Protein 8YAB (pdb70)

Radius of gyration: 49.97 Å; Cα contacts (8 Å, |Δi|>4): 3922; chains: 5; bounding box: 94×114×152 Å

Solvent-accessible surface area: 104581 Å² total; per-residue (Å²): 42,77,31,90,36,6,63,60,61,37,63,64,2,41,84,29,58,85,81,46,18,55,56,43,14,68,125,11,52,76,27,27,85,60,104,65,32,115,50,5,32,67,9,7,37,124,15,18,11,30,30,39,34,10,24,151,55,97,105,51,50,71,52,15,74,71,38,26,35,72,20,28,42,85,103,96,23,81,81,51,8,28,47,2,5,11,22,10,21,24,33,42,1,20,60,114,80,50,80,36,60,37,83,30,16,118,80,52,66,22,22,30,23,24,13,28,13,12,8,7,27,7,54,70,92,48,42,28,42,53,9,17,63,15,49,52,67,62,49,86,98,101,75,69,36,72,53,37,51,4,8,62,16,18,11,27,36,75,13,110,54,83,35,58,88,85,38,31,76,42,24,22,132,53,40,45,84,19,24,84,96,49,54,135,118,81,58,16,16,37,14,14,17,29,25,8,22,48,32,42,82,28,67,40,81,91,173,85,56,18,67,72,80,26,45,48,36,6,48,24,44,49,91,89,122,96,101,50,40,30,6,10,59,19,13,8,36,44,6,22,28,27,62,14,93,79,38,120,87,19,24,74,64,15,59,63,60,42,71,78,52,49,88,57,46,71,78,39,136,77,29,35,43,14,33,24,23,22,9,56,14,19,44,83,64,99,32,48,68,95,70,51,22,18,47,22,8,18,39,23,0,25,75,27,2,62,43,33,8,8,0,4,10,8,0,39,46,9,21,57,34,56,100,77,52,56,100,76,31,41,64,35,46,18,36,9,27,14,0,13,4,3,0,0,0,6,6,4,15,22,0,5,36,14,1,2,73,9,28,58,46,31,61,76,98,53,46,18,37,28,13,1,61,22,3,1,18,0,0,4,6,1,1,0,0,6,0,67,14,38,64,101,59,96,123,104,117,29,52,44,6,28,67,86,55,53,34,100,62,0,44,69,18,65,86,52,87,139,37,134,46,51,10,71,45,27,32,20,69,89,36,112,64,88,69,75,58,25,43,50,4,9,113,17,2,99,59,4,9,80,16,50,25,2,62,28,0,6,59,2,0,28,17,0,0,46,1,12,4,49,22,14,50,95,71,38,96,26,63,24,6,57,92,28,18,84,12,4,56,67,16,6,63,37,26,9,68,6,75,93,2,35,88,32,0,33,36,19,3,10,58,46,28,10,32,11,10,89,87,76,83,57,24,15,37,128,28,46,70,76,9,31,72,21,19,39,45,40,62,3,4,81,61,53,24,82,17,13,11,14,26,5,18,10,22,8,71,45,29,40,87,121,139,213,61,71,86,66,53,19,84,64,37,49,59,16,12,44,56,16,29,77,69,53,110,103,62,32,38,80,13,5,29,1,0,15,15,12,10,8,2,21,9,1,30,54,22,108,85,13,46,73,39,16,68,76,65,11,19,54,35,87,90,90,55,101,65,80,77,32,19,29,84,31,3,46,17,4,16,59,36,14,87,62,78,88,46,6,72,117,28,44,49,54,80,114,33,31,56,58,100,63,63,47,97,81,64,89,20,22,155,125,91,39,73,83,41,10,41,66,2,108,85,39,29,89,65,30,32,88,27,133,88,13,93,51,26,8,63,67,32,52,78,46,44,73,58,104,106,39,68,81,135,33,28,49,43,26,32,32,7,24,23,10,35,0,67,32,32,21,104,58,57,80,41,0,26,60,5,6,65,36,21,10,52,20,24,98,75,62,97,148,64,144,63,70,24,52,25,53,14,32,8,6,12,13,1,10,25,9,20,15,52,21,50,21,56,113,32,60,12,27,44,119,23,15,66,66,16,57,45,46,30,52,97,105,86,75,85,29,21,35,26,0,18,20,1,20,29,2,18,4,21,29,30,78,10,42,22,21,39,22,17,16,93,52,99,69,34,56,79,62,95,42,54,26,13,21,39,6,15,21,10,8,20,6,40,86,26,9,39,60,37,39,62,88,120,68,62,43,37,83,61,34,44,104,75,77,108,109,48,89,132,155,109,48,52,62,56,43,104,17,18,35,84,40,16,42,68,29,16,138,0,9,1,20,0,1,44,5,19,9,38,32,41,30,3,123,25,52,156,71,127,118,95,62,64,64,36,48,88,67,10,58,38,24,55,2,14,11,22,3,0,20,37,6,8,20,10,8,37,35,51,33,57,26,49,82,61,16,78,104,67,72,30,60,38,23,60,36,22,16,13,26,8,11,47,14,90,41,34,52,79,7,3,32,7,5,9,10,31,4,22,63,60,28,29,121,43,95,150,87,111,83,40,12,61,37,19,14,0,4,32,109,54,77,59,61,20,7,8,5,10,1,79,28,5,3,116,63,8,36,101,95,119,63,66,38,23,113,42,2,61,54,6,8,48,17,6,30,64,28,1,37,47,80,67,22,84,72,48,11,3,21,6,0,1,13,0,2,41,36,3,4,71,51,3,42,62,44,106,97,16,15,62,39,8,23,58,13,4,7,62,6,1,115,68,33,27,99,0,0,23,2,0,44,26,4,11,77,82,3,65,55,74,8,95,105,62,4,10,73,39,1,21,49,28,3,28,84,38,108,6,71,76,106,10,9,42,74,25,1,76,0,1,21,47,15,12,45,39,82,36,71,90,53,5,32,65,8,0,52,45,0,10,90,85,10,122,82,48,91,2,1,28,17,0,0,42,0,1,28,23,3,21,94,54,47,10,67,52,38,3,69,64,11,4,5,53,0,6,57,123,24,46,17,14,7,0,61,43,22,1,51,25,47,26,30,20,34,52,80,38,43,95,106,62,20,73,84,34,86,16,0,26,0,1,1,3,3,15,16,73,87,116,103,56,11,91,27,28,20,50,42,19,25,7,9,51,95,45,124,45,143,161,108,68,45,38,112,66,30,27,20,8,27,38,2,14,3,5,0,0,2,41,12,5,11,27,19,3,102,49,36,62,75,9,23,13,45,94,86,150,153,147,68,120,18,36,87,2,2,17,73,16,43,54,108,9,4,1,94,58,58,35,8,3,0,4,13,4,37,91,37,10,2,2,2,0,0,1,38,58,125,26,16,33,27,17,0,20,19,11,0,23,65,5,9,138,14,15,46,53,105,16,50,2,124,83,70,1,44,22,1,2,30,89,9,4,13,2,7,6,16,6,72,85,36,3,30,30,1,15,8,25,34,28,17,82,95,32,60,57,41,28,45,90,45,40,78,96,66,45,180,18,0,8,0,0,2,16,2,102,30,17,100,82,70,143,107,8,5,67,48,108,8,33,37,37,4,15,1,1,41,76,37,0,49,82,85,10,42,116,40,72,12,76,18,20,42,48,36,67,0,3,65,21,0,6,78,32,26,56,53,38,90,58,100,49,62,46,27,47,65,32,16,2,3,50,128,36,51,49,7,6,10,19,32,3,89,24,79,94,30,66,2,22,0,0,0,1,17,77,52,76,48,3,1,2,0,0,0,0,9,4,56,84,47,21,94,102,142,8,89,20,10,33,9,16,0,0,1,2,0,0,21,1,0,34,12,2,21,70,19,24,116,73,135,129,107,68,76,41,42,78,64,5,56,75,3,1,75,51,6,0,26,5,0,8,1,51,16,9,55,0,109,17,7,38,52,57,63,102,53,141,117,145,79,58,47,23,46,27,82,96,119,10,116,5,68,6,61,2,40,1,26,0,27,1,27,5,16,53,93,112,90,55,51,38,36,70,91,5,31,8,40,10,39,8,24,8,56,32,84,70,113,84,34,39,22,42,34,25,28,54,11,73,114,104,17,22,45,38,18,15,9,4,8,48,34,17,8,34,33,25,86,83,29,7,18,79,54,47,131,100,92,35,57,33,130,19,82,47,81,32,12,34,5,53,32,53,7,22,20,5,26,4,12,4,78,39,111,44,25,20,11,76,21,28,8,86,15,69,88,73,72,88,30,22,36,9,46,23,44,43,44,19,54,146,77,17,111,73,86,5,97,71,11,44,8,44,20,16,14,35,52,79,22,67,41,78,56,98,60,41,73,92,32,66,19,48,35,115,114,81,49,32,16,6,2,28,75,24,24,56,35,25,24,115,80,69,39,16,47,34,63,2,52,20,53,45,56,108,100,34,87,90,101,14,56,64,30,66,45,4,45,56,47,21,4,4,6,23,6,76,1,86,4,45,108,32,37,21,8,35,29,49,31,34,54,114,76,68,88,56,112,48,115,64,76,48,58,30,74,43,44,26,20,7,62,22,60,48,5,69,2,15,3,41,53,10,104,28,48,42,43,24,66,10,47,44,154,161,36,86,70,21,74,26,47,82,46,98,44,70,62,91,29,60,72,63,42,19,91,67,25,40,19,23,65,75,74,28,23,21,32,10,70,32,122,97,16,31,47,16,28,31,28,50,88,160,78,35,52,62,23,94,55,98,44,64,41,102,55,71,50,28,53,44,91,127,54,57,51,44,28,29,29,89,74,46,37,51,49,34,40,48,47,64,46,74,115,58,55,44,63,71,68,94,89,52,98,48,58,44,82,61,47,44,61,47,32,61,95,54,101,38,120,63,92,53,97,68,68,60,71,29,38,33,54,106,76,47,42,38,33,24,25,36,35,38,28,64,26,33,36,34,57,60,90,106,106,52,89,61,69,48,91,42,54,43,83,49,91,60,72,88,99,47,15,78,42,41,55,25,31,37,62,22,103,40,49,32,37,48,14,16,43,94,20,55,32,52,31,33,27,67,109,88,24,58,60,25,27,53,56,46,61,76,71,84,128,140,74,51,28,53,44,47,24,49,1,99,83,39,47,24,50,20,42,12,20,80,72,30,40,32,67,70,62,49,40,38,58,62,29,71,98,52,66,83,49,36,75,76,33,73,91,37,1,56,65,2,13,89,53,2,66,65,26,55,1,76,31,101,33,37,12,79,54,56,20,60,64,25,12,82,79,40,117,125,113,109,31,47,78,75,37,137,137,74,65,76,105,150,132,34,96,74,36,60,41,68,42,17,58,56,25,46,27,22,34,29,28,57,52,101,110,76,8,20,45,38,42,45,46,32,58,92,83,84,37,92,33,82,33,95,53,48,78,74,28,26,50,15,54,36,30,31,97,74,68,32,38,40,34,50,38,58,74,3,40,19,31,41,14,56,81,16,58,89,81,54,24,35,56,34,30,41,29,23,28,73,76,76,58,20,63,63,68,73,85,77,120

Secondary structure (DSSP, 8-state):
---HHHHHHHHHHHT--HHHHHHHHHHHHHHHSS--SHHHHHHHHHHHHHHHT-SS-----HHHHHHHHHHHT-TTS-HHHHHHHHHHHHHS---S-----TTS---HHHHHHHHHHHHTS-GGGTHHHHHHHHHHHHHSS---HHHHHHHHHHHHHH-SS-S-HHHHHHHHHHHHHT-------HHHHHHHHHHTTHHHHHHH--HHHIIIIIHHHHHHTT----HHHHHHHHHHHHHHHHHHHH-THHHHHHHHHHHHHTTTTTT-TT-GGGHHHHHHHHHH----TTTHHHIIIIIGGGT-TT-TTHHHHHHHHHHHSSTT--HHHHHHHHH-HHHHHHHHHHS-TTTHHHHHHHGGGS--SSTHHHHHHHHHTHHHHHHHHHHHHHTT--TTTTTSS---S--HHHHHHHH-GGGTTTHHHHT-S--SS----SHHHHHHTTTTTT-HHHHHHHTSHHHHHHHHHHHHTTS--HHHHHHHHHHHHHHTT-----TTTHHHHHHHHHHHHHHHHHH-TTHHHHTHHHHHHHHH-HHHHHH-TTTHHHHHHHHHHS--------HHHHHHHHHHHHHHHHHH-----HHHHHHHHHHHHHHSSSSTTHHHHIIIIIHHHHHHH--HHHHHHHTHHHHHHHHSHHHHHHHTS--TTSSSSSSSTTTT---/--SHHHHHHHHH-HHHHHTSSGGGTHHHHHHHTTS-SSS-HHHHHHHHHHHHH-TTTT--SHHHHHHHHHHHHHHHHTS-SS--S-HHHHHHHHHHHHHHHS---TT-HHHHHHHHHHHHHHH--HHHHHHHHHHHHHHHHHHSTTTTTT-HHHHHHHTTSSS-HHHHHHHHHHHHHHHHHHHHHHT---SSTT----TT---HHHHHHHHHHHHHHHHGGGS-HHHHHHHHHHHHHHTTT---GGGTHHHHHHHTT---HHHHHHHHHHHHHHTTSS--TTHHHHHHHHHHHHTS-TTS-HHHHHHHHHHHHTPPPS---HHHHTSS---TTS-HHHHHHHHHHHHHHHH-----HHHHHHHHHHHHHHHHH-TT--HHHHHHHHHHHHHHHHHTTT-HHHHHHHHHHHHHHHHH-GGGHHHHHHHHHHS-HHHHHHHHHHHHHHHHHS-S--S-HHHHHHHHHHH--SSSHHHHHHHHHHHHTT--SHHHHHHHHHHHHHHHHHT--TTHHHHHHHHHHS-SSHHHHHHHHHHHHHHHH--HHHHHH--/--SEEEEEE---------SEEEE--------SS---SHHHHHHHHHHHHHHHHHHHHHHHHHHHTT-SS----S-S-EEEEE-EETBEESS--EEEEEEETTEEEEEEE-TTS-HHHHHHHHHHHHHHIIIII--SS-GGGGTTTHHHHHHHHHHHSTTS------HHHHHHHHHHHTTT--/--------SSB--HHHHTTS-S-EEEESSS--EEEE-TTS-EEEE-------EEEE-SS--EEE------EEEEE-TTS-EEEEEEE-GGG--EEEEEEE--HHHHHHHHHTTT-------EEEEEEETTEEEEEETTTEEEE----TTT-----SEEEE-SS-HHHHTTEEEEE-STT--EEEETTTEEEE--TTT------EETGGG------EEEE-TTS-EEEEE-TTS-EEEEEHHHHHHSSTTT----THHHHHHHHHHTTS-------SSSHHHHHHHHHHH--GGGT---EE-----S--EEEEE-SS-EEEEEEETTTEEEEEEE-TTT--EEEEE--SS-B-EEEESS--SEEEE-SSBEEEE-SS--HHHHHHHHHHHS-HHHHHHHHH--/-EEEEEEE---TT-SS---EEEEEE-HHHHHHHHHHHGGG------HHHHHHHHHHHTT-S-TT-S--TTTS-SS----SSEE--EETTEE---EEEEESSS-EEEEEE--SS-SSS---TTT-HHHHHHHHHHHHHHHHHT----SHHHHSSHHHHTTT-SSSS-S-S-HHHHHHHHH----S---TT----EE------EEEEE----SSS--EEEEE-------B--SSS-----EE---SSS----S-B--SSS----HHHHHS-----S----------SS---S-B-----SS-SEEEE--EEE-SS-EEE--EEEE-TTS-S--S---EE---TT---SEE---SSS-----TTSS-------S---TT-------EE---S--SSSS---TT--TT--EEEE---BSS--SS---EE-TT---SS----EE-----B--SS-EEE-TTS-----HHHH--

Sequence (2274 aa):
AFSAGAESLLHQAREIQDEELRRFCSRVTKLLQEAPGPATVDALQRLFLIVSATKYPRRLEKMCVDLLQTTLCLPASPEQLQVLCAAILREMSPFNDLALSCDHTPNTRQLSLVASVLLAQGDRKGEIRCVSQRIFKILENRQSVRPLLPILSKVIGLAPGILMEDQTNLLSKRLVDWLRFTVLTEDQWVNMQAFSMLRKWLLHSPRERLREVAFEYCQRLLEQDSDLQKACLVEAVSVLDVLCRQDPSFLYRTLSCLKALHRRLGEDPGSERALVPLAQFFLNHAMDAEAVYGQLLRGLPSERFHSPTLAFEVIHFCTHNLALFDSHFLSLLRLSFPSLFKFLAWNSPPLTAEFVVLLPALVDAGTAVEMLHALLDLPCLTAALDLQLRSTQTPSERLLWDISLRVPSCLEAFQDPQFQGLFRHLLRTKASGSTERLTPLHQVLKPMASCARVTQCAEAVPVLLQAFFSAVTQTADGALINQLALLLLERSDSLYPVPQYEARVHGVLSSQLLVLCKLKPSLVVELSRELLEFVGSVSSIHSRASVFTCVVWAIGEYLSVTKRCTAEQINKFFEALEALLFEVTPCCPPEVVTALMTTLTKLASRSQDLIPRVSLFLSKMRTLAQGAESIRTRASELLTLLKMPSVAQFVFTPPAGVCQPRYHRDTNVALDAWAQRLGAFRASPSAFMAGPEGEDLGRDLLSDLRSEKLSEQTKVSLLALSMEYPAQLWPDASAAEVAATSLLDTLVLLPPRPSALRRPLLLAATTALAAGGALGPTSGASCRLLPLLLGLAAGEQRPLQATACECLRELESCKPGLLGGSLGLLRGLLGQEGPVQPLSLLLALALRNTLVLQSRVGAGLGGLLTWDWTLVEPEEARELRAAVIQLLDTSYLLTPVAQAQLLWLLGWALRGLQPPALFKPQLVRLLGTAQLTLLHAMLALKAAFGEALFTAQDEALLLRRLTLAAQHPALPPPTHLFYLHCVLSFPENWPGPQLCRGLLPSLLHDPMALLARLHLLCLLCAEELPSPRHYLEELLAGLRQRAALDGGPRALATLCFQASYLVACCLAGQPTVLTPLIHGLAQLYQARPMLAPHFVDLLDQVDSELREPLKVVLRQVVVSRPGRDEALCWHLQMLAKVADGDAQSATLNFLQAAAAHCTNWDLQQGLLRVCRALLRAGVRGGLVDLLQVLARQLEDPDGRDHARLYYILLAHLAAPKLGVALMVHAFLIHTLRAPGLCRVLYSCVFGAEKSDDPRPHGAERDRLLRKEQILAVARQVESMCRLQQQASGRPPMPLHEAPRGAFRLAAENPFQEPRTVVWLGVLSLGFALVLDAHENLLLAEGTLRLLTRLLLDHLRLLAPSTSLLLRADRIEGILTRFLPHGQLLFLNDQFVQGLEKEFSAAWPALRAVWLIRHEPGTPLGGTVRFSRRYPTVEKRAKAFNGMTYVPVPEDGPFLRALLFQLRLLDDDKDFMERRDGCSRINKTSIYGLSVGGEELWPVIAFLRDSMIYASVPLVEQALSPRPPLISISGVSQGLELLLGIQDFLYSSDLHTKLSQLPDLLLQACPLGTLLDANLQNSLNSINSVQPQKQPAWKVKAQISISITETVKCMQYGKQDIADTWQVAGTVACKCDLEGVMPAVTISLSLPTNGSPLQDIIVHPCVTSLDSAILTSSSSAFSGPYKFPFTPPLESFNLCHYTSQVPVPPILGSYHMKEEGVQLKVTVNFKLHESVRNNFEVCEAHIPFYNRITHLEYKASFGQLEVFREKSLLVWIIGQKFPKSMEISLSGTLTFGVKGHNKQPFDHICIGNTAYIKLNFRIADYTLTGCYADQHSVQVFASGKPKISAYRKLISSDYYIWNSKAPAPVTYASLLPMGRVLPMLLVPVPAEAMGQLGSRAQLRTQPEALGSLTAAGSLQVLSLTRGGGRCCLEGPFWHFLWEDSRPKLLALGENYELLIYEFNLKDGRCDATILYSCSREALQKLIDDQDISISLLSLRILSFHNNTSLLFINKCVILHIIFPERDAAIRVLNCFTLPLPAQAVDMIIDTQLCRGILFVLSSLGWIYIFDVVDGTYVAHVDLALHKISSFTSLKVSQDLDVAVIVSSSNSAVALNLNLYFRQHPGHLLCDDPVNSAYNMKLAKFSFQIDRSWKAQLSSLNETIKNSPWFQDILKIMHISEPIELKCVSVTGFTALFTWEVERMGYTITLWDLETQGMQCFSLGTKCIPVDSSGDQQLCFVLTENGLSLILFGLTQEEFLNRLMIHGSASTVDTLCHLN

Nearest PDB structures (foldseek):
  8d4c-assembly1_M  TM=7.053E-01  e=1.410E-14  Mus musculus
  9c59-assembly1_M  TM=6.249E-01  e=7.224E-15  Homo sapiens
  3ml6-assembly3_C  TM=6.365E-01  e=4.634E-09  Mus musculus
  6qh7-assembly1_M  TM=7.010E-01  e=2.606E-08  Rattus norvegicus
  3ml6-assembly2_B  TM=6.339E-01  e=1.173E-07  Mus musculus

GO terms:
  GO:0034499 late endosome to Golgi transport (P, IMP)
  GO:0005764 lysosome (C, IMP)
  GO:0010467 gene expression (P, IMP)
  GO:1905146 lysosomal protein catabolic process (P, IMP)
  GO:0006886 intracellular protein transport (P, IMP)
  GO:0006914 autophagy (P, IMP)
  GO:0007030 Golgi organization (P, IMP)
  GO:0007040 lysosome organization (P, IMP)
  GO:0000045 autophagosome assembly (P, IMP)
  GO:0061564 axon development (P, IMP)
  GO:0005515 protein binding (F, IPI)

Organism: Mus musculus (NCBI:txid10090)

Structure (mmCIF, N/CA/C/O backbone):
data_8YAB
#
_entry.id   8YAB
#
_cell.length_a   1.00
_cell.length_b   1.00
_cell.length_c   1.00
_cell.angle_alpha   90.00
_cell.angle_beta   90.00
_cell.angle_gamma   90.00
#
_symmetry.space_group_name_H-M   'P 1'
#
loop_
_entity.id
_entity.type
_entity.pdbx_description
1 polymer 'AP-5 complex subunit zeta-1'
2 polymer 'AP-5 complex subunit beta-1'
3 polymer 'AP-5 complex subunit sigma-1'
4 polymer 'AP-5 complex subunit mu-1'
5 polymer Spatacsin
#
loop_
_atom_site.group_PDB
_atom_site.id
_atom_site.type_symbol
_atom_site.label_atom_id
_atom_site.label_alt_id
_atom_site.label_comp_id
_atom_site.label_asym_id
_atom_site.label_entity_id
_atom_site.label_seq_id
_atom_site.pdbx_PDB_ins_code
_atom_site.Cartn_x
_atom_site.Cartn_y
_atom_site.Cartn_z
_atom_site.occupancy
_atom_site.B_iso_or_equiv
_atom_site.auth_seq_id
_atom_site.auth_comp_id
_atom_site.auth_asym_id
_atom_site.auth_atom_id
_atom_site.pdbx_PDB_model_num
ATOM 1 N N . ALA A 1 2 ? 161.679 197.849 136.703 1.00 91.91 2 ALA A N 1
ATOM 2 C CA . ALA A 1 2 ? 162.029 196.562 137.288 1.00 89.44 2 ALA A CA 1
ATOM 3 C C . ALA A 1 2 ? 160.782 195.801 137.724 1.00 91.31 2 ALA A C 1
ATOM 4 O O . ALA A 1 2 ? 160.002 195.345 136.891 1.00 90.13 2 ALA A O 1
ATOM 6 N N . PHE A 1 3 ? 160.601 195.663 139.037 1.00 102.02 3 PHE A N 1
ATOM 7 C CA . PHE A 1 3 ? 159.490 194.906 139.615 1.00 103.03 3 PHE A CA 1
ATOM 8 C C . PHE A 1 3 ? 158.729 195.824 140.568 1.00 102.87 3 PHE A C 1
ATOM 9 O O . PHE A 1 3 ? 159.112 195.987 141.729 1.00 102.44 3 PHE A O 1
ATOM 11 N N . SER A 1 4 ? 157.649 196.421 140.071 1.00 101.82 4 SER A N 1
ATOM 12 C CA . SER A 1 4 ? 156.805 197.295 140.872 1.00 99.83 4 SER A CA 1
ATOM 13 C C . SER A 1 4 ? 155.573 196.542 141.350 1.00 99.44 4 SER A C 1
ATOM 14 O O . SER A 1 4 ? 155.015 195.716 140.623 1.00 99.02 4 SER A O 1
ATOM 17 N N . ALA A 1 5 ? 155.150 196.838 142.582 1.00 100.60 5 ALA A N 1
ATOM 18 C CA . ALA A 1 5 ? 153.930 196.236 143.107 1.00 101.40 5 ALA A CA 1
ATOM 19 C C . ALA A 1 5 ? 152.726 196.569 142.237 1.00 102.48 5 ALA A C 1
ATOM 20 O O . ALA A 1 5 ? 151.768 195.789 142.176 1.00 101.70 5 ALA A O 1
ATOM 22 N N . GLY A 1 6 ? 152.753 197.719 141.560 1.00 99.90 6 GLY A N 1
ATOM 23 C CA . GLY A 1 6 ? 151.714 198.016 140.589 1.00 99.65 6 GLY A CA 1
ATOM 24 C C . GLY A 1 6 ? 151.708 197.037 139.432 1.00 100.57 6 GLY A C 1
ATOM 25 O O . GLY A 1 6 ? 150.646 196.646 138.942 1.00 100.03 6 GLY A O 1
ATOM 26 N N . ALA A 1 7 ? 152.895 196.628 138.977 1.00 95.15 7 ALA A N 1
ATOM 27 C CA . ALA A 1 7 ? 152.978 195.617 137.928 1.00 94.85 7 ALA A CA 1
ATOM 28 C C . ALA A 1 7 ? 152.390 194.290 138.394 1.00 94.45 7 ALA A C 1
ATOM 29 O O . ALA A 1 7 ? 151.645 193.633 137.654 1.00 91.98 7 ALA A O 1
ATOM 31 N N . GLU A 1 8 ? 152.706 193.884 139.626 1.00 97.13 8 GLU A N 1
ATOM 32 C CA . GLU A 1 8 ? 152.136 192.656 140.169 1.00 97.42 8 GLU A CA 1
ATOM 33 C C . GLU A 1 8 ? 150.622 192.759 140.281 1.00 97.36 8 GLU A C 1
ATOM 34 O O . GLU A 1 8 ? 149.903 191.793 139.999 1.00 99.77 8 GLU A O 1
ATOM 36 N N . SER A 1 9 ? 150.121 193.922 140.701 1.00 94.91 9 SER A N 1
ATOM 37 C CA . SER A 1 9 ? 148.678 194.119 140.775 1.00 96.03 9 SER A CA 1
ATOM 38 C C . SER A 1 9 ? 148.040 194.023 139.397 1.00 94.07 9 SER A C 1
ATOM 39 O O . SER A 1 9 ? 146.966 193.431 139.243 1.00 90.61 9 SER A O 1
ATOM 41 N N . LEU A 1 10 ? 148.682 194.605 138.383 1.00 93.21 10 LEU A N 1
ATOM 42 C CA . LEU A 1 10 ? 148.148 194.515 137.029 1.00 94.02 10 LEU A CA 1
ATOM 43 C C . LEU A 1 10 ? 148.092 193.069 136.558 1.00 96.37 10 LEU A C 1
ATOM 44 O O . LEU A 1 10 ? 147.103 192.644 135.952 1.00 97.46 10 LEU A O 1
ATOM 49 N N . LEU A 1 11 ? 149.147 192.296 136.830 1.00 97.74 11 LEU A N 1
ATOM 50 C CA . LEU A 1 11 ? 149.143 190.888 136.438 1.00 98.55 11 LEU A CA 1
ATOM 51 C C . LEU A 1 11 ? 148.050 190.111 137.163 1.00 96.56 11 LEU A C 1
ATOM 52 O O . LEU A 1 11 ? 147.351 189.292 136.553 1.00 96.69 11 LEU A O 1
ATOM 57 N N . HIS A 1 12 ? 147.889 190.352 138.468 1.00 95.46 12 HIS A N 1
ATOM 58 C CA . HIS A 1 12 ? 146.860 189.649 139.227 1.00 95.11 12 HIS A CA 1
ATOM 59 C C . HIS A 1 12 ? 145.467 190.010 138.731 1.00 92.65 12 HIS A C 1
ATOM 60 O O . HIS A 1 12 ? 144.576 189.155 138.679 1.00 90.85 12 HIS A O 1
ATOM 62 N N . GLN A 1 13 ? 145.256 191.278 138.371 1.00 97.91 13 GLN A N 1
ATOM 63 C CA . GLN A 1 13 ? 143.972 191.685 137.812 1.00 102.67 13 GLN A CA 1
ATOM 64 C C . GLN A 1 13 ? 143.738 191.048 136.448 1.00 102.53 13 GLN A C 1
ATOM 65 O O . GLN A 1 13 ? 142.612 190.647 136.130 1.00 103.97 13 GLN A O 1
ATOM 67 N N . ALA A 1 14 ? 144.786 190.954 135.626 1.00 86.56 14 ALA A N 1
ATOM 68 C CA . ALA A 1 14 ? 144.640 190.329 134.317 1.00 82.19 14 ALA A CA 1
ATOM 69 C C . ALA A 1 14 ? 144.320 188.849 134.449 1.00 84.38 14 ALA A C 1
ATOM 70 O O . ALA A 1 14 ? 143.584 188.289 133.628 1.00 82.49 14 ALA A O 1
ATOM 72 N N . ARG A 1 15 ? 144.873 188.196 135.471 1.00 103.89 15 ARG A N 1
ATOM 73 C CA . ARG A 1 15 ? 144.627 186.771 135.654 1.00 107.29 15 ARG A CA 1
ATOM 74 C C . ARG A 1 15 ? 143.217 186.506 136.166 1.00 107.96 15 ARG A C 1
ATOM 75 O O . ARG A 1 15 ? 142.530 185.605 135.671 1.00 109.54 15 ARG A O 1
ATOM 77 N N . GLU A 1 16 ? 142.765 187.278 137.152 1.00 113.62 16 GLU A N 1
ATOM 78 C CA . GLU A 1 16 ? 141.514 187.003 137.857 1.00 114.14 16 GLU A CA 1
ATOM 79 C C . GLU A 1 16 ? 140.393 187.951 137.448 1.00 114.68 16 GLU A C 1
ATOM 80 O O . GLU A 1 16 ? 139.579 188.357 138.283 1.00 114.23 16 GLU A O 1
ATOM 82 N N . ILE A 1 17 ? 140.325 188.325 136.170 1.00 118.57 17 ILE A N 1
ATOM 83 C CA . ILE A 1 17 ? 139.225 189.151 135.690 1.00 119.17 17 ILE A CA 1
ATOM 84 C C . ILE A 1 17 ? 137.942 188.329 135.693 1.00 120.59 17 ILE A C 1
ATOM 85 O O . ILE A 1 17 ? 137.919 187.179 135.235 1.00 118.65 17 ILE A O 1
ATOM 90 N N . GLN A 1 18 ? 136.869 188.913 136.222 1.00 133.34 18 GLN A N 1
ATOM 91 C CA . GLN A 1 18 ? 135.612 188.193 136.374 1.00 132.03 18 GLN A CA 1
ATOM 92 C C . GLN A 1 18 ? 134.993 187.868 135.018 1.00 131.79 18 GLN A C 1
ATOM 93 O O . GLN A 1 18 ? 135.225 188.556 134.020 1.00 130.90 18 GLN A O 1
ATOM 95 N N . ASP A 1 19 ? 134.201 186.793 134.993 1.00 133.82 19 ASP A N 1
ATOM 96 C CA . ASP A 1 19 ? 133.535 186.389 133.758 1.00 133.38 19 ASP A CA 1
ATOM 97 C C . ASP A 1 19 ? 132.552 187.451 133.284 1.00 134.51 19 ASP A C 1
ATOM 98 O O . ASP A 1 19 ? 132.483 187.753 132.087 1.00 134.53 19 ASP A O 1
ATOM 100 N N . GLU A 1 20 ? 131.773 188.022 134.205 1.00 132.06 20 GLU A N 1
ATOM 101 C CA . GLU A 1 20 ? 130.888 189.123 133.838 1.00 130.92 20 GLU A CA 1
ATOM 102 C C . GLU A 1 20 ? 131.686 190.346 133.407 1.00 130.12 20 GLU A C 1
ATOM 103 O O . GLU A 1 20 ? 131.324 191.024 132.438 1.00 130.46 20 GLU A O 1
ATOM 105 N N . GLU A 1 21 ? 132.776 190.643 134.117 1.00 122.32 21 GLU A N 1
ATOM 106 C CA . GLU A 1 21 ? 133.653 191.729 133.697 1.00 123.52 21 GLU A CA 1
ATOM 107 C C . GLU A 1 21 ? 134.281 191.427 132.343 1.00 124.28 21 GLU A C 1
ATOM 108 O O . GLU A 1 21 ? 134.472 192.330 131.522 1.00 120.70 21 GLU A O 1
ATOM 110 N N . LEU A 1 22 ? 134.610 190.157 132.093 1.00 128.16 22 LEU A N 1
ATOM 111 C CA . LEU A 1 22 ? 135.129 189.773 130.785 1.00 128.08 22 LEU A CA 1
ATOM 112 C C . LEU A 1 22 ? 134.093 190.007 129.693 1.00 126.51 22 LEU A C 1
ATOM 113 O O . LEU A 1 22 ? 134.426 190.487 128.605 1.00 125.39 22 LEU A O 1
ATOM 115 N N . ARG A 1 23 ? 132.832 189.665 129.962 1.00 122.69 23 ARG A N 1
ATOM 116 C CA . ARG A 1 23 ? 131.780 189.902 128.980 1.00 123.13 23 ARG A CA 1
ATOM 117 C C . ARG A 1 23 ? 131.594 191.393 128.731 1.00 124.91 23 ARG A C 1
ATOM 118 O O . ARG A 1 23 ? 131.406 191.823 127.586 1.00 126.34 23 ARG A O 1
ATOM 120 N N . ARG A 1 24 ? 131.652 192.197 129.793 1.00 119.43 24 ARG A N 1
ATOM 121 C CA . ARG A 1 24 ? 131.554 193.644 129.630 1.00 117.98 24 ARG A CA 1
ATOM 122 C C . ARG A 1 24 ? 132.721 194.187 128.812 1.00 117.97 24 ARG A C 1
ATOM 123 O O . ARG A 1 24 ? 132.538 195.070 127.967 1.00 116.11 24 ARG A O 1
ATOM 125 N N . PHE A 1 25 ? 133.930 193.675 129.052 1.00 116.98 25 PHE A N 1
ATOM 126 C CA . PHE A 1 25 ? 135.084 194.132 128.286 1.00 118.41 25 PHE A CA 1
ATOM 127 C C . PHE A 1 25 ? 134.976 193.712 126.826 1.00 115.32 25 PHE A C 1
ATOM 128 O O . PHE A 1 25 ? 135.366 194.465 125.931 1.00 116.84 25 PHE A O 1
ATOM 136 N N . CYS A 1 26 ? 134.457 192.513 126.566 1.00 108.88 26 CYS A N 1
ATOM 137 C CA . CYS A 1 26 ? 134.230 192.098 125.186 1.00 112.17 26 CYS A CA 1
ATOM 138 C C . CYS A 1 26 ? 133.208 192.999 124.506 1.00 116.55 26 CYS A C 1
ATOM 139 O O . CYS A 1 26 ? 133.368 193.362 123.335 1.00 116.30 26 CYS A O 1
ATOM 142 N N . SER A 1 27 ? 132.147 193.371 125.225 1.00 116.63 27 SER A N 1
ATOM 143 C CA . SER A 1 27 ? 131.166 194.292 124.661 1.00 114.01 27 SER A CA 1
ATOM 144 C C . SER A 1 27 ? 131.786 195.657 124.389 1.00 112.48 27 SER A C 1
ATOM 145 O O . SER A 1 27 ? 131.485 196.296 123.373 1.00 113.41 27 SER A O 1
ATOM 148 N N . ARG A 1 28 ? 132.640 196.128 125.299 1.00 111.05 28 ARG A N 1
ATOM 149 C CA . ARG A 1 28 ? 133.338 197.390 125.077 1.00 111.30 28 ARG A CA 1
ATOM 150 C C . ARG A 1 28 ? 134.230 197.307 123.850 1.00 111.74 28 ARG A C 1
ATOM 151 O O . ARG A 1 28 ? 134.301 198.251 123.058 1.00 107.54 28 ARG A O 1
ATOM 159 N N . VAL A 1 29 ? 134.923 196.181 123.684 1.00 119.52 29 VAL A N 1
ATOM 160 C CA . VAL A 1 29 ? 135.742 195.968 122.497 1.00 119.07 29 VAL A CA 1
ATOM 161 C C . VAL A 1 29 ? 134.874 196.002 121.248 1.00 114.03 29 VAL A C 1
ATOM 162 O O . VAL A 1 29 ? 135.262 196.563 120.219 1.00 112.35 29 VAL A O 1
ATOM 166 N N . THR A 1 30 ? 133.686 195.403 121.319 1.00 111.08 30 THR A N 1
ATOM 167 C CA . THR A 1 30 ? 132.786 195.419 120.173 1.00 115.34 30 THR A CA 1
ATOM 168 C C . THR A 1 30 ? 132.389 196.844 119.812 1.00 116.92 30 THR A C 1
ATOM 169 O O . THR A 1 30 ? 132.529 197.271 118.659 1.00 114.89 30 THR A O 1
ATOM 173 N N . LYS A 1 31 ? 131.914 197.603 120.797 1.00 124.14 31 LYS A N 1
ATOM 174 C CA . LYS A 1 31 ? 131.466 198.970 120.561 1.00 123.44 31 LYS A CA 1
ATOM 175 C C . LYS A 1 31 ? 132.613 199.936 120.297 1.00 123.00 31 LYS A C 1
ATOM 176 O O . LYS A 1 31 ? 132.359 201.071 119.878 1.00 123.00 31 LYS A O 1
ATOM 178 N N . LEU A 1 32 ? 133.857 199.521 120.530 1.00 116.63 32 LEU A N 1
ATOM 179 C CA . LEU A 1 32 ? 135.009 200.398 120.392 1.00 115.77 32 LEU A CA 1
ATOM 180 C C . LEU A 1 32 ? 135.865 200.099 119.170 1.00 117.34 32 LEU A C 1
ATOM 181 O O . LEU A 1 32 ? 136.582 200.986 118.704 1.00 117.14 32 LEU A O 1
ATOM 186 N N . LEU A 1 33 ? 135.806 198.880 118.640 1.00 120.92 33 LEU A N 1
ATOM 187 C CA . LEU A 1 33 ? 136.533 198.531 117.429 1.00 120.96 33 LEU A CA 1
ATOM 188 C C . LEU A 1 33 ? 135.729 198.845 116.177 1.00 121.88 33 LEU A C 1
ATOM 189 O O . LEU A 1 33 ? 136.282 199.352 115.196 1.00 123.73 33 LEU A O 1
ATOM 194 N N . GLN A 1 34 ? 134.427 198.546 116.193 1.00 120.05 34 GLN A N 1
ATOM 195 C CA . GLN A 1 34 ? 133.574 198.909 115.068 1.00 121.90 34 GLN A CA 1
ATOM 196 C C . GLN A 1 34 ? 133.450 200.419 114.932 1.00 120.60 34 GLN A C 1
ATOM 197 O O . GLN A 1 34 ? 133.191 200.926 113.836 1.00 119.27 34 GLN A O 1
ATOM 199 N N . GLU A 1 35 ? 133.646 201.150 116.024 1.00 117.08 35 GLU A N 1
ATOM 200 C CA . GLU A 1 35 ? 133.563 202.602 116.009 1.00 117.03 35 GLU A CA 1
ATOM 201 C C . GLU A 1 35 ? 134.851 203.178 115.427 1.00 118.57 35 GLU A C 1
ATOM 202 O O . GLU A 1 35 ? 135.666 202.469 114.830 1.00 116.30 35 GLU A O 1
ATOM 204 N N . ALA A 1 36 ? 135.038 204.479 115.574 1.00 129.78 36 ALA A N 1
ATOM 205 C CA . ALA A 1 36 ? 136.272 205.113 115.137 1.00 129.10 36 ALA A CA 1
ATOM 206 C C . ALA A 1 36 ? 137.415 204.667 116.037 1.00 129.01 36 ALA A C 1
ATOM 207 O O . ALA A 1 36 ? 137.493 205.122 117.186 1.00 129.12 36 ALA A O 1
ATOM 209 N N . PRO A 1 37 ? 138.311 203.796 115.576 1.00 117.72 37 PRO A N 1
ATOM 210 C CA . PRO A 1 37 ? 139.385 203.296 116.446 1.00 114.86 37 PRO A CA 1
ATOM 211 C C . PRO A 1 37 ? 140.486 204.332 116.605 1.00 113.42 37 PRO A C 1
ATOM 212 O O . PRO A 1 37 ? 141.275 204.573 115.686 1.00 113.91 37 PRO A O 1
ATOM 214 N N . GLY A 1 38 ? 140.540 204.950 117.779 1.00 91.76 38 GLY A N 1
ATOM 215 C CA . GLY A 1 38 ? 141.565 205.914 118.082 1.00 90.94 38 GLY A CA 1
ATOM 216 C C . GLY A 1 38 ? 142.486 205.396 119.161 1.00 87.80 38 GLY A C 1
ATOM 217 O O . GLY A 1 38 ? 142.736 204.193 119.264 1.00 88.57 38 GLY A O 1
ATOM 218 N N . PRO A 1 39 ? 143.010 206.296 119.993 1.00 91.45 39 PRO A N 1
ATOM 219 C CA . PRO A 1 39 ? 143.826 205.848 121.130 1.00 95.40 39 PRO A CA 1
ATOM 220 C C . PRO A 1 39 ? 143.077 204.936 122.085 1.00 95.06 39 PRO A C 1
ATOM 221 O O . PRO A 1 39 ? 143.716 204.147 122.795 1.00 95.51 39 PRO A O 1
ATOM 225 N N . ALA A 1 40 ? 141.745 205.012 122.128 1.00 90.37 40 ALA A N 1
ATOM 226 C CA . ALA A 1 40 ? 140.986 204.055 122.922 1.00 92.93 40 ALA A CA 1
ATOM 227 C C . ALA A 1 40 ? 141.181 202.633 122.412 1.00 96.93 40 ALA A C 1
ATOM 228 O O . ALA A 1 40 ? 141.193 201.684 123.207 1.00 97.23 40 ALA A O 1
ATOM 230 N N . THR A 1 41 ? 141.354 202.469 121.097 1.00 96.58 41 THR A N 1
ATOM 231 C CA . THR A 1 41 ? 141.563 201.139 120.532 1.00 95.12 41 THR A CA 1
ATOM 232 C C . THR A 1 41 ? 142.793 200.476 121.136 1.00 90.67 41 THR A C 1
ATOM 233 O O . THR A 1 41 ? 142.723 199.345 121.628 1.00 90.77 41 THR A O 1
ATOM 235 N N . VAL A 1 42 ? 143.928 201.174 121.125 1.00 72.49 42 VAL A N 1
ATOM 236 C CA . VAL A 1 42 ? 145.142 200.599 121.687 1.00 72.00 42 VAL A CA 1
ATOM 237 C C . VAL A 1 42 ? 145.042 200.509 123.205 1.00 72.73 42 VAL A C 1
ATOM 238 O O . VAL A 1 42 ? 145.505 199.534 123.812 1.00 77.49 42 VAL A O 1
ATOM 242 N N . ASP A 1 43 ? 144.422 201.506 123.844 1.00 66.18 43 ASP A N 1
ATOM 243 C CA . ASP A 1 43 ? 144.316 201.506 125.299 1.00 68.68 43 ASP A CA 1
ATOM 244 C C . ASP A 1 43 ? 143.436 200.380 125.822 1.00 65.46 43 ASP A C 1
ATOM 245 O O . ASP A 1 43 ? 143.520 200.044 127.006 1.00 64.18 43 ASP A O 1
ATOM 250 N N . ALA A 1 44 ? 142.583 199.808 124.978 1.00 73.70 44 ALA A N 1
ATOM 251 C CA . ALA A 1 44 ? 141.840 198.611 125.344 1.00 77.68 44 ALA A CA 1
ATOM 252 C C . ALA A 1 44 ? 142.494 197.326 124.853 1.00 80.35 44 ALA A C 1
ATOM 253 O O . ALA A 1 44 ? 142.421 196.301 125.544 1.00 78.58 44 ALA A O 1
ATOM 255 N N . LEU A 1 45 ? 143.133 197.355 123.680 1.00 75.62 45 LEU A N 1
ATOM 256 C CA . LEU A 1 45 ? 143.792 196.163 123.159 1.00 72.28 45 LEU A CA 1
ATOM 257 C C . LEU A 1 45 ? 144.960 195.744 124.042 1.00 72.11 45 LEU A C 1
ATOM 258 O O . LEU A 1 45 ? 145.231 194.549 124.196 1.00 70.12 45 LEU A O 1
ATOM 263 N N . GLN A 1 46 ? 145.682 196.712 124.609 1.00 64.15 46 GLN A N 1
ATOM 264 C CA . GLN A 1 46 ? 146.767 196.369 125.519 1.00 62.35 46 GLN A CA 1
ATOM 265 C C . GLN A 1 46 ? 146.245 195.595 126.719 1.00 62.32 46 GLN A C 1
ATOM 266 O O . GLN A 1 46 ? 146.824 194.574 127.117 1.00 70.01 46 GLN A O 1
ATOM 272 N N . ARG A 1 47 ? 145.144 196.062 127.302 1.00 63.59 47 ARG A N 1
ATOM 273 C CA . ARG A 1 47 ? 144.570 195.364 128.442 1.00 70.34 47 ARG A CA 1
ATOM 274 C C . ARG A 1 47 ? 144.042 193.996 128.037 1.00 75.49 47 ARG A C 1
ATOM 275 O O . ARG A 1 47 ? 144.152 193.031 128.803 1.00 78.52 47 ARG A O 1
ATOM 283 N N . LEU A 1 48 ? 143.478 193.886 126.832 1.00 74.12 48 LEU A N 1
ATOM 284 C CA . LEU A 1 48 ? 143.024 192.582 126.355 1.00 74.38 48 LEU A CA 1
ATOM 285 C C . LEU A 1 48 ? 144.191 191.609 126.218 1.00 76.80 48 LEU A C 1
ATOM 286 O O . LEU A 1 48 ? 144.091 190.441 126.616 1.00 73.28 48 LEU A O 1
ATOM 288 N N . PHE A 1 49 ? 145.310 192.076 125.664 1.00 77.10 49 PHE A N 1
ATOM 289 C CA . PHE A 1 49 ? 146.478 191.214 125.533 1.00 73.42 49 PHE A CA 1
ATOM 290 C C . PHE A 1 49 ? 147.003 190.791 126.894 1.00 65.64 49 PHE A C 1
ATOM 291 O O . PHE A 1 49 ? 147.394 189.636 127.083 1.00 65.59 49 PHE A O 1
ATOM 299 N N . LEU A 1 50 ? 147.034 191.714 127.853 1.00 63.71 50 LEU A N 1
ATOM 300 C CA . LEU A 1 50 ? 147.501 191.353 129.186 1.00 64.22 50 LEU A CA 1
ATOM 301 C C . LEU A 1 50 ? 146.581 190.328 129.837 1.00 66.34 50 LEU A C 1
ATOM 302 O O . LEU A 1 50 ? 147.054 189.386 130.484 1.00 73.40 50 LEU A O 1
ATOM 307 N N . ILE A 1 51 ? 145.266 190.489 129.682 1.00 68.18 51 ILE A N 1
ATOM 308 C CA . ILE A 1 51 ? 144.343 189.573 130.347 1.00 70.46 51 ILE A CA 1
ATOM 309 C C . ILE A 1 51 ? 144.285 188.215 129.665 1.00 69.07 51 ILE A C 1
ATOM 310 O O . ILE A 1 51 ? 143.902 187.229 130.304 1.00 66.91 51 ILE A O 1
ATOM 315 N N . VAL A 1 52 ? 144.642 188.129 128.388 1.00 69.34 52 VAL A N 1
ATOM 316 C CA . VAL A 1 52 ? 144.689 186.826 127.730 1.00 68.53 52 VAL A CA 1
ATOM 317 C C . VAL A 1 52 ? 146.030 186.135 127.952 1.00 72.67 52 VAL A C 1
ATOM 318 O O . VAL A 1 52 ? 146.079 184.922 128.173 1.00 74.46 52 VAL A O 1
ATOM 322 N N . SER A 1 53 ? 147.134 186.889 127.910 1.00 69.28 53 SER A N 1
ATOM 323 C CA . SER A 1 53 ? 148.461 186.285 127.986 1.00 58.64 53 SER A CA 1
ATOM 324 C C . SER A 1 53 ? 148.744 185.707 129.364 1.00 53.15 53 SER A C 1
ATOM 325 O O . SER A 1 53 ? 149.290 184.605 129.479 1.00 59.74 53 SER A O 1
ATOM 328 N N . ALA A 1 54 ? 148.381 186.424 130.415 1.00 49.21 54 ALA A N 1
ATOM 329 C CA . ALA A 1 54 ? 148.750 186.043 131.767 1.00 57.21 54 ALA A CA 1
ATOM 330 C C . ALA A 1 54 ? 147.831 184.999 132.363 1.00 59.34 54 ALA A C 1
ATOM 331 O O . ALA A 1 54 ? 147.815 184.847 133.589 1.00 61.62 54 ALA A O 1
ATOM 333 N N . THR A 1 55 ? 147.066 184.280 131.545 1.00 78.65 55 THR A N 1
ATOM 334 C CA . THR A 1 55 ? 146.143 183.253 132.020 1.00 81.67 55 THR A CA 1
ATOM 335 C C . THR A 1 55 ? 146.496 181.931 131.351 1.00 81.35 55 THR A C 1
ATOM 336 O O . THR A 1 55 ? 146.304 181.772 130.141 1.00 78.90 55 THR A O 1
ATOM 340 N N . LYS A 1 56 ? 147.006 180.983 132.142 1.00 83.99 56 LYS A N 1
ATOM 341 C CA . LYS A 1 56 ? 147.371 179.677 131.601 1.00 83.16 56 LYS A CA 1
ATOM 342 C C . LYS A 1 56 ? 146.140 178.909 131.135 1.00 79.97 56 LYS A C 1
ATOM 343 O O . LYS A 1 56 ? 146.104 178.396 130.011 1.00 78.98 56 LYS A O 1
ATOM 345 N N . TYR A 1 57 ? 145.123 178.824 131.984 1.00 79.35 57 TYR A N 1
ATOM 346 C CA . TYR A 1 57 ? 143.898 178.147 131.607 1.00 81.14 57 TYR A CA 1
ATOM 347 C C . TYR A 1 57 ? 143.223 178.908 130.465 1.00 85.83 57 TYR A C 1
ATOM 348 O O . TYR A 1 57 ? 143.392 180.123 130.337 1.00 84.25 57 TYR A O 1
ATOM 357 N N . PRO A 1 58 ? 142.464 178.217 129.612 1.00 91.75 58 PRO A N 1
ATOM 358 C CA . PRO A 1 58 ? 141.914 178.876 128.421 1.00 88.85 58 PRO A CA 1
ATOM 359 C C . PRO A 1 58 ? 140.934 179.983 128.781 1.00 91.66 58 PRO A C 1
ATOM 360 O O . PRO A 1 58 ? 140.199 179.893 129.767 1.00 91.86 58 PRO A O 1
ATOM 364 N N . ARG A 1 59 ? 140.929 181.033 127.963 1.00 105.89 59 ARG A N 1
ATOM 365 C CA . ARG A 1 59 ? 139.991 182.149 128.083 1.00 105.49 59 ARG A CA 1
ATOM 366 C C . ARG A 1 59 ? 139.277 182.287 126.744 1.00 106.16 59 ARG A C 1
ATOM 367 O O . ARG A 1 59 ? 139.685 183.074 125.887 1.00 104.81 59 ARG A O 1
ATOM 375 N N . ARG A 1 60 ? 138.207 181.517 126.569 1.00 112.60 60 ARG A N 1
ATOM 376 C CA . ARG A 1 60 ? 137.368 181.588 125.375 1.00 113.40 60 ARG A CA 1
ATOM 377 C C . ARG A 1 60 ? 136.247 182.574 125.680 1.00 114.42 60 ARG A C 1
ATOM 378 O O . ARG A 1 60 ? 135.189 182.205 126.190 1.00 113.79 60 ARG A O 1
ATOM 380 N N . LEU A 1 61 ? 136.489 183.840 125.363 1.00 110.24 61 LEU A N 1
ATOM 381 C CA . LEU A 1 61 ? 135.544 184.906 125.658 1.00 108.88 61 LEU A CA 1
ATOM 382 C C . LEU A 1 61 ? 134.431 184.899 124.612 1.00 110.23 61 LEU A C 1
ATOM 383 O O . LEU A 1 61 ? 134.278 183.948 123.840 1.00 109.45 61 LEU A O 1
ATOM 385 N N . GLU A 1 62 ? 133.628 185.961 124.589 1.00 110.09 62 GLU A N 1
ATOM 386 C CA . GLU A 1 62 ? 132.548 186.061 123.617 1.00 109.76 62 GLU A CA 1
ATOM 387 C C . GLU A 1 62 ? 133.104 185.994 122.201 1.00 108.89 62 GLU A C 1
ATOM 388 O O . GLU A 1 62 ? 134.168 186.547 121.908 1.00 108.75 62 GLU A O 1
ATOM 390 N N . LYS A 1 63 ? 132.382 185.294 121.322 1.00 95.56 63 LYS A N 1
ATOM 391 C CA . LYS A 1 63 ? 132.866 185.098 119.961 1.00 93.47 63 LYS A CA 1
ATOM 392 C C . LYS A 1 63 ? 133.071 186.422 119.246 1.00 89.46 63 LYS A C 1
ATOM 393 O O . LYS A 1 63 ? 134.091 186.608 118.572 1.00 90.82 63 LYS A O 1
ATOM 395 N N . MET A 1 64 ? 132.142 187.362 119.429 1.00 88.47 64 MET A N 1
ATOM 396 C CA . MET A 1 64 ? 132.167 188.610 118.673 1.00 93.12 64 MET A CA 1
ATOM 397 C C . MET A 1 64 ? 133.532 189.280 118.746 1.00 95.62 64 MET A C 1
ATOM 398 O O . MET A 1 64 ? 134.020 189.809 117.743 1.00 96.28 64 MET A O 1
ATOM 400 N N . CYS A 1 65 ? 134.176 189.244 119.915 1.00 91.65 65 CYS A N 1
ATOM 401 C CA . CYS A 1 65 ? 135.523 189.792 120.026 1.00 86.21 65 CYS A CA 1
ATOM 402 C C . CYS A 1 65 ? 136.495 189.050 119.119 1.00 89.82 65 CYS A C 1
ATOM 403 O O . CYS A 1 65 ? 137.329 189.673 118.455 1.00 88.96 65 CYS A O 1
ATOM 406 N N . VAL A 1 66 ? 136.398 187.719 119.074 1.00 94.75 66 VAL A N 1
ATOM 407 C CA . VAL A 1 66 ? 137.325 186.925 118.267 1.00 93.55 66 VAL A CA 1
ATOM 408 C C . VAL A 1 66 ? 137.150 187.236 116.786 1.00 89.35 66 VAL A C 1
ATOM 409 O O . VAL A 1 66 ? 138.128 187.443 116.056 1.00 86.78 66 VAL A O 1
ATOM 413 N N . ASP A 1 67 ? 135.900 187.262 116.315 1.00 86.99 67 ASP A N 1
ATOM 414 C CA . ASP A 1 67 ? 135.684 187.597 114.911 1.00 87.27 67 ASP A CA 1
ATOM 415 C C . ASP A 1 67 ? 136.083 189.035 114.616 1.00 88.59 67 ASP A C 1
ATOM 416 O O . ASP A 1 67 ? 136.578 189.329 113.525 1.00 88.48 67 ASP A O 1
ATOM 421 N N . LEU A 1 68 ? 135.897 189.942 115.575 1.00 96.19 68 LEU A N 1
ATOM 422 C CA . LEU A 1 68 ? 136.340 191.314 115.369 1.00 97.53 68 LEU A CA 1
ATOM 423 C C . LEU A 1 68 ? 137.850 191.382 115.202 1.00 96.61 68 LEU A C 1
ATOM 424 O O . LEU A 1 68 ? 138.349 192.085 114.319 1.00 97.71 68 LEU A O 1
ATOM 429 N N . LEU A 1 69 ? 138.593 190.649 116.035 1.00 88.56 69 LEU A N 1
ATOM 430 C CA . LEU A 1 69 ? 140.048 190.646 115.912 1.00 88.47 69 LEU A CA 1
ATOM 431 C C . LEU A 1 69 ? 140.485 190.037 114.586 1.00 86.55 69 LEU A C 1
ATOM 432 O O . LEU A 1 69 ? 141.359 190.583 113.900 1.00 91.13 69 LEU A O 1
ATOM 437 N N . GLN A 1 70 ? 139.878 188.913 114.205 1.00 81.07 70 GLN A N 1
ATOM 438 C CA . GLN A 1 70 ? 140.233 188.274 112.943 1.00 83.57 70 GLN A CA 1
ATOM 439 C C . GLN A 1 70 ? 139.958 189.194 111.763 1.00 81.57 70 GLN A C 1
ATOM 440 O O . GLN A 1 70 ? 140.798 189.336 110.866 1.00 78.44 70 GLN A O 1
ATOM 446 N N . THR A 1 71 ? 138.790 189.840 111.756 1.00 88.24 71 THR A N 1
ATOM 447 C CA . THR A 1 71 ? 138.441 190.751 110.675 1.00 91.74 71 THR A CA 1
ATOM 448 C C . THR A 1 71 ? 139.341 191.979 110.667 1.00 93.86 71 THR A C 1
ATOM 449 O O . THR A 1 71 ? 139.689 192.489 109.597 1.00 93.67 71 THR A O 1
ATOM 453 N N . THR A 1 72 ? 139.718 192.476 111.849 1.00 96.33 72 THR A N 1
ATOM 454 C CA . THR A 1 72 ? 140.652 193.594 111.917 1.00 92.46 72 THR A CA 1
ATOM 455 C C . THR A 1 72 ? 141.977 193.216 111.278 1.00 91.71 72 THR A C 1
ATOM 456 O O . THR A 1 72 ? 142.555 193.998 110.515 1.00 93.28 72 THR A O 1
ATOM 460 N N . LEU A 1 73 ? 142.466 192.010 111.569 1.00 94.47 73 LEU A N 1
ATOM 461 C CA . LEU A 1 73 ? 143.620 191.500 110.838 1.00 95.40 73 LEU A CA 1
ATOM 462 C C . LEU A 1 73 ? 143.331 191.455 109.345 1.00 92.51 73 LEU A C 1
ATOM 463 O O . LEU A 1 73 ? 144.220 191.708 108.523 1.00 92.22 73 LEU A O 1
ATOM 465 N N . CYS A 1 74 ? 142.091 191.150 108.976 1.00 93.04 74 CYS A N 1
ATOM 466 C CA . CYS A 1 74 ? 141.690 191.157 107.577 1.00 99.63 74 CYS A CA 1
ATOM 467 C C . CYS A 1 74 ? 141.285 192.541 107.088 1.00 103.52 74 CYS A C 1
ATOM 468 O O . CYS A 1 74 ? 140.957 192.690 105.906 1.00 103.16 74 CYS A O 1
ATOM 471 N N . LEU A 1 75 ? 141.298 193.552 107.962 1.00 100.63 75 LEU A N 1
ATOM 472 C CA . LEU A 1 75 ? 140.906 194.903 107.586 1.00 97.80 75 LEU A CA 1
ATOM 473 C C . LEU A 1 75 ? 142.165 195.709 107.290 1.00 94.10 75 LEU A C 1
ATOM 474 O O . LEU A 1 75 ? 142.958 195.972 108.205 1.00 93.76 75 LEU A O 1
ATOM 479 N N . PRO A 1 76 ? 142.411 196.093 106.035 1.00 94.60 76 PRO A N 1
ATOM 480 C CA . PRO A 1 76 ? 143.702 196.714 105.693 1.00 98.33 76 PRO A CA 1
ATOM 481 C C . PRO A 1 76 ? 143.885 198.123 106.230 1.00 100.59 76 PRO A C 1
ATOM 482 O O . PRO A 1 76 ? 145.031 198.579 106.326 1.00 101.50 76 PRO A O 1
ATOM 486 N N . ALA A 1 77 ? 142.811 198.830 106.579 1.00 90.96 77 ALA A N 1
ATOM 487 C CA . ALA A 1 77 ? 142.949 200.205 107.045 1.00 87.07 77 ALA A CA 1
ATOM 488 C C . ALA A 1 77 ? 143.564 200.305 108.434 1.00 85.04 77 ALA A C 1
ATOM 489 O O . ALA A 1 77 ? 143.900 201.414 108.861 1.00 83.51 77 ALA A O 1
ATOM 491 N N . SER A 1 78 ? 143.715 199.191 109.140 1.00 83.98 78 SER A N 1
ATOM 492 C CA . SER A 1 78 ? 144.237 199.226 110.498 1.00 86.50 78 SER A CA 1
ATOM 493 C C . SER A 1 78 ? 145.700 199.665 110.491 1.00 86.56 78 SER A C 1
ATOM 494 O O . SER A 1 78 ? 146.436 199.360 109.548 1.00 86.83 78 SER A O 1
ATOM 497 N N . PRO A 1 79 ? 146.150 200.379 111.519 1.00 75.89 79 PRO A N 1
ATOM 498 C CA . PRO A 1 79 ? 147.551 200.808 111.563 1.00 74.79 79 PRO A CA 1
ATOM 499 C C . PRO A 1 79 ? 148.469 199.650 111.923 1.00 77.29 79 PRO A C 1
ATOM 500 O O . PRO A 1 79 ? 148.034 198.548 112.266 1.00 77.06 79 PRO A O 1
ATOM 504 N N . GLU A 1 80 ? 149.774 199.921 111.838 1.00 69.69 80 GLU A N 1
ATOM 505 C CA . GLU A 1 80 ? 150.763 198.893 112.149 1.00 63.71 80 GLU A CA 1
ATOM 506 C C . GLU A 1 80 ? 150.665 198.453 113.602 1.00 55.83 80 GLU A C 1
ATOM 507 O O . GLU A 1 80 ? 150.780 197.261 113.905 1.00 59.34 80 GLU A O 1
ATOM 509 N N . GLN A 1 81 ? 150.454 199.400 114.515 1.00 55.73 81 GLN A N 1
ATOM 510 C CA . GLN A 1 81 ? 150.392 199.057 115.930 1.00 60.70 81 GLN A CA 1
ATOM 511 C C . GLN A 1 81 ? 149.242 198.099 116.216 1.00 66.31 81 GLN A C 1
ATOM 512 O O . GLN A 1 81 ? 149.429 197.049 116.847 1.00 71.46 81 GLN A O 1
ATOM 518 N N . LEU A 1 82 ? 148.041 198.444 115.750 1.00 59.83 82 LEU A N 1
ATOM 519 C CA . LEU A 1 82 ? 146.880 197.601 116.004 1.00 61.45 82 LEU A CA 1
ATOM 520 C C . LEU A 1 82 ? 147.015 196.253 115.314 1.00 56.44 82 LEU A C 1
ATOM 521 O O . LEU A 1 82 ? 146.644 195.221 115.883 1.00 47.80 82 LEU A O 1
ATOM 523 N N . GLN A 1 83 ? 147.533 196.242 114.084 1.00 53.09 83 GLN A N 1
ATOM 524 C CA . GLN A 1 83 ? 147.701 194.983 113.369 1.00 50.81 83 GLN A CA 1
ATOM 525 C C . GLN A 1 83 ? 148.672 194.063 114.097 1.00 57.27 83 GLN A C 1
ATOM 526 O O . GLN A 1 83 ? 148.416 192.860 114.232 1.00 59.77 83 GLN A O 1
ATOM 528 N N . VAL A 1 84 ? 149.785 194.613 114.592 1.00 60.73 84 VAL A N 1
ATOM 529 C CA . VAL A 1 84 ? 150.750 193.806 115.335 1.00 51.19 84 VAL A CA 1
ATOM 530 C C . VAL A 1 84 ? 150.134 193.282 116.624 1.00 47.80 84 VAL A C 1
ATOM 531 O O . VAL A 1 84 ? 150.312 192.111 116.982 1.00 51.15 84 VAL A O 1
ATOM 535 N N . LEU A 1 85 ? 149.405 194.133 117.348 1.00 42.88 85 LEU A N 1
ATOM 536 C CA . LEU A 1 85 ? 148.821 193.686 118.607 1.00 47.45 85 LEU A CA 1
ATOM 537 C C . LEU A 1 85 ? 147.767 192.610 118.377 1.00 54.49 85 LEU A C 1
ATOM 538 O O . LEU A 1 85 ? 147.678 191.646 119.143 1.00 58.74 85 LEU A O 1
ATOM 543 N N . CYS A 1 86 ? 146.971 192.741 117.314 1.00 60.35 86 CYS A N 1
ATOM 544 C CA . CYS A 1 86 ? 145.993 191.705 116.994 1.00 60.48 86 CYS A CA 1
ATOM 545 C C . CYS A 1 86 ? 146.674 190.409 116.571 1.00 60.24 86 CYS A C 1
ATOM 546 O O . CYS A 1 86 ? 146.209 189.314 116.915 1.00 53.47 86 CYS A O 1
ATOM 548 N N . ALA A 1 87 ? 147.767 190.512 115.807 1.00 61.89 87 ALA A N 1
ATOM 549 C CA . ALA A 1 87 ? 148.517 189.321 115.429 1.00 50.44 87 ALA A CA 1
ATOM 550 C C . ALA A 1 87 ? 149.059 188.612 116.655 1.00 47.88 87 ALA A C 1
ATOM 551 O O . ALA A 1 87 ? 149.054 187.382 116.722 1.00 56.48 87 ALA A O 1
ATOM 553 N N . ALA A 1 88 ? 149.531 189.373 117.640 1.00 52.91 88 ALA A N 1
ATOM 554 C CA . ALA A 1 88 ? 149.932 188.769 118.905 1.00 54.36 88 ALA A CA 1
ATOM 555 C C . ALA A 1 88 ? 148.741 188.131 119.608 1.00 53.84 88 ALA A C 1
ATOM 556 O O . ALA A 1 88 ? 148.870 187.063 120.219 1.00 63.52 88 ALA A O 1
ATOM 558 N N . ILE A 1 89 ? 147.575 188.776 119.535 1.00 51.77 89 ILE A N 1
ATOM 559 C CA . ILE A 1 89 ? 146.373 188.233 120.165 1.00 56.71 89 ILE A CA 1
ATOM 560 C C . ILE A 1 89 ? 146.053 186.859 119.596 1.00 54.46 89 ILE A C 1
ATOM 561 O O . ILE A 1 89 ? 145.715 185.923 120.332 1.00 49.50 89 ILE A O 1
ATOM 566 N N . LEU A 1 90 ? 146.149 186.720 118.278 1.00 60.86 90 LEU A N 1
ATOM 567 C CA . LEU A 1 90 ? 145.816 185.462 117.620 1.00 62.10 90 LEU A CA 1
ATOM 568 C C . LEU A 1 90 ? 146.976 184.474 117.589 1.00 58.54 90 LEU A C 1
ATOM 569 O O . LEU A 1 90 ? 146.758 183.299 117.272 1.00 48.58 90 LEU A O 1
ATOM 571 N N . ARG A 1 91 ? 148.196 184.918 117.892 1.00 65.72 91 ARG A N 1
ATOM 572 C CA . ARG A 1 91 ? 149.332 184.020 118.039 1.00 60.01 91 ARG A CA 1
ATOM 573 C C . ARG A 1 91 ? 149.592 183.620 119.481 1.00 56.62 91 ARG A C 1
ATOM 574 O O . ARG A 1 91 ? 150.512 182.839 119.732 1.00 54.71 91 ARG A O 1
ATOM 576 N N . GLU A 1 92 ? 148.821 184.146 120.428 1.00 54.22 92 GLU A N 1
ATOM 577 C CA . GLU A 1 92 ? 148.905 183.704 121.809 1.00 51.73 92 GLU A CA 1
ATOM 578 C C . GLU A 1 92 ? 147.694 182.897 122.242 1.00 58.68 92 GLU A C 1
ATOM 579 O O . GLU A 1 92 ? 147.850 181.930 122.993 1.00 58.96 92 GLU A O 1
ATOM 585 N N . MET A 1 93 ? 146.494 183.269 121.802 1.00 74.35 93 MET A N 1
ATOM 586 C CA . MET A 1 93 ? 145.287 182.535 122.157 1.00 75.75 93 MET A CA 1
ATOM 587 C C . MET A 1 93 ? 145.244 181.144 121.542 1.00 74.59 93 MET A C 1
ATOM 588 O O . MET A 1 93 ? 144.396 180.335 121.934 1.00 75.39 93 MET A O 1
ATOM 590 N N . SER A 1 94 ? 146.141 180.850 120.604 1.00 72.19 94 SER A N 1
ATOM 591 C CA . SER A 1 94 ? 146.202 179.550 119.972 1.00 68.01 94 SER A CA 1
ATOM 592 C C . SER A 1 94 ? 146.556 178.480 121.005 1.00 70.84 94 SER A C 1
ATOM 593 O O . SER A 1 94 ? 147.145 178.780 122.046 1.00 73.41 94 SER A O 1
ATOM 596 N N . PRO A 1 95 ? 146.200 177.215 120.744 1.00 71.79 95 PRO A N 1
ATOM 597 C CA . PRO A 1 95 ? 145.515 176.682 119.566 1.00 75.54 95 PRO A CA 1
ATOM 598 C C . PRO A 1 95 ? 144.021 176.477 119.786 1.00 81.22 95 PRO A C 1
ATOM 599 O O . PRO A 1 95 ? 143.599 175.885 120.774 1.00 81.54 95 PRO A O 1
ATOM 603 N N . PHE A 1 96 ? 143.198 176.962 118.862 1.00 88.50 96 PHE A N 1
ATOM 604 C CA . PHE A 1 96 ? 141.753 176.811 118.924 1.00 83.49 96 PHE A CA 1
ATOM 605 C C . PHE A 1 96 ? 141.276 176.050 117.697 1.00 84.45 96 PHE A C 1
ATOM 606 O O . PHE A 1 96 ? 141.820 176.218 116.601 1.00 85.14 96 PHE A O 1
ATOM 614 N N . ASN A 1 97 ? 140.261 175.209 117.883 1.00 89.77 97 ASN A N 1
ATOM 615 C CA . ASN A 1 97 ? 139.696 174.450 116.775 1.00 90.69 97 ASN A CA 1
ATOM 616 C C . ASN A 1 97 ? 138.739 175.276 115.927 1.00 91.30 97 ASN A C 1
ATOM 617 O O . ASN A 1 97 ? 138.219 174.766 114.929 1.00 91.10 97 ASN A O 1
ATOM 619 N N . ASP A 1 98 ? 138.515 176.536 116.291 1.00 93.00 98 ASP A N 1
ATOM 620 C CA . ASP A 1 98 ? 137.582 177.433 115.613 1.00 91.68 98 ASP A CA 1
ATOM 621 C C . ASP A 1 98 ? 138.309 178.412 114.705 1.00 94.26 98 ASP A C 1
ATOM 622 O O . ASP A 1 98 ? 137.981 179.601 114.665 1.00 93.72 98 ASP A O 1
ATOM 624 N N . LEU A 1 99 ? 139.313 177.935 113.972 1.00 94.93 99 LEU A N 1
ATOM 625 C CA . LEU A 1 99 ? 140.189 178.817 113.214 1.00 94.55 99 LEU A CA 1
ATOM 626 C C . LEU A 1 99 ? 139.468 179.413 112.014 1.00 90.12 99 LEU A C 1
ATOM 627 O O . LEU A 1 99 ? 139.671 178.979 110.877 1.00 88.14 99 LEU A O 1
ATOM 629 N N . ALA A 1 100 ? 138.630 180.419 112.266 1.00 93.22 100 ALA A N 1
ATOM 630 C CA . ALA A 1 100 ? 137.932 181.112 111.193 1.00 96.91 100 ALA A CA 1
ATOM 631 C C . ALA A 1 100 ? 138.875 181.891 110.290 1.00 97.32 100 ALA A C 1
ATOM 632 O O . ALA A 1 100 ? 138.455 182.323 109.212 1.00 97.58 100 ALA A O 1
ATOM 634 N N . LEU A 1 101 ? 140.125 182.083 110.704 1.00 91.45 101 LEU A N 1
ATOM 635 C CA . LEU A 1 101 ? 141.087 182.812 109.899 1.00 88.15 101 LEU A CA 1
ATOM 636 C C . LEU A 1 101 ? 141.350 182.084 108.584 1.00 89.33 101 LEU A C 1
ATOM 637 O O . LEU A 1 101 ? 140.965 180.931 108.383 1.00 88.19 101 LEU A O 1
ATOM 639 N N . SER A 1 102 ? 142.024 182.786 107.681 1.00 92.73 102 SER A N 1
ATOM 640 C CA . SER A 1 102 ? 142.406 182.231 106.397 1.00 94.15 102 SER A CA 1
ATOM 641 C C . SER A 1 102 ? 143.843 182.627 106.103 1.00 94.45 102 SER A C 1
ATOM 642 O O . SER A 1 102 ? 144.388 183.559 106.699 1.00 93.43 102 SER A O 1
ATOM 645 N N . CYS A 1 103 ? 144.453 181.897 105.177 1.00 103.26 103 CYS A N 1
ATOM 646 C CA . CYS A 1 103 ? 145.859 182.064 104.845 1.00 104.99 103 CYS A CA 1
ATOM 647 C C . CYS A 1 103 ? 146.092 182.995 103.663 1.00 104.39 103 CYS A C 1
ATOM 648 O O . CYS A 1 103 ? 147.242 183.160 103.243 1.00 103.97 103 CYS A O 1
ATOM 651 N N . ASP A 1 104 ? 145.038 183.590 103.108 1.00 111.43 104 ASP A N 1
ATOM 652 C CA . ASP A 1 104 ? 145.159 184.533 102.000 1.00 112.03 104 ASP A CA 1
ATOM 653 C C . ASP A 1 104 ? 144.208 185.705 102.197 1.00 112.57 104 ASP A C 1
ATOM 654 O O . ASP A 1 104 ? 143.510 186.124 101.269 1.00 113.57 104 ASP A O 1
ATOM 656 N N . HIS A 1 105 ? 144.165 186.250 103.410 1.00 114.87 105 HIS A N 1
ATOM 657 C CA . HIS A 1 105 ? 143.179 187.260 103.768 1.00 116.34 105 HIS A CA 1
ATOM 658 C C . HIS A 1 105 ? 143.736 188.677 103.808 1.00 115.99 105 HIS A C 1
ATOM 659 O O . HIS A 1 105 ? 142.964 189.619 104.012 1.00 115.49 105 HIS A O 1
ATOM 661 N N . THR A 1 106 ? 145.044 188.862 103.622 1.00 109.99 106 THR A N 1
ATOM 662 C CA . THR A 1 106 ? 145.586 190.205 103.700 1.00 108.32 106 THR A CA 1
ATOM 663 C C . THR A 1 106 ? 146.714 190.339 102.685 1.00 109.94 106 THR A C 1
ATOM 664 O O . THR A 1 106 ? 147.612 189.483 102.661 1.00 108.49 106 THR A O 1
ATOM 668 N N . PRO A 1 107 ? 146.699 191.379 101.841 1.00 118.52 107 PRO A N 1
ATOM 669 C CA . PRO A 1 107 ? 147.706 191.479 100.775 1.00 117.94 107 PRO A CA 1
ATOM 670 C C . PRO A 1 107 ? 149.057 191.985 101.251 1.00 117.88 107 PRO A C 1
ATOM 671 O O . PRO A 1 107 ? 150.082 191.702 100.622 1.00 119.23 107 PRO A O 1
ATOM 675 N N . ASN A 1 108 ? 149.076 192.737 102.348 1.00 107.48 108 ASN A N 1
ATOM 676 C CA . ASN A 1 108 ? 150.305 193.377 102.795 1.00 105.24 108 ASN A CA 1
ATOM 677 C C . ASN A 1 108 ? 151.302 192.320 103.252 1.00 105.19 108 ASN A C 1
ATOM 678 O O . ASN A 1 108 ? 150.947 191.385 103.974 1.00 103.94 108 ASN A O 1
ATOM 683 N N . THR A 1 109 ? 152.557 192.475 102.825 1.00 102.45 109 THR A N 1
ATOM 684 C CA . THR A 1 109 ? 153.570 191.467 103.122 1.00 100.08 109 THR A CA 1
ATOM 685 C C . THR A 1 109 ? 153.884 191.404 104.611 1.00 97.11 109 THR A C 1
ATOM 686 O O . THR A 1 109 ? 154.045 190.314 105.167 1.00 97.30 109 THR A O 1
ATOM 690 N N . ARG A 1 110 ? 153.994 192.556 105.274 1.00 96.71 110 ARG A N 1
ATOM 691 C CA . ARG A 1 110 ? 154.166 192.544 106.722 1.00 96.55 110 ARG A CA 1
ATOM 692 C C . ARG A 1 110 ? 152.929 191.982 107.401 1.00 93.86 110 ARG A C 1
ATOM 693 O O . ARG A 1 110 ? 153.025 191.211 108.365 1.00 97.28 110 ARG A O 1
ATOM 695 N N . GLN A 1 111 ? 151.752 192.348 106.904 1.00 92.80 111 GLN A N 1
ATOM 696 C CA . GLN A 1 111 ? 150.538 191.720 107.397 1.00 97.22 111 GLN A CA 1
ATOM 697 C C . GLN A 1 111 ? 150.509 190.238 107.057 1.00 97.29 111 GLN A C 1
ATOM 698 O O . GLN A 1 111 ? 149.946 189.448 107.815 1.00 93.78 111 GLN A O 1
ATOM 700 N N . LEU A 1 112 ? 151.112 189.840 105.935 1.00 100.29 112 LEU A N 1
ATOM 701 C CA . LEU A 1 112 ? 151.220 188.416 105.631 1.00 100.60 112 LEU A CA 1
ATOM 702 C C . LEU A 1 112 ? 152.102 187.705 106.649 1.00 99.86 112 LEU A C 1
ATOM 703 O O . LEU A 1 112 ? 151.813 186.571 107.044 1.00 96.21 112 LEU A O 1
ATOM 705 N N . SER A 1 113 ? 153.187 188.357 107.076 1.00 93.34 113 SER A N 1
ATOM 706 C CA . SER A 1 113 ? 154.017 187.818 108.149 1.00 87.03 113 SER A CA 1
ATOM 707 C C . SER A 1 113 ? 153.216 187.685 109.436 1.00 82.61 113 SER A C 1
ATOM 708 O O . SER A 1 113 ? 153.322 186.679 110.147 1.00 79.29 113 SER A O 1
ATOM 711 N N . LEU A 1 114 ? 152.409 188.695 109.748 1.00 86.22 114 LEU A N 1
ATOM 712 C CA . LEU A 1 114 ? 151.555 188.618 110.926 1.00 85.66 114 LEU A CA 1
ATOM 713 C C . LEU A 1 114 ? 150.574 187.456 110.819 1.00 87.17 114 LEU A C 1
ATOM 714 O O . LEU A 1 114 ? 150.346 186.732 111.795 1.00 91.09 114 LEU A O 1
ATOM 716 N N . VAL A 1 115 ? 149.982 187.264 109.638 1.00 88.21 115 VAL A N 1
ATOM 717 C CA . VAL A 1 115 ? 149.037 186.168 109.434 1.00 90.28 115 VAL A CA 1
ATOM 718 C C . VAL A 1 115 ? 149.736 184.823 109.575 1.00 91.23 115 VAL A C 1
ATOM 719 O O . VAL A 1 115 ? 149.178 183.872 110.134 1.00 88.03 115 VAL A O 1
ATOM 723 N N . ALA A 1 116 ? 150.959 184.715 109.058 1.00 87.68 116 ALA A N 1
ATOM 724 C CA . ALA A 1 116 ? 151.715 183.480 109.223 1.00 82.65 116 ALA A CA 1
ATOM 725 C C . ALA A 1 116 ? 151.994 183.203 110.692 1.00 80.53 116 ALA A C 1
ATOM 726 O O . ALA A 1 116 ? 151.866 182.064 111.151 1.00 79.34 116 ALA A O 1
ATOM 728 N N . SER A 1 117 ? 152.382 184.236 111.445 1.00 83.87 117 SER A N 1
ATOM 729 C CA . SER A 1 117 ? 152.609 184.064 112.878 1.00 81.83 117 SER A CA 1
ATOM 730 C C . SER A 1 117 ? 151.327 183.655 113.585 1.00 74.92 117 SER A C 1
ATOM 731 O O . SER A 1 117 ? 151.360 182.933 114.587 1.00 75.22 117 SER A O 1
ATOM 733 N N . VAL A 1 118 ? 150.189 184.133 113.091 1.00 69.14 118 VAL A N 1
ATOM 734 C CA . VAL A 1 118 ? 148.908 183.707 113.635 1.00 70.00 118 VAL A CA 1
ATOM 735 C C . VAL A 1 118 ? 148.678 182.230 113.349 1.00 77.76 118 VAL A C 1
ATOM 736 O O . VAL A 1 118 ? 148.262 181.464 114.227 1.00 81.81 118 VAL A O 1
ATOM 740 N N . LEU A 1 119 ? 148.957 181.806 112.117 1.00 75.39 119 LEU A N 1
ATOM 741 C CA . LEU A 1 119 ? 148.575 180.471 111.672 1.00 72.93 119 LEU A CA 1
ATOM 742 C C . LEU A 1 119 ? 149.476 179.390 112.251 1.00 72.22 119 LEU A C 1
ATOM 743 O O . LEU A 1 119 ? 148.986 178.355 112.712 1.00 70.05 119 LEU A O 1
ATOM 745 N N . LEU A 1 120 ? 150.790 179.622 112.249 1.00 78.47 120 LEU A N 1
ATOM 746 C CA . LEU A 1 120 ? 151.753 178.580 112.587 1.00 74.74 120 LEU A CA 1
ATOM 747 C C . LEU A 1 120 ? 151.683 178.166 114.047 1.00 71.16 120 LEU A C 1
ATOM 748 O O . LEU A 1 120 ? 152.151 177.079 114.390 1.00 74.10 120 LEU A O 1
ATOM 753 N N . ALA A 1 121 ? 151.104 178.991 114.907 1.00 72.70 121 ALA A N 1
ATOM 754 C CA . ALA A 1 121 ? 150.998 178.684 116.325 1.00 77.50 121 ALA A CA 1
ATOM 755 C C . ALA A 1 121 ? 149.847 177.749 116.645 1.00 81.72 121 ALA A C 1
ATOM 756 O O . ALA A 1 121 ? 149.452 177.653 117.811 1.00 82.57 121 ALA A O 1
ATOM 758 N N . GLN A 1 122 ? 149.303 177.056 115.646 1.00 89.76 122 GLN A N 1
ATOM 759 C CA . GLN A 1 122 ? 148.166 176.163 115.850 1.00 89.11 122 GLN A CA 1
ATOM 760 C C . GLN A 1 122 ? 148.609 174.727 116.112 1.00 86.53 122 GLN A C 1
ATOM 761 O O . GLN A 1 122 ? 148.272 174.143 117.146 1.00 83.77 122 GLN A O 1
ATOM 767 N N . GLY A 1 123 ? 149.362 174.152 115.188 1.00 95.46 123 GLY A N 1
ATOM 768 C CA . GLY A 1 123 ? 149.742 172.757 115.246 1.00 97.19 123 GLY A CA 1
ATOM 769 C C . GLY A 1 123 ? 149.113 171.954 114.119 1.00 101.42 123 GLY A C 1
ATOM 770 O O . GLY A 1 123 ? 148.303 172.445 113.332 1.00 100.15 123 GLY A O 1
ATOM 771 N N . ASP A 1 124 ? 149.513 170.685 114.056 1.00 104.08 124 ASP A N 1
ATOM 772 C CA . ASP A 1 124 ? 149.054 169.775 113.016 1.00 99.26 124 ASP A CA 1
ATOM 773 C C . ASP A 1 124 ? 147.729 169.106 113.361 1.00 98.43 124 ASP A C 1
ATOM 774 O O . ASP A 1 124 ? 147.405 168.060 112.786 1.00 99.22 124 ASP A O 1
ATOM 776 N N . ARG A 1 125 ? 146.960 169.682 114.288 1.00 99.51 125 ARG A N 1
ATOM 777 C CA . ARG A 1 125 ? 145.675 169.101 114.657 1.00 98.85 125 ARG A CA 1
ATOM 778 C C . ARG A 1 125 ? 144.662 169.163 113.521 1.00 101.37 125 ARG A C 1
ATOM 779 O O . ARG A 1 125 ? 143.737 168.346 113.489 1.00 102.69 125 ARG A O 1
ATOM 781 N N . LYS A 1 126 ? 144.817 170.107 112.588 1.00 90.79 126 LYS A N 1
ATOM 782 C CA . LYS A 1 126 ? 143.914 170.221 111.449 1.00 87.64 126 LYS A CA 1
ATOM 783 C C . LYS A 1 126 ? 144.683 170.429 110.147 1.00 87.69 126 LYS A C 1
ATOM 784 O O . LYS A 1 126 ? 144.206 171.126 109.246 1.00 86.10 126 LYS A O 1
ATOM 786 N N . GLY A 1 127 ? 145.867 169.831 110.033 1.00 85.02 127 GLY A N 1
ATOM 787 C CA . GLY A 1 127 ? 146.664 169.970 108.826 1.00 81.42 127 GLY A CA 1
ATOM 788 C C . GLY A 1 127 ? 147.052 171.396 108.522 1.00 81.43 127 GLY A C 1
ATOM 789 O O . GLY A 1 127 ? 147.148 171.773 107.349 1.00 82.57 127 GLY A O 1
ATOM 790 N N . GLU A 1 128 ? 147.292 172.200 109.559 1.00 82.01 128 GLU A N 1
ATOM 791 C CA . GLU A 1 128 ? 147.471 173.635 109.374 1.00 82.20 128 GLU A CA 1
ATOM 792 C C . GLU A 1 128 ? 148.803 173.966 108.711 1.00 81.62 128 GLU A C 1
ATOM 793 O O . GLU A 1 128 ? 148.841 174.733 107.742 1.00 79.94 128 GLU A O 1
ATOM 799 N N . ILE A 1 129 ? 149.896 173.370 109.192 1.00 82.28 129 ILE A N 1
ATOM 800 C CA . ILE A 1 129 ? 151.230 173.797 108.776 1.00 82.08 129 ILE A CA 1
ATOM 801 C C . ILE A 1 129 ? 151.394 173.650 107.270 1.00 82.48 129 ILE A C 1
ATOM 802 O O . ILE A 1 129 ? 151.981 174.513 106.607 1.00 80.64 129 ILE A O 1
ATOM 807 N N . ARG A 1 130 ? 150.876 172.557 106.707 1.00 87.34 130 ARG A N 1
ATOM 808 C CA . ARG A 1 130 ? 150.928 172.381 105.261 1.00 87.55 130 ARG A CA 1
ATOM 809 C C . ARG A 1 130 ? 150.180 173.499 104.550 1.00 85.05 130 ARG A C 1
ATOM 810 O O . ARG A 1 130 ? 150.657 174.035 103.542 1.00 82.55 130 ARG A O 1
ATOM 812 N N . CYS A 1 131 ? 149.004 173.864 105.064 1.00 83.15 131 CYS A N 1
ATOM 813 C CA . CYS A 1 131 ? 148.225 174.926 104.442 1.00 80.97 131 CYS A CA 1
ATOM 814 C C . CYS A 1 131 ? 148.969 176.252 104.484 1.00 85.47 131 CYS A C 1
ATOM 815 O O . CYS A 1 131 ? 149.005 176.981 103.486 1.00 89.49 131 CYS A O 1
ATOM 818 N N . VAL A 1 132 ? 149.580 176.578 105.626 1.00 86.76 132 VAL A N 1
ATOM 819 C CA . VAL A 1 132 ? 150.316 177.835 105.734 1.00 88.56 132 VAL A CA 1
ATOM 820 C C . VAL A 1 132 ? 151.529 177.832 104.813 1.00 87.87 132 VAL A C 1
ATOM 821 O O . VAL A 1 132 ? 151.841 178.846 104.179 1.00 87.15 132 VAL A O 1
ATOM 825 N N . SER A 1 133 ? 152.238 176.705 104.727 1.00 85.94 133 SER A N 1
ATOM 826 C CA . SER A 1 133 ? 153.403 176.643 103.851 1.00 84.93 133 SER A CA 1
ATOM 827 C C . SER A 1 133 ? 153.003 176.809 102.393 1.00 85.44 133 SER A C 1
ATOM 828 O O . SER A 1 133 ? 153.637 177.567 101.647 1.00 86.65 133 SER A O 1
ATOM 830 N N . GLN A 1 134 ? 151.942 176.117 101.971 1.00 88.59 134 GLN A N 1
ATOM 831 C CA . GLN A 1 134 ? 151.479 176.235 100.594 1.00 88.88 134 GLN A CA 1
ATOM 832 C C . GLN A 1 134 ? 151.001 177.648 100.293 1.00 88.23 134 GLN A C 1
ATOM 833 O O . GLN A 1 134 ? 151.290 178.194 99.222 1.00 88.86 134 GLN A O 1
ATOM 835 N N . ARG A 1 135 ? 150.264 178.254 101.224 1.00 89.58 135 ARG A N 1
ATOM 836 C CA . ARG A 1 135 ? 149.788 179.615 101.019 1.00 90.65 135 ARG A CA 1
ATOM 837 C C . ARG A 1 135 ? 150.945 180.595 100.928 1.00 90.77 135 ARG A C 1
ATOM 838 O O . ARG A 1 135 ? 150.921 181.516 100.108 1.00 90.94 135 ARG A O 1
ATOM 840 N N . ILE A 1 136 ? 151.963 180.423 101.770 1.00 100.92 136 ILE A N 1
ATOM 841 C CA . ILE A 1 136 ? 153.131 181.293 101.704 1.00 103.47 136 ILE A CA 1
ATOM 842 C C . ILE A 1 136 ? 153.827 181.137 100.362 1.00 102.75 136 ILE A C 1
ATOM 843 O O . ILE A 1 136 ? 154.250 182.123 99.749 1.00 101.57 136 ILE A O 1
ATOM 845 N N . PHE A 1 137 ? 153.958 179.898 99.883 1.00 102.53 137 PHE A N 1
ATOM 846 C CA . PHE A 1 137 ? 154.579 179.683 98.581 1.00 101.00 137 PHE A CA 1
ATOM 847 C C . PHE A 1 137 ? 153.778 180.355 97.475 1.00 100.93 137 PHE A C 1
ATOM 848 O O . PHE A 1 137 ? 154.349 180.995 96.586 1.00 99.76 137 PHE A O 1
ATOM 850 N N . LYS A 1 138 ? 152.451 180.226 97.520 1.00 111.86 138 LYS A N 1
ATOM 851 C CA . LYS A 1 138 ? 151.609 180.834 96.493 1.00 115.25 138 LYS A CA 1
ATOM 852 C C . LYS A 1 138 ? 151.693 182.354 96.536 1.00 116.18 138 LYS A C 1
ATOM 853 O O . LYS A 1 138 ? 151.734 183.013 95.490 1.00 117.20 138 LYS A O 1
ATOM 855 N N . ILE A 1 139 ? 151.710 182.929 97.740 1.00 113.37 139 ILE A N 1
ATOM 856 C CA . ILE A 1 139 ? 151.812 184.377 97.883 1.00 113.57 139 ILE A CA 1
ATOM 857 C C . ILE A 1 139 ? 153.182 184.863 97.425 1.00 114.79 139 ILE A C 1
ATOM 858 O O . ILE A 1 139 ? 153.323 185.983 96.919 1.00 115.37 139 ILE A O 1
ATOM 863 N N . LEU A 1 140 ? 154.212 184.032 97.587 1.00 108.90 140 LEU A N 1
ATOM 864 C CA . LEU A 1 140 ? 155.539 184.395 97.109 1.00 107.88 140 LEU A CA 1
ATOM 865 C C . LEU A 1 140 ? 155.743 184.069 95.639 1.00 106.68 140 LEU A C 1
ATOM 866 O O . LEU A 1 140 ? 156.767 184.464 95.074 1.00 106.84 140 LEU A O 1
ATOM 868 N N . GLU A 1 141 ? 154.802 183.361 95.012 1.00 111.33 141 GLU A N 1
ATOM 869 C CA . GLU A 1 141 ? 154.966 182.976 93.615 1.00 114.88 141 GLU A CA 1
ATOM 870 C C . GLU A 1 141 ? 155.088 184.180 92.691 1.00 115.49 141 GLU A C 1
ATOM 871 O O . GLU A 1 141 ? 155.746 184.082 91.649 1.00 117.19 141 GLU A O 1
ATOM 873 N N . ASN A 1 142 ? 154.477 185.306 93.041 1.00 116.18 142 ASN A N 1
ATOM 874 C CA . ASN A 1 142 ? 154.604 186.519 92.248 1.00 117.84 142 ASN A CA 1
ATOM 875 C C . ASN A 1 142 ? 155.923 187.209 92.585 1.00 118.69 142 ASN A C 1
ATOM 876 O O . ASN A 1 142 ? 156.779 186.663 93.284 1.00 116.98 142 ASN A O 1
ATOM 881 N N . ARG A 1 143 ? 156.103 188.425 92.077 1.00 123.72 143 ARG A N 1
ATOM 882 C CA . ARG A 1 143 ? 157.300 189.192 92.384 1.00 123.11 143 ARG A CA 1
ATOM 883 C C . ARG A 1 143 ? 157.353 189.495 93.875 1.00 123.17 143 ARG A C 1
ATOM 884 O O . ARG A 1 143 ? 156.349 189.885 94.478 1.00 121.52 143 ARG A O 1
ATOM 886 N N . GLN A 1 144 ? 158.526 189.309 94.469 1.00 122.71 144 GLN A N 1
ATOM 887 C CA . GLN A 1 144 ? 158.699 189.525 95.899 1.00 123.35 144 GLN A CA 1
ATOM 888 C C . GLN A 1 144 ? 160.037 190.197 96.187 1.00 123.02 144 GLN A C 1
ATOM 889 O O . GLN A 1 144 ? 161.095 189.586 96.035 1.00 122.99 144 GLN A O 1
ATOM 895 N N . SER A 1 149 ? 158.825 192.545 100.345 1.00 102.74 149 SER A N 1
ATOM 896 C CA . SER A 1 149 ? 159.413 191.624 99.381 1.00 102.41 149 SER A CA 1
ATOM 897 C C . SER A 1 149 ? 159.477 190.211 99.943 1.00 101.71 149 SER A C 1
ATOM 898 O O . SER A 1 149 ? 158.711 189.853 100.835 1.00 102.01 149 SER A O 1
ATOM 901 N N . VAL A 1 150 ? 160.389 189.403 99.403 1.00 103.23 150 VAL A N 1
ATOM 902 C CA . VAL A 1 150 ? 160.603 188.065 99.941 1.00 105.28 150 VAL A CA 1
ATOM 903 C C . VAL A 1 150 ? 161.444 188.093 101.209 1.00 104.45 150 VAL A C 1
ATOM 904 O O . VAL A 1 150 ? 161.318 187.190 102.046 1.00 104.54 150 VAL A O 1
ATOM 906 N N . ARG A 1 151 ? 162.300 189.102 101.367 1.00 96.69 151 ARG A N 1
ATOM 907 C CA . ARG A 1 151 ? 163.103 189.224 102.582 1.00 96.27 151 ARG A CA 1
ATOM 908 C C . ARG A 1 151 ? 162.257 189.262 103.849 1.00 96.60 151 ARG A C 1
ATOM 909 O O . ARG A 1 151 ? 162.618 188.576 104.821 1.00 98.32 151 ARG A O 1
ATOM 917 N N . PRO A 1 152 ? 161.158 190.023 103.929 1.00 90.61 152 PRO A N 1
ATOM 918 C CA . PRO A 1 152 ? 160.357 189.994 105.165 1.00 91.78 152 PRO A CA 1
ATOM 919 C C . PRO A 1 152 ? 159.788 188.628 105.510 1.00 92.02 152 PRO A C 1
ATOM 920 O O . PRO A 1 152 ? 159.665 188.308 106.699 1.00 93.53 152 PRO A O 1
ATOM 924 N N . LEU A 1 153 ? 159.431 187.814 104.522 1.00 83.31 153 LEU A N 1
ATOM 925 C CA . LEU A 1 153 ? 158.754 186.553 104.792 1.00 81.56 153 LEU A CA 1
ATOM 926 C C . LEU A 1 153 ? 159.703 185.370 104.909 1.00 81.82 153 LEU A C 1
ATOM 927 O O . LEU A 1 153 ? 159.250 184.265 105.224 1.00 85.31 153 LEU A O 1
ATOM 929 N N . LEU A 1 154 ? 160.992 185.570 104.654 1.00 78.65 154 LEU A N 1
ATOM 930 C CA . LEU A 1 154 ? 161.954 184.477 104.782 1.00 80.25 154 LEU A CA 1
ATOM 931 C C . LEU A 1 154 ? 162.014 183.870 106.184 1.00 79.75 154 LEU A C 1
ATOM 932 O O . LEU A 1 154 ? 162.181 182.641 106.283 1.00 79.20 154 LEU A O 1
ATOM 937 N N . PRO A 1 155 ? 161.935 184.633 107.279 1.00 74.90 155 PRO A N 1
ATOM 938 C CA . PRO A 1 155 ? 161.908 183.988 108.600 1.00 73.41 155 PRO A CA 1
ATOM 939 C C . PRO A 1 155 ? 160.763 183.009 108.784 1.00 76.15 155 PRO A C 1
ATOM 940 O O . PRO A 1 155 ? 160.941 181.987 109.461 1.00 76.70 155 PRO A O 1
ATOM 944 N N . ILE A 1 156 ? 159.589 183.290 108.217 1.00 80.46 156 ILE A N 1
ATOM 945 C CA . ILE A 1 156 ? 158.490 182.331 108.293 1.00 78.63 156 ILE A CA 1
ATOM 946 C C . ILE A 1 156 ? 158.865 181.047 107.571 1.00 76.15 156 ILE A C 1
ATOM 947 O O . ILE A 1 156 ? 158.599 179.942 108.056 1.00 76.65 156 ILE A O 1
ATOM 949 N N . LEU A 1 157 ? 159.483 181.175 106.396 1.00 73.74 157 LEU A N 1
ATOM 950 C CA . LEU A 1 157 ? 160.001 180.013 105.687 1.00 71.30 157 LEU A CA 1
ATOM 951 C C . LEU A 1 157 ? 160.941 179.213 106.574 1.00 77.79 157 LEU A C 1
ATOM 952 O O . LEU A 1 157 ? 160.813 177.986 106.685 1.00 81.17 157 LEU A O 1
ATOM 957 N N . SER A 1 158 ? 161.889 179.897 107.219 1.00 81.96 158 SER A N 1
ATOM 958 C CA . SER A 1 158 ? 162.885 179.210 108.034 1.00 82.74 158 SER A CA 1
ATOM 959 C C . SER A 1 158 ? 162.233 178.471 109.196 1.00 80.31 158 SER A C 1
ATOM 960 O O . SER A 1 158 ? 162.553 177.309 109.463 1.00 76.55 158 SER A O 1
ATOM 963 N N . LYS A 1 159 ? 161.301 179.124 109.889 1.00 72.12 159 LYS A N 1
ATOM 964 C CA . LYS A 1 159 ? 160.632 178.466 111.007 1.00 69.67 159 LYS A CA 1
ATOM 965 C C . LYS A 1 159 ? 159.787 177.289 110.530 1.00 77.66 159 LYS A C 1
ATOM 966 O O . LYS A 1 159 ? 159.711 176.256 111.209 1.00 80.68 159 LYS A O 1
ATOM 972 N N . VAL A 1 160 ? 159.148 177.420 109.363 1.00 81.65 160 VAL A N 1
ATOM 973 C CA . VAL A 1 160 ? 158.348 176.321 108.827 1.00 77.94 160 VAL A CA 1
ATOM 974 C C . VAL A 1 160 ? 159.226 175.104 108.569 1.00 76.58 160 VAL A C 1
ATOM 975 O O . VAL A 1 160 ? 158.907 173.989 108.996 1.00 76.89 160 VAL A O 1
ATOM 979 N N . ILE A 1 161 ? 160.353 175.299 107.879 1.00 75.40 161 ILE A N 1
ATOM 980 C CA . ILE A 1 161 ? 161.252 174.163 107.669 1.00 77.46 161 ILE A CA 1
ATOM 981 C C . ILE A 1 161 ? 161.819 173.669 108.988 1.00 79.18 161 ILE A C 1
ATOM 982 O O . ILE A 1 161 ? 162.170 172.490 109.117 1.00 79.43 161 ILE A O 1
ATOM 987 N N . GLY A 1 162 ? 161.926 174.545 109.983 1.00 80.64 162 GLY A N 1
ATOM 988 C CA . GLY A 1 162 ? 162.290 174.081 111.309 1.00 82.83 162 GLY A CA 1
ATOM 989 C C . GLY A 1 162 ? 161.283 173.092 111.860 1.00 79.44 162 GLY A C 1
ATOM 990 O O . GLY A 1 162 ? 161.649 172.071 112.445 1.00 80.44 162 GLY A O 1
ATOM 991 N N . LEU A 1 163 ? 159.997 173.379 111.671 1.00 68.19 163 LEU A N 1
ATOM 992 C CA . LEU A 1 163 ? 158.948 172.506 112.176 1.00 71.24 163 LEU A CA 1
ATOM 993 C C . LEU A 1 163 ? 158.430 171.514 111.142 1.00 77.31 163 LEU A C 1
ATOM 994 O O . LEU A 1 163 ? 157.792 170.527 111.524 1.00 75.06 163 LEU A O 1
ATOM 999 N N . ALA A 1 164 ? 158.683 171.744 109.858 1.00 97.07 164 ALA A N 1
ATOM 1000 C CA . ALA A 1 164 ? 158.231 170.831 108.815 1.00 95.99 164 ALA A CA 1
ATOM 1001 C C . ALA A 1 164 ? 159.336 170.656 107.781 1.00 95.75 164 ALA A C 1
ATOM 1002 O O . ALA A 1 164 ? 159.601 171.572 106.992 1.00 93.74 164 ALA A O 1
ATOM 1004 N N . PRO A 1 165 ? 159.987 169.491 107.737 1.00 95.01 165 PRO A N 1
ATOM 1005 C CA . PRO A 1 165 ? 161.226 169.375 106.955 1.00 94.15 165 PRO A CA 1
ATOM 1006 C C . PRO A 1 165 ? 161.029 169.129 105.467 1.00 96.73 165 PRO A C 1
ATOM 1007 O O . PRO A 1 165 ? 161.964 169.390 104.697 1.00 97.11 165 PRO A O 1
ATOM 1011 N N . GLY A 1 166 ? 159.868 168.649 105.029 1.00 102.68 166 GLY A N 1
ATOM 1012 C CA . GLY A 1 166 ? 159.734 168.245 103.641 1.00 100.92 166 GLY A CA 1
ATOM 1013 C C . GLY A 1 166 ? 158.549 168.797 102.875 1.00 99.22 166 GLY A C 1
ATOM 1014 O O . GLY A 1 166 ? 158.487 168.643 101.652 1.00 99.80 166 GLY A O 1
ATOM 1015 N N . ILE A 1 167 ? 157.607 169.445 103.568 1.00 90.92 167 ILE A N 1
ATOM 1016 C CA . ILE A 1 167 ? 156.381 169.886 102.907 1.00 91.25 167 ILE A CA 1
ATOM 1017 C C . ILE A 1 167 ? 156.689 170.903 101.818 1.00 91.65 167 ILE A C 1
ATOM 1018 O O . ILE A 1 167 ? 155.919 171.057 100.862 1.00 91.01 167 ILE A O 1
ATOM 1023 N N . LEU A 1 168 ? 157.821 171.592 101.922 1.00 103.07 168 LEU A N 1
ATOM 1024 C CA . LEU A 1 168 ? 158.304 172.406 100.813 1.00 105.10 168 LEU A CA 1
ATOM 1025 C C . LEU A 1 168 ? 158.650 171.477 99.658 1.00 105.73 168 LEU A C 1
ATOM 1026 O O . LEU A 1 168 ? 159.661 170.769 99.704 1.00 103.44 168 LEU A O 1
ATOM 1028 N N . MET A 1 169 ? 157.803 171.468 98.631 1.00 108.85 169 MET A N 1
ATOM 1029 C CA . MET A 1 169 ? 157.941 170.512 97.543 1.00 106.15 169 MET A CA 1
ATOM 1030 C C . MET A 1 169 ? 159.284 170.682 96.845 1.00 107.05 169 MET A C 1
ATOM 1031 O O . MET A 1 169 ? 159.946 171.716 96.954 1.00 105.76 169 MET A O 1
ATOM 1033 N N . GLU A 1 170 ? 159.682 169.636 96.116 1.00 111.59 170 GLU A N 1
ATOM 1034 C CA . GLU A 1 170 ? 160.980 169.646 95.450 1.00 112.67 170 GLU A CA 1
ATOM 1035 C C . GLU A 1 170 ? 161.105 170.832 94.505 1.00 111.34 170 GLU A C 1
ATOM 1036 O O . GLU A 1 170 ? 162.145 171.499 94.470 1.00 110.43 170 GLU A O 1
ATOM 1038 N N . ASP A 1 171 ? 160.056 171.115 93.733 1.00 109.95 171 ASP A N 1
ATOM 1039 C CA . ASP A 1 171 ? 160.058 172.319 92.911 1.00 111.24 171 ASP A CA 1
ATOM 1040 C C . ASP A 1 171 ? 160.127 173.565 93.783 1.00 112.28 171 ASP A C 1
ATOM 1041 O O . ASP A 1 171 ? 160.914 174.480 93.520 1.00 111.09 171 ASP A O 1
ATOM 1043 N N . GLN A 1 172 ? 159.320 173.605 94.844 1.00 111.04 172 GLN A N 1
ATOM 1044 C CA . GLN A 1 172 ? 159.370 174.735 95.763 1.00 111.41 172 GLN A CA 1
ATOM 1045 C C . GLN A 1 172 ? 160.715 174.804 96.475 1.00 112.57 172 GLN A C 1
ATOM 1046 O O . GLN A 1 172 ? 161.248 175.895 96.707 1.00 111.19 172 GLN A O 1
ATOM 1048 N N . THR A 1 173 ? 161.276 173.647 96.836 1.00 112.23 173 THR A N 1
ATOM 1049 C CA . THR A 1 173 ? 162.576 173.632 97.499 1.00 112.20 173 THR A CA 1
ATOM 1050 C C . THR A 1 173 ? 163.667 174.187 96.591 1.00 113.32 173 THR A C 1
ATOM 1051 O O . THR A 1 173 ? 164.508 174.978 97.033 1.00 113.63 173 THR A O 1
ATOM 1053 N N . ASN A 1 174 ? 163.668 173.794 95.315 1.00 112.71 174 ASN A N 1
ATOM 1054 C CA . ASN A 1 174 ? 164.673 174.322 94.400 1.00 112.93 174 ASN A CA 1
ATOM 1055 C C . ASN A 1 174 ? 164.418 175.787 94.079 1.00 111.81 174 ASN A C 1
ATOM 1056 O O . ASN A 1 174 ? 165.367 176.538 93.831 1.00 112.46 174 ASN A O 1
ATOM 1061 N N . LEU A 1 175 ? 163.153 176.213 94.093 1.00 110.90 175 LEU A N 1
ATOM 1062 C CA . LEU A 1 175 ? 162.850 177.633 93.954 1.00 113.89 175 LEU A CA 1
ATOM 1063 C C . LEU A 1 175 ? 163.442 178.428 95.111 1.00 113.51 175 LEU A C 1
ATOM 1064 O O . LEU A 1 175 ? 164.055 179.484 94.911 1.00 112.42 175 LEU A O 1
ATOM 1066 N N . LEU A 1 176 ? 163.279 177.924 96.335 1.00 111.35 176 LEU A N 1
ATOM 1067 C CA . LEU A 1 176 ? 163.878 178.580 97.492 1.00 110.62 176 LEU A CA 1
ATOM 1068 C C . LEU A 1 176 ? 165.398 178.573 97.399 1.00 109.79 176 LEU A C 1
ATOM 1069 O O . LEU A 1 176 ? 166.056 179.558 97.754 1.00 109.29 176 LEU A O 1
ATOM 1071 N N . SER A 1 177 ? 165.973 177.468 96.921 1.00 109.62 177 SER A N 1
ATOM 1072 C CA . SER A 1 177 ? 167.423 177.377 96.790 1.00 110.43 177 SER A CA 1
ATOM 1073 C C . SER A 1 177 ? 167.954 178.419 95.814 1.00 109.39 177 SER A C 1
ATOM 1074 O O . SER A 1 177 ? 168.914 179.138 96.117 1.00 109.15 177 SER A O 1
ATOM 1076 N N . LYS A 1 178 ? 167.343 178.516 94.631 1.00 109.06 178 LYS A N 1
ATOM 1077 C CA . LYS A 1 178 ? 167.805 179.497 93.655 1.00 110.28 178 LYS A CA 1
ATOM 1078 C C . LYS A 1 178 ? 167.570 180.918 94.152 1.00 109.48 178 LYS A C 1
ATOM 1079 O O . LYS A 1 178 ? 168.398 181.807 93.915 1.00 105.98 178 LYS A O 1
ATOM 1085 N N . ARG A 1 179 ? 166.456 181.151 94.854 1.00 111.07 179 ARG A N 1
ATOM 1086 C CA . ARG A 1 179 ? 166.201 182.475 95.410 1.00 109.61 179 ARG A CA 1
ATOM 1087 C C . ARG A 1 179 ? 167.282 182.863 96.408 1.00 110.39 179 ARG A C 1
ATOM 1088 O O . ARG A 1 179 ? 167.812 183.976 96.363 1.00 107.39 179 ARG A O 1
ATOM 1090 N N . LEU A 1 180 ? 167.643 181.943 97.305 1.00 112.20 180 LEU A N 1
ATOM 1091 C CA . LEU A 1 180 ? 168.690 182.235 98.280 1.00 107.56 180 LEU A CA 1
ATOM 1092 C C . LEU A 1 180 ? 170.041 182.432 97.603 1.00 106.90 180 LEU A C 1
ATOM 1093 O O . LEU A 1 180 ? 170.818 183.303 98.007 1.00 104.72 180 LEU A O 1
ATOM 1095 N N . VAL A 1 181 ? 170.343 181.628 96.580 1.00 113.18 181 VAL A N 1
ATOM 1096 C CA . VAL A 1 181 ? 171.624 181.757 95.885 1.00 113.45 181 VAL A CA 1
ATOM 1097 C C . VAL A 1 181 ? 171.729 183.121 95.217 1.00 111.65 181 VAL A C 1
ATOM 1098 O O . VAL A 1 181 ? 172.756 183.804 95.312 1.00 110.26 181 VAL A O 1
ATOM 1102 N N . ASP A 1 182 ? 170.663 183.543 94.535 1.00 112.33 182 ASP A N 1
ATOM 1103 C CA . ASP A 1 182 ? 170.645 184.889 93.972 1.00 114.32 182 ASP A CA 1
ATOM 1104 C C . ASP A 1 182 ? 170.642 185.948 95.066 1.00 114.26 182 ASP A C 1
ATOM 1105 O O . ASP A 1 182 ? 171.090 187.077 94.838 1.00 115.20 182 ASP A O 1
ATOM 1107 N N . TRP A 1 183 ? 170.146 185.602 96.253 1.00 105.99 183 TRP A N 1
ATOM 1108 C CA . TRP A 1 183 ? 170.072 186.521 97.377 1.00 106.74 183 TRP A CA 1
ATOM 1109 C C . TRP A 1 183 ? 171.356 186.571 98.190 1.00 105.52 183 TRP A C 1
ATOM 1110 O O . TRP A 1 183 ? 171.436 187.356 99.141 1.00 104.95 183 TRP A O 1
ATOM 1112 N N . LEU A 1 184 ? 172.348 185.747 97.854 1.00 99.89 184 LEU A N 1
ATOM 1113 C CA . LEU A 1 184 ? 173.591 185.741 98.616 1.00 99.92 184 LEU A CA 1
ATOM 1114 C C . LEU A 1 184 ? 174.325 187.067 98.485 1.00 97.99 184 LEU A C 1
ATOM 1115 O O . LEU A 1 184 ? 174.917 187.555 99.453 1.00 98.40 184 LEU A O 1
ATOM 1117 N N . ARG A 1 185 ? 174.309 187.655 97.294 1.00 104.58 185 ARG A N 1
ATOM 1118 C CA . ARG A 1 185 ? 174.991 188.921 97.051 1.00 108.30 185 ARG A CA 1
ATOM 1119 C C . ARG A 1 185 ? 174.299 189.711 95.944 1.00 107.04 185 ARG A C 1
ATOM 1120 O O . ARG A 1 185 ? 174.753 190.789 95.560 1.00 106.51 185 ARG A O 1
ATOM 1122 N N . PHE A 1 223 ? 176.693 192.983 101.072 1.00 115.73 223 PHE A N 1
ATOM 1123 C CA . PHE A 1 223 ? 178.085 192.590 101.240 1.00 117.05 223 PHE A CA 1
ATOM 1124 C C . PHE A 1 223 ? 178.284 191.884 102.572 1.00 119.63 223 PHE A C 1
ATOM 1125 O O . PHE A 1 223 ? 177.357 191.279 103.108 1.00 120.27 223 PHE A O 1
ATOM 1127 N N . THR A 1 224 ? 179.499 191.967 103.100 1.00 125.11 224 THR A N 1
ATOM 1128 C CA . THR A 1 224 ? 179.846 191.367 104.379 1.00 124.13 224 THR A CA 1
ATOM 1129 C C . THR A 1 224 ? 179.740 192.399 105.495 1.00 124.91 224 THR A C 1
ATOM 1130 O O . THR A 1 224 ? 179.701 193.609 105.257 1.00 123.67 224 THR A O 1
ATOM 1132 N N . VAL A 1 225 ? 179.686 191.898 106.731 1.00 126.92 225 VAL A N 1
ATOM 1133 C CA . VAL A 1 225 ? 179.588 192.785 107.887 1.00 125.45 225 VAL A CA 1
ATOM 1134 C C . VAL A 1 225 ? 180.839 193.644 108.007 1.00 124.79 225 VAL A C 1
ATOM 1135 O O . VAL A 1 225 ? 180.758 194.855 108.243 1.00 125.32 225 VAL A O 1
ATOM 1137 N N . LEU A 1 226 ? 182.009 193.037 107.845 1.00 125.81 226 LEU A N 1
ATOM 1138 C CA . LEU A 1 226 ? 183.269 193.767 107.931 1.00 126.45 226 LEU A CA 1
ATOM 1139 C C . LEU A 1 226 ? 183.464 194.670 106.718 1.00 125.55 226 LEU A C 1
ATOM 1140 O O . LEU A 1 226 ? 184.011 195.768 106.830 1.00 124.26 226 LEU A O 1
ATOM 1142 N N . THR A 1 233 ? 171.734 199.007 101.564 1.00 129.80 233 THR A N 1
ATOM 1143 C CA . THR A 1 233 ? 171.164 198.639 100.273 1.00 129.55 233 THR A CA 1
ATOM 1144 C C . THR A 1 233 ? 170.272 197.410 100.399 1.00 128.92 233 THR A C 1
ATOM 1145 O O . THR A 1 233 ? 170.415 196.622 101.333 1.00 128.83 233 THR A O 1
ATOM 1147 N N . GLU A 1 234 ? 169.345 197.258 99.450 1.00 119.47 234 GLU A N 1
ATOM 1148 C CA . GLU A 1 234 ? 168.451 196.104 99.465 1.00 119.42 234 GLU A CA 1
ATOM 1149 C C . GLU A 1 234 ? 169.217 194.807 99.236 1.00 119.69 234 GLU A C 1
ATOM 1150 O O . GLU A 1 234 ? 168.880 193.769 99.820 1.00 119.52 234 GLU A O 1
ATOM 1152 N N . ASP A 1 235 ? 170.245 194.846 98.384 1.00 120.92 235 ASP A N 1
ATOM 1153 C CA . ASP A 1 235 ? 171.019 193.642 98.103 1.00 122.30 235 ASP A CA 1
ATOM 1154 C C . ASP A 1 235 ? 171.674 193.104 99.369 1.00 122.98 235 ASP A C 1
ATOM 1155 O O . ASP A 1 235 ? 171.492 191.936 99.725 1.00 122.16 235 ASP A O 1
ATOM 1157 N N . GLN A 1 236 ? 172.415 193.955 100.083 1.00 115.16 236 GLN A N 1
ATOM 1158 C CA . GLN A 1 236 ? 173.007 193.525 101.345 1.00 111.88 236 GLN A CA 1
ATOM 1159 C C . GLN A 1 236 ? 171.936 193.211 102.378 1.00 111.40 236 GLN A C 1
ATOM 1160 O O . GLN A 1 236 ? 172.150 192.374 103.263 1.00 111.56 236 GLN A O 1
ATOM 1162 N N . TRP A 1 237 ? 170.780 193.866 102.281 1.00 106.87 237 TRP A N 1
ATOM 1163 C CA . TRP A 1 237 ? 169.691 193.573 103.202 1.00 105.28 237 TRP A CA 1
ATOM 1164 C C . TRP A 1 237 ? 169.223 192.132 103.053 1.00 104.64 237 TRP A C 1
ATOM 1165 O O . TRP A 1 237 ? 168.943 191.456 104.049 1.00 105.38 237 TRP A O 1
ATOM 1167 N N . VAL A 1 238 ? 169.131 191.642 101.819 1.00 104.06 238 VAL A N 1
ATOM 1168 C CA . VAL A 1 238 ? 168.778 190.238 101.642 1.00 106.34 238 VAL A CA 1
ATOM 1169 C C . VAL A 1 238 ? 169.987 189.342 101.893 1.00 105.94 238 VAL A C 1
ATOM 1170 O O . VAL A 1 238 ? 169.828 188.167 102.242 1.00 108.83 238 VAL A O 1
ATOM 1174 N N . ASN A 1 239 ? 171.202 189.870 101.734 1.00 105.45 239 ASN A N 1
ATOM 1175 C CA . ASN A 1 239 ? 172.389 189.092 102.078 1.00 108.80 239 ASN A CA 1
ATOM 1176 C C . ASN A 1 239 ? 172.408 188.750 103.562 1.00 109.40 239 ASN A C 1
ATOM 1177 O O . ASN A 1 239 ? 172.813 187.647 103.954 1.00 106.31 239 ASN A O 1
ATOM 1182 N N . MET A 1 240 ? 171.987 189.696 104.404 1.00 112.45 240 MET A N 1
ATOM 1183 C CA . MET A 1 240 ? 171.947 189.447 105.842 1.00 112.23 240 MET A CA 1
ATOM 1184 C C . MET A 1 240 ? 171.006 188.295 106.177 1.00 109.69 240 MET A C 1
ATOM 1185 O O . MET A 1 240 ? 171.349 187.416 106.977 1.00 110.51 240 MET A O 1
ATOM 1187 N N . GLN A 1 241 ? 169.818 188.278 105.569 1.00 98.45 241 GLN A N 1
ATOM 1188 C CA . GLN A 1 241 ? 168.889 187.176 105.798 1.00 96.31 241 GLN A CA 1
ATOM 1189 C C . GLN A 1 241 ? 169.413 185.875 105.204 1.00 95.80 241 GLN A C 1
ATOM 1190 O O . GLN A 1 241 ? 169.163 184.795 105.749 1.00 99.61 241 GLN A O 1
ATOM 1196 N N . ALA A 1 242 ? 170.122 185.955 104.078 1.00 89.31 242 ALA A N 1
ATOM 1197 C CA . ALA A 1 242 ? 170.702 184.752 103.495 1.00 91.53 242 ALA A CA 1
ATOM 1198 C C . ALA A 1 242 ? 171.726 184.136 104.433 1.00 94.52 242 ALA A C 1
ATOM 1199 O O . ALA A 1 242 ? 171.815 182.909 104.553 1.00 94.22 242 ALA A O 1
ATOM 1201 N N . PHE A 1 243 ? 172.511 184.977 105.107 1.00 93.06 243 PHE A N 1
ATOM 1202 C CA . PHE A 1 243 ? 173.489 184.467 106.062 1.00 91.39 243 PHE A CA 1
ATOM 1203 C C . PHE A 1 243 ? 172.835 184.016 107.363 1.00 87.02 243 PHE A C 1
ATOM 1204 O O . PHE A 1 243 ? 173.320 183.077 108.001 1.00 85.09 243 PHE A O 1
ATOM 1206 N N . SER A 1 244 ? 171.724 184.643 107.753 1.00 80.96 244 SER A N 1
ATOM 1207 C CA . SER A 1 244 ? 171.150 184.451 109.079 1.00 77.63 244 SER A CA 1
ATOM 1208 C C . SER A 1 244 ? 170.503 183.089 109.285 1.00 77.67 244 SER A C 1
ATOM 1209 O O . SER A 1 244 ? 170.105 182.789 110.415 1.00 79.15 244 SER A O 1
ATOM 1212 N N . MET A 1 245 ? 170.343 182.278 108.239 1.00 80.82 245 MET A N 1
ATOM 1213 C CA . MET A 1 245 ? 169.743 180.961 108.416 1.00 83.13 245 MET A CA 1
ATOM 1214 C C . MET A 1 245 ? 170.410 179.910 107.542 1.00 82.13 245 MET A C 1
ATOM 1215 O O . MET A 1 245 ? 169.796 178.889 107.220 1.00 81.99 245 MET A O 1
ATOM 1217 N N . LEU A 1 246 ? 171.664 180.138 107.153 1.00 83.82 246 LEU A N 1
ATOM 1218 C CA . LEU A 1 246 ? 172.319 179.253 106.195 1.00 83.78 246 LEU A CA 1
ATOM 1219 C C . LEU A 1 246 ? 172.471 177.838 106.741 1.00 88.82 246 LEU A C 1
ATOM 1220 O O . LEU A 1 246 ? 172.226 176.861 106.021 1.00 89.94 246 LEU A O 1
ATOM 1225 N N . ARG A 1 247 ? 172.875 177.704 108.007 1.00 97.09 247 ARG A N 1
ATOM 1226 C CA . ARG A 1 247 ? 173.116 176.379 108.572 1.00 94.72 247 ARG A CA 1
ATOM 1227 C C . ARG A 1 247 ? 171.831 175.562 108.658 1.00 93.50 247 ARG A C 1
ATOM 1228 O O . ARG A 1 247 ? 171.818 174.378 108.300 1.00 93.68 247 ARG A O 1
ATOM 1230 N N . LYS A 1 248 ? 170.742 176.173 109.130 1.00 94.57 248 LYS A N 1
ATOM 1231 C CA . LYS A 1 248 ? 169.473 175.456 109.208 1.00 96.91 248 LYS A CA 1
ATOM 1232 C C . LYS A 1 248 ? 168.966 175.084 107.823 1.00 96.00 248 LYS A C 1
ATOM 1233 O O . LYS A 1 248 ? 168.412 173.996 107.627 1.00 95.55 248 LYS A O 1
ATOM 1239 N N . TRP A 1 249 ? 169.137 175.984 106.851 1.00 94.12 249 TRP A N 1
ATOM 1240 C CA . TRP A 1 249 ? 168.732 175.691 105.480 1.00 92.98 249 TRP A CA 1
ATOM 1241 C C . TRP A 1 249 ? 169.495 174.495 104.928 1.00 94.44 249 TRP A C 1
ATOM 1242 O O . TRP A 1 249 ? 168.908 173.600 104.309 1.00 95.83 249 TRP A O 1
ATOM 1253 N N . LEU A 1 250 ? 170.811 174.463 105.143 1.00 88.23 250 LEU A N 1
ATOM 1254 C CA . LEU A 1 250 ? 171.604 173.340 104.659 1.00 85.83 250 LEU A CA 1
ATOM 1255 C C . LEU A 1 250 ? 171.222 172.046 105.367 1.00 87.56 250 LEU A C 1
ATOM 1256 O O . LEU A 1 250 ? 171.140 170.988 104.734 1.00 89.24 250 LEU A O 1
ATOM 1258 N N . LEU A 1 251 ? 170.985 172.108 106.678 1.00 94.97 251 LEU A N 1
ATOM 1259 C CA . LEU A 1 251 ? 170.664 170.899 107.430 1.00 95.96 251 LEU A CA 1
ATOM 1260 C C . LEU A 1 251 ? 169.314 170.327 107.013 1.00 96.91 251 LEU A C 1
ATOM 1261 O O . LEU A 1 251 ? 169.187 169.121 106.776 1.00 97.13 251 LEU A O 1
ATOM 1263 N N . HIS A 1 252 ? 168.291 171.180 106.920 1.00 97.40 252 HIS A N 1
ATOM 1264 C CA . HIS A 1 252 ? 166.958 170.696 106.574 1.00 96.69 252 HIS A CA 1
ATOM 1265 C C . HIS A 1 252 ? 166.884 170.255 105.118 1.00 96.77 252 HIS A C 1
ATOM 1266 O O . HIS A 1 252 ? 166.304 169.207 104.811 1.00 96.92 252 HIS A O 1
ATOM 1268 N N . SER A 1 253 ? 167.464 171.033 104.212 1.00 94.54 253 SER A N 1
ATOM 1269 C CA . SER A 1 253 ? 167.452 170.691 102.796 1.00 93.64 253 SER A CA 1
ATOM 1270 C C . SER A 1 253 ? 168.672 169.853 102.432 1.00 91.83 253 SER A C 1
ATOM 1271 O O . SER A 1 253 ? 169.320 169.276 103.303 1.00 91.20 253 SER A O 1
ATOM 1274 N N . PRO A 1 289 ? 174.400 178.786 88.402 1.00 132.75 289 PRO A N 1
ATOM 1275 C CA . PRO A 1 289 ? 174.105 179.315 89.738 1.00 133.62 289 PRO A CA 1
ATOM 1276 C C . PRO A 1 289 ? 174.823 178.547 90.843 1.00 133.38 289 PRO A C 1
ATOM 1277 O O . PRO A 1 289 ? 175.472 179.156 91.693 1.00 132.81 289 PRO A O 1
ATOM 1279 N N . ARG A 1 290 ? 174.702 177.218 90.825 1.00 127.32 290 ARG A N 1
ATOM 1280 C CA . ARG A 1 290 ? 175.358 176.408 91.845 1.00 126.36 290 ARG A CA 1
ATOM 1281 C C . ARG A 1 290 ? 176.876 176.477 91.727 1.00 127.45 290 ARG A C 1
ATOM 1282 O O . ARG A 1 290 ? 177.575 176.436 92.744 1.00 125.88 290 ARG A O 1
ATOM 1290 N N . GLU A 1 291 ? 177.406 176.580 90.507 1.00 140.33 291 GLU A N 1
ATOM 1291 C CA . GLU A 1 291 ? 178.823 176.893 90.352 1.00 139.65 291 GLU A CA 1
ATOM 1292 C C . GLU A 1 291 ? 179.129 178.277 90.911 1.00 139.65 291 GLU A C 1
ATOM 1293 O O . GLU A 1 291 ? 180.097 178.463 91.660 1.00 138.93 291 GLU A O 1
ATOM 1295 N N . ARG A 1 292 ? 178.294 179.263 90.575 1.00 138.69 292 ARG A N 1
ATOM 1296 C CA . ARG A 1 292 ? 178.422 180.575 91.199 1.00 138.18 292 ARG A CA 1
ATOM 1297 C C . ARG A 1 292 ? 178.154 180.500 92.694 1.00 136.94 292 ARG A C 1
ATOM 1298 O O . ARG A 1 292 ? 178.712 181.288 93.468 1.00 136.69 292 ARG A O 1
ATOM 1300 N N . LEU A 1 293 ? 177.306 179.562 93.121 1.00 134.57 293 LEU A N 1
ATOM 1301 C CA . LEU A 1 293 ? 177.100 179.360 94.550 1.00 135.62 293 LEU A CA 1
ATOM 1302 C C . LEU A 1 293 ? 178.400 178.952 95.226 1.00 136.29 293 LEU A C 1
ATOM 1303 O O . LEU A 1 293 ? 178.795 179.543 96.233 1.00 136.52 293 LEU A O 1
ATOM 1305 N N . ARG A 1 294 ? 179.101 177.971 94.656 1.00 142.42 294 ARG A N 1
ATOM 1306 C CA . ARG A 1 294 ? 180.399 177.583 95.199 1.00 142.98 294 ARG A CA 1
ATOM 1307 C C . ARG A 1 294 ? 181.402 178.724 95.110 1.00 143.23 294 ARG A C 1
ATOM 1308 O O . ARG A 1 294 ? 182.294 178.837 95.959 1.00 141.79 294 ARG A O 1
ATOM 1310 N N . GLU A 1 295 ? 181.275 179.575 94.090 1.00 142.93 295 GLU A N 1
ATOM 1311 C CA . GLU A 1 295 ? 182.199 180.695 93.942 1.00 141.74 295 GLU A CA 1
ATOM 1312 C C . GLU A 1 295 ? 182.006 181.738 95.040 1.00 141.39 295 GLU A C 1
ATOM 1313 O O . GLU A 1 295 ? 182.984 182.290 95.557 1.00 139.79 295 GLU A O 1
ATOM 1315 N N . VAL A 1 296 ? 180.758 182.023 95.409 1.00 143.10 296 VAL A N 1
ATOM 1316 C CA . VAL A 1 296 ? 180.484 183.152 96.294 1.00 142.83 296 VAL A CA 1
ATOM 1317 C C . VAL A 1 296 ? 179.900 182.699 97.629 1.00 143.18 296 VAL A C 1
ATOM 1318 O O . VAL A 1 296 ? 180.490 182.936 98.687 1.00 142.90 296 VAL A O 1
ATOM 1322 N N . ALA A 1 297 ? 178.743 182.036 97.594 1.00 142.28 297 ALA A N 1
ATOM 1323 C CA . ALA A 1 297 ? 178.014 181.763 98.829 1.00 142.10 297 ALA A CA 1
ATOM 1324 C C . ALA A 1 297 ? 178.681 180.662 99.646 1.00 141.19 297 ALA A C 1
ATOM 1325 O O . ALA A 1 297 ? 178.643 180.691 100.882 1.00 140.57 297 ALA A O 1
ATOM 1327 N N . PHE A 1 298 ? 179.284 179.675 98.980 1.00 138.06 298 PHE A N 1
ATOM 1328 C CA . PHE A 1 298 ? 179.969 178.614 99.711 1.00 137.55 298 PHE A CA 1
ATOM 1329 C C . PHE A 1 298 ? 181.159 179.155 100.490 1.00 136.77 298 PHE A C 1
ATOM 1330 O O . PHE A 1 298 ? 181.437 178.691 101.601 1.00 136.42 298 PHE A O 1
ATOM 1332 N N . GLU A 1 299 ? 181.879 180.121 99.923 1.00 132.42 299 GLU A N 1
ATOM 1333 C CA . GLU A 1 299 ? 182.931 180.806 100.658 1.00 133.26 299 GLU A CA 1
ATOM 1334 C C . GLU A 1 299 ? 182.389 181.887 101.582 1.00 133.65 299 GLU A C 1
ATOM 1335 O O . GLU A 1 299 ? 183.129 182.375 102.440 1.00 132.21 299 GLU A O 1
ATOM 1337 N N . TYR A 1 300 ? 181.123 182.277 101.422 1.00 134.52 300 TYR A N 1
ATOM 1338 C CA . TYR A 1 300 ? 180.524 183.248 102.330 1.00 134.41 300 TYR A CA 1
ATOM 1339 C C . TYR A 1 300 ? 180.433 182.730 103.759 1.00 133.42 300 TYR A C 1
ATOM 1340 O O . TYR A 1 300 ? 180.356 183.537 104.693 1.00 133.33 300 TYR A O 1
ATOM 1342 N N . CYS A 1 301 ? 180.437 181.408 103.953 1.00 123.82 301 CYS A N 1
ATOM 1343 C CA . CYS A 1 301 ? 180.454 180.861 105.305 1.00 121.98 301 CYS A CA 1
ATOM 1344 C C . CYS A 1 301 ? 181.679 181.347 106.067 1.00 121.71 301 CYS A C 1
ATOM 1345 O O . CYS A 1 301 ? 181.569 181.859 107.185 1.00 119.98 301 CYS A O 1
ATOM 1348 N N . GLN A 1 302 ? 182.858 181.213 105.462 1.00 121.79 302 GLN A N 1
ATOM 1349 C CA . GLN A 1 302 ? 184.062 181.758 106.076 1.00 120.69 302 GLN A CA 1
ATOM 1350 C C . GLN A 1 302 ? 184.120 183.273 105.940 1.00 121.28 302 GLN A C 1
ATOM 1351 O O . GLN A 1 302 ? 184.733 183.942 106.776 1.00 120.60 302 GLN A O 1
ATOM 1353 N N . ARG A 1 303 ? 183.499 183.828 104.894 1.00 129.83 303 ARG A N 1
ATOM 1354 C CA . ARG A 1 303 ? 183.470 185.276 104.717 1.00 130.90 303 ARG A CA 1
ATOM 1355 C C . ARG A 1 303 ? 182.694 185.972 105.824 1.00 130.94 303 ARG A C 1
ATOM 1356 O O . ARG A 1 303 ? 182.881 187.175 106.036 1.00 130.03 303 ARG A O 1
ATOM 1358 N N . LEU A 1 304 ? 181.822 185.245 106.527 1.00 123.96 304 LEU A N 1
ATOM 1359 C CA . LEU A 1 304 ? 181.273 185.767 107.773 1.00 122.39 304 LEU A CA 1
ATOM 1360 C C . LEU A 1 304 ? 182.380 186.037 108.782 1.00 120.92 304 LEU A C 1
ATOM 1361 O O . LEU A 1 304 ? 182.184 186.809 109.728 1.00 120.18 304 LEU A O 1
ATOM 1366 N N . LEU A 1 305 ? 183.543 185.410 108.602 1.00 126.73 305 LEU A N 1
ATOM 1367 C CA . LEU A 1 305 ? 184.691 185.594 109.482 1.00 127.68 305 LEU A CA 1
ATOM 1368 C C . LEU A 1 305 ? 185.973 185.986 108.757 1.00 128.10 305 LEU A C 1
ATOM 1369 O O . LEU A 1 305 ? 186.687 186.875 109.229 1.00 127.20 305 LEU A O 1
ATOM 1371 N N . GLU A 1 306 ? 186.285 185.352 107.624 1.00 126.61 306 GLU A N 1
ATOM 1372 C CA . GLU A 1 306 ? 187.601 185.484 107.003 1.00 124.95 306 GLU A CA 1
ATOM 1373 C C . GLU A 1 306 ? 187.559 186.199 105.656 1.00 124.81 306 GLU A C 1
ATOM 1374 O O . GLU A 1 306 ? 188.266 187.190 105.455 1.00 123.42 306 GLU A O 1
ATOM 1376 N N . GLN A 1 307 ? 186.748 185.708 104.724 1.00 126.01 307 GLN A N 1
ATOM 1377 C CA . GLN A 1 307 ? 186.734 186.249 103.367 1.00 125.72 307 GLN A CA 1
ATOM 1378 C C . GLN A 1 307 ? 185.822 187.463 103.254 1.00 125.65 307 GLN A C 1
ATOM 1379 O O . GLN A 1 307 ? 185.157 187.654 102.237 1.00 126.60 307 GLN A O 1
ATOM 1381 N N . ASP A 1 317 ? 182.622 195.141 115.284 1.00 95.72 317 ASP A N 1
ATOM 1382 C CA . ASP A 1 317 ? 183.491 194.195 114.596 1.00 95.97 317 ASP A CA 1
ATOM 1383 C C . ASP A 1 317 ? 184.307 193.384 115.594 1.00 95.10 317 ASP A C 1
ATOM 1384 O O . ASP A 1 317 ? 185.257 192.696 115.221 1.00 92.05 317 ASP A O 1
ATOM 1386 N N . SER A 1 318 ? 183.936 193.479 116.870 1.00 96.47 318 SER A N 1
ATOM 1387 C CA . SER A 1 318 ? 184.604 192.726 117.926 1.00 95.89 318 SER A CA 1
ATOM 1388 C C . SER A 1 318 ? 183.678 191.703 118.568 1.00 96.72 318 SER A C 1
ATOM 1389 O O . SER A 1 318 ? 184.000 190.510 118.574 1.00 96.98 318 SER A O 1
ATOM 1392 N N . ASP A 1 319 ? 182.533 192.126 119.110 1.00 84.36 319 ASP A N 1
ATOM 1393 C CA . ASP A 1 319 ? 181.603 191.163 119.690 1.00 81.64 319 ASP A CA 1
ATOM 1394 C C . ASP A 1 319 ? 180.857 190.399 118.605 1.00 82.19 319 ASP A C 1
ATOM 1395 O O . ASP A 1 319 ? 180.671 189.180 118.711 1.00 82.85 319 ASP A O 1
ATOM 1400 N N . LEU A 1 320 ? 180.420 191.095 117.554 1.00 87.47 320 LEU A N 1
ATOM 1401 C CA . LEU A 1 320 ? 179.808 190.407 116.425 1.00 88.71 320 LEU A CA 1
ATOM 1402 C C . LEU A 1 320 ? 180.811 189.513 115.709 1.00 89.35 320 LEU A C 1
ATOM 1403 O O . LEU A 1 320 ? 180.427 188.484 115.148 1.00 88.56 320 LEU A O 1
ATOM 1405 N N . GLN A 1 321 ? 182.095 189.875 115.724 1.00 83.17 321 GLN A N 1
ATOM 1406 C CA . GLN A 1 321 ? 183.106 188.991 115.159 1.00 79.76 321 GLN A CA 1
ATOM 1407 C C . GLN A 1 321 ? 183.166 187.675 115.920 1.00 82.41 321 GLN A C 1
ATOM 1408 O O . GLN A 1 321 ? 183.266 186.599 115.315 1.00 85.11 321 GLN A O 1
ATOM 1410 N N . LYS A 1 322 ? 183.109 187.739 117.251 1.00 85.87 322 LYS A N 1
ATOM 1411 C CA . LYS A 1 322 ? 183.057 186.517 118.044 1.00 87.61 322 LYS A CA 1
ATOM 1412 C C . LYS A 1 322 ? 181.775 185.746 117.771 1.00 88.12 322 LYS A C 1
ATOM 1413 O O . LYS A 1 322 ? 181.803 184.520 117.609 1.00 88.36 322 LYS A O 1
ATOM 1415 N N . ALA A 1 323 ? 180.645 186.449 117.696 1.00 80.82 323 ALA A N 1
ATOM 1416 C CA . ALA A 1 323 ? 179.374 185.795 117.415 1.00 73.29 323 ALA A CA 1
ATOM 1417 C C . ALA A 1 323 ? 179.332 185.167 116.030 1.00 75.64 323 ALA A C 1
ATOM 1418 O O . ALA A 1 323 ? 178.525 184.263 115.802 1.00 75.18 323 ALA A O 1
ATOM 1420 N N . CYS A 1 324 ? 180.165 185.631 115.102 1.00 91.11 324 CYS A N 1
ATOM 1421 C CA . CYS A 1 324 ? 180.160 185.130 113.733 1.00 94.46 324 CYS A CA 1
ATOM 1422 C C . CYS A 1 324 ? 181.212 184.063 113.469 1.00 93.57 324 CYS A C 1
ATOM 1423 O O . CYS A 1 324 ? 181.028 183.247 112.559 1.00 91.76 324 CYS A O 1
ATOM 1425 N N . LEU A 1 325 ? 182.311 184.050 114.227 1.00 89.92 325 LEU A N 1
ATOM 1426 C CA . LEU A 1 325 ? 183.301 182.991 114.054 1.00 87.89 325 LEU A CA 1
ATOM 1427 C C . LEU A 1 325 ? 182.685 181.623 114.307 1.00 93.27 325 LEU A C 1
ATOM 1428 O O . LEU A 1 325 ? 1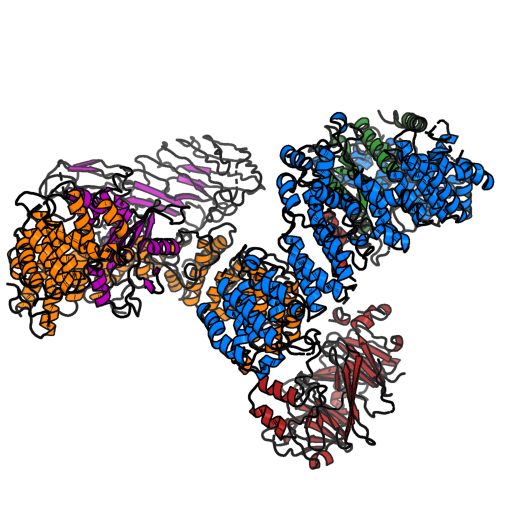82.921 180.671 113.550 1.00 95.48 325 LEU A O 1
ATOM 1433 N N . VAL A 1 326 ? 181.898 181.506 115.379 1.00 91.62 326 VAL A N 1
ATOM 1434 C CA . VAL A 1 326 ? 181.281 180.230 115.724 1.00 89.37 326 VAL A CA 1
ATOM 1435 C C . VAL A 1 326 ? 180.304 179.807 114.640 1.00 89.07 326 VAL A C 1
ATOM 1436 O O . VAL A 1 326 ? 180.236 178.629 114.269 1.00 92.15 326 VAL A O 1
ATOM 1440 N N . GLU A 1 327 ? 179.534 180.759 114.112 1.00 92.66 327 GLU A N 1
ATOM 1441 C CA . GLU A 1 327 ? 178.615 180.444 113.027 1.00 95.05 327 GLU A CA 1
ATOM 1442 C C . GLU A 1 327 ? 179.369 179.967 111.794 1.00 97.94 327 GLU A C 1
ATOM 1443 O O . GLU A 1 327 ? 178.938 179.027 111.120 1.00 97.73 327 GLU A O 1
ATOM 1445 N N . ALA A 1 328 ? 180.500 180.605 111.486 1.00 103.76 328 ALA A N 1
ATOM 1446 C CA . ALA A 1 328 ? 181.292 180.200 110.329 1.00 104.00 328 ALA A CA 1
ATOM 1447 C C . ALA A 1 328 ? 181.814 178.779 110.489 1.00 100.70 328 ALA A C 1
ATOM 1448 O O . ALA A 1 328 ? 181.734 177.964 109.563 1.00 100.12 328 ALA A O 1
ATOM 1450 N N . VAL A 1 329 ? 182.348 178.461 111.668 1.00 97.97 329 VAL A N 1
ATOM 1451 C CA . VAL A 1 329 ? 182.881 177.119 111.892 1.00 100.30 329 VAL A CA 1
ATOM 1452 C C . VAL A 1 329 ? 181.761 176.083 111.853 1.00 102.72 329 VAL A C 1
ATOM 1453 O O . VAL A 1 329 ? 181.924 174.991 111.293 1.00 102.38 329 VAL A O 1
ATOM 1457 N N . SER A 1 330 ? 180.607 176.405 112.448 1.00 106.52 330 SER A N 1
ATOM 1458 C CA . SER A 1 330 ? 179.485 175.472 112.437 1.00 103.42 330 SER A CA 1
ATOM 1459 C C . SER A 1 330 ? 178.972 175.240 111.021 1.00 104.69 330 SER A C 1
ATOM 1460 O O . SER A 1 330 ? 178.625 174.112 110.656 1.00 104.82 330 SER A O 1
ATOM 1463 N N . VAL A 1 331 ? 178.919 176.296 110.207 1.00 115.34 331 VAL A N 1
ATOM 1464 C CA . VAL A 1 331 ? 178.490 176.142 108.821 1.00 115.94 331 VAL A CA 1
ATOM 1465 C C . VAL A 1 331 ? 179.502 175.318 108.039 1.00 117.78 331 VAL A C 1
ATOM 1466 O O . VAL A 1 331 ? 179.134 174.510 107.177 1.00 119.96 331 VAL A O 1
ATOM 1468 N N . LEU A 1 332 ? 180.793 175.506 108.322 1.00 119.91 332 LEU A N 1
ATOM 1469 C CA . LEU A 1 332 ? 181.807 174.686 107.671 1.00 120.13 332 LEU A CA 1
ATOM 1470 C C . LEU A 1 332 ? 181.630 173.217 108.029 1.00 121.17 332 LEU A C 1
ATOM 1471 O O . LEU A 1 332 ? 181.700 172.344 107.157 1.00 120.82 332 LEU A O 1
ATOM 1473 N N . ASP A 1 333 ? 181.373 172.931 109.308 1.00 127.95 333 ASP A N 1
ATOM 1474 C CA . ASP A 1 333 ? 181.138 171.553 109.733 1.00 128.77 333 ASP A CA 1
ATOM 1475 C C . ASP A 1 333 ? 179.879 170.982 109.091 1.00 128.55 333 ASP A C 1
ATOM 1476 O O . ASP A 1 333 ? 179.827 169.794 108.750 1.00 127.54 333 ASP A O 1
ATOM 1478 N N . VAL A 1 334 ? 178.846 171.811 108.929 1.00 132.79 334 VAL A N 1
ATOM 1479 C CA . VAL A 1 334 ? 177.638 171.366 108.240 1.00 132.55 334 VAL A CA 1
ATOM 1480 C C . VAL A 1 334 ? 177.956 171.014 106.793 1.00 132.53 334 VAL A C 1
ATOM 1481 O O . VAL A 1 334 ? 177.427 170.039 106.245 1.00 132.43 334 VAL A O 1
ATOM 1483 N N . LEU A 1 335 ? 178.812 171.809 106.149 1.00 136.54 335 LEU A N 1
ATOM 1484 C CA . LEU A 1 335 ? 179.238 171.489 104.789 1.00 136.91 335 LEU A CA 1
ATOM 1485 C C . LEU A 1 335 ? 180.021 170.182 104.753 1.00 136.63 335 LEU A C 1
ATOM 1486 O O . LEU A 1 335 ? 179.905 169.406 103.797 1.00 137.34 335 LEU A O 1
ATOM 1491 N N . CYS A 1 336 ? 180.835 169.930 105.780 1.00 135.79 336 CYS A N 1
ATOM 1492 C CA . CYS A 1 336 ? 181.509 168.637 105.883 1.00 135.65 336 CYS A CA 1
ATOM 1493 C C . CYS A 1 336 ? 180.499 167.501 105.978 1.00 137.72 336 CYS A C 1
ATOM 1494 O O . CYS A 1 336 ? 180.662 166.456 105.338 1.00 137.64 336 CYS A O 1
ATOM 1497 N N . ARG A 1 337 ? 179.457 167.686 106.788 1.00 141.32 337 ARG A N 1
ATOM 1498 C CA . ARG A 1 337 ? 178.446 166.646 106.953 1.00 141.36 337 ARG A CA 1
ATOM 1499 C C . ARG A 1 337 ? 177.713 166.381 105.643 1.00 141.28 337 ARG A C 1
ATOM 1500 O O . ARG A 1 337 ? 177.535 165.226 105.239 1.00 140.10 337 ARG A O 1
ATOM 1502 N N . GLN A 1 338 ? 177.283 167.444 104.963 1.00 139.65 338 GLN A N 1
ATOM 1503 C CA . GLN A 1 338 ? 176.585 167.291 103.693 1.00 138.11 338 GLN A CA 1
ATOM 1504 C C . GLN A 1 338 ? 177.527 166.971 102.541 1.00 137.51 338 GLN A C 1
ATOM 1505 O O . GLN A 1 338 ? 177.075 166.461 101.512 1.00 137.73 338 GLN A O 1
ATOM 1507 N N . ASP A 1 339 ? 178.815 167.257 102.690 1.00 135.83 339 ASP A N 1
ATOM 1508 C CA . ASP A 1 339 ? 179.786 166.982 101.643 1.00 135.54 339 ASP A CA 1
ATOM 1509 C C . ASP A 1 339 ? 181.061 166.428 102.265 1.00 136.95 339 ASP A C 1
ATOM 1510 O O . ASP A 1 339 ? 181.781 167.157 102.958 1.00 137.00 339 ASP A O 1
ATOM 1512 N N . PRO A 1 340 ? 181.368 165.148 102.038 1.00 137.84 340 PRO A N 1
ATOM 1513 C CA . PRO A 1 340 ? 182.563 164.556 102.663 1.00 136.99 340 PRO A CA 1
ATOM 1514 C C . PRO A 1 340 ? 183.856 165.253 102.289 1.00 137.55 340 PRO A C 1
ATOM 1515 O O . PRO A 1 340 ? 184.789 165.285 103.101 1.00 137.86 340 PRO A O 1
ATOM 1519 N N . SER A 1 341 ? 183.946 165.810 101.079 1.00 141.95 341 SER A N 1
ATOM 1520 C CA . SER A 1 341 ? 185.150 166.527 100.679 1.00 141.70 341 SER A CA 1
ATOM 1521 C C . SER A 1 341 ? 185.354 167.808 101.478 1.00 142.26 341 SER A C 1
ATOM 1522 O O . SER A 1 341 ? 186.490 168.281 101.585 1.00 141.69 341 SER A O 1
ATOM 1524 N N . PHE A 1 342 ? 184.286 168.374 102.043 1.00 142.43 342 PHE A N 1
ATOM 1525 C CA . PHE A 1 342 ? 184.415 169.610 102.805 1.00 141.03 342 PHE A CA 1
ATOM 1526 C C . PHE A 1 342 ? 185.047 169.388 104.172 1.00 140.12 342 PHE A C 1
ATOM 1527 O O . PHE A 1 342 ? 185.485 170.357 104.801 1.00 139.64 342 PHE A O 1
ATOM 1529 N N . LEU A 1 343 ? 185.103 168.141 104.647 1.00 139.89 343 LEU A N 1
ATOM 1530 C CA . LEU A 1 343 ? 185.754 167.865 105.923 1.00 140.35 343 LEU A CA 1
ATOM 1531 C C . LEU A 1 343 ? 187.228 168.240 105.873 1.00 141.75 343 LEU A C 1
ATOM 1532 O O . LEU A 1 343 ? 187.748 168.891 106.787 1.00 141.50 343 LEU A O 1
ATOM 1534 N N . TYR A 1 344 ? 187.914 167.850 104.797 1.00 146.63 344 TYR A N 1
ATOM 1535 C CA . TYR A 1 344 ? 189.322 168.202 104.648 1.00 146.25 344 TYR A CA 1
ATOM 1536 C C . TYR A 1 344 ? 189.501 169.708 104.516 1.00 146.43 344 TYR A C 1
ATOM 1537 O O . TYR A 1 344 ? 190.455 170.277 105.059 1.00 146.27 344 TYR A O 1
ATOM 1539 N N . ARG A 1 345 ? 188.596 170.371 103.793 1.00 147.60 345 ARG A N 1
ATOM 1540 C CA . ARG A 1 345 ? 188.689 171.819 103.634 1.00 146.96 345 ARG A CA 1
ATOM 1541 C C . ARG A 1 345 ? 188.549 172.529 104.975 1.00 146.65 345 ARG A C 1
ATOM 1542 O O . ARG A 1 345 ? 189.315 173.446 105.289 1.00 146.06 345 ARG A O 1
ATOM 1544 N N . THR A 1 346 ? 187.576 172.109 105.787 1.00 139.94 346 THR A N 1
ATOM 1545 C CA . THR A 1 346 ? 187.392 172.738 107.090 1.00 139.19 346 THR A CA 1
ATOM 1546 C C . THR A 1 346 ? 188.546 172.410 108.028 1.00 138.04 346 THR A C 1
ATOM 1547 O O . THR A 1 346 ? 188.955 173.252 108.834 1.00 136.54 346 THR A O 1
ATOM 1551 N N . LEU A 1 347 ? 189.090 171.194 107.936 1.00 142.05 347 LEU A N 1
ATOM 1552 C CA . LEU A 1 347 ? 190.257 170.854 108.742 1.00 142.90 347 LEU A CA 1
ATOM 1553 C C . LEU A 1 347 ? 191.448 171.729 108.375 1.00 143.70 347 LEU A C 1
ATOM 1554 O O . LEU A 1 347 ? 192.170 172.211 109.256 1.00 143.32 347 LEU A O 1
ATOM 1556 N N . SER A 1 348 ? 191.665 171.950 107.077 1.00 147.58 348 SER A N 1
ATOM 1557 C CA . SER A 1 348 ? 192.745 172.831 106.645 1.00 147.37 348 SER A CA 1
ATOM 1558 C C . SER A 1 348 ? 192.497 174.265 107.095 1.00 147.28 348 SER A C 1
ATOM 1559 O O . SER A 1 348 ? 193.434 174.971 107.484 1.00 147.83 348 SER A O 1
ATOM 1561 N N . CYS A 1 349 ? 191.242 174.714 107.039 1.00 142.20 349 CYS A N 1
ATOM 1562 C CA . CYS A 1 349 ? 190.918 176.057 107.507 1.00 142.66 349 CYS A CA 1
ATOM 1563 C C . CYS A 1 349 ? 191.211 176.201 108.994 1.00 142.93 349 CYS A C 1
ATOM 1564 O O . CYS A 1 349 ? 191.760 177.218 109.430 1.00 142.33 349 CYS A O 1
ATOM 1566 N N . LEU A 1 350 ? 190.856 175.189 109.787 1.00 140.01 350 LEU A N 1
ATOM 1567 C CA . LEU A 1 350 ? 191.160 175.219 111.214 1.00 139.86 350 LEU A CA 1
ATOM 1568 C C . LEU A 1 350 ? 192.663 175.200 111.458 1.00 139.44 350 LEU A C 1
ATOM 1569 O O . LEU A 1 350 ? 193.165 175.896 112.348 1.00 139.34 350 LEU A O 1
ATOM 1571 N N . LYS A 1 351 ? 193.400 174.403 110.681 1.00 138.89 351 LYS A N 1
ATOM 1572 C CA . LYS A 1 351 ? 194.850 174.362 110.835 1.00 139.38 351 LYS A CA 1
ATOM 1573 C C . LYS A 1 351 ? 195.473 175.716 110.524 1.00 140.11 351 LYS A C 1
ATOM 1574 O O . LYS A 1 351 ? 196.397 176.158 111.216 1.00 140.49 351 LYS A O 1
ATOM 1576 N N . ALA A 1 352 ? 194.984 176.386 109.478 1.00 136.14 352 ALA A N 1
ATOM 1577 C CA . ALA A 1 352 ? 195.458 177.731 109.173 1.00 135.28 352 ALA A CA 1
ATOM 1578 C C . ALA A 1 352 ? 195.084 178.709 110.280 1.00 135.52 352 ALA A C 1
ATOM 1579 O O . ALA A 1 352 ? 195.881 179.579 110.648 1.00 135.45 352 ALA A O 1
ATOM 1581 N N . LEU A 1 353 ? 193.870 178.580 110.821 1.00 131.52 353 LEU A N 1
ATOM 1582 C CA . LEU A 1 353 ? 193.438 179.452 111.906 1.00 132.21 353 LEU A CA 1
ATOM 1583 C C . LEU A 1 353 ? 194.255 179.224 113.168 1.00 131.61 353 LEU A C 1
ATOM 1584 O O . LEU A 1 353 ? 194.362 180.127 114.005 1.00 131.57 353 LEU A O 1
ATOM 1586 N N . HIS A 1 354 ? 194.838 178.033 113.319 1.00 128.99 354 HIS A N 1
ATOM 1587 C CA . HIS A 1 354 ? 195.599 177.698 114.518 1.00 128.43 354 HIS A CA 1
ATOM 1588 C C . HIS A 1 354 ? 196.760 178.648 114.778 1.00 128.53 354 HIS A C 1
ATOM 1589 O O . HIS A 1 354 ? 197.362 178.577 115.855 1.00 128.76 354 HIS A O 1
ATOM 1591 N N . ARG A 1 355 ? 197.095 179.522 113.827 1.00 129.50 355 ARG A N 1
ATOM 1592 C CA . ARG A 1 355 ? 198.127 180.523 114.076 1.00 130.86 355 ARG A CA 1
ATOM 1593 C C . ARG A 1 355 ? 197.696 181.499 115.165 1.00 130.24 355 ARG A C 1
ATOM 1594 O O . ARG A 1 355 ? 198.511 181.906 116.002 1.00 129.72 355 ARG A O 1
ATOM 1596 N N . ARG A 1 356 ? 196.422 181.885 115.172 1.00 121.95 356 ARG A N 1
ATOM 1597 C CA . ARG A 1 356 ? 195.891 182.840 116.139 1.00 120.60 356 ARG A CA 1
ATOM 1598 C C . ARG A 1 356 ? 194.864 182.241 117.086 1.00 119.51 356 ARG A C 1
ATOM 1599 O O . ARG A 1 356 ? 194.842 182.602 118.264 1.00 117.79 356 ARG A O 1
ATOM 1601 N N . LEU A 1 357 ? 194.013 181.332 116.601 1.00 117.08 357 LEU A N 1
ATOM 1602 C CA . LEU A 1 357 ? 192.994 180.727 117.455 1.00 115.77 357 LEU A CA 1
ATOM 1603 C C . LEU A 1 357 ? 193.611 180.038 118.661 1.00 115.94 357 LEU A C 1
ATOM 1604 O O . LEU A 1 357 ? 192.987 179.972 119.725 1.00 116.50 357 LEU A O 1
ATOM 1606 N N . GLY A 1 358 ? 194.823 179.516 118.516 1.00 121.44 358 GLY A N 1
ATOM 1607 C CA . GLY A 1 358 ? 195.569 178.994 119.635 1.00 121.74 358 GLY A CA 1
ATOM 1608 C C . GLY A 1 358 ? 196.408 180.011 120.367 1.00 122.08 358 GLY A C 1
ATOM 1609 O O . GLY A 1 358 ? 197.094 179.655 121.331 1.00 121.90 358 GLY A O 1
ATOM 1610 N N . GLU A 1 359 ? 196.380 181.280 119.943 1.00 117.92 359 GLU A N 1
ATOM 1611 C CA . GLU A 1 359 ? 197.208 182.296 120.580 1.00 119.02 359 GLU A CA 1
ATOM 1612 C C . GLU A 1 359 ? 196.502 183.637 120.758 1.00 119.31 359 GLU A C 1
ATOM 1613 O O . GLU A 1 359 ? 197.167 184.624 121.096 1.00 119.80 359 GLU A O 1
ATOM 1615 N N . ASP A 1 360 ? 195.189 183.714 120.547 1.00 110.88 360 ASP A N 1
ATOM 1616 C CA . ASP A 1 360 ? 194.474 184.979 120.689 1.00 111.87 360 ASP A CA 1
ATOM 1617 C C . ASP A 1 360 ? 193.509 184.911 121.864 1.00 109.94 360 ASP A C 1
ATOM 1618 O O . ASP A 1 360 ? 192.444 184.284 121.749 1.00 107.92 360 ASP A O 1
ATOM 1620 N N . PRO A 1 361 ? 193.832 185.528 123.001 1.00 106.73 361 PRO A N 1
ATOM 1621 C CA . PRO A 1 361 ? 192.901 185.529 124.134 1.00 104.29 361 PRO A CA 1
ATOM 1622 C C . PRO A 1 361 ? 191.594 186.219 123.779 1.00 104.52 361 PRO A C 1
ATOM 1623 O O . PRO A 1 361 ? 191.556 187.161 122.986 1.00 106.00 361 PRO A O 1
ATOM 1627 N N . GLY A 1 362 ? 190.512 185.733 124.383 1.00 99.54 362 GLY A N 1
ATOM 1628 C CA . GLY A 1 362 ? 189.179 186.188 124.055 1.00 101.45 362 GLY A CA 1
ATOM 1629 C C . GLY A 1 362 ? 188.547 185.491 122.873 1.00 102.11 362 GLY A C 1
ATOM 1630 O O . GLY A 1 362 ? 187.384 185.772 122.558 1.00 100.38 362 GLY A O 1
ATOM 1631 N N . SER A 1 363 ? 189.273 184.590 122.210 1.00 95.44 363 SER A N 1
ATOM 1632 C CA . SER A 1 363 ? 188.766 183.844 121.065 1.00 91.17 363 SER A CA 1
ATOM 1633 C C . SER A 1 363 ? 188.823 182.340 121.300 1.00 89.34 363 SER A C 1
ATOM 1634 O O . SER A 1 363 ? 188.830 181.566 120.339 1.00 87.73 363 SER A O 1
ATOM 1637 N N . GLU A 1 364 ? 188.871 181.912 122.561 1.00 74.86 364 GLU A N 1
ATOM 1638 C CA . GLU A 1 364 ? 189.040 180.496 122.857 1.00 76.70 364 GLU A CA 1
ATOM 1639 C C . GLU A 1 364 ? 187.767 179.702 122.596 1.00 76.70 364 GLU A C 1
ATOM 1640 O O . GLU A 1 364 ? 187.824 178.476 122.452 1.00 75.38 364 GLU A O 1
ATOM 1642 N N . ARG A 1 365 ? 186.617 180.373 122.532 1.00 66.73 365 ARG A N 1
ATOM 1643 C CA . ARG A 1 365 ? 185.354 179.663 122.376 1.00 62.20 365 ARG A CA 1
ATOM 1644 C C . ARG A 1 365 ? 185.186 179.079 120.984 1.00 66.16 365 ARG A C 1
ATOM 1645 O O . ARG A 1 365 ? 184.373 178.169 120.802 1.00 69.01 365 ARG A O 1
ATOM 1653 N N . ALA A 1 366 ? 185.933 179.578 119.999 1.00 84.12 366 ALA A N 1
ATOM 1654 C CA . ALA A 1 366 ? 185.782 179.101 118.629 1.00 88.91 366 ALA A CA 1
ATOM 1655 C C . ALA A 1 366 ? 186.405 177.728 118.413 1.00 86.90 366 ALA A C 1
ATOM 1656 O O . ALA A 1 366 ? 186.184 177.122 117.359 1.00 86.21 366 ALA A O 1
ATOM 1658 N N . LEU A 1 367 ? 187.189 177.231 119.370 1.00 80.21 367 LEU A N 1
ATOM 1659 C CA . LEU A 1 367 ? 187.804 175.919 119.212 1.00 78.00 367 LEU A CA 1
ATOM 1660 C C . LEU A 1 367 ? 186.838 174.783 119.534 1.00 79.46 367 LEU A C 1
ATOM 1661 O O . LEU A 1 367 ? 187.012 173.673 119.021 1.00 80.19 367 LEU A O 1
ATOM 1663 N N . VAL A 1 368 ? 185.834 175.028 120.385 1.00 74.44 368 VAL A N 1
ATOM 1664 C CA . VAL A 1 368 ? 184.850 173.986 120.694 1.00 72.02 368 VAL A CA 1
ATOM 1665 C C . VAL A 1 368 ? 184.154 173.477 119.435 1.00 67.35 368 VAL A C 1
ATOM 1666 O O . VAL A 1 368 ? 184.074 172.254 119.254 1.00 67.94 368 VAL A O 1
ATOM 1670 N N . PRO A 1 369 ? 183.634 174.328 118.543 1.00 79.11 369 PRO A N 1
ATOM 1671 C CA . PRO A 1 369 ? 183.176 173.804 117.251 1.00 85.49 369 PRO A CA 1
ATOM 1672 C C . PRO A 1 369 ? 184.301 173.218 116.421 1.00 86.55 369 PRO A C 1
ATOM 1673 O O . PRO A 1 369 ? 184.064 172.264 115.673 1.00 85.66 369 PRO A O 1
ATOM 1677 N N . LEU A 1 370 ? 185.520 173.752 116.530 1.00 85.37 370 LEU A N 1
ATOM 1678 C CA . LEU A 1 370 ? 186.651 173.147 115.831 1.00 86.00 370 LEU A CA 1
ATOM 1679 C C . LEU A 1 370 ? 186.953 171.757 116.378 1.00 85.85 370 LEU A C 1
ATOM 1680 O O . LEU A 1 370 ? 187.239 170.827 115.615 1.00 84.47 370 LEU A O 1
ATOM 1682 N N . ALA A 1 371 ? 186.888 171.597 117.701 1.00 85.19 371 ALA A N 1
ATOM 1683 C CA . ALA A 1 371 ? 187.071 170.279 118.295 1.00 83.97 371 ALA A CA 1
ATOM 1684 C C . ALA A 1 371 ? 185.974 169.320 117.854 1.00 85.91 371 ALA A C 1
ATOM 1685 O O . ALA A 1 371 ? 186.240 168.143 117.586 1.00 86.75 371 ALA A O 1
ATOM 1687 N N . GLN A 1 372 ? 184.729 169.799 117.787 1.00 81.95 372 GLN A N 1
ATOM 1688 C CA . GLN A 1 372 ? 183.643 168.952 117.304 1.00 77.09 372 GLN A CA 1
ATOM 1689 C C . GLN A 1 372 ? 183.862 168.548 115.854 1.00 80.39 372 GLN A C 1
ATOM 1690 O O . GLN A 1 372 ? 183.621 167.393 115.479 1.00 83.27 372 GLN A O 1
ATOM 1696 N N . PHE A 1 373 ? 184.313 169.487 115.021 1.00 88.88 373 PHE A N 1
ATOM 1697 C CA . PHE A 1 373 ? 184.597 169.171 113.627 1.00 93.71 373 PHE A CA 1
ATOM 1698 C C . PHE A 1 373 ? 185.711 168.142 113.505 1.00 96.51 373 PHE A C 1
ATOM 1699 O O . PHE A 1 373 ? 185.626 167.232 112.675 1.00 94.34 373 PHE A O 1
ATOM 1701 N N . PHE A 1 374 ? 186.759 168.268 114.319 1.00 96.22 374 PHE A N 1
ATOM 1702 C CA . PHE A 1 374 ? 187.837 167.286 114.328 1.00 90.97 374 PHE A CA 1
ATOM 1703 C C . PHE A 1 374 ? 187.378 165.916 114.809 1.00 90.18 374 PHE A C 1
ATOM 1704 O O . PHE A 1 374 ? 187.803 164.898 114.251 1.00 91.00 374 PHE A O 1
ATOM 1706 N N . LEU A 1 375 ? 186.526 165.869 115.834 1.00 91.99 375 LEU A N 1
ATOM 1707 C CA . LEU A 1 375 ? 186.004 164.594 116.311 1.00 93.56 375 LEU A CA 1
ATOM 1708 C C . LEU A 1 375 ? 185.149 163.919 115.246 1.00 94.11 375 LEU A C 1
ATOM 1709 O O . LEU A 1 375 ? 185.342 162.737 114.936 1.00 93.26 375 LEU A O 1
ATOM 1711 N N . ASN A 1 376 ? 184.199 164.655 114.670 1.00 92.98 376 ASN A N 1
ATOM 1712 C CA . ASN A 1 376 ? 183.368 164.109 113.606 1.00 90.22 376 ASN A CA 1
ATOM 1713 C C . ASN A 1 376 ? 184.091 164.045 112.271 1.00 91.13 376 ASN A C 1
ATOM 1714 O O . ASN A 1 376 ? 183.601 163.379 111.353 1.00 93.73 376 ASN A O 1
ATOM 1716 N N . HIS A 1 377 ? 185.232 164.710 112.142 1.00 93.61 377 HIS A N 1
ATOM 1717 C CA . HIS A 1 377 ? 185.987 164.704 110.899 1.00 95.43 377 HIS A CA 1
ATOM 1718 C C . HIS A 1 377 ? 187.437 165.093 111.156 1.00 96.49 377 HIS A C 1
ATOM 1719 O O . HIS A 1 377 ? 188.265 164.249 111.496 1.00 97.13 377 HIS A O 1
ATOM 1721 N N . ALA A 1 382 ? 189.913 163.931 114.826 1.00 100.90 382 ALA A N 1
ATOM 1722 C CA . ALA A 1 382 ? 190.655 164.303 116.024 1.00 101.15 382 ALA A CA 1
ATOM 1723 C C . ALA A 1 382 ? 191.659 165.411 115.722 1.00 100.81 382 ALA A C 1
ATOM 1724 O O . ALA A 1 382 ? 192.403 165.338 114.745 1.00 101.85 382 ALA A O 1
ATOM 1726 N N . MET A 1 383 ? 191.672 166.437 116.568 1.00 96.58 383 MET A N 1
ATOM 1727 C CA . MET A 1 383 ? 192.583 167.560 116.398 1.00 95.29 383 MET A CA 1
ATOM 1728 C C . MET A 1 383 ? 193.929 167.215 117.028 1.00 93.69 383 MET A C 1
ATOM 1729 O O . MET A 1 383 ? 194.174 166.081 117.448 1.00 94.24 383 MET A O 1
ATOM 1731 N N . ASP A 1 384 ? 194.825 168.200 117.094 1.00 87.37 384 ASP A N 1
ATOM 1732 C CA . ASP A 1 384 ? 196.149 167.994 117.665 1.00 86.79 384 ASP A CA 1
ATOM 1733 C C . ASP A 1 384 ? 196.042 167.542 119.114 1.00 88.10 384 ASP A C 1
ATOM 1734 O O . ASP A 1 384 ? 195.584 168.300 119.975 1.00 88.68 384 ASP A O 1
ATOM 1736 N N . ALA A 1 385 ? 196.466 166.305 119.389 1.00 90.67 385 ALA A N 1
ATOM 1737 C CA . ALA A 1 385 ? 196.335 165.749 120.732 1.00 89.45 385 ALA A CA 1
ATOM 1738 C C . ALA A 1 385 ? 197.153 166.530 121.751 1.00 92.34 385 ALA A C 1
ATOM 1739 O O . ALA A 1 385 ? 196.834 166.514 122.945 1.00 92.25 385 ALA A O 1
ATOM 1741 N N . GLU A 1 386 ? 198.207 167.212 121.305 1.00 95.67 386 GLU A N 1
ATOM 1742 C CA . GLU A 1 386 ? 199.057 167.984 122.202 1.00 94.05 386 GLU A CA 1
ATOM 1743 C C . GLU A 1 386 ? 198.656 169.456 122.248 1.00 95.39 386 GLU A C 1
ATOM 1744 O O . GLU A 1 386 ? 198.439 170.007 123.331 1.00 94.70 386 GLU A O 1
ATOM 1746 N N . ALA A 1 387 ? 198.563 170.107 121.087 1.00 90.82 387 ALA A N 1
ATOM 1747 C CA . ALA A 1 387 ? 198.259 171.534 121.065 1.00 89.50 387 ALA A CA 1
ATOM 1748 C C . ALA A 1 387 ? 196.758 171.795 121.158 1.00 89.02 387 ALA A C 1
ATOM 1749 O O . ALA A 1 387 ? 196.274 172.337 122.157 1.00 90.50 387 ALA A O 1
ATOM 1751 N N . VAL A 1 388 ? 196.000 171.370 120.146 1.00 85.26 388 VAL A N 1
ATOM 1752 C CA . VAL A 1 388 ? 194.593 171.758 120.059 1.00 85.01 388 VAL A CA 1
ATOM 1753 C C . VAL A 1 388 ? 193.758 170.977 121.066 1.00 84.82 388 VAL A C 1
ATOM 1754 O O . VAL A 1 388 ? 193.143 171.555 121.970 1.00 83.80 388 VAL A O 1
ATOM 1758 N N . TYR A 1 389 ? 193.719 169.650 120.922 1.00 81.84 389 TYR A N 1
ATOM 1759 C CA . TYR A 1 389 ? 192.988 168.838 121.888 1.00 79.83 389 TYR A CA 1
ATOM 1760 C C . TYR A 1 389 ? 193.620 168.925 123.268 1.00 74.65 389 TYR A C 1
ATOM 1761 O O . TYR A 1 389 ? 192.916 168.837 124.279 1.00 74.48 389 TYR A O 1
ATOM 1763 N N . GLY A 1 390 ? 194.939 169.104 123.328 1.00 69.46 390 GLY A N 1
ATOM 1764 C CA . GLY A 1 390 ? 195.589 169.280 124.614 1.00 73.04 390 GLY A CA 1
ATOM 1765 C C . GLY A 1 390 ? 195.086 170.505 125.350 1.00 74.05 390 GLY A C 1
ATOM 1766 O O . GLY A 1 390 ? 194.812 170.450 126.550 1.00 76.15 390 GLY A O 1
ATOM 1767 N N . GLN A 1 391 ? 194.952 171.627 124.642 1.00 67.84 391 GLN A N 1
ATOM 1768 C CA . GLN A 1 391 ? 194.388 172.817 125.265 1.00 66.32 391 GLN A CA 1
ATOM 1769 C C . GLN A 1 391 ? 192.911 172.626 125.573 1.00 61.50 391 GLN A C 1
ATOM 1770 O O . GLN A 1 391 ? 192.417 173.108 126.597 1.00 63.57 391 GLN A O 1
ATOM 1772 N N . LEU A 1 392 ? 192.189 171.927 124.695 1.00 56.18 392 LEU A N 1
ATOM 1773 C CA . LEU A 1 392 ? 190.761 171.729 124.908 1.00 61.02 392 LEU A CA 1
ATOM 1774 C C . LEU A 1 392 ? 190.487 170.883 126.142 1.00 64.25 392 LEU A C 1
ATOM 1775 O O . LEU A 1 392 ? 189.468 171.076 126.813 1.00 66.83 392 LEU A O 1
ATOM 1777 N N . LEU A 1 393 ? 191.377 169.945 126.455 1.00 64.73 393 LEU A N 1
ATOM 1778 C CA . LEU A 1 393 ? 191.170 169.053 127.589 1.00 65.42 393 LEU A CA 1
ATOM 1779 C C . LEU A 1 393 ? 191.823 169.560 128.871 1.00 66.76 393 LEU A C 1
ATOM 1780 O O . LEU A 1 393 ? 191.211 169.487 129.942 1.00 65.03 393 LEU A O 1
ATOM 1782 N N . ARG A 1 394 ? 193.053 170.072 128.793 1.00 65.95 394 ARG A N 1
ATOM 1783 C CA . ARG A 1 394 ? 193.796 170.469 129.983 1.00 62.74 394 ARG A CA 1
ATOM 1784 C C . ARG A 1 394 ? 194.407 171.859 129.921 1.00 64.25 394 ARG A C 1
ATOM 1785 O O . ARG A 1 394 ? 194.718 172.412 130.983 1.00 66.84 394 ARG A O 1
ATOM 1787 N N . GLY A 1 395 ? 194.595 172.443 128.740 1.00 60.49 395 GLY A N 1
ATOM 1788 C CA . GLY A 1 395 ? 195.180 173.767 128.652 1.00 61.13 395 GLY A CA 1
ATOM 1789 C C . GLY A 1 395 ? 194.211 174.879 129.001 1.00 60.53 395 GLY A C 1
ATOM 1790 O O . GLY A 1 395 ? 194.477 175.693 129.889 1.00 59.01 395 GLY A O 1
ATOM 1791 N N . LEU A 1 396 ? 193.080 174.919 128.297 1.00 48.94 396 LEU A N 1
ATOM 1792 C CA . LEU A 1 396 ? 192.053 175.918 128.581 1.00 38.48 396 LEU A CA 1
ATOM 1793 C C . LEU A 1 396 ? 191.552 175.879 130.020 1.00 43.93 396 LEU A C 1
ATOM 1794 O O . LEU A 1 396 ? 191.494 176.947 130.652 1.00 50.49 396 LEU A O 1
ATOM 1799 N N . PRO A 1 397 ? 191.178 174.730 130.601 1.00 43.00 397 PRO A N 1
ATOM 1800 C CA . PRO A 1 397 ? 190.528 174.769 131.924 1.00 42.97 397 PRO A CA 1
ATOM 1801 C C . PRO A 1 397 ? 191.421 175.250 133.048 1.00 40.21 397 PRO A C 1
ATOM 1802 O O . PRO A 1 397 ? 190.899 175.575 134.118 1.00 41.36 397 PRO A O 1
ATOM 1806 N N . SER A 1 398 ? 192.733 175.304 132.855 1.00 43.92 398 SER A N 1
ATOM 1807 C CA . SER A 1 398 ? 193.639 175.777 133.892 1.00 49.12 398 SER A CA 1
ATOM 1808 C C . SER A 1 398 ? 193.923 177.271 133.802 1.00 54.36 398 SER A C 1
ATOM 1809 O O . SER A 1 398 ? 194.670 177.794 134.636 1.00 56.69 398 SER A O 1
ATOM 1811 N N . GLU A 1 399 ? 193.354 177.969 132.819 1.00 43.49 399 GLU A N 1
ATOM 1812 C CA . GLU A 1 399 ? 193.610 179.394 132.653 1.00 33.48 399 GLU A CA 1
ATOM 1813 C C . GLU A 1 399 ? 192.312 180.188 132.600 1.00 36.95 399 GLU A C 1
ATOM 1814 O O . GLU A 1 399 ? 192.249 181.317 133.094 1.00 41.99 399 GLU A O 1
ATOM 1816 N N . ARG A 1 400 ? 191.273 179.607 132.008 1.00 43.86 400 ARG A N 1
ATOM 1817 C CA . ARG A 1 400 ? 189.990 180.270 131.798 1.00 41.86 400 ARG A CA 1
ATOM 1818 C C . ARG A 1 400 ? 188.857 179.423 132.352 1.00 39.15 400 ARG A C 1
ATOM 1819 O O . ARG A 1 400 ? 187.860 179.154 131.683 1.00 39.37 400 ARG A O 1
ATOM 1821 N N . PHE A 1 401 ? 189.006 178.982 133.593 1.00 37.49 401 PHE A N 1
ATOM 1822 C CA . PHE A 1 401 ? 187.964 178.222 134.266 1.00 40.25 401 PHE A CA 1
ATOM 1823 C C . PHE A 1 401 ? 186.919 179.107 134.926 1.00 37.82 401 PHE A C 1
ATOM 1824 O O . PHE A 1 401 ? 186.015 178.579 135.579 1.00 39.36 401 PHE A O 1
ATOM 1832 N N . HIS A 1 402 ? 187.020 180.426 134.787 1.00 35.26 402 HIS A N 1
ATOM 1833 C CA . HIS A 1 402 ? 186.098 181.349 135.431 1.00 31.91 402 HIS A CA 1
ATOM 1834 C C . HIS A 1 402 ? 185.052 181.904 134.468 1.00 43.37 402 HIS A C 1
ATOM 1835 O O . HIS A 1 402 ? 184.353 182.863 134.811 1.00 46.41 402 HIS A O 1
ATOM 1842 N N . SER A 1 403 ? 184.930 181.325 133.275 1.00 44.84 403 SER A N 1
ATOM 1843 C CA . SER A 1 403 ? 183.894 181.723 132.330 1.00 41.74 403 SER A CA 1
ATOM 1844 C C . SER A 1 403 ? 182.805 180.663 132.308 1.00 43.14 403 SER A C 1
ATOM 1845 O O . SER A 1 403 ? 183.030 179.565 131.778 1.00 47.63 403 SER A O 1
ATOM 1848 N N . PRO A 1 404 ? 181.620 180.940 132.853 1.00 37.49 404 PRO A N 1
ATOM 1849 C CA . PRO A 1 404 ? 180.619 179.880 133.034 1.00 32.86 404 PRO A CA 1
ATOM 1850 C C . PRO A 1 404 ? 179.983 179.376 131.751 1.00 34.72 404 PRO A C 1
ATOM 1851 O O . PRO A 1 404 ? 179.303 178.346 131.794 1.00 38.19 404 PRO A O 1
ATOM 1855 N N . THR A 1 405 ? 180.157 180.062 130.624 1.00 38.12 405 THR A N 1
ATOM 1856 C CA . THR A 1 405 ? 179.614 179.589 129.358 1.00 38.69 405 THR A CA 1
ATOM 1857 C C . THR A 1 405 ? 180.630 178.827 128.528 1.00 43.05 405 THR A C 1
ATOM 1858 O O . THR A 1 405 ? 180.255 177.895 127.809 1.00 53.27 405 THR A O 1
ATOM 1862 N N . LEU A 1 406 ? 181.907 179.200 128.614 1.00 32.10 406 LEU A N 1
ATOM 1863 C CA . LEU A 1 406 ? 182.949 178.450 127.925 1.00 28.39 406 LEU A CA 1
ATOM 1864 C C . LEU A 1 406 ? 183.046 177.028 128.463 1.00 43.02 406 LEU A C 1
ATOM 1865 O O . LEU A 1 406 ? 183.199 176.065 127.694 1.00 57.70 406 LEU A O 1
ATOM 1870 N N . ALA A 1 407 ? 182.942 176.876 129.784 1.00 33.64 407 ALA A N 1
ATOM 1871 C CA . ALA A 1 407 ? 183.036 175.555 130.390 1.00 38.85 407 ALA A CA 1
ATOM 1872 C C . ALA A 1 407 ? 181.900 174.652 129.932 1.00 39.82 407 ALA A C 1
ATOM 1873 O O . ALA A 1 407 ? 182.102 173.450 129.696 1.00 43.64 407 ALA A O 1
ATOM 1875 N N . PHE A 1 408 ? 180.694 175.210 129.808 1.00 39.37 408 PHE A N 1
ATOM 1876 C CA . PHE A 1 408 ? 179.573 174.433 129.298 1.00 33.23 408 PHE A CA 1
ATOM 1877 C C . PHE A 1 408 ? 179.850 173.935 127.893 1.00 39.01 408 PHE A C 1
ATOM 1878 O O . PHE A 1 408 ? 179.604 172.765 127.586 1.00 54.92 408 PHE A O 1
ATOM 1886 N N . GLU A 1 409 ? 180.371 174.803 127.028 1.00 37.64 409 GLU A N 1
ATOM 1887 C CA . GLU A 1 409 ? 180.696 174.384 125.671 1.00 46.89 409 GLU A CA 1
ATOM 1888 C C . GLU A 1 409 ? 181.702 173.240 125.676 1.00 53.76 409 GLU A C 1
ATOM 1889 O O . GLU A 1 409 ? 181.523 172.238 124.973 1.00 56.79 409 GLU A O 1
ATOM 1891 N N . VAL A 1 410 ? 182.757 173.358 126.487 1.00 40.84 410 VAL A N 1
ATOM 1892 C CA . VAL A 1 410 ? 183.803 172.337 126.474 1.00 31.09 410 VAL A CA 1
ATOM 1893 C C . VAL A 1 410 ? 183.251 170.995 126.936 1.00 39.41 410 VAL A C 1
ATOM 1894 O O . VAL A 1 410 ? 183.373 169.974 126.239 1.00 53.73 410 VAL A O 1
ATOM 1898 N N . ILE A 1 411 ? 182.613 170.971 128.107 1.00 45.74 411 ILE A N 1
ATOM 1899 C CA . ILE A 1 411 ? 182.163 169.683 128.620 1.00 51.45 411 ILE A CA 1
ATOM 1900 C C . ILE A 1 411 ? 181.009 169.129 127.800 1.00 44.80 411 ILE A C 1
ATOM 1901 O O . ILE A 1 411 ? 180.859 167.905 127.704 1.00 52.72 411 ILE A O 1
ATOM 1906 N N . HIS A 1 412 ? 180.198 169.983 127.172 1.00 35.94 412 HIS A N 1
ATOM 1907 C CA . HIS A 1 412 ? 179.142 169.470 126.317 1.00 38.29 412 HIS A CA 1
ATOM 1908 C C . HIS A 1 412 ? 179.682 168.868 125.033 1.00 45.19 412 HIS A C 1
ATOM 1909 O O . HIS A 1 412 ? 179.137 167.871 124.550 1.00 51.44 412 HIS A O 1
ATOM 1916 N N . PHE A 1 413 ? 180.740 169.443 124.465 1.00 47.00 413 PHE A N 1
ATOM 1917 C CA . PHE A 1 413 ? 181.425 168.758 123.377 1.00 49.65 413 PHE A CA 1
ATOM 1918 C C . PHE A 1 413 ? 181.950 167.412 123.845 1.00 51.63 413 PHE A C 1
ATOM 1919 O O . PHE A 1 413 ? 181.923 166.426 123.100 1.00 57.32 413 PHE A O 1
ATOM 1927 N N . CYS A 1 414 ? 182.442 167.355 125.082 1.00 57.33 414 CYS A N 1
ATOM 1928 C CA . CYS A 1 414 ? 182.976 166.096 125.591 1.00 57.40 414 CYS A CA 1
ATOM 1929 C C . CYS A 1 414 ? 181.893 165.030 125.758 1.00 57.91 414 CYS A C 1
ATOM 1930 O O . CYS A 1 414 ? 182.148 163.852 125.489 1.00 61.02 414 CYS A O 1
ATOM 1933 N N . THR A 1 415 ? 180.692 165.411 126.204 1.00 55.39 415 THR A N 1
ATOM 1934 C CA . THR A 1 415 ? 179.634 164.434 126.470 1.00 55.47 415 THR A CA 1
ATOM 1935 C C . THR A 1 415 ? 178.658 164.252 125.316 1.00 50.90 415 THR A C 1
ATOM 1936 O O . THR A 1 415 ? 177.745 163.431 125.428 1.00 44.84 415 THR A O 1
ATOM 1940 N N . HIS A 1 416 ? 178.796 165.011 124.236 1.00 56.70 416 HIS A N 1
ATOM 1941 C CA . HIS A 1 416 ? 177.880 164.872 123.117 1.00 59.07 416 HIS A CA 1
ATOM 1942 C C . HIS A 1 416 ? 178.465 164.052 121.982 1.00 62.83 416 HIS A C 1
ATOM 1943 O O . HIS A 1 416 ? 177.731 163.679 121.061 1.00 66.93 416 HIS A O 1
ATOM 1945 N N . ASN A 1 417 ? 179.764 163.770 122.024 1.00 76.03 417 ASN A N 1
ATOM 1946 C CA . ASN A 1 417 ? 180.424 162.946 121.021 1.00 79.64 417 ASN A CA 1
ATOM 1947 C C . ASN A 1 417 ? 181.217 161.827 121.682 1.00 83.34 417 ASN A C 1
ATOM 1948 O O . ASN A 1 417 ? 182.197 161.332 121.121 1.00 83.80 417 ASN A O 1
ATOM 1953 N N . LEU A 1 418 ? 180.803 161.430 122.888 1.00 84.23 418 LEU A N 1
ATOM 1954 C CA . LEU A 1 418 ? 181.407 160.274 123.537 1.00 78.78 418 LEU A CA 1
ATOM 1955 C C . LEU A 1 418 ? 181.033 158.985 122.821 1.00 80.47 418 LEU A C 1
ATOM 1956 O O . LEU A 1 418 ? 181.769 157.995 122.903 1.00 80.40 418 LEU A O 1
ATOM 1961 N N . ALA A 1 419 ? 179.898 158.978 122.119 1.00 77.86 419 ALA A N 1
ATOM 1962 C CA . ALA A 1 419 ? 179.505 157.798 121.358 1.00 80.24 419 ALA A CA 1
ATOM 1963 C C . ALA A 1 419 ? 180.477 157.528 120.219 1.00 81.34 419 ALA A C 1
ATOM 1964 O O . ALA A 1 419 ? 180.829 156.373 119.956 1.00 81.59 419 ALA A O 1
ATOM 1966 N N . LEU A 1 420 ? 180.923 158.580 119.534 1.00 83.29 420 LEU A N 1
ATOM 1967 C CA . LEU A 1 420 ? 181.865 158.454 118.430 1.00 85.77 420 LEU A CA 1
ATOM 1968 C C . LEU A 1 420 ? 183.316 158.592 118.877 1.00 88.46 420 LEU A C 1
ATOM 1969 O O . LEU A 1 420 ? 184.170 159.006 118.082 1.00 88.64 420 LEU A O 1
ATOM 1971 N N . PHE A 1 421 ? 183.617 158.259 120.129 1.00 98.54 421 PHE A N 1
ATOM 1972 C CA . PHE A 1 421 ? 184.974 158.394 120.638 1.00 98.02 421 PHE A CA 1
ATOM 1973 C C . PHE A 1 421 ? 185.889 157.326 120.048 1.00 100.65 421 PHE A C 1
ATOM 1974 O O . PHE A 1 421 ? 185.471 156.201 119.763 1.00 99.37 421 PHE A O 1
ATOM 1976 N N . ASP A 1 422 ? 187.154 157.694 119.867 1.00 98.39 422 ASP A N 1
ATOM 1977 C CA . ASP A 1 422 ? 188.177 156.792 119.362 1.00 95.73 422 ASP A CA 1
ATOM 1978 C C . ASP A 1 422 ? 189.105 156.357 120.492 1.00 94.37 422 ASP A C 1
ATOM 1979 O O . ASP A 1 422 ? 189.076 156.896 121.600 1.00 92.80 422 ASP A O 1
ATOM 1981 N N . SER A 1 423 ? 189.938 155.358 120.193 1.00 93.51 423 SER A N 1
ATOM 1982 C CA . SER A 1 423 ? 190.837 154.812 121.206 1.00 92.45 423 SER A CA 1
ATOM 1983 C C . SER A 1 423 ? 191.846 155.855 121.672 1.00 94.16 423 SER A C 1
ATOM 1984 O O . SER A 1 423 ? 192.073 156.021 122.876 1.00 96.35 423 SER A O 1
ATOM 1987 N N . HIS A 1 424 ? 192.469 156.567 120.729 1.00 91.03 424 HIS A N 1
ATOM 1988 C CA . HIS A 1 424 ? 193.408 157.622 121.102 1.00 91.32 424 HIS A CA 1
ATOM 1989 C C . HIS A 1 424 ? 192.697 158.759 121.826 1.00 90.24 424 HIS A C 1
ATOM 1990 O O . HIS A 1 424 ? 193.210 159.295 122.816 1.00 83.36 424 HIS A O 1
ATOM 1992 N N . PHE A 1 425 ? 191.512 159.139 121.345 1.00 92.64 425 PHE A N 1
ATOM 1993 C CA . PHE A 1 425 ? 190.719 160.141 122.045 1.00 92.46 425 PHE A CA 1
ATOM 1994 C C . PHE A 1 425 ? 190.311 159.645 123.425 1.00 89.22 425 PHE A C 1
ATOM 1995 O O . PHE A 1 425 ? 190.274 160.423 124.385 1.00 90.25 425 PHE A O 1
ATOM 1997 N N . LEU A 1 426 ? 189.980 158.358 123.540 1.00 82.64 426 LEU A N 1
ATOM 1998 C CA . LEU A 1 426 ? 189.655 157.803 124.848 1.00 84.28 426 LEU A CA 1
ATOM 1999 C C . LEU A 1 426 ? 190.842 157.910 125.796 1.00 83.58 426 LEU A C 1
ATOM 2000 O O . LEU A 1 426 ? 190.684 158.291 126.960 1.00 82.97 426 LEU A O 1
ATOM 2002 N N . SER A 1 427 ? 192.042 157.599 125.307 1.00 84.94 427 SER A N 1
ATOM 2003 C CA . SER A 1 427 ? 193.231 157.735 126.140 1.00 86.08 427 SER A CA 1
ATOM 2004 C C . SER A 1 427 ? 193.460 159.188 126.538 1.00 86.83 427 SER A C 1
ATOM 2005 O O . SER A 1 427 ? 193.818 159.478 127.687 1.00 84.37 427 SER A O 1
ATOM 2007 N N . LEU A 1 428 ? 193.255 160.116 125.601 1.00 83.46 428 LEU A N 1
ATOM 2008 C CA . LEU A 1 428 ? 193.440 161.533 125.905 1.00 82.70 428 LEU A CA 1
ATOM 2009 C C . LEU A 1 428 ? 192.481 161.988 126.998 1.00 80.43 428 LEU A C 1
ATOM 2010 O O . LEU A 1 428 ? 192.901 162.555 128.012 1.00 76.68 428 LEU A O 1
ATOM 2015 N N . LEU A 1 429 ? 191.185 161.731 126.813 1.00 81.22 429 LEU A N 1
ATOM 2016 C CA . LEU A 1 429 ? 190.200 162.129 127.812 1.00 79.74 429 LEU A CA 1
ATOM 2017 C C . LEU A 1 429 ? 190.386 161.378 129.121 1.00 79.72 429 LEU A C 1
ATOM 2018 O O . LEU A 1 429 ? 189.941 161.860 130.168 1.00 81.64 429 LEU A O 1
ATOM 2023 N N . ARG A 1 430 ? 191.029 160.211 129.088 1.00 78.11 430 ARG A N 1
ATOM 2024 C CA . ARG A 1 430 ? 191.357 159.491 130.307 1.00 78.65 430 ARG A CA 1
ATOM 2025 C C . ARG A 1 430 ? 192.635 159.993 130.957 1.00 79.31 430 ARG A C 1
ATOM 2026 O O . ARG A 1 430 ? 192.903 159.642 132.111 1.00 83.40 430 ARG A O 1
ATOM 2028 N N . LEU A 1 431 ? 193.425 160.798 130.251 1.00 72.32 431 LEU A N 1
ATOM 2029 C CA . LEU A 1 431 ? 194.684 161.282 130.801 1.00 75.39 431 LEU A CA 1
ATOM 2030 C C . LEU A 1 431 ? 194.516 162.525 131.671 1.00 77.08 431 LEU A C 1
ATOM 2031 O O . LEU A 1 431 ? 195.115 162.606 132.749 1.00 77.54 431 LEU A O 1
ATOM 2033 N N . SER A 1 432 ? 193.703 163.487 131.239 1.00 67.23 432 SER A N 1
ATOM 2034 C CA . SER A 1 432 ? 193.654 164.820 131.842 1.00 60.76 432 SER A CA 1
ATOM 2035 C C . SER A 1 432 ? 192.428 165.031 132.714 1.00 56.32 432 SER A C 1
ATOM 2036 O O . SER A 1 432 ? 191.822 166.102 132.671 1.00 55.90 432 SER A O 1
ATOM 2038 N N . PHE A 1 433 ? 192.028 164.049 133.507 1.00 52.98 433 PHE A N 1
ATOM 2039 C CA . PHE A 1 433 ? 190.817 164.223 134.302 1.00 56.56 433 PHE A CA 1
ATOM 2040 C C . PHE A 1 433 ? 190.965 165.172 135.500 1.00 56.64 433 PHE A C 1
ATOM 2041 O O . PHE A 1 433 ? 189.985 165.851 135.842 1.00 51.10 433 PHE A O 1
ATOM 2049 N N . PRO A 1 434 ? 192.124 165.272 136.173 1.00 60.29 434 PRO A N 1
ATOM 2050 C CA . PRO A 1 434 ? 192.236 166.289 137.237 1.00 55.41 434 PRO A CA 1
ATOM 2051 C C . PRO A 1 434 ? 192.056 167.707 136.737 1.00 56.55 434 PRO A C 1
ATOM 2052 O O . PRO A 1 434 ? 191.531 168.551 137.472 1.00 60.80 434 PRO A O 1
ATOM 2056 N N . SER A 1 435 ? 192.488 168.003 135.510 1.00 50.90 435 SER A N 1
ATOM 2057 C CA . SER A 1 435 ? 192.282 169.338 134.961 1.00 49.97 435 SER A CA 1
ATOM 2058 C C . SER A 1 435 ? 190.831 169.548 134.549 1.00 49.00 435 SER A C 1
ATOM 2059 O O . SER A 1 435 ? 190.265 170.620 134.775 1.00 41.61 435 SER A O 1
ATOM 2062 N N . LEU A 1 436 ? 190.212 168.539 133.938 1.00 47.71 436 LEU A N 1
ATOM 2063 C CA . LEU A 1 436 ? 188.788 168.629 133.648 1.00 42.75 436 LEU A CA 1
ATOM 2064 C C . LEU A 1 436 ? 187.981 168.841 134.916 1.00 40.79 436 LEU A C 1
ATOM 2065 O O . LEU A 1 436 ? 186.895 169.424 134.863 1.00 44.54 436 LEU A O 1
ATOM 2070 N N . PHE A 1 437 ? 188.495 168.380 136.053 1.00 40.76 437 PHE A N 1
ATOM 2071 C CA . PHE A 1 437 ? 187.859 168.620 137.338 1.00 39.44 437 PHE A CA 1
ATOM 2072 C C . PHE A 1 437 ? 187.891 170.087 137.746 1.00 38.93 437 PHE A C 1
ATOM 2073 O O . PHE A 1 437 ? 187.126 170.478 138.633 1.00 44.68 437 PHE A O 1
ATOM 2081 N N . LYS A 1 438 ? 188.755 170.904 137.130 1.00 37.93 438 LYS A N 1
ATOM 2082 C CA . LYS A 1 438 ? 188.795 172.326 137.464 1.00 42.00 438 LYS A CA 1
ATOM 2083 C C . LYS A 1 438 ? 187.460 172.990 137.166 1.00 40.12 438 LYS A C 1
ATOM 2084 O O . LYS A 1 438 ? 186.963 173.798 137.960 1.00 31.97 438 LYS A O 1
ATOM 2090 N N . PHE A 1 439 ? 186.869 172.661 136.015 1.00 42.09 439 PHE A N 1
ATOM 2091 C CA . PHE A 1 439 ? 185.571 173.212 135.651 1.00 28.25 439 PHE A CA 1
ATOM 2092 C C . PHE A 1 439 ? 184.507 172.823 136.659 1.00 23.82 439 PHE A C 1
ATOM 2093 O O . PHE A 1 439 ? 183.710 173.665 137.086 1.00 36.98 439 PHE A O 1
ATOM 2101 N N . LEU A 1 440 ? 184.475 171.551 137.056 1.00 25.88 440 LEU A N 1
ATOM 2102 C CA . LEU A 1 440 ? 183.519 171.132 138.071 1.00 35.07 440 LEU A CA 1
ATOM 2103 C C . LEU A 1 440 ? 183.771 171.842 139.387 1.00 42.29 440 LEU A C 1
ATOM 2104 O O . LEU A 1 440 ? 182.838 172.055 140.166 1.00 46.33 440 LEU A O 1
ATOM 2106 N N . ALA A 1 441 ? 185.022 172.207 139.660 1.00 35.54 441 ALA A N 1
ATOM 2107 C CA . ALA A 1 441 ? 185.299 172.998 140.852 1.00 30.34 441 ALA A CA 1
ATOM 2108 C C . ALA A 1 441 ? 184.721 174.401 140.725 1.00 35.00 441 ALA A C 1
ATOM 2109 O O . ALA A 1 441 ? 184.154 174.938 141.682 1.00 38.89 441 ALA A O 1
ATOM 2111 N N . TRP A 1 442 ? 184.840 175.001 139.543 1.00 35.80 442 TRP A N 1
ATOM 2112 C CA . TRP A 1 442 ? 184.498 176.399 139.316 1.00 31.85 442 TRP A CA 1
ATOM 2113 C C . TRP A 1 442 ? 183.102 176.596 138.744 1.00 40.90 442 TRP A C 1
ATOM 2114 O O . TRP A 1 442 ? 182.417 177.556 139.110 1.00 48.38 442 TRP A O 1
ATOM 2125 N N . ASN A 1 443 ? 182.663 175.709 137.856 1.00 37.93 443 ASN A N 1
ATOM 2126 C CA . ASN A 1 443 ? 181.430 175.858 137.095 1.00 19.82 443 ASN A CA 1
ATOM 2127 C C . ASN A 1 443 ? 180.554 174.631 137.268 1.00 22.86 443 ASN A C 1
ATOM 2128 O O . ASN A 1 443 ? 180.073 174.035 136.304 1.00 39.86 443 ASN A O 1
ATOM 2133 N N . SER A 1 444 ? 180.358 174.221 138.512 1.00 15.44 444 SER A N 1
ATOM 2134 C CA . SER A 1 444 ? 179.694 172.947 138.772 1.00 27.64 444 SER A CA 1
ATOM 2135 C C . SER A 1 444 ? 178.237 172.899 138.320 1.00 37.07 444 SER A C 1
ATOM 2136 O O . SER A 1 444 ? 177.857 171.907 137.674 1.00 46.38 444 SER A O 1
ATOM 2139 N N . PRO A 1 445 ? 177.376 173.877 138.621 1.00 28.49 445 PRO A N 1
ATOM 2140 C CA . PRO A 1 445 ? 175.935 173.706 138.350 1.00 22.16 445 PRO A CA 1
ATOM 2141 C C . PRO A 1 445 ? 175.627 173.384 136.895 1.00 19.46 445 PRO A C 1
ATOM 2142 O O . PRO A 1 445 ? 174.775 172.523 136.639 1.00 22.35 445 PRO A O 1
ATOM 2146 N N . PRO A 1 446 ? 176.272 174.011 135.910 1.00 15.95 446 PRO A N 1
ATOM 2147 C CA . PRO A 1 446 ? 175.975 173.650 134.517 1.00 28.45 446 PRO A CA 1
ATOM 2148 C C . PRO A 1 446 ? 176.821 172.527 133.934 1.00 41.56 446 PRO A C 1
ATOM 2149 O O . PRO A 1 446 ? 176.748 172.309 132.721 1.00 43.10 446 PRO A O 1
ATOM 2153 N N . LEU A 1 447 ? 177.607 171.804 134.737 1.00 35.81 447 LEU A N 1
ATOM 2154 C CA . LEU A 1 447 ? 178.513 170.794 134.206 1.00 17.71 447 LEU A CA 1
ATOM 2155 C C . LEU A 1 447 ? 178.497 169.466 134.943 1.00 29.78 447 LEU A C 1
ATOM 2156 O O . LEU A 1 447 ? 179.083 168.502 134.440 1.00 37.48 447 LEU A O 1
ATOM 2161 N N . THR A 1 448 ? 177.865 169.380 136.110 1.00 31.32 448 THR A N 1
ATOM 2162 C CA . THR A 1 448 ? 177.840 168.125 136.850 1.00 23.87 448 THR A CA 1
ATOM 2163 C C . THR A 1 448 ? 176.848 167.134 136.256 1.00 24.56 448 THR A C 1
ATOM 2164 O O . THR A 1 448 ? 177.111 165.924 136.231 1.00 35.98 448 THR A O 1
ATOM 2168 N N . ALA A 1 449 ? 175.726 167.624 135.733 1.00 27.87 449 ALA A N 1
ATOM 2169 C CA . ALA A 1 449 ? 174.663 166.821 135.135 1.00 25.43 449 ALA A CA 1
ATOM 2170 C C . ALA A 1 449 ? 175.018 166.327 133.816 1.00 29.61 449 ALA A C 1
ATOM 2171 O O . ALA A 1 449 ? 174.195 165.815 133.057 1.00 38.17 449 ALA A O 1
ATOM 2173 N N . GLU A 1 450 ? 176.272 166.502 133.570 1.00 35.34 450 GLU A N 1
ATOM 2174 C CA . GLU A 1 450 ? 177.036 166.223 132.371 1.00 39.98 450 GLU A CA 1
ATOM 2175 C C . GLU A 1 450 ? 178.244 165.339 132.647 1.00 42.00 450 GLU A C 1
ATOM 2176 O O . GLU A 1 450 ? 178.514 164.392 131.898 1.00 41.34 450 GLU A O 1
ATOM 2182 N N . PHE A 1 451 ? 178.955 165.593 133.747 1.00 45.02 451 PHE A N 1
ATOM 2183 C CA . PHE A 1 451 ? 179.958 164.645 134.210 1.00 43.69 451 PHE A CA 1
ATOM 2184 C C . PHE A 1 451 ? 179.325 163.326 134.612 1.00 47.34 451 PHE A C 1
ATOM 2185 O O . PHE A 1 451 ? 179.974 162.283 134.529 1.00 46.04 451 PHE A O 1
ATOM 2193 N N . VAL A 1 452 ? 178.074 163.349 135.083 1.00 45.42 452 VAL A N 1
ATOM 2194 C CA . VAL A 1 452 ? 177.432 162.093 135.466 1.00 30.68 452 VAL A CA 1
ATOM 2195 C C . VAL A 1 452 ? 177.363 161.149 134.277 1.00 34.90 452 VAL A C 1
ATOM 2196 O O . VAL A 1 452 ? 177.455 159.927 134.437 1.00 40.80 452 VAL A O 1
ATOM 2200 N N . VAL A 1 453 ? 177.240 161.690 133.069 1.00 44.01 453 VAL A N 1
ATOM 2201 C CA . VAL A 1 453 ? 177.310 160.860 131.873 1.00 47.84 453 VAL A CA 1
ATOM 2202 C C . VAL A 1 453 ? 178.758 160.624 131.457 1.00 52.26 453 VAL A C 1
ATOM 2203 O O . VAL A 1 453 ? 179.108 159.537 130.985 1.00 51.12 453 VAL A O 1
ATOM 2207 N N . LEU A 1 454 ? 179.625 161.628 131.626 1.00 60.85 454 LEU A N 1
ATOM 2208 C CA . LEU A 1 454 ? 180.994 161.500 131.123 1.00 58.02 454 LEU A CA 1
ATOM 2209 C C . LEU A 1 454 ? 181.814 160.467 131.899 1.00 58.04 454 LEU A C 1
ATOM 2210 O O . LEU A 1 454 ? 182.586 159.713 131.298 1.00 57.96 454 LEU A O 1
ATOM 2215 N N . LEU A 1 455 ? 181.673 160.424 133.227 1.00 55.81 455 LEU A N 1
ATOM 2216 C CA . LEU A 1 455 ? 182.593 159.643 134.057 1.00 49.02 455 LEU A CA 1
ATOM 2217 C C . LEU A 1 455 ? 182.665 158.174 133.671 1.00 49.22 455 LEU A C 1
ATOM 2218 O O . LEU A 1 455 ? 183.784 157.653 133.531 1.00 54.89 455 LEU A O 1
ATOM 2223 N N . PRO A 1 456 ? 181.557 157.447 133.487 1.00 38.20 456 PRO A N 1
ATOM 2224 C CA . PRO A 1 456 ? 181.671 156.065 133.012 1.00 42.65 456 PRO A CA 1
ATOM 2225 C C . PRO A 1 456 ? 182.208 155.933 131.598 1.00 44.27 456 PRO A C 1
ATOM 2226 O O . PRO A 1 456 ? 182.268 154.809 131.088 1.00 45.26 456 PRO A O 1
ATOM 2230 N N . ALA A 1 457 ? 182.600 157.022 130.940 1.00 55.47 457 ALA A N 1
ATOM 2231 C CA . ALA A 1 457 ? 183.096 156.953 129.574 1.00 58.91 457 ALA A CA 1
ATOM 2232 C C . ALA A 1 457 ? 184.601 157.152 129.462 1.00 58.16 457 ALA A C 1
ATOM 2233 O O . ALA A 1 457 ? 185.115 157.252 128.343 1.00 62.27 457 ALA A O 1
ATOM 2235 N N . LEU A 1 458 ? 185.323 157.219 130.579 1.00 55.72 458 LEU A N 1
ATOM 2236 C CA . LEU A 1 458 ? 186.776 157.326 130.526 1.00 58.30 458 LEU A CA 1
ATOM 2237 C C . LEU A 1 458 ? 187.434 156.487 131.613 1.00 62.18 458 LEU A C 1
ATOM 2238 O O . LEU A 1 458 ? 188.504 156.844 132.115 1.00 61.68 458 LEU A O 1
ATOM 2240 N N . VAL A 1 459 ? 186.814 155.376 131.984 1.00 70.13 459 VAL A N 1
ATOM 2241 C CA . VAL A 1 459 ? 187.345 154.514 133.032 1.00 75.78 459 VAL A CA 1
ATOM 2242 C C . VAL A 1 459 ? 188.508 153.702 132.472 1.00 77.70 459 VAL A C 1
ATOM 2243 O O . VAL A 1 459 ? 188.378 153.045 131.432 1.00 77.29 459 VAL A O 1
ATOM 2247 N N . ASP A 1 460 ? 189.647 153.742 133.162 1.00 77.42 460 ASP A N 1
ATOM 2248 C CA . ASP A 1 460 ? 190.828 152.973 132.794 1.00 78.89 460 ASP A CA 1
ATOM 2249 C C . ASP A 1 460 ? 191.060 151.861 133.815 1.00 79.25 460 ASP A C 1
ATOM 2250 O O . ASP A 1 460 ? 190.317 151.710 134.790 1.00 81.03 460 ASP A O 1
ATOM 2255 N N . ALA A 1 461 ? 192.110 151.071 133.577 1.00 74.51 461 ALA A N 1
ATOM 2256 C CA . ALA A 1 461 ? 192.347 149.883 134.391 1.00 73.94 461 ALA A CA 1
ATOM 2257 C C . ALA A 1 461 ? 192.800 150.243 135.802 1.00 69.99 461 ALA A C 1
ATOM 2258 O O . ALA A 1 461 ? 192.261 149.728 136.787 1.00 68.33 461 ALA A O 1
ATOM 2260 N N . GLY A 1 462 ? 193.788 151.125 135.922 1.00 64.61 462 GLY A N 1
ATOM 2261 C CA . GLY A 1 462 ? 194.390 151.380 137.217 1.00 67.66 462 GLY A CA 1
ATOM 2262 C C . GLY A 1 462 ? 194.205 152.783 137.755 1.00 70.71 462 GLY A C 1
ATOM 2263 O O . GLY A 1 462 ? 194.586 153.071 138.893 1.00 69.16 462 GLY A O 1
ATOM 2264 N N . THR A 1 463 ? 193.616 153.668 136.950 1.00 63.47 463 THR A N 1
ATOM 2265 C CA . THR A 1 463 ? 193.438 155.052 137.367 1.00 58.28 463 THR A CA 1
ATOM 2266 C C . THR A 1 463 ? 192.471 155.199 138.530 1.00 55.39 463 THR A C 1
ATOM 2267 O O . THR A 1 463 ? 192.477 156.247 139.182 1.00 59.97 463 THR A O 1
ATOM 2271 N N . ALA A 1 464 ? 191.659 154.181 138.811 1.00 52.23 464 ALA A N 1
ATOM 2272 C CA . ALA A 1 464 ? 190.657 154.291 139.866 1.00 51.88 464 ALA A CA 1
ATOM 2273 C C . ALA A 1 464 ? 191.301 154.567 141.217 1.00 55.36 464 ALA A C 1
ATOM 2274 O O . ALA A 1 464 ? 190.795 155.382 142.000 1.00 60.63 464 ALA A O 1
ATOM 2276 N N . VAL A 1 465 ? 192.428 153.906 141.501 1.00 50.38 465 VAL A N 1
ATOM 2277 C CA . VAL A 1 465 ? 193.101 154.061 142.787 1.00 50.54 465 VAL A CA 1
ATOM 2278 C C . VAL A 1 465 ? 193.570 155.493 142.990 1.00 56.82 465 VAL A C 1
ATOM 2279 O O . VAL A 1 465 ? 193.748 155.940 144.129 1.00 59.35 465 VAL A O 1
ATOM 2281 N N . GLU A 1 466 ? 193.792 156.229 141.904 1.00 52.12 466 GLU A N 1
ATOM 2282 C CA . GLU A 1 466 ? 194.063 157.658 141.994 1.00 51.23 466 GLU A CA 1
ATOM 2283 C C . GLU A 1 466 ? 192.841 158.518 141.708 1.00 51.13 466 GLU A C 1
ATOM 2284 O O . GLU A 1 466 ? 192.744 159.628 142.242 1.00 47.40 466 GLU A O 1
ATOM 2286 N N . MET A 1 467 ? 191.909 158.034 140.877 1.00 58.88 467 MET A N 1
ATOM 2287 C CA . MET A 1 467 ? 190.718 158.814 140.550 1.00 48.35 467 MET A CA 1
ATOM 2288 C C . MET A 1 467 ? 189.837 159.032 141.766 1.00 38.28 467 MET A C 1
ATOM 2289 O O . MET A 1 467 ? 189.200 160.084 141.885 1.00 36.13 467 MET A O 1
ATOM 2291 N N . LEU A 1 468 ? 189.775 158.059 142.671 1.00 39.97 468 LEU A N 1
ATOM 2292 C CA . LEU A 1 468 ? 189.026 158.275 143.900 1.00 40.92 468 LEU A CA 1
ATOM 2293 C C . LEU A 1 468 ? 189.611 159.438 144.687 1.00 44.08 468 LEU A C 1
ATOM 2294 O O . LEU A 1 468 ? 188.872 160.272 145.215 1.00 42.36 468 LEU A O 1
ATOM 2296 N N . HIS A 1 469 ? 190.941 159.531 144.747 1.00 52.43 469 HIS A N 1
ATOM 2297 C CA . HIS A 1 469 ? 191.577 160.645 145.447 1.00 55.55 469 HIS A CA 1
ATOM 2298 C C . HIS A 1 469 ? 191.365 161.962 144.709 1.00 56.60 469 HIS A C 1
ATOM 2299 O O . HIS A 1 469 ? 191.208 163.018 145.337 1.00 55.51 469 HIS A O 1
ATOM 2306 N N . ALA A 1 470 ? 191.383 161.921 143.376 1.00 55.47 470 ALA A N 1
ATOM 2307 C CA . ALA A 1 470 ? 191.112 163.126 142.599 1.00 48.00 470 ALA A CA 1
ATOM 2308 C C . ALA A 1 470 ? 189.713 163.651 142.888 1.00 41.87 470 ALA A C 1
ATOM 2309 O O . ALA A 1 470 ? 189.518 164.859 143.056 1.00 39.82 470 ALA A O 1
ATOM 2311 N N . LEU A 1 471 ? 188.729 162.754 142.953 1.00 43.70 471 LEU A N 1
ATOM 2312 C CA . LEU A 1 471 ? 187.392 163.156 143.373 1.00 47.30 471 LEU A CA 1
ATOM 2313 C C . LEU A 1 471 ? 187.390 163.629 144.816 1.00 42.84 471 LEU A C 1
ATOM 2314 O O . LEU A 1 471 ? 186.634 164.538 145.171 1.00 45.03 471 LEU A O 1
ATOM 2319 N N . LEU A 1 472 ? 188.235 163.038 145.654 1.00 30.57 472 LEU A N 1
ATOM 2320 C CA . LEU A 1 472 ? 188.219 163.360 147.073 1.00 35.49 472 LEU A CA 1
ATOM 2321 C C . LEU A 1 472 ? 188.763 164.754 147.361 1.00 44.14 472 LEU A C 1
ATOM 2322 O O . LEU A 1 472 ? 188.319 165.401 148.317 1.00 42.11 472 LEU A O 1
ATOM 2327 N N . ASP A 1 473 ? 189.714 165.227 146.555 1.00 46.61 473 ASP A N 1
ATOM 2328 C CA . ASP A 1 473 ? 190.376 166.506 146.789 1.00 42.91 473 ASP A CA 1
ATOM 2329 C C . ASP A 1 473 ? 189.842 167.625 145.896 1.00 42.00 473 ASP A C 1
ATOM 2330 O O . ASP A 1 473 ? 190.613 168.489 145.464 1.00 43.46 473 ASP A O 1
ATOM 2332 N N . LEU A 1 474 ? 188.539 167.631 145.603 1.00 32.71 474 LEU A N 1
ATOM 2333 C CA . LEU A 1 474 ? 187.989 168.583 144.640 1.00 28.03 474 LEU A CA 1
ATOM 2334 C C . LEU A 1 474 ? 187.709 169.957 145.255 1.00 31.63 474 LEU A C 1
ATOM 2335 O O . LEU A 1 474 ? 188.074 170.984 144.654 1.00 41.97 474 LEU A O 1
ATOM 2340 N N . PRO A 1 475 ? 187.058 170.046 146.423 1.00 22.25 475 PRO A N 1
ATOM 2341 C CA . PRO A 1 475 ? 186.936 171.368 147.061 1.00 35.44 475 PRO A CA 1
ATOM 2342 C C . PRO A 1 475 ? 188.275 172.044 147.318 1.00 42.85 475 PRO A C 1
ATOM 2343 O O . PRO A 1 475 ? 188.399 173.270 147.160 1.00 43.63 475 PRO A O 1
ATOM 2347 N N . CYS A 1 476 ? 189.295 171.272 147.696 1.00 34.42 476 CYS A N 1
ATOM 2348 C CA . CYS A 1 476 ? 190.629 171.838 147.827 1.00 24.68 476 CYS A CA 1
ATOM 2349 C C . CYS A 1 476 ? 191.170 172.301 146.482 1.00 34.37 476 CYS A C 1
ATOM 2350 O O . CYS A 1 476 ? 191.937 173.268 146.429 1.00 44.44 476 CYS A O 1
ATOM 2353 N N . LEU A 1 477 ? 190.780 171.640 145.390 1.00 31.60 477 LEU A N 1
ATOM 2354 C CA . LEU A 1 477 ? 191.148 172.120 144.063 1.00 25.96 477 LEU A CA 1
ATOM 2355 C C . LEU A 1 477 ? 190.566 173.503 143.814 1.00 31.66 477 LEU A C 1
ATOM 2356 O O . LEU A 1 477 ? 191.257 174.408 143.321 1.00 45.81 477 LEU A O 1
ATOM 2361 N N . THR A 1 478 ? 189.295 173.692 144.172 1.00 28.87 478 THR A N 1
ATOM 2362 C CA . THR A 1 478 ? 188.676 175.004 144.003 1.00 40.98 478 THR A CA 1
ATOM 2363 C C . THR A 1 478 ? 189.391 176.063 144.841 1.00 47.85 478 THR A C 1
ATOM 2364 O O . THR A 1 478 ? 189.660 177.176 144.366 1.00 45.35 478 THR A O 1
ATOM 2366 N N . ALA A 1 479 ? 189.714 175.727 146.093 1.00 39.17 479 ALA A N 1
ATOM 2367 C CA . ALA A 1 479 ? 190.388 176.690 146.961 1.00 20.09 479 ALA A CA 1
ATOM 2368 C C . ALA A 1 479 ? 191.775 177.040 146.434 1.00 23.52 479 ALA A C 1
ATOM 2369 O O . ALA A 1 479 ? 192.201 178.203 146.494 1.00 37.92 479 ALA A O 1
ATOM 2371 N N . ALA A 1 480 ? 192.497 176.049 145.915 1.00 20.19 480 ALA A N 1
ATOM 2372 C CA . ALA A 1 480 ? 193.813 176.316 145.354 1.00 27.06 480 ALA A CA 1
ATOM 2373 C C . ALA A 1 480 ? 193.730 177.214 144.131 1.00 39.80 480 ALA A C 1
ATOM 2374 O O . ALA A 1 480 ? 194.563 178.114 143.968 1.00 51.12 480 ALA A O 1
ATOM 2376 N N . LEU A 1 481 ? 192.730 177.008 143.272 1.00 40.13 481 LEU A N 1
ATOM 2377 C CA . LEU A 1 481 ? 192.556 177.906 142.133 1.00 36.47 481 LEU A CA 1
ATOM 2378 C C . LEU A 1 481 ? 192.216 179.323 142.588 1.00 36.82 481 LEU A C 1
ATOM 2379 O O . LEU A 1 481 ? 192.653 180.305 141.974 1.00 37.93 481 LEU A O 1
ATOM 2384 N N . ASP A 1 482 ? 191.427 179.450 143.656 1.00 43.12 482 ASP A N 1
ATOM 2385 C CA . ASP A 1 482 ? 191.111 180.776 144.184 1.00 43.16 482 ASP A CA 1
ATOM 2386 C C . ASP A 1 482 ? 192.369 181.498 144.660 1.00 46.92 482 ASP A C 1
ATOM 2387 O O . ASP A 1 482 ? 192.581 182.677 144.341 1.00 52.40 482 ASP A O 1
ATOM 2392 N N . LEU A 1 483 ? 193.219 180.807 145.427 1.00 40.17 483 LEU A N 1
ATOM 2393 C CA . LEU A 1 483 ? 194.507 181.405 145.781 1.00 38.02 483 LEU A CA 1
ATOM 2394 C C . LEU A 1 483 ? 195.312 181.762 144.541 1.00 39.31 483 LEU A C 1
ATOM 2395 O O . LEU A 1 483 ? 195.967 182.809 144.503 1.00 49.29 483 LEU A O 1
ATOM 2400 N N . GLN A 1 484 ? 195.292 180.899 143.525 1.00 28.93 484 GLN A N 1
ATOM 2401 C CA . GLN A 1 484 ? 196.036 181.196 142.309 1.00 29.95 484 GLN A CA 1
ATOM 2402 C C . GLN A 1 484 ? 195.568 182.505 141.693 1.00 40.65 484 GLN A C 1
ATOM 2403 O O . GLN A 1 484 ? 196.376 183.286 141.179 1.00 49.04 484 GLN A O 1
ATOM 2409 N N . LEU A 1 485 ? 194.262 182.760 141.734 1.00 46.41 485 LEU A N 1
ATOM 2410 C CA . LEU A 1 485 ? 193.750 184.040 141.254 1.00 45.15 485 LEU A CA 1
ATOM 2411 C C . LEU A 1 485 ? 194.221 185.195 142.130 1.00 46.44 485 LEU A C 1
ATOM 2412 O O . LEU A 1 485 ? 194.626 186.242 141.613 1.00 51.15 485 LEU A O 1
ATOM 2417 N N . ARG A 1 486 ? 194.176 185.027 143.456 1.00 44.92 486 ARG A N 1
ATOM 2418 C CA . ARG A 1 486 ? 194.462 186.151 144.349 1.00 41.99 486 ARG A CA 1
ATOM 2419 C C . ARG A 1 486 ? 195.905 186.624 144.253 1.00 43.30 486 ARG A C 1
ATOM 2420 O O . ARG A 1 486 ? 196.207 187.755 144.642 1.00 46.96 486 ARG A O 1
ATOM 2428 N N . SER A 1 487 ? 196.808 185.788 143.752 1.00 46.49 487 SER A N 1
ATOM 2429 C CA . SER A 1 487 ? 198.232 186.074 143.803 1.00 48.13 487 SER A CA 1
ATOM 2430 C C . SER A 1 487 ? 198.851 186.302 142.432 1.00 50.47 487 SER A C 1
ATOM 2431 O O . SER A 1 487 ? 200.077 186.235 142.303 1.00 58.28 487 SER A O 1
ATOM 2433 N N . THR A 1 488 ? 198.047 186.565 141.407 1.00 52.65 488 THR A N 1
ATOM 2434 C CA . THR A 1 488 ? 198.598 186.815 140.083 1.00 56.51 488 THR A CA 1
ATOM 2435 C C . THR A 1 488 ? 197.887 187.916 139.312 1.00 58.98 488 THR A C 1
ATOM 2436 O O . THR A 1 488 ? 198.197 188.110 138.133 1.00 61.49 488 THR A O 1
ATOM 2440 N N . GLN A 1 489 ? 196.963 188.646 139.925 1.00 76.53 489 GLN A N 1
ATOM 2441 C CA . GLN A 1 489 ? 196.082 189.543 139.194 1.00 80.48 489 GLN A CA 1
ATOM 2442 C C . GLN A 1 489 ? 196.446 191.001 139.426 1.00 85.12 489 GLN A C 1
ATOM 2443 O O . GLN A 1 489 ? 196.653 191.431 140.565 1.00 85.77 489 GLN A O 1
ATOM 2449 N N . THR A 1 490 ? 196.523 191.754 138.334 1.00 94.86 490 THR A N 1
ATOM 2450 C CA . THR A 1 490 ? 196.643 193.198 138.430 1.00 91.21 490 THR A CA 1
ATOM 2451 C C . THR A 1 490 ? 195.374 193.766 139.061 1.00 92.25 490 THR A C 1
ATOM 2452 O O . THR A 1 490 ? 194.267 193.333 138.721 1.00 93.32 490 THR A O 1
ATOM 2456 N N . PRO A 1 491 ? 195.491 194.723 139.984 1.00 95.66 491 PRO A N 1
ATOM 2457 C CA . PRO A 1 491 ? 194.291 195.220 140.681 1.00 97.15 491 PRO A CA 1
ATOM 2458 C C . PRO A 1 491 ? 193.268 195.888 139.773 1.00 100.10 491 PRO A C 1
ATOM 2459 O O . PRO A 1 491 ? 192.114 196.048 140.187 1.00 99.81 491 PRO A O 1
ATOM 2463 N N . SER A 1 492 ? 193.651 196.291 138.560 1.00 106.45 492 SER A N 1
ATOM 2464 C CA . SER A 1 492 ? 192.738 197.030 137.692 1.00 105.05 492 SER A CA 1
ATOM 2465 C C . SER A 1 492 ? 191.598 196.147 137.192 1.00 104.71 492 SER A C 1
ATOM 2466 O O . SER A 1 492 ? 190.425 196.529 137.252 1.00 104.45 492 SER A O 1
ATOM 2469 N N . GLU A 1 493 ? 191.928 194.962 136.687 1.00 94.42 493 GLU A N 1
ATOM 2470 C CA . GLU A 1 493 ? 190.971 194.084 136.027 1.00 91.61 493 GLU A CA 1
ATOM 2471 C C . GLU A 1 493 ? 190.388 193.064 137.001 1.00 93.00 493 GLU A C 1
ATOM 2472 O O . GLU A 1 493 ? 189.516 192.280 136.625 1.00 92.63 493 GLU A O 1
ATOM 2478 N N . ARG A 1 494 ? 190.790 193.106 138.270 1.00 93.32 494 ARG A N 1
ATOM 2479 C CA . ARG A 1 494 ? 190.620 191.979 139.184 1.00 95.57 494 ARG A CA 1
ATOM 2480 C C . ARG A 1 494 ? 189.165 191.588 139.429 1.00 94.54 494 ARG A C 1
ATOM 2481 O O . ARG A 1 494 ? 188.892 190.691 140.232 1.00 90.79 494 ARG A O 1
ATOM 2483 N N . LEU A 1 495 ? 188.224 192.246 138.751 1.00 89.51 495 LEU A N 1
ATOM 2484 C CA . LEU A 1 495 ? 186.816 191.922 138.948 1.00 89.73 495 LEU A CA 1
ATOM 2485 C C . LEU A 1 495 ? 186.468 190.505 138.499 1.00 93.26 495 LEU A C 1
ATOM 2486 O O . LEU A 1 495 ? 185.455 189.960 138.948 1.00 92.28 495 LEU A O 1
ATOM 2488 N N . LEU A 1 496 ? 187.279 189.892 137.641 1.00 87.54 496 LEU A N 1
ATOM 2489 C CA . LEU A 1 496 ? 186.980 188.561 137.105 1.00 82.99 496 LEU A CA 1
ATOM 2490 C C . LEU A 1 496 ? 187.632 187.470 137.956 1.00 74.74 496 LEU A C 1
ATOM 2491 O O . LEU A 1 496 ? 188.364 186.612 137.469 1.00 72.10 496 LEU A O 1
ATOM 2493 N N . TRP A 1 497 ? 187.327 187.511 139.251 1.00 67.16 497 TRP A N 1
ATOM 2494 C CA . TRP A 1 497 ? 187.915 186.607 140.230 1.00 70.76 497 TRP A CA 1
ATOM 2495 C C . TRP A 1 497 ? 187.210 186.774 141.566 1.00 69.39 497 TRP A C 1
ATOM 2496 O O . TRP A 1 497 ? 186.207 187.489 141.652 1.00 73.99 497 TRP A O 1
ATOM 2498 N N . ASP A 1 498 ? 187.714 186.129 142.613 1.00 47.26 498 ASP A N 1
ATOM 2499 C CA . ASP A 1 498 ? 187.276 186.406 143.974 1.00 44.49 498 ASP A CA 1
ATOM 2500 C C . ASP A 1 498 ? 188.483 186.793 144.809 1.00 51.31 498 ASP A C 1
ATOM 2501 O O . ASP A 1 498 ? 189.380 185.973 145.029 1.00 60.70 498 ASP A O 1
ATOM 2506 N N . ILE A 1 499 ? 188.500 188.039 145.272 1.00 60.21 499 ILE A N 1
ATOM 2507 C CA . ILE A 1 499 ? 189.539 188.530 146.167 1.00 63.45 499 ILE A CA 1
ATOM 2508 C C . ILE A 1 499 ? 188.863 189.149 147.385 1.00 70.44 499 ILE A C 1
ATOM 2509 O O . ILE A 1 499 ? 189.379 190.103 147.978 1.00 69.71 499 ILE A O 1
ATOM 2511 N N . SER A 1 500 ? 187.704 188.609 147.763 1.00 71.77 500 SER A N 1
ATOM 2512 C CA . SER A 1 500 ? 186.838 189.199 148.780 1.00 64.69 500 SER A CA 1
ATOM 2513 C C . SER A 1 500 ? 186.639 188.286 149.991 1.00 62.32 500 SER A C 1
ATOM 2514 O O . SER A 1 500 ? 185.529 188.170 150.516 1.00 59.58 500 SER A O 1
ATOM 2517 N N . LEU A 1 501 ? 187.701 187.638 150.456 1.00 71.19 501 LEU A N 1
ATOM 2518 C CA . LEU A 1 501 ? 187.629 186.794 151.648 1.00 73.25 501 LEU A CA 1
ATOM 2519 C C . LEU A 1 501 ? 188.985 186.832 152.350 1.00 72.42 501 LEU A C 1
ATOM 2520 O O . LEU A 1 501 ? 189.828 187.695 152.080 1.00 72.13 501 LEU A O 1
ATOM 2522 N N . ARG A 1 502 ? 189.205 185.885 153.267 1.00 81.07 502 ARG A N 1
ATOM 2523 C CA . ARG A 1 502 ? 190.386 185.882 154.127 1.00 83.53 502 ARG A CA 1
ATOM 2524 C C . ARG A 1 502 ? 191.654 185.521 153.361 1.00 83.98 502 ARG A C 1
ATOM 2525 O O . ARG A 1 502 ? 191.934 184.343 153.120 1.00 82.86 502 ARG A O 1
ATOM 2527 N N . VAL A 1 503 ? 192.424 186.534 152.980 1.00 83.70 503 VAL A N 1
ATOM 2528 C CA . VAL A 1 503 ? 193.634 186.357 152.180 1.00 82.63 503 VAL A CA 1
ATOM 2529 C C . VAL A 1 503 ? 194.867 185.965 152.995 1.00 80.23 503 VAL A C 1
ATOM 2530 O O . VAL A 1 503 ? 195.537 184.986 152.638 1.00 79.47 503 VAL A O 1
ATOM 2532 N N . PRO A 1 504 ? 195.197 186.652 154.096 1.00 79.14 504 PRO A N 1
ATOM 2533 C CA . PRO A 1 504 ? 196.621 186.743 154.474 1.00 78.85 504 PRO A CA 1
ATOM 2534 C C . PRO A 1 504 ? 197.271 185.416 154.825 1.00 76.76 504 PRO A C 1
ATOM 2535 O O . PRO A 1 504 ? 198.385 185.141 154.364 1.00 75.69 504 PRO A O 1
ATOM 2539 N N . SER A 1 505 ? 196.615 184.584 155.634 1.00 77.91 505 SER A N 1
ATOM 2540 C CA . SER A 1 505 ? 197.230 183.325 156.042 1.00 78.86 505 SER A CA 1
ATOM 2541 C C . SER A 1 505 ? 197.482 182.416 154.846 1.00 80.89 505 SER A C 1
ATOM 2542 O O . SER A 1 505 ? 198.583 181.876 154.689 1.00 77.53 505 SER A O 1
ATOM 2545 N N . CYS A 1 506 ? 196.479 182.252 153.980 1.00 84.18 506 CYS A N 1
ATOM 2546 C CA . CYS A 1 506 ? 196.629 181.366 152.829 1.00 78.22 506 CYS A CA 1
ATOM 2547 C C . CYS A 1 506 ? 197.653 181.904 151.840 1.00 77.47 506 CYS A C 1
ATOM 2548 O O . CYS A 1 506 ? 198.449 181.139 151.288 1.00 75.18 506 CYS A O 1
ATOM 2550 N N . LEU A 1 507 ? 197.640 183.216 151.590 1.00 81.56 507 LEU A N 1
ATOM 2551 C CA . LEU A 1 507 ? 198.629 183.804 150.690 1.00 78.76 507 LEU A CA 1
ATOM 2552 C C . LEU A 1 507 ? 200.040 183.649 151.235 1.00 80.41 507 LEU A C 1
ATOM 2553 O O . LEU A 1 507 ? 200.976 183.364 150.479 1.00 82.70 507 LEU A O 1
ATOM 2558 N N . GLU A 1 508 ? 200.219 183.838 152.542 1.00 76.69 508 GLU A N 1
ATOM 2559 C CA . GLU A 1 508 ? 201.525 183.592 153.139 1.00 74.18 508 GLU A CA 1
ATOM 2560 C C . GLU A 1 508 ? 201.926 182.133 152.983 1.00 74.74 508 GLU A C 1
ATOM 2561 O O . GLU A 1 508 ? 203.085 181.826 152.683 1.00 74.65 508 GLU A O 1
ATOM 2563 N N . ALA A 1 509 ? 200.971 181.217 153.171 1.00 75.29 509 ALA A N 1
ATOM 2564 C CA . ALA A 1 509 ? 201.269 179.795 153.049 1.00 76.66 509 ALA A CA 1
ATOM 2565 C C . ALA A 1 509 ? 201.567 179.398 151.610 1.00 71.57 509 ALA A C 1
ATOM 2566 O O . ALA A 1 509 ? 202.239 178.389 151.374 1.00 74.54 509 ALA A O 1
ATOM 2568 N N . PHE A 1 510 ? 201.070 180.164 150.641 1.00 60.08 510 PHE A N 1
ATOM 2569 C CA . PHE A 1 510 ? 201.420 179.910 149.249 1.00 64.16 510 PHE A CA 1
ATOM 2570 C C . PHE A 1 510 ? 202.910 180.094 149.011 1.00 67.30 510 PHE A C 1
ATOM 2571 O O . PHE A 1 510 ? 203.535 179.301 148.298 1.00 67.70 510 PHE A O 1
ATOM 2579 N N . GLN A 1 511 ? 203.496 181.137 149.593 1.00 76.07 511 GLN A N 1
ATOM 2580 C CA . GLN A 1 511 ? 204.921 181.399 149.453 1.00 77.01 511 GLN A CA 1
ATOM 2581 C C . GLN A 1 511 ? 205.766 180.622 150.454 1.00 80.16 511 GLN A C 1
ATOM 2582 O O . GLN A 1 511 ? 206.998 180.684 150.382 1.00 79.64 511 GLN A O 1
ATOM 2584 N N . ASP A 1 512 ? 205.143 179.900 151.375 1.00 83.46 512 ASP A N 1
ATOM 2585 C CA . ASP A 1 512 ? 205.881 179.105 152.350 1.00 79.75 512 ASP A CA 1
ATOM 2586 C C . ASP A 1 512 ? 206.478 177.887 151.657 1.00 76.01 512 ASP A C 1
ATOM 2587 O O . ASP A 1 512 ? 205.730 177.088 151.080 1.00 73.79 512 ASP A O 1
ATOM 2592 N N . PRO A 1 513 ? 207.801 177.704 151.680 1.00 72.07 513 PRO A N 1
ATOM 2593 C CA . PRO A 1 513 ? 208.408 176.597 150.922 1.00 74.63 513 PRO A CA 1
ATOM 2594 C C . PRO A 1 513 ? 208.050 175.214 151.440 1.00 76.39 513 PRO A C 1
ATOM 2595 O O . PRO A 1 513 ? 208.400 174.223 150.785 1.00 72.98 513 PRO A O 1
ATOM 2599 N N . GLN A 1 514 ? 207.373 175.108 152.585 1.00 82.78 514 GLN A N 1
ATOM 2600 C CA . GLN A 1 514 ? 206.934 173.805 153.071 1.00 81.18 514 GLN A CA 1
ATOM 2601 C C . GLN A 1 514 ? 205.963 173.128 152.113 1.00 84.53 514 GLN A C 1
ATOM 2602 O O . GLN A 1 514 ? 205.852 171.897 152.128 1.00 84.58 514 GLN A O 1
ATOM 2608 N N . PHE A 1 515 ? 205.263 173.900 151.280 1.00 70.88 515 PHE A N 1
ATOM 2609 C CA . PHE A 1 515 ? 204.156 173.400 150.474 1.00 54.99 515 PHE A CA 1
ATOM 2610 C C . PHE A 1 515 ? 204.292 173.822 149.019 1.00 58.74 515 PHE A C 1
ATOM 2611 O O . PHE A 1 515 ? 203.319 174.248 148.397 1.00 67.92 515 PHE A O 1
ATOM 2619 N N . GLN A 1 516 ? 205.498 173.722 148.467 1.00 64.06 516 GLN A N 1
ATOM 2620 C CA . GLN A 1 516 ? 205.766 174.145 147.098 1.00 66.58 516 GLN A CA 1
ATOM 2621 C C . GLN A 1 516 ? 205.633 173.019 146.081 1.00 60.08 516 GLN A C 1
ATOM 2622 O O . GLN A 1 516 ? 205.728 173.279 144.877 1.00 56.96 516 GLN A O 1
ATOM 2628 N N . GLY A 1 517 ? 205.428 171.785 146.528 1.00 44.85 517 GLY A N 1
ATOM 2629 C CA . GLY A 1 517 ? 205.310 170.674 145.609 1.00 46.89 517 GLY A CA 1
ATOM 2630 C C . GLY A 1 517 ? 203.960 169.995 145.682 1.00 51.61 517 GLY A C 1
ATOM 2631 O O . GLY A 1 517 ? 203.471 169.465 144.680 1.00 55.42 517 GLY A O 1
ATOM 2632 N N . LEU A 1 518 ? 203.347 170.000 146.869 1.00 45.43 518 LEU A N 1
ATOM 2633 C CA . LEU A 1 518 ? 202.020 169.412 147.009 1.00 46.01 518 LEU A CA 1
ATOM 2634 C C . LEU A 1 518 ? 200.966 170.224 146.268 1.00 53.18 518 LEU A C 1
ATOM 2635 O O . LEU A 1 518 ? 200.049 169.649 145.669 1.00 50.57 518 LEU A O 1
ATOM 2640 N N . PHE A 1 519 ? 201.070 171.555 146.308 1.00 40.11 519 PHE A N 1
ATOM 2641 C CA . PHE A 1 519 ? 200.151 172.392 145.547 1.00 30.01 519 PHE A CA 1
ATOM 2642 C C . PHE A 1 519 ? 200.323 172.171 144.052 1.00 36.39 519 PHE A C 1
ATOM 2643 O O . PHE A 1 519 ? 199.342 172.180 143.300 1.00 48.39 519 PHE A O 1
ATOM 2651 N N . ARG A 1 520 ? 201.560 171.966 143.603 1.00 32.40 520 ARG A N 1
ATOM 2652 C CA . ARG A 1 520 ? 201.823 171.677 142.200 1.00 38.00 520 ARG A CA 1
ATOM 2653 C C . ARG A 1 520 ? 201.314 170.307 141.782 1.00 38.47 520 ARG A C 1
ATOM 2654 O O . ARG A 1 520 ? 201.359 169.988 140.590 1.00 38.31 520 ARG A O 1
ATOM 2656 N N . HIS A 1 521 ? 200.865 169.486 142.730 1.00 45.63 521 HIS A N 1
ATOM 2657 C CA . HIS A 1 521 ? 200.186 168.228 142.441 1.00 52.92 521 HIS A CA 1
ATOM 2658 C C . HIS A 1 521 ? 198.671 168.337 142.549 1.00 50.31 521 HIS A C 1
ATOM 2659 O O . HIS A 1 521 ? 197.954 167.711 141.762 1.00 44.57 521 HIS A O 1
ATOM 2661 N N . LEU A 1 522 ? 198.164 169.106 143.517 1.00 44.50 522 LEU A N 1
ATOM 2662 C CA . LEU A 1 522 ? 196.724 169.340 143.595 1.00 37.15 522 LEU A CA 1
ATOM 2663 C C . LEU A 1 522 ? 196.237 170.125 142.386 1.00 30.31 522 LEU A C 1
ATOM 2664 O O . LEU A 1 522 ? 195.240 169.760 141.756 1.00 35.03 522 LEU A O 1
ATOM 2669 N N . LEU A 1 523 ? 196.938 171.197 142.042 1.00 27.47 523 LEU A N 1
ATOM 2670 C CA . LEU A 1 523 ? 196.648 172.029 140.884 1.00 31.96 523 LEU A CA 1
ATOM 2671 C C . LEU A 1 523 ? 197.195 171.458 139.594 1.00 33.40 523 LEU A C 1
ATOM 2672 O O . LEU A 1 523 ? 197.309 172.192 138.609 1.00 34.14 523 LEU A O 1
ATOM 2677 N N . ARG A 1 524 ? 197.532 170.178 139.566 1.00 39.19 524 ARG A N 1
ATOM 2678 C CA . ARG A 1 524 ? 198.227 169.633 138.415 1.00 44.66 524 ARG A CA 1
ATOM 2679 C C . ARG A 1 524 ? 197.319 169.598 137.195 1.00 42.27 524 ARG A C 1
ATOM 2680 O O . ARG A 1 524 ? 196.093 169.568 137.301 1.00 42.65 524 ARG A O 1
ATOM 2682 N N . THR A 1 525 ? 197.943 169.625 136.025 1.00 56.16 525 THR A N 1
ATOM 2683 C CA . THR A 1 525 ? 197.252 169.386 134.770 1.00 58.68 525 THR A CA 1
ATOM 2684 C C . THR A 1 525 ? 197.247 167.916 134.392 1.00 58.43 525 THR A C 1
ATOM 2685 O O . THR A 1 525 ? 196.642 167.552 133.378 1.00 64.22 525 THR A O 1
ATOM 2689 N N . LYS A 1 526 ? 197.902 167.067 135.179 1.00 55.10 526 LYS A N 1
ATOM 2690 C CA . LYS A 1 526 ? 197.992 165.654 134.858 1.00 61.86 526 LYS A CA 1
ATOM 2691 C C . LYS A 1 526 ? 198.103 164.851 136.144 1.00 65.24 526 LYS A C 1
ATOM 2692 O O . LYS A 1 526 ? 198.424 165.385 137.210 1.00 62.07 526 LYS A O 1
ATOM 2698 N N . ALA A 1 527 ? 197.819 163.554 136.027 1.00 76.34 527 ALA A N 1
ATOM 2699 C CA . ALA A 1 527 ? 197.962 162.605 137.131 1.00 76.00 527 ALA A CA 1
ATOM 2700 C C . ALA A 1 527 ? 198.634 161.358 136.567 1.00 78.07 527 ALA A C 1
ATOM 2701 O O . ALA A 1 527 ? 197.984 160.538 135.911 1.00 73.22 527 ALA A O 1
ATOM 2703 N N . SER A 1 528 ? 199.933 161.222 136.822 1.00 76.84 528 SER A N 1
ATOM 2704 C CA . SER A 1 528 ? 200.740 160.108 136.335 1.00 72.16 528 SER A CA 1
ATOM 2705 C C . SER A 1 528 ? 201.491 159.458 137.488 1.00 71.09 528 SER A C 1
ATOM 2706 O O . SER A 1 528 ? 202.682 159.157 137.404 1.00 73.98 528 SER A O 1
ATOM 2709 N N . GLY A 1 529 ? 200.784 159.232 138.591 1.00 63.77 529 GLY A N 1
ATOM 2710 C CA . GLY A 1 529 ? 201.375 158.670 139.788 1.00 62.71 529 GLY A CA 1
ATOM 2711 C C . GLY A 1 529 ? 200.768 159.277 141.034 1.00 62.99 529 GLY A C 1
ATOM 2712 O O . GLY A 1 529 ? 200.687 160.502 141.151 1.00 65.99 529 GLY A O 1
ATOM 2713 N N . SER A 1 530 ? 200.344 158.433 141.972 1.00 54.48 530 SER A N 1
ATOM 2714 C CA . SER A 1 530 ? 199.618 158.918 143.136 1.00 54.66 530 SER A CA 1
ATOM 2715 C C . SER A 1 530 ? 200.505 159.802 144.001 1.00 54.58 530 SER A C 1
ATOM 2716 O O . SER A 1 530 ? 201.730 159.664 144.024 1.00 56.45 530 SER A O 1
ATOM 2719 N N . THR A 1 531 ? 199.870 160.724 144.710 1.00 51.72 531 THR A N 1
ATOM 2720 C CA . THR A 1 531 ? 200.544 161.700 145.549 1.00 56.34 531 THR A CA 1
ATOM 2721 C C . THR A 1 531 ? 200.204 161.444 147.011 1.00 52.75 531 THR A C 1
ATOM 2722 O O . THR A 1 531 ? 199.548 160.462 147.361 1.00 43.26 531 THR A O 1
ATOM 2724 N N . GLU A 1 532 ? 200.659 162.350 147.868 1.00 55.37 532 GLU A N 1
ATOM 2725 C CA . GLU A 1 532 ? 200.532 162.168 149.302 1.00 53.67 532 GLU A CA 1
ATOM 2726 C C . GLU A 1 532 ? 199.179 162.667 149.796 1.00 50.01 532 GLU A C 1
ATOM 2727 O O . GLU A 1 532 ? 198.423 163.321 149.078 1.00 49.69 532 GLU A O 1
ATOM 2729 N N . ARG A 1 533 ? 198.887 162.351 151.053 1.00 51.75 533 ARG A N 1
ATOM 2730 C CA . ARG A 1 533 ? 197.637 162.772 151.666 1.00 50.07 533 ARG A CA 1
ATOM 2731 C C . ARG A 1 533 ? 197.569 164.290 151.766 1.00 41.65 533 ARG A C 1
ATOM 2732 O O . ARG A 1 533 ? 198.562 164.959 152.058 1.00 32.91 533 ARG A O 1
ATOM 2734 N N . LEU A 1 534 ? 196.382 164.831 151.520 1.00 53.70 534 LEU A N 1
ATOM 2735 C CA . LEU A 1 534 ? 196.174 166.270 151.514 1.00 58.89 534 LEU A CA 1
ATOM 2736 C C . LEU A 1 534 ? 195.940 166.837 152.900 1.00 57.37 534 LEU A C 1
ATOM 2737 O O . LEU A 1 534 ? 195.394 167.939 153.010 1.00 62.13 534 LEU A O 1
ATOM 2739 N N . THR A 1 535 ? 196.323 166.118 153.953 1.00 48.89 535 THR A N 1
ATOM 2740 C CA . THR A 1 535 ? 196.173 166.660 155.302 1.00 56.22 535 THR A CA 1
ATOM 2741 C C . THR A 1 535 ? 196.951 167.957 155.507 1.00 58.49 535 THR A C 1
ATOM 2742 O O . THR A 1 535 ? 196.358 168.927 156.011 1.00 60.25 535 THR A O 1
ATOM 2744 N N . PRO A 1 536 ? 198.240 168.061 155.148 1.00 49.97 536 PRO A N 1
ATOM 2745 C CA . PRO A 1 536 ? 198.927 169.354 155.326 1.00 49.90 536 PRO A CA 1
ATOM 2746 C C . PRO A 1 536 ? 198.253 170.497 154.586 1.00 56.43 536 PRO A C 1
ATOM 2747 O O . PRO A 1 536 ? 197.982 171.550 155.180 1.00 58.33 536 PRO A O 1
ATOM 2751 N N . LEU A 1 537 ? 197.973 170.315 153.295 1.00 48.62 537 LEU A N 1
ATOM 2752 C CA . LEU A 1 537 ? 197.274 171.341 152.535 1.00 36.64 537 LEU A CA 1
ATOM 2753 C C . LEU A 1 537 ? 195.878 171.584 153.075 1.00 40.51 537 LEU A C 1
ATOM 2754 O O . LEU A 1 537 ? 195.351 172.690 152.924 1.00 48.56 537 LEU A O 1
ATOM 2759 N N . HIS A 1 538 ? 195.267 170.577 153.699 1.00 49.26 538 HIS A N 1
ATOM 2760 C CA . HIS A 1 538 ? 193.980 170.787 154.353 1.00 53.48 538 HIS A CA 1
ATOM 2761 C C . HIS A 1 538 ? 194.112 171.746 155.527 1.00 54.36 538 HIS A C 1
ATOM 2762 O O . HIS A 1 538 ? 193.259 172.619 155.722 1.00 55.97 538 HIS A O 1
ATOM 2764 N N . GLN A 1 539 ? 195.163 171.588 156.335 1.00 48.99 539 GLN A N 1
ATOM 2765 C CA . GLN A 1 539 ? 195.402 172.550 157.406 1.00 51.19 539 GLN A CA 1
ATOM 2766 C C . GLN A 1 539 ? 195.785 173.918 156.861 1.00 56.59 539 GLN A C 1
ATOM 2767 O O . GLN A 1 539 ? 195.522 174.937 157.510 1.00 51.91 539 GLN A O 1
ATOM 2773 N N . VAL A 1 540 ? 196.408 173.963 155.683 1.00 56.24 540 VAL A N 1
ATOM 2774 C CA . VAL A 1 540 ? 196.725 175.245 155.060 1.00 48.51 540 VAL A CA 1
ATOM 2775 C C . VAL A 1 540 ? 195.448 175.997 154.703 1.00 56.92 540 VAL A C 1
ATOM 2776 O O . VAL A 1 540 ? 195.322 177.200 154.958 1.00 63.37 540 VAL A O 1
ATOM 2780 N N . LEU A 1 541 ? 194.476 175.296 154.114 1.00 49.76 541 LEU A N 1
ATOM 2781 C CA . LEU A 1 541 ? 193.306 175.928 153.518 1.00 42.21 541 LEU A CA 1
ATOM 2782 C C . LEU A 1 541 ? 192.088 175.902 154.438 1.00 47.20 541 LEU A C 1
ATOM 2783 O O . LEU A 1 541 ? 190.953 175.913 153.955 1.00 50.13 541 LEU A O 1
ATOM 2788 N N . LYS A 1 542 ? 192.301 175.864 155.755 1.00 56.05 542 LYS A N 1
ATOM 2789 C CA . LYS A 1 542 ? 191.207 176.117 156.695 1.00 55.41 542 LYS A CA 1
ATOM 2790 C C . LYS A 1 542 ? 190.442 177.407 156.425 1.00 55.27 542 LYS A C 1
ATOM 2791 O O . LYS A 1 542 ? 189.200 177.362 156.407 1.00 57.19 542 LYS A O 1
ATOM 2797 N N . PRO A 1 543 ? 191.079 178.570 156.244 1.00 57.17 543 PRO A N 1
ATOM 2798 C CA . PRO A 1 543 ? 190.290 179.809 156.140 1.00 62.45 543 PRO A CA 1
ATOM 2799 C C . PRO A 1 543 ? 189.328 179.844 154.964 1.00 62.47 543 PRO A C 1
ATOM 2800 O O . PRO A 1 543 ? 188.255 180.449 155.083 1.00 60.88 543 PRO A O 1
ATOM 2804 N N . MET A 1 544 ? 189.665 179.220 153.834 1.00 53.96 544 MET A N 1
ATOM 2805 C CA . MET A 1 544 ? 188.884 179.393 152.615 1.00 52.22 544 MET A CA 1
ATOM 2806 C C . MET A 1 544 ? 188.026 178.175 152.278 1.00 52.71 544 MET A C 1
ATOM 2807 O O . MET A 1 544 ? 187.088 178.284 151.481 1.00 54.33 544 MET A O 1
ATOM 2812 N N . ALA A 1 545 ? 188.248 177.047 152.948 1.00 48.45 545 ALA A N 1
ATOM 2813 C CA . ALA A 1 545 ? 187.521 175.819 152.650 1.00 48.04 545 ALA A CA 1
ATOM 2814 C C . ALA A 1 545 ? 186.017 175.950 152.855 1.00 51.20 545 ALA A C 1
ATOM 2815 O O . ALA A 1 545 ? 185.293 174.968 152.665 1.00 53.75 545 ALA A O 1
ATOM 2817 N N . SER A 1 546 ? 185.533 177.133 153.238 1.00 48.09 546 SER A N 1
ATOM 2818 C CA . SER A 1 546 ? 184.106 177.415 153.320 1.00 43.41 546 SER A CA 1
ATOM 2819 C C . SER A 1 546 ? 183.673 178.498 152.333 1.00 45.60 546 SER A C 1
ATOM 2820 O O . SER A 1 546 ? 182.696 179.206 152.588 1.00 47.01 546 SER A O 1
ATOM 2823 N N . CYS A 1 547 ? 184.377 178.641 151.212 1.00 39.41 547 CYS A N 1
ATOM 2824 C CA . CYS A 1 547 ? 183.946 179.564 150.175 1.00 32.94 547 CYS A CA 1
ATOM 2825 C C . CYS A 1 547 ? 182.641 179.089 149.546 1.00 42.72 547 CYS A C 1
ATOM 2826 O O . CYS A 1 547 ? 182.235 177.933 149.687 1.00 50.27 547 CYS A O 1
ATOM 2829 N N . ALA A 1 548 ? 181.978 180.007 148.841 1.00 38.54 548 ALA A N 1
ATOM 2830 C CA . ALA A 1 548 ? 180.768 179.641 148.111 1.00 35.44 548 ALA A CA 1
ATOM 2831 C C . ALA A 1 548 ? 181.079 178.698 146.956 1.00 32.32 548 ALA A C 1
ATOM 2832 O O . ALA A 1 548 ? 180.338 177.740 146.715 1.00 41.59 548 ALA A O 1
ATOM 2834 N N . ARG A 1 549 ? 182.171 178.948 146.233 1.00 23.76 549 ARG A N 1
ATOM 2835 C CA . ARG A 1 549 ? 182.507 178.100 145.095 1.00 24.14 549 ARG A CA 1
ATOM 2836 C C . ARG A 1 549 ? 182.994 176.723 145.536 1.00 38.30 549 ARG A C 1
ATOM 2837 O O . ARG A 1 549 ? 182.676 175.710 144.899 1.00 45.37 549 ARG A O 1
ATOM 2845 N N . VAL A 1 550 ? 183.777 176.665 146.613 1.00 34.66 550 VAL A N 1
ATOM 2846 C CA . VAL A 1 550 ? 184.201 175.381 147.161 1.00 26.47 550 VAL A CA 1
ATOM 2847 C C . VAL A 1 550 ? 182.997 174.585 147.648 1.00 31.72 550 VAL A C 1
ATOM 2848 O O . VAL A 1 550 ? 182.898 173.373 147.416 1.00 39.56 550 VAL A O 1
ATOM 2852 N N . THR A 1 551 ? 182.061 175.250 148.325 1.00 26.43 551 THR A N 1
ATOM 2853 C CA . THR A 1 551 ? 180.825 174.593 148.728 1.00 30.61 551 THR A CA 1
ATOM 2854 C C . THR A 1 551 ? 180.006 174.141 147.523 1.00 32.93 551 THR A C 1
ATOM 2855 O O . THR A 1 551 ? 179.302 173.130 147.600 1.00 37.75 551 THR A O 1
ATOM 2859 N N . GLN A 1 552 ? 180.073 174.878 146.412 1.00 33.86 552 GLN A N 1
ATOM 2860 C CA . GLN A 1 552 ? 179.424 174.431 145.181 1.00 36.97 552 GLN A CA 1
ATOM 2861 C C . GLN A 1 552 ? 180.042 173.135 144.681 1.00 42.36 552 GLN A C 1
ATOM 2862 O O . GLN A 1 552 ? 179.334 172.169 144.373 1.00 47.60 552 GLN A O 1
ATOM 2868 N N . CYS A 1 553 ? 181.370 173.104 144.588 1.00 23.39 553 CYS A N 1
ATOM 2869 C CA . CYS A 1 553 ? 182.059 171.922 144.087 1.00 13.67 553 CYS A CA 1
ATOM 2870 C C . CYS A 1 553 ? 181.887 170.727 145.011 1.00 23.56 553 CYS A C 1
ATOM 2871 O O . CYS A 1 553 ? 181.932 169.582 144.552 1.00 32.69 553 CYS A O 1
ATOM 2874 N N . ALA A 1 554 ? 181.681 170.966 146.305 1.00 28.01 554 ALA A N 1
ATOM 2875 C CA . ALA A 1 554 ? 181.525 169.869 147.252 1.00 32.34 554 ALA A CA 1
ATOM 2876 C C . ALA A 1 554 ? 180.256 169.058 147.034 1.00 31.98 554 ALA A C 1
ATOM 2877 O O . ALA A 1 554 ? 180.190 167.918 147.501 1.00 29.30 554 ALA A O 1
ATOM 2879 N N . GLU A 1 555 ? 179.255 169.602 146.348 1.00 32.37 555 GLU A N 1
ATOM 2880 C CA . GLU A 1 555 ? 177.978 168.920 146.188 1.00 21.61 555 GLU A CA 1
ATOM 2881 C C . GLU A 1 555 ? 177.899 168.080 144.924 1.00 19.96 555 GLU A C 1
ATOM 2882 O O . GLU A 1 555 ? 176.903 167.380 144.729 1.00 27.22 555 GLU A O 1
ATOM 2884 N N . ALA A 1 556 ? 178.913 168.123 144.068 1.00 23.36 556 ALA A N 1
ATOM 2885 C CA . ALA A 1 556 ? 178.946 167.314 142.859 1.00 30.65 556 ALA A CA 1
ATOM 2886 C C . ALA A 1 556 ? 179.881 166.122 142.965 1.00 29.75 556 ALA A C 1
ATOM 2887 O O . ALA A 1 556 ? 180.031 165.383 141.990 1.00 26.21 556 ALA A O 1
ATOM 2889 N N . VAL A 1 557 ? 180.528 165.926 144.109 1.00 35.64 557 VAL A N 1
ATOM 2890 C CA . VAL A 1 557 ? 181.447 164.806 144.310 1.00 36.55 557 VAL A CA 1
ATOM 2891 C C . VAL A 1 557 ? 180.706 163.516 144.655 1.00 35.68 557 VAL A C 1
ATOM 2892 O O . VAL A 1 557 ? 181.090 162.457 144.143 1.00 40.95 557 VAL A O 1
ATOM 2896 N N . PRO A 1 558 ? 179.687 163.519 145.529 1.00 33.03 558 PRO A N 1
ATOM 2897 C CA . PRO A 1 558 ? 178.986 162.251 145.803 1.00 31.53 558 PRO A CA 1
ATOM 2898 C C . PRO A 1 558 ? 178.415 161.576 144.568 1.00 31.50 558 PRO A C 1
ATOM 2899 O O . PRO A 1 558 ? 178.581 160.360 144.390 1.00 37.85 558 PRO A O 1
ATOM 2903 N N . VAL A 1 559 ? 177.739 162.330 143.705 1.00 22.62 559 VAL A N 1
ATOM 2904 C CA . VAL A 1 559 ? 177.103 161.717 142.547 1.00 30.31 559 VAL A CA 1
ATOM 2905 C C . VAL A 1 559 ? 178.152 161.225 141.562 1.00 36.63 559 VAL A C 1
ATOM 2906 O O . VAL A 1 559 ? 178.004 160.156 140.952 1.00 49.26 559 VAL A O 1
ATOM 2910 N N . LEU A 1 560 ? 179.233 161.984 141.396 1.00 27.70 560 LEU A N 1
ATOM 2911 C CA . LEU A 1 560 ? 180.316 161.529 140.536 1.00 32.04 560 LEU A CA 1
ATOM 2912 C C . LEU A 1 560 ? 180.971 160.269 141.093 1.00 47.03 560 LEU A C 1
ATOM 2913 O O . LEU A 1 560 ? 181.353 159.371 140.333 1.00 50.44 560 LEU A O 1
ATOM 2918 N N . LEU A 1 561 ? 181.099 160.181 142.420 1.00 48.59 561 LEU A N 1
ATOM 2919 C CA . LEU A 1 561 ? 181.612 158.968 143.050 1.00 31.03 561 LEU A CA 1
ATOM 2920 C C . LEU A 1 561 ? 180.717 157.780 142.751 1.00 31.09 561 LEU A C 1
ATOM 2921 O O . LEU A 1 561 ? 181.206 156.689 142.442 1.00 38.91 561 LEU A O 1
ATOM 2926 N N . GLN A 1 562 ? 179.401 157.968 142.867 1.00 38.65 562 GLN A N 1
ATOM 2927 C CA . GLN A 1 562 ? 178.477 156.878 142.571 1.00 36.96 562 GLN A CA 1
ATOM 2928 C C . GLN A 1 562 ? 178.608 156.433 141.127 1.00 35.54 562 GLN A C 1
ATOM 2929 O O . GLN A 1 562 ? 178.629 155.230 140.840 1.00 51.69 562 GLN A O 1
ATOM 2935 N N . ALA A 1 563 ? 178.702 157.388 140.203 1.00 20.93 563 ALA A N 1
ATOM 2936 C CA . ALA A 1 563 ? 178.892 157.031 138.804 1.00 36.40 563 ALA A CA 1
ATOM 2937 C C . ALA A 1 563 ? 180.174 156.228 138.610 1.00 49.93 563 ALA A C 1
ATOM 2938 O O . ALA A 1 563 ? 180.171 155.186 137.941 1.00 58.41 563 ALA A O 1
ATOM 2940 N N . PHE A 1 564 ? 181.275 156.682 139.214 1.00 44.27 564 PHE A N 1
ATOM 2941 C CA . PHE A 1 564 ? 182.562 156.019 139.022 1.00 35.43 564 PHE A CA 1
ATOM 2942 C C . PHE A 1 564 ? 182.551 154.607 139.594 1.00 43.90 564 PHE A C 1
ATOM 2943 O O . PHE A 1 564 ? 183.040 153.666 138.960 1.00 49.31 564 PHE A O 1
ATOM 2951 N N . PHE A 1 565 ? 181.988 154.437 140.793 1.00 54.65 565 PHE A N 1
ATOM 2952 C CA . PHE A 1 565 ? 181.921 153.109 141.395 1.00 48.62 565 PHE A CA 1
ATOM 2953 C C . PHE A 1 565 ? 181.028 152.183 140.590 1.00 48.25 565 PHE A C 1
ATOM 2954 O O . PHE A 1 565 ? 181.412 151.048 140.290 1.00 57.54 565 PHE A O 1
ATOM 2962 N N . SER A 1 566 ? 179.838 152.652 140.213 1.00 44.83 566 SER A N 1
ATOM 2963 C CA . SER A 1 566 ? 178.957 151.833 139.399 1.00 49.60 566 SER A CA 1
ATOM 2964 C C . SER A 1 566 ? 179.580 151.505 138.053 1.00 51.24 566 SER A C 1
ATOM 2965 O O . SER A 1 566 ? 179.178 150.524 137.418 1.00 64.42 566 SER A O 1
ATOM 2968 N N . ALA A 1 567 ? 180.545 152.301 137.601 1.00 42.26 567 ALA A N 1
ATOM 2969 C CA . ALA A 1 567 ? 181.309 151.945 136.418 1.00 48.68 567 ALA A CA 1
ATOM 2970 C C . ALA A 1 567 ? 182.468 151.007 136.724 1.00 55.89 567 ALA A C 1
ATOM 2971 O O . ALA A 1 567 ? 182.969 150.344 135.808 1.00 59.42 567 ALA A O 1
ATOM 2973 N N . VAL A 1 568 ? 182.903 150.936 137.982 1.00 62.01 568 VAL A N 1
ATOM 2974 C CA . VAL A 1 568 ? 183.989 150.051 138.373 1.00 61.33 568 VAL A CA 1
ATOM 2975 C C . VAL A 1 568 ? 183.500 148.830 139.151 1.00 63.23 568 VAL A C 1
ATOM 2976 O O . VAL A 1 568 ? 184.076 147.746 138.999 1.00 66.25 568 VAL A O 1
ATOM 2980 N N . THR A 1 569 ? 182.437 148.963 139.954 1.00 66.61 569 THR A N 1
ATOM 2981 C CA . THR A 1 569 ? 181.871 147.803 140.639 1.00 63.14 569 THR A CA 1
ATOM 2982 C C . THR A 1 569 ? 181.505 146.704 139.651 1.00 61.80 569 THR A C 1
ATOM 2983 O O . THR A 1 569 ? 181.546 145.517 139.994 1.00 67.42 569 THR A O 1
ATOM 2987 N N . GLN A 1 570 ? 181.169 147.075 138.422 1.00 61.02 570 GLN A N 1
ATOM 2988 C CA . GLN A 1 570 ? 180.950 146.117 137.352 1.00 69.57 570 GLN A CA 1
ATOM 2989 C C . GLN A 1 570 ? 182.188 145.889 136.494 1.00 71.47 570 GLN A C 1
ATOM 2990 O O . GLN A 1 570 ? 182.104 145.166 135.497 1.00 75.48 570 GLN A O 1
ATOM 2992 N N . THR A 1 571 ? 183.324 146.489 136.838 1.00 74.33 571 THR A N 1
ATOM 2993 C CA . THR A 1 571 ? 184.540 146.350 136.040 1.00 76.06 571 THR A CA 1
ATOM 2994 C C . THR A 1 571 ? 185.760 146.132 136.933 1.00 78.87 571 THR A C 1
ATOM 2995 O O . THR A 1 571 ? 186.804 146.762 136.758 1.00 79.07 571 THR A O 1
ATOM 2997 N N . ALA A 1 572 ? 185.652 145.227 137.904 1.00 88.88 572 ALA A N 1
ATOM 2998 C CA . ALA A 1 572 ? 186.691 145.070 138.913 1.00 92.58 572 ALA A CA 1
ATOM 2999 C C . ALA A 1 572 ? 187.241 143.650 138.928 1.00 92.27 572 ALA A C 1
ATOM 3000 O O . ALA A 1 572 ? 186.542 142.689 138.596 1.00 90.24 572 ALA A O 1
ATOM 3002 N N . ASP A 1 573 ? 188.510 143.534 139.319 1.00 94.86 573 ASP A N 1
ATOM 3003 C CA . ASP A 1 573 ? 189.172 142.262 139.586 1.00 91.72 573 ASP A CA 1
ATOM 3004 C C . ASP A 1 573 ? 189.804 142.311 140.981 1.00 91.96 573 ASP A C 1
ATOM 3005 O O . ASP A 1 573 ? 189.557 143.234 141.763 1.00 92.78 573 ASP A O 1
ATOM 3010 N N . GLY A 1 574 ? 190.620 141.299 141.291 1.00 87.94 574 GLY A N 1
ATOM 3011 C CA . GLY A 1 574 ? 191.109 141.142 142.655 1.00 88.59 574 GLY A CA 1
ATOM 3012 C C . GLY A 1 574 ? 192.010 142.275 143.109 1.00 88.18 574 GLY A C 1
ATOM 3013 O O . GLY A 1 574 ? 191.854 142.812 144.213 1.00 89.09 574 GLY A O 1
ATOM 3014 N N . ALA A 1 575 ? 192.973 142.651 142.265 1.00 82.30 575 ALA A N 1
ATOM 3015 C CA . ALA A 1 575 ? 193.877 143.734 142.630 1.00 84.82 575 ALA A CA 1
ATOM 3016 C C . ALA A 1 575 ? 193.114 145.038 142.814 1.00 82.96 575 ALA A C 1
ATOM 3017 O O . ALA A 1 575 ? 193.349 145.775 143.779 1.00 81.31 575 ALA A O 1
ATOM 3019 N N . LEU A 1 576 ? 192.182 145.327 141.905 1.00 76.34 576 LEU A N 1
ATOM 3020 C CA . LEU A 1 576 ? 191.381 146.536 142.026 1.00 76.42 576 LEU A CA 1
ATOM 3021 C C . LEU A 1 576 ? 190.549 146.512 143.299 1.00 77.20 576 LEU A C 1
ATOM 3022 O O . LEU A 1 576 ? 190.431 147.530 143.993 1.00 79.27 576 LEU A O 1
ATOM 3024 N N . ILE A 1 577 ? 189.974 145.355 143.626 1.00 75.09 577 ILE A N 1
ATOM 3025 C CA . ILE A 1 577 ? 189.140 145.243 144.820 1.00 77.74 577 ILE A CA 1
ATOM 3026 C C . ILE A 1 577 ? 189.957 145.542 146.068 1.00 74.56 577 ILE A C 1
ATOM 3027 O O . ILE A 1 577 ? 189.552 146.336 146.929 1.00 77.53 577 ILE A O 1
ATOM 3029 N N . ASN A 1 578 ? 191.127 144.911 146.181 1.00 71.68 578 ASN A N 1
ATOM 3030 C CA . ASN A 1 578 ? 191.956 145.110 147.364 1.00 77.50 578 ASN A CA 1
ATOM 3031 C C . ASN A 1 578 ? 192.462 146.546 147.454 1.00 84.03 578 ASN A C 1
ATOM 3032 O O . ASN A 1 578 ? 192.474 147.145 148.540 1.00 83.60 578 ASN A O 1
ATOM 3037 N N . GLN A 1 579 ? 192.874 147.120 146.319 1.00 77.03 579 GLN A N 1
ATOM 3038 C CA . GLN A 1 579 ? 193.341 148.501 146.318 1.00 69.33 579 GLN A CA 1
ATOM 3039 C C . GLN A 1 579 ? 192.244 149.450 146.770 1.00 66.72 579 GLN A C 1
ATOM 3040 O O . GLN A 1 579 ? 192.491 150.352 147.576 1.00 68.35 579 GLN A O 1
ATOM 3046 N N . LEU A 1 580 ? 191.021 149.260 146.268 1.00 67.22 580 LEU A N 1
ATOM 3047 C CA . LEU A 1 580 ? 189.921 150.135 146.658 1.00 72.93 580 LEU A CA 1
ATOM 3048 C C . LEU A 1 580 ? 189.592 149.986 148.138 1.00 71.18 580 LEU A C 1
ATOM 3049 O O . LEU A 1 580 ? 189.290 150.979 148.819 1.00 73.22 580 LEU A O 1
ATOM 3054 N N . ALA A 1 581 ? 189.632 148.756 148.651 1.00 63.14 581 ALA A N 1
ATOM 3055 C CA . ALA A 1 581 ? 189.371 148.561 150.071 1.00 62.48 581 ALA A CA 1
ATOM 3056 C C . ALA A 1 581 ? 190.394 149.309 150.909 1.00 60.21 581 ALA A C 1
ATOM 3057 O O . ALA A 1 581 ? 190.042 149.995 151.879 1.00 61.76 581 ALA A O 1
ATOM 3059 N N . LEU A 1 582 ? 191.670 149.203 150.536 1.00 58.24 582 LEU A N 1
ATOM 3060 C CA . LEU A 1 582 ? 192.707 149.923 151.268 1.00 66.69 582 LEU A CA 1
ATOM 3061 C C . LEU A 1 582 ? 192.513 151.430 151.148 1.00 64.45 582 LEU A C 1
ATOM 3062 O O . LEU A 1 582 ? 192.733 152.176 152.112 1.00 66.37 582 LEU A O 1
ATOM 3067 N N . LEU A 1 583 ? 192.100 151.891 149.968 1.00 55.55 583 LEU A N 1
ATOM 3068 C CA . LEU A 1 583 ? 191.863 153.311 149.747 1.00 52.32 583 LEU A CA 1
ATOM 3069 C C . LEU A 1 583 ? 190.819 153.846 150.713 1.00 53.20 583 LEU A C 1
ATOM 3070 O O . LEU A 1 583 ? 191.011 154.898 151.335 1.00 56.81 583 LEU A O 1
ATOM 3075 N N . LEU A 1 584 ? 189.696 153.140 150.840 1.00 55.55 584 LEU A N 1
ATOM 3076 C CA . LEU A 1 584 ? 188.662 153.607 151.756 1.00 57.05 584 LEU A CA 1
ATOM 3077 C C . LEU A 1 584 ? 189.131 153.522 153.202 1.00 50.64 584 LEU A C 1
ATOM 3078 O O . LEU A 1 584 ? 188.905 154.451 153.992 1.00 50.98 584 LEU A O 1
ATOM 3083 N N . LEU A 1 585 ? 189.785 152.417 153.570 1.00 50.39 585 LEU A N 1
ATOM 3084 C CA . LEU A 1 585 ? 190.271 152.289 154.937 1.00 54.72 585 LEU A CA 1
ATOM 3085 C C . LEU A 1 585 ? 191.194 153.442 155.306 1.00 58.17 585 LEU A C 1
ATOM 3086 O O . LEU A 1 585 ? 191.180 153.906 156.452 1.00 57.52 585 LEU A O 1
ATOM 3091 N N . GLU A 1 586 ? 191.988 153.926 154.351 1.00 51.22 586 GLU A N 1
ATOM 3092 C CA . GLU A 1 586 ? 192.813 155.101 154.607 1.00 45.43 586 GLU A CA 1
ATOM 3093 C C . GLU A 1 586 ? 191.959 156.360 154.709 1.00 49.74 586 GLU A C 1
ATOM 3094 O O . GLU A 1 586 ? 191.904 157.003 155.762 1.00 48.39 586 GLU A O 1
ATOM 3096 N N . ARG A 1 587 ? 191.255 156.705 153.627 1.00 55.88 587 ARG A N 1
ATOM 3097 C CA . ARG A 1 587 ? 190.535 157.977 153.497 1.00 50.43 587 ARG A CA 1
ATOM 3098 C C . ARG A 1 587 ? 189.326 158.089 154.394 1.00 43.95 587 ARG A C 1
ATOM 3099 O O . ARG A 1 587 ? 188.615 159.080 154.233 1.00 44.89 587 ARG A O 1
ATOM 3107 N N . SER A 1 588 ? 189.057 157.131 155.284 1.00 48.03 588 SER A N 1
ATOM 3108 C CA . SER A 1 588 ? 187.894 157.234 156.163 1.00 47.64 588 SER A CA 1
ATOM 3109 C C . SER A 1 588 ? 187.849 158.560 156.916 1.00 41.46 588 SER A C 1
ATOM 3110 O O . SER A 1 588 ? 186.828 159.251 156.910 1.00 44.34 588 SER A O 1
ATOM 3113 N N . ASP A 1 589 ? 188.943 158.935 157.572 1.00 54.17 589 ASP A N 1
ATOM 3114 C CA . ASP A 1 589 ? 188.993 160.164 158.365 1.00 61.78 589 ASP A CA 1
ATOM 3115 C C . ASP A 1 589 ? 190.199 161.007 157.969 1.00 65.27 589 ASP A C 1
ATOM 3116 O O . ASP A 1 589 ? 190.957 161.495 158.809 1.00 61.81 589 ASP A O 1
ATOM 3118 N N . SER A 1 590 ? 190.388 161.186 156.665 1.00 64.46 590 SER A N 1
ATOM 3119 C CA . SER A 1 590 ? 191.505 161.934 156.099 1.00 56.66 590 SER A CA 1
ATOM 3120 C C . SER A 1 590 ? 191.020 162.861 154.994 1.00 56.39 590 SER A C 1
ATOM 3121 O O . SER A 1 590 ? 191.586 162.918 153.902 1.00 58.37 590 SER A O 1
ATOM 3124 N N . LEU A 1 591 ? 189.955 163.608 155.267 1.00 50.01 591 LEU A N 1
ATOM 3125 C CA . LEU A 1 591 ? 189.291 164.419 154.258 1.00 50.33 591 LEU A CA 1
ATOM 3126 C C . LEU A 1 591 ? 189.453 165.907 154.545 1.00 54.67 591 LEU A C 1
ATOM 3127 O O . LEU A 1 591 ? 189.675 166.327 155.684 1.00 53.64 591 LEU A O 1
ATOM 3132 N N . TYR A 1 592 ? 189.341 166.702 153.481 1.00 51.46 592 TYR A N 1
ATOM 3133 C CA . TYR A 1 592 ? 189.302 168.149 153.630 1.00 43.86 592 TYR A CA 1
ATOM 3134 C C . TYR A 1 592 ? 188.039 168.555 154.383 1.00 44.77 592 TYR A C 1
ATOM 3135 O O . TYR A 1 592 ? 186.942 168.101 154.048 1.00 47.41 592 TYR A O 1
ATOM 3137 N N . PRO A 1 593 ? 188.154 169.386 155.383 1.00 41.73 593 PRO A N 1
ATOM 3138 C CA . PRO A 1 593 ? 187.016 169.704 156.255 1.00 40.51 593 PRO A CA 1
ATOM 3139 C C . PRO A 1 593 ? 186.048 170.732 155.678 1.00 46.83 593 PRO A C 1
ATOM 3140 O O . PRO A 1 593 ? 185.600 171.646 156.371 1.00 52.27 593 PRO A O 1
ATOM 3144 N N . VAL A 1 594 ? 185.710 170.572 154.406 1.00 47.65 594 VAL A N 1
ATOM 3145 C CA . VAL A 1 594 ? 184.647 171.391 153.813 1.00 38.13 594 VAL A CA 1
ATOM 3146 C C . VAL A 1 594 ? 183.313 170.962 154.403 1.00 38.37 594 VAL A C 1
ATOM 3147 O O . VAL A 1 594 ? 183.048 169.749 154.497 1.00 48.18 594 VAL A O 1
ATOM 3151 N N . PRO A 1 595 ? 182.462 171.890 154.830 1.00 23.42 595 PRO A N 1
ATOM 3152 C CA . PRO A 1 595 ? 181.234 171.498 155.528 1.00 37.63 595 PRO A CA 1
ATOM 3153 C C . PRO A 1 595 ? 180.363 170.581 154.682 1.00 48.66 595 PRO A C 1
ATOM 3154 O O . PRO A 1 595 ? 180.169 170.806 153.485 1.00 49.85 595 PRO A O 1
ATOM 3158 N N . GLN A 1 596 ? 179.835 169.542 155.330 1.00 42.26 596 GLN A N 1
ATOM 3159 C CA . GLN A 1 596 ? 178.944 168.569 154.704 1.00 30.15 596 GLN A CA 1
ATOM 3160 C C . GLN A 1 596 ? 179.577 167.948 153.463 1.00 28.06 596 GLN A C 1
ATOM 3161 O O . GLN A 1 596 ? 178.970 167.872 152.393 1.00 42.53 596 GLN A O 1
ATOM 3163 N N . TYR A 1 597 ? 180.820 167.502 153.610 1.00 10.30 597 TYR A N 1
ATOM 3164 C CA . TYR A 1 597 ? 181.521 166.774 152.564 1.00 16.48 597 TYR A CA 1
ATOM 3165 C C . TYR A 1 597 ? 181.885 165.359 152.980 1.00 38.81 597 TYR A C 1
ATOM 3166 O O . TYR A 1 597 ? 181.559 164.400 152.273 1.00 46.39 597 TYR A O 1
ATOM 3175 N N . GLU A 1 598 ? 182.566 165.204 154.118 1.00 54.65 598 GLU A N 1
ATOM 3176 C CA . GLU A 1 598 ? 182.946 163.872 154.574 1.00 49.99 598 GLU A CA 1
ATOM 3177 C C . GLU A 1 598 ? 181.726 163.035 154.928 1.00 47.93 598 GLU A C 1
ATOM 3178 O O . GLU A 1 598 ? 181.767 161.805 154.821 1.00 47.60 598 GLU A O 1
ATOM 3180 N N . ALA A 1 599 ? 180.627 163.681 155.325 1.00 55.00 599 ALA A N 1
ATOM 3181 C CA . ALA A 1 599 ? 179.409 162.955 155.662 1.00 57.84 599 ALA A CA 1
ATOM 3182 C C . ALA A 1 599 ? 178.774 162.289 154.448 1.00 52.00 599 ALA A C 1
ATOM 3183 O O . ALA A 1 599 ? 177.876 161.457 154.612 1.00 54.60 599 ALA A O 1
ATOM 3185 N N . ARG A 1 600 ? 179.211 162.634 153.241 1.00 38.85 600 ARG A N 1
ATOM 3186 C CA . ARG A 1 600 ? 178.706 162.012 152.027 1.00 44.60 600 ARG A CA 1
ATOM 3187 C C . ARG A 1 600 ? 179.700 161.040 151.412 1.00 46.36 600 ARG A C 1
ATOM 3188 O O . ARG A 1 600 ? 179.308 159.953 150.958 1.00 54.60 600 ARG A O 1
ATOM 3190 N N . VAL A 1 601 ? 180.981 161.410 151.386 1.00 26.31 601 VAL A N 1
ATOM 3191 C CA . VAL A 1 601 ? 182.006 160.487 150.918 1.00 39.85 601 VAL A CA 1
ATOM 3192 C C . VAL A 1 601 ? 182.064 159.258 151.820 1.00 55.08 601 VAL A C 1
ATOM 3193 O O . VAL A 1 601 ? 182.222 158.128 151.341 1.00 52.73 601 VAL A O 1
ATOM 3197 N N . HIS A 1 602 ? 181.924 159.456 153.134 1.00 57.06 602 HIS A N 1
ATOM 3198 C CA . HIS A 1 602 ? 181.810 158.334 154.058 1.00 46.14 602 HIS A CA 1
ATOM 3199 C C . HIS A 1 602 ? 180.696 157.391 153.636 1.00 43.94 602 HIS A C 1
ATOM 3200 O O . HIS A 1 602 ? 180.905 156.181 153.503 1.00 45.25 602 HIS A O 1
ATOM 3207 N N . GLY A 1 603 ? 179.497 157.936 153.427 1.00 44.10 603 GLY A N 1
ATOM 3208 C CA . GLY A 1 603 ? 178.361 157.092 153.103 1.00 41.07 603 GLY A CA 1
ATOM 3209 C C . GLY A 1 603 ? 178.574 156.308 151.826 1.00 39.04 603 GLY A C 1
ATOM 3210 O O . GLY A 1 603 ? 178.385 155.088 151.791 1.00 49.23 603 GLY A O 1
ATOM 3211 N N . VAL A 1 604 ? 179.013 156.992 150.770 1.00 37.79 604 VAL A N 1
ATOM 3212 C CA . VAL A 1 604 ? 179.210 156.314 149.491 1.00 43.65 604 VAL A CA 1
ATOM 3213 C C . VAL A 1 604 ? 180.272 155.230 149.622 1.00 52.29 604 VAL A C 1
ATOM 3214 O O . VAL A 1 604 ? 180.053 154.072 149.241 1.00 60.73 604 VAL A O 1
ATOM 3218 N N . LEU A 1 605 ? 181.432 155.582 150.184 1.00 50.54 605 LEU A N 1
ATOM 3219 C CA . LEU A 1 605 ? 182.538 154.635 150.241 1.00 49.03 605 LEU A CA 1
ATOM 3220 C C . LEU A 1 605 ? 182.204 153.434 151.114 1.00 48.49 605 LEU A C 1
ATOM 3221 O O . LEU A 1 605 ? 182.503 152.298 150.741 1.00 51.91 605 LEU A O 1
ATOM 3226 N N . SER A 1 606 ? 181.569 153.651 152.268 1.00 44.90 606 SER A N 1
ATOM 3227 C CA . SER A 1 606 ? 181.225 152.522 153.128 1.00 47.30 606 SER A CA 1
ATOM 3228 C C . SER A 1 606 ? 180.178 151.627 152.474 1.00 44.84 606 SER A C 1
ATOM 3229 O O . SER A 1 606 ? 180.359 150.402 152.375 1.00 45.44 606 SER A O 1
ATOM 3232 N N . SER A 1 607 ? 179.074 152.220 152.012 1.00 38.48 607 SER A N 1
ATOM 3233 C CA . SER A 1 607 ? 178.010 151.406 151.454 1.00 31.28 607 SER A CA 1
ATOM 3234 C C . SER A 1 607 ? 178.394 150.793 150.125 1.00 36.28 607 SER A C 1
ATOM 3235 O O . SER A 1 607 ? 177.658 149.937 149.625 1.00 51.25 607 SER A O 1
ATOM 3238 N N . GLN A 1 608 ? 179.516 151.200 149.537 1.00 33.19 608 GLN A N 1
ATOM 3239 C CA . GLN A 1 608 ? 179.989 150.523 148.342 1.00 46.91 608 GLN A CA 1
ATOM 3240 C C . GLN A 1 608 ? 181.134 149.554 148.608 1.00 57.26 608 GLN A C 1
ATOM 3241 O O . GLN A 1 608 ? 181.347 148.632 147.812 1.00 61.17 608 GLN A O 1
ATOM 3247 N N . LEU A 1 609 ? 181.867 149.722 149.707 1.00 51.42 609 LEU A N 1
ATOM 3248 C CA . LEU A 1 609 ? 182.714 148.635 150.178 1.00 47.40 609 LEU A CA 1
ATOM 3249 C C . LEU A 1 609 ? 181.858 147.438 150.555 1.00 46.88 609 LEU A C 1
ATOM 3250 O O . LEU A 1 609 ? 182.271 146.288 150.374 1.00 48.79 609 LEU A O 1
ATOM 3255 N N . LEU A 1 610 ? 180.658 147.691 151.088 1.00 50.39 610 LEU A N 1
ATOM 3256 C CA . LEU A 1 610 ? 179.696 146.600 151.235 1.00 47.14 610 LEU A CA 1
ATOM 3257 C C . LEU A 1 610 ? 179.449 145.913 149.903 1.00 38.03 610 LEU A C 1
ATOM 3258 O O . LEU A 1 610 ? 179.390 144.682 149.835 1.00 41.71 610 LEU A O 1
ATOM 3263 N N . VAL A 1 611 ? 179.291 146.693 148.836 1.00 43.04 611 VAL A N 1
ATOM 3264 C CA . VAL A 1 611 ? 179.012 146.118 147.525 1.00 52.81 611 VAL A CA 1
ATOM 3265 C C . VAL A 1 611 ? 180.193 145.291 147.049 1.00 53.41 611 VAL A C 1
ATOM 3266 O O . VAL A 1 611 ? 180.024 144.233 146.433 1.00 57.06 611 VAL A O 1
ATOM 3268 N N . LEU A 1 612 ? 181.408 145.763 147.319 1.00 50.76 612 LEU A N 1
ATOM 3269 C CA . LEU A 1 612 ? 182.586 144.976 146.960 1.00 60.81 612 LEU A CA 1
ATOM 3270 C C . LEU A 1 612 ? 182.641 143.669 147.745 1.00 64.26 612 LEU A C 1
ATOM 3271 O O . LEU A 1 612 ? 182.955 142.612 147.184 1.00 54.20 612 LEU A O 1
ATOM 3276 N N . CYS A 1 613 ? 182.344 143.723 149.046 1.00 69.43 613 CYS A N 1
ATOM 3277 C CA . CYS A 1 613 ? 182.371 142.513 149.865 1.00 55.94 613 CYS A CA 1
ATOM 3278 C C . CYS A 1 613 ? 181.330 141.508 149.395 1.00 55.34 613 CYS A C 1
ATOM 3279 O O . CYS A 1 613 ? 181.584 140.299 149.385 1.00 63.24 613 CYS A O 1
ATOM 3282 N N . LYS A 1 614 ? 180.144 141.985 149.011 1.00 50.73 614 LYS A N 1
ATOM 3283 C CA . LYS A 1 614 ? 179.148 141.084 148.443 1.00 49.89 614 LYS A CA 1
ATOM 3284 C C . LYS A 1 614 ? 179.526 140.626 147.042 1.00 48.54 614 LYS A C 1
ATOM 3285 O O . LYS A 1 614 ? 179.009 139.606 146.580 1.00 52.72 614 LYS A O 1
ATOM 3291 N N . LEU A 1 615 ? 180.401 141.357 146.352 1.00 46.08 615 LEU A N 1
ATOM 3292 C CA . LEU A 1 615 ? 180.937 140.855 145.093 1.00 47.68 615 LEU A CA 1
ATOM 3293 C C . LEU A 1 615 ? 181.945 139.743 145.332 1.00 54.92 615 LEU A C 1
ATOM 3294 O O . LEU A 1 615 ? 181.992 138.770 144.571 1.00 60.35 615 LEU A O 1
ATOM 3299 N N . LYS A 1 616 ? 182.754 139.860 146.381 1.00 58.08 616 LYS A N 1
ATOM 3300 C CA . LYS A 1 616 ? 183.687 138.793 146.718 1.00 57.76 616 LYS A CA 1
ATOM 3301 C C . LYS A 1 616 ? 183.716 138.585 148.226 1.00 56.37 616 LYS A C 1
ATOM 3302 O O . LYS A 1 616 ? 184.208 139.443 148.969 1.00 60.46 616 LYS A O 1
ATOM 3308 N N . PRO A 1 617 ? 183.191 137.459 148.708 1.00 49.93 617 PRO A N 1
ATOM 3309 C CA . PRO A 1 617 ? 183.083 137.251 150.162 1.00 45.52 617 PRO A CA 1
ATOM 3310 C C . PRO A 1 617 ? 184.416 137.170 150.886 1.00 48.51 617 PRO A C 1
ATOM 3311 O O . PRO A 1 617 ? 184.452 137.394 152.100 1.00 50.05 617 PRO A O 1
ATOM 3315 N N . SER A 1 618 ? 185.508 136.858 150.191 1.00 60.13 618 SER A N 1
ATOM 3316 C CA . SER A 1 618 ? 186.803 136.615 150.817 1.00 63.33 618 SER A CA 1
ATOM 3317 C C . SER A 1 618 ? 187.576 137.891 151.127 1.00 64.03 618 SER A C 1
ATOM 3318 O O . SER A 1 618 ? 188.766 137.811 151.468 1.00 64.12 618 SER A O 1
ATOM 3321 N N . LEU A 1 619 ? 186.939 139.059 151.013 1.00 63.51 619 LEU A N 1
ATOM 3322 C CA . LEU A 1 619 ? 187.636 140.308 151.294 1.00 60.66 619 LEU A CA 1
ATOM 3323 C C . LEU A 1 619 ? 188.085 140.376 152.747 1.00 62.42 619 LEU A C 1
ATOM 3324 O O . LEU A 1 619 ? 189.217 140.781 153.035 1.00 67.37 619 LEU A O 1
ATOM 3326 N N . VAL A 1 620 ? 187.215 139.983 153.679 1.00 54.16 620 VAL A N 1
ATOM 3327 C CA . VAL A 1 620 ? 187.600 139.991 155.085 1.00 53.85 620 VAL A CA 1
ATOM 3328 C C . VAL A 1 620 ? 188.699 138.969 155.348 1.00 61.49 620 VAL A C 1
ATOM 3329 O O . VAL A 1 620 ? 189.572 139.192 156.196 1.00 62.93 620 VAL A O 1
ATOM 3333 N N . VAL A 1 621 ? 188.675 137.835 154.643 1.00 76.87 621 VAL A N 1
ATOM 3334 C CA . VAL A 1 621 ? 189.681 136.798 154.859 1.00 77.73 621 VAL A CA 1
ATOM 3335 C C . VAL A 1 621 ? 191.057 137.279 154.410 1.00 76.29 621 VAL A C 1
ATOM 3336 O O . VAL A 1 621 ? 192.049 137.122 155.130 1.00 75.29 621 VAL A O 1
ATOM 3338 N N . GLU A 1 622 ? 191.141 137.873 153.216 1.00 65.83 622 GLU A N 1
ATOM 3339 C CA . GLU A 1 622 ? 192.440 138.327 152.728 1.00 63.61 622 GLU A CA 1
ATOM 3340 C C . GLU A 1 622 ? 192.926 139.592 153.428 1.00 67.05 622 GLU A C 1
ATOM 3341 O O . GLU A 1 622 ? 194.096 139.958 153.270 1.00 68.78 622 GLU A O 1
ATOM 3347 N N . LEU A 1 623 ? 192.083 140.245 154.225 1.00 70.56 623 LEU A N 1
ATOM 3348 C CA . LEU A 1 623 ? 192.430 141.533 154.815 1.00 74.89 623 LEU A CA 1
ATOM 3349 C C . LEU A 1 623 ? 192.547 141.426 156.328 1.00 71.42 623 LEU A C 1
ATOM 3350 O O . LEU A 1 623 ? 191.984 142.248 157.059 1.00 74.66 623 LEU A O 1
ATOM 3352 N N . SER A 1 624 ? 193.258 140.404 156.803 1.00 59.17 624 SER A N 1
ATOM 3353 C CA . SER A 1 624 ? 193.328 140.148 158.237 1.00 64.59 624 SER A CA 1
ATOM 3354 C C . SER A 1 624 ? 193.961 141.311 158.993 1.00 68.36 624 SER A C 1
ATOM 3355 O O . SER A 1 624 ? 193.386 141.821 159.961 1.00 69.52 624 SER A O 1
ATOM 3358 N N . ARG A 1 625 ? 195.145 141.750 158.563 1.00 61.24 625 ARG A N 1
ATOM 3359 C CA . ARG A 1 625 ? 195.937 142.671 159.376 1.00 58.13 625 ARG A CA 1
ATOM 3360 C C . ARG A 1 625 ? 195.265 144.033 159.509 1.00 55.64 625 ARG A C 1
ATOM 3361 O O . ARG A 1 625 ? 195.119 144.557 160.620 1.00 54.21 625 ARG A O 1
ATOM 3363 N N . GLU A 1 626 ? 194.862 144.625 158.382 1.00 54.90 626 GLU A N 1
ATOM 3364 C CA . GLU A 1 626 ? 194.323 145.981 158.398 1.00 55.62 626 GLU A CA 1
ATOM 3365 C C . GLU A 1 626 ? 193.018 146.045 159.178 1.00 56.09 626 GLU A C 1
ATOM 3366 O O . GLU A 1 626 ? 192.833 146.915 160.038 1.00 54.25 626 GLU A O 1
ATOM 3372 N N . LEU A 1 627 ? 192.099 145.124 158.890 1.00 57.50 627 LEU A N 1
ATOM 3373 C CA . LEU A 1 627 ? 190.831 145.105 159.606 1.00 55.49 627 LEU A CA 1
ATOM 3374 C C . LEU A 1 627 ? 191.042 144.804 161.079 1.00 53.42 627 LEU A C 1
ATOM 3375 O O . LEU A 1 627 ? 190.347 145.360 161.934 1.00 52.95 627 LEU A O 1
ATOM 3377 N N . LEU A 1 628 ? 191.995 143.924 161.397 1.00 59.23 628 LEU A N 1
ATOM 3378 C CA . LEU A 1 628 ? 192.262 143.593 162.792 1.00 63.82 628 LEU A CA 1
ATOM 3379 C C . LEU A 1 628 ? 192.758 144.813 163.556 1.00 66.54 628 LEU A C 1
ATOM 3380 O O . LEU A 1 628 ? 192.281 145.109 164.660 1.00 70.41 628 LEU A O 1
ATOM 3382 N N . GLU A 1 629 ? 193.711 145.543 162.975 1.00 61.37 629 GLU A N 1
ATOM 3383 C CA . GLU A 1 629 ? 194.190 146.765 163.611 1.00 60.05 629 GLU A CA 1
ATOM 3384 C C . GLU A 1 629 ? 193.065 147.778 163.757 1.00 57.67 629 GLU A C 1
ATOM 3385 O O . GLU A 1 629 ? 192.949 148.446 164.791 1.00 52.83 629 GLU A O 1
ATOM 3387 N N . PHE A 1 630 ? 192.220 147.896 162.731 1.00 68.28 630 PHE A N 1
ATOM 3388 C CA . PHE A 1 630 ? 191.131 148.865 162.774 1.00 69.80 630 PHE A CA 1
ATOM 3389 C C . PHE A 1 630 ? 190.145 148.546 163.893 1.00 69.46 630 PHE A C 1
ATOM 3390 O O . PHE A 1 630 ? 189.768 149.431 164.669 1.00 74.30 630 PHE A O 1
ATOM 3392 N N . VAL A 1 631 ? 189.716 147.284 163.997 1.00 59.07 631 VAL A N 1
ATOM 3393 C CA . VAL A 1 631 ? 188.732 146.954 165.023 1.00 59.44 631 VAL A CA 1
ATOM 3394 C C . VAL A 1 631 ? 189.363 147.058 166.399 1.00 61.09 631 VAL A C 1
ATOM 3395 O O . VAL A 1 631 ? 188.718 147.510 167.352 1.00 60.65 631 VAL A O 1
ATOM 3399 N N . GLY A 1 632 ? 190.636 146.671 166.529 1.00 69.48 632 GLY A N 1
ATOM 3400 C CA . GLY A 1 632 ? 191.300 146.723 167.821 1.00 74.05 632 GLY A CA 1
ATOM 3401 C C . GLY A 1 632 ? 191.544 148.124 168.342 1.00 74.73 632 GLY A C 1
ATOM 3402 O O . GLY A 1 632 ? 191.804 148.293 169.538 1.00 74.80 632 GLY A O 1
ATOM 3403 N N . SER A 1 633 ? 191.470 149.130 167.476 1.00 75.69 633 SER A N 1
ATOM 3404 C CA . SER A 1 633 ? 191.636 150.520 167.877 1.00 71.35 633 SER A CA 1
ATOM 3405 C C . SER A 1 633 ? 190.289 151.093 168.289 1.00 73.33 633 SER A C 1
ATOM 3406 O O . SER A 1 633 ? 189.315 151.007 167.534 1.00 79.77 633 SER A O 1
ATOM 3409 N N . VAL A 1 634 ? 190.230 151.674 169.487 1.00 69.99 634 VAL A N 1
ATOM 3410 C CA . VAL A 1 634 ? 189.028 152.394 169.887 1.00 72.05 634 VAL A CA 1
ATOM 3411 C C . VAL A 1 634 ? 188.848 153.638 169.032 1.00 77.01 634 VAL A C 1
ATOM 3412 O O . VAL A 1 634 ? 187.717 154.031 168.722 1.00 80.97 634 VAL A O 1
ATOM 3414 N N . SER A 1 635 ? 189.955 154.272 168.631 1.00 82.70 635 SER A N 1
ATOM 3415 C CA . SER A 1 635 ? 189.878 155.514 167.866 1.00 83.51 635 SER A CA 1
ATOM 3416 C C . SER A 1 635 ? 189.128 155.331 166.554 1.00 84.50 635 SER A C 1
ATOM 3417 O O . SER A 1 635 ? 188.531 156.287 166.044 1.00 81.21 635 SER A O 1
ATOM 3419 N N . SER A 1 636 ? 189.142 154.119 165.994 1.00 84.23 636 SER A N 1
ATOM 3420 C CA . SER A 1 636 ? 188.366 153.861 164.785 1.00 85.55 636 SER A CA 1
ATOM 3421 C C . SER A 1 636 ? 186.878 154.076 165.030 1.00 84.87 636 SER A C 1
ATOM 3422 O O . SER A 1 636 ? 186.189 154.698 164.213 1.00 82.30 636 SER A O 1
ATOM 3424 N N . ILE A 1 637 ? 186.363 153.573 166.153 1.00 83.09 637 ILE A N 1
ATOM 3425 C CA . ILE A 1 637 ? 184.967 153.815 166.498 1.00 81.55 637 ILE A CA 1
ATOM 3426 C C . ILE A 1 637 ? 184.763 155.201 167.087 1.00 78.11 637 ILE A C 1
ATOM 3427 O O . ILE A 1 637 ? 183.619 155.662 167.185 1.00 75.19 637 ILE A O 1
ATOM 3429 N N . HIS A 1 638 ? 185.837 155.872 167.493 1.00 80.12 638 HIS A N 1
ATOM 3430 C CA . HIS A 1 638 ? 185.736 157.211 168.051 1.00 80.08 638 HIS A CA 1
ATOM 3431 C C . HIS A 1 638 ? 185.858 158.304 166.997 1.00 85.11 638 HIS A C 1
ATOM 3432 O O . HIS A 1 638 ? 185.678 159.481 167.325 1.00 87.86 638 HIS A O 1
ATOM 3439 N N . SER A 1 639 ? 186.160 157.947 165.747 1.00 88.25 639 SER A N 1
ATOM 3440 C CA . SER A 1 639 ? 186.221 158.931 164.670 1.00 89.71 639 SER A CA 1
ATOM 3441 C C . SER A 1 639 ? 185.547 158.500 163.375 1.00 82.63 639 SER A C 1
ATOM 3442 O O . SER A 1 639 ? 185.377 159.345 162.493 1.00 78.52 639 SER A O 1
ATOM 3445 N N . ARG A 1 640 ? 185.148 157.237 163.228 1.00 76.52 640 ARG A N 1
ATOM 3446 C CA . ARG A 1 640 ? 184.487 156.747 162.022 1.00 77.91 640 ARG A CA 1
ATOM 3447 C C . ARG A 1 640 ? 183.165 156.085 162.389 1.00 80.77 640 ARG A C 1
ATOM 3448 O O . ARG A 1 640 ? 182.883 154.963 161.955 1.00 79.33 640 ARG A O 1
ATOM 3456 N N . ALA A 1 641 ? 182.354 156.778 163.192 1.00 83.36 641 ALA A N 1
ATOM 3457 C CA . ALA A 1 641 ? 181.206 156.185 163.872 1.00 81.94 641 ALA A CA 1
ATOM 3458 C C . ALA A 1 641 ? 180.194 155.531 162.940 1.00 77.94 641 ALA A C 1
ATOM 3459 O O . ALA A 1 641 ? 179.295 154.841 163.432 1.00 76.14 641 ALA A O 1
ATOM 3461 N N . SER A 1 642 ? 180.302 155.719 161.625 1.00 63.92 642 SER A N 1
ATOM 3462 C CA . SER A 1 642 ? 179.344 155.144 160.692 1.00 60.53 642 SER A CA 1
ATOM 3463 C C . SER A 1 642 ? 179.963 154.220 159.652 1.00 57.78 642 SER A C 1
ATOM 3464 O O . SER A 1 642 ? 179.239 153.734 158.779 1.00 58.78 642 SER A O 1
ATOM 3467 N N . VAL A 1 643 ? 181.269 153.971 159.708 1.00 51.65 643 VAL A N 1
ATOM 3468 C CA . VAL A 1 643 ? 181.900 153.000 158.821 1.00 51.64 643 VAL A CA 1
ATOM 3469 C C . VAL A 1 643 ? 182.289 151.768 159.631 1.00 59.18 643 VAL A C 1
ATOM 3470 O O . VAL A 1 643 ? 182.407 150.663 159.087 1.00 61.30 643 VAL A O 1
ATOM 3474 N N . PHE A 1 644 ? 182.476 151.948 160.942 1.00 64.51 644 PHE A N 1
ATOM 3475 C CA . PHE A 1 644 ? 182.875 150.835 161.801 1.00 62.77 644 PHE A CA 1
ATOM 3476 C C . PHE A 1 644 ? 181.816 149.742 161.821 1.00 56.31 644 PHE A C 1
ATOM 3477 O O . PHE A 1 644 ? 182.142 148.546 161.826 1.00 55.68 644 PHE A O 1
ATOM 3485 N N . THR A 1 645 ? 180.542 150.136 161.847 1.00 38.82 645 THR A N 1
ATOM 3486 C CA . THR A 1 645 ? 179.458 149.168 161.766 1.00 38.22 645 THR A CA 1
ATOM 3487 C C . THR A 1 645 ? 179.648 148.233 160.579 1.00 39.72 645 THR A C 1
ATOM 3488 O O . THR A 1 645 ? 179.486 147.013 160.704 1.00 53.43 645 THR A O 1
ATOM 3492 N N . CYS A 1 646 ? 180.036 148.783 159.428 1.00 37.51 646 CYS A N 1
ATOM 3493 C CA . CYS A 1 646 ? 180.161 147.977 158.220 1.00 41.13 646 CYS A CA 1
ATOM 3494 C C . CYS A 1 646 ? 181.266 146.939 158.352 1.00 49.14 646 CYS A C 1
ATOM 3495 O O . CYS A 1 646 ? 181.067 145.761 158.029 1.00 58.51 646 CYS A O 1
ATOM 3498 N N . VAL A 1 647 ? 182.445 147.354 158.820 1.00 44.69 647 VAL A N 1
ATOM 3499 C CA . VAL A 1 647 ? 183.571 146.425 158.874 1.00 41.32 647 VAL A CA 1
ATOM 3500 C C . VAL A 1 647 ? 183.337 145.358 159.933 1.00 42.98 647 VAL A C 1
ATOM 3501 O O . VAL A 1 647 ? 183.664 144.185 159.726 1.00 47.06 647 VAL A O 1
ATOM 3505 N N . VAL A 1 648 ? 182.750 145.731 161.073 1.00 49.52 648 VAL A N 1
ATOM 3506 C CA . VAL A 1 648 ? 182.501 144.726 162.102 1.00 47.09 648 VAL A CA 1
ATOM 3507 C C . VAL A 1 648 ? 181.413 143.754 161.654 1.00 44.42 648 VAL A C 1
ATOM 3508 O O . VAL A 1 648 ? 181.498 142.552 161.926 1.00 56.93 648 VAL A O 1
ATOM 3512 N N . TRP A 1 649 ? 180.394 144.237 160.931 1.00 32.31 649 TRP A N 1
ATOM 3513 C CA . TRP A 1 649 ? 179.387 143.328 160.391 1.00 32.62 649 TRP A CA 1
ATOM 3514 C C . TRP A 1 649 ? 179.986 142.380 159.358 1.00 35.76 649 TRP A C 1
ATOM 3515 O O . TRP A 1 649 ? 179.700 141.175 159.371 1.00 48.73 649 TRP A O 1
ATOM 3517 N N . ALA A 1 650 ? 180.832 142.899 158.465 1.00 25.33 650 ALA A N 1
ATOM 3518 C CA . ALA A 1 650 ? 181.463 142.050 157.460 1.00 27.96 650 ALA A CA 1
ATOM 3519 C C . ALA A 1 650 ? 182.365 141.005 158.100 1.00 34.78 650 ALA A C 1
ATOM 3520 O O . ALA A 1 650 ? 182.377 139.844 157.677 1.00 46.52 650 ALA A O 1
ATOM 3522 N N . ILE A 1 651 ? 183.130 141.395 159.119 1.00 31.29 651 ILE A N 1
ATOM 3523 C CA . ILE A 1 651 ? 183.991 140.436 159.799 1.00 35.42 651 ILE A CA 1
ATOM 3524 C C . ILE A 1 651 ? 183.160 139.398 160.541 1.00 36.57 651 ILE A C 1
ATOM 3525 O O . ILE A 1 651 ? 183.490 138.206 160.539 1.00 41.71 651 ILE A O 1
ATOM 3527 N N . GLY A 1 652 ? 182.078 139.825 161.189 1.00 32.06 652 GLY A N 1
ATOM 3528 C CA . GLY A 1 652 ? 181.245 138.883 161.912 1.00 32.17 652 GLY A CA 1
ATOM 3529 C C . GLY A 1 652 ? 180.576 137.877 161.001 1.00 46.66 652 GLY A C 1
ATOM 3530 O O . GLY A 1 652 ? 180.377 136.720 161.380 1.00 56.85 652 GLY A O 1
ATOM 3531 N N . GLU A 1 653 ? 180.214 138.298 159.790 1.00 35.89 653 GLU A N 1
ATOM 3532 C CA . GLU A 1 653 ? 179.497 137.392 158.901 1.00 26.54 653 GLU A CA 1
ATOM 3533 C C . GLU A 1 653 ? 180.422 136.613 157.973 1.00 27.27 653 GLU A C 1
ATOM 3534 O O . GLU A 1 653 ? 180.154 135.445 157.679 1.00 39.40 653 GLU A O 1
ATOM 3540 N N . TYR A 1 654 ? 181.527 137.206 157.527 1.00 21.58 654 TYR A N 1
ATOM 3541 C CA . TYR A 1 654 ? 182.370 136.585 156.513 1.00 28.05 654 TYR A CA 1
ATOM 3542 C C . TYR A 1 654 ? 183.585 135.870 157.099 1.00 46.24 654 TYR A C 1
ATOM 3543 O O . TYR A 1 654 ? 184.636 135.804 156.453 1.00 51.38 654 TYR A O 1
ATOM 3552 N N . LEU A 1 655 ? 183.462 135.327 158.313 1.00 56.43 655 LEU A N 1
ATOM 3553 C CA . LEU A 1 655 ? 184.417 134.346 158.833 1.00 46.79 655 LEU A CA 1
ATOM 3554 C C . LEU A 1 655 ? 183.786 132.974 158.627 1.00 44.61 655 LEU A C 1
ATOM 3555 O O . LEU A 1 655 ? 183.304 132.330 159.556 1.00 46.75 655 LEU A O 1
ATOM 3557 N N . SER A 1 656 ? 183.788 132.530 157.374 1.00 47.85 656 SER A N 1
ATOM 3558 C CA . SER A 1 656 ? 183.030 131.364 156.949 1.00 49.20 656 SER A CA 1
ATOM 3559 C C . SER A 1 656 ? 183.959 130.174 156.787 1.00 49.91 656 SER A C 1
ATOM 3560 O O . SER A 1 656 ? 184.974 130.264 156.090 1.00 47.22 656 SER A O 1
ATOM 3563 N N . VAL A 1 657 ? 183.601 129.060 157.426 1.00 53.71 657 VAL A N 1
ATOM 3564 C CA . VAL A 1 657 ? 184.430 127.862 157.360 1.00 52.35 657 VAL A CA 1
ATOM 3565 C C . VAL A 1 657 ? 184.449 127.298 155.946 1.00 56.90 657 VAL A C 1
ATOM 3566 O O . VAL A 1 657 ? 185.475 126.789 155.481 1.00 56.31 657 VAL A O 1
ATOM 3568 N N . THR A 1 658 ? 183.325 127.374 155.242 1.00 64.97 658 THR A N 1
ATOM 3569 C CA . THR A 1 658 ? 183.236 126.846 153.884 1.00 65.25 658 THR A CA 1
ATOM 3570 C C . THR A 1 658 ? 183.588 127.904 152.841 1.00 61.55 658 THR A C 1
ATOM 3571 O O . THR A 1 658 ? 182.881 128.070 151.845 1.00 56.49 658 THR A O 1
ATOM 3573 N N . LYS A 1 661 ? 190.220 128.507 149.947 1.00 84.65 661 LYS A N 1
ATOM 3574 C CA . LYS A 1 661 ? 191.147 127.500 150.450 1.00 86.02 661 LYS A CA 1
ATOM 3575 C C . LYS A 1 661 ? 192.285 128.147 151.230 1.00 86.47 661 LYS A C 1
ATOM 3576 O O . LYS A 1 661 ? 193.167 127.459 151.740 1.00 86.76 661 LYS A O 1
ATOM 3578 N N . ARG A 1 662 ? 192.261 129.475 151.317 1.00 82.23 662 ARG A N 1
ATOM 3579 C CA . ARG A 1 662 ? 193.285 130.221 152.033 1.00 79.38 662 ARG A CA 1
ATOM 3580 C C . ARG A 1 662 ? 192.949 130.430 153.502 1.00 82.55 662 ARG A C 1
ATOM 3581 O O . ARG A 1 662 ? 193.774 130.983 154.236 1.00 83.77 662 ARG A O 1
ATOM 3589 N N . CYS A 1 663 ? 191.769 130.009 153.945 1.00 82.51 663 CYS A N 1
ATOM 3590 C CA . CYS A 1 663 ? 191.375 130.170 155.335 1.00 82.24 663 CYS A CA 1
ATOM 3591 C C . CYS A 1 663 ? 192.115 129.179 156.228 1.00 84.58 663 CYS A C 1
ATOM 3592 O O . CYS A 1 663 ? 192.476 128.075 155.808 1.00 81.06 663 CYS A O 1
ATOM 3595 N N . THR A 1 664 ? 192.351 129.595 157.471 1.00 88.48 664 THR A N 1
ATOM 3596 C CA . THR A 1 664 ? 192.925 128.739 158.499 1.00 84.91 664 THR A CA 1
ATOM 3597 C C . THR A 1 664 ? 192.086 128.856 159.763 1.00 86.75 664 THR A C 1
ATOM 3598 O O . THR A 1 664 ? 191.454 129.885 160.013 1.00 90.26 664 THR A O 1
ATOM 3602 N N . ALA A 1 665 ? 192.084 127.787 160.559 1.00 87.24 665 ALA A N 1
ATOM 3603 C CA . ALA A 1 665 ? 191.250 127.744 161.753 1.00 86.31 665 ALA A CA 1
ATOM 3604 C C . ALA A 1 665 ? 191.658 128.772 162.801 1.00 87.99 665 ALA A C 1
ATOM 3605 O O . ALA A 1 665 ? 190.808 129.203 163.586 1.00 89.19 665 ALA A O 1
ATOM 3607 N N . GLU A 1 666 ? 192.929 129.174 162.836 1.00 86.18 666 GLU A N 1
ATOM 3608 C CA . GLU A 1 666 ? 193.390 130.125 163.842 1.00 84.08 666 GLU A CA 1
ATOM 3609 C C . GLU A 1 666 ? 193.061 131.570 163.491 1.00 83.73 666 GLU A C 1
ATOM 3610 O O . GLU A 1 666 ? 193.126 132.434 164.373 1.00 82.73 666 GLU A O 1
ATOM 3612 N N . GLN A 1 667 ? 192.726 131.856 162.230 1.00 83.24 667 GLN A N 1
ATOM 3613 C CA . GLN A 1 667 ? 192.324 133.210 161.863 1.00 81.42 667 GLN A CA 1
ATOM 3614 C C . GLN A 1 667 ? 191.050 133.613 162.587 1.00 81.52 667 GLN A C 1
ATOM 3615 O O . GLN A 1 667 ? 190.903 134.765 163.004 1.00 84.49 667 GLN A O 1
ATOM 3621 N N . ILE A 1 668 ? 190.115 132.677 162.743 1.00 81.27 668 ILE A N 1
ATOM 3622 C CA . ILE A 1 668 ? 188.897 132.964 163.491 1.00 81.80 668 ILE A CA 1
ATOM 3623 C C . ILE A 1 668 ? 189.236 133.347 164.923 1.00 81.02 668 ILE A C 1
ATOM 3624 O O . ILE A 1 668 ? 188.660 134.286 165.482 1.00 77.25 668 ILE A O 1
ATOM 3629 N N . ASN A 1 669 ? 190.197 132.647 165.530 1.00 90.63 669 ASN A N 1
ATOM 3630 C CA . ASN A 1 669 ? 190.590 132.954 166.902 1.00 90.33 669 ASN A CA 1
ATOM 3631 C C . ASN A 1 669 ? 191.301 134.300 166.997 1.00 92.97 669 ASN A C 1
ATOM 3632 O O . ASN A 1 669 ? 191.089 135.048 167.956 1.00 93.81 669 ASN A O 1
ATOM 3637 N N . LYS A 1 670 ? 192.151 134.626 166.020 1.00 88.92 670 LYS A N 1
ATOM 3638 C CA . LYS A 1 670 ? 192.827 135.925 166.032 1.00 81.18 670 LYS A CA 1
ATOM 3639 C C . LYS A 1 670 ? 191.829 137.065 165.871 1.00 77.15 670 LYS A C 1
ATOM 3640 O O . LYS A 1 670 ? 191.889 138.070 166.593 1.00 72.91 670 LYS A O 1
ATOM 3642 N N . PHE A 1 671 ? 190.899 136.922 164.923 1.00 75.81 671 PHE A N 1
ATOM 3643 C CA . PHE A 1 671 ? 189.862 137.930 164.744 1.00 77.13 671 PHE A CA 1
ATOM 3644 C C . PHE A 1 671 ? 188.985 138.032 165.981 1.00 80.22 671 PHE A C 1
ATOM 3645 O O . PHE A 1 671 ? 188.553 139.127 166.356 1.00 84.74 671 PHE A O 1
ATOM 3653 N N . PHE A 1 672 ? 188.702 136.898 166.625 1.00 78.75 672 PHE A N 1
ATOM 3654 C CA . PHE A 1 672 ? 187.940 136.933 167.863 1.00 80.58 672 PHE A CA 1
ATOM 3655 C C . PHE A 1 672 ? 188.719 137.643 168.960 1.00 76.24 672 PHE A C 1
ATOM 3656 O O . PHE A 1 672 ? 188.129 138.321 169.802 1.00 71.54 672 PHE A O 1
ATOM 3664 N N . GLU A 1 673 ? 190.043 137.500 168.968 1.00 78.91 673 GLU A N 1
ATOM 3665 C CA . GLU A 1 673 ? 190.852 138.235 169.932 1.00 81.67 673 GLU A CA 1
ATOM 3666 C C . GLU A 1 673 ? 190.742 139.735 169.700 1.00 81.83 673 GLU A C 1
ATOM 3667 O O . GLU A 1 673 ? 190.561 140.511 170.649 1.00 82.48 673 GLU A O 1
ATOM 3669 N N . ALA A 1 674 ? 190.836 140.158 168.438 1.00 88.30 674 ALA A N 1
ATOM 3670 C CA . ALA A 1 674 ? 190.680 141.578 168.128 1.00 90.21 674 ALA A CA 1
ATOM 3671 C C . ALA A 1 674 ? 189.302 142.078 168.546 1.00 91.36 674 ALA A C 1
ATOM 3672 O O . ALA A 1 674 ? 189.178 143.142 169.170 1.00 89.86 674 ALA A O 1
ATOM 3674 N N . LEU A 1 675 ? 188.257 141.310 168.231 1.00 96.41 675 LEU A N 1
ATOM 3675 C CA . LEU A 1 675 ? 186.899 141.709 168.580 1.00 94.85 675 LEU A CA 1
ATOM 3676 C C . LEU A 1 675 ? 186.701 141.753 170.089 1.00 91.67 675 LEU A C 1
ATOM 3677 O O . LEU A 1 675 ? 186.033 142.653 170.605 1.00 90.39 675 LEU A O 1
ATOM 3679 N N . GLU A 1 676 ? 187.254 140.779 170.811 1.00 76.74 676 GLU A N 1
ATOM 3680 C CA . GLU A 1 676 ? 187.125 140.767 172.261 1.00 78.40 676 GLU A CA 1
ATOM 3681 C C . GLU A 1 676 ? 187.796 141.982 172.871 1.00 81.85 676 GLU A C 1
ATOM 3682 O O . GLU A 1 676 ? 187.232 142.631 173.760 1.00 85.02 676 GLU A O 1
ATOM 3684 N N . ALA A 1 677 ? 189.000 142.310 172.400 1.00 84.34 677 ALA A N 1
ATOM 3685 C CA . ALA A 1 677 ? 189.677 143.499 172.900 1.00 86.46 677 ALA A CA 1
ATOM 3686 C C . ALA A 1 677 ? 188.857 144.748 172.618 1.00 81.78 677 ALA A C 1
ATOM 3687 O O . ALA A 1 677 ? 188.681 145.599 173.500 1.00 79.81 677 ALA A O 1
ATOM 3689 N N . LEU A 1 678 ? 188.330 144.864 171.399 1.00 83.15 678 LEU A N 1
ATOM 3690 C CA . LEU A 1 678 ? 187.533 146.034 171.053 1.00 87.37 678 LEU A CA 1
ATOM 3691 C C . LEU A 1 678 ? 186.286 146.132 171.922 1.00 88.32 678 LEU A C 1
ATOM 3692 O O . LEU A 1 678 ? 185.941 147.215 172.403 1.00 87.96 678 LEU A O 1
ATOM 3694 N N . LEU A 1 679 ? 185.591 145.013 172.124 1.00 87.68 679 LEU A N 1
ATOM 3695 C CA . LEU A 1 679 ? 184.368 145.035 172.917 1.00 88.45 679 LEU A CA 1
ATOM 3696 C C . LEU A 1 679 ? 184.662 145.401 174.363 1.00 90.22 679 LEU A C 1
ATOM 3697 O O . LEU A 1 679 ? 183.911 146.163 174.985 1.00 89.41 679 LEU A O 1
ATOM 3702 N N . PHE A 1 680 ? 185.752 144.866 174.919 1.00 88.08 680 PHE A N 1
ATOM 3703 C CA . PHE A 1 680 ? 186.125 145.214 176.283 1.00 87.75 680 PHE A CA 1
ATOM 3704 C C . PHE A 1 680 ? 186.460 146.695 176.402 1.00 89.12 680 PHE A C 1
ATOM 3705 O O . PHE A 1 680 ? 186.018 147.364 177.343 1.00 90.12 680 PHE A O 1
ATOM 3707 N N . GLU A 1 681 ? 187.227 147.229 175.449 1.00 92.81 681 GLU A N 1
ATOM 3708 C CA . GLU A 1 681 ? 187.661 148.620 175.543 1.00 92.70 681 GLU A CA 1
ATOM 3709 C C . GLU A 1 681 ? 186.498 149.581 175.328 1.00 90.86 681 GLU A C 1
ATOM 3710 O O . GLU A 1 681 ? 186.324 150.540 176.088 1.00 89.61 681 GLU A O 1
ATOM 3712 N N . VAL A 1 682 ? 185.690 149.338 174.295 1.00 97.96 682 VAL A N 1
ATOM 3713 C CA . VAL A 1 682 ? 184.603 150.250 173.953 1.00 100.36 682 VAL A CA 1
ATOM 3714 C C . VAL A 1 682 ? 183.545 150.261 175.050 1.00 100.57 682 VAL A C 1
ATOM 3715 O O . VAL A 1 682 ? 183.092 151.325 175.489 1.00 99.66 682 VAL A O 1
ATOM 3717 N N . THR A 1 683 ? 183.137 149.084 175.509 1.00 90.06 683 THR A N 1
ATOM 3718 C CA . THR A 1 683 ? 182.181 148.988 176.604 1.00 85.95 683 THR A CA 1
ATOM 3719 C C . THR A 1 683 ? 182.910 148.977 177.938 1.00 87.53 683 THR A C 1
ATOM 3720 O O . THR A 1 683 ? 184.102 149.274 177.998 1.00 88.85 683 THR A O 1
ATOM 3724 N N . PRO A 1 692 ? 183.087 161.799 168.074 1.00 81.78 692 PRO A N 1
ATOM 3725 C CA . PRO A 1 692 ? 181.978 160.848 167.943 1.00 82.81 692 PRO A CA 1
ATOM 3726 C C . PRO A 1 692 ? 182.381 159.425 168.314 1.00 78.33 692 PRO A C 1
ATOM 3727 O O . PRO A 1 692 ? 182.910 158.694 167.478 1.00 76.70 692 PRO A O 1
ATOM 3729 N N . CYS A 1 693 ? 182.116 159.035 169.556 1.00 78.95 693 CYS A N 1
ATOM 3730 C CA . CYS A 1 693 ? 182.481 157.708 170.022 1.00 81.42 693 CYS A CA 1
ATOM 3731 C C . CYS A 1 693 ? 181.621 156.654 169.327 1.00 83.58 693 CYS A C 1
ATOM 3732 O O . CYS A 1 693 ? 180.791 156.953 168.464 1.00 81.73 693 CYS A O 1
ATOM 3734 N N . CYS A 1 694 ? 181.834 155.400 169.705 1.00 80.58 694 CYS A N 1
ATOM 3735 C CA . CYS A 1 694 ? 181.076 154.298 169.133 1.00 79.25 694 CYS A CA 1
ATOM 3736 C C . CYS A 1 694 ? 179.589 154.496 169.400 1.00 81.16 694 CYS A C 1
ATOM 3737 O O . CYS A 1 694 ? 179.190 154.635 170.566 1.00 81.85 694 CYS A O 1
ATOM 3739 N N . PRO A 1 695 ? 178.746 154.523 168.374 1.00 80.11 695 PRO A N 1
ATOM 3740 C CA . PRO A 1 695 ? 177.322 154.778 168.586 1.00 79.96 695 PRO A CA 1
ATOM 3741 C C . PRO A 1 695 ? 176.617 153.530 169.079 1.00 79.82 695 PRO A C 1
ATOM 3742 O O . PRO A 1 695 ? 177.208 152.439 169.093 1.00 72.81 695 PRO A O 1
ATOM 3746 N N . PRO A 1 696 ? 175.344 153.642 169.481 1.00 75.22 696 PRO A N 1
ATOM 3747 C CA . PRO A 1 696 ? 174.583 152.446 169.870 1.00 70.19 696 PRO A CA 1
ATOM 3748 C C . PRO A 1 696 ? 174.441 151.419 168.759 1.00 66.40 696 PRO A C 1
ATOM 3749 O O . PRO A 1 696 ? 173.776 150.400 168.952 1.00 69.11 696 PRO A O 1
ATOM 3753 N N . GLU A 1 697 ? 175.025 151.676 167.593 1.00 59.86 697 GLU A N 1
ATOM 3754 C CA . GLU A 1 697 ? 175.074 150.679 166.533 1.00 61.63 697 GLU A CA 1
ATOM 3755 C C . GLU A 1 697 ? 176.318 149.811 166.632 1.00 55.63 697 GLU A C 1
ATOM 3756 O O . GLU A 1 697 ? 176.264 148.607 166.345 1.00 60.43 697 GLU A O 1
ATOM 3758 N N . VAL A 1 698 ? 177.439 150.406 167.043 1.00 50.53 698 VAL A N 1
ATOM 3759 C CA . VAL A 1 698 ? 178.682 149.653 167.138 1.00 60.64 698 VAL A CA 1
ATOM 3760 C C . VAL A 1 698 ? 178.585 148.587 168.219 1.00 68.25 698 VAL A C 1
ATOM 3761 O O . VAL A 1 698 ? 179.115 147.486 168.056 1.00 62.33 698 VAL A O 1
ATOM 3765 N N . VAL A 1 699 ? 177.893 148.876 169.324 1.00 68.75 699 VAL A N 1
ATOM 3766 C CA . VAL A 1 699 ? 177.755 147.890 170.393 1.00 51.78 699 VAL A CA 1
ATOM 3767 C C . VAL A 1 699 ? 177.016 146.657 169.892 1.00 56.27 699 VAL A C 1
ATOM 3768 O O . VAL A 1 699 ? 177.455 145.521 170.104 1.00 65.44 699 VAL A O 1
ATOM 3770 N N . THR A 1 700 ? 175.876 146.862 169.224 1.00 52.76 700 THR A N 1
ATOM 3771 C CA . THR A 1 700 ? 175.082 145.732 168.750 1.00 51.10 700 THR A CA 1
ATOM 3772 C C . THR A 1 700 ? 175.814 144.965 167.662 1.00 54.76 700 THR A C 1
ATOM 3773 O O . THR A 1 700 ? 175.787 143.730 167.640 1.00 61.29 700 THR A O 1
ATOM 3777 N N . ALA A 1 701 ? 176.469 145.676 166.744 1.00 55.36 701 ALA A N 1
ATOM 3778 C CA . ALA A 1 701 ? 177.237 144.993 165.713 1.00 53.22 701 ALA A CA 1
ATOM 3779 C C . ALA A 1 701 ? 178.402 144.217 166.314 1.00 60.78 701 ALA A C 1
ATOM 3780 O O . ALA A 1 701 ? 178.751 143.139 165.827 1.00 63.54 701 ALA A O 1
ATOM 3782 N N . LEU A 1 702 ? 179.014 144.746 167.378 1.00 68.90 702 LEU A N 1
ATOM 3783 C CA . LEU A 1 702 ? 180.100 144.040 168.050 1.00 66.82 702 LEU A CA 1
ATOM 3784 C C . LEU A 1 702 ? 179.595 142.779 168.736 1.00 65.91 702 LEU A C 1
ATOM 3785 O O . LEU A 1 702 ? 180.238 141.724 168.656 1.00 68.31 702 LEU A O 1
ATOM 3787 N N . MET A 1 703 ? 178.451 142.869 169.420 1.00 58.81 703 MET A N 1
ATOM 3788 C CA . MET A 1 703 ? 177.843 141.674 169.996 1.00 46.97 703 MET A CA 1
ATOM 3789 C C . MET A 1 703 ? 177.561 140.651 168.909 1.00 52.58 703 MET A C 1
ATOM 3790 O O . MET A 1 703 ? 177.880 139.468 169.054 1.00 59.75 703 MET A O 1
ATOM 3795 N N . THR A 1 704 ? 176.973 141.099 167.801 1.00 61.21 704 THR A N 1
ATOM 3796 C CA . THR A 1 704 ? 176.658 140.190 166.708 1.00 67.02 704 THR A CA 1
ATOM 3797 C C . THR A 1 704 ? 177.911 139.514 166.178 1.00 65.34 704 THR A C 1
ATOM 3798 O O . THR A 1 704 ? 177.938 138.292 166.003 1.00 71.24 704 THR A O 1
ATOM 3800 N N . THR A 1 705 ? 178.963 140.293 165.929 1.00 50.03 705 THR A N 1
ATOM 3801 C CA . THR A 1 705 ? 180.191 139.735 165.383 1.00 53.61 705 THR A CA 1
ATOM 3802 C C . THR A 1 705 ? 180.808 138.727 166.343 1.00 64.29 705 THR A C 1
ATOM 3803 O O . THR A 1 705 ? 181.200 137.629 165.937 1.00 60.83 705 THR A O 1
ATOM 3807 N N . LEU A 1 706 ? 180.866 139.066 167.632 1.00 70.54 706 LEU A N 1
ATOM 3808 C CA . LEU A 1 706 ? 181.458 138.152 168.603 1.00 64.82 706 LEU A CA 1
ATOM 3809 C C . LEU A 1 706 ? 180.667 136.852 168.690 1.00 60.81 706 LEU A C 1
ATOM 3810 O O . LEU A 1 706 ? 181.232 135.757 168.564 1.00 66.73 706 LEU A O 1
ATOM 3812 N N . THR A 1 707 ? 179.350 136.950 168.889 1.00 56.85 707 THR A N 1
ATOM 3813 C CA . THR A 1 707 ? 178.564 135.742 169.115 1.00 60.26 707 THR A CA 1
ATOM 3814 C C . THR A 1 707 ? 178.385 134.922 167.842 1.00 57.99 707 THR A C 1
ATOM 3815 O O . THR A 1 707 ? 178.186 133.705 167.916 1.00 66.55 707 THR A O 1
ATOM 3819 N N . LYS A 1 708 ? 178.468 135.543 166.673 1.00 52.21 708 LYS A N 1
ATOM 3820 C CA . LYS A 1 708 ? 178.375 134.794 165.430 1.00 55.04 708 LYS A CA 1
ATOM 3821 C C . LYS A 1 708 ? 179.728 134.343 164.909 1.00 54.13 708 LYS A C 1
ATOM 3822 O O . LYS A 1 708 ? 179.777 133.591 163.930 1.00 47.46 708 LYS A O 1
ATOM 3824 N N . LEU A 1 709 ? 180.819 134.810 165.518 1.00 62.91 709 LEU A N 1
ATOM 3825 C CA . LEU A 1 709 ? 182.154 134.340 165.186 1.00 64.64 709 LEU A CA 1
ATOM 3826 C C . LEU A 1 709 ? 182.654 133.293 166.161 1.00 59.59 709 LEU A C 1
ATOM 3827 O O . LEU A 1 709 ? 183.600 132.566 165.840 1.00 55.12 709 LEU A O 1
ATOM 3829 N N . ALA A 1 710 ? 182.038 133.208 167.338 1.00 71.83 710 ALA A N 1
ATOM 3830 C CA . ALA A 1 710 ? 182.352 132.173 168.310 1.00 74.92 710 ALA A CA 1
ATOM 3831 C C . ALA A 1 710 ? 181.454 130.947 168.198 1.00 75.43 710 ALA A C 1
ATOM 3832 O O . ALA A 1 710 ? 181.652 129.986 168.949 1.00 73.11 710 ALA A O 1
ATOM 3834 N N . SER A 1 711 ? 180.473 130.953 167.294 1.00 74.46 711 SER A N 1
ATOM 3835 C CA . SER A 1 711 ? 179.701 129.753 166.999 1.00 69.67 711 SER A CA 1
ATOM 3836 C C . SER A 1 711 ? 180.265 128.965 165.824 1.00 72.99 711 SER A C 1
ATOM 3837 O O . SER A 1 711 ? 179.720 127.909 165.490 1.00 73.64 711 SER A O 1
ATOM 3839 N N . ARG A 1 712 ? 181.327 129.454 165.186 1.00 75.12 712 ARG A N 1
ATOM 3840 C CA . ARG A 1 712 ? 182.094 128.674 164.228 1.00 72.93 712 ARG A CA 1
ATOM 3841 C C . ARG A 1 712 ? 183.304 128.006 164.862 1.00 75.69 712 ARG A C 1
ATOM 3842 O O . ARG A 1 712 ? 184.000 127.242 164.186 1.00 75.69 712 ARG A O 1
ATOM 3844 N N . SER A 1 713 ? 183.570 128.274 166.138 1.00 77.47 713 SER A N 1
ATOM 3845 C CA . SER A 1 713 ? 184.665 127.656 166.872 1.00 75.71 713 SER A CA 1
ATOM 3846 C C . SER A 1 713 ? 184.086 126.796 167.984 1.00 74.10 713 SER A C 1
ATOM 3847 O O . SER A 1 713 ? 183.200 127.242 168.719 1.00 73.79 713 SER A O 1
ATOM 3849 N N . GLN A 1 714 ? 184.584 125.565 168.098 1.00 90.85 714 GLN A N 1
ATOM 3850 C CA . GLN A 1 714 ? 184.022 124.625 169.064 1.00 94.52 714 GLN A CA 1
ATOM 3851 C C . GLN A 1 714 ? 184.223 125.110 170.495 1.00 96.64 714 GLN A C 1
ATOM 3852 O O . GLN A 1 714 ? 183.299 125.062 171.316 1.00 97.00 714 GLN A O 1
ATOM 3854 N N . ASP A 1 715 ? 185.428 125.584 170.815 1.00 87.11 715 ASP A N 1
ATOM 3855 C CA . ASP A 1 715 ? 185.720 126.002 172.181 1.00 83.32 715 ASP A CA 1
ATOM 3856 C C . ASP A 1 715 ? 185.087 127.346 172.506 1.00 75.99 715 ASP A C 1
ATOM 3857 O O . ASP A 1 715 ? 184.645 127.570 173.637 1.00 74.07 715 ASP A O 1
ATOM 3859 N N . LEU A 1 716 ? 185.019 128.242 171.523 1.00 79.21 716 LEU A N 1
ATOM 3860 C CA . LEU A 1 716 ? 184.593 129.609 171.789 1.00 83.24 716 LEU A CA 1
ATOM 3861 C C . LEU A 1 716 ? 183.129 129.698 172.195 1.00 88.45 716 LEU A C 1
ATOM 3862 O O . LEU A 1 716 ? 182.692 130.758 172.651 1.00 86.45 716 LEU A O 1
ATOM 3864 N N . ILE A 1 717 ? 182.355 128.621 172.040 1.00 94.75 717 ILE A N 1
ATOM 3865 C CA . ILE A 1 717 ? 181.007 128.595 172.614 1.00 92.08 717 ILE A CA 1
ATOM 3866 C C . ILE A 1 717 ? 181.066 128.714 174.129 1.00 90.37 717 ILE A C 1
ATOM 3867 O O . ILE A 1 717 ? 180.299 129.505 174.700 1.00 89.50 717 ILE A O 1
ATOM 3869 N N . PRO A 1 718 ? 181.912 127.967 174.844 1.00 83.92 718 PRO A N 1
ATOM 3870 C CA . PRO A 1 718 ? 182.051 128.223 176.285 1.00 83.32 718 PRO A CA 1
ATOM 3871 C C . PRO A 1 718 ? 182.549 129.621 176.581 1.00 82.29 718 PRO A C 1
ATOM 3872 O O . PRO A 1 718 ? 182.150 130.223 177.584 1.00 85.09 718 PRO A O 1
ATOM 3874 N N . ARG A 1 719 ? 183.415 130.159 175.724 1.00 94.01 719 ARG A N 1
ATOM 3875 C CA . ARG A 1 719 ? 183.869 131.533 175.905 1.00 98.87 719 ARG A CA 1
ATOM 3876 C C . ARG A 1 719 ? 182.699 132.501 175.825 1.00 97.19 719 ARG A C 1
ATOM 3877 O O . ARG A 1 719 ? 182.635 133.470 176.586 1.00 96.67 719 ARG A O 1
ATOM 3879 N N . VAL A 1 720 ? 181.769 132.256 174.900 1.00 93.42 720 VAL A N 1
ATOM 3880 C CA . VAL A 1 720 ? 180.536 133.038 174.837 1.00 93.63 720 VAL A CA 1
ATOM 3881 C C . VAL A 1 720 ? 179.743 132.869 176.124 1.00 93.75 720 VAL A C 1
ATOM 3882 O O . VAL A 1 720 ? 179.350 133.849 176.757 1.00 89.10 720 VAL A O 1
ATOM 3886 N N . SER A 1 721 ? 179.550 131.620 176.550 1.00 102.46 721 SER A N 1
ATOM 3887 C CA . SER A 1 721 ? 178.781 131.358 177.764 1.00 104.51 721 SER A CA 1
ATOM 3888 C C . SER A 1 721 ? 179.408 132.024 178.984 1.00 106.14 721 SER A C 1
ATOM 3889 O O . SER A 1 721 ? 178.732 132.224 180.000 1.00 105.57 721 SER A O 1
ATOM 3891 N N . LEU A 1 722 ? 180.698 132.353 178.910 1.00 106.58 722 LEU A N 1
ATOM 3892 C CA . LEU A 1 722 ? 181.365 133.002 180.034 1.00 104.07 722 LEU A CA 1
ATOM 3893 C C . LEU A 1 722 ? 181.387 134.522 179.888 1.00 102.99 722 LEU A C 1
ATOM 3894 O O . LEU A 1 722 ? 181.310 135.246 180.886 1.00 105.10 722 LEU A O 1
ATOM 3896 N N . PHE A 1 723 ? 181.492 135.027 178.658 1.00 99.60 723 PHE A N 1
ATOM 3897 C CA . PHE A 1 723 ? 181.740 136.443 178.420 1.00 102.53 723 PHE A CA 1
ATOM 3898 C C . PHE A 1 723 ? 180.598 137.127 177.678 1.00 105.44 723 PHE A C 1
ATOM 3899 O O . PHE A 1 723 ? 180.169 138.208 178.078 1.00 105.41 723 PHE A O 1
ATOM 3901 N N . LEU A 1 724 ? 180.096 136.537 176.592 1.00 104.37 724 LEU A N 1
ATOM 3902 C CA . LEU A 1 724 ? 178.952 137.118 175.900 1.00 102.08 724 LEU A CA 1
ATOM 3903 C C . LEU A 1 724 ? 177.681 136.928 176.712 1.00 103.05 724 LEU A C 1
ATOM 3904 O O . LEU A 1 724 ? 176.789 137.782 176.694 1.00 102.63 724 LEU A O 1
ATOM 3906 N N . SER A 1 725 ? 177.584 135.814 177.440 1.00 105.20 725 SER A N 1
ATOM 3907 C CA . SER A 1 725 ? 176.509 135.668 178.415 1.00 106.19 725 SER A CA 1
ATOM 3908 C C . SER A 1 725 ? 176.633 136.718 179.510 1.00 106.92 725 SER A C 1
ATOM 3909 O O . SER A 1 725 ? 175.631 137.274 179.973 1.00 106.31 725 SER A O 1
ATOM 3912 N N . LYS A 1 726 ? 177.865 137.008 179.932 1.00 102.34 726 LYS A N 1
ATOM 3913 C CA . LYS A 1 726 ? 178.085 138.064 180.914 1.00 100.65 726 LYS A CA 1
ATOM 3914 C C . LYS A 1 726 ? 177.670 139.422 180.362 1.00 100.25 726 LYS A C 1
ATOM 3915 O O . LYS A 1 726 ? 177.084 140.245 181.073 1.00 99.87 726 LYS A O 1
ATOM 3917 N N . MET A 1 727 ? 177.988 139.680 179.096 1.00 101.33 727 MET A N 1
ATOM 3918 C CA . MET A 1 727 ? 177.624 140.947 178.474 1.00 101.83 727 MET A CA 1
ATOM 3919 C C . MET A 1 727 ? 176.114 141.074 178.335 1.00 102.58 727 MET A C 1
ATOM 3920 O O . MET A 1 727 ? 175.556 142.159 178.525 1.00 102.72 727 MET A O 1
ATOM 3922 N N . ARG A 1 728 ? 175.436 139.976 177.992 1.00 105.20 728 ARG A N 1
ATOM 3923 C CA . ARG A 1 728 ? 173.977 139.983 177.986 1.00 106.21 728 ARG A CA 1
ATOM 3924 C C . ARG A 1 728 ? 173.431 140.282 179.374 1.00 107.61 728 ARG A C 1
ATOM 3925 O O . ARG A 1 728 ? 172.535 141.120 179.531 1.00 107.61 728 ARG A O 1
ATOM 3933 N N . THR A 1 729 ? 173.972 139.612 180.395 1.00 110.06 729 THR A N 1
ATOM 3934 C CA . THR A 1 729 ? 173.474 139.784 181.755 1.00 110.46 729 THR A CA 1
ATOM 3935 C C . THR A 1 729 ? 173.667 141.216 182.235 1.00 110.13 729 THR A C 1
ATOM 3936 O O . THR A 1 729 ? 172.772 141.796 182.861 1.00 109.62 729 THR A O 1
ATOM 3940 N N . LEU A 1 730 ? 174.832 141.802 181.953 1.00 115.22 730 LEU A N 1
ATOM 3941 C CA . LEU A 1 730 ? 175.052 143.208 182.272 1.00 116.15 730 LEU A CA 1
ATOM 3942 C C . LEU A 1 730 ? 174.100 144.098 181.486 1.00 115.95 730 LEU A C 1
ATOM 3943 O O . LEU A 1 730 ? 173.562 145.072 182.025 1.00 115.58 730 LEU A O 1
ATOM 3945 N N . ALA A 1 731 ? 173.885 143.780 180.208 1.00 113.01 731 ALA A N 1
ATOM 3946 C CA . ALA A 1 731 ? 172.874 144.480 179.428 1.00 113.23 731 ALA A CA 1
ATOM 3947 C C . ALA A 1 731 ? 171.483 144.235 179.996 1.00 113.25 731 ALA A C 1
ATOM 3948 O O . ALA A 1 731 ? 170.646 145.144 180.020 1.00 113.30 731 ALA A O 1
ATOM 3950 N N . GLN A 1 732 ? 171.220 143.017 180.455 1.00 109.27 732 GLN A N 1
ATOM 3951 C CA . GLN A 1 732 ? 169.955 142.704 181.099 1.00 109.35 732 GLN A CA 1
ATOM 3952 C C . GLN A 1 732 ? 169.879 143.376 182.465 1.00 109.93 732 GLN A C 1
ATOM 3953 O O . GLN A 1 732 ? 170.852 143.974 182.927 1.00 109.38 732 GLN A O 1
ATOM 3955 N N . GLY A 1 744 ? 169.204 152.900 171.756 1.00 72.61 744 GLY A N 1
ATOM 3956 C CA . GLY A 1 744 ? 169.952 151.875 171.055 1.00 74.79 744 GLY A CA 1
ATOM 3957 C C . GLY A 1 744 ? 170.596 150.867 171.985 1.00 77.79 744 GLY A C 1
ATOM 3958 O O . GLY A 1 744 ? 171.307 149.967 171.543 1.00 75.95 744 GLY A O 1
ATOM 3959 N N . ALA A 1 745 ? 170.355 151.030 173.287 1.00 78.48 745 ALA A N 1
ATOM 3960 C CA . ALA A 1 745 ? 170.873 150.074 174.260 1.00 75.91 745 ALA A CA 1
ATOM 3961 C C . ALA A 1 745 ? 170.046 148.795 174.273 1.00 74.65 745 ALA A C 1
ATOM 3962 O O . ALA A 1 745 ? 170.591 147.698 174.443 1.00 69.48 745 ALA A O 1
ATOM 3964 N N . GLU A 1 746 ? 168.728 148.918 174.102 1.00 76.02 746 GLU A N 1
ATOM 3965 C CA . GLU A 1 746 ? 167.870 147.739 174.076 1.00 75.19 746 GLU A CA 1
ATOM 3966 C C . GLU A 1 746 ? 168.225 146.829 172.909 1.00 74.08 746 GLU A C 1
ATOM 3967 O O . GLU A 1 746 ? 168.249 145.601 173.051 1.00 77.17 746 GLU A O 1
ATOM 3969 N N . SER A 1 747 ? 168.499 147.415 171.744 1.00 62.90 747 SER A N 1
ATOM 3970 C CA . SER A 1 747 ? 168.929 146.616 170.604 1.00 62.85 747 SER A CA 1
ATOM 3971 C C . SER A 1 747 ? 170.267 145.945 170.882 1.00 66.17 747 SER A C 1
ATOM 3972 O O . SER A 1 747 ? 170.485 144.793 170.489 1.00 72.03 747 SER A O 1
ATOM 3975 N N . ILE A 1 748 ? 171.168 146.643 171.577 1.00 64.27 748 ILE A N 1
ATOM 3976 C CA . ILE A 1 748 ? 172.450 146.049 171.951 1.00 66.76 748 ILE A CA 1
ATOM 3977 C C . ILE A 1 748 ? 172.236 144.843 172.851 1.00 58.08 748 ILE A C 1
ATOM 3978 O O . ILE A 1 748 ? 172.892 143.806 172.693 1.00 50.04 748 ILE A O 1
ATOM 3980 N N . ARG A 1 749 ? 171.321 144.966 173.811 1.00 66.33 749 ARG A N 1
ATOM 3981 C CA . ARG A 1 749 ? 171.024 143.856 174.710 1.00 74.14 749 ARG A CA 1
ATOM 3982 C C . ARG A 1 749 ? 170.402 142.681 173.966 1.00 74.28 749 ARG A C 1
ATOM 3983 O O . ARG A 1 749 ? 170.750 141.523 174.220 1.00 70.57 749 ARG A O 1
ATOM 3985 N N . THR A 1 750 ? 169.481 142.960 173.041 1.00 68.93 750 THR A N 1
ATOM 3986 C CA . THR A 1 750 ? 168.693 141.894 172.434 1.00 67.47 750 THR A CA 1
ATOM 3987 C C . THR A 1 750 ? 169.419 141.194 171.290 1.00 70.03 750 THR A C 1
ATOM 3988 O O . THR A 1 750 ? 169.154 140.015 171.034 1.00 73.13 750 THR A O 1
ATOM 3992 N N . ARG A 1 751 ? 170.336 141.880 170.602 1.00 64.86 751 ARG A N 1
ATOM 3993 C CA . ARG A 1 751 ? 170.884 141.338 169.362 1.00 63.08 751 ARG A CA 1
ATOM 3994 C C . ARG A 1 751 ? 171.635 140.029 169.584 1.00 66.36 751 ARG A C 1
ATOM 3995 O O . ARG A 1 751 ? 171.505 139.092 168.787 1.00 69.75 751 ARG A O 1
ATOM 4003 N N . ALA A 1 752 ? 172.421 139.939 170.660 1.00 57.46 752 ALA A N 1
ATOM 4004 C CA . ALA A 1 752 ? 173.334 138.812 170.820 1.00 50.42 752 ALA A CA 1
ATOM 4005 C C . ALA A 1 752 ? 172.610 137.488 170.970 1.00 47.45 752 ALA A C 1
ATOM 4006 O O . ALA A 1 752 ? 173.231 136.432 170.800 1.00 48.53 752 ALA A O 1
ATOM 4008 N N . SER A 1 753 ? 171.318 137.521 171.290 1.00 57.41 753 SER A N 1
ATOM 4009 C CA . SER A 1 753 ? 170.569 136.289 171.487 1.00 62.90 753 SER A CA 1
ATOM 4010 C C . SER A 1 753 ? 170.618 135.402 170.254 1.00 62.54 753 SER A C 1
ATOM 4011 O O . SER A 1 753 ? 170.675 134.175 170.385 1.00 64.67 753 SER A O 1
ATOM 4014 N N . GLU A 1 754 ? 170.668 136.005 169.063 1.00 67.04 754 GLU A N 1
ATOM 4015 C CA . GLU A 1 754 ? 170.596 135.281 167.799 1.00 67.81 754 GLU A CA 1
ATOM 4016 C C . GLU A 1 754 ? 171.799 134.384 167.553 1.00 69.09 754 GLU A C 1
ATOM 4017 O O . GLU A 1 754 ? 171.770 133.591 166.607 1.00 66.14 754 GLU A O 1
ATOM 4019 N N . LEU A 1 755 ? 172.860 134.504 168.351 1.00 68.27 755 LEU A N 1
ATOM 4020 C CA . LEU A 1 755 ? 173.939 133.526 168.330 1.00 66.39 755 LEU A CA 1
ATOM 4021 C C . LEU A 1 755 ? 174.428 133.175 169.731 1.00 67.62 755 LEU A C 1
ATOM 4022 O O . LEU A 1 755 ? 175.528 132.631 169.873 1.00 64.87 755 LEU A O 1
ATOM 4024 N N . LEU A 1 756 ? 173.659 133.508 170.770 1.00 73.73 756 LEU A N 1
ATOM 4025 C CA . LEU A 1 756 ? 173.820 132.875 172.077 1.00 70.27 756 LEU A CA 1
ATOM 4026 C C . LEU A 1 756 ? 172.817 131.740 172.267 1.00 70.05 756 LEU A C 1
ATOM 4027 O O . LEU A 1 756 ? 173.203 130.578 172.434 1.00 66.51 756 LEU A O 1
ATOM 4029 N N . THR A 1 757 ? 171.521 132.056 172.197 1.00 71.96 757 THR A N 1
ATOM 4030 C CA . THR A 1 757 ? 170.503 131.019 172.310 1.00 67.70 757 THR A CA 1
ATOM 4031 C C . THR A 1 757 ? 170.433 130.190 171.035 1.00 62.92 757 THR A C 1
ATOM 4032 O O . THR A 1 757 ? 170.266 128.966 171.090 1.00 68.91 757 THR A O 1
ATOM 4036 N N . LEU A 1 758 ? 170.578 130.835 169.882 1.00 54.43 758 LEU A N 1
ATOM 4037 C CA . LEU A 1 758 ? 170.523 130.153 168.599 1.00 60.56 758 LEU A CA 1
ATOM 4038 C C . LEU A 1 758 ? 171.857 129.548 168.192 1.00 60.09 758 LEU A C 1
ATOM 4039 O O . LEU A 1 758 ? 171.954 128.978 167.102 1.00 55.50 758 LEU A O 1
ATOM 4041 N N . LEU A 1 759 ? 172.888 129.673 169.027 1.00 73.93 759 LEU A N 1
ATOM 4042 C CA . LEU A 1 759 ? 174.133 128.947 168.834 1.00 79.11 759 LEU A CA 1
ATOM 4043 C C . LEU A 1 759 ? 174.469 128.016 169.989 1.00 78.13 759 LEU A C 1
ATOM 4044 O O . LEU A 1 759 ? 175.463 127.286 169.902 1.00 72.06 759 LEU A O 1
ATOM 4046 N N . LYS A 1 760 ? 173.683 128.030 171.069 1.00 76.21 760 LYS A N 1
ATOM 4047 C CA . LYS A 1 760 ? 173.812 126.988 172.080 1.00 70.52 760 LYS A CA 1
ATOM 4048 C C . LYS A 1 760 ? 173.645 125.608 171.453 1.00 75.11 760 LYS A C 1
ATOM 4049 O O . LYS A 1 760 ? 174.443 124.697 171.703 1.00 77.22 760 LYS A O 1
ATOM 4051 N N . MET A 1 761 ? 172.616 125.438 170.630 1.00 81.69 761 MET A N 1
ATOM 4052 C CA . MET A 1 761 ? 172.453 124.213 169.857 1.00 81.96 761 MET A CA 1
ATOM 4053 C C . MET A 1 761 ? 173.345 124.270 168.621 1.00 83.24 761 MET A C 1
ATOM 4054 O O . MET A 1 761 ? 173.218 125.204 167.823 1.00 83.45 761 MET A O 1
ATOM 4056 N N . PRO A 1 762 ? 174.248 123.312 168.426 1.00 88.31 762 PRO A N 1
ATOM 4057 C CA . PRO A 1 762 ? 175.251 123.454 167.360 1.00 87.90 762 PRO A CA 1
ATOM 4058 C C . PRO A 1 762 ? 174.757 123.079 165.970 1.00 89.29 762 PRO A C 1
ATOM 4059 O O . PRO A 1 762 ? 175.187 123.680 164.979 1.00 89.05 762 PRO A O 1
ATOM 4061 N N . SER A 1 763 ? 173.873 122.083 165.879 1.00 85.82 763 SER A N 1
ATOM 4062 C CA . SER A 1 763 ? 173.477 121.559 164.573 1.00 84.25 763 SER A CA 1
ATOM 4063 C C . SER A 1 763 ? 172.771 122.619 163.739 1.00 83.70 763 SER A C 1
ATOM 4064 O O . SER A 1 763 ? 173.081 122.804 162.557 1.00 83.20 763 SER A O 1
ATOM 4066 N N . VAL A 1 764 ? 171.815 123.328 164.341 1.00 87.66 764 VAL A N 1
ATOM 4067 C CA . VAL A 1 764 ? 171.094 124.368 163.614 1.00 90.11 764 VAL A CA 1
ATOM 4068 C C . VAL A 1 764 ? 172.000 125.563 163.348 1.00 91.45 764 VAL A C 1
ATOM 4069 O O . VAL A 1 764 ? 171.964 126.158 162.264 1.00 87.39 764 VAL A O 1
ATOM 4071 N N . ALA A 1 765 ? 172.824 125.934 164.330 1.00 80.87 765 ALA A N 1
ATOM 4072 C CA . ALA A 1 765 ? 173.664 127.118 164.204 1.00 73.98 765 ALA A CA 1
ATOM 4073 C C . ALA A 1 765 ? 174.801 126.934 163.211 1.00 74.14 765 ALA A C 1
ATOM 4074 O O . ALA A 1 765 ? 175.350 127.928 162.730 1.00 73.20 765 ALA A O 1
ATOM 4076 N N . GLN A 1 766 ? 175.166 125.695 162.894 1.00 72.81 766 GLN A N 1
ATOM 4077 C CA . GLN A 1 766 ? 176.309 125.475 162.018 1.00 71.91 766 GLN A CA 1
ATOM 4078 C C . GLN A 1 766 ? 176.047 125.968 160.602 1.00 69.50 766 GLN A C 1
ATOM 4079 O O . GLN A 1 766 ? 176.983 126.383 159.910 1.00 66.65 766 GLN A O 1
ATOM 4081 N N . PHE A 1 767 ? 174.791 125.946 160.159 1.00 67.05 767 PHE A N 1
ATOM 4082 C CA . PHE A 1 767 ? 174.471 126.169 158.756 1.00 68.98 767 PHE A CA 1
ATOM 4083 C C . PHE A 1 767 ? 173.789 127.495 158.472 1.00 71.34 767 PHE A C 1
ATOM 4084 O O . PHE A 1 767 ? 174.004 128.061 157.399 1.00 74.07 767 PHE A O 1
ATOM 4092 N N . VAL A 1 768 ? 172.977 128.007 159.399 1.00 69.40 768 VAL A N 1
ATOM 4093 C CA . VAL A 1 768 ? 172.241 129.241 159.136 1.00 69.24 768 VAL A CA 1
ATOM 4094 C C . VAL A 1 768 ? 173.201 130.391 158.872 1.00 65.98 768 VAL A C 1
ATOM 4095 O O . VAL A 1 768 ? 173.043 131.141 157.901 1.00 57.03 768 VAL A O 1
ATOM 4097 N N . PHE A 1 769 ? 174.228 130.532 159.714 1.00 60.78 769 PHE A N 1
ATOM 4098 C CA . PHE A 1 769 ? 175.183 131.626 159.600 1.00 53.88 769 PHE A CA 1
ATOM 4099 C C . PHE A 1 769 ? 176.112 131.481 158.405 1.00 52.55 769 PHE A C 1
ATOM 4100 O O . PHE A 1 769 ? 176.887 132.402 158.132 1.00 55.96 769 PHE A O 1
ATOM 4108 N N . THR A 1 770 ? 176.070 130.357 157.700 1.00 54.94 770 THR A N 1
ATOM 4109 C CA . THR A 1 770 ? 176.761 130.189 156.423 1.00 56.08 770 THR A CA 1
ATOM 4110 C C . THR A 1 770 ? 175.753 129.656 155.411 1.00 62.82 770 THR A C 1
ATOM 4111 O O . THR A 1 770 ? 175.807 128.487 155.011 1.00 67.47 770 THR A O 1
ATOM 4115 N N . PRO A 1 771 ? 174.809 130.491 154.984 1.00 70.41 771 PRO A N 1
ATOM 4116 C CA . PRO A 1 771 ? 173.712 130.012 154.134 1.00 72.75 771 PRO A CA 1
ATOM 4117 C C . PRO A 1 771 ? 174.164 129.821 152.697 1.00 70.95 771 PRO A C 1
ATOM 4118 O O . PRO A 1 771 ? 175.236 130.303 152.303 1.00 70.99 771 PRO A O 1
ATOM 4122 N N . PRO A 1 772 ? 173.372 129.117 151.878 1.00 67.83 772 PRO A N 1
ATOM 4123 C CA . PRO A 1 772 ? 173.753 128.918 150.474 1.00 67.40 772 PRO A CA 1
ATOM 4124 C C . PRO A 1 772 ? 173.567 130.171 149.639 1.00 68.76 772 PRO A C 1
ATOM 4125 O O . PRO A 1 772 ? 173.241 131.239 150.165 1.00 72.81 772 PRO A O 1
ATOM 4129 N N . ALA A 1 773 ? 173.773 130.046 148.329 1.00 69.37 773 ALA A N 1
ATOM 4130 C CA . ALA A 1 773 ? 173.706 131.185 147.426 1.00 71.34 773 ALA A CA 1
ATOM 4131 C C . ALA A 1 773 ? 172.282 131.612 147.088 1.00 77.74 773 ALA A C 1
ATOM 4132 O O . ALA A 1 773 ? 172.108 132.657 146.451 1.00 80.69 773 ALA A O 1
ATOM 4134 N N . GLY A 1 774 ? 171.267 130.848 147.488 1.00 77.54 774 GLY A N 1
ATOM 4135 C CA . GLY A 1 774 ? 169.914 131.140 147.052 1.00 74.11 774 GLY A CA 1
ATOM 4136 C C . GLY A 1 774 ? 168.881 131.344 148.140 1.00 70.98 774 GLY A C 1
ATOM 4137 O O . GLY A 1 774 ? 167.734 130.913 147.990 1.00 74.88 774 GLY A O 1
ATOM 4138 N N . VAL A 1 775 ? 169.259 131.994 149.243 1.00 43.50 775 VAL A N 1
ATOM 4139 C CA . VAL A 1 775 ? 168.282 132.378 150.257 1.00 38.60 775 VAL A CA 1
ATOM 4140 C C . VAL A 1 775 ? 167.608 133.700 149.912 1.00 52.95 775 VAL A C 1
ATOM 4141 O O . VAL A 1 775 ? 166.634 134.086 150.579 1.00 49.56 775 VAL A O 1
ATOM 4145 N N . CYS A 1 776 ? 168.071 134.388 148.863 1.00 65.89 776 CYS A N 1
ATOM 4146 C CA . CYS A 1 776 ? 167.610 135.724 148.494 1.00 61.64 776 CYS A CA 1
ATOM 4147 C C . CYS A 1 776 ? 166.465 135.698 147.485 1.00 57.47 776 CYS A C 1
ATOM 4148 O O . CYS A 1 776 ? 165.429 136.332 147.709 1.00 48.77 776 CYS A O 1
ATOM 4150 N N . GLN A 1 777 ? 166.629 134.979 146.381 1.00 59.69 777 GLN A N 1
ATOM 4151 C CA . GLN A 1 777 ? 165.565 134.888 145.394 1.00 60.45 777 GLN A CA 1
ATOM 4152 C C . GLN A 1 777 ? 164.306 134.312 146.042 1.00 66.30 777 GLN A C 1
ATOM 4153 O O . GLN A 1 777 ? 164.396 133.400 146.871 1.00 66.53 777 GLN A O 1
ATOM 4155 N N . PRO A 1 778 ? 163.117 134.820 145.695 1.00 59.06 778 PRO A N 1
ATOM 4156 C CA . PRO A 1 778 ? 161.919 134.513 146.493 1.00 53.13 778 PRO A CA 1
ATOM 4157 C C . PRO A 1 778 ? 161.362 133.111 146.308 1.00 49.15 778 PRO A C 1
ATOM 4158 O O . PRO A 1 778 ? 160.409 132.754 147.013 1.00 45.32 778 PRO A O 1
ATOM 4162 N N . ARG A 1 779 ? 161.910 132.306 145.399 1.00 41.04 779 ARG A N 1
ATOM 4163 C CA . ARG A 1 779 ? 161.476 130.919 145.238 1.00 40.82 779 ARG A CA 1
ATOM 4164 C C . ARG A 1 779 ? 162.713 130.055 145.014 1.00 36.40 779 ARG A C 1
ATOM 4165 O O . ARG A 1 779 ? 163.161 129.874 143.881 1.00 25.74 779 ARG A O 1
ATOM 4167 N N . TYR A 1 780 ? 163.270 129.550 146.113 1.00 66.19 780 TYR A N 1
ATOM 4168 C CA . TYR A 1 780 ? 164.342 128.569 146.060 1.00 71.99 780 TYR A CA 1
ATOM 4169 C C . TYR A 1 780 ? 164.263 127.506 147.151 1.00 71.99 780 TYR A C 1
ATOM 4170 O O . TYR A 1 780 ? 165.156 126.654 147.212 1.00 72.17 780 TYR A O 1
ATOM 4172 N N . HIS A 1 781 ? 163.238 127.518 148.012 1.00 73.22 781 HIS A N 1
ATOM 4173 C CA . HIS A 1 781 ? 163.240 126.642 149.183 1.00 75.01 781 HIS A CA 1
ATOM 4174 C C . HIS A 1 781 ? 161.919 125.951 149.499 1.00 73.10 781 HIS A C 1
ATOM 4175 O O . HIS A 1 781 ? 161.903 125.112 150.405 1.00 65.61 781 HIS A O 1
ATOM 4177 N N . ARG A 1 782 ? 160.819 126.257 148.803 1.00 76.43 782 ARG A N 1
ATOM 4178 C CA . ARG A 1 782 ? 159.524 125.673 149.149 1.00 77.34 782 ARG A CA 1
ATOM 4179 C C . ARG A 1 782 ? 159.517 124.154 149.023 1.00 66.58 782 ARG A C 1
ATOM 4180 O O . ARG A 1 782 ? 158.645 123.496 149.600 1.00 58.52 782 ARG A O 1
ATOM 4182 N N . ASP A 1 783 ? 160.462 123.592 148.279 1.00 59.86 783 ASP A N 1
ATOM 4183 C CA . ASP A 1 783 ? 160.626 122.154 148.149 1.00 66.63 783 ASP A CA 1
ATOM 4184 C C . ASP A 1 783 ? 161.510 121.549 149.233 1.00 70.83 783 ASP A C 1
ATOM 4185 O O . ASP A 1 783 ? 161.559 120.320 149.352 1.00 68.65 783 ASP A O 1
ATOM 4190 N N . THR A 1 784 ? 162.208 122.370 150.023 1.00 66.61 784 THR A N 1
ATOM 4191 C CA . THR A 1 784 ? 163.113 121.856 151.046 1.00 65.75 784 THR A CA 1
ATOM 4192 C C . THR A 1 784 ? 162.384 121.412 152.310 1.00 66.52 784 THR A C 1
ATOM 4193 O O . THR A 1 784 ? 162.994 120.757 153.163 1.00 50.06 784 THR A O 1
ATOM 4197 N N . ASN A 1 785 ? 161.101 121.753 152.445 1.00 80.89 785 ASN A N 1
ATOM 4198 C CA . ASN A 1 785 ? 160.219 121.198 153.465 1.00 77.78 785 ASN A CA 1
ATOM 4199 C C . ASN A 1 785 ? 159.247 120.181 152.874 1.00 62.80 785 ASN A C 1
ATOM 4200 O O . ASN A 1 785 ? 158.119 120.035 153.356 1.00 54.49 785 ASN A O 1
ATOM 4202 N N . VAL A 1 786 ? 159.675 119.481 151.829 1.00 41.42 786 VAL A N 1
ATOM 4203 C CA . VAL A 1 786 ? 158.832 118.544 151.102 1.00 46.03 786 VAL A CA 1
ATOM 4204 C C . VAL A 1 786 ? 159.404 117.146 151.266 1.00 52.61 786 VAL A C 1
ATOM 4205 O O . VAL A 1 786 ? 159.357 116.330 150.341 1.00 56.59 786 VAL A O 1
ATOM 4207 N N . ALA A 1 787 ? 159.973 116.870 152.440 1.00 55.40 787 ALA A N 1
ATOM 4208 C CA . ALA A 1 787 ? 160.630 115.599 152.697 1.00 57.45 787 ALA A CA 1
ATOM 4209 C C . ALA A 1 787 ? 159.911 114.705 153.696 1.00 53.63 787 ALA A C 1
ATOM 4210 O O . ALA A 1 787 ? 160.338 113.562 153.883 1.00 57.21 787 ALA A O 1
ATOM 4212 N N . LEU A 1 788 ? 158.858 115.185 154.349 1.00 29.29 788 LEU A N 1
ATOM 4213 C CA . LEU A 1 788 ? 158.097 114.339 155.259 1.00 31.05 788 LEU A CA 1
ATOM 4214 C C . LEU A 1 788 ? 157.537 113.117 154.535 1.00 40.51 788 LEU A C 1
ATOM 4215 O O . LEU A 1 788 ? 158.100 112.023 154.603 1.00 38.33 788 LEU A O 1
ATOM 4220 N N . ASP B 2 7 ? 192.135 178.906 211.000 1.00 95.86 7 ASP B N 1
ATOM 4221 C CA . ASP B 2 7 ? 192.092 177.847 209.999 1.00 97.51 7 ASP B CA 1
ATOM 4222 C C . ASP B 2 7 ? 192.707 176.563 210.540 1.00 97.84 7 ASP B C 1
ATOM 4223 O O . ASP B 2 7 ? 193.182 175.722 209.779 1.00 95.83 7 ASP B O 1
ATOM 4225 N N . ALA B 2 8 ? 192.697 176.420 211.866 1.00 99.63 8 ALA B N 1
ATOM 4226 C CA . ALA B 2 8 ? 193.267 175.229 212.484 1.00 99.71 8 ALA B CA 1
ATOM 4227 C C . ALA B 2 8 ? 192.430 173.994 212.174 1.00 99.06 8 ALA B C 1
ATOM 4228 O O . ALA B 2 8 ? 192.964 172.958 211.762 1.00 99.03 8 ALA B O 1
ATOM 4230 N N . TRP B 2 9 ? 191.114 174.087 212.360 1.00 91.15 9 TRP B N 1
ATOM 4231 C CA . TRP B 2 9 ? 190.225 172.955 212.154 1.00 90.14 9 TRP B CA 1
ATOM 4232 C C . TRP B 2 9 ? 189.293 173.117 210.963 1.00 89.79 9 TRP B C 1
ATOM 4233 O O . TRP B 2 9 ? 188.640 172.142 210.579 1.00 90.81 9 TRP B O 1
ATOM 4244 N N . ALA B 2 10 ? 189.202 174.314 210.378 1.00 88.01 10 ALA B N 1
ATOM 4245 C CA . ALA B 2 10 ? 188.283 174.519 209.263 1.00 87.88 10 ALA B CA 1
ATOM 4246 C C . ALA B 2 10 ? 188.652 173.642 208.076 1.00 88.47 10 ALA B C 1
ATOM 4247 O O . ALA B 2 10 ? 187.806 172.911 207.545 1.00 89.43 10 ALA B O 1
ATOM 4249 N N . GLN B 2 11 ? 189.913 173.691 207.651 1.00 89.35 11 GLN B N 1
ATOM 4250 C CA . GLN B 2 11 ? 190.376 172.797 206.602 1.00 90.95 11 GLN B CA 1
ATOM 4251 C C . GLN B 2 11 ? 190.346 171.340 207.036 1.00 88.44 11 GLN B C 1
ATOM 4252 O O . GLN B 2 11 ? 190.318 170.452 206.178 1.00 86.74 11 GLN B O 1
ATOM 4254 N N . ARG B 2 12 ? 190.354 171.077 208.344 1.00 84.78 12 ARG B N 1
ATOM 4255 C CA . ARG B 2 12 ? 190.250 169.703 208.817 1.00 86.93 12 ARG B CA 1
ATOM 4256 C C . ARG B 2 12 ? 188.840 169.157 208.623 1.00 89.16 12 ARG B C 1
ATOM 4257 O O . ARG B 2 12 ? 188.666 168.016 208.180 1.00 89.52 12 ARG B O 1
ATOM 4259 N N . LEU B 2 13 ? 187.821 169.954 208.948 1.00 84.30 13 LEU B N 1
ATOM 4260 C CA . LEU B 2 13 ? 186.444 169.507 208.793 1.00 79.65 13 LEU B CA 1
ATOM 4261 C C . LEU B 2 13 ? 185.930 169.650 207.369 1.00 79.37 13 LEU B C 1
ATOM 42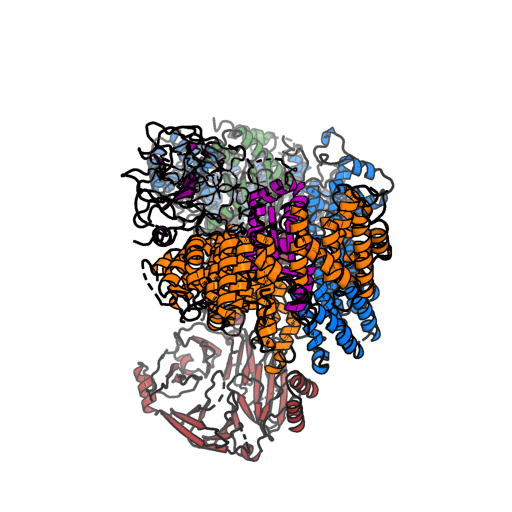62 O O . LEU B 2 13 ? 184.894 169.059 207.044 1.00 84.01 13 LEU B O 1
ATOM 4267 N N . GLY B 2 14 ? 186.604 170.433 206.526 1.00 78.50 14 GLY B N 1
ATOM 4268 C CA . GLY B 2 14 ? 186.150 170.569 205.152 1.00 79.79 14 GLY B CA 1
ATOM 4269 C C . GLY B 2 14 ? 186.191 169.254 204.401 1.00 80.72 14 GLY B C 1
ATOM 4270 O O . GLY B 2 14 ? 185.231 168.876 203.723 1.00 84.22 14 GLY B O 1
ATOM 4271 N N . ALA B 2 15 ? 187.301 168.526 204.531 1.00 79.28 15 ALA B N 1
ATOM 4272 C CA . ALA B 2 15 ? 187.442 167.246 203.853 1.00 79.54 15 ALA B CA 1
ATOM 4273 C C . ALA B 2 15 ? 186.524 166.179 204.428 1.00 82.18 15 ALA B C 1
ATOM 4274 O O . ALA B 2 15 ? 186.287 165.165 203.762 1.00 84.30 15 ALA B O 1
ATOM 4276 N N . PHE B 2 16 ? 186.011 166.370 205.646 1.00 81.12 16 PHE B N 1
ATOM 4277 C CA . PHE B 2 16 ? 185.089 165.387 206.203 1.00 78.34 16 PHE B CA 1
ATOM 4278 C C . PHE B 2 16 ? 183.655 165.689 205.802 1.00 81.50 16 PHE B C 1
ATOM 4279 O O . PHE B 2 16 ? 182.917 164.789 205.389 1.00 81.69 16 PHE B O 1
ATOM 4287 N N . ARG B 2 17 ? 183.237 166.948 205.923 1.00 87.60 17 ARG B N 1
ATOM 4288 C CA . ARG B 2 17 ? 181.887 167.304 205.515 1.00 81.96 17 ARG B CA 1
ATOM 4289 C C . ARG B 2 17 ? 181.730 167.357 204.005 1.00 81.44 17 ARG B C 1
ATOM 4290 O O . ARG B 2 17 ? 180.598 167.473 203.524 1.00 85.96 17 ARG B O 1
ATOM 4298 N N . ALA B 2 18 ? 182.825 167.279 203.249 1.00 81.47 18 ALA B N 1
ATOM 4299 C CA . ALA B 2 18 ? 182.693 166.976 201.831 1.00 82.22 18 ALA B CA 1
ATOM 4300 C C . ALA B 2 18 ? 182.227 165.540 201.626 1.00 84.01 18 ALA B C 1
ATOM 4301 O O . ALA B 2 18 ? 181.343 165.281 200.802 1.00 86.57 18 ALA B O 1
ATOM 4303 N N . SER B 2 19 ? 182.811 164.593 202.364 1.00 77.68 19 SER B N 1
ATOM 4304 C CA . SER B 2 19 ? 182.389 163.198 202.300 1.00 79.18 19 SER B CA 1
ATOM 4305 C C . SER B 2 19 ? 182.795 162.446 203.561 1.00 81.05 19 SER B C 1
ATOM 4306 O O . SER B 2 19 ? 183.972 162.104 203.721 1.00 81.73 19 SER B O 1
ATOM 4309 N N . PRO B 2 20 ? 181.864 162.180 204.482 1.00 86.76 20 PRO B N 1
ATOM 4310 C CA . PRO B 2 20 ? 182.258 161.507 205.735 1.00 84.79 20 PRO B CA 1
ATOM 4311 C C . PRO B 2 20 ? 182.859 160.127 205.524 1.00 86.54 20 PRO B C 1
ATOM 4312 O O . PRO B 2 20 ? 183.973 159.859 205.995 1.00 91.19 20 PRO B O 1
ATOM 4316 N N . SER B 2 21 ? 182.148 159.238 204.827 1.00 88.90 21 SER B N 1
ATOM 4317 C CA . SER B 2 21 ? 182.618 157.864 204.690 1.00 89.17 21 SER B CA 1
ATOM 4318 C C . SER B 2 21 ? 183.850 157.767 203.801 1.00 89.55 21 SER B C 1
ATOM 4319 O O . SER B 2 21 ? 184.648 156.836 203.958 1.00 90.00 21 SER B O 1
ATOM 4322 N N . ALA B 2 22 ? 184.025 158.700 202.864 1.00 85.58 22 ALA B N 1
ATOM 4323 C CA . ALA B 2 22 ? 185.218 158.665 202.023 1.00 86.54 22 ALA B CA 1
ATOM 4324 C C . ALA B 2 22 ? 186.460 159.092 202.797 1.00 86.06 22 ALA B C 1
ATOM 4325 O O . ALA B 2 22 ? 187.508 158.442 202.705 1.00 84.74 22 ALA B O 1
ATOM 4327 N N . PHE B 2 23 ? 186.367 160.179 203.565 1.00 81.51 23 PHE B N 1
ATOM 4328 C CA . PHE B 2 23 ? 187.533 160.656 204.303 1.00 79.77 23 PHE B CA 1
ATOM 4329 C C . PHE B 2 23 ? 187.846 159.758 205.492 1.00 82.20 23 PHE B C 1
ATOM 4330 O O . PHE B 2 23 ? 189.019 159.518 205.798 1.00 83.05 23 PHE B O 1
ATOM 4332 N N . MET B 2 24 ? 186.818 159.256 206.181 1.00 84.21 24 MET B N 1
ATOM 4333 C CA . MET B 2 24 ? 187.060 158.342 207.291 1.00 83.06 24 MET B CA 1
ATOM 4334 C C . MET B 2 24 ? 187.646 157.020 206.822 1.00 87.66 24 MET B C 1
ATOM 4335 O O . MET B 2 24 ? 188.189 156.271 207.641 1.00 88.21 24 MET B O 1
ATOM 4337 N N . ALA B 2 25 ? 187.547 156.717 205.531 1.00 94.43 25 ALA B N 1
ATOM 4338 C CA . ALA B 2 25 ? 188.219 155.566 204.946 1.00 94.28 25 ALA B CA 1
ATOM 4339 C C . ALA B 2 25 ? 189.608 155.906 204.424 1.00 93.47 25 ALA B C 1
ATOM 4340 O O . ALA B 2 25 ? 190.282 155.027 203.880 1.00 92.47 25 ALA B O 1
ATOM 4342 N N . GLY B 2 26 ? 190.043 157.155 204.574 1.00 91.55 26 GLY B N 1
ATOM 4343 C CA . GLY B 2 26 ? 191.354 157.572 204.139 1.00 90.74 26 GLY B CA 1
ATOM 4344 C C . GLY B 2 26 ? 192.405 157.397 205.216 1.00 89.53 26 GLY B C 1
ATOM 4345 O O . GLY B 2 26 ? 192.142 156.857 206.296 1.00 87.80 26 GLY B O 1
ATOM 4346 N N . PRO B 2 27 ? 193.619 157.860 204.944 1.00 86.26 27 PRO B N 1
ATOM 4347 C CA . PRO B 2 27 ? 194.713 157.652 205.897 1.00 85.82 27 PRO B CA 1
ATOM 4348 C C . PRO B 2 27 ? 194.673 158.625 207.063 1.00 87.81 27 PRO B C 1
ATOM 4349 O O . PRO B 2 27 ? 195.006 158.260 208.194 1.00 87.58 27 PRO B O 1
ATOM 4353 N N . GLU B 2 28 ? 194.265 159.866 206.800 1.00 87.99 28 GLU B N 1
ATOM 4354 C CA . GLU B 2 28 ? 194.257 160.887 207.839 1.00 88.82 28 GLU B CA 1
ATOM 4355 C C . GLU B 2 28 ? 193.107 160.719 208.821 1.00 88.29 28 GLU B C 1
ATOM 4356 O O . GLU B 2 28 ? 193.207 161.190 209.959 1.00 86.17 28 GLU B O 1
ATOM 4358 N N . GLY B 2 29 ? 192.025 160.052 208.415 1.00 92.16 29 GLY B N 1
ATOM 4359 C CA . GLY B 2 29 ? 190.876 159.904 209.287 1.00 91.41 29 GLY B CA 1
ATOM 4360 C C . GLY B 2 29 ? 191.037 158.862 210.368 1.00 90.06 29 GLY B C 1
ATOM 4361 O O . GLY B 2 29 ? 190.158 158.737 211.227 1.00 91.23 29 GLY B O 1
ATOM 4362 N N . GLU B 2 30 ? 192.133 158.103 210.343 1.00 90.31 30 GLU B N 1
ATOM 4363 C CA . GLU B 2 30 ? 192.358 157.108 211.385 1.00 91.45 30 GLU B CA 1
ATOM 4364 C C . GLU B 2 30 ? 192.506 157.766 212.750 1.00 90.50 30 GLU B C 1
ATOM 4365 O O . GLU B 2 30 ? 191.972 157.270 213.749 1.00 89.52 30 GLU B O 1
ATOM 4367 N N . ASP B 2 31 ? 193.221 158.886 212.811 1.00 91.99 31 ASP B N 1
ATOM 4368 C CA . ASP B 2 31 ? 193.458 159.580 214.067 1.00 93.46 31 ASP B CA 1
ATOM 4369 C C . ASP B 2 31 ? 192.606 160.831 214.239 1.00 95.48 31 ASP B C 1
ATOM 4370 O O . ASP B 2 31 ? 192.848 161.591 215.181 1.00 94.38 31 ASP B O 1
ATOM 4372 N N . LEU B 2 32 ? 191.631 161.068 213.358 1.00 92.68 32 LEU B N 1
ATOM 4373 C CA . LEU B 2 32 ? 190.795 162.261 213.467 1.00 89.19 32 LEU B CA 1
ATOM 4374 C C . LEU B 2 32 ? 190.001 162.257 214.767 1.00 87.75 32 LEU B C 1
ATOM 4375 O O . LEU B 2 32 ? 189.972 163.252 215.504 1.00 90.16 32 LEU B O 1
ATOM 4380 N N . GLY B 2 33 ? 189.350 161.133 215.064 1.00 82.22 33 GLY B N 1
ATOM 4381 C CA . GLY B 2 33 ? 188.645 161.018 216.327 1.00 84.34 33 GLY B CA 1
ATOM 4382 C C . GLY B 2 33 ? 189.578 161.147 217.513 1.00 85.68 33 GLY B C 1
ATOM 4383 O O . GLY B 2 33 ? 189.215 161.717 218.545 1.00 85.64 33 GLY B O 1
ATOM 4384 N N . ARG B 2 34 ? 190.799 160.626 217.376 1.00 95.13 34 ARG B N 1
ATOM 4385 C CA . ARG B 2 34 ? 191.780 160.749 218.446 1.00 96.56 34 ARG B CA 1
ATOM 4386 C C . ARG B 2 34 ? 192.097 162.208 218.735 1.00 94.57 34 ARG B C 1
ATOM 4387 O O . ARG B 2 34 ? 192.065 162.638 219.893 1.00 96.83 34 ARG B O 1
ATOM 4389 N N . ASP B 2 35 ? 192.388 162.990 217.694 1.00 90.82 35 ASP B N 1
ATOM 4390 C CA . ASP B 2 35 ? 192.677 164.405 217.912 1.00 92.89 35 ASP B CA 1
ATOM 4391 C C . ASP B 2 35 ? 191.476 165.110 218.523 1.00 92.88 35 ASP B C 1
ATOM 4392 O O . ASP B 2 35 ? 191.613 165.882 219.481 1.00 92.32 35 ASP B O 1
ATOM 4397 N N . LEU B 2 36 ? 190.283 164.838 217.982 1.00 95.36 36 LEU B N 1
ATOM 4398 C CA . LEU B 2 36 ? 189.081 165.532 218.434 1.00 95.16 36 LEU B CA 1
ATOM 4399 C C . LEU B 2 36 ? 188.810 165.262 219.908 1.00 90.47 36 LEU B C 1
ATOM 4400 O O . LEU B 2 36 ? 188.484 166.179 220.669 1.00 88.61 36 LEU B O 1
ATOM 4402 N N . LEU B 2 37 ? 188.935 164.004 220.331 1.00 86.41 37 LEU B N 1
ATOM 4403 C CA . LEU B 2 37 ? 188.812 163.703 221.749 1.00 87.05 37 LEU B CA 1
ATOM 4404 C C . LEU B 2 37 ? 189.941 164.318 222.559 1.00 90.42 37 LEU B C 1
ATOM 4405 O O . LEU B 2 37 ? 189.721 164.702 223.713 1.00 90.41 37 LEU B O 1
ATOM 4410 N N . SER B 2 38 ? 191.141 164.422 221.983 1.00 96.51 38 SER B N 1
ATOM 4411 C CA . SER B 2 38 ? 192.278 164.937 222.736 1.00 95.42 38 SER B CA 1
ATOM 4412 C C . SER B 2 38 ? 192.087 166.402 223.105 1.00 93.71 38 SER B C 1
ATOM 4413 O O . SER B 2 38 ? 192.198 166.772 224.279 1.00 90.12 38 SER B O 1
ATOM 4415 N N . ASP B 2 39 ? 191.772 167.255 222.126 1.00 97.17 39 ASP B N 1
ATOM 4416 C CA . ASP B 2 39 ? 191.753 168.692 222.380 1.00 97.61 39 ASP B CA 1
ATOM 4417 C C . ASP B 2 39 ? 190.419 169.141 222.970 1.00 99.07 39 ASP B C 1
ATOM 4418 O O . ASP B 2 39 ? 190.091 170.329 222.950 1.00 95.51 39 ASP B O 1
ATOM 4423 N N . LEU B 2 40 ? 189.639 168.193 223.494 1.00 99.69 40 LEU B N 1
ATOM 4424 C CA . LEU B 2 40 ? 188.359 168.539 224.102 1.00 96.95 40 LEU B CA 1
ATOM 4425 C C . LEU B 2 40 ? 188.553 169.391 225.350 1.00 96.94 40 LEU B C 1
ATOM 4426 O O . LEU B 2 40 ? 187.850 170.389 225.545 1.00 93.94 40 LEU B O 1
ATOM 4428 N N . ARG B 2 41 ? 189.507 169.019 226.201 1.00 98.89 41 ARG B N 1
ATOM 4429 C CA . ARG B 2 41 ? 189.795 169.754 227.425 1.00 94.90 41 ARG B CA 1
ATOM 4430 C C . ARG B 2 41 ? 190.893 170.792 227.248 1.00 94.86 41 ARG B C 1
ATOM 4431 O O . ARG B 2 41 ? 191.291 171.425 228.230 1.00 96.83 41 ARG B O 1
ATOM 4433 N N . SER B 2 42 ? 191.385 170.984 226.028 1.00 98.69 42 SER B N 1
ATOM 4434 C CA . SER B 2 42 ? 192.487 171.901 225.793 1.00 100.79 42 SER B CA 1
ATOM 4435 C C . SER B 2 42 ? 192.031 173.349 225.952 1.00 99.78 42 SER B C 1
ATOM 4436 O O . SER B 2 42 ? 190.839 173.658 226.026 1.00 99.81 42 SER B O 1
ATOM 4439 N N . GLU B 2 43 ? 193.014 174.247 226.008 1.00 95.13 43 GLU B N 1
ATOM 4440 C CA . GLU B 2 43 ? 192.761 175.675 226.087 1.00 96.08 43 GLU B CA 1
ATOM 4441 C C . GLU B 2 43 ? 193.268 176.446 224.878 1.00 95.76 43 GLU B C 1
ATOM 4442 O O . GLU B 2 43 ? 192.963 177.638 224.757 1.00 96.76 43 GLU B O 1
ATOM 4444 N N . LYS B 2 44 ? 194.027 175.811 223.986 1.00 87.99 44 LYS B N 1
ATOM 4445 C CA . LYS B 2 44 ? 194.507 176.479 222.785 1.00 88.85 44 LYS B CA 1
ATOM 4446 C C . LYS B 2 44 ? 193.436 176.612 221.711 1.00 94.62 44 LYS B C 1
ATOM 4447 O O . LYS B 2 44 ? 193.649 177.339 220.736 1.00 95.36 44 LYS B O 1
ATOM 4449 N N . LEU B 2 45 ? 192.300 175.936 221.864 1.00 102.19 45 LEU B N 1
ATOM 4450 C CA . LEU B 2 45 ? 191.222 175.970 220.884 1.00 98.90 45 LEU B CA 1
ATOM 4451 C C . LEU B 2 45 ? 190.198 177.022 221.287 1.00 96.62 45 LEU B C 1
ATOM 4452 O O . LEU B 2 45 ? 189.739 177.041 222.434 1.00 96.16 45 LEU B O 1
ATOM 4454 N N . SER B 2 46 ? 189.837 177.886 220.342 1.00 91.16 46 SER B N 1
ATOM 4455 C CA . SER B 2 46 ? 188.929 178.984 220.629 1.00 92.80 46 SER B CA 1
ATOM 4456 C C . SER B 2 46 ? 187.493 178.474 220.738 1.00 93.64 46 SER B C 1
ATOM 4457 O O . SER B 2 46 ? 187.211 177.278 220.624 1.00 93.28 46 SER B O 1
ATOM 4460 N N . GLU B 2 47 ? 186.574 179.412 220.970 1.00 91.97 47 GLU B N 1
ATOM 4461 C CA . GLU B 2 47 ? 185.163 179.065 221.109 1.00 91.44 47 GLU B CA 1
ATOM 4462 C C . GLU B 2 47 ? 184.607 178.489 219.812 1.00 88.68 47 GLU B C 1
ATOM 4463 O O . GLU B 2 47 ? 183.926 177.455 219.817 1.00 90.85 47 GLU B O 1
ATOM 4469 N N . GLN B 2 48 ? 184.893 179.147 218.688 1.00 84.72 48 GLN B N 1
ATOM 4470 C CA . GLN B 2 48 ? 184.306 178.740 217.416 1.00 86.01 48 GLN B CA 1
ATOM 4471 C C . GLN B 2 48 ? 184.780 177.355 217.000 1.00 89.11 48 GLN B C 1
ATOM 4472 O O . GLN B 2 48 ? 183.985 176.537 216.517 1.00 93.57 48 GLN B O 1
ATOM 4478 N N . THR B 2 49 ? 186.073 177.077 217.167 1.00 77.90 49 THR B N 1
ATOM 4479 C CA . THR B 2 49 ? 186.600 175.773 216.781 1.00 77.63 49 THR B CA 1
ATOM 4480 C C . THR B 2 49 ? 185.980 174.664 217.619 1.00 77.24 49 THR B C 1
ATOM 4481 O O . THR B 2 49 ? 185.606 173.609 217.090 1.00 80.73 49 THR B O 1
ATOM 4485 N N . LYS B 2 50 ? 185.852 174.890 218.927 1.00 72.06 50 LYS B N 1
ATOM 4486 C CA . LYS B 2 50 ? 185.214 173.900 219.786 1.00 73.86 50 LYS B CA 1
ATOM 4487 C C . LYS B 2 50 ? 183.765 173.678 219.381 1.00 76.00 50 LYS B C 1
ATOM 4488 O O . LYS B 2 50 ? 183.296 172.534 219.326 1.00 75.99 50 LYS B O 1
ATOM 4490 N N . VAL B 2 51 ? 183.045 174.761 219.077 1.00 73.58 51 VAL B N 1
ATOM 4491 C CA . VAL B 2 51 ? 181.645 174.637 218.683 1.00 69.22 51 VAL B CA 1
ATOM 4492 C C . VAL B 2 51 ? 181.520 173.809 217.411 1.00 65.02 51 VAL B C 1
ATOM 4493 O O . VAL B 2 51 ? 180.690 172.900 217.322 1.00 66.52 51 VAL B O 1
ATOM 4495 N N . SER B 2 52 ? 182.345 174.111 216.409 1.00 61.03 52 SER B N 1
ATOM 4496 C CA . SER B 2 52 ? 182.254 173.390 215.143 1.00 62.26 52 SER B CA 1
ATOM 4497 C C . SER B 2 52 ? 182.621 171.919 215.309 1.00 62.67 52 SER B C 1
ATOM 4498 O O . SER B 2 52 ? 181.949 171.035 214.753 1.00 66.73 52 SER B O 1
ATOM 4501 N N . LEU B 2 53 ? 183.683 171.634 216.066 1.00 67.95 53 LEU B N 1
ATOM 4502 C CA . LEU B 2 53 ? 184.078 170.246 216.278 1.00 73.16 53 LEU B CA 1
ATOM 4503 C C . LEU B 2 53 ? 182.985 169.474 217.002 1.00 70.63 53 LEU B C 1
ATOM 4504 O O . LEU B 2 53 ? 182.693 168.320 216.662 1.00 65.36 53 LEU B O 1
ATOM 4506 N N . LEU B 2 54 ? 182.355 170.101 217.992 1.00 67.48 54 LEU B N 1
ATOM 4507 C CA . LEU B 2 54 ? 181.298 169.421 218.723 1.00 63.53 54 LEU B CA 1
ATOM 4508 C C . LEU B 2 54 ? 180.050 169.255 217.868 1.00 68.67 54 LEU B C 1
ATOM 4509 O O . LEU B 2 54 ? 179.306 168.285 218.041 1.00 69.60 54 LEU B O 1
ATOM 4514 N N . ALA B 2 55 ? 179.811 170.177 216.933 1.00 73.21 55 ALA B N 1
ATOM 4515 C CA . ALA B 2 55 ? 178.713 170.002 215.988 1.00 68.32 55 ALA B CA 1
ATOM 4516 C C . ALA B 2 55 ? 178.948 168.793 215.092 1.00 68.85 55 ALA B C 1
ATOM 4517 O O . ALA B 2 55 ? 178.020 168.018 214.821 1.00 67.62 55 ALA B O 1
ATOM 4519 N N . LEU B 2 56 ? 180.180 168.613 214.616 1.00 64.27 56 LEU B N 1
ATOM 4520 C CA . LEU B 2 56 ? 180.466 167.400 213.854 1.00 56.44 56 LEU B CA 1
ATOM 4521 C C . LEU B 2 56 ? 180.299 166.162 214.728 1.00 60.93 56 LEU B C 1
ATOM 4522 O O . LEU B 2 56 ? 179.743 165.152 214.281 1.00 67.41 56 LEU B O 1
ATOM 4527 N N . SER B 2 57 ? 180.756 166.223 215.980 1.00 61.31 57 SER B N 1
ATOM 4528 C CA . SER B 2 57 ? 180.565 165.091 216.886 1.00 60.97 57 SER B CA 1
ATOM 4529 C C . SER B 2 57 ? 179.086 164.766 217.056 1.00 62.10 57 SER B C 1
ATOM 4530 O O . SER B 2 57 ? 178.709 163.597 217.185 1.00 63.10 57 SER B O 1
ATOM 4532 N N . MET B 2 58 ? 178.239 165.796 217.074 1.00 61.87 58 MET B N 1
ATOM 4533 C CA . MET B 2 58 ? 176.795 165.599 216.977 1.00 56.90 58 MET B CA 1
ATOM 4534 C C . MET B 2 58 ? 176.421 164.823 215.726 1.00 53.73 58 MET B C 1
ATOM 4535 O O . MET B 2 58 ? 175.729 163.803 215.793 1.00 51.87 58 MET B O 1
ATOM 4540 N N . GLU B 2 59 ? 176.881 165.294 214.571 1.00 56.12 59 GLU B N 1
ATOM 4541 C CA . GLU B 2 59 ? 176.198 164.958 213.328 1.00 57.21 59 GLU B CA 1
ATOM 4542 C C . GLU B 2 59 ? 176.488 163.539 212.843 1.00 58.10 59 GLU B C 1
ATOM 4543 O O . GLU B 2 59 ? 175.612 162.911 212.242 1.00 59.64 59 GLU B O 1
ATOM 4545 N N . TYR B 2 60 ? 177.694 163.013 213.064 1.00 56.05 60 TYR B N 1
ATOM 4546 C CA . TYR B 2 60 ? 178.077 161.698 212.538 1.00 57.96 60 TYR B CA 1
ATOM 4547 C C . TYR B 2 60 ? 178.741 160.821 213.597 1.00 57.41 60 TYR B C 1
ATOM 4548 O O . TYR B 2 60 ? 179.927 160.494 213.488 1.00 58.02 60 TYR B O 1
ATOM 4557 N N . PRO B 2 61 ? 177.997 160.389 214.619 1.00 59.20 61 PRO B N 1
ATOM 4558 C CA . PRO B 2 61 ? 178.588 159.470 215.602 1.00 59.46 61 PRO B CA 1
ATOM 4559 C C . PRO B 2 61 ? 178.892 158.089 215.056 1.00 63.62 61 PRO B C 1
ATOM 4560 O O . PRO B 2 61 ? 179.563 157.304 215.737 1.00 68.32 61 PRO B O 1
ATOM 4564 N N . ALA B 2 62 ? 178.415 157.752 213.861 1.00 72.81 62 ALA B N 1
ATOM 4565 C CA . ALA B 2 62 ? 178.608 156.407 213.336 1.00 75.99 62 ALA B CA 1
ATOM 4566 C C . ALA B 2 62 ? 179.893 156.243 212.537 1.00 70.38 62 ALA B C 1
ATOM 4567 O O . ALA B 2 62 ? 180.200 155.122 212.122 1.00 68.37 62 ALA B O 1
ATOM 4569 N N . GLN B 2 63 ? 180.648 157.315 212.312 1.00 76.32 63 GLN B N 1
ATOM 4570 C CA . GLN B 2 63 ? 181.753 157.269 211.365 1.00 83.04 63 GLN B CA 1
ATOM 4571 C C . GLN B 2 63 ? 183.128 157.322 212.019 1.00 85.52 63 GLN B C 1
ATOM 4572 O O . GLN B 2 63 ? 184.128 157.079 211.334 1.00 84.30 63 GLN B O 1
ATOM 4574 N N . LEU B 2 64 ? 183.212 157.632 213.311 1.00 84.23 64 LEU B N 1
ATOM 4575 C CA . LEU B 2 64 ? 184.499 157.749 213.985 1.00 81.30 64 LEU B CA 1
ATOM 4576 C C . LEU B 2 64 ? 184.692 156.782 215.141 1.00 84.49 64 LEU B C 1
ATOM 4577 O O . LEU B 2 64 ? 185.842 156.537 215.523 1.00 87.83 64 LEU B O 1
ATOM 4582 N N . TRP B 2 65 ? 183.625 156.226 215.706 1.00 86.21 65 TRP B N 1
ATOM 4583 C CA . TRP B 2 65 ? 183.700 155.285 216.824 1.00 87.54 65 TRP B CA 1
ATOM 4584 C C . TRP B 2 65 ? 182.822 154.074 216.538 1.00 87.43 65 TRP B C 1
ATOM 4585 O O . TRP B 2 65 ? 181.798 153.861 217.196 1.00 87.71 65 TRP B O 1
ATOM 4596 N N . PRO B 2 66 ? 183.208 153.247 215.561 1.00 88.30 66 PRO B N 1
ATOM 4597 C CA . PRO B 2 66 ? 182.350 152.121 215.165 1.00 90.13 66 PRO B CA 1
ATOM 4598 C C . PRO B 2 66 ? 182.184 151.067 216.250 1.00 90.05 66 PRO B C 1
ATOM 4599 O O . PRO B 2 66 ? 181.058 150.706 216.604 1.00 89.93 66 PRO B O 1
ATOM 4603 N N . ASP B 2 67 ? 183.295 150.570 216.784 1.00 95.03 67 ASP B N 1
ATOM 4604 C CA . ASP B 2 67 ? 183.239 149.480 217.743 1.00 94.09 67 ASP B CA 1
ATOM 4605 C C . ASP B 2 67 ? 182.610 149.944 219.051 1.00 92.76 67 ASP B C 1
ATOM 4606 O O . ASP B 2 67 ? 182.600 151.131 219.384 1.00 93.90 67 ASP B O 1
ATOM 4608 N N . ALA B 2 68 ? 182.067 148.978 219.794 1.00 97.31 68 ALA B N 1
ATOM 4609 C CA . ALA B 2 68 ? 181.466 149.289 221.087 1.00 100.84 68 ALA B CA 1
ATOM 4610 C C . ALA B 2 68 ? 182.507 149.795 222.079 1.00 100.48 68 ALA B C 1
ATOM 4611 O O . ALA B 2 68 ? 182.246 150.737 222.834 1.00 97.97 68 ALA B O 1
ATOM 4613 N N . SER B 2 69 ? 183.689 149.175 222.102 1.00 100.01 69 SER B N 1
ATOM 4614 C CA . SER B 2 69 ? 184.727 149.607 223.033 1.00 100.12 69 SER B CA 1
ATOM 4615 C C . SER B 2 69 ? 185.182 151.029 222.732 1.00 99.94 69 SER B C 1
ATOM 4616 O O . SER B 2 69 ? 185.359 151.841 223.650 1.00 103.02 69 SER B O 1
ATOM 4618 N N . ALA B 2 70 ? 185.379 151.348 221.451 1.00 91.14 70 ALA B N 1
ATOM 4619 C CA . ALA B 2 70 ? 185.770 152.703 221.081 1.00 91.50 70 ALA B CA 1
ATOM 4620 C C . ALA B 2 70 ? 184.688 153.700 221.458 1.00 90.04 70 ALA B C 1
ATOM 4621 O O . ALA B 2 70 ? 184.985 154.806 221.927 1.00 90.24 70 ALA B O 1
ATOM 4623 N N . ALA B 2 71 ? 183.422 153.324 221.258 1.00 95.56 71 ALA B N 1
ATOM 4624 C CA . ALA B 2 71 ? 182.319 154.202 221.628 1.00 96.89 71 ALA B CA 1
ATOM 4625 C C . ALA B 2 71 ? 182.291 154.448 223.128 1.00 96.13 71 ALA B C 1
ATOM 4626 O O . ALA B 2 71 ? 182.082 155.581 223.572 1.00 96.89 71 ALA B O 1
ATOM 4628 N N . GLU B 2 72 ? 182.506 153.401 223.927 1.00 86.90 72 GLU B N 1
ATOM 4629 C CA . GLU B 2 72 ? 182.544 153.579 225.374 1.00 86.47 72 GLU B CA 1
ATOM 4630 C C . GLU B 2 72 ? 183.701 154.479 225.784 1.00 90.10 72 GLU B C 1
ATOM 4631 O O . GLU B 2 72 ? 183.546 155.344 226.654 1.00 87.82 72 GLU B O 1
ATOM 4633 N N . VAL B 2 73 ? 184.868 154.296 225.161 1.00 96.62 73 VAL B N 1
ATOM 4634 C CA . VAL B 2 73 ? 186.033 155.115 225.490 1.00 95.68 73 VAL B CA 1
ATOM 4635 C C . VAL B 2 73 ? 185.763 156.580 225.167 1.00 95.50 73 VAL B C 1
ATOM 4636 O O . VAL B 2 73 ? 186.069 157.478 225.962 1.00 94.44 73 VAL B O 1
ATOM 4638 N N . ALA B 2 74 ? 185.187 156.841 223.992 1.00 98.07 74 ALA B N 1
ATOM 4639 C CA . ALA B 2 74 ? 184.829 158.209 223.633 1.00 94.87 74 ALA B CA 1
ATOM 4640 C C . ALA B 2 74 ? 183.787 158.770 224.589 1.00 95.55 74 ALA B C 1
ATOM 4641 O O . ALA B 2 74 ? 183.814 159.961 224.919 1.00 97.25 74 ALA B O 1
ATOM 4643 N N . ALA B 2 75 ? 182.858 157.927 225.042 1.00 96.65 75 ALA B N 1
ATOM 4644 C CA . ALA B 2 75 ? 181.852 158.373 225.997 1.00 97.51 75 ALA B CA 1
ATOM 4645 C C . ALA B 2 75 ? 182.499 158.842 227.291 1.00 98.09 75 ALA B C 1
ATOM 4646 O O . ALA B 2 75 ? 182.202 159.936 227.787 1.00 99.10 75 ALA B O 1
ATOM 4648 N N . THR B 2 76 ? 183.397 158.028 227.852 1.00 92.75 76 THR B N 1
ATOM 4649 C CA . THR B 2 76 ? 184.070 158.436 229.082 1.00 94.19 76 THR B CA 1
ATOM 4650 C C . THR B 2 76 ? 184.927 159.676 228.864 1.00 93.91 76 THR B C 1
ATOM 4651 O O . THR B 2 76 ? 184.980 160.557 229.729 1.00 93.63 76 THR B O 1
ATOM 4655 N N . SER B 2 77 ? 185.605 159.767 227.718 1.00 92.11 77 SER B N 1
ATOM 4656 C CA . SER B 2 77 ? 186.436 160.938 227.453 1.00 93.11 77 SER B CA 1
ATOM 4657 C C . SER B 2 77 ? 185.599 162.210 227.392 1.00 90.69 77 SER B C 1
ATOM 4658 O O . SER B 2 77 ? 185.956 163.232 227.996 1.00 91.31 77 SER B O 1
ATOM 4661 N N . LEU B 2 78 ? 184.480 162.164 226.666 1.00 85.32 78 LEU B N 1
ATOM 4662 C CA . LEU B 2 78 ? 183.607 163.325 226.572 1.00 85.15 78 LEU B CA 1
ATOM 4663 C C . LEU B 2 78 ? 183.030 163.682 227.931 1.00 86.31 78 LEU B C 1
ATOM 4664 O O . LEU B 2 78 ? 182.939 164.863 228.284 1.00 88.82 78 LEU B O 1
ATOM 4666 N N . LEU B 2 79 ? 182.636 162.674 228.710 1.00 91.15 79 LEU B N 1
ATOM 4667 C CA . LEU B 2 79 ? 182.107 162.941 230.041 1.00 92.11 79 LEU B CA 1
ATOM 4668 C C . LEU B 2 79 ? 183.150 163.627 230.910 1.00 91.92 79 LEU B C 1
ATOM 4669 O O . LEU B 2 79 ? 182.842 164.584 231.633 1.00 91.15 79 LEU B O 1
ATOM 4674 N N . ASP B 2 80 ? 184.397 163.158 230.839 1.00 92.05 80 ASP B N 1
ATOM 4675 C CA . ASP B 2 80 ? 185.469 163.761 231.619 1.00 90.88 80 ASP B CA 1
ATOM 4676 C C . ASP B 2 80 ? 185.675 165.217 231.230 1.00 88.62 80 ASP B C 1
ATOM 4677 O O . ASP B 2 80 ? 185.699 166.102 232.093 1.00 88.92 80 ASP B O 1
ATOM 4679 N N . THR B 2 81 ? 185.813 165.494 229.931 1.00 83.38 81 THR B N 1
ATOM 4680 C CA . THR B 2 81 ? 186.053 166.882 229.545 1.00 83.87 81 THR B CA 1
ATOM 4681 C C . THR B 2 81 ? 184.837 167.761 229.796 1.00 83.06 81 THR B C 1
ATOM 4682 O O . THR B 2 81 ? 184.985 168.981 229.906 1.00 83.57 81 THR B O 1
ATOM 4686 N N . LEU B 2 82 ? 183.642 167.176 229.889 1.00 85.84 82 LEU B N 1
ATOM 4687 C CA . LEU B 2 82 ? 182.471 167.961 230.255 1.00 87.79 82 LEU B CA 1
ATOM 4688 C C . LEU B 2 82 ? 182.475 168.305 231.737 1.00 86.41 82 LEU B C 1
ATOM 4689 O O . LEU B 2 82 ? 182.086 169.413 232.121 1.00 85.86 82 LEU B O 1
ATOM 4691 N N . VAL B 2 83 ? 182.895 167.363 232.585 1.00 88.42 83 VAL B N 1
ATOM 4692 C CA . VAL B 2 83 ? 182.989 167.653 234.013 1.00 89.84 83 VAL B CA 1
ATOM 4693 C C . VAL B 2 83 ? 184.150 168.602 234.294 1.00 88.56 83 VAL B C 1
ATOM 4694 O O . VAL B 2 83 ? 184.026 169.534 235.098 1.00 88.25 83 VAL B O 1
ATOM 4698 N N . LEU B 2 84 ? 185.287 168.392 233.632 1.00 83.54 84 LEU B N 1
ATOM 4699 C CA . LEU B 2 84 ? 186.509 169.138 233.908 1.00 82.44 84 LEU B CA 1
ATOM 4700 C C . LEU B 2 84 ? 186.539 170.519 233.256 1.00 83.42 84 LEU B C 1
ATOM 4701 O O . LEU B 2 84 ? 187.617 171.119 233.168 1.00 81.76 84 LEU B O 1
ATOM 4703 N N . LEU B 2 85 ? 185.403 171.033 232.796 1.00 91.13 85 LEU B N 1
ATOM 4704 C CA . LEU B 2 85 ? 185.388 172.334 232.150 1.00 91.35 85 LEU B CA 1
ATOM 4705 C C . LEU B 2 85 ? 185.625 173.446 233.172 1.00 89.78 85 LEU B C 1
ATOM 4706 O O . LEU B 2 85 ? 185.308 173.292 234.355 1.00 88.67 85 LEU B O 1
ATOM 4711 N N . PRO B 2 86 ? 186.193 174.570 232.741 1.00 91.90 86 PRO B N 1
ATOM 4712 C CA . PRO B 2 86 ? 186.339 175.727 233.634 1.00 92.89 86 PRO B CA 1
ATOM 4713 C C . PRO B 2 86 ? 184.993 176.177 234.172 1.00 93.90 86 PRO B C 1
ATOM 4714 O O . PRO B 2 86 ? 183.988 176.167 233.445 1.00 93.65 86 PRO B O 1
ATOM 4718 N N . PRO B 2 87 ? 184.929 176.585 235.447 1.00 99.96 87 PRO B N 1
ATOM 4719 C CA . PRO B 2 87 ? 183.664 176.989 236.075 1.00 99.29 87 PRO B CA 1
ATOM 4720 C C . PRO B 2 87 ? 183.242 178.420 235.747 1.00 95.23 87 PRO B C 1
ATOM 4721 O O . PRO B 2 87 ? 182.887 179.201 236.630 1.00 93.98 87 PRO B O 1
ATOM 4725 N N . ARG B 2 88 ? 183.273 178.761 234.463 1.00 106.04 88 ARG B N 1
ATOM 4726 C CA . ARG B 2 88 ? 182.858 180.061 233.970 1.00 109.53 88 ARG B CA 1
ATOM 4727 C C . ARG B 2 88 ? 181.786 179.888 232.901 1.00 111.65 88 ARG B C 1
ATOM 4728 O O . ARG B 2 88 ? 181.739 178.851 232.231 1.00 112.85 88 ARG B O 1
ATOM 4730 N N . PRO B 2 89 ? 180.905 180.875 232.722 1.00 117.46 89 PRO B N 1
ATOM 4731 C CA . PRO B 2 89 ? 179.841 180.744 231.712 1.00 116.88 89 PRO B CA 1
ATOM 4732 C C . PRO B 2 89 ? 180.430 180.668 230.311 1.00 115.41 89 PRO B C 1
ATOM 4733 O O . PRO B 2 89 ? 181.077 181.607 229.843 1.00 116.44 89 PRO B O 1
ATOM 4737 N N . SER B 2 90 ? 180.200 179.540 229.643 1.00 102.52 90 SER B N 1
ATOM 4738 C CA . SER B 2 90 ? 180.717 179.303 228.302 1.00 101.45 90 SER B CA 1
ATOM 4739 C C . SER B 2 90 ? 179.600 178.696 227.462 1.00 102.51 90 SER B C 1
ATOM 4740 O O . SER B 2 90 ? 178.436 178.658 227.872 1.00 103.47 90 SER B O 1
ATOM 4743 N N . ALA B 2 91 ? 179.954 178.212 226.275 1.00 88.65 91 ALA B N 1
ATOM 4744 C CA . ALA B 2 91 ? 178.983 177.705 225.313 1.00 88.10 91 ALA B CA 1
ATOM 4745 C C . ALA B 2 91 ? 179.383 176.323 224.819 1.00 84.48 91 ALA B C 1
ATOM 4746 O O . ALA B 2 91 ? 179.300 176.010 223.630 1.00 87.05 91 ALA B O 1
ATOM 4748 N N . LEU B 2 92 ? 179.834 175.471 225.735 1.00 68.00 92 LEU B N 1
ATOM 4749 C CA . LEU B 2 92 ? 180.078 174.066 225.433 1.00 70.23 92 LEU B CA 1
ATOM 4750 C C . LEU B 2 92 ? 179.287 173.136 226.341 1.00 70.12 92 LEU B C 1
ATOM 4751 O O . LEU B 2 92 ? 179.579 171.937 226.382 1.00 70.52 92 LEU B O 1
ATOM 4756 N N . ARG B 2 93 ? 178.298 173.649 227.069 1.00 64.46 93 ARG B N 1
ATOM 4757 C CA . ARG B 2 93 ? 177.613 172.822 228.060 1.00 62.06 93 ARG B CA 1
ATOM 4758 C C . ARG B 2 93 ? 176.634 171.858 227.398 1.00 65.33 93 ARG B C 1
ATOM 4759 O O . ARG B 2 93 ? 176.810 170.638 227.458 1.00 64.70 93 ARG B O 1
ATOM 4761 N N . ARG B 2 94 ? 175.596 172.395 226.750 1.00 61.93 94 ARG B N 1
ATOM 4762 C CA . ARG B 2 94 ? 174.605 171.529 226.114 1.00 63.26 94 ARG B CA 1
ATOM 4763 C C . ARG B 2 94 ? 175.181 170.732 224.949 1.00 64.04 94 ARG B C 1
ATOM 4764 O O . ARG B 2 94 ? 174.929 169.513 224.878 1.00 66.09 94 ARG B O 1
ATOM 4766 N N . PRO B 2 95 ? 175.926 171.326 224.008 1.00 54.27 95 PRO B N 1
ATOM 4767 C CA . PRO B 2 95 ? 176.434 170.524 222.889 1.00 55.85 95 PRO B CA 1
ATOM 4768 C C . PRO B 2 95 ? 177.295 169.357 223.320 1.00 64.18 95 PRO B C 1
ATOM 4769 O O . PRO B 2 95 ? 177.266 168.312 222.662 1.00 71.87 95 PRO B O 1
ATOM 4773 N N . LEU B 2 96 ? 178.047 169.486 224.414 1.00 66.60 96 LEU B N 1
ATOM 4774 C CA . LEU B 2 96 ? 178.868 168.368 224.869 1.00 68.71 96 LEU B CA 1
ATOM 4775 C C . LEU B 2 96 ? 178.002 167.192 225.299 1.00 63.50 96 LEU B C 1
ATOM 4776 O O . LEU B 2 96 ? 178.243 166.046 224.896 1.00 59.83 96 LEU B O 1
ATOM 4778 N N . LEU B 2 97 ? 176.990 167.457 226.127 1.00 62.84 97 LEU B N 1
ATOM 4779 C CA . LEU B 2 97 ? 176.115 166.382 226.573 1.00 65.58 97 LEU B CA 1
ATOM 4780 C C . LEU B 2 97 ? 175.420 165.736 225.389 1.00 61.95 97 LEU B C 1
ATOM 4781 O O . LEU B 2 97 ? 175.308 164.506 225.312 1.00 63.62 97 LEU B O 1
ATOM 4786 N N . LEU B 2 98 ? 174.956 166.553 224.447 1.00 66.77 98 LEU B N 1
ATOM 4787 C CA . LEU B 2 98 ? 174.242 165.999 223.307 1.00 72.59 98 LEU B CA 1
ATOM 4788 C C . LEU B 2 98 ? 175.169 165.175 222.418 1.00 69.54 98 LEU B C 1
ATOM 4789 O O . LEU B 2 98 ? 174.762 164.141 221.877 1.00 73.23 98 LEU B O 1
ATOM 4791 N N . ALA B 2 99 ? 176.425 165.604 222.268 1.00 53.72 99 ALA B N 1
ATOM 4792 C CA . ALA B 2 99 ? 177.368 164.852 221.447 1.00 55.22 99 ALA B CA 1
ATOM 4793 C C . ALA B 2 99 ? 177.729 163.523 222.096 1.00 61.60 99 ALA B C 1
ATOM 4794 O O . ALA B 2 99 ? 177.849 162.499 221.410 1.00 59.07 99 ALA B O 1
ATOM 4796 N N . ALA B 2 100 ? 177.909 163.519 223.418 1.00 70.08 100 ALA B N 1
ATOM 4797 C CA . ALA B 2 100 ? 178.148 162.261 224.118 1.00 69.24 100 ALA B CA 1
ATOM 4798 C C . ALA B 2 100 ? 176.951 161.330 223.983 1.00 62.98 100 ALA B C 1
ATOM 4799 O O . ALA B 2 100 ? 177.113 160.120 223.780 1.00 65.26 100 ALA B O 1
ATOM 4801 N N . THR B 2 101 ? 175.739 161.880 224.089 1.00 60.05 101 THR B N 1
ATOM 4802 C CA . THR B 2 101 ? 174.543 161.067 223.906 1.00 61.21 101 THR B CA 1
ATOM 4803 C C . THR B 2 101 ? 174.489 160.477 222.505 1.00 62.25 101 THR B C 1
ATOM 4804 O O . THR B 2 101 ? 174.161 159.299 222.334 1.00 60.10 101 THR B O 1
ATOM 4808 N N . THR B 2 102 ? 174.813 161.279 221.490 1.00 68.16 102 THR B N 1
ATOM 4809 C CA . THR B 2 102 ? 174.802 160.778 220.121 1.00 68.66 102 THR B CA 1
ATOM 4810 C C . THR B 2 102 ? 175.811 159.656 219.939 1.00 71.56 102 THR B C 1
ATOM 4811 O O . THR B 2 102 ? 175.496 158.618 219.344 1.00 71.70 102 THR B O 1
ATOM 4813 N N . ALA B 2 103 ? 177.029 159.843 220.455 1.00 74.40 103 ALA B N 1
ATOM 4814 C CA . ALA B 2 103 ? 178.057 158.817 220.308 1.00 74.78 103 ALA B CA 1
ATOM 4815 C C . ALA B 2 103 ? 177.641 157.521 220.994 1.00 73.95 103 ALA B C 1
ATOM 4816 O O . ALA B 2 103 ? 177.732 156.436 220.405 1.00 73.04 103 ALA B O 1
ATOM 4818 N N . LEU B 2 104 ? 177.148 157.617 222.232 1.00 70.93 104 LEU B N 1
ATOM 4819 C CA . LEU B 2 104 ? 176.749 156.417 222.960 1.00 68.43 104 LEU B CA 1
ATOM 4820 C C . LEU B 2 104 ? 175.565 155.724 222.295 1.00 75.16 104 LEU B C 1
ATOM 4821 O O . LEU B 2 104 ? 175.523 154.491 222.219 1.00 73.90 104 LEU B O 1
ATOM 4823 N N . ALA B 2 105 ? 174.590 156.498 221.807 1.00 73.15 105 ALA B N 1
ATOM 4824 C CA . ALA B 2 105 ? 173.374 155.902 221.265 1.00 70.23 105 ALA B CA 1
ATOM 4825 C C . ALA B 2 105 ? 173.613 155.272 219.899 1.00 69.17 105 ALA B C 1
ATOM 4826 O O . ALA B 2 105 ? 173.122 154.171 219.627 1.00 68.54 105 ALA B O 1
ATOM 4828 N N . ALA B 2 106 ? 174.359 155.947 219.025 1.00 71.87 106 ALA B N 1
ATOM 4829 C CA . ALA B 2 106 ? 174.589 155.440 217.681 1.00 74.45 106 ALA B CA 1
ATOM 4830 C C . ALA B 2 106 ? 175.804 154.530 217.580 1.00 78.35 106 ALA B C 1
ATOM 4831 O O . ALA B 2 106 ? 176.031 153.950 216.513 1.00 78.38 106 ALA B O 1
ATOM 4833 N N . GLY B 2 107 ? 176.591 154.396 218.646 1.00 88.33 107 GLY B N 1
ATOM 4834 C CA . GLY B 2 107 ? 177.714 153.481 218.622 1.00 86.98 107 GLY B CA 1
ATOM 4835 C C . GLY B 2 107 ? 177.335 152.075 219.035 1.00 88.99 107 GLY B C 1
ATOM 4836 O O . GLY B 2 107 ? 178.072 151.120 218.769 1.00 90.29 107 GLY B O 1
ATOM 4837 N N . GLY B 2 108 ? 176.181 151.934 219.683 1.00 90.27 108 GLY B N 1
ATOM 4838 C CA . GLY B 2 108 ? 175.726 150.649 220.163 1.00 88.06 108 GLY B CA 1
ATOM 4839 C C . GLY B 2 108 ? 176.326 150.206 221.477 1.00 84.31 108 GLY B C 1
ATOM 4840 O O . GLY B 2 108 ? 176.000 149.110 221.948 1.00 82.33 108 GLY B O 1
ATOM 4841 N N . ALA B 2 109 ? 177.180 151.019 222.089 1.00 85.40 109 ALA B N 1
ATOM 4842 C CA . ALA B 2 109 ? 177.837 150.647 223.332 1.00 85.94 109 ALA B CA 1
ATOM 4843 C C . ALA B 2 109 ? 176.990 150.925 224.565 1.00 87.37 109 ALA B C 1
ATOM 4844 O O . ALA B 2 109 ? 177.431 150.617 225.678 1.00 87.63 109 ALA B O 1
ATOM 4846 N N . LEU B 2 110 ? 175.802 151.497 224.404 1.00 85.70 110 LEU B N 1
ATOM 4847 C CA . LEU B 2 110 ? 174.956 151.792 225.551 1.00 86.62 110 LEU B CA 1
ATOM 4848 C C . LEU B 2 110 ? 174.447 150.506 226.191 1.00 86.79 110 LEU B C 1
ATOM 4849 O O . LEU B 2 110 ? 174.098 149.544 225.502 1.00 82.94 110 LEU B O 1
ATOM 4851 N N . GLY B 2 111 ? 174.408 150.495 227.521 1.00 93.27 111 GLY B N 1
ATOM 4852 C CA . GLY B 2 111 ? 173.923 149.355 228.261 1.00 93.03 111 GLY B CA 1
ATOM 4853 C C . GLY B 2 111 ? 174.090 149.524 229.757 1.00 94.58 111 GLY B C 1
ATOM 4854 O O . GLY B 2 111 ? 174.987 150.227 230.232 1.00 95.70 111 GLY B O 1
ATOM 4855 N N . PRO B 2 112 ? 173.215 148.880 230.533 1.00 87.55 112 PRO B N 1
ATOM 4856 C CA . PRO B 2 112 ? 173.331 148.965 231.997 1.00 85.20 112 PRO B CA 1
ATOM 4857 C C . PRO B 2 112 ? 174.639 148.427 232.548 1.00 88.18 112 PRO B C 1
ATOM 4858 O O . PRO B 2 112 ? 175.072 148.865 233.620 1.00 89.62 112 PRO B O 1
ATOM 4862 N N . THR B 2 113 ? 175.279 147.484 231.860 1.00 98.63 113 THR B N 1
ATOM 4863 C CA . THR B 2 113 ? 176.480 146.834 232.365 1.00 99.94 113 THR B CA 1
ATOM 4864 C C . THR B 2 113 ? 177.762 147.522 231.915 1.00 96.99 113 THR B C 1
ATOM 4865 O O . THR B 2 113 ? 178.808 146.868 231.834 1.00 95.13 113 THR B O 1
ATOM 4867 N N . SER B 2 114 ? 177.710 148.817 231.618 1.00 104.00 114 SER B N 1
ATOM 4868 C CA . SER B 2 114 ? 178.885 149.565 231.196 1.00 106.09 114 SER B CA 1
ATOM 4869 C C . SER B 2 114 ? 179.042 150.798 232.071 1.00 106.67 114 SER B C 1
ATOM 4870 O O . SER B 2 114 ? 178.058 151.467 232.401 1.00 105.41 114 SER B O 1
ATOM 4873 N N . GLY B 2 115 ? 180.287 151.090 232.447 1.00 108.32 115 GLY B N 1
ATOM 4874 C CA . GLY B 2 115 ? 180.536 152.213 233.336 1.00 106.94 115 GLY B CA 1
ATOM 4875 C C . GLY B 2 115 ? 180.212 153.552 232.704 1.00 106.40 115 GLY B C 1
ATOM 4876 O O . GLY B 2 115 ? 179.734 154.467 233.381 1.00 105.36 115 GLY B O 1
ATOM 4877 N N . ALA B 2 116 ? 180.477 153.692 231.404 1.00 103.58 116 ALA B N 1
ATOM 4878 C CA . ALA B 2 116 ? 180.202 154.957 230.732 1.00 102.98 116 ALA B CA 1
ATOM 4879 C C . ALA B 2 116 ? 178.719 155.291 230.771 1.00 101.40 116 ALA B C 1
ATOM 4880 O O . ALA B 2 116 ? 178.339 156.425 231.081 1.00 102.80 116 ALA B O 1
ATOM 4882 N N . SER B 2 117 ? 177.864 154.314 230.467 1.00 104.08 117 SER B N 1
ATOM 4883 C CA . SER B 2 117 ? 176.426 154.553 230.519 1.00 106.78 117 SER B CA 1
ATOM 4884 C C . SER B 2 117 ? 175.963 154.811 231.946 1.00 106.87 117 SER B C 1
ATOM 4885 O O . SER B 2 117 ? 175.126 155.692 232.187 1.00 106.17 117 SER B O 1
ATOM 4887 N N . CYS B 2 118 ? 176.494 154.049 232.905 1.00 104.31 118 CYS B N 1
ATOM 4888 C CA . CYS B 2 118 ? 176.142 154.229 234.306 1.00 102.96 118 CYS B CA 1
ATOM 4889 C C . CYS B 2 118 ? 176.612 155.563 234.864 1.00 102.63 118 CYS B C 1
ATOM 4890 O O . CYS B 2 118 ? 176.099 155.993 235.901 1.00 101.84 118 CYS B O 1
ATOM 4893 N N . ARG B 2 119 ? 177.576 156.217 234.220 1.00 97.24 119 ARG B N 1
ATOM 4894 C CA . ARG B 2 119 ? 177.980 157.544 234.660 1.00 96.24 119 ARG B CA 1
ATOM 4895 C C . ARG B 2 119 ? 177.237 158.637 233.905 1.00 97.98 119 ARG B C 1
ATOM 4896 O O . ARG B 2 119 ? 176.974 159.706 234.465 1.00 100.73 119 ARG B O 1
ATOM 4904 N N . LEU B 2 120 ? 176.889 158.388 232.642 1.00 94.61 120 LEU B N 1
ATOM 4905 C CA . LEU B 2 120 ? 176.178 159.396 231.865 1.00 92.17 120 LEU B CA 1
ATOM 4906 C C . LEU B 2 120 ? 174.727 159.527 232.307 1.00 91.94 120 LEU B C 1
ATOM 4907 O O . LEU B 2 120 ? 174.230 160.645 232.482 1.00 92.75 120 LEU B O 1
ATOM 4909 N N . LEU B 2 121 ? 174.031 158.404 232.494 1.00 93.66 121 LEU B N 1
ATOM 4910 C CA . LEU B 2 121 ? 172.585 158.472 232.704 1.00 96.03 121 LEU B CA 1
ATOM 4911 C C . LEU B 2 121 ? 172.196 159.219 233.979 1.00 95.80 121 LEU B C 1
ATOM 4912 O O . LEU B 2 121 ? 171.308 160.090 233.906 1.00 95.29 121 LEU B O 1
ATOM 4914 N N . PRO B 2 122 ? 172.783 158.948 235.153 1.00 89.16 122 PRO B N 1
ATOM 4915 C CA . PRO B 2 122 ? 172.463 159.790 236.318 1.00 85.99 122 PRO B CA 1
ATOM 4916 C C . PRO B 2 122 ? 172.765 161.255 236.092 1.00 84.00 122 PRO B C 1
ATOM 4917 O O . PRO B 2 122 ? 172.040 162.112 236.611 1.00 87.77 122 PRO B O 1
ATOM 4921 N N . LEU B 2 123 ? 173.814 161.569 235.330 1.00 82.58 123 LEU B N 1
ATOM 4922 C CA . LEU B 2 123 ? 174.158 162.965 235.080 1.00 90.82 123 LEU B CA 1
ATOM 4923 C C . LEU B 2 123 ? 173.045 163.677 234.325 1.00 91.48 123 LEU B C 1
ATOM 4924 O O . LEU B 2 123 ? 172.603 164.762 234.722 1.00 91.92 123 LEU B O 1
ATOM 4929 N N . LEU B 2 124 ? 172.586 163.081 233.222 1.00 87.57 124 LEU B N 1
ATOM 4930 C CA . LEU B 2 124 ? 171.515 163.695 232.447 1.00 87.92 124 LEU B CA 1
ATOM 4931 C C . LEU B 2 124 ? 170.223 163.746 233.246 1.00 90.28 124 LEU B C 1
ATOM 4932 O O . LEU B 2 124 ? 169.483 164.734 233.171 1.00 89.71 124 LEU B O 1
ATOM 4937 N N . LEU B 2 125 ? 169.938 162.699 234.026 1.00 90.99 125 LEU B N 1
ATOM 4938 C CA . LEU B 2 125 ? 168.734 162.705 234.853 1.00 93.65 125 LEU B CA 1
ATOM 4939 C C . LEU B 2 125 ? 168.760 163.856 235.853 1.00 93.64 125 LEU B C 1
ATOM 4940 O O . LEU B 2 125 ? 167.774 164.587 236.005 1.00 89.52 125 LEU B O 1
ATOM 4945 N N . GLY B 2 126 ? 169.890 164.042 236.536 1.00 89.29 126 GLY B N 1
ATOM 4946 C CA . GLY B 2 126 ? 169.992 165.134 237.487 1.00 88.39 126 GLY B CA 1
ATOM 4947 C C . GLY B 2 126 ? 169.927 166.496 236.827 1.00 88.67 126 GLY B C 1
ATOM 4948 O O . GLY B 2 126 ? 169.245 167.399 237.317 1.00 88.73 126 GLY B O 1
ATOM 4949 N N . LEU B 2 127 ? 170.632 166.665 235.706 1.00 86.48 127 LEU B N 1
ATOM 4950 C CA . LEU B 2 127 ? 170.644 167.957 235.029 1.00 86.60 127 LEU B CA 1
ATOM 4951 C C . LEU B 2 127 ? 169.251 168.334 234.544 1.00 89.33 127 LEU B C 1
ATOM 4952 O O . LEU B 2 127 ? 168.767 169.439 234.812 1.00 89.67 127 LEU B O 1
ATOM 4954 N N . ALA B 2 128 ? 168.584 167.420 233.833 1.00 87.37 128 ALA B N 1
ATOM 4955 C CA . ALA B 2 128 ? 167.237 167.691 233.347 1.00 87.05 128 ALA B CA 1
ATOM 4956 C C . ALA B 2 128 ? 166.223 167.795 234.475 1.00 86.97 128 ALA B C 1
ATOM 4957 O O . ALA B 2 128 ? 165.194 168.456 234.306 1.00 86.13 128 ALA B O 1
ATOM 4959 N N . ALA B 2 129 ? 166.484 167.157 235.617 1.00 86.04 129 ALA B N 1
ATOM 4960 C CA . ALA B 2 129 ? 165.556 167.259 236.735 1.00 87.69 129 ALA B CA 1
ATOM 4961 C C . ALA B 2 129 ? 165.484 168.681 237.270 1.00 86.30 129 ALA B C 1
ATOM 4962 O O . ALA B 2 129 ? 164.455 169.086 237.821 1.00 86.79 129 ALA B O 1
ATOM 4964 N N . GLY B 2 130 ? 166.555 169.451 237.116 1.00 84.30 130 GLY B N 1
ATOM 4965 C CA . GLY B 2 130 ? 166.579 170.822 237.587 1.00 87.17 130 GLY B CA 1
ATOM 4966 C C . GLY B 2 130 ? 166.550 170.940 239.098 1.00 86.97 130 GLY B C 1
ATOM 4967 O O . GLY B 2 130 ? 167.558 171.266 239.724 1.00 86.45 130 GLY B O 1
ATOM 4968 N N . GLU B 2 142 ? 171.922 180.004 230.876 1.00 106.71 142 GLU B N 1
ATOM 4969 C CA . GLU B 2 142 ? 171.745 178.867 229.981 1.00 108.29 142 GLU B CA 1
ATOM 4970 C C . GLU B 2 142 ? 171.138 177.678 230.718 1.00 107.17 142 GLU B C 1
ATOM 4971 O O . GLU B 2 142 ? 171.142 176.556 230.214 1.00 104.56 142 GLU B O 1
ATOM 4973 N N . GLN B 2 143 ? 170.616 177.935 231.918 1.00 100.50 143 GLN B N 1
ATOM 4974 C CA . GLN B 2 143 ? 170.027 176.862 232.711 1.00 98.16 143 GLN B CA 1
ATOM 4975 C C . GLN B 2 143 ? 168.821 176.256 232.005 1.00 98.16 143 GLN B C 1
ATOM 4976 O O . GLN B 2 143 ? 168.701 175.031 231.903 1.00 94.96 143 GLN B O 1
ATOM 4978 N N . ARG B 2 144 ? 167.906 177.102 231.520 1.00 108.48 144 ARG B N 1
ATOM 4979 C CA . ARG B 2 144 ? 166.738 176.583 230.808 1.00 108.89 144 ARG B CA 1
ATOM 4980 C C . ARG B 2 144 ? 167.111 175.894 229.499 1.00 107.96 144 ARG B C 1
ATOM 4981 O O . ARG B 2 144 ? 166.585 174.796 229.235 1.00 106.01 144 ARG B O 1
ATOM 4983 N N . PRO B 2 145 ? 167.953 176.469 228.625 1.00 109.71 145 PRO B N 1
ATOM 4984 C CA . PRO B 2 145 ? 168.380 175.703 227.441 1.00 107.79 145 PRO B CA 1
ATOM 4985 C C . PRO B 2 145 ? 169.096 174.412 227.791 1.00 108.59 145 PRO B C 1
ATOM 4986 O O . PRO B 2 145 ? 168.900 173.397 227.111 1.00 109.81 145 PRO B O 1
ATOM 4990 N N . LEU B 2 146 ? 169.917 174.419 228.845 1.00 96.83 146 LEU B N 1
ATOM 4991 C CA . LEU B 2 146 ? 170.583 173.191 229.265 1.00 95.43 146 LEU B CA 1
ATOM 4992 C C . LEU B 2 146 ? 169.571 172.144 229.709 1.00 95.48 146 LEU B C 1
ATOM 4993 O O . LEU B 2 146 ? 169.699 170.963 229.367 1.00 91.22 146 LEU B O 1
ATOM 4995 N N . GLN B 2 147 ? 168.557 172.562 230.471 1.00 90.83 147 GLN B N 1
ATOM 4996 C CA . GLN B 2 147 ? 167.524 171.638 230.927 1.00 87.21 147 GLN B CA 1
ATOM 4997 C C . GLN B 2 147 ? 166.750 171.059 229.754 1.00 82.46 147 GLN B C 1
ATOM 4998 O O . GLN B 2 147 ? 166.481 169.853 229.710 1.00 81.83 147 GLN B O 1
ATOM 5000 N N . ALA B 2 148 ? 166.390 171.903 228.788 1.00 76.29 148 ALA B N 1
ATOM 5001 C CA . ALA B 2 148 ? 165.690 171.408 227.609 1.00 80.15 148 ALA B CA 1
ATOM 5002 C C . ALA B 2 148 ? 166.550 170.416 226.839 1.00 78.86 148 ALA B C 1
ATOM 5003 O O . ALA B 2 148 ? 166.067 169.354 226.418 1.00 85.55 148 ALA B O 1
ATOM 5005 N N . THR B 2 149 ? 167.830 170.740 226.649 1.00 63.45 149 THR B N 1
ATOM 5006 C CA . THR B 2 149 ? 168.709 169.849 225.906 1.00 66.58 149 THR B CA 1
ATOM 5007 C C . THR B 2 149 ? 168.870 168.517 226.625 1.00 71.03 149 THR B C 1
ATOM 5008 O O . THR B 2 149 ? 168.842 167.453 225.996 1.00 71.76 149 THR B O 1
ATOM 5010 N N . ALA B 2 150 ? 169.024 168.555 227.948 1.00 74.23 150 ALA B N 1
ATOM 5011 C CA . ALA B 2 150 ? 169.170 167.321 228.709 1.00 76.90 150 ALA B CA 1
ATOM 5012 C C . ALA B 2 150 ? 167.901 166.483 228.652 1.00 73.06 150 ALA B C 1
ATOM 5013 O O . ALA B 2 150 ? 167.968 165.251 228.563 1.00 76.47 150 ALA B O 1
ATOM 5015 N N . CYS B 2 151 ? 166.734 167.127 228.715 1.00 64.76 151 CYS B N 1
ATOM 5016 C CA . CYS B 2 151 ? 165.488 166.375 228.638 1.00 64.72 151 CYS B CA 1
ATOM 5017 C C . CYS B 2 151 ? 165.344 165.709 227.278 1.00 60.38 151 CYS B C 1
ATOM 5018 O O . CYS B 2 151 ? 164.918 164.549 227.184 1.00 64.94 151 CYS B O 1
ATOM 5021 N N . GLU B 2 152 ? 165.712 166.422 226.214 1.00 57.34 152 GLU B N 1
ATOM 5022 C CA . GLU B 2 152 ? 165.673 165.819 224.888 1.00 58.79 152 GLU B CA 1
ATOM 5023 C C . GLU B 2 152 ? 166.637 164.647 224.797 1.00 61.86 152 GLU B C 1
ATOM 5024 O O . GLU B 2 152 ? 166.315 163.611 224.202 1.00 69.71 152 GLU B O 1
ATOM 5030 N N . CYS B 2 153 ? 167.827 164.793 225.384 1.00 59.50 153 CYS B N 1
ATOM 5031 C CA . CYS B 2 153 ? 168.801 163.708 225.361 1.00 64.31 153 CYS B CA 1
ATOM 5032 C C . CYS B 2 153 ? 168.272 162.475 226.085 1.00 66.83 153 CYS B C 1
ATOM 5033 O O . CYS B 2 153 ? 168.421 161.346 225.601 1.00 62.43 153 CYS B O 1
ATOM 5036 N N . LEU B 2 154 ? 167.645 162.675 227.246 1.00 68.15 154 LEU B N 1
ATOM 5037 C CA . LEU B 2 154 ? 167.098 161.551 228.000 1.00 61.86 154 LEU B CA 1
ATOM 5038 C C . LEU B 2 154 ? 165.991 160.854 227.223 1.00 60.38 154 LEU B C 1
ATOM 5039 O O . LEU B 2 154 ? 165.940 159.619 227.164 1.00 62.03 154 LEU B O 1
ATOM 5041 N N . ARG B 2 155 ? 165.090 161.631 226.617 1.00 64.18 155 ARG B N 1
ATOM 5042 C CA . ARG B 2 155 ? 164.017 161.022 225.837 1.00 59.62 155 ARG B CA 1
ATOM 5043 C C . ARG B 2 155 ? 164.567 160.246 224.643 1.00 63.28 155 ARG B C 1
ATOM 5044 O O . ARG B 2 155 ? 164.093 159.145 224.337 1.00 67.51 155 ARG B O 1
ATOM 5052 N N . GLU B 2 156 ? 165.576 160.793 223.960 1.00 60.95 156 GLU B N 1
ATOM 5053 C CA . GLU B 2 156 ? 166.156 160.083 222.824 1.00 58.23 156 GLU B CA 1
ATOM 5054 C C . GLU B 2 156 ? 166.821 158.786 223.264 1.00 60.13 156 GLU B C 1
ATOM 5055 O O . GLU B 2 156 ? 166.679 157.746 222.603 1.00 61.52 156 GLU B O 1
ATOM 5061 N N . LEU B 2 157 ? 167.554 158.826 224.379 1.00 65.41 157 LEU B N 1
ATOM 5062 C CA . LEU B 2 157 ? 168.170 157.607 224.892 1.00 66.83 157 LEU B CA 1
ATOM 5063 C C . LEU B 2 157 ? 167.113 156.567 225.233 1.00 62.74 157 LEU B C 1
ATOM 5064 O O . LEU B 2 157 ? 167.270 155.383 224.911 1.00 56.31 157 LEU B O 1
ATOM 5066 N N . GLU B 2 158 ? 166.022 156.992 225.875 1.00 62.65 158 GLU B N 1
ATOM 5067 C CA . GLU B 2 158 ? 164.929 156.069 226.158 1.00 55.78 158 GLU B CA 1
ATOM 5068 C C . GLU B 2 158 ? 164.354 155.495 224.875 1.00 52.03 158 GLU B C 1
ATOM 5069 O O . GLU B 2 158 ? 163.901 154.346 224.855 1.00 51.34 158 GLU B O 1
ATOM 5075 N N . SER B 2 159 ? 164.351 156.282 223.802 1.00 56.84 159 SER B N 1
ATOM 5076 C CA . SER B 2 159 ? 163.891 155.765 222.519 1.00 61.21 159 SER B CA 1
ATOM 5077 C C . SER B 2 159 ? 164.833 154.692 221.991 1.00 59.20 159 SER B C 1
ATOM 5078 O O . SER B 2 159 ? 164.391 153.719 221.371 1.00 59.75 159 SER B O 1
ATOM 5080 N N . CYS B 2 160 ? 166.138 154.857 222.217 1.00 60.64 160 CYS B N 1
ATOM 5081 C CA . CYS B 2 160 ? 167.100 153.884 221.704 1.00 64.94 160 CYS B CA 1
ATOM 5082 C C . CYS B 2 160 ? 166.930 152.520 222.368 1.00 70.15 160 CYS B C 1
ATOM 5083 O O . CYS B 2 160 ? 166.844 151.492 221.686 1.00 63.31 160 CYS B O 1
ATOM 5086 N N . LYS B 2 161 ? 166.892 152.488 223.697 1.00 71.27 161 LYS B N 1
ATOM 5087 C CA . LYS B 2 161 ? 166.691 151.247 224.437 1.00 61.21 161 LYS B CA 1
ATOM 5088 C C . LYS B 2 161 ? 165.399 151.347 225.231 1.00 64.29 161 LYS B C 1
ATOM 5089 O O . LYS B 2 161 ? 165.306 152.188 226.138 1.00 65.43 161 LYS B O 1
ATOM 5091 N N . PRO B 2 162 ? 164.384 150.540 224.929 1.00 58.44 162 PRO B N 1
ATOM 5092 C CA . PRO B 2 162 ? 163.086 150.707 225.594 1.00 57.17 162 PRO B CA 1
ATOM 5093 C C . PRO B 2 162 ? 163.200 150.603 227.106 1.00 56.54 162 PRO B C 1
ATOM 5094 O O . PRO B 2 162 ? 163.861 149.713 227.642 1.00 62.20 162 PRO B O 1
ATOM 5098 N N . GLY B 2 163 ? 162.549 151.538 227.791 1.00 58.38 163 GLY B N 1
ATOM 5099 C CA . GLY B 2 163 ? 162.531 151.569 229.236 1.00 62.23 163 GLY B CA 1
ATOM 5100 C C . GLY B 2 163 ? 163.771 152.137 229.886 1.00 58.59 163 GLY B C 1
ATOM 5101 O O . GLY B 2 163 ? 163.826 152.193 231.121 1.00 58.18 163 GLY B O 1
ATOM 5102 N N . LEU B 2 164 ? 164.756 152.575 229.100 1.00 58.26 164 LEU B N 1
ATOM 5103 C CA . LEU B 2 164 ? 166.031 153.000 229.666 1.00 61.04 164 LEU B CA 1
ATOM 5104 C C . LEU B 2 164 ? 165.866 154.165 230.630 1.00 65.04 164 LEU B C 1
ATOM 5105 O O . LEU B 2 164 ? 166.627 154.276 231.596 1.00 68.84 164 LEU B O 1
ATOM 5110 N N . LEU B 2 165 ? 164.885 155.035 230.399 1.00 75.42 165 LEU B N 1
ATOM 5111 C CA . LEU B 2 165 ? 164.687 156.215 231.232 1.00 76.01 165 LEU B CA 1
ATOM 5112 C C . LEU B 2 165 ? 163.403 156.146 232.052 1.00 75.12 165 LEU B C 1
ATOM 5113 O O . LEU B 2 165 ? 162.859 157.187 232.431 1.00 69.62 165 LEU B O 1
ATOM 5115 N N . GLY B 2 166 ? 162.911 154.946 232.338 1.00 83.59 166 GLY B N 1
ATOM 5116 C CA . GLY B 2 166 ? 161.714 154.812 233.142 1.00 83.67 166 GLY B CA 1
ATOM 5117 C C . GLY B 2 166 ? 162.000 154.786 234.628 1.00 87.23 166 GLY B C 1
ATOM 5118 O O . GLY B 2 166 ? 161.491 153.922 235.349 1.00 86.18 166 GLY B O 1
ATOM 5119 N N . GLY B 2 167 ? 162.814 155.726 235.102 1.00 108.99 167 GLY B N 1
ATOM 5120 C CA . GLY B 2 167 ? 163.216 155.737 236.495 1.00 108.76 167 GLY B CA 1
ATOM 5121 C C . GLY B 2 167 ? 162.599 156.831 237.342 1.00 109.42 167 GLY B C 1
ATOM 5122 O O . GLY B 2 167 ? 162.259 156.599 238.506 1.00 108.43 167 GLY B O 1
ATOM 5123 N N . SER B 2 168 ? 162.447 158.027 236.777 1.00 114.31 168 SER B N 1
ATOM 5124 C CA . SER B 2 168 ? 161.993 159.201 237.516 1.00 113.10 168 SER B CA 1
ATOM 5125 C C . SER B 2 168 ? 160.601 159.653 237.078 1.00 113.63 168 SER B C 1
ATOM 5126 O O . SER B 2 168 ? 160.324 160.850 236.980 1.00 113.58 168 SER B O 1
ATOM 5128 N N . LEU B 2 169 ? 159.710 158.698 236.806 1.00 114.62 169 LEU B N 1
ATOM 5129 C CA . LEU B 2 169 ? 158.346 159.051 236.423 1.00 115.41 169 LEU B CA 1
ATOM 5130 C C . LEU B 2 169 ? 157.617 159.743 237.568 1.00 115.92 169 LEU B C 1
ATOM 5131 O O . LEU B 2 169 ? 156.863 160.703 237.351 1.00 116.32 169 LEU B O 1
ATOM 5136 N N . GLY B 2 170 ? 157.832 159.274 238.797 1.00 117.04 170 GLY B N 1
ATOM 5137 C CA . GLY B 2 170 ? 157.239 159.943 239.941 1.00 116.47 170 GLY B CA 1
ATOM 5138 C C . GLY B 2 170 ? 157.726 161.370 240.090 1.00 114.03 170 GLY B C 1
ATOM 5139 O O . GLY B 2 170 ? 156.974 162.253 240.510 1.00 113.72 170 GLY B O 1
ATOM 5140 N N . LEU B 2 171 ? 158.991 161.616 239.744 1.00 115.92 171 LEU B N 1
ATOM 5141 C CA . LEU B 2 171 ? 159.547 162.960 239.865 1.00 118.87 171 LEU B CA 1
ATOM 5142 C C . LEU B 2 171 ? 158.810 163.942 238.965 1.00 121.01 171 LEU B C 1
ATOM 5143 O O . LEU B 2 171 ? 158.392 165.016 239.412 1.00 120.92 171 LEU B O 1
ATOM 5148 N N . LEU B 2 172 ? 158.641 163.590 237.688 1.00 120.21 172 LEU B N 1
ATOM 5149 C CA . LEU B 2 172 ? 157.909 164.464 236.777 1.00 118.01 172 LEU B CA 1
ATOM 5150 C C . LEU B 2 172 ? 156.444 164.575 237.180 1.00 118.23 172 LEU B C 1
ATOM 5151 O O . LEU B 2 172 ? 155.854 165.660 237.095 1.00 115.86 172 LEU B O 1
ATOM 5156 N N . ARG B 2 173 ? 155.845 163.471 237.636 1.00 122.19 173 ARG B N 1
ATOM 5157 C CA . ARG B 2 173 ? 154.457 163.526 238.082 1.00 120.61 173 ARG B CA 1
ATOM 5158 C C . ARG B 2 173 ? 154.288 164.540 239.207 1.00 121.73 173 ARG B C 1
ATOM 5159 O O . ARG B 2 173 ? 153.364 165.361 239.188 1.00 120.48 173 ARG B O 1
ATOM 5167 N N . GLY B 2 174 ? 155.183 164.499 240.195 1.00 126.55 174 GLY B N 1
ATOM 5168 C CA . GLY B 2 174 ? 155.097 165.437 241.301 1.00 125.32 174 GLY B CA 1
ATOM 5169 C C . GLY B 2 174 ? 155.422 166.866 240.906 1.00 126.86 174 GLY B C 1
ATOM 5170 O O . GLY B 2 174 ? 154.760 167.807 241.352 1.00 127.45 174 GLY B O 1
ATOM 5171 N N . LEU B 2 175 ? 156.440 167.052 240.064 1.00 129.32 175 LEU B N 1
ATOM 5172 C CA . LEU B 2 175 ? 156.964 168.375 239.754 1.00 129.57 175 LEU B CA 1
ATOM 5173 C C . LEU B 2 175 ? 156.406 168.943 238.456 1.00 130.09 175 LEU B C 1
ATOM 5174 O O . LEU B 2 175 ? 156.991 169.880 237.900 1.00 127.89 175 LEU B O 1
ATOM 5176 N N . LEU B 2 176 ? 155.299 168.387 237.955 1.00 133.39 176 LEU B N 1
ATOM 5177 C CA . LEU B 2 176 ? 154.683 168.917 236.741 1.00 132.57 176 LEU B CA 1
ATOM 5178 C C . LEU B 2 176 ? 154.409 170.411 236.859 1.00 132.19 176 LEU B C 1
ATOM 5179 O O . LEU B 2 176 ? 154.588 171.162 235.893 1.00 132.98 176 LEU B O 1
ATOM 5181 N N . GLY B 2 177 ? 153.977 170.862 238.035 1.00 128.50 177 GLY B N 1
ATOM 5182 C CA . GLY B 2 177 ? 153.804 172.282 238.267 1.00 127.28 177 GLY B CA 1
ATOM 5183 C C . GLY B 2 177 ? 155.068 173.028 238.623 1.00 128.13 177 GLY B C 1
ATOM 5184 O O . GLY B 2 177 ? 155.041 174.258 238.721 1.00 128.33 177 GLY B O 1
ATOM 5185 N N . GLN B 2 178 ? 156.173 172.313 238.816 1.00 128.28 178 GLN B N 1
ATOM 5186 C CA . GLN B 2 178 ? 157.445 172.916 239.181 1.00 128.77 178 GLN B CA 1
ATOM 5187 C C . GLN B 2 178 ? 158.204 173.325 237.919 1.00 129.25 178 GLN B C 1
ATOM 5188 O O . GLN B 2 178 ? 157.650 173.362 236.817 1.00 129.75 178 GLN B O 1
ATOM 5190 N N . GLU B 2 179 ? 159.486 173.645 238.076 1.00 125.10 179 GLU B N 1
ATOM 5191 C CA . GLU B 2 179 ? 160.302 174.078 236.951 1.00 125.56 179 GLU B CA 1
ATOM 5192 C C . GLU B 2 179 ? 160.460 172.958 235.928 1.00 125.42 179 GLU B C 1
ATOM 5193 O O . GLU B 2 179 ? 160.475 171.771 236.265 1.00 123.67 179 GLU B O 1
ATOM 5195 N N . GLY B 2 180 ? 160.576 173.353 234.662 1.00 111.13 180 GLY B N 1
ATOM 5196 C CA . GLY B 2 180 ? 160.693 172.416 233.572 1.00 108.23 180 GLY B CA 1
ATOM 5197 C C . GLY B 2 180 ? 159.806 172.802 232.406 1.00 108.22 180 GLY B C 1
ATOM 5198 O O . GLY B 2 180 ? 158.616 173.087 232.571 1.00 109.30 180 GLY B O 1
ATOM 5199 N N . PRO B 2 181 ? 160.370 172.822 231.200 1.00 89.40 181 PRO B N 1
ATOM 5200 C CA . PRO B 2 181 ? 159.587 173.242 230.036 1.00 87.99 181 PRO B CA 1
ATOM 5201 C C . PRO B 2 181 ? 158.510 172.222 229.702 1.00 89.63 181 PRO B C 1
ATOM 5202 O O . PRO B 2 181 ? 158.684 171.016 229.890 1.00 90.16 181 PRO B O 1
ATOM 5206 N N . VAL B 2 182 ? 157.383 172.728 229.196 1.00 77.50 182 VAL B N 1
ATOM 5207 C CA . VAL B 2 182 ? 156.203 171.886 229.009 1.00 72.47 182 VAL B CA 1
ATOM 5208 C C . VAL B 2 182 ? 156.474 170.802 227.977 1.00 69.94 182 VAL B C 1
ATOM 5209 O O . VAL B 2 182 ? 156.230 169.614 228.219 1.00 75.95 182 VAL B O 1
ATOM 5211 N N . GLN B 2 183 ? 156.992 171.194 226.817 1.00 61.03 183 GLN B N 1
ATOM 5212 C CA . GLN B 2 183 ? 157.151 170.244 225.718 1.00 68.36 183 GLN B CA 1
ATOM 5213 C C . GLN B 2 183 ? 158.113 169.107 226.036 1.00 71.99 183 GLN B C 1
ATOM 5214 O O . GLN B 2 183 ? 157.759 167.941 225.781 1.00 76.01 183 GLN B O 1
ATOM 5220 N N . PRO B 2 184 ? 159.320 169.349 226.562 1.00 71.99 184 PRO B N 1
ATOM 5221 C CA . PRO B 2 184 ? 160.243 168.220 226.782 1.00 75.66 184 PRO B CA 1
ATOM 5222 C C . PRO B 2 184 ? 159.731 167.204 227.790 1.00 75.09 184 PRO B C 1
ATOM 5223 O O . PRO B 2 184 ? 159.719 165.998 227.500 1.00 72.37 184 PRO B O 1
ATOM 5227 N N . LEU B 2 185 ? 159.307 167.656 228.973 1.00 69.97 185 LEU B N 1
ATOM 5228 C CA . LEU B 2 185 ? 158.781 166.727 229.965 1.00 62.89 185 LEU B CA 1
ATOM 5229 C C . LEU B 2 185 ? 157.524 166.036 229.457 1.00 60.81 185 LEU B C 1
ATOM 5230 O O . LEU B 2 185 ? 157.324 164.847 229.710 1.00 62.38 185 LEU B O 1
ATOM 5235 N N . SER B 2 186 ? 156.666 166.761 228.736 1.00 60.63 186 SER B N 1
ATOM 5236 C CA . SER B 2 186 ? 155.451 166.147 228.211 1.00 67.55 186 SER B CA 1
ATOM 5237 C C . SER B 2 186 ? 155.779 165.003 227.257 1.00 67.77 186 SER B C 1
ATOM 5238 O O . SER B 2 186 ? 155.263 163.886 227.406 1.00 72.38 186 SER B O 1
ATOM 5240 N N . LEU B 2 187 ? 156.646 165.261 226.275 1.00 60.83 187 LEU B N 1
ATOM 5241 C CA . LEU B 2 187 ? 156.998 164.218 225.316 1.00 61.82 187 LEU B CA 1
ATOM 5242 C C . LEU B 2 187 ? 157.692 163.044 225.997 1.00 73.99 187 LEU B C 1
ATOM 5243 O O . LEU B 2 187 ? 157.381 161.877 225.712 1.00 75.71 187 LEU B O 1
ATOM 5248 N N . LEU B 2 188 ? 158.640 163.329 226.899 1.00 75.92 188 LEU B N 1
ATOM 5249 C CA . LEU B 2 188 ? 159.358 162.254 227.576 1.00 71.81 188 LEU B CA 1
ATOM 5250 C C . LEU B 2 188 ? 158.414 161.406 228.415 1.00 67.14 188 LEU B C 1
ATOM 5251 O O . LEU B 2 188 ? 158.488 160.172 228.385 1.00 64.73 188 LEU B O 1
ATOM 5253 N N . LEU B 2 189 ? 157.513 162.051 229.159 1.00 63.71 189 LEU B N 1
ATOM 5254 C CA . LEU B 2 189 ? 156.552 161.317 229.969 1.00 62.40 189 LEU B CA 1
ATOM 5255 C C . LEU B 2 189 ? 155.665 160.440 229.105 1.00 61.63 189 LEU B C 1
ATOM 5256 O O . LEU B 2 189 ? 155.436 159.277 229.437 1.00 64.37 189 LEU B O 1
ATOM 5258 N N . ALA B 2 190 ? 155.163 160.974 227.988 1.00 59.98 190 ALA B N 1
ATOM 5259 C CA . ALA B 2 190 ? 154.291 160.181 227.125 1.00 59.07 190 ALA B CA 1
ATOM 5260 C C . ALA B 2 190 ? 155.020 158.959 226.576 1.00 61.74 190 ALA B C 1
ATOM 5261 O O . ALA B 2 190 ? 154.490 157.835 226.597 1.00 71.24 190 ALA B O 1
ATOM 5263 N N . LEU B 2 191 ? 156.247 159.159 226.088 1.00 53.39 191 LEU B N 1
ATOM 5264 C CA . LEU B 2 191 ? 157.000 158.039 225.536 1.00 64.22 191 LEU B CA 1
ATOM 5265 C C . LEU B 2 191 ? 157.290 156.990 226.606 1.00 74.69 191 LEU B C 1
ATOM 5266 O O . LEU B 2 191 ? 157.176 155.779 226.355 1.00 70.93 191 LEU B O 1
ATOM 5271 N N . ALA B 2 192 ? 157.658 157.439 227.810 1.00 73.87 192 ALA B N 1
ATOM 5272 C CA . ALA B 2 192 ? 157.921 156.507 228.899 1.00 67.86 192 ALA B CA 1
ATOM 5273 C C . ALA B 2 192 ? 156.668 155.730 229.276 1.00 65.31 192 ALA B C 1
ATOM 5274 O O . ALA B 2 192 ? 156.735 154.519 229.506 1.00 63.26 192 ALA B O 1
ATOM 5276 N N . LEU B 2 193 ? 155.518 156.408 229.358 1.00 60.57 193 LEU B N 1
ATOM 5277 C CA . LEU B 2 193 ? 154.269 155.703 229.625 1.00 55.86 193 LEU B CA 1
ATOM 5278 C C . LEU B 2 193 ? 154.053 154.593 228.617 1.00 55.57 193 LEU B C 1
ATOM 5279 O O . LEU B 2 193 ? 153.827 153.438 228.992 1.00 67.45 193 LEU B O 1
ATOM 5284 N N . ARG B 2 194 ? 154.138 154.918 227.329 1.00 59.43 194 ARG B N 1
ATOM 5285 C CA . ARG B 2 194 ? 153.879 153.896 226.322 1.00 67.62 194 ARG B CA 1
ATOM 5286 C C . ARG B 2 194 ? 154.820 152.710 226.493 1.00 72.67 194 ARG B C 1
ATOM 5287 O O . ARG B 2 194 ? 154.373 151.559 226.611 1.00 78.55 194 ARG B O 1
ATOM 5295 N N . ASN B 2 195 ? 156.129 152.976 226.548 1.00 74.04 195 ASN B N 1
ATOM 5296 C CA . ASN B 2 195 ? 157.093 151.878 226.563 1.00 81.54 195 ASN B CA 1
ATOM 5297 C C . ASN B 2 195 ? 156.961 151.038 227.829 1.00 80.93 195 ASN B C 1
ATOM 5298 O O . ASN B 2 195 ? 156.899 149.801 227.768 1.00 72.60 195 ASN B O 1
ATOM 5303 N N . THR B 2 196 ? 156.907 151.695 228.989 1.00 83.34 196 THR B N 1
ATOM 5304 C CA . THR B 2 196 ? 156.827 150.971 230.249 1.00 79.38 196 THR B CA 1
ATOM 5305 C C . THR B 2 196 ? 155.550 150.151 230.332 1.00 76.49 196 THR B C 1
ATOM 5306 O O . THR B 2 196 ? 155.586 148.975 230.702 1.00 79.85 196 THR B O 1
ATOM 5308 N N . LEU B 2 197 ? 154.403 150.755 230.009 1.00 76.33 197 LEU B N 1
ATOM 5309 C CA . LEU B 2 197 ? 153.149 150.022 230.130 1.00 76.36 197 LEU B CA 1
ATOM 5310 C C . LEU B 2 197 ? 153.120 148.835 229.182 1.00 73.55 197 LEU B C 1
ATOM 5311 O O . LEU B 2 197 ? 152.674 147.745 229.561 1.00 79.09 197 LEU B O 1
ATOM 5316 N N . VAL B 2 198 ? 153.612 149.014 227.954 1.00 77.40 198 VAL B N 1
ATOM 5317 C CA . VAL B 2 198 ? 153.642 147.899 227.013 1.00 81.68 198 VAL B CA 1
ATOM 5318 C C . VAL B 2 198 ? 154.501 146.768 227.564 1.00 87.92 198 VAL B C 1
ATOM 5319 O O . VAL B 2 198 ? 154.086 145.603 227.579 1.00 89.11 198 VAL B O 1
ATOM 5321 N N . LEU B 2 199 ? 155.698 147.099 228.061 1.00 93.37 199 LEU B N 1
ATOM 5322 C CA . LEU B 2 199 ? 156.599 146.062 228.561 1.00 93.04 199 LEU B CA 1
ATOM 5323 C C . LEU B 2 199 ? 156.005 145.335 229.765 1.00 90.89 199 LEU B C 1
ATOM 5324 O O . LEU B 2 199 ? 156.021 144.100 229.831 1.00 84.82 199 LEU B O 1
ATOM 5326 N N . GLN B 2 200 ? 155.468 146.089 230.728 1.00 97.31 200 GLN B N 1
ATOM 5327 C CA . GLN B 2 200 ? 154.955 145.471 231.946 1.00 94.69 200 GLN B CA 1
ATOM 5328 C C . GLN B 2 200 ? 153.728 144.615 231.662 1.00 96.86 200 GLN B C 1
ATOM 5329 O O . GLN B 2 200 ? 153.616 143.498 232.182 1.00 100.67 200 GLN B O 1
ATOM 5335 N N . SER B 2 201 ? 152.795 145.110 230.842 1.00 93.87 201 SER B N 1
ATOM 5336 C CA . SER B 2 201 ? 151.651 144.285 230.472 1.00 92.43 201 SER B CA 1
ATOM 5337 C C . SER B 2 201 ? 152.083 143.069 229.666 1.00 94.20 201 SER B C 1
ATOM 5338 O O . SER B 2 201 ? 151.418 142.028 229.714 1.00 94.24 201 SER B O 1
ATOM 5340 N N . ARG B 2 202 ? 153.184 143.176 228.916 1.00 100.64 202 ARG B N 1
ATOM 5341 C CA . ARG B 2 202 ? 153.735 142.001 228.251 1.00 103.49 202 ARG B CA 1
ATOM 5342 C C . ARG B 2 202 ? 154.239 140.987 229.268 1.00 104.74 202 ARG B C 1
ATOM 5343 O O . ARG B 2 202 ? 154.076 139.775 229.080 1.00 104.25 202 ARG B O 1
ATOM 5345 N N . VAL B 2 203 ? 154.865 141.465 230.345 1.00 107.23 203 VAL B N 1
ATOM 5346 C CA . VAL B 2 203 ? 155.246 140.574 231.438 1.00 105.79 203 VAL B CA 1
ATOM 5347 C C . VAL B 2 203 ? 154.009 139.929 232.046 1.00 106.07 203 VAL B C 1
ATOM 5348 O O . VAL B 2 203 ? 153.978 138.718 232.295 1.00 106.13 203 VAL B O 1
ATOM 5352 N N . GLY B 2 204 ? 152.969 140.722 232.279 1.00 108.22 204 GLY B N 1
ATOM 5353 C CA . GLY B 2 204 ? 151.745 140.228 232.872 1.00 108.22 204 GLY B CA 1
ATOM 5354 C C . GLY B 2 204 ? 151.285 141.102 234.017 1.00 108.07 204 GLY B C 1
ATOM 5355 O O . GLY B 2 204 ? 150.152 140.978 234.491 1.00 109.09 204 GLY B O 1
ATOM 5356 N N . ALA B 2 205 ? 152.158 141.997 234.464 1.00 113.69 205 ALA B N 1
ATOM 5357 C CA . ALA B 2 205 ? 151.882 142.914 235.558 1.00 116.96 205 ALA B CA 1
ATOM 5358 C C . ALA B 2 205 ? 151.565 144.302 235.007 1.00 118.97 205 ALA B C 1
ATOM 5359 O O . ALA B 2 205 ? 151.471 144.515 233.795 1.00 118.07 205 ALA B O 1
ATOM 5361 N N . GLY B 2 206 ? 151.395 145.255 235.920 1.00 119.72 206 GLY B N 1
ATOM 5362 C CA . GLY B 2 206 ? 151.086 146.619 235.541 1.00 116.91 206 GLY B CA 1
ATOM 5363 C C . GLY B 2 206 ? 152.147 147.614 235.959 1.00 117.97 206 GLY B C 1
ATOM 5364 O O . GLY B 2 206 ? 153.339 147.294 235.966 1.00 117.14 206 GLY B O 1
ATOM 5365 N N . LEU B 2 207 ? 151.720 148.831 236.307 1.00 125.49 207 LEU B N 1
ATOM 5366 C CA . LEU B 2 207 ? 152.669 149.859 236.721 1.00 125.24 207 LEU B CA 1
ATOM 5367 C C . LEU B 2 207 ? 153.403 149.455 237.993 1.00 126.08 207 LEU B C 1
ATOM 5368 O O . LEU B 2 207 ? 154.619 149.649 238.105 1.00 126.38 207 LEU B O 1
ATOM 5370 N N . GLY B 2 208 ? 152.683 148.891 238.960 1.00 131.13 208 GLY B N 1
ATOM 5371 C CA . GLY B 2 208 ? 153.290 148.437 240.196 1.00 130.72 208 GLY B CA 1
ATOM 5372 C C . GLY B 2 208 ? 153.951 149.547 240.986 1.00 131.10 208 GLY B C 1
ATOM 5373 O O . GLY B 2 208 ? 155.070 149.383 241.483 1.00 131.27 208 GLY B O 1
ATOM 5374 N N . GLY B 2 209 ? 153.270 150.683 241.108 1.00 130.54 209 GLY B N 1
ATOM 5375 C CA . GLY B 2 209 ? 153.833 151.822 241.801 1.00 130.31 209 GLY B CA 1
ATOM 5376 C C . GLY B 2 209 ? 154.769 152.672 240.976 1.00 130.72 209 GLY B C 1
ATOM 5377 O O . GLY B 2 209 ? 155.483 153.506 241.544 1.00 131.51 209 GLY B O 1
ATOM 5378 N N . LEU B 2 210 ? 154.794 152.489 239.654 1.00 122.80 210 LEU B N 1
ATOM 5379 C CA . LEU B 2 210 ? 155.678 153.280 238.807 1.00 121.25 210 LEU B CA 1
ATOM 5380 C C . LEU B 2 210 ? 155.301 154.755 238.797 1.00 121.17 210 LEU B C 1
ATOM 5381 O O . LEU B 2 210 ? 156.113 155.587 238.379 1.00 122.03 210 LEU B O 1
ATOM 5383 N N . LEU B 2 211 ? 154.096 155.099 239.251 1.00 122.04 211 LEU B N 1
ATOM 5384 C CA . LEU B 2 211 ? 153.673 156.493 239.299 1.00 123.35 211 LEU B CA 1
ATOM 5385 C C . LEU B 2 211 ? 154.434 157.308 240.336 1.00 123.13 211 LEU B C 1
ATOM 5386 O O . LEU B 2 211 ? 154.322 158.539 240.334 1.00 121.99 211 LEU B O 1
ATOM 5388 N N . THR B 2 212 ? 155.190 156.660 241.217 1.00 129.91 212 THR B N 1
ATOM 5389 C CA . THR B 2 212 ? 155.976 157.363 242.224 1.00 130.99 212 THR B CA 1
ATOM 5390 C C . THR B 2 212 ? 157.466 157.107 242.022 1.00 128.90 212 THR B C 1
ATOM 5391 O O . THR B 2 212 ? 157.866 156.434 241.072 1.00 128.11 212 THR B O 1
ATOM 5393 N N . TRP B 2 223 ? 167.305 154.451 239.302 1.00 95.78 223 TRP B N 1
ATOM 5394 C CA . TRP B 2 223 ? 167.438 154.176 237.877 1.00 98.26 223 TRP B CA 1
ATOM 5395 C C . TRP B 2 223 ? 167.489 152.674 237.616 1.00 96.90 223 TRP B C 1
ATOM 5396 O O . TRP B 2 223 ? 168.562 152.076 237.559 1.00 93.43 223 TRP B O 1
ATOM 5407 N N . ASP B 2 224 ? 166.313 152.076 237.458 1.00 96.39 224 ASP B N 1
ATOM 5408 C CA . ASP B 2 224 ? 166.217 150.645 237.219 1.00 92.51 224 ASP B CA 1
ATOM 5409 C C . ASP B 2 224 ? 166.800 150.302 235.853 1.00 92.98 224 ASP B C 1
ATOM 5410 O O . ASP B 2 224 ? 166.796 151.117 234.927 1.00 95.08 224 ASP B O 1
ATOM 5415 N N . TRP B 2 225 ? 167.314 149.077 235.734 1.00 89.27 225 TRP B N 1
ATOM 5416 C CA . TRP B 2 225 ? 167.815 148.567 234.465 1.00 89.31 225 TRP B CA 1
ATOM 5417 C C . TRP B 2 225 ? 167.262 147.193 234.108 1.00 87.26 225 TRP B C 1
ATOM 5418 O O . TRP B 2 225 ? 167.810 146.536 233.216 1.00 86.93 225 TRP B O 1
ATOM 5429 N N . THR B 2 226 ? 166.202 146.737 234.769 1.00 88.42 226 THR B N 1
ATOM 5430 C CA . THR B 2 226 ? 165.721 145.377 234.571 1.00 90.30 226 THR B CA 1
ATOM 5431 C C . THR B 2 226 ? 164.678 145.252 233.469 1.00 93.49 226 THR B C 1
ATOM 5432 O O . THR B 2 226 ? 164.294 144.126 233.131 1.00 94.13 226 THR B O 1
ATOM 5436 N N . LEU B 2 227 ? 164.211 146.364 232.902 1.00 94.36 227 LEU B N 1
ATOM 5437 C CA . LEU B 2 227 ? 163.169 146.316 231.884 1.00 92.50 227 LEU B CA 1
ATOM 5438 C C . LEU B 2 227 ? 163.700 145.999 230.493 1.00 92.05 227 LEU B C 1
ATOM 5439 O O . LEU B 2 227 ? 162.899 145.720 229.597 1.00 91.35 227 LEU B O 1
ATOM 5444 N N . VAL B 2 228 ? 165.017 146.031 230.291 1.00 93.71 228 VAL B N 1
ATOM 5445 C CA . VAL B 2 228 ? 165.565 145.772 228.964 1.00 91.90 228 VAL B CA 1
ATOM 5446 C C . VAL B 2 228 ? 165.345 144.318 228.564 1.00 93.34 228 VAL B C 1
ATOM 5447 O O . VAL B 2 228 ? 165.061 144.018 227.399 1.00 94.25 228 VAL B O 1
ATOM 5451 N N . GLU B 2 229 ? 165.460 143.397 229.516 1.00 100.61 229 GLU B N 1
ATOM 5452 C CA . GLU B 2 229 ? 165.300 141.975 229.230 1.00 104.06 229 GLU B CA 1
ATOM 5453 C C . GLU B 2 229 ? 163.870 141.648 228.811 1.00 102.69 229 GLU B C 1
ATOM 5454 O O . GLU B 2 229 ? 163.596 141.415 227.634 1.00 100.47 229 GLU B O 1
ATOM 5456 N N . PRO B 2 261 ? 141.307 148.502 238.188 1.00 100.50 261 PRO B N 1
ATOM 5457 C CA . PRO B 2 261 ? 141.690 148.862 239.554 1.00 101.36 261 PRO B CA 1
ATOM 5458 C C . PRO B 2 261 ? 142.118 150.317 239.699 1.00 98.52 261 PRO B C 1
ATOM 5459 O O . PRO B 2 261 ? 141.459 151.216 239.185 1.00 97.57 261 PRO B O 1
ATOM 5463 N N . GLU B 2 262 ? 143.221 150.530 240.417 1.00 105.46 262 GLU B N 1
ATOM 5464 C CA . GLU B 2 262 ? 143.750 151.873 240.618 1.00 107.62 262 GLU B CA 1
ATOM 5465 C C . GLU B 2 262 ? 144.483 152.367 239.381 1.00 108.98 262 GLU B C 1
ATOM 5466 O O . GLU B 2 262 ? 144.514 153.578 239.120 1.00 107.92 262 GLU B O 1
ATOM 5472 N N . GLU B 2 263 ? 145.059 151.445 238.605 1.00 112.69 263 GLU B N 1
ATOM 5473 C CA . GLU B 2 263 ? 145.815 151.829 237.419 1.00 114.41 263 GLU B CA 1
ATOM 5474 C C . GLU B 2 263 ? 144.959 152.607 236.430 1.00 111.38 263 GLU B C 1
ATOM 5475 O O . GLU B 2 263 ? 145.466 153.504 235.750 1.00 110.06 263 GLU B O 1
ATOM 5477 N N . ALA B 2 264 ? 143.670 152.281 236.330 1.00 104.86 264 ALA B N 1
ATOM 5478 C CA . ALA B 2 264 ? 142.794 153.017 235.426 1.00 103.44 264 ALA B CA 1
ATOM 5479 C C . ALA B 2 264 ? 142.699 154.481 235.831 1.00 103.48 264 ALA B C 1
ATOM 5480 O O . ALA B 2 264 ? 142.823 155.380 234.990 1.00 106.16 264 ALA B O 1
ATOM 5482 N N . ARG B 2 265 ? 142.494 154.742 237.124 1.00 105.93 265 ARG B N 1
ATOM 5483 C CA . ARG B 2 265 ? 142.427 156.121 237.597 1.00 107.80 265 ARG B CA 1
ATOM 5484 C C . ARG B 2 265 ? 143.761 156.834 237.412 1.00 109.56 265 ARG B C 1
ATOM 5485 O O . ARG B 2 265 ? 143.799 158.008 237.017 1.00 109.32 265 ARG B O 1
ATOM 5487 N N . GLU B 2 266 ? 144.869 156.142 237.691 1.00 109.93 266 GLU B N 1
ATOM 5488 C CA . GLU B 2 266 ? 146.180 156.762 237.517 1.00 111.32 266 GLU B CA 1
ATOM 5489 C C . GLU B 2 266 ? 146.435 157.127 236.057 1.00 112.78 266 GLU B C 1
ATOM 5490 O O . GLU B 2 266 ? 146.928 158.222 235.757 1.00 110.85 266 GLU B O 1
ATOM 5496 N N . LEU B 2 267 ? 146.089 156.231 235.132 1.00 104.89 267 LEU B N 1
ATOM 5497 C CA . LEU B 2 267 ? 146.291 156.509 233.715 1.00 101.16 267 LEU B CA 1
ATOM 5498 C C . LEU B 2 267 ? 145.351 157.602 233.222 1.00 94.53 267 LEU B C 1
ATOM 5499 O O . LEU B 2 267 ? 145.720 158.387 232.342 1.00 92.74 267 LEU B O 1
ATOM 5504 N N . ARG B 2 268 ? 144.140 157.671 233.778 1.00 94.41 268 ARG B N 1
ATOM 5505 C CA . ARG B 2 268 ? 143.220 158.748 233.430 1.00 97.50 268 ARG B CA 1
ATOM 5506 C C . ARG B 2 268 ? 143.776 160.093 233.881 1.00 98.92 268 ARG B C 1
ATOM 5507 O O . ARG B 2 268 ? 143.693 161.092 233.151 1.00 102.69 268 ARG B O 1
ATOM 5515 N N . ALA B 2 269 ? 144.378 160.129 235.071 1.00 98.01 269 ALA B N 1
ATOM 5516 C CA . ALA B 2 269 ? 145.079 161.333 235.506 1.00 101.40 269 ALA B CA 1
ATOM 5517 C C . ALA B 2 269 ? 146.229 161.665 234.565 1.00 101.90 269 ALA B C 1
ATOM 5518 O O . ALA B 2 269 ? 146.456 162.836 234.233 1.00 98.94 269 ALA B O 1
ATOM 5520 N N . ALA B 2 270 ? 146.963 160.645 234.122 1.00 99.57 270 ALA B N 1
ATOM 5521 C CA . ALA B 2 270 ? 148.079 160.878 233.210 1.00 98.96 270 ALA B CA 1
ATOM 5522 C C . ALA B 2 270 ? 147.602 161.517 231.911 1.00 101.79 270 ALA B C 1
ATOM 5523 O O . ALA B 2 270 ? 148.203 162.480 231.420 1.00 101.01 270 ALA B O 1
ATOM 5525 N N . VAL B 2 271 ? 146.513 160.996 231.345 1.00 100.05 271 VAL B N 1
ATOM 5526 C CA . VAL B 2 271 ? 146.053 161.498 230.053 1.00 96.23 271 VAL B CA 1
ATOM 5527 C C . VAL B 2 271 ? 145.477 162.903 230.192 1.00 93.06 271 VAL B C 1
ATOM 5528 O O . VAL B 2 271 ? 145.698 163.759 229.325 1.00 96.16 271 VAL B O 1
ATOM 5532 N N . ILE B 2 272 ? 144.749 163.181 231.280 1.00 84.06 272 ILE B N 1
ATOM 5533 C CA . ILE B 2 272 ? 144.241 164.543 231.419 1.00 86.49 272 ILE B CA 1
ATOM 5534 C C . ILE B 2 272 ? 145.395 165.512 231.623 1.00 87.51 272 ILE B C 1
ATOM 5535 O O . ILE B 2 272 ? 145.374 166.626 231.089 1.00 85.68 272 ILE B O 1
ATOM 5540 N N . GLN B 2 273 ? 146.424 165.115 232.380 1.00 85.61 273 GLN B N 1
ATOM 5541 C CA . GLN B 2 273 ? 147.567 166.001 232.576 1.00 86.53 273 GLN B CA 1
ATOM 5542 C C . GLN B 2 273 ? 148.288 166.266 231.262 1.00 81.19 273 GLN B C 1
ATOM 5543 O O . GLN B 2 273 ? 148.668 167.407 230.973 1.00 79.38 273 GLN B O 1
ATOM 5545 N N . LEU B 2 274 ? 148.487 165.222 230.455 1.00 76.85 274 LEU B N 1
ATOM 5546 C CA . LEU B 2 274 ? 149.131 165.405 229.160 1.00 81.14 274 LEU B CA 1
ATOM 5547 C C . LEU B 2 274 ? 148.324 166.340 228.269 1.00 87.19 274 LEU B C 1
ATOM 5548 O O . LEU B 2 274 ? 148.886 167.241 227.635 1.00 89.56 274 LEU B O 1
ATOM 5553 N N . LEU B 2 275 ? 147.003 166.150 228.214 1.00 86.97 275 LEU B N 1
ATOM 5554 C CA . LEU B 2 275 ? 146.174 167.027 227.392 1.00 83.62 275 LEU B CA 1
ATOM 5555 C C . LEU B 2 275 ? 146.229 168.463 227.894 1.00 81.26 275 LEU B C 1
ATOM 5556 O O . LEU B 2 275 ? 146.306 169.405 227.097 1.00 80.04 275 LEU B O 1
ATOM 5558 N N . ASP B 2 276 ? 146.198 168.650 229.214 1.00 81.62 276 ASP B N 1
ATOM 5559 C CA . ASP B 2 276 ? 146.246 169.995 229.775 1.00 84.24 276 ASP B CA 1
ATOM 5560 C C . ASP B 2 276 ? 147.561 170.687 229.442 1.00 83.88 276 ASP B C 1
ATOM 5561 O O . ASP B 2 276 ? 147.577 171.870 229.083 1.00 81.45 276 ASP B O 1
ATOM 5563 N N . THR B 2 277 ? 148.675 169.967 229.554 1.00 85.49 277 THR B N 1
ATOM 5564 C CA . THR B 2 277 ? 149.973 170.551 229.242 1.00 84.45 277 THR B CA 1
ATOM 5565 C C . THR B 2 277 ? 150.219 170.684 227.745 1.00 83.60 277 THR B C 1
ATOM 5566 O O . THR B 2 277 ? 151.133 171.416 227.349 1.00 84.55 277 THR B O 1
ATOM 5568 N N . SER B 2 278 ? 149.434 170.005 226.911 1.00 78.87 278 SER B N 1
ATOM 5569 C CA . SER B 2 278 ? 149.628 170.053 225.468 1.00 79.51 278 SER B CA 1
ATOM 5570 C C . SER B 2 278 ? 149.166 171.358 224.832 1.00 83.63 278 SER B C 1
ATOM 5571 O O . SER B 2 278 ? 149.393 171.549 223.632 1.00 84.83 278 SER B O 1
ATOM 5574 N N . TYR B 2 279 ? 148.517 172.253 225.584 1.00 82.14 279 TYR B N 1
ATOM 5575 C CA . TYR B 2 279 ? 148.089 173.522 225.003 1.00 76.67 279 TYR B CA 1
ATOM 5576 C C . TYR B 2 279 ? 149.265 174.362 224.527 1.00 73.47 279 TYR B C 1
ATOM 5577 O O . TYR B 2 279 ? 149.098 175.186 223.623 1.00 76.07 279 TYR B O 1
ATOM 5586 N N . LEU B 2 280 ? 150.443 174.173 225.108 1.00 67.44 280 LEU B N 1
ATOM 5587 C CA . LEU B 2 280 ? 151.643 174.855 224.653 1.00 69.33 280 LEU B CA 1
ATOM 5588 C C . LEU B 2 280 ? 152.386 174.094 223.566 1.00 68.91 280 LEU B C 1
ATOM 5589 O O . LEU B 2 280 ? 153.310 174.650 222.968 1.00 74.67 280 LEU B O 1
ATOM 5591 N N . LEU B 2 281 ? 152.007 172.851 223.292 1.00 57.86 281 LEU B N 1
ATOM 5592 C CA . LEU B 2 281 ? 152.749 172.030 222.347 1.00 57.15 281 LEU B CA 1
ATOM 5593 C C . LEU B 2 281 ? 152.601 172.567 220.934 1.00 52.49 281 LEU B C 1
ATOM 5594 O O . LEU B 2 281 ? 151.507 172.934 220.504 1.00 53.82 281 LEU B O 1
ATOM 5596 N N . THR B 2 282 ? 153.708 172.612 220.208 1.00 45.53 282 THR B N 1
ATOM 5597 C CA . THR B 2 282 ? 153.660 173.093 218.845 1.00 46.82 282 THR B CA 1
ATOM 5598 C C . THR B 2 282 ? 152.943 172.072 217.969 1.00 53.97 282 THR B C 1
ATOM 5599 O O . THR B 2 282 ? 152.862 170.893 218.321 1.00 62.32 282 THR B O 1
ATOM 5603 N N . PRO B 2 283 ? 152.392 172.506 216.828 1.00 55.17 283 PRO B N 1
ATOM 5604 C CA . PRO B 2 283 ? 151.593 171.577 216.012 1.00 54.20 283 PRO B CA 1
ATOM 5605 C C . PRO B 2 283 ? 152.317 170.297 215.637 1.00 60.27 283 PRO B C 1
ATOM 5606 O O . PRO B 2 283 ? 151.717 169.212 215.685 1.00 64.05 283 PRO B O 1
ATOM 5610 N N . VAL B 2 284 ? 153.602 170.383 215.290 1.00 48.04 284 VAL B N 1
ATOM 5611 C CA . VAL B 2 284 ? 154.309 169.202 214.810 1.00 51.48 284 VAL B CA 1
ATOM 5612 C C . VAL B 2 284 ? 154.493 168.185 215.930 1.00 47.72 284 VAL B C 1
ATOM 5613 O O . VAL B 2 284 ? 154.236 166.990 215.753 1.00 46.46 284 VAL B O 1
ATOM 5617 N N . ALA B 2 285 ? 154.949 168.640 217.096 1.00 43.01 285 ALA B N 1
ATOM 5618 C CA . ALA B 2 285 ? 155.092 167.741 218.231 1.00 43.75 285 ALA B CA 1
ATOM 5619 C C . ALA B 2 285 ? 153.743 167.249 218.725 1.00 45.63 285 ALA B C 1
ATOM 5620 O O . ALA B 2 285 ? 153.628 166.107 219.190 1.00 57.36 285 ALA B O 1
ATOM 5622 N N . GLN B 2 286 ? 152.723 168.099 218.624 1.00 37.09 286 GLN B N 1
ATOM 5623 C CA . GLN B 2 286 ? 151.368 167.713 218.990 1.00 33.26 286 GLN B CA 1
ATOM 5624 C C . GLN B 2 286 ? 150.897 166.534 218.153 1.00 36.68 286 GLN B C 1
ATOM 5625 O O . GLN B 2 286 ? 150.264 165.602 218.670 1.00 46.29 286 GLN B O 1
ATOM 5631 N N . ALA B 2 287 ? 151.210 166.555 216.857 1.00 43.72 287 ALA B N 1
ATOM 5632 C CA . ALA B 2 287 ? 150.805 165.467 215.973 1.00 51.37 287 ALA B CA 1
ATOM 5633 C C . ALA B 2 287 ? 151.413 164.136 216.407 1.00 54.72 287 ALA B C 1
ATOM 5634 O O . ALA B 2 287 ? 150.712 163.122 216.489 1.00 53.37 287 ALA B O 1
ATOM 5636 N N . GLN B 2 288 ? 152.722 164.118 216.685 1.00 47.23 288 GLN B N 1
ATOM 5637 C CA . GLN B 2 288 ? 153.381 162.873 217.079 1.00 38.92 288 GLN B CA 1
ATOM 5638 C C . GLN B 2 288 ? 152.886 162.389 218.434 1.00 39.36 288 GLN B C 1
ATOM 5639 O O . GLN B 2 288 ? 152.681 161.183 218.634 1.00 49.27 288 GLN B O 1
ATOM 5645 N N . LEU B 2 289 ? 152.690 163.316 219.375 1.00 29.44 289 LEU B N 1
ATOM 5646 C CA . LEU B 2 289 ? 152.109 162.958 220.662 1.00 32.38 289 LEU B CA 1
ATOM 5647 C C . LEU B 2 289 ? 150.778 162.247 220.480 1.00 41.72 289 LEU B C 1
ATOM 5648 O O . LEU B 2 289 ? 150.571 161.147 221.005 1.00 51.85 289 LEU B O 1
ATOM 5653 N N . LEU B 2 290 ? 149.861 162.859 219.727 1.00 35.37 290 LEU B N 1
ATOM 5654 C CA . LEU B 2 290 ? 148.535 162.270 219.593 1.00 32.13 290 LEU B CA 1
ATOM 5655 C C . LEU B 2 290 ? 148.569 160.976 218.792 1.00 34.70 290 LEU B C 1
ATOM 5656 O O . LEU B 2 290 ? 147.811 160.048 219.091 1.00 44.66 290 LEU B O 1
ATOM 5661 N N . TRP B 2 291 ? 149.453 160.882 217.799 1.00 28.66 291 TRP B N 1
ATOM 5662 C CA . TRP B 2 291 ? 149.600 159.647 217.038 1.00 33.99 291 TRP B CA 1
ATOM 5663 C C . TRP B 2 291 ? 150.026 158.487 217.935 1.00 46.24 291 TRP B C 1
ATOM 5664 O O . TRP B 2 291 ? 149.410 157.413 217.916 1.00 45.76 291 TRP B O 1
ATOM 5675 N N . LEU B 2 292 ? 151.078 158.683 218.741 1.00 45.96 292 LEU B N 1
ATOM 5676 C CA . LEU B 2 292 ? 151.528 157.592 219.606 1.00 35.33 292 LEU B CA 1
ATOM 5677 C C . LEU B 2 292 ? 150.532 157.302 220.720 1.00 31.68 292 LEU B C 1
ATOM 5678 O O . LEU B 2 292 ? 150.392 156.146 221.137 1.00 40.61 292 LEU B O 1
ATOM 5683 N N . LEU B 2 293 ? 149.832 158.320 221.216 1.00 26.17 293 LEU B N 1
ATOM 5684 C CA . LEU B 2 293 ? 148.806 158.071 222.219 1.00 30.96 293 LEU B CA 1
ATOM 5685 C C . LEU B 2 293 ? 147.662 157.243 221.641 1.00 39.69 293 LEU B C 1
ATOM 5686 O O . LEU B 2 293 ? 147.110 156.366 222.324 1.00 46.16 293 LEU B O 1
ATOM 5691 N N . GLY B 2 294 ? 147.283 157.513 220.389 1.00 41.55 294 GLY B N 1
ATOM 5692 C CA . GLY B 2 294 ? 146.256 156.717 219.743 1.00 41.03 294 GLY B CA 1
ATOM 5693 C C . GLY B 2 294 ? 146.725 155.321 219.400 1.00 42.64 294 GLY B C 1
ATOM 5694 O O . GLY B 2 294 ? 145.915 154.395 219.312 1.00 48.38 294 GLY B O 1
ATOM 5695 N N . TRP B 2 295 ? 148.028 155.152 219.185 1.00 45.48 295 TRP B N 1
ATOM 5696 C CA . TRP B 2 295 ? 148.602 153.810 219.187 1.00 54.28 295 TRP B CA 1
ATOM 5697 C C . TRP B 2 295 ? 148.372 153.123 220.528 1.00 52.29 295 TRP B C 1
ATOM 5698 O O . TRP B 2 295 ? 147.843 152.008 220.591 1.00 44.82 295 TRP B O 1
ATOM 5709 N N . ALA B 2 296 ? 148.757 153.790 221.615 1.00 50.71 296 ALA B N 1
ATOM 5710 C CA . ALA B 2 296 ? 148.829 153.126 222.912 1.00 45.63 296 ALA B CA 1
ATOM 5711 C C . ALA B 2 296 ? 147.452 152.734 223.427 1.00 44.43 296 ALA B C 1
ATOM 5712 O O . ALA B 2 296 ? 147.232 151.581 223.813 1.00 52.99 296 ALA B O 1
ATOM 5714 N N . LEU B 2 297 ? 146.507 153.670 223.444 1.00 33.05 297 LEU B N 1
ATOM 5715 C CA . LEU B 2 297 ? 145.248 153.442 224.145 1.00 42.91 297 LEU B CA 1
ATOM 5716 C C . LEU B 2 297 ? 144.143 152.881 223.256 1.00 50.09 297 LEU B C 1
ATOM 5717 O O . LEU B 2 297 ? 142.962 153.079 223.563 1.00 51.05 297 LEU B O 1
ATOM 5722 N N . ARG B 2 298 ? 144.485 152.182 222.174 1.00 57.39 298 ARG B N 1
ATOM 5723 C CA . ARG B 2 298 ? 143.440 151.605 221.334 1.00 60.43 298 ARG B CA 1
ATOM 5724 C C . ARG B 2 298 ? 142.824 150.368 221.977 1.00 61.50 298 ARG B C 1
ATOM 5725 O O . ARG B 2 298 ? 141.601 150.189 221.941 1.00 56.51 298 ARG B O 1
ATOM 5733 N N . GLY B 2 299 ? 143.648 149.506 222.571 1.00 62.57 299 GLY B N 1
ATOM 5734 C CA . GLY B 2 299 ? 143.152 148.282 223.172 1.00 56.44 299 GLY B CA 1
ATOM 5735 C C . GLY B 2 299 ? 143.201 148.287 224.684 1.00 53.17 299 GLY B C 1
ATOM 5736 O O . GLY B 2 2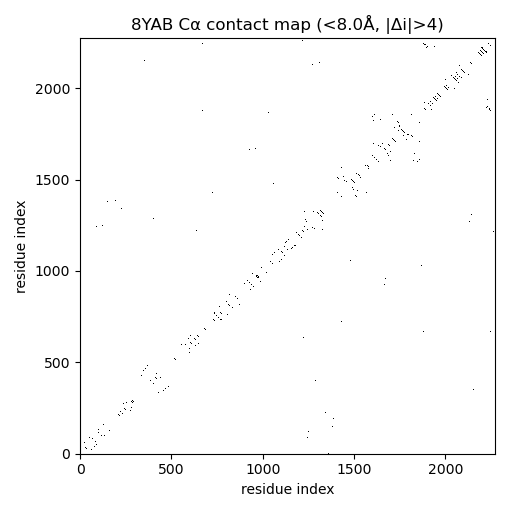99 ? 142.304 147.754 225.342 1.00 47.74 299 GLY B O 1
ATOM 5737 N N . LEU B 2 300 ? 144.245 148.890 225.242 1.00 61.52 300 LEU B N 1
ATOM 5738 C CA . LEU B 2 300 ? 144.416 148.972 226.687 1.00 67.44 300 LEU B CA 1
ATOM 5739 C C . LEU B 2 300 ? 143.257 149.715 227.344 1.00 68.71 300 LEU B C 1
ATOM 5740 O O . LEU B 2 300 ? 143.424 150.826 227.847 1.00 67.07 300 LEU B O 1
ATOM 5745 N N . GLN B 2 303 ? 137.286 154.194 231.145 1.00 110.45 303 GLN B N 1
ATOM 5746 C CA . GLN B 2 303 ? 137.477 155.567 230.693 1.00 110.62 303 GLN B CA 1
ATOM 5747 C C . GLN B 2 303 ? 137.195 155.700 229.198 1.00 110.74 303 GLN B C 1
ATOM 5748 O O . GLN B 2 303 ? 137.726 154.945 228.384 1.00 111.21 303 GLN B O 1
ATOM 5754 N N . PRO B 2 304 ? 136.337 156.647 228.839 1.00 115.45 304 PRO B N 1
ATOM 5755 C CA . PRO B 2 304 ? 135.998 156.847 227.436 1.00 115.73 304 PRO B CA 1
ATOM 5756 C C . PRO B 2 304 ? 136.895 157.896 226.807 1.00 117.43 304 PRO B C 1
ATOM 5757 O O . PRO B 2 304 ? 137.544 158.677 227.518 1.00 118.01 304 PRO B O 1
ATOM 5761 N N . PRO B 2 305 ? 136.958 157.953 225.473 1.00 115.19 305 PRO B N 1
ATOM 5762 C CA . PRO B 2 305 ? 137.718 159.027 224.818 1.00 113.83 305 PRO B CA 1
ATOM 5763 C C . PRO B 2 305 ? 137.041 160.383 224.886 1.00 110.06 305 PRO B C 1
ATOM 5764 O O . PRO B 2 305 ? 137.555 161.339 224.296 1.00 109.83 305 PRO B O 1
ATOM 5768 N N . ALA B 2 306 ? 135.909 160.499 225.584 1.00 101.91 306 ALA B N 1
ATOM 5769 C CA . ALA B 2 306 ? 135.225 161.782 225.681 1.00 102.23 306 ALA B CA 1
ATOM 5770 C C . ALA B 2 306 ? 136.075 162.816 226.404 1.00 103.71 306 ALA B C 1
ATOM 5771 O O . ALA B 2 306 ? 135.786 164.016 226.332 1.00 104.77 306 ALA B O 1
ATOM 5773 N N . LEU B 2 307 ? 137.114 162.375 227.116 1.00 106.07 307 LEU B N 1
ATOM 5774 C CA . LEU B 2 307 ? 138.058 163.320 227.701 1.00 108.96 307 LEU B CA 1
ATOM 5775 C C . LEU B 2 307 ? 138.787 164.111 226.619 1.00 111.63 307 LEU B C 1
ATOM 5776 O O . LEU B 2 307 ? 138.921 165.336 226.717 1.00 109.72 307 LEU B O 1
ATOM 5778 N N . PHE B 2 308 ? 139.258 163.430 225.577 1.00 112.53 308 PHE B N 1
ATOM 5779 C CA . PHE B 2 308 ? 139.964 164.074 224.478 1.00 111.64 308 PHE B CA 1
ATOM 5780 C C . PHE B 2 308 ? 139.050 164.441 223.318 1.00 109.71 308 PHE B C 1
ATOM 5781 O O . PHE B 2 308 ? 139.516 165.049 222.349 1.00 107.98 308 PHE B O 1
ATOM 5783 N N . LYS B 2 309 ? 137.773 164.078 223.389 1.00 102.96 309 LYS B N 1
ATOM 5784 C CA . LYS B 2 309 ? 136.836 164.440 222.328 1.00 98.84 309 LYS B CA 1
ATOM 5785 C C . LYS B 2 309 ? 136.755 165.941 222.081 1.00 100.53 309 LYS B C 1
ATOM 5786 O O . LYS B 2 309 ? 136.770 166.345 220.905 1.00 103.47 309 LYS B O 1
ATOM 5788 N N . PRO B 2 310 ? 136.644 166.820 223.104 1.00 99.01 310 PRO B N 1
ATOM 5789 C CA . PRO B 2 310 ? 136.528 168.256 222.811 1.00 102.49 310 PRO B CA 1
ATOM 5790 C C . PRO B 2 310 ? 137.741 168.798 222.075 1.00 101.43 310 PRO B C 1
ATOM 5791 O O . PRO B 2 310 ? 137.612 169.562 221.112 1.00 97.90 310 PRO B O 1
ATOM 5795 N N . GLN B 2 311 ? 138.929 168.391 222.525 1.00 95.92 311 GLN B N 1
ATOM 5796 C CA . GLN B 2 311 ? 140.159 168.842 221.890 1.00 94.91 311 GLN B CA 1
ATOM 5797 C C . GLN B 2 311 ? 140.223 168.390 220.437 1.00 95.31 311 GLN B C 1
ATOM 5798 O O . GLN B 2 311 ? 140.575 169.171 219.545 1.00 96.60 311 GLN B O 1
ATOM 5804 N N . LEU B 2 312 ? 139.878 167.127 220.178 1.00 86.80 312 LEU B N 1
ATOM 5805 C CA . LEU B 2 312 ? 139.926 166.611 218.813 1.00 87.46 312 LEU B CA 1
ATOM 5806 C C . LEU B 2 312 ? 138.914 167.314 217.914 1.00 87.17 312 LEU B C 1
ATOM 5807 O O . LEU B 2 312 ? 139.229 167.673 216.770 1.00 85.90 312 LEU B O 1
ATOM 5809 N N . VAL B 2 313 ? 137.692 167.520 218.411 1.00 80.93 313 VAL B N 1
ATOM 5810 C CA . VAL B 2 313 ? 136.675 168.200 217.616 1.00 77.09 313 VAL B CA 1
ATOM 5811 C C . VAL B 2 313 ? 137.112 169.623 217.307 1.00 78.00 313 VAL B C 1
ATOM 5812 O O . VAL B 2 313 ? 136.962 170.103 216.178 1.00 75.01 313 VAL B O 1
ATOM 5814 N N . ARG B 2 314 ? 137.663 170.321 218.302 1.00 87.78 314 ARG B N 1
ATOM 5815 C CA . ARG B 2 314 ? 138.143 171.677 218.067 1.00 89.35 314 ARG B CA 1
ATOM 5816 C C . ARG B 2 314 ? 139.270 171.693 217.043 1.00 85.56 314 ARG B C 1
ATOM 5817 O O . ARG B 2 314 ? 139.300 172.555 216.157 1.00 86.05 314 ARG B O 1
ATOM 5819 N N . LEU B 2 315 ? 140.200 170.742 217.137 1.00 75.69 315 LEU B N 1
ATOM 5820 C CA . LEU B 2 315 ? 141.338 170.736 216.229 1.00 73.23 315 LEU B CA 1
ATOM 5821 C C . LEU B 2 315 ? 140.934 170.353 214.816 1.00 68.91 315 LEU B C 1
ATOM 5822 O O . LEU B 2 315 ? 141.642 170.691 213.862 1.00 63.35 315 LEU B O 1
ATOM 5824 N N . LEU B 2 316 ? 139.819 169.633 214.652 1.00 73.03 316 LEU B N 1
ATOM 5825 C CA . LEU B 2 316 ? 139.408 169.314 213.286 1.00 76.84 316 LEU B CA 1
ATOM 5826 C C . LEU B 2 316 ? 138.869 170.532 212.549 1.00 79.72 316 LEU B C 1
ATOM 5827 O O . LEU B 2 316 ? 138.688 170.466 211.328 1.00 81.33 316 LEU B O 1
ATOM 5832 N N . GLY B 2 317 ? 138.613 171.635 213.254 1.00 78.30 317 GLY B N 1
ATOM 5833 C CA . GLY B 2 317 ? 138.246 172.879 212.604 1.00 75.13 317 GLY B CA 1
ATOM 5834 C C . GLY B 2 317 ? 139.415 173.627 212.003 1.00 74.21 317 GLY B C 1
ATOM 5835 O O . GLY B 2 317 ? 139.237 174.763 211.552 1.00 70.87 317 GLY B O 1
ATOM 5836 N N . THR B 2 318 ? 140.599 173.019 212.000 1.00 71.48 318 THR B N 1
ATOM 5837 C CA . THR B 2 318 ? 141.795 173.591 211.411 1.00 65.75 318 THR B CA 1
ATOM 5838 C C . THR B 2 318 ? 142.089 172.930 210.070 1.00 63.73 318 THR B C 1
ATOM 5839 O O . THR B 2 318 ? 141.388 172.021 209.621 1.00 68.09 318 THR B O 1
ATOM 5841 N N . ALA B 2 319 ? 143.150 173.401 209.422 1.00 48.87 319 ALA B N 1
ATOM 5842 C CA . ALA B 2 319 ? 143.551 172.862 208.132 1.00 51.48 319 ALA B CA 1
ATOM 5843 C C . ALA B 2 319 ? 145.056 172.672 208.050 1.00 47.89 319 ALA B C 1
ATOM 5844 O O . ALA B 2 319 ? 145.572 172.407 206.957 1.00 51.49 319 ALA B O 1
ATOM 5846 N N . GLN B 2 320 ? 145.768 172.810 209.164 1.00 45.91 320 GLN B N 1
ATOM 5847 C CA . GLN B 2 320 ? 147.204 172.589 209.174 1.00 50.64 320 GLN B CA 1
ATOM 5848 C C . GLN B 2 320 ? 147.512 171.146 208.807 1.00 52.59 320 GLN B C 1
ATOM 5849 O O . GLN B 2 320 ? 146.766 170.222 209.144 1.00 57.85 320 GLN B O 1
ATOM 5855 N N . LEU B 2 321 ? 148.626 170.967 208.106 1.00 44.24 321 LEU B N 1
ATOM 5856 C CA . LEU B 2 321 ? 148.962 169.686 207.503 1.00 41.28 321 LEU B CA 1
ATOM 5857 C C . LEU B 2 321 ? 149.216 168.594 208.535 1.00 47.64 321 LEU B C 1
ATOM 5858 O O . LEU B 2 321 ? 149.133 167.406 208.210 1.00 49.93 321 LEU B O 1
ATOM 5863 N N . THR B 2 322 ? 149.528 168.966 209.774 1.00 39.51 322 THR B N 1
ATOM 5864 C CA . THR B 2 322 ? 149.881 167.978 210.783 1.00 37.00 322 THR B CA 1
ATOM 5865 C C . THR B 2 322 ? 148.707 167.595 211.671 1.00 34.59 322 THR B C 1
ATOM 5866 O O . THR B 2 322 ? 148.514 166.413 211.960 1.00 45.55 322 THR B O 1
ATOM 5870 N N . LEU B 2 323 ? 147.930 168.570 212.136 1.00 32.79 323 LEU B N 1
ATOM 5871 C CA . LEU B 2 323 ? 146.775 168.234 212.963 1.00 42.83 323 LEU B CA 1
ATOM 5872 C C . LEU B 2 323 ? 145.726 167.479 212.160 1.00 41.32 323 LEU B C 1
ATOM 5873 O O . LEU B 2 323 ? 145.037 166.604 212.697 1.00 50.74 323 LEU B O 1
ATOM 5878 N N . LEU B 2 324 ? 145.596 167.791 210.872 1.00 28.83 324 LEU B N 1
ATOM 5879 C CA . LEU B 2 324 ? 144.685 167.033 210.026 1.00 35.10 324 LEU B CA 1
ATOM 5880 C C . LEU B 2 324 ? 145.118 165.579 209.919 1.00 40.90 324 LEU B C 1
ATOM 5881 O O . LEU B 2 324 ? 144.281 164.673 209.988 1.00 40.34 324 LEU B O 1
ATOM 5883 N N . HIS B 2 325 ? 146.419 165.330 209.760 1.00 34.84 325 HIS B N 1
ATOM 5884 C CA . HIS B 2 325 ? 146.888 163.949 209.674 1.00 36.90 325 HIS B CA 1
ATOM 5885 C C . HIS B 2 325 ? 146.803 163.243 211.016 1.00 32.68 325 HIS B C 1
ATOM 5886 O O . HIS B 2 325 ? 146.567 162.034 211.062 1.00 26.59 325 HIS B O 1
ATOM 5893 N N . ALA B 2 326 ? 147.004 163.974 212.112 1.00 41.21 326 ALA B N 1
ATOM 5894 C CA . ALA B 2 326 ? 146.787 163.396 213.431 1.00 42.53 326 ALA B CA 1
ATOM 5895 C C . ALA B 2 326 ? 145.342 162.958 213.596 1.00 46.93 326 ALA B C 1
ATOM 5896 O O . ALA B 2 326 ? 145.075 161.849 214.065 1.00 53.14 326 ALA B O 1
ATOM 5898 N N . MET B 2 327 ? 144.396 163.807 213.190 1.00 34.30 327 MET B N 1
ATOM 5899 C CA . MET B 2 327 ? 142.986 163.436 213.251 1.00 30.59 327 MET B CA 1
ATOM 5900 C C . MET B 2 327 ? 142.691 162.247 212.344 1.00 34.94 327 MET B C 1
ATOM 5901 O O . MET B 2 327 ? 141.969 161.318 212.734 1.00 46.73 327 MET B O 1
ATOM 5906 N N . LEU B 2 328 ? 143.258 162.247 211.138 1.00 26.90 328 LEU B N 1
ATOM 5907 C CA . LEU B 2 328 ? 143.001 161.176 210.180 1.00 35.99 328 LEU B CA 1
ATOM 5908 C C . LEU B 2 328 ? 143.514 159.835 210.696 1.00 41.36 328 LEU B C 1
ATOM 5909 O O . LEU B 2 328 ? 142.795 158.830 210.667 1.00 39.36 328 LEU B O 1
ATOM 5914 N N . ALA B 2 329 ? 144.755 159.800 211.193 1.00 44.63 329 ALA B N 1
ATOM 5915 C CA . ALA B 2 329 ? 145.302 158.556 211.727 1.00 38.03 329 ALA B CA 1
ATOM 5916 C C . ALA B 2 329 ? 144.643 158.169 213.043 1.00 37.96 329 ALA B C 1
ATOM 5917 O O . ALA B 2 329 ? 144.533 156.978 213.349 1.00 33.49 329 ALA B O 1
ATOM 5919 N N . LEU B 2 330 ? 144.191 159.149 213.827 1.00 34.84 330 LEU B N 1
ATOM 5920 C CA . LEU B 2 330 ? 143.452 158.845 215.042 1.00 30.46 330 LEU B CA 1
ATOM 5921 C C . LEU B 2 330 ? 142.161 158.116 214.716 1.00 39.99 330 LEU B C 1
ATOM 5922 O O . LEU B 2 330 ? 141.794 157.150 215.393 1.00 52.95 330 LEU B O 1
ATOM 5927 N N . LYS B 2 331 ? 141.462 158.557 213.671 1.00 35.02 331 LYS B N 1
ATOM 5928 C CA . LYS B 2 331 ? 140.250 157.858 213.263 1.00 28.99 331 LYS B CA 1
ATOM 5929 C C . LYS B 2 331 ? 140.565 156.538 212.571 1.00 37.28 331 LYS B C 1
ATOM 5930 O O . LYS B 2 331 ? 139.769 155.597 212.649 1.00 48.63 331 LYS B O 1
ATOM 5936 N N . ALA B 2 332 ? 141.710 156.446 211.891 1.00 42.30 332 ALA B N 1
ATOM 5937 C CA . ALA B 2 332 ? 142.084 155.207 211.214 1.00 49.12 332 ALA B CA 1
ATOM 5938 C C . ALA B 2 332 ? 142.617 154.147 212.170 1.00 43.04 332 ALA B C 1
ATOM 5939 O O . ALA B 2 332 ? 142.700 152.974 211.789 1.00 31.87 332 ALA B O 1
ATOM 5941 N N . ALA B 2 333 ? 143.015 154.537 213.382 1.00 52.34 333 ALA B N 1
ATOM 5942 C CA . ALA B 2 333 ? 143.459 153.587 214.398 1.00 48.98 333 ALA B CA 1
ATOM 5943 C C . ALA B 2 333 ? 142.346 153.284 215.398 1.00 41.07 333 ALA B C 1
ATOM 5944 O O . ALA B 2 333 ? 141.987 152.121 215.603 1.00 49.11 333 ALA B O 1
ATOM 5946 N N . PHE B 2 334 ? 141.794 154.321 216.028 1.00 30.31 334 PHE B N 1
ATOM 5947 C CA . PHE B 2 334 ? 140.663 154.132 216.921 1.00 36.16 334 PHE B CA 1
ATOM 5948 C C . PHE B 2 334 ? 139.448 153.567 216.209 1.00 44.74 334 PHE B C 1
ATOM 5949 O O . PHE B 2 334 ? 138.549 153.043 216.875 1.00 53.45 334 PHE B O 1
ATOM 5957 N N . GLY B 2 335 ? 139.393 153.660 214.890 1.00 48.89 335 GLY B N 1
ATOM 5958 C CA . GLY B 2 335 ? 138.289 153.053 214.171 1.00 56.04 335 GLY B CA 1
ATOM 5959 C C . GLY B 2 335 ? 137.001 153.817 214.390 1.00 56.61 335 GLY B C 1
ATOM 5960 O O . GLY B 2 335 ? 136.971 155.053 214.378 1.00 58.80 335 GLY B O 1
ATOM 5961 N N . GLU B 2 336 ? 135.917 153.075 214.601 1.00 65.09 336 GLU B N 1
ATOM 5962 C CA . GLU B 2 336 ? 134.577 153.636 214.647 1.00 69.20 336 GLU B CA 1
ATOM 5963 C C . GLU B 2 336 ? 134.064 153.837 216.065 1.00 71.83 336 GLU B C 1
ATOM 5964 O O . GLU B 2 336 ? 132.857 154.013 216.255 1.00 69.90 336 GLU B O 1
ATOM 5966 N N . ALA B 2 337 ? 134.945 153.810 217.065 1.00 74.69 337 ALA B N 1
ATOM 5967 C CA . ALA B 2 337 ? 134.490 153.963 218.443 1.00 73.18 337 ALA B CA 1
ATOM 5968 C C . ALA B 2 337 ? 133.930 155.358 218.690 1.00 71.48 337 ALA B C 1
ATOM 5969 O O . ALA B 2 337 ? 132.813 155.509 219.197 1.00 67.72 337 ALA B O 1
ATOM 5971 N N . LEU B 2 338 ? 134.684 156.392 218.326 1.00 71.14 338 LEU B N 1
ATOM 5972 C CA . LEU B 2 338 ? 134.284 157.767 218.589 1.00 70.71 338 LEU B CA 1
ATOM 5973 C C . LEU B 2 338 ? 133.665 158.454 217.385 1.00 73.78 338 LEU B C 1
ATOM 5974 O O . LEU B 2 338 ? 132.890 159.400 217.558 1.00 75.24 338 LEU B O 1
ATOM 5976 N N . PHE B 2 339 ? 133.989 158.006 216.175 1.00 74.43 339 PHE B N 1
ATOM 5977 C CA . PHE B 2 339 ? 133.452 158.627 214.973 1.00 72.11 339 PHE B CA 1
ATOM 5978 C C . PHE B 2 339 ? 131.953 158.380 214.867 1.00 71.01 339 PHE B C 1
ATOM 5979 O O . PHE B 2 339 ? 131.486 157.247 215.013 1.00 70.91 339 PHE B O 1
ATOM 5981 N N . THR B 2 340 ? 131.203 159.443 214.612 1.00 62.70 340 THR B N 1
ATOM 5982 C CA . THR B 2 340 ? 129.779 159.337 214.346 1.00 66.19 340 THR B CA 1
ATOM 5983 C C . THR B 2 340 ? 129.567 158.975 212.877 1.00 61.05 340 THR B C 1
ATOM 5984 O O . THR B 2 340 ? 130.476 159.083 212.051 1.00 63.45 340 THR B O 1
ATOM 5988 N N . ALA B 2 341 ? 128.358 158.509 212.562 1.00 56.19 341 ALA B N 1
ATOM 5989 C CA . ALA B 2 341 ? 128.044 158.168 211.181 1.00 58.86 341 ALA B CA 1
ATOM 5990 C C . ALA B 2 341 ? 128.097 159.390 210.276 1.00 60.67 341 ALA B C 1
ATOM 5991 O O . ALA B 2 341 ? 128.447 159.275 209.097 1.00 62.34 341 ALA B O 1
ATOM 5993 N N . GLN B 2 342 ? 127.759 160.564 210.805 1.00 55.81 342 GLN B N 1
ATOM 5994 C CA . GLN B 2 342 ? 127.785 161.798 210.031 1.00 56.92 342 GLN B CA 1
ATOM 5995 C C . GLN B 2 342 ? 129.061 162.603 210.220 1.00 55.07 342 GLN B C 1
ATOM 5996 O O . GLN B 2 342 ? 129.390 163.423 209.360 1.00 57.26 342 GLN B O 1
ATOM 5998 N N . ASP B 2 343 ? 129.778 162.410 211.328 1.00 48.71 343 ASP B N 1
ATOM 5999 C CA . ASP B 2 343 ? 131.043 163.113 211.506 1.00 48.46 343 ASP B CA 1
ATOM 6000 C C . ASP B 2 343 ? 132.049 162.703 210.444 1.00 45.66 343 ASP B C 1
ATOM 6001 O O . ASP B 2 343 ? 132.894 163.512 210.040 1.00 53.72 343 ASP B O 1
ATOM 6006 N N . GLU B 2 344 ? 131.968 161.458 209.974 1.00 41.51 344 GLU B N 1
ATOM 6007 C CA . GLU B 2 344 ? 132.763 161.058 208.823 1.00 47.25 344 GLU B CA 1
ATOM 6008 C C . GLU B 2 344 ? 132.426 161.911 207.610 1.00 55.74 344 GLU B C 1
ATOM 6009 O O . GLU B 2 344 ? 133.307 162.237 206.809 1.00 62.61 344 GLU B O 1
ATOM 6011 N N . ALA B 2 345 ? 131.156 162.304 207.468 1.00 58.47 345 ALA B N 1
ATOM 6012 C CA . ALA B 2 345 ? 130.762 163.139 206.337 1.00 58.33 345 ALA B CA 1
ATOM 6013 C C . ALA B 2 345 ? 131.373 164.534 206.427 1.00 59.91 345 ALA B C 1
ATOM 6014 O O . ALA B 2 345 ? 131.866 165.062 205.425 1.00 63.50 345 ALA B O 1
ATOM 6016 N N . LEU B 2 346 ? 131.343 165.152 207.612 1.00 55.20 346 LEU B N 1
ATOM 6017 C CA . LEU B 2 346 ? 131.960 166.467 207.771 1.00 49.04 346 LEU B CA 1
ATOM 6018 C C . LEU B 2 346 ? 133.467 166.396 207.572 1.00 41.55 346 LEU B C 1
ATOM 6019 O O . LEU B 2 346 ? 134.060 167.286 206.952 1.00 49.25 346 LEU B O 1
ATOM 6021 N N . LEU B 2 347 ? 134.105 165.345 208.090 1.00 39.09 347 LEU B N 1
ATOM 6022 C CA . LEU B 2 347 ? 135.538 165.187 207.880 1.00 47.69 347 LEU B CA 1
ATOM 6023 C C . LEU B 2 347 ? 135.859 165.011 206.403 1.00 46.94 347 LEU B C 1
ATOM 6024 O O . LEU B 2 347 ? 136.826 165.595 205.896 1.00 63.79 347 LEU B O 1
ATOM 6029 N N . LEU B 2 348 ? 135.060 164.213 205.695 1.00 38.34 348 LEU B N 1
ATOM 6030 C CA . LEU B 2 348 ? 135.273 164.034 204.265 1.00 50.90 348 LEU B CA 1
ATOM 6031 C C . LEU B 2 348 ? 135.089 165.345 203.516 1.00 54.56 348 LEU B C 1
ATOM 6032 O O . LEU B 2 348 ? 135.873 165.674 202.616 1.00 52.00 348 LEU B O 1
ATOM 6037 N N . ARG B 2 349 ? 134.058 166.109 203.879 1.00 59.29 349 ARG B N 1
ATOM 6038 C CA . ARG B 2 349 ? 133.825 167.391 203.231 1.00 56.50 349 ARG B CA 1
ATOM 6039 C C . ARG B 2 349 ? 134.998 168.334 203.447 1.00 60.20 349 ARG B C 1
ATOM 6040 O O . ARG B 2 349 ? 135.422 169.021 202.517 1.00 64.78 349 ARG B O 1
ATOM 6042 N N . ARG B 2 350 ? 135.538 168.379 204.668 1.00 58.49 350 ARG B N 1
ATOM 6043 C CA . ARG B 2 350 ? 136.631 169.308 204.941 1.00 46.05 350 ARG B CA 1
ATOM 6044 C C . ARG B 2 350 ? 137.918 168.874 204.262 1.00 38.70 350 ARG B C 1
ATOM 6045 O O . ARG B 2 350 ? 138.678 169.718 203.777 1.00 56.18 350 ARG B O 1
ATOM 6053 N N . LEU B 2 351 ? 138.183 167.572 204.204 1.00 27.87 351 LEU B N 1
ATOM 6054 C CA . LEU B 2 351 ? 139.346 167.112 203.457 1.00 40.38 351 LEU B CA 1
ATOM 6055 C C . LEU B 2 351 ? 139.213 167.450 201.978 1.00 49.45 351 LEU B C 1
ATOM 6056 O O . LEU B 2 351 ? 140.175 167.907 201.347 1.00 57.35 351 LEU B O 1
ATOM 6058 N N . THR B 2 352 ? 138.023 167.241 201.408 1.00 43.82 352 THR B N 1
ATOM 6059 C CA . THR B 2 352 ? 137.811 167.551 199.997 1.00 49.85 352 THR B CA 1
ATOM 6060 C C . THR B 2 352 ? 137.927 169.048 199.733 1.00 55.18 352 THR B C 1
ATOM 6061 O O . THR B 2 352 ? 138.517 169.468 198.731 1.00 54.67 352 THR B O 1
ATOM 6065 N N . LEU B 2 353 ? 137.359 169.865 200.622 1.00 49.91 353 LEU B N 1
ATOM 6066 C CA . LEU B 2 353 ? 137.521 171.312 200.551 1.00 34.59 353 LEU B CA 1
ATOM 6067 C C . LEU B 2 353 ? 138.989 171.699 200.567 1.00 33.41 353 LEU B C 1
ATOM 6068 O O . LEU B 2 353 ? 139.450 172.472 199.721 1.00 38.82 353 LEU B O 1
ATOM 6073 N N . ALA B 2 354 ? 139.744 171.159 201.518 1.00 36.82 354 ALA B N 1
ATOM 6074 C CA . ALA B 2 354 ? 141.151 171.498 201.635 1.00 38.64 354 ALA B CA 1
ATOM 6075 C C . ALA B 2 354 ? 141.971 170.948 200.484 1.00 33.98 354 ALA B C 1
ATOM 6076 O O . ALA B 2 354 ? 143.104 171.391 200.283 1.00 40.27 354 ALA B O 1
ATOM 6078 N N . ALA B 2 355 ? 141.431 170.004 199.719 1.00 21.91 355 ALA B N 1
ATOM 6079 C CA . ALA B 2 355 ? 142.158 169.509 198.559 1.00 27.51 355 ALA B CA 1
ATOM 6080 C C . ALA B 2 355 ? 142.216 170.512 197.416 1.00 37.41 355 ALA B C 1
ATOM 6081 O O . ALA B 2 355 ? 142.991 170.302 196.478 1.00 34.37 355 ALA B O 1
ATOM 6083 N N . GLN B 2 356 ? 141.411 171.584 197.457 1.00 53.66 356 GLN B N 1
ATOM 6084 C CA . GLN B 2 356 ? 141.409 172.575 196.386 1.00 56.11 356 GLN B CA 1
ATOM 6085 C C . GLN B 2 356 ? 141.270 174.010 196.887 1.00 52.33 356 GLN B C 1
ATOM 6086 O O . GLN B 2 356 ? 140.915 174.892 196.094 1.00 46.82 356 GLN B O 1
ATOM 6088 N N . HIS B 2 357 ? 141.531 174.274 198.158 1.00 38.41 357 HIS B N 1
ATOM 6089 C CA . HIS B 2 357 ? 141.328 175.603 198.722 1.00 33.33 357 HIS B CA 1
ATOM 6090 C C . HIS B 2 357 ? 142.464 176.544 198.347 1.00 39.43 357 HIS B C 1
ATOM 6091 O O . HIS B 2 357 ? 143.624 176.251 198.658 1.00 40.53 357 HIS B O 1
ATOM 6098 N N . PRO B 2 358 ? 142.180 177.689 197.715 1.00 41.24 358 PRO B N 1
ATOM 6099 C CA . PRO B 2 358 ? 143.264 178.575 197.259 1.00 38.45 358 PRO B CA 1
ATOM 6100 C C . PRO B 2 358 ? 144.200 179.062 198.356 1.00 45.34 358 PRO B C 1
ATOM 6101 O O . PRO B 2 358 ? 145.377 179.319 198.070 1.00 41.90 358 PRO B O 1
ATOM 6105 N N . ALA B 2 359 ? 143.733 179.197 199.595 1.00 44.46 359 ALA B N 1
ATOM 6106 C CA . ALA B 2 359 ? 144.607 179.773 200.618 1.00 30.72 359 ALA B CA 1
ATOM 6107 C C . ALA B 2 359 ? 145.728 178.849 201.056 1.00 28.95 359 ALA B C 1
ATOM 6108 O O . ALA B 2 359 ? 146.391 179.224 202.027 1.00 34.18 359 ALA B O 1
ATOM 6110 N N . LEU B 2 360 ? 145.979 177.703 200.425 1.00 33.51 360 LEU B N 1
ATOM 6111 C CA . LEU B 2 360 ? 146.994 176.747 200.845 1.00 42.78 360 LEU B CA 1
ATOM 6112 C C . LEU B 2 360 ? 147.920 176.433 199.680 1.00 39.37 360 LEU B C 1
ATOM 6113 O O . LEU B 2 360 ? 147.526 176.566 198.518 1.00 42.87 360 LEU B O 1
ATOM 6118 N N . PRO B 2 361 ? 149.154 176.022 199.957 1.00 24.91 361 PRO B N 1
ATOM 6119 C CA . PRO B 2 361 ? 150.092 175.704 198.878 1.00 20.80 361 PRO B CA 1
ATOM 6120 C C . PRO B 2 361 ? 149.678 174.439 198.156 1.00 21.96 361 PRO B C 1
ATOM 6121 O O . PRO B 2 361 ? 148.794 173.709 198.627 1.00 32.58 361 PRO B O 1
ATOM 6125 N N . PRO B 2 362 ? 150.270 174.158 197.002 1.00 24.58 362 PRO B N 1
ATOM 6126 C CA . PRO B 2 362 ? 149.948 172.920 196.271 1.00 40.20 362 PRO B CA 1
ATOM 6127 C C . PRO B 2 362 ? 150.196 171.656 197.084 1.00 42.50 362 PRO B C 1
ATOM 6128 O O . PRO B 2 362 ? 149.390 170.712 197.001 1.00 39.33 362 PRO B O 1
ATOM 6132 N N . PRO B 2 363 ? 151.299 171.560 197.854 1.00 33.81 363 PRO B N 1
ATOM 6133 C CA . PRO B 2 363 ? 151.540 170.300 198.582 1.00 16.25 363 PRO B CA 1
ATOM 6134 C C . PRO B 2 363 ? 150.427 169.905 199.526 1.00 8.21 363 PRO B C 1
ATOM 6135 O O . PRO B 2 363 ? 150.071 168.721 199.582 1.00 27.06 363 PRO B O 1
ATOM 6139 N N . THR B 2 364 ? 149.855 170.852 200.262 1.00 0.00 364 THR B N 1
ATOM 6140 C CA . THR B 2 364 ? 148.750 170.510 201.145 1.00 17.38 364 THR B CA 1
ATOM 6141 C C . THR B 2 364 ? 147.559 169.999 200.347 1.00 29.24 364 THR B C 1
ATOM 6142 O O . THR B 2 364 ? 146.924 169.002 200.723 1.00 34.76 364 THR B O 1
ATOM 6144 N N . HIS B 2 365 ? 147.263 170.661 199.226 1.00 38.96 365 HIS B N 1
ATOM 6145 C CA . HIS B 2 365 ? 146.178 170.241 198.347 1.00 41.34 365 HIS B CA 1
ATOM 6146 C C . HIS B 2 365 ? 146.340 168.790 197.929 1.00 43.24 365 HIS B C 1
ATOM 6147 O O . HIS B 2 365 ? 145.418 167.979 198.078 1.00 48.14 365 HIS B O 1
ATOM 6154 N N . LEU B 2 366 ? 147.514 168.445 197.401 1.00 32.51 366 LEU B N 1
ATOM 6155 C CA . LEU B 2 366 ? 147.708 167.091 196.899 1.00 32.84 366 LEU B CA 1
ATOM 6156 C C . LEU B 2 366 ? 147.745 166.069 198.030 1.00 30.06 366 LEU B C 1
ATOM 6157 O O . LEU B 2 366 ? 147.295 164.929 197.857 1.00 26.58 366 LEU B O 1
ATOM 6162 N N . PHE B 2 367 ? 148.259 166.454 199.198 1.00 32.66 367 PHE B N 1
ATOM 6163 C CA . PHE B 2 367 ? 148.215 165.544 200.332 1.00 32.85 367 PHE B CA 1
ATOM 6164 C C . PHE B 2 367 ? 146.782 165.177 200.677 1.00 31.72 367 PHE B C 1
ATOM 6165 O O . PHE B 2 367 ? 146.455 163.996 200.838 1.00 49.18 367 PHE B O 1
ATOM 6173 N N . TYR B 2 368 ? 145.903 166.171 200.800 1.00 19.14 368 TYR B N 1
ATOM 6174 C CA . TYR B 2 368 ? 144.534 165.810 201.158 1.00 29.71 368 TYR B CA 1
ATOM 6175 C C . TYR B 2 368 ? 143.793 165.160 199.997 1.00 32.95 368 TYR B C 1
ATOM 6176 O O . TYR B 2 368 ? 142.851 164.394 200.221 1.00 33.95 368 TYR B O 1
ATOM 6185 N N . LEU B 2 369 ? 144.218 165.420 198.762 1.00 38.03 369 LEU B N 1
ATOM 6186 C CA . LEU B 2 369 ? 143.626 164.719 197.630 1.00 43.84 369 LEU B CA 1
ATOM 6187 C C . LEU B 2 369 ? 143.989 163.239 197.637 1.00 48.92 369 LEU B C 1
ATOM 6188 O O . LEU B 2 369 ? 143.201 162.406 197.176 1.00 52.63 369 LEU B O 1
ATOM 6190 N N . HIS B 2 370 ? 145.182 162.895 198.124 1.00 50.14 370 HIS B N 1
ATOM 6191 C CA . HIS B 2 370 ? 145.513 161.485 198.317 1.00 42.09 370 HIS B CA 1
ATOM 6192 C C . HIS B 2 370 ? 144.844 160.908 199.557 1.00 35.40 370 HIS B C 1
ATOM 6193 O O . HIS B 2 370 ? 144.510 159.720 199.582 1.00 42.17 370 HIS B O 1
ATOM 6200 N N . CYS B 2 371 ? 144.654 161.726 200.589 1.00 30.96 371 CYS B N 1
ATOM 6201 C CA . CYS B 2 371 ? 144.005 161.257 201.806 1.00 26.23 371 CYS B CA 1
ATOM 6202 C C . CYS B 2 371 ? 142.540 160.911 201.569 1.00 32.03 371 CYS B C 1
ATOM 6203 O O . CYS B 2 371 ? 142.035 159.934 202.130 1.00 46.59 371 CYS B O 1
ATOM 6206 N N . VAL B 2 372 ? 141.836 161.705 200.762 1.00 30.56 372 VAL B N 1
ATOM 6207 C CA . VAL B 2 372 ? 140.401 161.489 200.590 1.00 37.85 372 VAL B CA 1
ATOM 6208 C C . VAL B 2 372 ? 140.125 160.172 199.874 1.00 40.62 372 VAL B C 1
ATOM 6209 O O . VAL B 2 372 ? 139.183 159.450 200.221 1.00 47.07 372 VAL B O 1
ATOM 6213 N N . LEU B 2 373 ? 140.934 159.833 198.871 1.00 41.91 373 LEU B N 1
ATOM 6214 C CA . LEU B 2 373 ? 140.690 158.619 198.099 1.00 40.47 373 LEU B CA 1
ATOM 6215 C C . LEU B 2 373 ? 140.823 157.367 198.964 1.00 45.38 373 LEU B C 1
ATOM 6216 O O . LEU B 2 373 ? 139.977 156.468 198.899 1.00 47.02 373 LEU B O 1
ATOM 6221 N N . SER B 2 374 ? 141.869 157.295 199.792 1.00 41.19 374 SER B N 1
ATOM 6222 C CA . SER B 2 374 ? 142.115 156.166 200.696 1.00 32.35 374 SER B CA 1
ATOM 6223 C C . SER B 2 374 ? 141.603 156.435 202.101 1.00 30.89 374 SER B C 1
ATOM 6224 O O . SER B 2 374 ? 142.161 155.931 203.079 1.00 34.26 374 SER B O 1
ATOM 6227 N N . PHE B 2 375 ? 140.553 157.223 202.218 1.00 32.48 375 PHE B N 1
ATOM 6228 C CA . PHE B 2 375 ? 140.040 157.606 203.515 1.00 30.34 375 PHE B CA 1
ATOM 6229 C C . PHE B 2 375 ? 139.587 156.366 204.279 1.00 52.49 375 PHE B C 1
ATOM 6230 O O . PHE B 2 375 ? 138.935 155.485 203.700 1.00 58.60 375 PHE B O 1
ATOM 6238 N N . PRO B 2 376 ? 139.916 156.255 205.567 1.00 60.28 376 PRO B N 1
ATOM 6239 C CA . PRO B 2 376 ? 139.626 155.072 206.386 1.00 51.58 376 PRO B CA 1
ATOM 6240 C C . PRO B 2 376 ? 138.189 155.023 206.900 1.00 57.50 376 PRO B C 1
ATOM 6241 O O . PRO B 2 376 ? 137.756 155.865 207.690 1.00 59.78 376 PRO B O 1
ATOM 6245 N N . GLU B 2 377 ? 137.448 154.009 206.453 1.00 61.85 377 GLU B N 1
ATOM 6246 C CA . GLU B 2 377 ? 136.020 153.915 206.741 1.00 58.53 377 GLU B CA 1
ATOM 6247 C C . GLU B 2 377 ? 135.769 153.462 208.175 1.00 59.44 377 GLU B C 1
ATOM 6248 O O . GLU B 2 377 ? 136.597 152.788 208.793 1.00 56.85 377 GLU B O 1
ATOM 6254 N N . ASN B 2 378 ? 134.608 153.847 208.706 1.00 67.15 378 ASN B N 1
ATOM 6255 C CA . ASN B 2 378 ? 134.242 153.463 210.069 1.00 69.05 378 ASN B CA 1
ATOM 6256 C C . ASN B 2 378 ? 133.622 152.069 210.111 1.00 70.96 378 ASN B C 1
ATOM 6257 O O . ASN B 2 378 ? 134.138 151.169 210.780 1.00 73.40 378 ASN B O 1
ATOM 6259 N N . TRP B 2 379 ? 132.504 151.882 209.409 1.00 72.21 379 TRP B N 1
ATOM 6260 C CA . TRP B 2 379 ? 131.800 150.601 209.334 1.00 71.31 379 TRP B CA 1
ATOM 6261 C C . TRP B 2 379 ? 131.568 150.286 207.864 1.00 73.70 379 TRP B C 1
ATOM 6262 O O . TRP B 2 379 ? 130.491 150.566 207.322 1.00 72.14 379 TRP B O 1
ATOM 6264 N N . PRO B 2 380 ? 132.574 149.717 207.175 1.00 73.53 380 PRO B N 1
ATOM 6265 C CA . PRO B 2 380 ? 132.496 149.371 205.751 1.00 74.83 380 PRO B CA 1
ATOM 6266 C C . PRO B 2 380 ? 131.353 148.412 205.436 1.00 74.67 380 PRO B C 1
ATOM 6267 O O . PRO B 2 380 ? 131.368 147.772 204.384 1.00 73.49 380 PRO B O 1
ATOM 6271 N N . GLY B 2 394 ? 127.508 162.874 198.992 1.00 72.20 394 GLY B N 1
ATOM 6272 C CA . GLY B 2 394 ? 127.110 162.139 197.806 1.00 69.45 394 GLY B CA 1
ATOM 6273 C C . GLY B 2 394 ? 127.673 162.725 196.528 1.00 67.47 394 GLY B C 1
ATOM 6274 O O . GLY B 2 394 ? 128.866 163.011 196.448 1.00 70.83 394 GLY B O 1
ATOM 6275 N N . PRO B 2 395 ? 126.817 162.895 195.520 1.00 59.48 395 PRO B N 1
ATOM 6276 C CA . PRO B 2 395 ? 127.290 163.487 194.259 1.00 61.34 395 PRO B CA 1
ATOM 6277 C C . PRO B 2 395 ? 127.842 164.891 194.418 1.00 57.14 395 PRO B C 1
ATOM 6278 O O . PRO B 2 395 ? 128.767 165.272 193.693 1.00 57.95 395 PRO B O 1
ATOM 6282 N N . GLN B 2 396 ? 127.296 165.677 195.347 1.00 53.90 396 GLN B N 1
ATOM 6283 C CA . GLN B 2 396 ? 127.771 167.045 195.524 1.00 56.71 396 GLN B CA 1
ATOM 6284 C C . GLN B 2 396 ? 129.230 167.084 195.965 1.00 63.33 396 GLN B C 1
ATOM 6285 O O . GLN B 2 396 ? 129.985 167.954 195.515 1.00 64.45 396 GLN B O 1
ATOM 6287 N N . LEU B 2 397 ? 129.644 166.163 196.839 1.00 61.03 397 LEU B N 1
ATOM 6288 C CA . LEU B 2 397 ? 131.056 166.077 197.204 1.00 57.97 397 LEU B CA 1
ATOM 6289 C C . LEU B 2 397 ? 131.908 165.750 195.988 1.00 54.18 397 LEU B C 1
ATOM 6290 O O . LEU B 2 397 ? 133.025 166.258 195.845 1.00 57.42 397 LEU B O 1
ATOM 6292 N N . CYS B 2 398 ? 131.396 164.899 195.102 1.00 45.25 398 CYS B N 1
ATOM 6293 C CA . CYS B 2 398 ? 132.059 164.610 193.841 1.00 46.52 398 CYS B CA 1
ATOM 6294 C C . CYS B 2 398 ? 132.098 165.813 192.913 1.00 50.80 398 CYS B C 1
ATOM 6295 O O . CYS B 2 398 ? 132.865 165.801 191.944 1.00 47.67 398 CYS B O 1
ATOM 6297 N N . ARG B 2 399 ? 131.279 166.832 193.177 1.00 55.42 399 ARG B N 1
ATOM 6298 C CA . ARG B 2 399 ? 131.268 168.076 192.420 1.00 54.13 399 ARG B CA 1
ATOM 6299 C C . ARG B 2 399 ? 132.040 169.193 193.108 1.00 50.32 399 ARG B C 1
ATOM 6300 O O . ARG B 2 399 ? 132.045 170.322 192.610 1.00 49.84 399 ARG B O 1
ATOM 6302 N N . GLY B 2 400 ? 132.674 168.915 194.241 1.00 50.53 400 GLY B N 1
ATOM 6303 C CA . GLY B 2 400 ? 133.536 169.888 194.875 1.00 52.69 400 GLY B CA 1
ATOM 6304 C C . GLY B 2 400 ? 135.000 169.612 194.603 1.00 57.56 400 GLY B C 1
ATOM 6305 O O . GLY B 2 400 ? 135.870 170.394 194.996 1.00 58.10 400 GLY B O 1
ATOM 6306 N N . LEU B 2 401 ? 135.284 168.492 193.930 1.00 51.03 401 LEU B N 1
ATOM 6307 C CA . LEU B 2 401 ? 136.656 168.110 193.621 1.00 47.01 401 LEU B CA 1
ATOM 6308 C C . LEU B 2 401 ? 136.849 167.562 192.215 1.00 42.22 401 LEU B C 1
ATOM 6309 O O . LEU B 2 401 ? 137.981 167.216 191.866 1.00 39.94 401 LEU B O 1
ATOM 6314 N N . LEU B 2 402 ? 135.800 167.461 191.412 1.00 45.06 402 LEU B N 1
ATOM 6315 C CA . LEU B 2 402 ? 135.938 166.846 190.104 1.00 44.39 402 LEU B CA 1
ATOM 6316 C C . LEU B 2 402 ? 136.953 167.631 189.281 1.00 44.26 402 LEU B C 1
ATOM 6317 O O . LEU B 2 402 ? 137.028 168.860 189.396 1.00 49.63 402 LEU B O 1
ATOM 6319 N N . PRO B 2 403 ? 137.756 166.963 188.462 1.00 29.47 403 PRO B N 1
ATOM 6320 C CA . PRO B 2 403 ? 138.826 167.663 187.753 1.00 31.18 403 PRO B CA 1
ATOM 6321 C C . PRO B 2 403 ? 138.288 168.707 186.791 1.00 28.99 403 PRO B C 1
ATOM 6322 O O . PRO B 2 403 ? 137.147 168.638 186.333 1.00 28.75 403 PRO B O 1
ATOM 6326 N N . SER B 2 404 ? 139.128 169.692 186.504 1.00 31.02 404 SER B N 1
ATOM 6327 C CA . SER B 2 404 ? 138.891 170.660 185.449 1.00 35.07 404 SER B CA 1
ATOM 6328 C C . SER B 2 404 ? 140.185 170.850 184.675 1.00 35.86 404 SER B C 1
ATOM 6329 O O . SER B 2 404 ? 141.208 170.227 184.970 1.00 44.43 404 SER B O 1
ATOM 6331 N N . LEU B 2 405 ? 140.141 171.713 183.674 1.00 28.43 405 LEU B N 1
ATOM 6332 C CA . LEU B 2 405 ? 141.337 172.082 182.937 1.00 35.60 405 LEU B CA 1
ATOM 6333 C C . LEU B 2 405 ? 141.969 173.367 183.456 1.00 43.98 405 LEU B C 1
ATOM 6334 O O . LEU B 2 405 ? 142.907 173.880 182.837 1.00 41.01 405 LEU B O 1
ATOM 6339 N N . LEU B 2 406 ? 141.468 173.900 184.566 1.00 50.12 406 LEU B N 1
ATOM 6340 C CA . LEU B 2 406 ? 142.126 174.960 185.312 1.00 44.48 406 LEU B CA 1
ATOM 6341 C C . LEU B 2 406 ? 143.106 174.405 186.338 1.00 51.12 406 LEU B C 1
ATOM 6342 O O . LEU B 2 406 ? 143.600 175.158 187.182 1.00 53.46 406 LEU B O 1
ATOM 6347 N N . HIS B 2 407 ? 143.390 173.108 186.275 1.00 37.68 407 HIS B N 1
ATOM 6348 C CA . HIS B 2 407 ? 144.194 172.403 187.262 1.00 25.88 407 HIS B CA 1
ATOM 6349 C C . HIS B 2 407 ? 145.600 172.188 186.724 1.00 28.52 407 HIS B C 1
ATOM 6350 O O . HIS B 2 407 ? 145.771 171.701 185.604 1.00 27.31 407 HIS B O 1
ATOM 6357 N N . ASP B 2 408 ? 146.601 172.530 187.535 1.00 31.53 408 ASP B N 1
ATOM 6358 C CA . ASP B 2 408 ? 147.989 172.294 187.175 1.00 34.02 408 ASP B CA 1
ATOM 6359 C C . ASP B 2 408 ? 148.228 170.796 186.985 1.00 39.86 408 ASP B C 1
ATOM 6360 O O . ASP B 2 408 ? 147.478 169.972 187.514 1.00 45.92 408 ASP B O 1
ATOM 63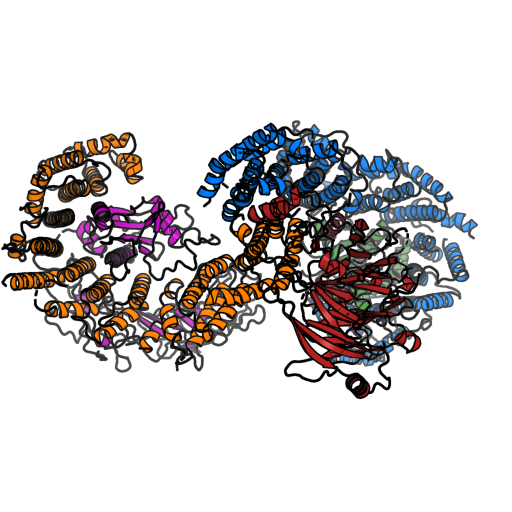65 N N . PRO B 2 409 ? 149.265 170.419 186.224 1.00 38.99 409 PRO B N 1
ATOM 6366 C CA . PRO B 2 409 ? 149.330 169.043 185.702 1.00 34.96 409 PRO B CA 1
ATOM 6367 C C . PRO B 2 409 ? 149.237 167.953 186.749 1.00 34.97 409 PRO B C 1
ATOM 6368 O O . PRO B 2 409 ? 148.625 166.910 186.494 1.00 37.40 409 PRO B O 1
ATOM 6372 N N . MET B 2 410 ? 149.819 168.157 187.914 1.00 39.40 410 MET B N 1
ATOM 6373 C CA . MET B 2 410 ? 149.949 167.099 188.898 1.00 37.33 410 MET B CA 1
ATOM 6374 C C . MET B 2 410 ? 148.792 167.085 189.889 1.00 31.57 410 MET B C 1
ATOM 6375 O O . MET B 2 410 ? 148.742 166.203 190.747 1.00 39.97 410 MET B O 1
ATOM 6380 N N . ALA B 2 411 ? 147.838 168.005 189.757 1.00 18.27 411 ALA B N 1
ATOM 6381 C CA . ALA B 2 411 ? 146.671 168.058 190.628 1.00 21.50 411 ALA B CA 1
ATOM 6382 C C . ALA B 2 411 ? 145.408 167.532 189.968 1.00 23.58 411 ALA B C 1
ATOM 6383 O O . ALA B 2 411 ? 144.358 167.502 190.613 1.00 25.50 411 ALA B O 1
ATOM 6385 N N . LEU B 2 412 ? 145.476 167.135 188.702 1.00 24.97 412 LEU B N 1
ATOM 6386 C CA . LEU B 2 412 ? 144.337 166.506 188.053 1.00 25.97 412 LEU B CA 1
ATOM 6387 C C . LEU B 2 412 ? 144.299 165.011 188.333 1.00 33.02 412 LEU B C 1
ATOM 6388 O O . LEU B 2 412 ? 143.249 164.473 188.693 1.00 30.27 412 LEU B O 1
ATOM 6390 N N . LEU B 2 413 ? 145.444 164.332 188.189 1.00 35.36 413 LEU B N 1
ATOM 6391 C CA . LEU B 2 413 ? 145.495 162.889 188.403 1.00 25.29 413 LEU B CA 1
ATOM 6392 C C . LEU B 2 413 ? 145.132 162.520 189.832 1.00 21.72 413 LEU B C 1
ATOM 6393 O O . LEU B 2 413 ? 144.657 161.407 190.082 1.00 31.01 413 LEU B O 1
ATOM 6398 N N . ALA B 2 414 ? 145.336 163.432 190.776 1.00 24.82 414 ALA B N 1
ATOM 6399 C CA . ALA B 2 414 ? 144.777 163.249 192.105 1.00 32.35 414 ALA B CA 1
ATOM 6400 C C . ALA B 2 414 ? 143.260 163.334 192.109 1.00 37.76 414 ALA B C 1
ATOM 6401 O O . ALA B 2 414 ? 142.640 162.956 193.108 1.00 41.58 414 ALA B O 1
ATOM 6403 N N . ARG B 2 415 ? 142.651 163.821 191.025 1.00 30.74 415 ARG B N 1
ATOM 6404 C CA . ARG B 2 415 ? 141.208 163.986 190.950 1.00 31.11 415 ARG B CA 1
ATOM 6405 C C . ARG B 2 415 ? 140.568 163.146 189.860 1.00 40.36 415 ARG B C 1
ATOM 6406 O O . ARG B 2 415 ? 139.342 163.191 189.706 1.00 50.05 415 ARG B O 1
ATOM 6408 N N . LEU B 2 416 ? 141.350 162.383 189.099 1.00 33.76 416 LEU B N 1
ATOM 6409 C CA . LEU B 2 416 ? 140.766 161.578 188.034 1.00 34.92 416 LEU B CA 1
ATOM 6410 C C . LEU B 2 416 ? 140.010 160.380 188.581 1.00 25.61 416 LEU B C 1
ATOM 6411 O O . LEU B 2 416 ? 139.014 159.949 187.985 1.00 32.28 416 LEU B O 1
ATOM 6416 N N . HIS B 2 417 ? 140.469 159.822 189.698 1.00 33.68 417 HIS B N 1
ATOM 6417 C CA . HIS B 2 417 ? 139.776 158.679 190.268 1.00 46.67 417 HIS B CA 1
ATOM 6418 C C . HIS B 2 417 ? 138.370 159.045 190.694 1.00 46.04 417 HIS B C 1
ATOM 6419 O O . HIS B 2 417 ? 137.461 158.214 190.603 1.00 49.11 417 HIS B O 1
ATOM 6426 N N . LEU B 2 418 ? 138.166 160.277 191.157 1.00 32.15 418 LEU B N 1
ATOM 6427 C CA . LEU B 2 418 ? 136.826 160.682 191.557 1.00 36.55 418 LEU B CA 1
ATOM 6428 C C . LEU B 2 418 ? 135.886 160.650 190.359 1.00 38.33 418 LEU B C 1
ATOM 6429 O O . LEU B 2 418 ? 134.758 160.152 190.453 1.00 35.80 418 LEU B O 1
ATOM 6434 N N . LEU B 2 419 ? 136.350 161.143 189.212 1.00 41.47 419 LEU B N 1
ATOM 6435 C CA . LEU B 2 419 ? 135.503 161.161 188.027 1.00 37.61 419 LEU B CA 1
ATOM 6436 C C . LEU B 2 419 ? 135.275 159.758 187.484 1.00 45.40 419 LEU B C 1
ATOM 6437 O O . LEU B 2 419 ? 134.177 159.448 187.013 1.00 52.71 419 LEU B O 1
ATOM 6442 N N . CYS B 2 420 ? 136.293 158.893 187.536 1.00 50.21 420 CYS B N 1
ATOM 6443 C CA . CYS B 2 420 ? 136.088 157.511 187.101 1.00 49.31 420 CYS B CA 1
ATOM 6444 C C . CYS B 2 420 ? 135.100 156.786 188.007 1.00 45.54 420 CYS B C 1
ATOM 6445 O O . CYS B 2 420 ? 134.262 156.015 187.529 1.00 38.12 420 CYS B O 1
ATOM 6448 N N . LEU B 2 421 ? 135.178 157.032 189.315 1.00 44.80 421 LEU B N 1
ATOM 6449 C CA . LEU B 2 421 ? 134.209 156.474 190.250 1.00 42.80 421 LEU B CA 1
ATOM 6450 C C . LEU B 2 421 ? 132.803 156.968 189.947 1.00 43.50 421 LEU B C 1
ATOM 6451 O O . LEU B 2 421 ? 131.850 156.181 189.930 1.00 48.30 421 LEU B O 1
ATOM 6456 N N . LEU B 2 422 ? 132.653 158.271 189.710 1.00 44.86 422 LEU B N 1
ATOM 6457 C CA . LEU B 2 422 ? 131.328 158.831 189.463 1.00 43.42 422 LEU B CA 1
ATOM 6458 C C . LEU B 2 422 ? 130.746 158.341 188.144 1.00 47.59 422 LEU B C 1
ATOM 6459 O O . LEU B 2 422 ? 129.552 158.030 188.065 1.00 55.75 422 LEU B O 1
ATOM 6464 N N . CYS B 2 423 ? 131.565 158.263 187.098 1.00 46.29 423 CYS B N 1
ATOM 6465 C CA . CYS B 2 423 ? 131.082 157.874 185.784 1.00 45.53 423 CYS B CA 1
ATOM 6466 C C . CYS B 2 423 ? 130.988 156.370 185.599 1.00 48.96 423 CYS B C 1
ATOM 6467 O O . CYS B 2 423 ? 130.385 155.926 184.618 1.00 54.15 423 CYS B O 1
ATOM 6470 N N . ALA B 2 424 ? 131.576 155.578 186.497 1.00 55.97 424 ALA B N 1
ATOM 6471 C CA . ALA B 2 424 ? 131.498 154.128 186.355 1.00 57.74 424 ALA B CA 1
ATOM 6472 C C . ALA B 2 424 ? 130.052 153.658 186.390 1.00 53.45 424 ALA B C 1
ATOM 6473 O O . ALA B 2 424 ? 129.629 152.847 185.559 1.00 48.40 424 ALA B O 1
ATOM 6475 N N . GLU B 2 425 ? 129.269 154.178 187.334 1.00 60.40 425 GLU B N 1
ATOM 6476 C CA . GLU B 2 425 ? 127.854 153.834 187.448 1.00 62.79 425 GLU B CA 1
ATOM 6477 C C . GLU B 2 425 ? 127.029 154.647 186.446 1.00 64.46 425 GLU B C 1
ATOM 6478 O O . GLU B 2 425 ? 126.182 155.466 186.800 1.00 64.24 425 GLU B O 1
ATOM 6480 N N . GLU B 2 426 ? 127.301 154.403 185.168 1.00 62.83 426 GLU B N 1
ATOM 6481 C CA . GLU B 2 426 ? 126.584 155.076 184.092 1.00 65.34 426 GLU B CA 1
ATOM 6482 C C . GLU B 2 426 ? 126.080 154.072 183.063 1.00 66.83 426 GLU B C 1
ATOM 6483 O O . GLU B 2 426 ? 126.810 153.169 182.656 1.00 68.27 426 GLU B O 1
ATOM 6485 N N . LEU B 2 434 ? 122.318 167.996 184.771 1.00 60.90 434 LEU B N 1
ATOM 6486 C CA . LEU B 2 434 ? 123.690 167.507 184.831 1.00 54.75 434 LEU B CA 1
ATOM 6487 C C . LEU B 2 434 ? 124.058 166.774 183.549 1.00 53.95 434 LEU B C 1
ATOM 6488 O O . LEU B 2 434 ? 123.437 165.770 183.213 1.00 52.70 434 LEU B O 1
ATOM 6490 N N . PRO B 2 435 ? 125.051 167.286 182.822 1.00 61.21 435 PRO B N 1
ATOM 6491 C CA . PRO B 2 435 ? 125.521 166.572 181.627 1.00 55.81 435 PRO B CA 1
ATOM 6492 C C . PRO B 2 435 ? 126.012 165.183 181.994 1.00 50.63 435 PRO B C 1
ATOM 6493 O O . PRO B 2 435 ? 126.350 164.906 183.146 1.00 54.64 435 PRO B O 1
ATOM 6497 N N . SER B 2 436 ? 126.017 164.294 181.014 1.00 53.02 436 SER B N 1
ATOM 6498 C CA . SER B 2 436 ? 126.436 162.927 181.282 1.00 62.40 436 SER B CA 1
ATOM 6499 C C . SER B 2 436 ? 127.910 162.913 181.656 1.00 55.76 436 SER B C 1
ATOM 6500 O O . SER B 2 436 ? 128.745 163.356 180.853 1.00 46.42 436 SER B O 1
ATOM 6503 N N . PRO B 2 437 ? 128.275 162.418 182.841 1.00 51.38 437 PRO B N 1
ATOM 6504 C CA . PRO B 2 437 ? 129.744 162.372 183.236 1.00 48.26 437 PRO B CA 1
ATOM 6505 C C . PRO B 2 437 ? 130.648 161.831 182.168 1.00 47.78 437 PRO B C 1
ATOM 6506 O O . PRO B 2 437 ? 131.824 162.203 182.123 1.00 54.07 437 PRO B O 1
ATOM 6510 N N . ARG B 2 438 ? 130.131 160.977 181.289 1.00 49.22 438 ARG B N 1
ATOM 6511 C CA . ARG B 2 438 ? 130.913 160.559 180.136 1.00 50.64 438 ARG B CA 1
ATOM 6512 C C . ARG B 2 438 ? 131.191 161.739 179.219 1.00 55.65 438 ARG B C 1
ATOM 6513 O O . ARG B 2 438 ? 132.281 161.846 178.652 1.00 64.78 438 ARG B O 1
ATOM 6515 N N . HIS B 2 439 ? 130.219 162.648 179.073 1.00 51.75 439 HIS B N 1
ATOM 6516 C CA . HIS B 2 439 ? 130.425 163.815 178.219 1.00 53.61 439 HIS B CA 1
ATOM 6517 C C . HIS B 2 439 ? 131.484 164.748 178.795 1.00 63.40 439 HIS B C 1
ATOM 6518 O O . HIS B 2 439 ? 132.349 165.244 178.063 1.00 62.57 439 HIS B O 1
ATOM 6525 N N . TYR B 2 440 ? 131.438 164.998 180.106 1.00 55.93 440 TYR B N 1
ATOM 6526 C CA . TYR B 2 440 ? 132.457 165.843 180.721 1.00 39.16 440 TYR B CA 1
ATOM 6527 C C . TYR B 2 440 ? 133.821 165.172 180.675 1.00 28.84 440 TYR B C 1
ATOM 6528 O O . TYR B 2 440 ? 134.836 165.840 180.463 1.00 39.02 440 TYR B O 1
ATOM 6537 N N . LEU B 2 441 ? 133.872 163.857 180.885 1.00 36.32 441 LEU B N 1
ATOM 6538 C CA . LEU B 2 441 ? 135.140 163.150 180.753 1.00 43.92 441 LEU B CA 1
ATOM 6539 C C . LEU B 2 441 ? 135.677 163.263 179.338 1.00 35.88 441 LEU B C 1
ATOM 6540 O O . LEU B 2 441 ? 136.884 163.428 179.134 1.00 49.02 441 LEU B O 1
ATOM 6545 N N . GLU B 2 442 ? 134.794 163.181 178.349 1.00 32.74 442 GLU B N 1
ATOM 6546 C CA . GLU B 2 442 ? 135.220 163.342 176.970 1.00 44.77 442 GLU B CA 1
ATOM 6547 C C . GLU B 2 442 ? 135.772 164.738 176.732 1.00 51.72 442 GLU B C 1
ATOM 6548 O O . GLU B 2 442 ? 136.804 164.895 176.078 1.00 54.54 442 GLU B O 1
ATOM 6554 N N . GLU B 2 443 ? 135.116 165.764 177.279 1.00 52.88 443 GLU B N 1
ATOM 6555 C CA . GLU B 2 443 ? 135.604 167.130 177.096 1.00 49.97 443 GLU B CA 1
ATOM 6556 C C . GLU B 2 443 ? 136.946 167.346 177.794 1.00 50.42 443 GLU B C 1
ATOM 6557 O O . GLU B 2 443 ? 137.850 167.978 177.233 1.00 50.28 443 GLU B O 1
ATOM 6559 N N . LEU B 2 444 ? 137.097 166.821 179.012 1.00 43.27 444 LEU B N 1
ATOM 6560 C CA . LEU B 2 444 ? 138.347 166.968 179.752 1.00 34.27 444 LEU B CA 1
ATOM 6561 C C . LEU B 2 444 ? 139.493 166.251 179.049 1.00 33.21 444 LEU B C 1
ATOM 6562 O O . LEU B 2 444 ? 140.577 166.819 178.848 1.00 40.11 444 LEU B O 1
ATOM 6567 N N . LEU B 2 445 ? 139.271 164.999 178.664 1.00 21.13 445 LEU B N 1
ATOM 6568 C CA . LEU B 2 445 ? 140.307 164.264 177.964 1.00 22.71 445 LEU B CA 1
ATOM 6569 C C . LEU B 2 445 ? 140.572 164.858 176.590 1.00 29.30 445 LEU B C 1
ATOM 6570 O O . LEU B 2 445 ? 141.704 164.799 176.103 1.00 43.47 445 LEU B O 1
ATOM 6575 N N . ALA B 2 446 ? 139.563 165.468 175.966 1.00 30.80 446 ALA B N 1
ATOM 6576 C CA . ALA B 2 446 ? 139.778 166.127 174.686 1.00 41.86 446 ALA B CA 1
ATOM 6577 C C . ALA B 2 446 ? 140.648 167.363 174.848 1.00 47.66 446 ALA B C 1
ATOM 6578 O O . ALA B 2 446 ? 141.501 167.646 174.001 1.00 47.07 446 ALA B O 1
ATOM 6580 N N . GLY B 2 447 ? 140.443 168.115 175.928 1.00 44.61 447 GLY B N 1
ATOM 6581 C CA . GLY B 2 447 ? 141.327 169.230 176.212 1.00 35.23 447 GLY B CA 1
ATOM 6582 C C . GLY B 2 447 ? 142.751 168.782 176.466 1.00 33.79 447 GLY B C 1
ATOM 6583 O O . GLY B 2 447 ? 143.703 169.417 176.004 1.00 44.82 447 GLY B O 1
ATOM 6584 N N . LEU B 2 448 ? 142.919 167.684 177.205 1.00 28.49 448 LEU B N 1
ATOM 6585 C CA . LEU B 2 448 ? 144.263 167.150 177.412 1.00 34.77 448 LEU B CA 1
ATOM 6586 C C . LEU B 2 448 ? 144.900 166.732 176.092 1.00 36.58 448 LEU B C 1
ATOM 6587 O O . LEU B 2 448 ? 146.090 166.974 175.862 1.00 46.32 448 LEU B O 1
ATOM 6592 N N . ARG B 2 449 ? 144.121 166.114 175.206 1.00 34.09 449 ARG B N 1
ATOM 6593 C CA . ARG B 2 449 ? 144.649 165.735 173.901 1.00 36.93 449 ARG B CA 1
ATOM 6594 C C . ARG B 2 449 ? 145.037 166.957 173.083 1.00 39.37 449 ARG B C 1
ATOM 6595 O O . ARG B 2 449 ? 146.065 166.948 172.396 1.00 46.82 449 ARG B O 1
ATOM 6603 N N . GLN B 2 450 ? 144.218 168.009 173.122 1.00 33.51 450 GLN B N 1
ATOM 6604 C CA . GLN B 2 450 ? 144.531 169.212 172.357 1.00 38.93 450 GLN B CA 1
ATOM 6605 C C . GLN B 2 450 ? 145.778 169.893 172.899 1.00 43.49 450 GLN B C 1
ATOM 6606 O O . GLN B 2 450 ? 146.575 170.443 172.132 1.00 46.89 450 GLN B O 1
ATOM 6608 N N . ARG B 2 451 ? 145.958 169.873 174.220 1.00 38.49 451 ARG B N 1
ATOM 6609 C CA . ARG B 2 451 ? 147.212 170.336 174.797 1.00 31.11 451 ARG B CA 1
ATOM 6610 C C . ARG B 2 451 ? 148.378 169.502 174.293 1.00 32.29 451 ARG B C 1
ATOM 6611 O O . ARG B 2 451 ? 149.434 170.042 173.946 1.00 46.03 451 ARG B O 1
ATOM 6619 N N . ALA B 2 452 ? 148.206 168.182 174.251 1.00 28.94 452 ALA B N 1
ATOM 6620 C CA . ALA B 2 452 ? 149.305 167.302 173.875 1.00 38.16 452 ALA B CA 1
ATOM 6621 C C . ALA B 2 452 ? 149.702 167.489 172.420 1.00 31.67 452 ALA B C 1
ATOM 6622 O O . ALA B 2 452 ? 150.890 167.450 172.088 1.00 37.20 452 ALA B O 1
ATOM 6624 N N . ALA B 2 453 ? 148.726 167.689 171.538 1.00 33.08 453 ALA B N 1
ATOM 6625 C CA . ALA B 2 453 ? 149.008 167.838 170.118 1.00 41.17 453 ALA B CA 1
ATOM 6626 C C . ALA B 2 453 ? 149.711 169.147 169.786 1.00 51.18 453 ALA B C 1
ATOM 6627 O O . ALA B 2 453 ? 150.189 169.300 168.657 1.00 57.78 453 ALA B O 1
ATOM 6629 N N . LEU B 2 454 ? 149.782 170.085 170.726 1.00 54.28 454 LEU B N 1
ATOM 6630 C CA . LEU B 2 454 ? 150.446 171.367 170.506 1.00 46.69 454 LEU B CA 1
ATOM 6631 C C . LEU B 2 454 ? 151.937 171.123 170.352 1.00 47.42 454 LEU B C 1
ATOM 6632 O O . LEU B 2 454 ? 152.636 170.850 171.327 1.00 53.55 454 LEU B O 1
ATOM 6637 N N . ASP B 2 455 ? 152.434 171.218 169.124 1.00 46.29 455 ASP B N 1
ATOM 6638 C CA . ASP B 2 455 ? 153.857 171.023 168.886 1.00 51.22 455 ASP B CA 1
ATOM 6639 C C . ASP B 2 455 ? 154.641 172.207 169.433 1.00 53.95 455 ASP B C 1
ATOM 6640 O O . ASP B 2 455 ? 154.331 173.363 169.135 1.00 57.76 455 ASP B O 1
ATOM 6642 N N . GLY B 2 456 ? 155.660 171.917 170.233 1.00 47.79 456 GLY B N 1
ATOM 6643 C CA . GLY B 2 456 ? 156.455 172.943 170.864 1.00 47.35 456 GLY B CA 1
ATOM 6644 C C . GLY B 2 456 ? 156.237 173.121 172.348 1.00 50.92 456 GLY B C 1
ATOM 6645 O O . GLY B 2 456 ? 156.768 174.079 172.920 1.00 57.51 456 GLY B O 1
ATOM 6646 N N . GLY B 2 457 ? 155.477 172.239 172.990 1.00 48.98 457 GLY B N 1
ATOM 6647 C CA . GLY B 2 457 ? 155.260 172.317 174.413 1.00 47.69 457 GLY B CA 1
ATOM 6648 C C . GLY B 2 457 ? 156.144 171.359 175.183 1.00 46.39 457 GLY B C 1
ATOM 6649 O O . GLY B 2 457 ? 156.883 170.559 174.603 1.00 49.84 457 GLY B O 1
ATOM 6650 N N . PRO B 2 458 ? 156.085 171.421 176.507 1.00 47.31 458 PRO B N 1
ATOM 6651 C CA . PRO B 2 458 ? 156.859 170.491 177.332 1.00 49.76 458 PRO B CA 1
ATOM 6652 C C . PRO B 2 458 ? 156.217 169.108 177.361 1.00 56.00 458 PRO B C 1
ATOM 6653 O O . PRO B 2 458 ? 155.069 168.911 176.963 1.00 52.03 458 PRO B O 1
ATOM 6657 N N . ARG B 2 459 ? 156.996 168.139 177.849 1.00 50.46 459 ARG B N 1
ATOM 6658 C CA . ARG B 2 459 ? 156.546 166.754 177.907 1.00 42.64 459 ARG B CA 1
ATOM 6659 C C . ARG B 2 459 ? 155.551 166.504 179.031 1.00 42.58 459 ARG B C 1
ATOM 6660 O O . ARG B 2 459 ? 154.905 165.446 179.049 1.00 45.62 459 ARG B O 1
ATOM 6668 N N . ALA B 2 460 ? 155.407 167.449 179.959 1.00 39.80 460 ALA B N 1
ATOM 6669 C CA . ALA B 2 460 ? 154.450 167.277 181.041 1.00 40.94 460 ALA B CA 1
ATOM 6670 C C . ALA B 2 460 ? 153.038 167.090 180.509 1.00 49.58 460 ALA B C 1
ATOM 6671 O O . ALA B 2 460 ? 152.245 166.354 181.103 1.00 60.09 460 ALA B O 1
ATOM 6673 N N . LEU B 2 461 ? 152.719 167.715 179.375 1.00 42.67 461 LEU B N 1
ATOM 6674 C CA . LEU B 2 461 ? 151.371 167.635 178.821 1.00 42.18 461 LEU B CA 1
ATOM 6675 C C . LEU B 2 461 ? 151.063 166.229 178.312 1.00 42.89 461 LEU B C 1
ATOM 6676 O O . LEU B 2 461 ? 150.013 165.648 178.628 1.00 39.85 461 LEU B O 1
ATOM 6681 N N . ALA B 2 462 ? 151.979 165.662 177.524 1.00 43.93 462 ALA B N 1
ATOM 6682 C CA . ALA B 2 462 ? 151.796 164.301 177.037 1.00 42.71 462 ALA B CA 1
ATOM 6683 C C . ALA B 2 462 ? 151.775 163.306 178.188 1.00 40.82 462 ALA B C 1
ATOM 6684 O O . ALA B 2 462 ? 150.973 162.361 178.193 1.00 46.56 462 ALA B O 1
ATOM 6686 N N . THR B 2 463 ? 152.656 163.498 179.170 1.00 30.27 463 THR B N 1
ATOM 6687 C CA . THR B 2 463 ? 152.654 162.616 180.328 1.00 27.90 463 THR B CA 1
ATOM 6688 C C . THR B 2 463 ? 151.323 162.689 181.059 1.00 25.90 463 THR B C 1
ATOM 6689 O O . THR B 2 463 ? 150.788 161.660 181.492 1.00 38.62 463 THR B O 1
ATOM 6693 N N . LEU B 2 464 ? 150.766 163.893 181.196 1.00 18.17 464 LEU B N 1
ATOM 6694 C CA . LEU B 2 464 ? 149.442 164.033 181.784 1.00 20.69 464 LEU B CA 1
ATOM 6695 C C . LEU B 2 464 ? 148.417 163.217 181.024 1.00 34.68 464 LEU B C 1
ATOM 6696 O O . LEU B 2 464 ? 147.642 162.461 181.625 1.00 48.76 464 LEU B O 1
ATOM 6701 N N . CYS B 2 465 ? 148.392 163.364 179.700 1.00 39.51 465 CYS B N 1
ATOM 6702 C CA . CYS B 2 465 ? 147.370 162.685 178.913 1.00 33.95 465 CYS B CA 1
ATOM 6703 C C . CYS B 2 465 ? 147.468 161.177 179.085 1.00 33.76 465 CYS B C 1
ATOM 6704 O O . CYS B 2 465 ? 146.457 160.496 179.290 1.00 38.63 465 CYS B O 1
ATOM 6707 N N . PHE B 2 466 ? 148.688 160.640 179.042 1.00 32.47 466 PHE B N 1
ATOM 6708 C CA . PHE B 2 466 ? 148.834 159.187 179.072 1.00 23.98 466 PHE B CA 1
ATOM 6709 C C . PHE B 2 466 ? 148.596 158.621 180.465 1.00 26.90 466 PHE B C 1
ATOM 6710 O O . PHE B 2 466 ? 148.018 157.538 180.604 1.00 27.29 466 PHE B O 1
ATOM 6718 N N . GLN B 2 467 ? 149.011 159.333 181.511 1.00 28.36 467 GLN B N 1
ATOM 6719 C CA . GLN B 2 467 ? 148.693 158.870 182.856 1.00 27.25 467 GLN B CA 1
ATOM 6720 C C . GLN B 2 467 ? 147.192 158.894 183.099 1.00 30.26 467 GLN B C 1
ATOM 6721 O O . GLN B 2 467 ? 146.641 157.973 183.719 1.00 40.28 467 GLN B O 1
ATOM 6727 N N . ALA B 2 468 ? 146.510 159.930 182.609 1.00 19.79 468 ALA B N 1
ATOM 6728 C CA . ALA B 2 468 ? 145.061 159.977 182.742 1.00 18.72 468 ALA B CA 1
ATOM 6729 C C . ALA B 2 468 ? 144.407 158.827 181.993 1.00 27.31 468 ALA B C 1
ATOM 6730 O O . ALA B 2 468 ? 143.465 158.197 182.497 1.00 37.63 468 ALA B O 1
ATOM 6732 N N . SER B 2 469 ? 144.895 158.539 180.786 1.00 33.03 469 SER B N 1
ATOM 6733 C CA . SER B 2 469 ? 144.357 157.426 180.018 1.00 29.70 469 SER B CA 1
ATOM 6734 C C . SER B 2 469 ? 144.547 156.109 180.753 1.00 29.73 469 SER B C 1
ATOM 6735 O O . SER B 2 469 ? 143.639 155.275 180.782 1.00 36.00 469 SER B O 1
ATOM 6738 N N . TYR B 2 470 ? 145.721 155.903 181.352 1.00 32.17 470 TYR B N 1
ATOM 6739 C CA . TYR B 2 470 ? 145.960 154.675 182.104 1.00 27.45 470 TYR B CA 1
ATOM 6740 C C . TYR B 2 470 ? 145.013 154.556 183.285 1.00 25.85 470 TYR B C 1
ATOM 6741 O O . TYR B 2 470 ? 144.461 153.480 183.542 1.00 29.63 470 TYR B O 1
ATOM 6750 N N . LEU B 2 471 ? 144.825 155.646 184.027 1.00 30.33 471 LEU B N 1
ATOM 6751 C CA . LEU B 2 471 ? 143.934 155.587 185.180 1.00 29.80 471 LEU B CA 1
ATOM 6752 C C . LEU B 2 471 ? 142.512 155.251 184.760 1.00 28.51 471 LEU B C 1
ATOM 6753 O O . LEU B 2 471 ? 141.850 154.423 185.397 1.00 39.36 471 LEU B O 1
ATOM 6758 N N . VAL B 2 472 ? 142.027 155.867 183.681 1.00 22.45 472 VAL B N 1
ATOM 6759 C CA . VAL B 2 472 ? 140.667 155.577 183.238 1.00 24.46 472 VAL B CA 1
ATOM 6760 C C . VAL B 2 472 ? 140.567 154.153 182.700 1.00 40.21 472 VAL B C 1
ATOM 6761 O O . VAL B 2 472 ? 139.569 153.460 182.929 1.00 48.27 472 VAL B O 1
ATOM 6765 N N . ALA B 2 473 ? 141.595 153.689 181.986 1.00 43.65 473 ALA B N 1
ATOM 6766 C CA . ALA B 2 473 ? 141.569 152.344 181.420 1.00 43.29 473 ALA B CA 1
ATOM 6767 C C . ALA B 2 473 ? 141.508 151.288 182.512 1.00 39.11 473 ALA B C 1
ATOM 6768 O O . ALA B 2 473 ? 140.683 150.370 182.460 1.00 41.76 473 ALA B O 1
ATOM 6770 N N . CYS B 2 474 ? 142.385 151.395 183.508 1.00 34.07 474 CYS B N 1
ATOM 6771 C CA . CYS B 2 474 ? 142.340 150.451 184.617 1.00 36.06 474 CYS B CA 1
ATOM 6772 C C . CYS B 2 474 ? 141.039 150.580 185.392 1.00 40.13 474 CYS B C 1
ATOM 6773 O O . CYS B 2 474 ? 140.463 149.573 185.819 1.00 50.71 474 CYS B O 1
ATOM 6776 N N . CYS B 2 475 ? 140.559 151.806 185.584 1.00 37.76 475 CYS B N 1
ATOM 6777 C CA . CYS B 2 475 ? 139.339 152.007 186.350 1.00 45.09 475 CYS B CA 1
ATOM 6778 C C . CYS B 2 475 ? 138.089 151.657 185.557 1.00 41.95 475 CYS B C 1
ATOM 6779 O O . CYS B 2 475 ? 137.068 151.299 186.153 1.00 43.22 475 CYS B O 1
ATOM 6781 N N . LEU B 2 476 ? 138.137 151.757 184.231 1.00 41.75 476 LEU B N 1
ATOM 6782 C CA . LEU B 2 476 ? 136.951 151.580 183.398 1.00 47.16 476 LEU B CA 1
ATOM 6783 C C . LEU B 2 476 ? 137.211 150.589 182.276 1.00 52.00 476 LEU B C 1
ATOM 6784 O O . LEU B 2 476 ? 136.940 150.851 181.103 1.00 54.90 476 LEU B O 1
ATOM 6789 N N . ALA B 2 477 ? 137.752 149.429 182.624 1.00 55.43 477 ALA B N 1
ATOM 6790 C CA . ALA B 2 477 ? 137.774 148.291 181.712 1.00 55.65 477 ALA B CA 1
ATOM 6791 C C . ALA B 2 477 ? 136.488 147.513 181.952 1.00 56.09 477 ALA B C 1
ATOM 6792 O O . ALA B 2 477 ? 136.368 146.778 182.934 1.00 61.52 477 ALA B O 1
ATOM 6794 N N . GLY B 2 478 ? 135.518 147.675 181.056 1.00 48.47 478 GLY B N 1
ATOM 6795 C CA . GLY B 2 478 ? 134.228 147.044 181.251 1.00 51.41 478 GLY B CA 1
ATOM 6796 C C . GLY B 2 478 ? 133.039 147.865 180.798 1.00 50.45 478 GLY B C 1
ATOM 6797 O O . GLY B 2 478 ? 131.897 147.409 180.900 1.00 50.83 478 GLY B O 1
ATOM 6798 N N . GLN B 2 479 ? 133.282 149.076 180.303 1.00 49.10 479 GLN B N 1
ATOM 6799 C CA . GLN B 2 479 ? 132.235 149.915 179.720 1.00 54.52 479 GLN B CA 1
ATOM 6800 C C . GLN B 2 479 ? 132.698 150.399 178.354 1.00 57.03 479 GLN B C 1
ATOM 6801 O O . GLN B 2 479 ? 133.420 151.400 178.249 1.00 64.87 479 GLN B O 1
ATOM 6807 N N . PRO B 2 480 ? 132.310 149.707 177.280 1.00 51.56 480 PRO B N 1
ATOM 6808 C CA . PRO B 2 480 ? 132.662 150.187 175.933 1.00 51.66 480 PRO B CA 1
ATOM 6809 C C . PRO B 2 480 ? 132.052 151.533 175.588 1.00 52.71 480 PRO B C 1
ATOM 6810 O O . PRO B 2 480 ? 132.577 152.219 174.703 1.00 54.03 480 PRO B O 1
ATOM 6814 N N . THR B 2 481 ? 130.971 151.935 176.262 1.00 49.89 481 THR B N 1
ATOM 6815 C CA . THR B 2 481 ? 130.322 153.204 175.946 1.00 55.75 481 THR B CA 1
ATOM 6816 C C . THR B 2 481 ? 131.255 154.389 176.140 1.00 53.71 481 THR B C 1
ATOM 6817 O O . THR B 2 481 ? 131.340 155.260 175.268 1.00 48.12 481 THR B O 1
ATOM 6821 N N . VAL B 2 482 ? 131.971 154.434 177.260 1.00 54.31 482 VAL B N 1
ATOM 6822 C CA . VAL B 2 482 ? 132.937 155.492 177.515 1.00 53.27 482 VAL B CA 1
ATOM 6823 C C . VAL B 2 482 ? 134.292 155.174 176.918 1.00 47.74 482 VAL B C 1
ATOM 6824 O O . VAL B 2 482 ? 135.150 156.066 176.858 1.00 56.29 482 VAL B O 1
ATOM 6828 N N . LEU B 2 483 ? 134.516 153.945 176.469 1.00 41.67 483 LEU B N 1
ATOM 6829 C CA . LEU B 2 483 ? 135.864 153.561 176.098 1.00 41.11 483 LEU B CA 1
ATOM 6830 C C . LEU B 2 483 ? 136.076 153.709 174.599 1.00 46.23 483 LEU B C 1
ATOM 6831 O O . LEU B 2 483 ? 137.187 154.020 174.154 1.00 53.54 483 LEU B O 1
ATOM 6836 N N . THR B 2 484 ? 135.027 153.506 173.803 1.00 42.72 484 THR B N 1
ATOM 6837 C CA . THR B 2 484 ? 135.154 153.749 172.367 1.00 46.08 484 THR B CA 1
ATOM 6838 C C . THR B 2 484 ? 135.570 155.183 172.066 1.00 46.68 484 THR B C 1
ATOM 6839 O O . THR B 2 484 ? 136.476 155.376 171.234 1.00 45.54 484 THR B O 1
ATOM 6841 N N . PRO B 2 485 ? 134.979 156.219 172.680 1.00 38.90 485 PRO B N 1
ATOM 6842 C CA . PRO B 2 485 ? 135.521 157.569 172.476 1.00 37.87 485 PRO B CA 1
ATOM 6843 C C . PRO B 2 485 ? 136.957 157.716 172.935 1.00 37.80 485 PRO B C 1
ATOM 6844 O O . PRO B 2 485 ? 137.726 158.442 172.300 1.00 44.30 485 PRO B O 1
ATOM 6848 N N . LEU B 2 486 ? 137.345 157.048 174.022 1.00 35.94 486 LEU B N 1
ATOM 6849 C CA . LEU B 2 486 ? 138.723 157.146 174.491 1.00 34.17 486 LEU B CA 1
ATOM 6850 C C . LEU B 2 486 ? 139.691 156.538 173.484 1.00 37.81 486 LEU B C 1
ATOM 6851 O O . LEU B 2 486 ? 140.746 157.114 173.192 1.00 44.62 486 LEU B O 1
ATOM 6856 N N . ILE B 2 487 ? 139.336 155.381 172.930 1.00 38.22 487 ILE B N 1
ATOM 6857 C CA . ILE B 2 487 ? 140.168 154.739 171.919 1.00 35.59 487 ILE B CA 1
ATOM 6858 C C . ILE B 2 487 ? 140.253 155.605 170.669 1.00 39.05 487 ILE B C 1
ATOM 6859 O O . ILE B 2 487 ? 141.330 155.778 170.082 1.00 45.64 487 ILE B O 1
ATOM 6864 N N . HIS B 2 488 ? 139.119 156.169 170.245 1.00 32.66 488 HIS B N 1
ATOM 6865 C CA . HIS B 2 488 ? 139.133 157.031 169.068 1.00 28.24 488 HIS B CA 1
ATOM 6866 C C . HIS B 2 488 ? 139.989 158.268 169.300 1.00 31.94 488 HIS B C 1
ATOM 6867 O O . HIS B 2 488 ? 140.742 158.690 168.413 1.00 36.07 488 HIS B O 1
ATOM 6869 N N . GLY B 2 489 ? 139.887 158.863 170.487 1.00 40.03 489 GLY B N 1
ATOM 6870 C CA . GLY B 2 489 ? 140.685 160.035 170.788 1.00 35.63 489 GLY B CA 1
ATOM 6871 C C . GLY B 2 489 ? 142.167 159.734 170.822 1.00 26.98 489 GLY B C 1
ATOM 6872 O O . GLY B 2 489 ? 142.976 160.518 170.333 1.00 35.88 489 GLY B O 1
ATOM 6873 N N . LEU B 2 490 ? 142.542 158.593 171.397 1.00 26.12 490 LEU B N 1
ATOM 6874 C CA . LEU B 2 490 ? 143.950 158.214 171.411 1.00 28.29 490 LEU B CA 1
ATOM 6875 C C . LEU B 2 490 ? 144.463 157.970 170.000 1.00 30.14 490 LEU B C 1
ATOM 6876 O O . LEU B 2 490 ? 145.591 158.354 169.667 1.00 42.06 490 LEU B O 1
ATOM 6881 N N . ALA B 2 491 ? 143.651 157.341 169.151 1.00 26.62 491 ALA B N 1
ATOM 6882 C CA . ALA B 2 491 ? 144.064 157.116 167.770 1.00 34.55 491 ALA B CA 1
ATOM 6883 C C . ALA B 2 491 ? 144.261 158.436 167.030 1.00 41.78 491 ALA B C 1
ATOM 6884 O O . ALA B 2 491 ? 145.268 158.635 166.337 1.00 43.75 491 ALA B O 1
ATOM 6886 N N . GLN B 2 492 ? 143.307 159.357 167.172 1.00 37.26 492 GLN B N 1
ATOM 6887 C CA . GLN B 2 492 ? 143.447 160.659 166.529 1.00 29.97 492 GLN B CA 1
ATOM 6888 C C . GLN B 2 492 ? 144.651 161.411 167.078 1.00 29.01 492 GLN B C 1
ATOM 6889 O O . GLN B 2 492 ? 145.364 162.084 166.331 1.00 34.64 492 GLN B O 1
ATOM 6891 N N . LEU B 2 493 ? 144.889 161.308 168.385 1.00 29.08 493 LEU B N 1
ATOM 6892 C CA . LEU B 2 493 ? 146.030 161.972 168.998 1.00 25.33 493 LEU B CA 1
ATOM 6893 C C . LEU B 2 493 ? 147.336 161.435 168.442 1.00 28.24 493 LEU B C 1
ATOM 6894 O O . LEU B 2 493 ? 148.286 162.195 168.228 1.00 45.04 493 LEU B O 1
ATOM 6899 N N . TYR B 2 494 ? 147.410 160.123 168.216 1.00 34.69 494 TYR B N 1
ATOM 6900 C CA . TYR B 2 494 ? 148.589 159.584 167.553 1.00 40.56 494 TYR B CA 1
ATOM 6901 C C . TYR B 2 494 ? 148.716 160.138 166.146 1.00 44.39 494 TYR B C 1
ATOM 6902 O O . TYR B 2 494 ? 149.819 160.482 165.704 1.00 45.34 494 TYR B O 1
ATOM 6911 N N . GLN B 2 495 ? 147.599 160.221 165.422 1.00 47.20 495 GLN B N 1
ATOM 6912 C CA . GLN B 2 495 ? 147.652 160.747 164.061 1.00 48.53 495 GLN B CA 1
ATOM 6913 C C . GLN B 2 495 ? 148.174 162.178 164.051 1.00 48.31 495 GLN B C 1
ATOM 6914 O O . GLN B 2 495 ? 148.971 162.552 163.184 1.00 48.91 495 GLN B O 1
ATOM 6920 N N . ALA B 2 496 ? 147.737 162.988 165.015 1.00 49.83 496 ALA B N 1
ATOM 6921 C CA . ALA B 2 496 ? 148.152 164.385 165.070 1.00 49.17 496 ALA B CA 1
ATOM 6922 C C . ALA B 2 496 ? 149.603 164.519 165.512 1.00 50.05 496 ALA B C 1
ATOM 6923 O O . ALA B 2 496 ? 150.379 165.264 164.903 1.00 51.28 496 ALA B O 1
ATOM 6925 N N . ARG B 2 497 ? 149.992 163.802 166.568 1.00 43.66 497 ARG B N 1
ATOM 6926 C CA . ARG B 2 497 ? 151.319 163.932 167.171 1.00 41.71 497 ARG B CA 1
ATOM 6927 C C . ARG B 2 497 ? 152.036 162.588 167.146 1.00 41.74 497 ARG B C 1
ATOM 6928 O O . ARG B 2 497 ? 151.873 161.768 168.061 1.00 45.27 497 ARG B O 1
ATOM 6936 N N . PRO B 2 498 ? 152.832 162.314 166.110 1.00 40.27 498 PRO B N 1
ATOM 6937 C CA . PRO B 2 498 ? 153.572 161.045 166.076 1.00 42.11 498 PRO B CA 1
ATOM 6938 C C . PRO B 2 498 ? 154.750 160.987 167.030 1.00 41.07 498 PRO B C 1
ATOM 6939 O O . PRO B 2 498 ? 155.280 159.895 167.254 1.00 49.24 498 PRO B O 1
ATOM 6943 N N . MET B 2 499 ? 155.179 162.109 167.607 1.00 39.14 499 MET B N 1
ATOM 6944 C CA . MET B 2 499 ? 156.349 162.087 168.479 1.00 39.43 499 MET B CA 1
ATOM 6945 C C . MET B 2 499 ? 156.096 161.358 169.788 1.00 37.40 499 MET B C 1
ATOM 6946 O O . MET B 2 499 ? 157.041 161.161 170.556 1.00 40.57 499 MET B O 1
ATOM 6951 N N . LEU B 2 500 ? 154.859 160.957 170.062 1.00 35.07 500 LEU B N 1
ATOM 6952 C CA . LEU B 2 500 ? 154.503 160.305 171.311 1.00 34.81 500 LEU B CA 1
ATOM 6953 C C . LEU B 2 500 ? 154.548 158.786 171.219 1.00 44.46 500 LEU B C 1
ATOM 6954 O O . LEU B 2 500 ? 153.730 158.113 171.854 1.00 54.66 500 LEU B O 1
ATOM 6959 N N . ALA B 2 501 ? 155.470 158.236 170.433 1.00 49.64 501 ALA B N 1
ATOM 6960 C CA . ALA B 2 501 ? 155.555 156.783 170.294 1.00 48.51 501 ALA B CA 1
ATOM 6961 C C . ALA B 2 501 ? 155.867 156.056 171.596 1.00 45.29 501 ALA B C 1
ATOM 6962 O O . ALA B 2 501 ? 155.165 155.078 171.906 1.00 45.26 501 ALA B O 1
ATOM 6964 N N . PRO B 2 502 ? 156.879 156.440 172.388 1.00 34.43 502 PRO B N 1
ATOM 6965 C CA . PRO B 2 502 ? 157.173 155.659 173.603 1.00 37.40 502 PRO B CA 1
ATOM 6966 C C . PRO B 2 502 ? 156.019 155.578 174.584 1.00 41.75 502 PRO B C 1
ATOM 6967 O O . PRO B 2 502 ? 155.852 154.550 175.260 1.00 51.64 502 PRO B O 1
ATOM 6971 N N . HIS B 2 503 ? 155.223 156.642 174.696 1.00 23.45 503 HIS B N 1
ATOM 6972 C CA . HIS B 2 503 ? 154.136 156.646 175.664 1.00 26.83 503 HIS B CA 1
ATOM 6973 C C . HIS B 2 503 ? 153.133 155.546 175.356 1.00 37.92 503 HIS B C 1
ATOM 6974 O O . HIS B 2 503 ? 152.690 154.814 176.250 1.00 49.65 503 HIS B O 1
ATOM 6981 N N . PHE B 2 504 ? 152.773 155.410 174.080 1.00 29.94 504 PHE B N 1
ATOM 6982 C CA . PHE B 2 504 ? 151.818 154.385 173.684 1.00 32.20 504 PHE B CA 1
ATOM 6983 C C . PHE B 2 504 ? 152.379 152.989 173.906 1.00 34.14 504 PHE B C 1
ATOM 6984 O O . PHE B 2 504 ? 151.646 152.074 174.295 1.00 38.07 504 PHE B O 1
ATOM 6992 N N . VAL B 2 505 ? 153.673 152.799 173.642 1.00 30.43 505 VAL B N 1
ATOM 6993 C CA . VAL B 2 505 ? 154.295 151.497 173.868 1.00 28.20 505 VAL B CA 1
ATOM 6994 C C . VAL B 2 505 ? 154.201 151.118 175.338 1.00 28.70 505 VAL B C 1
ATOM 6995 O O . VAL B 2 505 ? 153.840 149.987 175.686 1.00 37.51 505 VAL B O 1
ATOM 6999 N N . ASP B 2 506 ? 154.514 152.063 176.225 1.00 24.96 506 ASP B N 1
ATOM 7000 C CA . ASP B 2 506 ? 154.405 151.773 177.651 1.00 33.14 506 ASP B CA 1
ATOM 7001 C C . ASP B 2 506 ? 152.965 151.464 178.043 1.00 35.49 506 ASP B C 1
ATOM 7002 O O . ASP B 2 506 ? 152.705 150.513 178.798 1.00 44.83 506 ASP B O 1
ATOM 7007 N N . LEU B 2 507 ? 152.011 152.244 177.528 1.00 18.36 507 LEU B N 1
ATOM 7008 C CA . LEU B 2 507 ? 150.613 151.998 177.865 1.00 28.20 507 LEU B CA 1
ATOM 7009 C C . LEU B 2 507 ? 150.181 150.608 177.420 1.00 37.34 507 LEU B C 1
ATOM 7010 O O . LEU B 2 507 ? 149.539 149.875 178.180 1.00 35.55 507 LEU B O 1
ATOM 7015 N N . LEU B 2 508 ? 150.548 150.217 176.199 1.00 38.65 508 LEU B N 1
ATOM 7016 C CA . LEU B 2 508 ? 150.240 148.879 175.717 1.00 28.81 508 LEU B CA 1
ATOM 7017 C C . LEU B 2 508 ? 150.904 147.807 176.561 1.00 34.81 508 LEU B C 1
ATOM 7018 O O . LEU B 2 508 ? 150.321 146.736 176.757 1.00 45.42 508 LEU B O 1
ATOM 7023 N N . ASP B 2 509 ? 152.104 148.067 177.068 1.00 29.88 509 ASP B N 1
ATOM 7024 C CA . ASP B 2 509 ? 152.789 147.116 177.927 1.00 30.76 509 ASP B CA 1
ATOM 7025 C C . ASP B 2 509 ? 152.209 147.059 179.330 1.00 26.61 509 ASP B C 1
ATOM 7026 O O . ASP B 2 509 ? 152.562 146.152 180.088 1.00 36.54 509 ASP B O 1
ATOM 7028 N N . GLN B 2 510 ? 151.341 147.993 179.701 1.00 22.67 510 GLN B N 1
ATOM 7029 C CA . GLN B 2 510 ? 150.761 147.958 181.040 1.00 26.12 510 GLN B CA 1
ATOM 7030 C C . GLN B 2 510 ? 149.294 147.553 181.086 1.00 31.86 510 GLN B C 1
ATOM 7031 O O . GLN B 2 510 ? 148.917 146.752 181.942 1.00 41.18 510 GLN B O 1
ATOM 7037 N N . VAL B 2 511 ? 148.446 148.084 180.201 1.00 27.21 511 VAL B N 1
ATOM 7038 C CA . VAL B 2 511 ? 147.005 147.902 180.348 1.00 29.10 511 VAL B CA 1
ATOM 7039 C C . VAL B 2 511 ? 146.625 146.442 180.117 1.00 34.05 511 VAL B C 1
ATOM 7040 O O . VAL B 2 511 ? 147.337 145.685 179.444 1.00 37.23 511 VAL B O 1
ATOM 7044 N N . ASP B 2 512 ? 145.491 146.039 180.691 1.00 46.22 512 ASP B N 1
ATOM 7045 C CA . ASP B 2 512 ? 145.009 144.669 180.595 1.00 49.21 512 ASP B CA 1
ATOM 7046 C C . ASP B 2 512 ? 144.513 144.362 179.182 1.00 53.59 512 ASP B C 1
ATOM 7047 O O . ASP B 2 512 ? 144.352 145.248 178.337 1.00 51.27 512 ASP B O 1
ATOM 7052 N N . SER B 2 513 ? 144.260 143.071 178.936 1.00 51.79 513 SER B N 1
ATOM 7053 C CA . SER B 2 513 ? 143.954 142.603 177.586 1.00 48.69 513 SER B CA 1
ATOM 7054 C C . SER B 2 513 ? 142.654 143.189 177.056 1.00 48.01 513 SER B C 1
ATOM 7055 O O . SER B 2 513 ? 142.564 143.514 175.863 1.00 50.25 513 SER B O 1
ATOM 7057 N N . GLU B 2 514 ? 141.647 143.335 177.925 1.00 46.72 514 GLU B N 1
ATOM 7058 C CA . GLU B 2 514 ? 140.346 143.845 177.501 1.00 51.53 514 GLU B CA 1
ATOM 7059 C C . GLU B 2 514 ? 140.478 145.196 176.816 1.00 54.21 514 GLU B C 1
ATOM 7060 O O . GLU B 2 514 ? 139.674 145.543 175.943 1.00 54.28 514 GLU B O 1
ATOM 7062 N N . LEU B 2 515 ? 141.478 145.981 177.210 1.00 45.41 515 LEU B N 1
ATOM 7063 C CA . LEU B 2 515 ? 141.822 147.194 176.489 1.00 43.10 515 LEU B CA 1
ATOM 7064 C C . LEU B 2 515 ? 143.055 147.060 175.614 1.00 45.97 515 LEU B C 1
ATOM 7065 O O . LEU B 2 515 ? 143.242 147.878 174.708 1.00 43.08 515 LEU B O 1
ATOM 7070 N N . ARG B 2 516 ? 143.897 146.062 175.855 1.00 46.38 516 ARG B N 1
ATOM 7071 C CA . ARG B 2 516 ? 145.080 145.908 175.025 1.00 48.03 516 ARG B CA 1
ATOM 7072 C C . ARG B 2 516 ? 144.702 145.566 173.593 1.00 50.19 516 ARG B C 1
ATOM 7073 O O . ARG B 2 516 ? 145.363 146.011 172.650 1.00 51.97 516 ARG B O 1
ATOM 7081 N N . GLU B 2 517 ? 143.633 144.783 173.404 1.00 47.12 517 GLU B N 1
ATOM 7082 C CA . GLU B 2 517 ? 143.345 144.297 172.054 1.00 46.43 517 GLU B CA 1
ATOM 7083 C C . GLU B 2 517 ? 142.646 145.328 171.173 1.00 49.74 517 GLU B C 1
ATOM 7084 O O . GLU B 2 517 ? 143.147 145.597 170.066 1.00 54.83 517 GLU B O 1
ATOM 7090 N N . PRO B 2 518 ? 141.503 145.912 171.553 1.00 39.87 518 PRO B N 1
ATOM 7091 C CA . PRO B 2 518 ? 140.859 146.872 170.638 1.00 39.40 518 PRO B CA 1
ATOM 7092 C C . PRO B 2 518 ? 141.715 148.085 170.327 1.00 39.07 518 PRO B C 1
ATOM 7093 O O . PRO B 2 518 ? 141.725 148.565 169.185 1.00 38.51 518 PRO B O 1
ATOM 7097 N N . LEU B 2 519 ? 142.432 148.602 171.324 1.00 40.90 519 LEU B N 1
ATOM 7098 C CA . LEU B 2 519 ? 143.349 149.707 171.074 1.00 43.06 519 LEU B CA 1
ATOM 7099 C C . LEU B 2 519 ? 144.454 149.277 170.128 1.00 39.95 519 LEU B C 1
ATOM 7100 O O . LEU B 2 519 ? 144.868 150.045 169.253 1.00 44.07 519 LEU B O 1
ATOM 7105 N N . LYS B 2 520 ? 144.944 148.050 170.291 1.00 34.99 520 LYS B N 1
ATOM 7106 C CA . LYS B 2 520 ? 145.925 147.516 169.359 1.00 34.83 520 LYS B CA 1
ATOM 7107 C C . LYS B 2 520 ? 145.388 147.552 167.938 1.00 41.89 520 LYS B C 1
ATOM 7108 O O . LYS B 2 520 ? 146.066 148.016 167.014 1.00 51.78 520 LYS B O 1
ATOM 7110 N N . VAL B 2 521 ? 144.150 147.093 167.756 1.00 38.16 521 VAL B N 1
ATOM 7111 C CA . VAL B 2 521 ? 143.551 147.051 166.426 1.00 35.47 521 VAL B CA 1
ATOM 7112 C C . VAL B 2 521 ? 143.461 148.452 165.837 1.00 42.93 521 VAL B C 1
ATOM 7113 O O . VAL B 2 521 ? 143.886 148.699 164.700 1.00 45.09 521 VAL B O 1
ATOM 7117 N N . VAL B 2 522 ? 142.912 149.394 166.606 1.00 47.64 522 VAL B N 1
ATOM 7118 C CA . VAL B 2 522 ? 142.652 150.722 166.057 1.00 43.80 522 VAL B CA 1
ATOM 7119 C C . VAL B 2 522 ? 143.957 151.459 165.779 1.00 38.40 522 VAL B C 1
ATOM 7120 O O . VAL B 2 522 ? 144.078 152.182 164.782 1.00 41.28 522 VAL B O 1
ATOM 7124 N N . LEU B 2 523 ? 144.958 151.282 166.637 1.00 32.16 523 LEU B N 1
ATOM 7125 C CA . LEU B 2 523 ? 146.219 151.967 166.424 1.00 35.08 523 LEU B CA 1
ATOM 7126 C C . LEU B 2 523 ? 146.973 151.365 165.253 1.00 38.83 523 LEU B C 1
ATOM 7127 O O . LEU B 2 523 ? 147.616 152.100 164.495 1.00 44.82 523 LEU B O 1
ATOM 7132 N N . ARG B 2 524 ? 146.879 150.048 165.062 1.00 34.49 524 ARG B N 1
ATOM 7133 C CA . ARG B 2 524 ? 147.430 149.455 163.854 1.00 40.99 524 ARG B CA 1
ATOM 7134 C C . ARG B 2 524 ? 146.748 150.020 162.620 1.00 42.54 524 ARG B C 1
ATOM 7135 O O . ARG B 2 524 ? 147.409 150.319 161.618 1.00 48.57 524 ARG B O 1
ATOM 7143 N N . GLN B 2 525 ? 145.423 150.177 162.675 1.00 35.98 525 GLN B N 1
ATOM 7144 C CA . GLN B 2 525 ? 144.709 150.742 161.536 1.00 35.64 525 GLN B CA 1
ATOM 7145 C C . GLN B 2 525 ? 145.192 152.152 161.239 1.00 35.33 525 GLN B C 1
ATOM 7146 O O . GLN B 2 525 ? 145.394 152.517 160.076 1.00 32.58 525 GLN B O 1
ATOM 7148 N N . VAL B 2 526 ? 145.396 152.955 162.281 1.00 42.68 526 VAL B N 1
ATOM 7149 C CA . VAL B 2 526 ? 145.860 154.326 162.084 1.00 41.59 526 VAL B CA 1
ATOM 7150 C C . VAL B 2 526 ? 147.246 154.337 161.454 1.00 39.12 526 VAL B C 1
ATOM 7151 O O . VAL B 2 526 ? 147.500 155.067 160.490 1.00 42.42 526 VAL B O 1
ATOM 7155 N N . VAL B 2 527 ? 148.163 153.525 161.980 1.00 34.62 527 VAL B N 1
ATOM 7156 C CA . VAL B 2 527 ? 149.536 153.560 161.479 1.00 40.20 527 VAL B CA 1
ATOM 7157 C C . VAL B 2 527 ? 149.616 153.054 160.045 1.00 41.80 527 VAL B C 1
ATOM 7158 O O . VAL B 2 527 ? 150.355 153.608 159.225 1.00 46.01 527 VAL B O 1
ATOM 7162 N N . VAL B 2 528 ? 148.873 151.992 159.712 1.00 43.17 528 VAL B N 1
ATOM 7163 C CA . VAL B 2 528 ? 148.928 151.447 158.356 1.00 40.37 528 VAL B CA 1
ATOM 7164 C C . VAL B 2 528 ? 147.983 152.149 157.397 1.00 49.93 528 VAL B C 1
ATOM 7165 O O . VAL B 2 528 ? 147.968 151.812 156.206 1.00 48.29 528 VAL B O 1
ATOM 7169 N N . SER B 2 529 ? 147.184 153.107 157.876 1.00 56.97 529 SER B N 1
ATOM 7170 C CA . SER B 2 529 ? 146.300 153.850 156.984 1.00 51.18 529 SER B CA 1
ATOM 7171 C C . SER B 2 529 ? 147.089 154.720 156.016 1.00 51.34 529 SER B C 1
ATOM 7172 O O . SER B 2 529 ? 146.782 154.759 154.819 1.00 55.38 529 SER B O 1
ATOM 7175 N N . ARG B 2 530 ? 148.099 155.427 156.510 1.00 53.19 530 ARG B N 1
ATOM 7176 C CA . ARG B 2 530 ? 148.930 156.239 155.642 1.00 54.45 530 ARG B CA 1
ATOM 7177 C C . ARG B 2 530 ? 149.704 155.347 154.675 1.00 59.92 530 ARG B C 1
ATOM 7178 O O . ARG B 2 530 ? 150.047 154.211 155.007 1.00 58.86 530 ARG B O 1
ATOM 7180 N N . PRO B 2 531 ? 149.967 155.828 153.460 1.00 77.21 531 PRO B N 1
ATOM 7181 C CA . PRO B 2 531 ? 150.783 155.032 152.530 1.00 76.80 531 PRO B CA 1
ATOM 7182 C C . PRO B 2 531 ? 152.167 154.727 153.067 1.00 78.84 531 PRO B C 1
ATOM 7183 O O . PRO B 2 531 ? 152.688 153.632 152.825 1.00 78.37 531 PRO B O 1
ATOM 7187 N N . GLY B 2 532 ? 152.774 155.655 153.801 1.00 76.90 532 GLY B N 1
ATOM 7188 C CA . GLY B 2 532 ? 154.066 155.406 154.408 1.00 78.36 532 GLY B CA 1
ATOM 7189 C C . GLY B 2 532 ? 155.162 156.322 153.908 1.00 78.05 532 GLY B C 1
ATOM 7190 O O . GLY B 2 532 ? 156.342 155.961 153.942 1.00 81.51 532 GLY B O 1
ATOM 7191 N N . ARG B 2 533 ? 154.788 157.509 153.441 1.00 62.27 533 ARG B N 1
ATOM 7192 C CA . ARG B 2 533 ? 155.746 158.478 152.932 1.00 66.69 533 ARG B CA 1
ATOM 7193 C C . ARG B 2 533 ? 156.062 159.581 153.934 1.00 71.01 533 ARG B C 1
ATOM 7194 O O . ARG B 2 533 ? 156.709 160.567 153.569 1.00 75.90 533 ARG B O 1
ATOM 7196 N N . ASP B 2 534 ? 155.624 159.441 155.180 1.00 64.55 534 ASP B N 1
ATOM 7197 C CA . ASP B 2 534 ? 155.811 160.494 156.164 1.00 68.10 534 ASP B CA 1
ATOM 7198 C C . ASP B 2 534 ? 157.275 160.582 156.586 1.00 61.36 534 ASP B C 1
ATOM 7199 O O . ASP B 2 534 ? 158.101 159.723 156.269 1.00 61.90 534 ASP B O 1
ATOM 7204 N N . GLU B 2 535 ? 157.595 161.656 157.302 1.00 54.86 535 GLU B N 1
ATOM 7205 C CA . GLU B 2 535 ? 158.875 161.778 157.980 1.00 62.20 535 GLU B CA 1
ATOM 7206 C C . GLU B 2 535 ? 158.835 161.243 159.404 1.00 67.34 535 GLU B C 1
ATOM 7207 O O . GLU B 2 535 ? 159.886 161.157 160.048 1.00 68.77 535 GLU B O 1
ATOM 7209 N N . ALA B 2 536 ? 157.654 160.882 159.907 1.00 61.52 536 ALA B N 1
ATOM 7210 C CA . ALA B 2 536 ? 157.503 160.312 161.238 1.00 64.01 536 ALA B CA 1
ATOM 7211 C C . ALA B 2 536 ? 157.571 158.791 161.232 1.00 55.99 536 ALA B C 1
ATOM 7212 O O . ALA B 2 536 ? 157.045 158.148 162.145 1.00 49.45 536 ALA B O 1
ATOM 7214 N N . LEU B 2 537 ? 158.210 158.208 160.220 1.00 47.22 537 LEU B N 1
ATOM 7215 C CA . LEU B 2 537 ? 158.300 156.758 160.124 1.00 42.74 537 LEU B CA 1
ATOM 7216 C C . LEU B 2 537 ? 159.046 156.176 161.313 1.00 54.17 537 LEU B C 1
ATOM 7217 O O . LEU B 2 537 ? 158.672 155.118 161.837 1.00 64.57 537 LEU B O 1
ATOM 7222 N N . CYS B 2 538 ? 160.102 156.859 161.763 1.00 54.43 538 CYS B N 1
ATOM 7223 C CA . CYS B 2 538 ? 160.843 156.400 162.931 1.00 50.84 538 CYS B CA 1
ATOM 7224 C C . CYS B 2 538 ? 159.971 156.351 164.174 1.00 50.30 538 CYS B C 1
ATOM 7225 O O . CYS B 2 538 ? 160.324 155.668 165.140 1.00 54.49 538 CYS B O 1
ATOM 7228 N N . TRP B 2 539 ? 158.844 157.052 164.172 1.00 49.38 539 TRP B N 1
ATOM 7229 C CA . TRP B 2 539 ? 157.894 156.972 165.268 1.00 52.61 539 TRP B CA 1
ATOM 7230 C C . TRP B 2 539 ? 156.750 156.009 164.990 1.00 58.53 539 TRP B C 1
ATOM 7231 O O . TRP B 2 539 ? 156.131 155.512 165.935 1.00 61.77 539 TRP B O 1
ATOM 7242 N N . HIS B 2 540 ? 156.454 155.735 163.718 1.00 57.33 540 HIS B N 1
ATOM 7243 C CA . HIS B 2 540 ? 155.422 154.758 163.382 1.00 51.81 540 HIS B CA 1
ATOM 7244 C C . HIS B 2 540 ? 155.898 153.337 163.653 1.00 44.16 540 HIS B C 1
ATOM 7245 O O . HIS B 2 540 ? 155.161 152.514 164.216 1.00 42.70 540 HIS B O 1
ATOM 7252 N N . LEU B 2 541 ? 157.127 153.031 163.243 1.00 36.35 541 LEU B N 1
ATOM 7253 C CA . LEU B 2 541 ? 157.609 151.660 163.320 1.00 43.82 541 LEU B CA 1
ATOM 7254 C C . LEU B 2 541 ? 157.650 151.148 164.749 1.00 44.18 541 LEU B C 1
ATOM 7255 O O . LEU B 2 541 ? 157.541 149.938 164.970 1.00 54.11 541 LEU B O 1
ATOM 7260 N N . GLN B 2 542 ? 157.791 152.035 165.728 1.00 37.13 542 GLN B N 1
ATOM 7261 C CA . GLN B 2 542 ? 157.837 151.578 167.108 1.00 44.69 542 GLN B CA 1
ATOM 7262 C C . GLN B 2 542 ? 156.498 150.979 167.524 1.00 47.44 542 GLN B C 1
ATOM 7263 O O . GLN B 2 542 ? 156.447 149.874 168.080 1.00 53.92 542 GLN B O 1
ATOM 7269 N N . MET B 2 543 ? 155.396 151.674 167.228 1.00 42.26 543 MET B N 1
ATOM 7270 C CA . MET B 2 543 ? 154.076 151.094 167.466 1.00 46.68 543 MET B CA 1
ATOM 7271 C C . MET B 2 543 ? 153.857 149.850 166.622 1.00 48.69 543 MET B C 1
ATOM 7272 O O . MET B 2 543 ? 153.301 148.853 167.101 1.00 37.26 543 MET B O 1
ATOM 7277 N N . LEU B 2 544 ? 154.277 149.891 165.357 1.00 50.73 544 LEU B N 1
ATOM 7278 C CA . LEU B 2 544 ? 154.088 148.726 164.502 1.00 41.98 544 LEU B CA 1
ATOM 7279 C C . LEU B 2 544 ? 154.727 147.491 165.122 1.00 37.62 544 LEU B C 1
ATOM 7280 O O . LEU B 2 544 ? 154.129 146.409 165.130 1.00 48.94 544 LEU B O 1
ATOM 7285 N N . ALA B 2 545 ? 155.936 147.636 165.657 1.00 26.55 545 ALA B N 1
ATOM 7286 C CA . ALA B 2 545 ? 156.581 146.526 166.340 1.00 21.93 545 ALA B CA 1
ATOM 7287 C C . ALA B 2 545 ? 155.845 146.161 167.616 1.00 31.84 545 ALA B C 1
ATOM 7288 O O . ALA B 2 545 ? 155.697 144.976 167.935 1.00 41.99 545 ALA B O 1
ATOM 7290 N N . LYS B 2 546 ? 155.383 147.158 168.364 1.00 35.79 546 LYS B N 1
ATOM 7291 C CA . LYS B 2 546 ? 154.749 146.895 169.646 1.00 37.62 546 LYS B CA 1
ATOM 7292 C C . LYS B 2 546 ? 153.356 146.302 169.516 1.00 43.86 546 LYS B C 1
ATOM 7293 O O . LYS B 2 546 ? 152.770 145.926 170.535 1.00 42.81 546 LYS B O 1
ATOM 7295 N N . VAL B 2 547 ? 152.805 146.220 168.305 1.00 46.97 547 VAL B N 1
ATOM 7296 C CA . VAL B 2 547 ? 151.426 145.769 168.141 1.00 43.35 547 VAL B CA 1
ATOM 7297 C C . VAL B 2 547 ? 151.258 144.661 167.112 1.00 40.73 547 VAL B C 1
ATOM 7298 O O . VAL B 2 547 ? 150.211 143.990 167.108 1.00 42.45 547 VAL B O 1
ATOM 7302 N N . ALA B 2 548 ? 152.227 144.402 166.234 1.00 44.54 548 ALA B N 1
ATOM 7303 C CA . ALA B 2 548 ? 151.994 143.509 165.104 1.00 45.83 548 ALA B CA 1
ATOM 7304 C C . ALA B 2 548 ? 151.684 142.091 165.567 1.00 52.72 548 ALA B C 1
ATOM 7305 O O . ALA B 2 548 ? 152.334 141.555 166.468 1.00 52.20 548 ALA B O 1
ATOM 7307 N N . ASP B 2 549 ? 150.684 141.488 164.936 1.00 55.84 549 ASP B N 1
ATOM 7308 C CA . ASP B 2 549 ? 150.227 140.145 165.274 1.00 52.60 549 ASP B CA 1
ATOM 7309 C C . ASP B 2 549 ? 149.710 139.492 163.997 1.00 54.89 549 ASP B C 1
ATOM 7310 O O . ASP B 2 549 ? 149.975 139.971 162.890 1.00 63.46 549 ASP B O 1
ATOM 7312 N N . GLY B 2 550 ? 148.970 138.399 164.144 1.00 46.09 550 GLY B N 1
ATOM 7313 C CA . GLY B 2 550 ? 148.506 137.650 162.995 1.00 47.83 550 GLY B CA 1
ATOM 7314 C C . GLY B 2 550 ? 147.074 137.911 162.574 1.00 53.60 550 GLY B C 1
ATOM 7315 O O . GLY B 2 550 ? 146.484 137.098 161.859 1.00 52.88 550 GLY B O 1
ATOM 7316 N N . ASP B 2 551 ? 146.498 139.033 163.004 1.00 57.26 551 ASP B N 1
ATOM 7317 C CA . ASP B 2 551 ? 145.103 139.316 162.682 1.00 53.92 551 ASP B CA 1
ATOM 7318 C C . ASP B 2 551 ? 144.960 139.922 161.289 1.00 55.21 551 ASP B C 1
ATOM 7319 O O . ASP B 2 551 ? 144.330 139.332 160.405 1.00 57.90 551 ASP B O 1
ATOM 7321 N N . ALA B 2 552 ? 145.539 141.099 161.075 1.00 57.97 552 ALA B N 1
ATOM 7322 C CA . ALA B 2 552 ? 145.424 141.832 159.817 1.00 56.33 552 ALA B CA 1
ATOM 7323 C C . ALA B 2 552 ? 146.765 141.727 159.102 1.00 55.69 552 ALA B C 1
ATOM 7324 O O . ALA B 2 552 ? 147.689 142.499 159.360 1.00 59.06 552 ALA B O 1
ATOM 7326 N N . GLN B 2 553 ? 146.862 140.760 158.196 1.00 52.71 553 GLN B N 1
ATOM 7327 C CA . GLN B 2 553 ? 148.142 140.443 157.577 1.00 53.82 553 GLN B CA 1
ATOM 7328 C C . GLN B 2 553 ? 148.432 141.354 156.391 1.00 56.33 553 GLN B C 1
ATOM 7329 O O . GLN B 2 553 ? 149.425 142.090 156.388 1.00 60.72 553 GLN B O 1
ATOM 7335 N N . SER B 2 554 ? 147.564 141.321 155.376 1.00 50.88 554 SER B N 1
ATOM 7336 C CA . SER B 2 554 ? 147.900 141.916 154.084 1.00 52.09 554 SER B CA 1
ATOM 7337 C C . SER B 2 554 ? 148.111 143.419 154.191 1.00 51.27 554 SER B C 1
ATOM 7338 O O . SER B 2 554 ? 149.007 143.972 153.542 1.00 53.61 554 SER B O 1
ATOM 7341 N N . ALA B 2 555 ? 147.291 144.099 154.993 1.00 46.58 555 ALA B N 1
ATOM 7342 C CA . ALA B 2 555 ? 147.444 145.542 155.158 1.00 50.65 555 ALA B CA 1
ATOM 7343 C C . ALA B 2 555 ? 148.791 145.882 155.782 1.00 47.68 555 ALA B C 1
ATOM 7344 O O . ALA B 2 555 ? 149.495 146.788 155.319 1.00 38.01 555 ALA B O 1
ATOM 7346 N N . THR B 2 556 ? 149.164 145.156 156.837 1.00 45.92 556 THR B N 1
ATOM 7347 C CA . THR B 2 556 ? 150.449 145.388 157.482 1.00 38.24 556 THR B CA 1
ATOM 7348 C C . THR B 2 556 ? 151.596 145.116 156.527 1.00 47.81 556 THR B C 1
ATOM 7349 O O . THR B 2 556 ? 152.569 145.875 156.485 1.00 59.19 556 THR B O 1
ATOM 7353 N N . LEU B 2 557 ? 151.504 144.031 155.756 1.00 50.19 557 LEU B N 1
ATOM 7354 C CA . LEU B 2 557 ? 152.568 143.715 154.810 1.00 49.64 557 LEU B CA 1
ATOM 7355 C C . LEU B 2 557 ? 152.698 144.798 153.747 1.00 50.04 557 LEU B C 1
ATOM 7356 O O . LEU B 2 557 ? 153.811 145.196 153.391 1.00 47.99 557 LEU B O 1
ATOM 7361 N N . ASN B 2 558 ? 151.570 145.300 153.240 1.00 47.51 558 ASN B N 1
ATOM 7362 C CA . ASN B 2 558 ? 151.623 146.374 152.255 1.00 46.20 558 ASN B CA 1
ATOM 7363 C C . ASN B 2 558 ? 152.242 147.635 152.843 1.00 51.27 558 ASN B C 1
ATOM 7364 O O . ASN B 2 558 ? 153.088 148.277 152.206 1.00 56.23 558 ASN B O 1
ATOM 7366 N N . PHE B 2 559 ? 151.832 148.008 154.060 1.00 50.94 559 PHE B N 1
ATOM 7367 C CA . PHE B 2 559 ? 152.375 149.212 154.682 1.00 49.05 559 PHE B CA 1
ATOM 7368 C C . PHE B 2 559 ? 153.869 149.084 154.906 1.00 43.14 559 PHE B C 1
ATOM 7369 O O . PHE B 2 559 ? 154.634 150.017 154.637 1.00 50.50 559 PHE B O 1
ATOM 7377 N N . LEU B 2 560 ? 154.301 147.933 155.409 1.00 41.20 560 LEU B N 1
ATOM 7378 C CA . LEU B 2 560 ? 155.716 147.710 155.653 1.00 42.42 560 LEU B CA 1
ATOM 7379 C C . LEU B 2 560 ? 156.504 147.723 154.351 1.00 46.08 560 LEU B C 1
ATOM 7380 O O . LEU B 2 560 ? 157.616 148.264 154.294 1.00 50.51 560 LEU B O 1
ATOM 7385 N N . GLN B 2 561 ? 155.941 147.139 153.290 1.00 48.29 561 GLN B N 1
ATOM 7386 C CA . GLN B 2 561 ? 156.609 147.149 151.996 1.00 47.61 561 GLN B CA 1
ATOM 7387 C C . GLN B 2 561 ? 156.784 148.568 151.485 1.00 41.87 561 GLN B C 1
ATOM 7388 O O . GLN B 2 561 ? 157.839 148.920 150.949 1.00 42.08 561 GLN B O 1
ATOM 7390 N N . ALA B 2 562 ? 155.755 149.399 151.642 1.00 45.48 562 ALA B N 1
ATOM 7391 C CA . ALA B 2 562 ? 155.876 150.796 151.247 1.00 51.43 562 ALA B CA 1
ATOM 7392 C C . ALA B 2 562 ? 156.924 151.516 152.084 1.00 53.65 562 ALA B C 1
ATOM 7393 O O . ALA B 2 562 ? 157.713 152.310 151.559 1.00 54.35 562 ALA B O 1
ATOM 7395 N N . ALA B 2 563 ? 156.950 151.250 153.389 1.00 55.97 563 ALA B N 1
ATOM 7396 C CA . ALA B 2 563 ? 157.883 151.936 154.274 1.00 52.51 563 ALA B CA 1
ATOM 7397 C C . ALA B 2 563 ? 159.322 151.496 154.061 1.00 52.12 563 ALA B C 1
ATOM 7398 O O . ALA B 2 563 ? 160.238 152.216 154.466 1.00 54.85 563 ALA B O 1
ATOM 7400 N N . ALA B 2 564 ? 159.539 150.332 153.447 1.00 57.10 564 ALA B N 1
ATOM 7401 C CA . ALA B 2 564 ? 160.901 149.854 153.223 1.00 55.50 564 ALA B CA 1
ATOM 7402 C C . ALA B 2 564 ? 161.757 150.889 152.505 1.00 59.32 564 ALA B C 1
ATOM 7403 O O . ALA B 2 564 ? 162.951 151.027 152.796 1.00 59.46 564 ALA B O 1
ATOM 7405 N N . ALA B 2 565 ? 161.168 151.629 151.563 1.00 58.05 565 ALA B N 1
ATOM 7406 C CA . ALA B 2 565 ? 161.938 152.601 150.794 1.00 55.76 565 ALA B CA 1
ATOM 7407 C C . ALA B 2 565 ? 162.210 153.880 151.570 1.00 50.29 565 ALA B C 1
ATOM 7408 O O . ALA B 2 565 ? 163.064 154.669 151.154 1.00 49.63 565 ALA B O 1
ATOM 7410 N N . HIS B 2 566 ? 161.513 154.105 152.680 1.00 55.27 566 HIS B N 1
ATOM 7411 C CA . HIS B 2 566 ? 161.674 155.323 153.471 1.00 60.06 566 HIS B CA 1
ATOM 7412 C C . HIS B 2 566 ? 162.470 155.083 154.748 1.00 65.01 566 HIS B C 1
ATOM 7413 O O . HIS B 2 566 ? 162.182 155.682 155.788 1.00 68.92 566 HIS B O 1
ATOM 7420 N N . CYS B 2 567 ? 163.477 154.212 154.702 1.00 56.14 567 CYS B N 1
ATOM 7421 C CA . CYS B 2 567 ? 164.346 153.942 155.848 1.00 50.37 567 CYS B CA 1
ATOM 7422 C C . CYS B 2 567 ? 165.788 154.153 155.402 1.00 52.59 567 CYS B C 1
ATOM 7423 O O . CYS B 2 567 ? 166.334 153.345 154.646 1.00 56.03 567 CYS B O 1
ATOM 7426 N N . THR B 2 568 ? 166.405 155.238 155.871 1.00 52.12 568 THR B N 1
ATOM 7427 C CA . THR B 2 568 ? 167.778 155.565 155.520 1.00 50.17 568 THR B CA 1
ATOM 7428 C C . THR B 2 568 ? 168.712 155.576 156.724 1.00 53.35 568 THR B C 1
ATOM 7429 O O . THR B 2 568 ? 169.934 155.548 156.544 1.00 55.88 568 THR B O 1
ATOM 7433 N N . ASN B 2 569 ? 168.179 155.580 157.942 1.00 59.73 569 ASN B N 1
ATOM 7434 C CA . ASN B 2 569 ? 168.986 155.616 159.150 1.00 56.25 569 ASN B CA 1
ATOM 7435 C C . ASN B 2 569 ? 168.739 154.362 159.975 1.00 51.91 569 ASN B C 1
ATOM 7436 O O . ASN B 2 569 ? 167.659 153.770 159.926 1.00 58.69 569 ASN B O 1
ATOM 7441 N N . TRP B 2 570 ? 169.750 153.990 160.761 1.00 45.72 570 TRP B N 1
ATOM 7442 C CA . TRP B 2 570 ? 169.760 152.715 161.471 1.00 50.58 570 TRP B CA 1
ATOM 7443 C C . TRP B 2 570 ? 168.582 152.570 162.431 1.00 49.71 570 TRP B C 1
ATOM 7444 O O . TRP B 2 570 ? 168.119 151.450 162.672 1.00 56.23 570 TRP B O 1
ATOM 7455 N N . ASP B 2 571 ? 168.087 153.676 162.986 1.00 51.68 571 ASP B N 1
ATOM 7456 C CA . ASP B 2 571 ? 167.025 153.606 163.987 1.00 56.67 571 ASP B CA 1
ATOM 7457 C C . ASP B 2 571 ? 165.741 153.024 163.401 1.00 60.99 571 ASP B C 1
ATOM 7458 O O . ASP B 2 571 ? 165.147 152.091 163.963 1.00 64.98 571 ASP B O 1
ATOM 7463 N N . LEU B 2 572 ? 165.290 153.572 162.271 1.00 57.77 572 LEU B N 1
ATOM 7464 C CA . LEU B 2 572 ? 164.110 153.030 161.607 1.00 59.07 572 LEU B CA 1
ATOM 7465 C C . LEU B 2 572 ? 164.378 151.628 161.079 1.00 53.37 572 LEU B C 1
ATOM 7466 O O . LEU B 2 572 ? 163.491 150.767 161.095 1.00 50.58 572 LEU B O 1
ATOM 7468 N N . GLN B 2 573 ? 165.594 151.384 160.605 1.00 41.56 573 GLN B N 1
ATOM 7469 C CA . GLN B 2 573 ? 165.953 150.058 160.140 1.00 38.30 573 GLN B CA 1
ATOM 7470 C C . GLN B 2 573 ? 166.020 149.035 161.259 1.00 45.73 573 GLN B C 1
ATOM 7471 O O . GLN B 2 573 ? 166.132 147.845 160.970 1.00 50.59 573 GLN B O 1
ATOM 7477 N N . GLN B 2 574 ? 166.004 149.453 162.516 1.00 49.73 574 GLN B N 1
ATOM 7478 C CA . GLN B 2 574 ? 165.828 148.486 163.589 1.00 49.36 574 GLN B CA 1
ATOM 7479 C C . GLN B 2 574 ? 164.397 148.413 164.092 1.00 53.20 574 GLN B C 1
ATOM 7480 O O . GLN B 2 574 ? 163.950 147.330 164.484 1.00 61.17 574 GLN B O 1
ATOM 7486 N N . GLY B 2 575 ? 163.657 149.521 164.062 1.00 49.89 575 GLY B N 1
ATOM 7487 C CA . GLY B 2 575 ? 162.233 149.440 164.360 1.00 54.12 575 GLY B CA 1
ATOM 7488 C C . GLY B 2 575 ? 161.498 148.517 163.402 1.00 60.16 575 GLY B C 1
ATOM 7489 O O . GLY B 2 575 ? 160.608 147.756 163.803 1.00 54.74 575 GLY B O 1
ATOM 7490 N N . LEU B 2 576 ? 161.880 148.555 162.125 1.00 59.25 576 LEU B N 1
ATOM 7491 C CA . LEU B 2 576 ? 161.232 147.729 161.110 1.00 52.32 576 LEU B CA 1
ATOM 7492 C C . LEU B 2 576 ? 161.432 146.240 161.384 1.00 51.41 576 LEU B C 1
ATOM 7493 O O . LEU B 2 576 ? 160.480 145.446 161.338 1.00 57.68 576 LEU B O 1
ATOM 7498 N N . LEU B 2 577 ? 162.663 145.831 161.674 1.00 30.32 577 LEU B N 1
ATOM 7499 C CA . LEU B 2 577 ? 162.852 144.432 162.015 1.00 22.73 577 LEU B CA 1
ATOM 7500 C C . LEU B 2 577 ? 162.333 144.102 163.396 1.00 34.48 577 LEU B C 1
ATOM 7501 O O . LEU B 2 577 ? 162.089 142.928 163.677 1.00 53.34 577 LEU B O 1
ATOM 7506 N N . ARG B 2 578 ? 162.135 145.090 164.260 1.00 28.80 578 ARG B N 1
ATOM 7507 C CA . ARG B 2 578 ? 161.374 144.811 165.467 1.00 40.98 578 ARG B CA 1
ATOM 7508 C C . ARG B 2 578 ? 159.955 144.391 165.106 1.00 52.77 578 ARG B C 1
ATOM 7509 O O . ARG B 2 578 ? 159.398 143.460 165.702 1.00 59.48 578 ARG B O 1
ATOM 7511 N N . VAL B 2 579 ? 159.368 145.047 164.100 1.00 47.04 579 VAL B N 1
ATOM 7512 C CA . VAL B 2 579 ? 158.049 144.635 163.611 1.00 40.27 579 VAL B CA 1
ATOM 7513 C C . VAL B 2 579 ? 158.102 143.210 163.071 1.00 33.23 579 VAL B C 1
ATOM 7514 O O . VAL B 2 579 ? 157.230 142.377 163.357 1.00 34.02 579 VAL B O 1
ATOM 7518 N N . CYS B 2 580 ? 159.118 142.920 162.260 1.00 31.40 580 CYS B N 1
ATOM 7519 C CA . CYS B 2 580 ? 159.231 141.585 161.674 1.00 31.29 580 CYS B CA 1
ATOM 7520 C C . CYS B 2 580 ? 159.425 140.515 162.745 1.00 35.92 580 CYS B C 1
ATOM 7521 O O . CYS B 2 580 ? 158.889 139.408 162.631 1.00 50.71 580 CYS B O 1
ATOM 7524 N N . ARG B 2 581 ? 160.197 140.823 163.788 1.00 27.26 581 ARG B N 1
ATOM 7525 C CA . ARG B 2 581 ? 160.350 139.907 164.912 1.00 23.30 581 ARG B CA 1
ATOM 7526 C C . ARG B 2 581 ? 159.036 139.713 165.654 1.00 32.53 581 ARG B C 1
ATOM 7527 O O . ARG B 2 581 ? 158.752 138.619 166.156 1.00 41.90 581 ARG B O 1
ATOM 7529 N N . ALA B 2 582 ? 158.233 140.770 165.765 1.00 29.78 582 ALA B N 1
ATOM 7530 C CA . ALA B 2 582 ? 156.922 140.616 166.383 1.00 37.07 582 ALA B CA 1
ATOM 7531 C C . ALA B 2 582 ? 156.055 139.655 165.580 1.00 41.87 582 ALA B C 1
ATOM 7532 O O . ALA B 2 582 ? 155.351 138.812 166.149 1.00 36.19 582 ALA B O 1
ATOM 7534 N N . LEU B 2 583 ? 156.101 139.768 164.252 1.00 48.81 583 LEU B N 1
ATOM 7535 C CA . LEU B 2 583 ? 155.376 138.819 163.408 1.00 37.69 583 LEU B CA 1
ATOM 7536 C C . LEU B 2 583 ? 155.906 137.400 163.590 1.00 33.11 583 LEU B C 1
ATOM 7537 O O . LEU B 2 583 ? 155.126 136.453 163.729 1.00 41.04 583 LEU B O 1
ATOM 7542 N N . LEU B 2 584 ? 157.230 137.238 163.565 1.00 30.24 584 LEU B N 1
ATOM 7543 C CA . LEU B 2 584 ? 157.896 135.999 163.950 1.00 21.62 584 LEU B CA 1
ATOM 7544 C C . LEU B 2 584 ? 157.263 135.367 165.175 1.00 30.90 584 LEU B C 1
ATOM 7545 O O . LEU B 2 584 ? 156.803 134.222 165.142 1.00 40.45 584 LEU B O 1
ATOM 7550 N N . ARG B 2 585 ? 157.247 136.117 166.273 1.00 38.71 585 ARG B N 1
ATOM 7551 C CA . ARG B 2 585 ? 156.708 135.591 167.521 1.00 42.21 585 ARG B CA 1
ATOM 7552 C C . ARG B 2 585 ? 155.231 135.251 167.392 1.00 45.44 585 ARG B C 1
ATOM 7553 O O . ARG B 2 585 ? 154.769 134.270 167.984 1.00 44.04 585 ARG B O 1
ATOM 7555 N N . ALA B 2 586 ? 154.476 136.049 166.631 1.00 48.59 586 ALA B N 1
ATOM 7556 C CA . ALA B 2 586 ? 153.057 135.761 166.444 1.00 45.15 586 ALA B CA 1
ATOM 7557 C C . ALA B 2 586 ? 152.848 134.411 165.767 1.00 42.23 586 ALA B C 1
ATOM 7558 O O . ALA B 2 586 ? 151.965 133.642 166.160 1.00 37.90 586 ALA B O 1
ATOM 7560 N N . GLY B 2 587 ? 153.647 134.107 164.750 1.00 45.32 587 GLY B N 1
ATOM 7561 C CA . GLY B 2 587 ? 153.567 132.838 164.062 1.00 42.26 587 GLY B CA 1
ATOM 7562 C C . GLY B 2 587 ? 153.100 132.897 162.626 1.00 41.48 587 GLY B C 1
ATOM 7563 O O . GLY B 2 587 ? 152.898 131.839 162.021 1.00 46.08 587 GLY B O 1
ATOM 7564 N N . VAL B 2 588 ? 152.922 134.092 162.062 1.00 34.97 588 VAL B N 1
ATOM 7565 C CA . VAL B 2 588 ? 152.477 134.209 160.681 1.00 42.61 588 VAL B CA 1
ATOM 7566 C C . VAL B 2 588 ? 153.488 133.551 159.756 1.00 46.82 588 VAL B C 1
ATOM 7567 O O . VAL B 2 588 ? 154.701 133.731 159.907 1.00 52.66 588 VAL B O 1
ATOM 7571 N N . ARG B 2 589 ? 152.997 132.782 158.784 1.00 47.57 589 ARG B N 1
ATOM 7572 C CA . ARG B 2 589 ? 153.871 131.977 157.938 1.00 51.39 589 ARG B CA 1
ATOM 7573 C C . ARG B 2 589 ? 153.935 132.474 156.499 1.00 52.41 589 ARG B C 1
ATOM 7574 O O . ARG B 2 589 ? 155.019 132.807 156.011 1.00 59.95 589 ARG B O 1
ATOM 7576 N N . GLY B 2 590 ? 152.805 132.534 155.799 1.00 42.82 590 GLY B N 1
ATOM 7577 C CA . GLY B 2 590 ? 152.834 132.805 154.369 1.00 36.23 590 GLY B CA 1
ATOM 7578 C C . GLY B 2 590 ? 152.934 134.289 154.063 1.00 32.36 590 GLY B C 1
ATOM 7579 O O . GLY B 2 590 ? 152.448 135.136 154.810 1.00 37.89 590 GLY B O 1
ATOM 7580 N N . GLY B 2 591 ? 153.579 134.598 152.942 1.00 32.01 591 GLY B N 1
ATOM 7581 C CA . GLY B 2 591 ? 153.740 135.972 152.514 1.00 35.31 591 GLY B CA 1
ATOM 7582 C C . GLY B 2 591 ? 154.877 136.658 153.236 1.00 46.66 591 GLY B C 1
ATOM 7583 O O . GLY B 2 591 ? 155.579 137.499 152.666 1.00 43.88 591 GLY B O 1
ATOM 7584 N N . LEU B 2 592 ? 155.056 136.303 154.512 1.00 46.13 592 LEU B N 1
ATOM 7585 C CA . LEU B 2 592 ? 156.191 136.806 155.272 1.00 29.65 592 LEU B CA 1
ATOM 7586 C C . LEU B 2 592 ? 157.492 136.257 154.727 1.00 38.46 592 LEU B C 1
ATOM 7587 O O . LEU B 2 592 ? 158.532 136.923 154.812 1.00 47.44 592 LEU B O 1
ATOM 7592 N N . VAL B 2 593 ? 157.451 135.055 154.146 1.00 42.19 593 VAL B N 1
ATOM 7593 C CA . VAL B 2 593 ? 158.574 134.542 153.383 1.00 45.24 593 VAL B CA 1
ATOM 7594 C C . VAL B 2 593 ? 158.965 135.482 152.254 1.00 53.87 593 VAL B C 1
ATOM 7595 O O . VAL B 2 593 ? 160.035 135.319 151.665 1.00 56.76 593 VAL B O 1
ATOM 7599 N N . ASP B 2 594 ? 158.122 136.465 151.940 1.00 48.21 594 ASP B N 1
ATOM 7600 C CA . ASP B 2 594 ? 158.478 137.509 150.994 1.00 38.98 594 ASP B CA 1
ATOM 7601 C C . ASP B 2 594 ? 158.649 138.876 151.637 1.00 47.73 594 ASP B C 1
ATOM 7602 O O . ASP B 2 594 ? 159.498 139.644 151.183 1.00 59.39 594 ASP B O 1
ATOM 7607 N N . LEU B 2 595 ? 157.890 139.211 152.683 1.00 43.48 595 LEU B N 1
ATOM 7608 C CA . LEU B 2 595 ? 158.105 140.500 153.337 1.00 48.05 595 LEU B CA 1
ATOM 7609 C C . LEU B 2 595 ? 159.481 140.564 153.980 1.00 44.95 595 LEU B C 1
ATOM 7610 O O . LEU B 2 595 ? 160.243 141.517 153.762 1.00 49.37 595 LEU B O 1
ATOM 7615 N N . LEU B 2 596 ? 159.819 139.551 154.780 1.00 30.97 596 LEU B N 1
ATOM 7616 C CA . LEU B 2 596 ? 161.145 139.506 155.375 1.00 28.87 596 LEU B CA 1
ATOM 7617 C C . LEU B 2 596 ? 162.205 139.402 154.300 1.00 28.86 596 LEU B C 1
ATOM 7618 O O . LEU B 2 596 ? 163.291 139.975 154.430 1.00 42.86 596 LEU B O 1
ATOM 7620 N N . GLN B 2 597 ? 161.908 138.681 153.226 1.00 17.54 597 GLN B N 1
ATOM 7621 C CA . GLN B 2 597 ? 162.876 138.549 152.150 1.00 35.10 597 GLN B CA 1
ATOM 7622 C C . GLN B 2 597 ? 163.188 139.901 151.522 1.00 46.90 597 GLN B C 1
ATOM 7623 O O . GLN B 2 597 ? 164.357 140.244 151.303 1.00 50.59 597 GLN B O 1
ATOM 7629 N N . VAL B 2 598 ? 162.152 140.693 151.249 1.00 45.02 598 VAL B N 1
ATOM 7630 C CA . VAL B 2 598 ? 162.340 141.990 150.614 1.00 38.00 598 VAL B CA 1
ATOM 7631 C C . VAL B 2 598 ? 163.039 142.953 151.565 1.00 47.02 598 VAL B C 1
ATOM 7632 O O . VAL B 2 598 ? 163.891 143.747 151.148 1.00 50.39 598 VAL B O 1
ATOM 7636 N N . LEU B 2 599 ? 162.700 142.899 152.857 1.00 42.89 599 LEU B N 1
ATOM 7637 C CA . LEU B 2 599 ? 163.409 143.732 153.826 1.00 39.44 599 LEU B CA 1
ATOM 7638 C C . LEU B 2 599 ? 164.889 143.379 153.877 1.00 40.19 599 LEU B C 1
ATOM 7639 O O . LEU B 2 599 ? 165.750 144.266 153.888 1.00 41.93 599 LEU B O 1
ATOM 7644 N N . ALA B 2 600 ? 165.206 142.085 153.911 1.00 43.93 600 ALA B N 1
ATOM 7645 C CA . ALA B 2 600 ? 166.600 141.666 153.942 1.00 47.87 600 ALA B CA 1
ATOM 7646 C C . ALA B 2 600 ? 167.329 142.040 152.661 1.00 50.74 600 ALA B C 1
ATOM 7647 O O . ALA B 2 600 ? 168.539 142.292 152.691 1.00 56.42 600 ALA B O 1
ATOM 7649 N N . ARG B 2 601 ? 166.623 142.079 151.535 1.00 41.56 601 ARG B N 1
ATOM 7650 C CA . ARG B 2 601 ? 167.276 142.339 150.263 1.00 40.15 601 ARG B CA 1
ATOM 7651 C C . ARG B 2 601 ? 167.323 143.812 149.887 1.00 38.01 601 ARG B C 1
ATOM 7652 O O . ARG B 2 601 ? 168.055 144.168 148.957 1.00 41.99 601 ARG B O 1
ATOM 7654 N N . GLN B 2 602 ? 166.568 144.676 150.566 1.00 42.48 602 GLN B N 1
ATOM 7655 C CA . GLN B 2 602 ? 166.431 146.062 150.125 1.00 51.30 602 GLN B CA 1
ATOM 7656 C C . GLN B 2 602 ? 166.439 147.038 151.298 1.00 48.65 602 GLN B C 1
ATOM 7657 O O . GLN B 2 602 ? 165.567 147.905 151.409 1.00 53.74 602 GLN B O 1
ATOM 7663 N N . LEU B 2 603 ? 167.402 146.908 152.196 1.00 49.66 603 LEU B N 1
ATOM 7664 C CA . LEU B 2 603 ? 167.623 147.903 153.232 1.00 53.19 603 LEU B CA 1
ATOM 7665 C C . LEU B 2 603 ? 168.956 148.610 152.978 1.00 59.96 603 LEU B C 1
ATOM 7666 O O . LEU B 2 603 ? 169.615 148.393 151.954 1.00 65.47 603 LEU B O 1
ATOM 7671 N N . GLU B 2 604 ? 169.369 149.468 153.913 1.00 60.35 604 GLU B N 1
ATOM 7672 C CA . GLU B 2 604 ? 170.573 150.277 153.751 1.00 54.17 604 GLU B CA 1
ATOM 7673 C C . GLU B 2 604 ? 171.742 149.767 154.585 1.00 55.58 604 GLU B C 1
ATOM 7674 O O . GLU B 2 604 ? 172.817 149.499 154.043 1.00 58.21 604 GLU B O 1
ATOM 7676 N N . ASP B 2 605 ? 171.566 149.637 155.894 1.00 59.14 605 ASP B N 1
ATOM 7677 C CA . ASP B 2 605 ? 172.649 149.187 156.765 1.00 57.65 605 ASP B CA 1
ATOM 7678 C C . ASP B 2 605 ? 172.793 147.672 156.684 1.00 54.84 605 ASP B C 1
ATOM 7679 O O . ASP B 2 605 ? 171.784 146.962 156.636 1.00 57.03 605 ASP B O 1
ATOM 7681 N N . PRO B 2 606 ? 174.018 147.147 156.655 1.00 43.51 606 PRO B N 1
ATOM 7682 C CA . PRO B 2 606 ? 174.186 145.688 156.627 1.00 48.37 606 PRO B CA 1
ATOM 7683 C C . PRO B 2 606 ? 173.623 144.989 157.847 1.00 49.29 606 PRO B C 1
ATOM 7684 O O . PRO B 2 606 ? 173.160 143.844 157.741 1.00 58.04 606 PRO B O 1
ATOM 7688 N N . ASP B 2 607 ? 173.656 145.639 159.007 1.00 50.65 607 ASP B N 1
ATOM 7689 C CA . ASP B 2 607 ? 173.233 144.976 160.231 1.00 54.91 607 ASP B CA 1
ATOM 7690 C C . ASP B 2 607 ? 171.744 144.657 160.199 1.00 62.61 607 ASP B C 1
ATOM 7691 O O . ASP B 2 607 ? 171.332 143.561 160.595 1.00 66.60 607 ASP B O 1
ATOM 7696 N N . GLY B 2 608 ? 170.923 145.595 159.721 1.00 55.78 608 GLY B N 1
ATOM 7697 C CA . GLY B 2 608 ? 169.499 145.322 159.597 1.00 56.49 608 GLY B CA 1
ATOM 7698 C C . GLY B 2 608 ? 169.200 144.205 158.614 1.00 56.21 608 GLY B C 1
ATOM 7699 O O . GLY B 2 608 ? 168.317 143.374 158.849 1.00 58.44 608 GLY B O 1
ATOM 7700 N N . ARG B 2 609 ? 169.933 144.168 157.500 1.00 54.03 609 ARG B N 1
ATOM 7701 C CA . ARG B 2 609 ? 169.729 143.109 156.518 1.00 51.92 609 ARG B CA 1
ATOM 7702 C C . ARG B 2 609 ? 170.089 141.742 157.089 1.00 48.88 609 ARG B C 1
ATOM 7703 O O . ARG B 2 609 ? 169.366 140.762 156.869 1.00 57.67 609 ARG B O 1
ATOM 7711 N N . ASP B 2 610 ? 171.200 141.649 157.825 1.00 40.85 610 ASP B N 1
ATOM 7712 C CA . ASP B 2 610 ? 171.545 140.378 158.456 1.00 47.94 610 ASP B CA 1
ATOM 7713 C C . ASP B 2 610 ? 170.525 140.000 159.527 1.00 53.90 610 ASP B C 1
ATOM 7714 O O . ASP B 2 610 ? 170.188 138.817 159.686 1.00 60.51 610 ASP B O 1
ATOM 7716 N N . HIS B 2 611 ? 170.028 140.993 160.268 1.00 32.78 611 HIS B N 1
ATOM 7717 C CA . HIS B 2 611 ? 168.965 140.754 161.235 1.00 37.78 611 HIS B CA 1
ATOM 7718 C C . HIS B 2 611 ? 167.759 140.105 160.563 1.00 51.61 611 HIS B C 1
ATOM 7719 O O . HIS B 2 611 ? 167.224 139.090 161.039 1.00 52.61 611 HIS B O 1
ATOM 7726 N N . ALA B 2 612 ? 167.336 140.675 159.433 1.00 49.41 612 ALA B N 1
ATOM 7727 C CA . ALA B 2 612 ? 166.205 140.132 158.691 1.00 40.05 612 ALA B CA 1
ATOM 7728 C C . ALA B 2 612 ? 166.496 138.732 158.171 1.00 37.02 612 ALA B C 1
ATOM 7729 O O . ALA B 2 612 ? 165.611 137.874 158.177 1.00 42.57 612 ALA B O 1
ATOM 7731 N N . ARG B 2 613 ? 167.709 138.492 157.674 1.00 31.03 613 ARG B N 1
ATOM 7732 C CA . ARG B 2 613 ? 168.040 137.161 157.177 1.00 30.41 613 ARG B CA 1
ATOM 7733 C C . ARG B 2 613 ? 167.888 136.126 158.278 1.00 48.33 613 ARG B C 1
ATOM 7734 O O . ARG B 2 613 ? 167.268 135.071 158.081 1.00 60.32 613 ARG B O 1
ATOM 7742 N N . LEU B 2 614 ? 168.437 136.422 159.458 1.00 53.38 614 LEU B N 1
ATOM 7743 C CA . LEU B 2 614 ? 168.345 135.481 160.569 1.00 51.91 614 LEU B CA 1
ATOM 7744 C C . LEU B 2 614 ? 166.892 135.233 160.961 1.00 53.22 614 LEU B C 1
ATOM 7745 O O . LEU B 2 614 ? 166.478 134.083 161.165 1.00 48.44 614 LEU B O 1
ATOM 7747 N N . TYR B 2 615 ? 166.091 136.299 161.052 1.00 45.00 615 TYR B N 1
ATOM 7748 C CA . TYR B 2 615 ? 164.716 136.116 161.508 1.00 35.08 615 TYR B CA 1
ATOM 7749 C C . TYR B 2 615 ? 163.853 135.415 160.463 1.00 40.85 615 TYR B C 1
ATOM 7750 O O . TYR B 2 615 ? 162.977 134.611 160.813 1.00 46.17 615 TYR B O 1
ATOM 7759 N N . TYR B 2 616 ? 164.100 135.687 159.182 1.00 46.75 616 TYR B N 1
ATOM 7760 C CA . TYR B 2 616 ? 163.410 134.983 158.108 1.00 48.22 616 TYR B CA 1
ATOM 7761 C C . TYR B 2 616 ? 163.745 133.498 158.124 1.00 49.96 616 TYR B C 1
ATOM 7762 O O . TYR B 2 616 ? 162.859 132.653 157.949 1.00 49.44 616 TYR B O 1
ATOM 7771 N N . ILE B 2 617 ? 165.019 133.161 158.343 1.00 36.87 617 ILE B N 1
ATOM 7772 C CA . ILE B 2 617 ? 165.402 131.758 158.456 1.00 25.02 617 ILE B CA 1
ATOM 7773 C C . ILE B 2 617 ? 164.698 131.110 159.638 1.00 31.50 617 ILE B C 1
ATOM 7774 O O . ILE B 2 617 ? 164.185 129.986 159.540 1.00 38.21 617 ILE B O 1
ATOM 7779 N N . LEU B 2 618 ? 164.638 131.822 160.764 1.00 36.88 618 LEU B N 1
ATOM 7780 C CA . LEU B 2 618 ? 163.998 131.273 161.955 1.00 41.95 618 LEU B CA 1
ATOM 7781 C C . LEU B 2 618 ? 162.525 130.975 161.711 1.00 38.35 618 LEU B C 1
ATOM 7782 O O . LEU B 2 618 ? 162.021 129.926 162.123 1.00 37.21 618 LEU B O 1
ATOM 7784 N N . LEU B 2 619 ? 161.814 131.881 161.042 1.00 36.49 619 LEU B N 1
ATOM 7785 C CA . LEU B 2 619 ? 160.405 131.606 160.770 1.00 36.60 619 LEU B CA 1
ATOM 7786 C C . LEU B 2 619 ? 160.217 130.519 159.723 1.00 36.14 619 LEU B C 1
ATOM 7787 O O . LEU B 2 619 ? 159.281 129.722 159.829 1.00 40.13 619 LEU B O 1
ATOM 7792 N N . ALA B 2 620 ? 161.081 130.470 158.712 1.00 32.35 620 ALA B N 1
ATOM 7793 C CA . ALA B 2 620 ? 160.877 129.533 157.621 1.00 33.05 620 ALA B CA 1
ATOM 7794 C C . ALA B 2 620 ? 161.233 128.100 157.992 1.00 40.58 620 ALA B C 1
ATOM 7795 O O . ALA B 2 620 ? 160.640 127.171 157.434 1.00 41.37 620 ALA B O 1
ATOM 7797 N N . HIS B 2 621 ? 162.179 127.886 158.910 1.00 27.80 621 HIS B N 1
ATOM 7798 C CA . HIS B 2 621 ? 162.654 126.538 159.176 1.00 13.87 621 HIS B CA 1
ATOM 7799 C C . HIS B 2 621 ? 162.294 125.978 160.545 1.00 34.12 621 HIS B C 1
ATOM 7800 O O . HIS B 2 621 ? 162.732 124.867 160.860 1.00 40.46 621 HIS B O 1
ATOM 7807 N N . LEU B 2 622 ? 161.521 126.690 161.363 1.00 50.63 622 LEU B N 1
ATOM 7808 C CA . LEU B 2 622 ? 161.188 126.217 162.702 1.00 51.27 622 LEU B CA 1
ATOM 7809 C C . LEU B 2 622 ? 159.740 125.754 162.792 1.00 48.69 622 LEU B C 1
ATOM 7810 O O . LEU B 2 622 ? 158.848 126.299 162.137 1.00 50.00 622 LEU B O 1
ATOM 7815 N N . ALA B 2 623 ? 159.516 124.736 163.617 1.00 30.49 623 ALA B N 1
ATOM 7816 C CA . ALA B 2 623 ? 158.171 124.419 164.056 1.00 26.02 623 ALA B CA 1
ATOM 7817 C C . ALA B 2 623 ? 157.702 125.469 165.057 1.00 37.78 623 ALA B C 1
ATOM 7818 O O . ALA B 2 623 ? 158.487 126.270 165.568 1.00 50.39 623 ALA B O 1
ATOM 7820 N N . ALA B 2 624 ? 156.401 125.471 165.330 1.00 42.87 624 ALA B N 1
ATOM 7821 C CA . ALA B 2 624 ? 155.819 126.542 166.138 1.00 47.07 624 ALA B CA 1
ATOM 7822 C C . ALA B 2 624 ? 156.399 126.633 167.543 1.00 52.70 624 ALA B C 1
ATOM 7823 O O . ALA B 2 624 ? 156.764 127.746 167.960 1.00 55.16 624 ALA B O 1
ATOM 7825 N N . PRO B 2 625 ? 156.515 125.547 168.326 1.00 58.82 625 PRO B N 1
ATOM 7826 C CA . PRO B 2 625 ? 157.006 125.703 169.704 1.00 57.30 625 PRO B CA 1
ATOM 7827 C C . PRO B 2 625 ? 158.500 125.974 169.777 1.00 53.15 625 PRO B C 1
ATOM 7828 O O . PRO B 2 625 ? 158.955 126.785 170.589 1.00 48.27 625 PRO B O 1
ATOM 7832 N N . LYS B 2 626 ? 159.272 125.288 168.932 1.00 52.33 626 LYS B N 1
ATOM 7833 C CA . LYS B 2 626 ? 160.723 125.421 168.985 1.00 48.27 626 LYS B CA 1
ATOM 7834 C C . LYS B 2 626 ? 161.167 126.856 168.735 1.00 59.74 626 LYS B C 1
ATOM 7835 O O . LYS B 2 626 ? 162.201 127.282 169.259 1.00 59.46 626 LYS B O 1
ATOM 7841 N N . LEU B 2 627 ? 160.407 127.617 167.941 1.00 63.02 627 LEU B N 1
ATOM 7842 C CA . LEU B 2 627 ? 160.715 129.034 167.768 1.00 55.57 627 LEU B CA 1
ATOM 7843 C C . LEU B 2 627 ? 160.589 129.783 169.088 1.00 61.78 627 LEU B C 1
ATOM 7844 O O . LEU B 2 627 ? 161.407 130.657 169.395 1.00 60.93 627 LEU B O 1
ATOM 7846 N N . GLY B 2 628 ? 159.571 129.456 169.887 1.00 70.04 628 GLY B N 1
ATOM 7847 C CA . GLY B 2 628 ? 159.468 130.027 171.220 1.00 67.27 628 GLY B CA 1
ATOM 7848 C C . GLY B 2 628 ? 160.471 129.462 172.204 1.00 64.67 628 GLY B C 1
ATOM 7849 O O . GLY B 2 628 ? 160.688 130.056 173.265 1.00 61.03 628 GLY B O 1
ATOM 7850 N N . VAL B 2 629 ? 161.081 128.324 171.877 1.00 65.54 629 VAL B N 1
ATOM 7851 C CA . VAL B 2 629 ? 162.102 127.731 172.731 1.00 65.76 629 VAL B CA 1
ATOM 7852 C C . VAL B 2 629 ? 163.517 127.896 172.177 1.00 69.55 629 VAL B C 1
ATOM 7853 O O . VAL B 2 629 ? 164.484 127.780 172.945 1.00 63.45 629 VAL B O 1
ATOM 7855 N N . ALA B 2 630 ? 163.670 128.156 170.879 1.00 67.13 630 ALA B N 1
ATOM 7856 C CA . ALA B 2 630 ? 164.981 128.336 170.264 1.00 61.78 630 ALA B CA 1
ATOM 7857 C C . ALA B 2 630 ? 164.999 129.566 169.373 1.00 59.28 630 ALA B C 1
ATOM 7858 O O . ALA B 2 630 ? 165.542 129.543 168.267 1.00 62.76 630 ALA B O 1
ATOM 7860 N N . LEU B 2 631 ? 164.407 130.658 169.846 1.00 58.08 631 LEU B N 1
ATOM 7861 C CA . LEU B 2 631 ? 164.540 131.957 169.196 1.00 60.59 631 LEU B CA 1
ATOM 7862 C C . LEU B 2 631 ? 164.113 133.073 170.142 1.00 58.76 631 LEU B C 1
ATOM 7863 O O . LEU B 2 631 ? 163.118 132.950 170.850 1.00 59.73 631 LEU B O 1
ATOM 7865 N N . MET C 3 1 ? 167.903 177.753 115.642 1.00 62.53 1 MET C N 1
ATOM 7866 C CA . MET C 3 1 ? 166.516 178.000 116.014 1.00 60.70 1 MET C CA 1
ATOM 7867 C C . MET C 3 1 ? 166.438 178.777 117.313 1.00 59.25 1 MET C C 1
ATOM 7868 O O . MET C 3 1 ? 167.420 178.870 118.042 1.00 63.24 1 MET C O 1
ATOM 7870 N N . VAL C 3 2 ? 165.267 179.350 117.585 1.00 42.22 2 VAL C N 1
ATOM 7871 C CA . VAL C 3 2 ? 164.922 179.882 118.898 1.00 34.90 2 VAL C CA 1
ATOM 7872 C C . VAL C 3 2 ? 163.470 179.513 119.160 1.00 34.69 2 VAL C C 1
ATOM 7873 O O . VAL C 3 2 ? 162.570 180.010 118.476 1.00 45.13 2 VAL C O 1
ATOM 7877 N N . HIS C 3 3 ? 163.241 178.639 120.134 1.00 38.90 3 HIS C N 1
ATOM 7878 C CA . HIS C 3 3 ? 161.877 178.253 120.471 1.00 40.50 3 HIS C CA 1
ATOM 7879 C C . HIS C 3 3 ? 161.105 179.424 121.052 1.00 46.78 3 HIS C C 1
ATOM 7880 O O . HIS C 3 3 ? 159.924 179.613 120.737 1.00 55.95 3 HIS C O 1
ATOM 7887 N N . ALA C 3 4 ? 161.749 180.226 121.893 1.00 45.13 4 ALA C N 1
ATOM 7888 C CA . ALA C 3 4 ? 161.045 181.301 122.573 1.00 46.14 4 ALA C CA 1
ATOM 7889 C C . ALA C 3 4 ? 162.038 182.354 123.040 1.00 42.51 4 ALA C C 1
ATOM 7890 O O . ALA C 3 4 ? 163.225 182.084 123.232 1.00 47.13 4 ALA C O 1
ATOM 7892 N N . PHE C 3 5 ? 161.523 183.566 123.221 1.00 36.73 5 PHE C N 1
ATOM 7893 C CA . PHE C 3 5 ? 162.230 184.658 123.865 1.00 38.16 5 PHE C CA 1
ATOM 7894 C C . PHE C 3 5 ? 161.457 184.995 125.130 1.00 35.53 5 PHE C C 1
ATOM 7895 O O . PHE C 3 5 ? 160.230 184.895 125.162 1.00 50.25 5 PHE C O 1
ATOM 7903 N N . LEU C 3 6 ? 162.166 185.376 126.178 1.00 19.30 6 LEU C N 1
ATOM 7904 C CA . LEU C 3 6 ? 161.541 185.533 127.478 1.00 24.53 6 LEU C CA 1
ATOM 7905 C C . LEU C 3 6 ? 161.923 186.855 128.121 1.00 33.75 6 LEU C C 1
ATOM 7906 O O . LEU C 3 6 ? 162.964 187.436 127.807 1.00 33.47 6 LEU C O 1
ATOM 7911 N N . ILE C 3 7 ? 161.039 187.338 128.991 1.00 43.49 7 ILE C N 1
ATOM 7912 C CA . ILE C 3 7 ? 161.367 188.270 130.063 1.00 36.61 7 ILE C CA 1
ATOM 7913 C C . ILE C 3 7 ? 160.763 187.699 131.331 1.00 35.16 7 ILE C C 1
ATOM 7914 O O . ILE C 3 7 ? 159.551 187.468 131.393 1.00 45.50 7 ILE C O 1
ATOM 7919 N N . HIS C 3 8 ? 161.597 187.462 132.331 1.00 33.30 8 HIS C N 1
ATOM 7920 C CA . HIS C 3 8 ? 161.133 186.884 133.577 1.00 38.24 8 HIS C CA 1
ATOM 7921 C C . HIS C 3 8 ? 161.877 187.530 134.731 1.00 43.02 8 HIS C C 1
ATOM 7922 O O . HIS C 3 8 ? 162.973 188.070 134.568 1.00 50.81 8 HIS C O 1
ATOM 7924 N N . THR C 3 9 ? 161.267 187.465 135.904 1.00 45.16 9 THR C N 1
ATOM 7925 C CA . THR C 3 9 ? 161.878 188.041 137.084 1.00 48.13 9 THR C CA 1
ATOM 7926 C C . THR C 3 9 ? 162.994 187.138 137.605 1.00 53.90 9 THR C C 1
ATOM 7927 O O . THR C 3 9 ? 163.017 185.928 137.365 1.00 57.07 9 THR C O 1
ATOM 7931 N N . LEU C 3 10 ? 163.936 187.747 138.324 1.00 54.35 10 LEU C N 1
ATOM 7932 C CA . LEU C 3 10 ? 165.037 187.027 138.954 1.00 46.12 10 LEU C CA 1
ATOM 7933 C C . LEU C 3 10 ? 165.066 187.397 140.427 1.00 45.70 10 LEU C C 1
ATOM 7934 O O . LEU C 3 10 ? 165.186 188.577 140.767 1.00 53.22 10 LEU C O 1
ATOM 7939 N N . ARG C 3 11 ? 164.963 186.400 141.296 1.00 44.64 11 ARG C N 1
ATOM 7940 C CA . ARG C 3 11 ? 165.002 186.662 142.724 1.00 50.20 11 ARG C CA 1
ATOM 7941 C C . ARG C 3 11 ? 166.391 187.130 143.146 1.00 58.55 11 ARG C C 1
ATOM 7942 O O . ARG C 3 11 ? 167.363 187.045 142.392 1.00 59.77 11 ARG C O 1
ATOM 7950 N N . ALA C 3 12 ? 166.470 187.641 144.371 1.00 67.47 12 ALA C N 1
ATOM 7951 C CA . ALA C 3 12 ? 167.715 188.121 144.952 1.00 60.82 12 ALA C CA 1
ATOM 7952 C C . ALA C 3 12 ? 168.230 187.145 146.001 1.00 60.75 12 ALA C C 1
ATOM 7953 O O . ALA C 3 12 ? 167.433 186.512 146.702 1.00 58.59 12 ALA C O 1
ATOM 7955 N N . PRO C 3 13 ? 169.557 186.999 146.128 1.00 64.57 13 PRO C N 1
ATOM 7956 C CA . PRO C 3 13 ? 170.181 186.107 147.110 1.00 66.06 13 PRO C CA 1
ATOM 7957 C C . PRO C 3 13 ? 169.733 186.380 148.542 1.00 66.04 13 PRO C C 1
ATOM 7958 O O . PRO C 3 13 ? 169.545 185.426 149.294 1.00 62.65 13 PRO C O 1
ATOM 7962 N N . GLY C 3 19 ? 158.738 183.705 146.614 1.00 63.52 19 GLY C N 1
ATOM 7963 C CA . GLY C 3 19 ? 158.310 184.357 145.390 1.00 60.96 19 GLY C CA 1
ATOM 7964 C C . GLY C 3 19 ? 158.711 183.601 144.140 1.00 62.11 19 GLY C C 1
ATOM 7965 O O . GLY C 3 19 ? 159.880 183.588 143.761 1.00 62.51 19 GLY C O 1
ATOM 7966 N N . LEU C 3 20 ? 157.733 182.969 143.499 1.00 63.13 20 LEU C N 1
ATOM 7967 C CA . LEU C 3 20 ? 158.005 182.190 142.302 1.00 61.28 20 LEU C CA 1
ATOM 7968 C C . LEU C 3 20 ? 158.450 183.091 141.158 1.00 60.21 20 LEU C C 1
ATOM 7969 O O . LEU C 3 20 ? 158.081 184.264 141.081 1.00 61.56 20 LEU C O 1
ATOM 7971 N N . CYS C 3 21 ? 159.261 182.526 140.264 1.00 60.23 21 CYS C N 1
ATOM 7972 C CA . CYS C 3 21 ? 159.740 183.238 139.079 1.00 64.92 21 CYS C CA 1
ATOM 7973 C C . CYS C 3 21 ? 158.690 183.113 137.978 1.00 66.49 21 CYS C C 1
ATOM 7974 O O . CYS C 3 21 ? 158.693 182.186 137.165 1.00 66.77 21 CYS C O 1
ATOM 7977 N N . ARG C 3 22 ? 157.851 184.170 137.821 1.00 56.16 22 ARG C N 1
ATOM 7978 C CA . ARG C 3 22 ? 156.750 184.148 136.839 1.00 48.81 22 ARG C CA 1
ATOM 7979 C C . ARG C 3 22 ? 156.909 185.001 135.753 1.00 43.59 22 ARG C C 1
ATOM 7980 O O . ARG C 3 22 ? 156.675 186.115 135.925 1.00 47.64 22 ARG C O 1
ATOM 7988 N N . VAL C 3 23 ? 156.942 184.383 134.574 1.00 41.36 23 VAL C N 1
ATOM 7989 C CA . VAL C 3 23 ? 157.349 185.047 133.343 1.00 45.02 23 VAL C CA 1
ATOM 7990 C C . VAL C 3 23 ? 156.423 186.229 133.095 1.00 49.83 23 VAL C C 1
ATOM 7991 O O . VAL C 3 23 ? 155.198 186.073 133.045 1.00 54.23 23 VAL C O 1
ATOM 7995 N N . LEU C 3 24 ? 157.007 187.416 132.943 1.00 51.46 24 LEU C N 1
ATOM 7996 C CA . LEU C 3 24 ? 156.216 188.589 132.601 1.00 45.14 24 LEU C CA 1
ATOM 7997 C C . LEU C 3 24 ? 155.820 188.596 131.133 1.00 41.83 24 LEU C C 1
ATOM 7998 O O . LEU C 3 24 ? 154.742 189.087 130.789 1.00 49.46 24 LEU C O 1
ATOM 8003 N N . TYR C 3 25 ? 156.663 188.053 130.262 1.00 35.56 25 TYR C N 1
ATOM 8004 C CA . TYR C 3 25 ? 156.401 188.045 128.828 1.00 37.06 25 TYR C CA 1
ATOM 8005 C C . TYR C 3 25 ? 156.984 186.768 128.247 1.00 45.07 25 TYR C C 1
ATOM 8006 O O . TYR C 3 25 ? 158.206 186.592 128.247 1.00 51.69 25 TYR C O 1
ATOM 8015 N N . SER C 3 26 ? 156.120 185.883 127.750 1.00 43.14 26 SER C N 1
ATOM 8016 C CA . SER C 3 26 ? 156.521 184.558 127.280 1.00 36.66 26 SER C CA 1
ATOM 8017 C C . SER C 3 26 ? 156.052 184.386 125.844 1.00 31.80 26 SER C C 1
ATOM 8018 O O . SER C 3 26 ? 154.938 183.922 125.601 1.00 36.42 26 SER C O 1
ATOM 8021 N N . CYS C 3 27 ? 156.905 184.739 124.896 1.00 28.93 27 CYS C N 1
ATOM 8022 C CA . CYS C 3 27 ? 156.570 184.661 123.483 1.00 32.65 27 CYS C CA 1
ATOM 8023 C C . CYS C 3 27 ? 157.101 183.343 122.935 1.00 40.29 27 CYS C C 1
ATOM 8024 O O . CYS C 3 27 ? 158.317 183.143 122.858 1.00 46.89 27 CYS C O 1
ATOM 8027 N N . VAL C 3 28 ? 156.193 182.443 122.569 1.00 44.88 28 VAL C N 1
ATOM 8028 C CA . VAL C 3 28 ? 156.558 181.131 122.045 1.00 43.40 28 VAL C CA 1
ATOM 8029 C C . VAL C 3 28 ? 156.523 181.201 120.525 1.00 37.92 28 VAL C C 1
ATOM 8030 O O . VAL C 3 28 ? 155.467 181.421 119.928 1.00 50.96 28 VAL C O 1
ATOM 8034 N N . PHE C 3 29 ? 157.676 181.013 119.895 1.00 35.12 29 PHE C N 1
ATOM 8035 C CA . PHE C 3 29 ? 157.805 181.225 118.457 1.00 42.17 29 PHE C CA 1
ATOM 8036 C C . PHE C 3 29 ? 157.614 179.931 117.677 1.00 45.16 29 PHE C C 1
ATOM 8037 O O . PHE C 3 29 ? 158.437 179.575 116.835 1.00 46.17 29 PHE C O 1
ATOM 8045 N N . GLY C 3 30 ? 156.533 179.221 117.927 1.00 63.03 30 GLY C N 1
ATOM 8046 C CA . GLY C 3 30 ? 156.259 178.015 117.171 1.00 68.11 30 GLY C CA 1
ATOM 8047 C C . GLY C 3 30 ? 155.380 177.067 117.959 1.00 71.13 30 GLY C C 1
ATOM 8048 O O . GLY C 3 30 ? 154.916 177.371 119.054 1.00 74.14 30 GLY C O 1
ATOM 8049 N N . ALA C 3 31 ? 155.162 175.899 117.365 1.00 71.56 31 ALA C N 1
ATOM 8050 C CA . ALA C 3 31 ? 154.318 174.869 117.948 1.00 71.57 31 ALA C CA 1
ATOM 8051 C C . ALA C 3 31 ? 155.025 173.525 117.845 1.00 72.30 31 ALA C C 1
ATOM 8052 O O . ALA C 3 31 ? 156.126 173.415 117.301 1.00 69.79 31 ALA C O 1
ATOM 8054 N N . GLU C 3 32 ? 154.376 172.494 118.374 1.00 78.83 32 GLU C N 1
ATOM 8055 C CA . GLU C 3 32 ? 154.914 171.145 118.388 1.00 80.05 32 GLU C CA 1
ATOM 8056 C C . GLU C 3 32 ? 153.864 170.179 117.862 1.00 79.71 32 GLU C C 1
ATOM 8057 O O . GLU C 3 32 ? 152.661 170.393 118.033 1.00 80.22 32 GLU C O 1
ATOM 8063 N N . LYS C 3 33 ? 154.327 169.122 117.203 1.00 70.82 33 LYS C N 1
ATOM 8064 C CA . LYS C 3 33 ? 153.410 168.147 116.635 1.00 68.34 33 LYS C CA 1
ATOM 8065 C C . LYS C 3 33 ? 152.672 167.404 117.738 1.00 67.34 33 LYS C C 1
ATOM 8066 O O . LYS C 3 33 ? 153.264 166.958 118.722 1.00 67.03 33 LYS C O 1
ATOM 8068 N N . SER C 3 34 ? 151.364 167.275 117.566 1.00 79.48 34 SER C N 1
ATOM 8069 C CA . SER C 3 34 ? 150.538 166.586 118.547 1.00 83.16 34 SER C CA 1
ATOM 8070 C C . SER C 3 34 ? 149.273 166.033 117.902 1.00 84.13 34 SER C C 1
ATOM 8071 O O . SER C 3 34 ? 148.405 166.789 117.466 1.00 84.89 34 SER C O 1
ATOM 8074 N N . ASP C 3 36 ? 149.426 161.705 118.689 1.00 106.52 36 ASP C N 1
ATOM 8075 C CA . ASP C 3 36 ? 148.115 162.270 118.983 1.00 106.56 36 ASP C CA 1
ATOM 8076 C C . ASP C 3 36 ? 147.392 161.443 120.036 1.00 106.91 36 ASP C C 1
ATOM 8077 O O . ASP C 3 36 ? 147.318 160.220 119.930 1.00 107.76 36 ASP C O 1
ATOM 8079 N N . ASP C 3 37 ? 146.864 162.114 121.053 1.00 97.94 37 ASP C N 1
ATOM 8080 C CA . ASP C 3 37 ? 146.118 161.419 122.085 1.00 94.10 37 ASP C CA 1
ATOM 8081 C C . ASP C 3 37 ? 144.809 160.878 121.515 1.00 94.87 37 ASP C C 1
ATOM 8082 O O . ASP C 3 37 ? 144.207 161.492 120.630 1.00 93.48 37 ASP C O 1
ATOM 8084 N N . PRO C 3 38 ? 144.358 159.716 121.991 1.00 107.62 38 PRO C N 1
ATOM 8085 C CA . PRO C 3 38 ? 143.032 159.232 121.580 1.00 107.80 38 PRO C CA 1
ATOM 8086 C C . PRO C 3 38 ? 141.926 160.207 121.925 1.00 107.84 38 PRO C C 1
ATOM 8087 O O . PRO C 3 38 ? 140.953 160.326 121.170 1.00 106.48 38 PRO C O 1
ATOM 8091 N N . ARG C 3 39 ? 142.047 160.901 123.050 1.00 103.06 39 ARG C N 1
ATOM 8092 C CA . ARG C 3 39 ? 141.155 162.010 123.340 1.00 102.36 39 ARG C CA 1
ATOM 8093 C C . ARG C 3 39 ? 141.294 163.060 122.239 1.00 99.27 39 ARG C C 1
ATOM 8094 O O . ARG C 3 39 ? 142.408 163.314 121.767 1.00 100.98 39 ARG C O 1
ATOM 8102 N N . PRO C 3 40 ? 140.194 163.661 121.785 1.00 100.53 40 PRO C N 1
ATOM 8103 C CA . PRO C 3 40 ? 140.284 164.604 120.664 1.00 103.56 40 PRO C CA 1
ATOM 8104 C C . PRO C 3 40 ? 141.214 165.764 120.981 1.00 104.19 40 PRO C C 1
ATOM 8105 O O . PRO C 3 40 ? 141.305 166.218 122.124 1.00 105.11 40 PRO C O 1
ATOM 8109 N N . HIS C 3 41 ? 141.922 166.230 119.950 1.00 98.93 41 HIS C N 1
ATOM 8110 C CA . HIS C 3 41 ? 142.903 167.296 120.104 1.00 97.67 41 HIS C CA 1
ATOM 8111 C C . HIS C 3 41 ? 142.252 168.537 120.695 1.00 97.31 41 HIS C C 1
ATOM 8112 O O . HIS C 3 41 ? 141.411 169.174 120.054 1.00 97.95 41 HIS C O 1
ATOM 8114 N N . GLY C 3 42 ? 142.633 168.882 121.922 1.00 73.54 42 GLY C N 1
ATOM 8115 C CA . GLY C 3 42 ? 142.016 169.967 122.645 1.00 75.41 42 GLY C CA 1
ATOM 8116 C C . GLY C 3 42 ? 142.818 171.252 122.572 1.00 74.24 42 GLY C C 1
ATOM 8117 O O . GLY C 3 42 ? 143.690 171.442 121.722 1.00 70.54 42 GLY C O 1
ATOM 8118 N N . ALA C 3 43 ? 142.492 172.156 123.487 1.00 74.41 43 ALA C N 1
ATOM 8119 C CA . ALA C 3 43 ? 143.204 173.410 123.664 1.00 72.32 43 ALA C CA 1
ATOM 8120 C C . ALA C 3 43 ? 143.801 173.553 125.051 1.00 76.87 43 ALA C C 1
ATOM 8121 O O . ALA C 3 43 ? 144.901 174.097 125.188 1.00 83.11 43 ALA C O 1
ATOM 8123 N N . GLU C 3 44 ? 143.101 173.071 126.083 1.00 74.31 44 GLU C N 1
ATOM 8124 C CA . GLU C 3 44 ? 143.659 173.105 127.431 1.00 78.74 44 GLU C CA 1
ATOM 8125 C C . GLU C 3 44 ? 144.995 172.380 127.487 1.00 85.04 44 GLU C C 1
ATOM 8126 O O . GLU C 3 44 ? 145.975 172.903 128.028 1.00 86.68 44 GLU C O 1
ATOM 8132 N N . ARG C 3 45 ? 145.055 171.177 126.914 1.00 84.99 45 ARG C N 1
ATOM 8133 C CA . ARG C 3 45 ? 146.268 170.372 126.997 1.00 82.44 45 ARG C CA 1
ATOM 8134 C C . ARG C 3 45 ? 147.438 171.064 126.312 1.00 81.32 45 ARG C C 1
ATOM 8135 O O . ARG C 3 45 ? 148.514 171.223 126.903 1.00 86.96 45 ARG C O 1
ATOM 8143 N N . ASP C 3 46 ? 147.248 171.481 125.060 1.00 68.47 46 ASP C N 1
ATOM 8144 C CA . ASP C 3 46 ? 148.347 172.084 124.316 1.00 73.54 46 ASP C CA 1
ATOM 8145 C C . ASP C 3 46 ? 148.781 173.409 124.930 1.00 70.17 46 ASP C C 1
ATOM 8146 O O . ASP C 3 46 ? 149.983 173.683 125.044 1.00 70.68 46 ASP C O 1
ATOM 8151 N N . ARG C 3 47 ? 147.823 174.243 125.334 1.00 67.32 47 ARG C N 1
ATOM 8152 C CA . ARG C 3 47 ? 148.182 175.509 125.957 1.00 71.09 47 ARG C CA 1
ATOM 8153 C C . ARG C 3 47 ? 148.935 175.286 127.260 1.00 71.91 47 ARG C C 1
ATOM 8154 O O . ARG C 3 47 ? 149.947 175.950 127.521 1.00 77.31 47 ARG C O 1
ATOM 8162 N N . LEU C 3 48 ? 148.473 174.346 128.086 1.00 58.78 48 LEU C N 1
ATOM 8163 C CA . LEU C 3 48 ? 149.129 174.125 129.365 1.00 62.94 48 LEU C CA 1
ATOM 8164 C C . LEU C 3 48 ? 150.529 173.556 129.172 1.00 70.48 48 LEU C C 1
ATOM 8165 O O . LEU C 3 48 ? 151.453 173.908 129.914 1.00 73.76 48 LEU C O 1
ATOM 8170 N N . LEU C 3 49 ? 150.711 172.694 128.169 1.00 69.94 49 LEU C N 1
ATOM 8171 C CA . LEU C 3 49 ? 152.045 172.180 127.868 1.00 70.38 49 LEU C CA 1
ATOM 8172 C C . LEU C 3 49 ? 152.985 173.302 127.436 1.00 70.44 49 LEU C C 1
ATOM 8173 O O . LEU C 3 49 ? 154.090 173.455 127.983 1.00 66.86 49 LEU C O 1
ATOM 8178 N N . ARG C 3 50 ? 152.561 174.097 126.448 1.00 54.95 50 ARG C N 1
ATOM 8179 C CA . ARG C 3 50 ? 153.404 175.168 125.932 1.00 48.04 50 ARG C CA 1
ATOM 8180 C C . ARG C 3 50 ? 153.598 176.299 126.929 1.00 47.92 50 ARG C C 1
ATOM 8181 O O . ARG C 3 50 ? 154.463 177.150 126.708 1.00 53.80 50 ARG C O 1
ATOM 8189 N N . LYS C 3 51 ? 152.814 176.341 128.003 1.00 41.25 51 LYS C N 1
ATOM 8190 C CA . LYS C 3 51 ? 153.062 177.292 129.078 1.00 44.23 51 LYS C CA 1
ATOM 8191 C C . LYS C 3 51 ? 154.016 176.738 130.130 1.00 50.90 51 LYS C C 1
ATOM 8192 O O . LYS C 3 51 ? 154.946 177.439 130.561 1.00 57.35 51 LYS C O 1
ATOM 8198 N N . GLU C 3 52 ? 153.801 175.489 130.556 1.00 46.69 52 GLU C N 1
ATOM 8199 C CA . GLU C 3 52 ? 154.637 174.909 131.599 1.00 44.65 52 GLU C CA 1
ATOM 8200 C C . GLU C 3 52 ? 156.069 174.704 131.128 1.00 46.46 52 GLU C C 1
ATOM 8201 O O . GLU C 3 52 ? 156.999 174.828 131.933 1.00 47.60 52 GLU C O 1
ATOM 8203 N N . GLN C 3 53 ? 156.279 174.417 129.839 1.00 46.35 53 GLN C N 1
ATOM 8204 C CA . GLN C 3 53 ? 157.650 174.330 129.336 1.00 47.88 53 GLN C CA 1
ATOM 8205 C C . GLN C 3 53 ? 158.414 175.633 129.570 1.00 47.03 53 GLN C C 1
ATOM 8206 O O . GLN C 3 53 ? 159.533 175.634 130.108 1.00 49.36 53 GLN C O 1
ATOM 8212 N N . ILE C 3 54 ? 157.818 176.755 129.169 1.00 27.31 54 ILE C N 1
ATOM 8213 C CA . ILE C 3 54 ? 158.479 178.047 129.290 1.00 20.74 54 ILE C CA 1
ATOM 8214 C C . ILE C 3 54 ? 158.659 178.424 130.753 1.00 24.37 54 ILE C C 1
ATOM 8215 O O . ILE C 3 54 ? 159.698 178.978 131.142 1.00 42.90 54 ILE C O 1
ATOM 8220 N N . LEU C 3 55 ? 157.668 178.127 131.592 1.00 5.80 55 LEU C N 1
ATOM 8221 C CA . LEU C 3 55 ? 157.829 178.416 133.011 1.00 19.76 55 LEU C CA 1
ATOM 8222 C C . LEU C 3 55 ? 158.986 177.620 133.613 1.00 42.81 55 LEU C C 1
ATOM 8223 O O . LEU C 3 55 ? 159.746 178.140 134.443 1.00 47.21 55 LEU C O 1
ATOM 8228 N N . ALA C 3 56 ? 159.140 176.357 133.204 1.00 44.87 56 ALA C N 1
ATOM 8229 C CA . ALA C 3 56 ? 160.258 175.556 133.694 1.00 36.44 56 ALA C CA 1
ATOM 8230 C C . ALA C 3 56 ? 161.593 176.133 133.241 1.00 34.51 56 ALA C C 1
ATOM 8231 O O . ALA C 3 56 ? 162.560 176.164 134.016 1.00 43.86 56 ALA C O 1
ATOM 8233 N N . VAL C 3 57 ? 161.673 176.584 131.988 1.00 17.29 57 VAL C N 1
ATOM 8234 C CA . VAL C 3 57 ? 162.902 177.228 131.524 1.00 12.31 57 VAL C CA 1
ATOM 8235 C C . VAL C 3 57 ? 163.209 178.458 132.369 1.00 22.26 57 VAL C C 1
ATOM 8236 O O . VAL C 3 57 ? 164.370 178.725 132.713 1.00 34.88 57 VAL C O 1
ATOM 8240 N N . ALA C 3 58 ? 162.174 179.223 132.725 1.00 37.23 58 ALA C N 1
ATOM 8241 C CA . ALA C 3 58 ? 162.379 180.401 133.564 1.00 38.54 58 ALA C CA 1
ATOM 8242 C C . ALA C 3 58 ? 162.929 180.022 134.933 1.00 29.88 58 ALA C C 1
ATOM 8243 O O . ALA C 3 58 ? 163.857 180.669 135.440 1.00 38.08 58 ALA C O 1
ATOM 8245 N N . ARG C 3 59 ? 162.381 178.971 135.544 1.00 23.84 59 ARG C N 1
ATOM 8246 C CA . ARG C 3 59 ? 162.906 178.535 136.837 1.00 40.25 59 ARG C CA 1
ATOM 8247 C C . ARG C 3 59 ? 164.365 178.094 136.729 1.00 44.62 59 ARG C C 1
ATOM 8248 O O . ARG C 3 59 ? 165.184 178.401 137.609 1.00 42.65 59 ARG C O 1
ATOM 8256 N N . GLN C 3 60 ? 164.706 177.362 135.664 1.00 38.50 60 GLN C N 1
ATOM 8257 C CA . GLN C 3 60 ? 166.085 176.906 135.500 1.00 34.40 60 GLN C CA 1
ATOM 8258 C C . GLN C 3 60 ? 167.042 178.081 135.354 1.00 37.55 60 GLN C C 1
ATOM 8259 O O . GLN C 3 60 ? 168.146 178.070 135.918 1.00 48.36 60 GLN C O 1
ATOM 8261 N N . VAL C 3 61 ? 166.644 179.104 134.593 1.00 29.10 61 VAL C N 1
ATOM 8262 C CA . VAL C 3 61 ? 167.508 180.271 134.442 1.00 17.00 61 VAL C CA 1
ATOM 8263 C C . VAL C 3 61 ? 167.639 181.015 135.761 1.00 19.62 61 VAL C C 1
ATOM 8264 O O . VAL C 3 61 ? 168.702 181.555 136.077 1.00 33.57 61 VAL C O 1
ATOM 8268 N N . GLU C 3 62 ? 166.572 181.053 136.558 1.00 21.38 62 GLU C N 1
ATOM 8269 C CA . GLU C 3 62 ? 166.688 181.668 137.876 1.00 23.62 62 GLU C CA 1
ATOM 8270 C C . GLU C 3 62 ? 167.715 180.938 138.729 1.00 31.56 62 GLU C C 1
ATOM 8271 O O . GLU C 3 62 ? 168.541 181.571 139.401 1.00 37.75 62 GLU C O 1
ATOM 8273 N N . SER C 3 63 ? 167.686 179.602 138.705 1.00 39.92 63 SER C N 1
ATOM 8274 C CA . SER C 3 63 ? 168.653 178.825 139.481 1.00 44.52 63 SER C CA 1
ATOM 8275 C C . SER C 3 63 ? 170.080 179.088 139.009 1.00 37.53 63 SER C C 1
ATOM 8276 O O . SER C 3 63 ? 170.983 179.333 139.822 1.00 42.14 63 SER C O 1
ATOM 8279 N N . MET C 3 64 ? 170.297 179.053 137.690 1.00 29.88 64 MET C N 1
ATOM 8280 C CA . MET C 3 64 ? 171.628 179.328 137.153 1.00 31.97 64 MET C CA 1
ATOM 8281 C C . MET C 3 64 ? 172.116 180.715 137.554 1.00 42.96 64 MET C C 1
ATOM 8282 O O . MET C 3 64 ? 173.263 180.873 137.981 1.00 47.53 64 MET C O 1
ATOM 8287 N N . CYS C 3 65 ? 171.260 181.733 137.424 1.00 39.59 65 CYS C N 1
ATOM 8288 C CA . CYS C 3 65 ? 171.667 183.100 137.735 1.00 28.05 65 CYS C CA 1
ATOM 8289 C C . CYS C 3 65 ? 172.008 183.259 139.206 1.00 33.62 65 CYS C C 1
ATOM 8290 O O . CYS C 3 65 ? 173.016 183.880 139.558 1.00 37.38 65 CYS C O 1
ATOM 8292 N N . ARG C 3 66 ? 171.173 182.711 140.084 1.00 34.50 66 ARG C N 1
ATOM 8293 C CA . ARG C 3 66 ? 171.421 182.855 141.511 1.00 38.83 66 ARG C CA 1
ATOM 8294 C C . ARG C 3 66 ? 172.733 182.179 141.900 1.00 46.06 66 ARG C C 1
ATOM 8295 O O . ARG C 3 66 ? 173.589 182.784 142.571 1.00 54.13 66 ARG C O 1
ATOM 8303 N N . LEU C 3 67 ? 172.929 180.930 141.455 1.00 38.29 67 LEU C N 1
ATOM 8304 C CA . LEU C 3 67 ? 174.170 180.229 141.773 1.00 35.77 67 LEU C CA 1
ATOM 8305 C C . LEU C 3 67 ? 175.381 180.927 141.172 1.00 39.71 67 LEU C C 1
ATOM 8306 O O . LEU C 3 67 ? 176.457 180.928 141.776 1.00 41.61 67 LEU C O 1
ATOM 8311 N N . GLN C 3 68 ? 175.232 181.521 139.990 1.00 33.80 68 GLN C N 1
ATOM 8312 C CA . GLN C 3 68 ? 176.315 182.311 139.424 1.00 26.10 68 GLN C CA 1
ATOM 8313 C C . GLN C 3 68 ? 176.623 183.512 140.297 1.00 33.89 68 GLN C C 1
ATOM 8314 O O . GLN C 3 68 ? 177.783 183.906 140.434 1.00 38.48 68 GLN C O 1
ATOM 8320 N N . GLN C 3 69 ? 175.587 184.114 140.887 1.00 50.82 69 GLN C N 1
ATOM 8321 C CA . GLN C 3 69 ? 175.777 185.318 141.690 1.00 47.22 69 GLN C CA 1
ATOM 8322 C C . GLN C 3 69 ? 176.553 185.027 142.967 1.00 43.34 69 GLN C C 1
ATOM 8323 O O . GLN C 3 69 ? 177.497 185.749 143.302 1.00 40.69 69 GLN C O 1
ATOM 8329 N N . GLN C 3 70 ? 176.168 183.983 143.710 1.00 37.27 70 GLN C N 1
ATOM 8330 C CA . GLN C 3 70 ? 176.929 183.695 144.928 1.00 39.94 70 GLN C CA 1
ATOM 8331 C C . GLN C 3 70 ? 178.368 183.286 144.625 1.00 46.28 70 GLN C C 1
ATOM 8332 O O . GLN C 3 70 ? 179.299 183.749 145.291 1.00 47.65 70 GLN C O 1
ATOM 8338 N N . ALA C 3 71 ? 178.578 182.431 143.630 1.00 37.26 71 ALA C N 1
ATOM 8339 C CA . ALA C 3 71 ? 179.883 181.808 143.418 1.00 36.69 71 ALA C CA 1
ATOM 8340 C C . ALA C 3 71 ? 180.652 182.437 142.270 1.00 30.01 71 ALA C C 1
ATOM 8341 O O . ALA C 3 71 ? 181.336 181.739 141.521 1.00 22.02 71 ALA C O 1
ATOM 8343 N N . SER C 3 72 ? 180.550 183.749 142.105 1.00 56.39 72 SER C N 1
ATOM 8344 C CA . SER C 3 72 ? 181.365 184.480 141.143 1.00 64.22 72 SER C CA 1
ATOM 8345 C C . SER C 3 72 ? 182.331 185.446 141.802 1.00 59.16 72 SER C C 1
ATOM 8346 O O . SER C 3 72 ? 183.474 185.566 141.356 1.00 59.43 72 SER C O 1
ATOM 8348 N N . GLY C 3 73 ? 181.901 186.150 142.843 1.00 64.52 73 GLY C N 1
ATOM 8349 C CA . GLY C 3 73 ? 182.773 187.094 143.507 1.00 68.13 73 GLY C CA 1
ATOM 8350 C C . GLY C 3 73 ? 182.978 188.357 142.699 1.00 74.80 73 GLY C C 1
ATOM 8351 O O . GLY C 3 73 ? 183.446 189.373 143.224 1.00 79.25 73 GLY C O 1
ATOM 8352 N N . ARG C 3 74 ? 182.644 188.298 141.416 1.00 76.38 74 ARG C N 1
ATOM 8353 C CA . ARG C 3 74 ? 182.693 189.481 140.573 1.00 75.09 74 ARG C CA 1
ATOM 8354 C C . ARG C 3 74 ? 181.641 190.476 141.043 1.00 73.26 74 ARG C C 1
ATOM 8355 O O . ARG C 3 74 ? 180.465 190.112 141.123 1.00 75.71 74 ARG C O 1
ATOM 8357 N N . PRO C 3 75 ? 182.015 191.738 141.264 1.00 75.02 75 PRO C N 1
ATOM 8358 C CA . PRO C 3 75 ? 181.161 192.722 141.971 1.00 79.32 75 PRO C CA 1
ATOM 8359 C C . PRO C 3 75 ? 179.861 192.141 142.497 1.00 80.88 75 PRO C C 1
ATOM 8360 O O . PRO C 3 75 ? 178.802 192.298 141.871 1.00 80.36 75 PRO C O 1
ATOM 8364 N N . PRO C 3 76 ? 179.900 191.458 143.642 1.00 80.94 76 PRO C N 1
ATOM 8365 C CA . PRO C 3 76 ? 178.683 190.832 144.185 1.00 81.60 76 PRO C CA 1
ATOM 8366 C C . PRO C 3 76 ? 177.644 191.879 144.561 1.00 81.35 76 PRO C C 1
ATOM 8367 O O . PRO C 3 76 ? 177.912 192.779 145.360 1.00 83.16 76 PRO C O 1
ATOM 8371 N N . MET C 3 77 ? 176.453 191.748 143.979 1.00 79.66 77 MET C N 1
ATOM 8372 C CA . MET C 3 77 ? 175.342 192.669 144.211 1.00 80.91 77 MET C CA 1
ATOM 8373 C C . MET C 3 77 ? 175.731 194.115 143.918 1.00 78.68 77 MET C C 1
ATOM 8374 O O . MET C 3 77 ? 174.939 194.882 143.373 1.00 76.74 77 MET C O 1
ATOM 8376 N N . PRO C 3 89 ? 176.997 199.095 132.248 1.00 90.59 89 PRO C N 1
ATOM 8377 C CA . PRO C 3 89 ? 177.602 197.778 132.455 1.00 89.49 89 PRO C CA 1
ATOM 8378 C C . PRO C 3 89 ? 177.227 196.790 131.360 1.00 89.29 89 PRO C C 1
ATOM 8379 O O . PRO C 3 89 ? 176.189 196.134 131.452 1.00 90.27 89 PRO C O 1
ATOM 8383 N N . LEU C 3 90 ? 178.077 196.684 130.338 1.00 87.32 90 LEU C N 1
ATOM 8384 C CA . LEU C 3 90 ? 177.810 195.815 129.196 1.00 90.73 90 LEU C CA 1
ATOM 8385 C C . LEU C 3 90 ? 178.246 194.377 129.462 1.00 89.58 90 LEU C C 1
ATOM 8386 O O . LEU C 3 90 ? 177.434 193.451 129.383 1.00 90.06 90 LEU C O 1
ATOM 8391 N N . HIS C 3 91 ? 179.523 194.178 129.774 1.00 75.99 91 HIS C N 1
ATOM 8392 C CA . HIS C 3 91 ? 180.064 192.850 130.020 1.00 78.05 91 HIS C CA 1
ATOM 8393 C C . HIS C 3 91 ? 180.093 192.489 131.499 1.00 78.28 91 HIS C C 1
ATOM 8394 O O . HIS C 3 91 ? 180.687 191.470 131.864 1.00 78.31 91 HIS C O 1
ATOM 8396 N N . GLU C 3 92 ? 179.467 193.295 132.353 1.00 66.95 92 GLU C N 1
ATOM 8397 C CA . GLU C 3 92 ? 179.514 193.094 133.791 1.00 62.71 92 GLU C CA 1
ATOM 8398 C C . GLU C 3 92 ? 178.271 192.405 134.337 1.00 62.47 92 GLU C C 1
ATOM 8399 O O . GLU C 3 92 ? 178.129 192.289 135.557 1.00 65.25 92 GLU C O 1
ATOM 8405 N N . ALA C 3 93 ? 177.385 191.957 133.487 1.00 43.86 93 ALA C N 1
ATOM 8406 C CA . ALA C 3 93 ? 176.226 191.273 134.034 1.00 42.78 93 ALA C CA 1
ATOM 8407 C C . ALA C 3 93 ? 176.417 189.763 133.973 1.00 47.05 93 ALA C C 1
ATOM 8408 O O . ALA C 3 93 ? 177.160 189.262 133.124 1.00 52.67 93 ALA C O 1
ATOM 8410 N N . PRO C 3 94 ? 175.782 189.007 134.869 1.00 41.57 94 PRO C N 1
ATOM 8411 C CA . PRO C 3 94 ? 175.923 187.546 134.829 1.00 42.57 94 PRO C CA 1
ATOM 8412 C C . PRO C 3 94 ? 175.419 186.950 133.521 1.00 41.88 94 PRO C C 1
ATOM 8413 O O . PRO C 3 94 ? 174.436 187.411 132.939 1.00 47.73 94 PRO C O 1
ATOM 8417 N N . ARG C 3 95 ? 176.118 185.913 133.061 1.00 39.99 95 ARG C N 1
ATOM 8418 C CA . ARG C 3 95 ? 175.846 185.244 131.800 1.00 38.65 95 ARG C CA 1
ATOM 8419 C C . ARG C 3 95 ? 176.093 183.749 131.977 1.00 53.32 95 ARG C C 1
ATOM 8420 O O . ARG C 3 95 ? 176.794 183.329 132.901 1.00 63.33 95 ARG C O 1
ATOM 8428 N N . GLY C 3 96 ? 175.517 182.940 131.092 1.00 38.01 96 GLY C N 1
ATOM 8429 C CA . GLY C 3 96 ? 175.777 181.514 131.133 1.00 38.87 96 GLY C CA 1
ATOM 8430 C C . GLY C 3 96 ? 174.930 180.749 130.133 1.00 38.83 96 GLY C C 1
ATOM 8431 O O . GLY C 3 96 ? 174.284 181.330 129.260 1.00 47.60 96 GLY C O 1
ATOM 8432 N N . ALA C 3 97 ? 174.947 179.424 130.292 1.00 28.38 97 ALA C N 1
ATOM 8433 C CA . ALA C 3 97 ? 174.250 178.502 129.403 1.00 22.34 97 ALA C CA 1
ATOM 8434 C C . ALA C 3 97 ? 173.974 177.201 130.149 1.00 31.05 97 ALA C C 1
ATOM 8435 O O . ALA C 3 97 ? 174.552 176.939 131.205 1.00 43.89 97 ALA C O 1
ATOM 8437 N N . PHE C 3 98 ? 173.080 176.387 129.584 1.00 22.35 98 PHE C N 1
ATOM 8438 C CA . PHE C 3 98 ? 172.645 175.136 130.200 1.00 14.54 98 PHE C CA 1
ATOM 8439 C C . PHE C 3 98 ? 172.113 174.203 129.119 1.00 29.76 98 PHE C C 1
ATOM 8440 O O . PHE C 3 98 ? 172.029 174.569 127.947 1.00 49.08 98 PHE C O 1
ATOM 8442 N N . ARG C 3 99 ? 171.752 172.984 129.520 1.00 37.33 99 ARG C N 1
ATOM 8443 C CA . ARG C 3 99 ? 171.044 172.050 128.651 1.00 35.36 99 ARG C CA 1
ATOM 8444 C C . ARG C 3 99 ? 169.861 171.428 129.380 1.00 32.08 99 ARG C C 1
ATOM 8445 O O . ARG C 3 99 ? 169.920 171.164 130.582 1.00 33.10 99 ARG C O 1
ATOM 8453 N N . LEU C 3 100 ? 168.789 171.181 128.631 1.00 36.87 100 LEU C N 1
ATOM 8454 C CA . LEU C 3 100 ? 167.519 170.761 129.201 1.00 45.42 100 LEU C CA 1
ATOM 8455 C C . LEU C 3 100 ? 167.424 169.235 129.248 1.00 49.96 100 LEU C C 1
ATOM 8456 O O . LEU C 3 100 ? 168.370 168.516 128.915 1.00 54.53 100 LEU C O 1
ATOM 8461 N N . ALA C 3 101 ? 166.265 168.730 129.668 1.00 47.83 101 ALA C N 1
ATOM 8462 C CA . ALA C 3 101 ? 166.018 167.301 129.805 1.00 43.41 101 ALA C CA 1
ATOM 8463 C C . ALA C 3 101 ? 164.781 166.922 129.005 1.00 45.66 101 ALA C C 1
ATOM 8464 O O . ALA C 3 101 ? 163.738 167.570 129.128 1.00 48.67 101 ALA C O 1
ATOM 8466 N N . ALA C 3 102 ? 164.900 165.872 128.193 1.00 51.55 102 ALA C N 1
ATOM 8467 C CA . ALA C 3 102 ? 163.769 165.392 127.410 1.00 46.21 102 ALA C CA 1
ATOM 8468 C C . ALA C 3 102 ? 162.659 164.900 128.327 1.00 39.72 102 ALA C C 1
ATOM 8469 O O . ALA C 3 102 ? 162.919 164.350 129.400 1.00 44.88 102 ALA C O 1
ATOM 8471 N N . GLU C 3 103 ? 161.416 165.135 127.910 1.00 36.52 103 GLU C N 1
ATOM 8472 C CA . GLU C 3 103 ? 160.217 164.780 128.667 1.00 43.93 103 GLU C CA 1
ATOM 8473 C C . GLU C 3 103 ? 160.127 165.555 129.979 1.00 46.46 103 GLU C C 1
ATOM 8474 O O . GLU C 3 103 ? 159.170 165.392 130.742 1.00 42.97 103 GLU C O 1
ATOM 8480 N N . ASN C 3 104 ? 161.116 166.405 130.244 1.00 49.32 104 ASN C N 1
ATOM 8481 C CA . ASN C 3 104 ? 161.094 167.323 131.383 1.00 51.29 104 ASN C CA 1
ATOM 8482 C C . ASN C 3 104 ? 161.554 168.700 130.920 1.00 57.46 104 ASN C C 1
ATOM 8483 O O . ASN C 3 104 ? 162.657 169.150 131.252 1.00 57.39 104 ASN C O 1
ATOM 8485 N N . PRO C 3 105 ? 160.721 169.411 130.138 1.00 42.85 105 PRO C N 1
ATOM 8486 C CA . PRO C 3 105 ? 159.489 168.978 129.486 1.00 34.28 105 PRO C CA 1
ATOM 8487 C C . PRO C 3 105 ? 159.545 169.040 127.956 1.00 44.87 105 PRO C C 1
ATOM 8488 O O . PRO C 3 105 ? 158.494 169.072 127.328 1.00 50.69 105 PRO C O 1
ATOM 8492 N N . PHE C 3 106 ? 160.713 169.056 127.313 1.00 45.53 106 PHE C N 1
ATOM 8493 C CA . PHE C 3 106 ? 160.803 169.160 125.861 1.00 45.20 106 PHE C CA 1
ATOM 8494 C C . PHE C 3 106 ? 160.897 167.795 125.191 1.00 48.04 106 PHE C C 1
ATOM 8495 O O . PHE C 3 106 ? 161.255 166.790 125.809 1.00 54.15 106 PHE C O 1
ATOM 8503 N N . GLN C 3 107 ? 160.565 167.778 123.899 1.00 41.27 107 GLN C N 1
ATOM 8504 C CA . GLN C 3 107 ? 160.751 166.580 123.088 1.00 42.34 107 GLN C CA 1
ATOM 8505 C C . GLN C 3 107 ? 162.172 166.505 122.551 1.00 43.05 107 GLN C C 1
ATOM 8506 O O . GLN C 3 107 ? 162.934 165.597 122.899 1.00 50.37 107 GLN C O 1
ATOM 8508 N N . GLU C 3 108 ? 162.542 167.448 121.708 1.00 35.24 108 GLU C N 1
ATOM 8509 C CA . GLU C 3 108 ? 163.929 167.565 121.290 1.00 40.64 108 GLU C CA 1
ATOM 8510 C C . GLU C 3 108 ? 164.690 168.380 122.328 1.00 45.34 108 GLU C C 1
ATOM 8511 O O . GLU C 3 108 ? 164.245 169.472 122.691 1.00 49.22 108 GLU C O 1
ATOM 8513 N N . PRO C 3 109 ? 165.794 167.870 122.866 1.00 39.71 109 PRO C N 1
ATOM 8514 C CA . PRO C 3 109 ? 166.532 168.635 123.876 1.00 46.33 109 PRO C CA 1
ATOM 8515 C C . PRO C 3 109 ? 167.149 169.896 123.288 1.00 42.56 109 PRO C C 1
ATOM 8516 O O . PRO C 3 109 ? 167.576 169.923 122.132 1.00 34.49 109 PRO C O 1
ATOM 8520 N N . ARG C 3 110 ? 167.187 170.950 124.105 1.00 45.49 110 ARG C N 1
ATOM 8521 C CA . ARG C 3 110 ? 167.636 172.264 123.670 1.00 39.76 110 ARG C CA 1
ATOM 8522 C C . ARG C 3 110 ? 168.530 172.900 124.727 1.00 42.84 110 ARG C C 1
ATOM 8523 O O . ARG C 3 110 ? 168.431 172.607 125.920 1.00 46.41 110 ARG C O 1
ATOM 8531 N N . THR C 3 111 ? 169.411 173.776 124.258 1.00 33.69 111 THR C N 1
ATOM 8532 C CA . THR C 3 111 ? 170.231 174.638 125.093 1.00 22.10 111 THR C CA 1
ATOM 8533 C C . THR C 3 111 ? 169.420 175.855 125.526 1.00 30.20 111 THR C C 1
ATOM 8534 O O . THR C 3 111 ? 168.493 176.283 124.833 1.00 54.09 111 THR C O 1
ATOM 8538 N N . VAL C 3 112 ? 169.774 176.411 126.679 1.00 21.97 112 VAL C N 1
ATOM 8539 C CA . VAL C 3 112 ? 169.148 177.613 127.215 1.00 29.01 112 VAL C CA 1
ATOM 8540 C C . VAL C 3 112 ? 170.227 178.667 127.434 1.00 39.51 112 VAL C C 1
ATOM 8541 O O . VAL C 3 112 ? 171.246 178.393 128.079 1.00 48.23 112 VAL C O 1
ATOM 8545 N N . VAL C 3 113 ? 170.002 179.866 126.899 1.00 32.16 113 VAL C N 1
ATOM 8546 C CA . VAL C 3 113 ? 170.934 180.985 126.986 1.00 22.56 113 VAL C CA 1
ATOM 8547 C C . VAL C 3 113 ? 170.276 182.104 127.775 1.00 31.57 113 VAL C C 1
ATOM 8548 O O . VAL C 3 113 ? 169.099 182.412 127.561 1.00 46.00 113 VAL C O 1
ATOM 8552 N N . TRP C 3 114 ? 171.032 182.716 128.682 1.00 33.45 114 TRP C N 1
ATOM 8553 C CA . TRP C 3 114 ? 170.503 183.794 129.501 1.00 38.10 114 TRP C CA 1
ATOM 8554 C C . TRP C 3 114 ? 171.490 184.949 129.609 1.00 39.96 114 TRP C C 1
ATOM 8555 O O . TRP C 3 114 ? 172.677 184.823 129.303 1.00 46.30 114 TRP C O 1
ATOM 8566 N N . LEU C 3 115 ? 170.950 186.095 130.021 1.00 34.93 115 LEU C N 1
ATOM 8567 C CA . LEU C 3 115 ? 171.740 187.263 130.401 1.00 33.70 115 LEU C CA 1
ATOM 8568 C C . LEU C 3 115 ? 170.849 188.116 131.293 1.00 38.82 115 LEU C C 1
ATOM 8569 O O . LEU C 3 115 ? 169.904 188.738 130.804 1.00 51.46 115 LEU C O 1
ATOM 8574 N N . GLY C 3 116 ? 171.139 188.130 132.592 1.00 29.19 116 GLY C N 1
ATOM 8575 C CA . GLY C 3 116 ? 170.299 188.811 133.558 1.00 36.79 116 GLY C CA 1
ATOM 8576 C C . GLY C 3 116 ? 170.827 190.198 133.873 1.00 45.72 116 GLY C C 1
ATOM 8577 O O . GLY C 3 116 ? 172.022 190.383 134.107 1.00 48.01 116 GLY C O 1
ATOM 8578 N N . VAL C 3 117 ? 169.916 191.170 133.872 1.00 42.35 117 VAL C N 1
ATOM 8579 C CA . VAL C 3 117 ? 170.214 192.545 134.254 1.00 31.44 117 VAL C CA 1
ATOM 8580 C C . VAL C 3 117 ? 169.252 192.949 135.360 1.00 31.71 117 VAL C C 1
ATOM 8581 O O . VAL C 3 117 ? 168.053 192.659 135.282 1.00 29.37 117 VAL C O 1
ATOM 8585 N N . LEU C 3 118 ? 169.788 193.581 136.403 1.00 40.66 118 LEU C N 1
ATOM 8586 C CA . LEU C 3 118 ? 169.003 194.007 137.556 1.00 45.18 118 LEU C CA 1
ATOM 8587 C C . LEU C 3 118 ? 168.187 192.849 138.115 1.00 44.55 118 LEU C C 1
ATOM 8588 O O . LEU C 3 118 ? 168.698 192.032 138.886 1.00 46.82 118 LEU C O 1
ATOM 8590 N N . SER C 3 119 ? 166.913 192.780 137.737 1.00 41.71 119 SER C N 1
ATOM 8591 C CA . SER C 3 119 ? 166.057 191.664 138.112 1.00 44.07 119 SER C CA 1
ATOM 8592 C C . SER C 3 119 ? 165.161 191.250 136.953 1.00 46.41 119 SER C C 1
ATOM 8593 O O . SER C 3 119 ? 164.028 190.807 137.166 1.00 46.39 119 SER C O 1
ATOM 8596 N N . LEU C 3 120 ? 165.649 191.389 135.722 1.00 46.34 120 LEU C N 1
ATOM 8597 C CA . LEU C 3 120 ? 164.897 191.039 134.518 1.00 47.01 120 LEU C CA 1
ATOM 8598 C C . LEU C 3 120 ? 165.774 190.138 133.651 1.00 50.34 120 LEU C C 1
ATOM 8599 O O . LEU C 3 120 ? 166.460 190.609 132.739 1.00 47.09 120 LEU C O 1
ATOM 8604 N N . GLY C 3 121 ? 165.734 188.839 133.927 1.00 45.25 121 GLY C N 1
ATOM 8605 C CA . GLY C 3 121 ? 166.544 187.890 133.194 1.00 33.73 121 GLY C CA 1
ATOM 8606 C C . GLY C 3 121 ? 165.896 187.413 131.916 1.00 32.20 121 GLY C C 1
ATOM 8607 O O . GLY C 3 121 ? 164.977 186.590 131.949 1.00 30.51 121 GLY C O 1
ATOM 8608 N N . PHE C 3 122 ? 166.377 187.914 130.785 1.00 27.78 122 PHE C N 1
ATOM 8609 C CA . PHE C 3 122 ? 165.827 187.555 129.486 1.00 31.52 122 PHE C CA 1
ATOM 8610 C C . PHE C 3 122 ? 166.558 186.343 128.928 1.00 36.16 122 PHE C C 1
ATOM 8611 O O . PHE C 3 122 ? 167.789 186.317 128.892 1.00 33.01 122 PHE C O 1
ATOM 8613 N N . ALA C 3 123 ? 165.792 185.352 128.473 1.00 40.74 123 ALA C N 1
ATOM 8614 C CA . ALA C 3 123 ? 166.324 184.055 128.086 1.00 23.11 123 ALA C CA 1
ATOM 8615 C C . ALA C 3 123 ? 166.021 183.771 126.624 1.00 24.59 123 ALA C C 1
ATOM 8616 O O . ALA C 3 123 ? 165.223 184.459 125.986 1.00 42.21 123 ALA C O 1
ATOM 8618 N N . LEU C 3 124 ? 166.688 182.750 126.099 1.00 17.77 124 LEU C N 1
ATOM 8619 C CA . LEU C 3 124 ? 166.458 182.237 124.757 1.00 20.54 124 LEU C CA 1
ATOM 8620 C C . LEU C 3 124 ? 166.594 180.721 124.779 1.00 41.57 124 LEU C C 1
ATOM 8621 O O . LEU C 3 124 ? 167.633 180.195 125.189 1.00 40.09 124 LEU C O 1
ATOM 8626 N N . VAL C 3 125 ? 165.549 180.025 124.339 1.00 39.01 125 VAL C N 1
ATOM 8627 C CA . VAL C 3 125 ? 165.550 178.571 124.226 1.00 24.25 125 VAL C CA 1
ATOM 8628 C C . VAL C 3 125 ? 165.878 178.246 122.778 1.00 28.41 125 VAL C C 1
ATOM 8629 O O . VAL C 3 125 ? 165.013 178.317 121.901 1.00 43.69 125 VAL C O 1
ATOM 8633 N N . LEU C 3 126 ? 167.127 177.894 122.517 1.00 30.52 126 LEU C N 1
ATOM 8634 C CA . LEU C 3 126 ? 167.618 177.742 121.159 1.00 36.80 126 LEU C CA 1
ATOM 8635 C C . LEU C 3 126 ? 168.041 176.305 120.898 1.00 44.62 126 LEU C C 1
ATOM 8636 O O . LEU C 3 126 ? 168.582 175.632 121.781 1.00 54.91 126 LEU C O 1
ATOM 8641 N N . ASP C 3 127 ? 167.774 175.840 119.682 1.00 54.53 127 ASP C N 1
ATOM 8642 C CA . ASP C 3 127 ? 168.150 174.496 119.277 1.00 59.45 127 ASP C CA 1
ATOM 8643 C C . ASP C 3 127 ? 169.668 174.355 119.219 1.00 68.14 127 ASP C C 1
ATOM 8644 O O . ASP C 3 127 ? 170.400 175.328 119.018 1.00 64.18 127 ASP C O 1
ATOM 8649 N N . ALA C 3 128 ? 170.140 173.118 119.399 1.00 85.19 128 ALA C N 1
ATOM 8650 C CA . ALA C 3 128 ? 171.571 172.834 119.413 1.00 84.44 128 ALA C CA 1
ATOM 8651 C C . ALA C 3 128 ? 172.267 173.170 118.099 1.00 85.69 128 ALA C C 1
ATOM 8652 O O . ALA C 3 128 ? 173.499 173.094 118.040 1.00 85.02 128 ALA C O 1
ATOM 8654 N N . HIS C 3 129 ? 171.527 173.535 117.053 1.00 77.83 129 HIS C N 1
ATOM 8655 C CA . HIS C 3 129 ? 172.114 173.949 115.783 1.00 77.34 129 HIS C CA 1
ATOM 8656 C C . HIS C 3 129 ? 172.019 175.460 115.598 1.00 76.78 129 HIS C C 1
ATOM 8657 O O . HIS C 3 129 ? 171.794 175.957 114.494 1.00 75.92 129 HIS C O 1
ATOM 8664 N N . GLU C 3 130 ? 172.191 176.204 116.684 1.00 79.03 130 GLU C N 1
ATOM 8665 C CA . GLU C 3 130 ? 172.231 177.656 116.640 1.00 78.98 130 GLU C CA 1
ATOM 8666 C C . GLU C 3 130 ? 173.485 178.148 117.350 1.00 81.82 130 GLU C C 1
ATOM 8667 O O . GLU C 3 130 ? 173.978 177.515 118.288 1.00 80.13 130 GLU C O 1
ATOM 8669 N N . ASN C 3 131 ? 173.995 179.284 116.885 1.00 75.93 131 ASN C N 1
ATOM 8670 C CA . ASN C 3 131 ? 175.240 179.831 117.406 1.00 67.07 131 ASN C CA 1
ATOM 8671 C C . ASN C 3 131 ? 175.039 180.390 118.810 1.00 67.25 131 ASN C C 1
ATOM 8672 O O . ASN C 3 131 ? 174.130 181.189 119.049 1.00 72.01 131 ASN C O 1
ATOM 8677 N N . LEU C 3 132 ? 175.901 179.971 119.739 1.00 63.42 132 LEU C N 1
ATOM 8678 C CA . LEU C 3 132 ? 175.799 180.432 121.121 1.00 64.62 132 LEU C CA 1
ATOM 8679 C C . LEU C 3 132 ? 176.244 181.882 121.257 1.00 69.83 132 LEU C C 1
ATOM 8680 O O . LEU C 3 132 ? 175.586 182.684 121.932 1.00 72.74 132 LEU C O 1
ATOM 8685 N N . LEU C 3 133 ? 177.375 182.230 120.641 1.00 73.03 133 LEU C N 1
ATOM 8686 C CA . LEU C 3 133 ? 177.895 183.584 120.782 1.00 71.67 133 LEU C CA 1
ATOM 8687 C C . LEU C 3 133 ? 176.948 184.600 120.156 1.00 73.99 133 LEU C C 1
ATOM 8688 O O . LEU C 3 133 ? 176.738 185.688 120.711 1.00 76.60 133 LEU C O 1
ATOM 8693 N N . LEU C 3 134 ? 176.345 184.252 119.016 1.00 67.48 134 LEU C N 1
ATOM 8694 C CA . LEU C 3 134 ? 175.311 185.105 118.441 1.00 64.43 134 LEU C CA 1
ATOM 8695 C C . LEU C 3 134 ? 174.117 185.226 119.372 1.00 58.80 134 LEU C C 1
ATOM 8696 O O . LEU C 3 134 ? 173.524 186.301 119.491 1.00 58.57 134 LEU C O 1
ATOM 8701 N N . ALA C 3 135 ? 173.742 184.131 120.032 1.00 49.66 135 ALA C N 1
ATOM 8702 C CA . ALA C 3 135 ? 172.606 184.176 120.944 1.00 53.66 135 ALA C CA 1
ATOM 8703 C C . ALA C 3 135 ? 172.873 185.128 122.099 1.00 48.67 135 ALA C C 1
ATOM 8704 O O . ALA C 3 135 ? 172.010 185.932 122.471 1.00 57.64 135 ALA C O 1
ATOM 8706 N N . GLU C 3 136 ? 174.080 185.077 122.658 1.00 48.36 136 GLU C N 1
ATOM 8707 C CA . GLU C 3 136 ? 174.402 185.964 123.769 1.00 61.25 136 GLU C CA 1
ATOM 8708 C C . GLU C 3 136 ? 174.493 187.417 123.311 1.00 65.11 136 GLU C C 1
ATOM 8709 O O . GLU C 3 136 ? 173.983 188.318 123.991 1.00 65.82 136 GLU C O 1
ATOM 8715 N N . GLY C 3 137 ? 175.114 187.666 122.153 1.00 60.86 137 GLY C N 1
ATOM 8716 C CA . GLY C 3 137 ? 175.174 189.027 121.640 1.00 54.02 137 GLY C CA 1
ATOM 8717 C C . GLY C 3 137 ? 173.801 189.607 121.355 1.00 55.70 137 GLY C C 1
ATOM 8718 O O . GLY C 3 137 ? 173.518 190.765 121.687 1.00 58.60 137 GLY C O 1
ATOM 8719 N N . THR C 3 138 ? 172.924 188.808 120.743 1.00 52.77 138 THR C N 1
ATOM 8720 C CA . THR C 3 138 ? 171.587 189.287 120.419 1.00 51.98 138 THR C CA 1
ATOM 8721 C C . THR C 3 138 ? 170.763 189.506 121.676 1.00 52.39 138 THR C C 1
ATOM 8722 O O . THR C 3 138 ? 169.990 190.468 121.756 1.00 60.48 138 THR C O 1
ATOM 8726 N N . LEU C 3 139 ? 170.914 188.638 122.675 1.00 31.83 139 LEU C N 1
ATOM 8727 C CA . LEU C 3 139 ? 170.159 188.847 123.897 1.00 34.67 139 LEU C CA 1
ATOM 8728 C C . LEU C 3 139 ? 170.656 190.097 124.612 1.00 45.13 139 LEU C C 1
ATOM 8729 O O . LEU C 3 139 ? 169.853 190.850 125.179 1.00 54.82 139 LEU C O 1
ATOM 8734 N N . ARG C 3 140 ? 171.962 190.373 124.532 1.00 49.09 140 ARG C N 1
ATOM 8735 C CA . ARG C 3 140 ? 172.498 191.601 125.112 1.00 53.71 140 ARG C CA 1
ATOM 8736 C C . ARG C 3 140 ? 171.923 192.835 124.425 1.00 53.80 140 ARG C C 1
ATOM 8737 O O . ARG C 3 140 ? 171.468 193.778 125.090 1.00 51.81 140 ARG C O 1
ATOM 8739 N N . LEU C 3 141 ? 171.934 192.848 123.087 1.00 49.21 141 LEU C N 1
ATOM 8740 C CA . LEU C 3 141 ? 171.409 194.013 122.379 1.00 41.35 141 LEU C CA 1
ATOM 8741 C C . LEU C 3 141 ? 169.922 194.190 122.651 1.00 39.36 141 LEU C C 1
ATOM 8742 O O . LEU C 3 141 ? 169.448 195.317 122.843 1.00 54.48 141 LEU C O 1
ATOM 8747 N N . LEU C 3 142 ? 169.170 193.090 122.692 1.00 33.28 142 LEU C N 1
ATOM 8748 C CA . LEU C 3 142 ? 167.741 193.192 122.949 1.00 46.84 142 LEU C CA 1
ATOM 8749 C C . LEU C 3 142 ? 167.466 193.720 124.348 1.00 48.42 142 LEU C C 1
ATOM 8750 O O . LEU C 3 142 ? 166.531 194.506 124.541 1.00 53.86 142 LEU C O 1
ATOM 8755 N N . THR C 3 143 ? 168.259 193.316 125.340 1.00 34.06 143 THR C N 1
ATOM 8756 C CA . THR C 3 143 ? 167.959 193.784 126.688 1.00 37.85 143 THR C CA 1
ATOM 8757 C C . THR C 3 143 ? 168.390 195.235 126.871 1.00 42.44 143 THR C C 1
ATOM 8758 O O . THR C 3 143 ? 167.756 195.982 127.625 1.00 49.74 143 THR C O 1
ATOM 8762 N N . ARG C 3 144 ? 169.434 195.671 126.162 1.00 37.96 144 ARG C N 1
ATOM 8763 C CA . ARG C 3 144 ? 169.715 197.104 126.099 1.00 35.56 144 ARG C CA 1
ATOM 8764 C C . ARG C 3 144 ? 168.531 197.855 125.509 1.00 40.20 144 ARG C C 1
ATOM 8765 O O . ARG C 3 144 ? 168.098 198.885 126.041 1.00 45.77 144 ARG C O 1
ATOM 8773 N N . LEU C 3 145 ? 168.003 197.352 124.392 1.00 41.31 145 LEU C N 1
ATOM 8774 C CA . LEU C 3 145 ? 166.907 198.035 123.717 1.00 31.64 145 LEU C CA 1
ATOM 8775 C C . LEU C 3 145 ? 165.675 198.092 124.599 1.00 29.00 145 LEU C C 1
ATOM 8776 O O . LEU C 3 145 ? 164.944 199.086 124.590 1.00 43.67 145 LEU C O 1
ATOM 8781 N N . LEU C 3 146 ? 165.428 197.043 125.372 1.00 24.40 146 LEU C N 1
ATOM 8782 C CA . LEU C 3 146 ? 164.262 197.028 126.242 1.00 34.98 146 LEU C CA 1
ATOM 8783 C C . LEU C 3 146 ? 164.465 197.900 127.474 1.00 41.06 146 LEU C C 1
ATOM 8784 O O . LEU C 3 146 ? 163.500 198.485 127.977 1.00 46.80 146 LEU C O 1
ATOM 8789 N N . LEU C 3 147 ? 165.700 198.016 127.968 1.00 42.78 147 LEU C N 1
ATOM 8790 C CA . LEU C 3 147 ? 165.954 198.900 129.101 1.00 40.55 147 LEU C CA 1
ATOM 8791 C C . LEU C 3 147 ? 165.859 200.365 128.692 1.00 37.37 147 LEU C C 1
ATOM 8792 O O . LEU C 3 147 ? 165.459 201.214 129.496 1.00 33.99 147 LEU C O 1
ATOM 8797 N N . ASP C 3 148 ? 166.225 200.683 127.448 1.00 46.69 148 ASP C N 1
ATOM 8798 C CA . ASP C 3 148 ? 166.261 202.077 127.006 1.00 47.36 148 ASP C CA 1
ATOM 8799 C C . ASP C 3 148 ? 164.958 202.515 126.337 1.00 49.23 148 ASP C C 1
ATOM 8800 O O . ASP C 3 148 ? 164.306 203.455 126.802 1.00 51.81 148 ASP C O 1
ATOM 8802 N N . HIS C 3 149 ? 164.579 201.851 125.240 1.00 42.55 149 HIS C N 1
ATOM 8803 C CA . HIS C 3 149 ? 163.386 202.238 124.492 1.00 35.91 149 HIS C CA 1
ATOM 8804 C C . HIS C 3 149 ? 162.149 202.280 125.376 1.00 36.25 149 HIS C C 1
ATOM 8805 O O . HIS C 3 149 ? 161.336 203.204 125.261 1.00 46.56 149 HIS C O 1
ATOM 8812 N N . LEU C 3 150 ? 161.983 201.299 126.257 1.00 32.67 150 LEU C N 1
ATOM 8813 C CA . LEU C 3 150 ? 160.815 201.230 127.121 1.00 40.30 150 LEU C CA 1
ATOM 8814 C C . LEU C 3 150 ? 161.025 201.910 128.463 1.00 45.02 150 LEU C C 1
ATOM 8815 O O . LEU C 3 150 ? 160.079 202.500 128.996 1.00 55.77 150 LEU C O 1
ATOM 8820 N N . ARG C 3 151 ? 162.234 201.843 129.020 1.00 53.78 151 ARG C N 1
ATOM 8821 C CA . ARG C 3 151 ? 162.601 202.577 130.232 1.00 62.43 151 ARG C CA 1
ATOM 8822 C C . ARG C 3 151 ? 161.681 202.226 131.404 1.00 59.63 151 ARG C C 1
ATOM 8823 O O . ARG C 3 151 ? 160.923 203.054 131.911 1.00 66.26 151 ARG C O 1
ATOM 8825 N N . LEU C 3 152 ? 161.762 200.969 131.831 1.00 65.67 152 LEU C N 1
ATOM 8826 C CA . LEU C 3 152 ? 161.002 200.482 132.972 1.00 69.31 152 LEU C CA 1
ATOM 8827 C C . LEU C 3 152 ? 161.836 200.426 134.246 1.00 69.59 152 LEU C C 1
ATOM 8828 O O . LEU C 3 152 ? 161.660 199.508 135.054 1.00 76.04 152 LEU C O 1
ATOM 8830 N N . LEU C 3 153 ? 162.746 201.373 134.441 1.00 62.85 153 LEU C N 1
ATOM 8831 C CA . LEU C 3 153 ? 163.585 201.366 135.637 1.00 68.88 153 LEU C CA 1
ATOM 8832 C C . LEU C 3 153 ? 162.961 202.185 136.764 1.00 72.97 153 LEU C C 1
ATOM 8833 O O . LEU C 3 153 ? 163.629 202.991 137.410 1.00 76.00 153 LEU C O 1
ATOM 8838 N N . ALA C 3 154 ? 161.666 201.932 137.018 1.00 78.74 154 ALA C N 1
ATOM 8839 C CA . ALA C 3 154 ? 160.807 202.525 138.044 1.00 79.28 154 ALA C CA 1
ATOM 8840 C C . ALA C 3 154 ? 159.343 202.226 137.723 1.00 77.93 154 ALA C C 1
ATOM 8841 O O . ALA C 3 154 ? 158.641 201.654 138.567 1.00 75.04 154 ALA C O 1
ATOM 8843 N N . PRO C 3 155 ? 158.828 202.588 136.524 1.00 79.78 155 PRO C N 1
ATOM 8844 C CA . PRO C 3 155 ? 157.424 202.248 136.228 1.00 77.43 155 PRO C CA 1
ATOM 8845 C C . PRO C 3 155 ? 157.311 200.878 135.570 1.00 75.27 155 PRO C C 1
ATOM 8846 O O . PRO C 3 155 ? 157.058 200.736 134.366 1.00 71.76 155 PRO C O 1
ATOM 8850 N N . SER C 3 156 ? 157.496 199.835 136.383 1.00 88.88 156 SER C N 1
ATOM 8851 C CA . SER C 3 156 ? 157.491 198.469 135.872 1.00 90.77 156 SER C CA 1
ATOM 8852 C C . SER C 3 156 ? 156.160 198.095 135.240 1.00 89.25 156 SER C C 1
ATOM 8853 O O . SER C 3 156 ? 156.095 197.113 134.492 1.00 87.83 156 SER C O 1
ATOM 8855 N N . THR C 3 157 ? 155.099 198.850 135.530 1.00 83.08 157 THR C N 1
ATOM 8856 C CA . THR C 3 157 ? 153.831 198.634 134.848 1.00 83.85 157 THR C CA 1
ATOM 8857 C C . THR C 3 157 ? 153.952 198.870 133.347 1.00 84.41 157 THR C C 1
ATOM 8858 O O . THR C 3 157 ? 153.121 198.382 132.574 1.00 83.91 157 THR C O 1
ATOM 8862 N N . SER C 3 158 ? 154.980 199.602 132.913 1.00 70.63 158 SER C N 1
ATOM 8863 C CA . SER C 3 158 ? 155.206 199.813 131.488 1.00 72.03 158 SER C CA 1
ATOM 8864 C C . SER C 3 158 ? 155.663 198.552 130.767 1.00 68.26 158 SER C C 1
ATOM 8865 O O . SER C 3 158 ? 155.892 198.596 129.554 1.00 62.67 158 SER C O 1
ATOM 8867 N N . LEU C 3 159 ? 155.815 197.440 131.480 1.00 69.12 159 LEU C N 1
ATOM 8868 C CA . LEU C 3 159 ? 156.240 196.185 130.882 1.00 71.12 159 LEU C CA 1
ATOM 8869 C C . LEU C 3 159 ? 155.091 195.210 130.676 1.00 72.06 159 LEU C C 1
ATOM 8870 O O . LEU C 3 159 ? 155.187 194.334 129.809 1.00 68.87 159 LEU C O 1
ATOM 8875 N N . LEU C 3 160 ? 154.010 195.350 131.439 1.00 67.73 160 LEU C N 1
ATOM 8876 C CA . LEU C 3 160 ? 152.854 194.471 131.354 1.00 63.36 160 LEU C CA 1
ATOM 8877 C C . LEU C 3 160 ? 151.657 195.139 130.698 1.00 67.72 160 LEU C C 1
ATOM 8878 O O . LEU C 3 160 ? 151.013 194.544 129.829 1.00 71.30 160 LEU C O 1
ATOM 8883 N N . LEU C 3 161 ? 151.339 196.370 131.096 1.00 66.82 161 LEU C N 1
ATOM 8884 C CA . LEU C 3 161 ? 150.298 197.128 130.420 1.00 64.79 161 LEU C CA 1
ATOM 8885 C C . LEU C 3 161 ? 150.777 197.734 129.110 1.00 67.34 161 LEU C C 1
ATOM 8886 O O . LEU C 3 161 ? 149.946 198.190 128.318 1.00 71.60 161 LEU C O 1
ATOM 8888 N N . ARG C 3 162 ? 152.085 197.752 128.864 1.00 61.61 162 ARG C N 1
ATOM 8889 C CA . ARG C 3 162 ? 152.617 198.258 127.607 1.00 62.99 162 ARG C CA 1
ATOM 8890 C C . ARG C 3 162 ? 153.378 197.145 126.899 1.00 64.46 162 ARG C C 1
ATOM 8891 O O . ARG C 3 162 ? 154.495 197.348 126.412 1.00 66.39 162 ARG C O 1
ATOM 8899 N N . ALA C 3 163 ? 152.788 195.951 126.850 1.00 60.73 163 ALA C N 1
ATOM 8900 C CA . ALA C 3 163 ? 153.441 194.840 126.175 1.00 61.69 163 ALA C CA 1
ATOM 8901 C C . ALA C 3 163 ? 153.576 195.087 124.683 1.00 57.79 163 ALA C C 1
ATOM 8902 O O . ALA C 3 163 ? 154.339 194.382 124.011 1.00 64.89 163 ALA C O 1
ATOM 8904 N N . ASP C 3 164 ? 152.858 196.074 124.154 1.00 49.83 164 ASP C N 1
ATOM 8905 C CA . ASP C 3 164 ? 152.926 196.350 122.728 1.00 57.76 164 ASP C CA 1
ATOM 8906 C C . ASP C 3 164 ? 154.291 196.883 122.328 1.00 57.13 164 ASP C C 1
ATOM 8907 O O . ASP C 3 164 ? 154.731 196.658 121.198 1.00 60.92 164 ASP C O 1
ATOM 8909 N N . ARG C 3 165 ? 154.980 197.579 123.232 1.00 58.88 165 ARG C N 1
ATOM 8910 C CA . ARG C 3 165 ? 156.327 198.045 122.921 1.00 67.17 165 ARG C CA 1
ATOM 8911 C C . ARG C 3 165 ? 157.280 196.869 122.739 1.00 67.72 165 ARG C C 1
ATOM 8912 O O . ARG C 3 165 ? 158.068 196.835 121.785 1.00 66.13 165 ARG C O 1
ATOM 8914 N N . ILE C 3 166 ? 157.215 195.893 123.648 1.00 57.16 166 ILE C N 1
ATOM 8915 C CA . ILE C 3 166 ? 158.002 194.673 123.504 1.00 50.33 166 ILE C CA 1
ATOM 8916 C C . ILE C 3 166 ? 157.638 193.968 122.207 1.00 51.59 166 ILE C C 1
ATOM 8917 O O . ILE C 3 166 ? 158.512 193.506 121.461 1.00 52.95 166 ILE C O 1
ATOM 8922 N N . GLU C 3 167 ? 156.337 193.866 121.923 1.00 55.67 167 GLU C N 1
ATOM 8923 C CA . GLU C 3 167 ? 155.908 193.205 120.699 1.00 57.32 167 GLU C CA 1
ATOM 8924 C C . GLU C 3 167 ? 156.506 193.891 119.481 1.00 55.50 167 GLU C C 1
ATOM 8925 O O . GLU C 3 167 ? 156.999 193.225 118.565 1.00 59.77 167 GLU C O 1
ATOM 8927 N N . GLY C 3 168 ? 156.516 195.222 119.478 1.00 45.84 168 GLY C N 1
ATOM 8928 C CA . GLY C 3 168 ? 157.109 195.942 118.368 1.00 50.40 168 GLY C CA 1
ATOM 8929 C C . GLY C 3 168 ? 158.599 195.704 118.251 1.00 55.66 168 GLY C C 1
ATOM 8930 O O . GLY C 3 168 ? 159.116 195.465 117.157 1.00 59.85 168 GLY C O 1
ATOM 8931 N N . ILE C 3 169 ? 159.306 195.739 119.383 1.00 68.67 169 ILE C N 1
ATOM 8932 C CA . ILE C 3 169 ? 160.762 195.608 119.355 1.00 71.84 169 ILE C CA 1
ATOM 8933 C C . ILE C 3 169 ? 161.166 194.246 118.802 1.00 68.02 169 ILE C C 1
ATOM 8934 O O . ILE C 3 169 ? 161.987 194.150 117.880 1.00 68.13 169 ILE C O 1
ATOM 8936 N N . LEU C 3 170 ? 160.590 193.172 119.348 1.00 57.86 170 LEU C N 1
ATOM 8937 C CA . LEU C 3 170 ? 160.917 191.843 118.833 1.00 55.67 170 LEU C CA 1
ATOM 8938 C C . LEU C 3 170 ? 160.445 191.655 117.399 1.00 58.98 170 LEU C C 1
ATOM 8939 O O . LEU C 3 170 ? 161.170 191.090 116.574 1.00 63.05 170 LEU C O 1
ATOM 8944 N N . THR C 3 171 ? 159.237 192.115 117.070 1.00 56.18 171 THR C N 1
ATOM 8945 C CA . THR C 3 171 ? 158.770 191.958 115.703 1.00 55.20 171 THR C CA 1
ATOM 8946 C C . THR C 3 171 ? 159.655 192.696 114.716 1.00 52.43 171 THR C C 1
ATOM 8947 O O . THR C 3 171 ? 159.692 192.325 113.539 1.00 59.58 171 THR C O 1
ATOM 8951 N N . ARG C 3 172 ? 160.381 193.718 115.167 1.00 55.38 172 ARG C N 1
ATOM 8952 C CA . ARG C 3 172 ? 161.321 194.384 114.275 1.00 64.49 172 ARG C CA 1
ATOM 8953 C C . ARG C 3 172 ? 162.648 193.637 114.203 1.00 64.93 172 ARG C C 1
ATOM 8954 O O . ARG C 3 172 ? 163.142 193.339 113.111 1.00 66.93 172 ARG C O 1
ATOM 8962 N N . PHE C 3 173 ? 163.238 193.320 115.356 1.00 80.13 173 PHE C N 1
ATOM 8963 C CA . PHE C 3 173 ? 164.594 192.784 115.393 1.00 81.02 173 PHE C CA 1
ATOM 8964 C C . PHE C 3 173 ? 164.658 191.264 115.375 1.00 81.53 173 PHE C C 1
ATOM 8965 O O . PHE C 3 173 ? 165.668 190.708 114.930 1.00 82.36 173 PHE C O 1
ATOM 8973 N N . LEU C 3 174 ? 163.613 190.579 115.836 1.00 75.15 174 LEU C N 1
ATOM 8974 C CA . LEU C 3 174 ? 163.620 189.125 116.005 1.00 72.53 174 LEU C CA 1
ATOM 8975 C C . LEU C 3 174 ? 162.450 188.550 115.221 1.00 76.15 174 LEU C C 1
ATOM 8976 O O . LEU C 3 174 ? 161.409 188.204 115.795 1.00 72.64 174 LEU C O 1
ATOM 8981 N N . PRO C 3 175 ? 162.584 188.436 113.901 1.00 76.78 175 PRO C N 1
ATOM 8982 C CA . PRO C 3 175 ? 161.471 187.956 113.075 1.00 68.74 175 PRO C CA 1
ATOM 8983 C C . PRO C 3 175 ? 161.379 186.439 113.091 1.00 65.00 175 PRO C C 1
ATOM 8984 O O . PRO C 3 175 ? 162.243 185.742 112.550 1.00 69.51 175 PRO C O 1
ATOM 8988 N N . HIS C 3 176 ? 160.335 185.922 113.738 1.00 66.45 176 HIS C N 1
ATOM 8989 C CA . HIS C 3 176 ? 159.954 184.512 113.660 1.00 72.57 176 HIS C CA 1
ATOM 8990 C C . HIS C 3 176 ? 161.070 183.579 114.140 1.00 76.21 176 HIS C C 1
ATOM 8991 O O . HIS C 3 176 ? 161.524 182.686 113.421 1.00 77.01 176 HIS C O 1
ATOM 8998 N N . GLY C 3 177 ? 161.497 183.797 115.380 1.00 61.39 177 GLY C N 1
ATOM 8999 C CA . GLY C 3 177 ? 162.418 182.884 116.042 1.00 52.34 177 GLY C CA 1
ATOM 9000 C C . GLY C 3 177 ? 163.734 182.710 115.325 1.00 54.37 177 GLY C C 1
ATOM 9001 O O . GLY C 3 177 ? 164.277 181.600 115.287 1.00 62.23 177 GLY C O 1
ATOM 9002 N N . GLN C 3 178 ? 164.261 183.781 114.750 1.00 61.99 178 GLN C N 1
ATOM 9003 C CA . GLN C 3 178 ? 165.485 183.710 113.976 1.00 68.48 178 GLN C CA 1
ATOM 9004 C C . GLN C 3 178 ? 166.392 184.860 114.374 1.00 71.45 178 GLN C C 1
ATOM 9005 O O . GLN C 3 178 ? 165.932 185.988 114.569 1.00 75.15 178 GLN C O 1
ATOM 9011 N N . LEU C 3 179 ? 167.679 184.568 114.489 1.00 71.40 179 LEU C N 1
ATOM 9012 C CA . LEU C 3 179 ? 168.680 185.556 114.849 1.00 72.72 179 LEU C CA 1
ATOM 9013 C C . LEU C 3 179 ? 169.390 186.042 113.593 1.00 75.69 179 LEU C C 1
ATOM 9014 O O . LEU C 3 179 ? 169.678 185.255 112.688 1.00 79.23 179 LEU C O 1
ATOM 9019 N N . LEU C 3 180 ? 169.667 187.341 113.542 1.00 77.12 180 LEU C N 1
ATOM 9020 C CA . LEU C 3 180 ? 170.270 187.974 112.379 1.00 77.83 180 LEU C CA 1
ATOM 9021 C C . LEU C 3 180 ? 171.671 188.466 112.725 1.00 81.38 180 LEU C C 1
ATOM 9022 O O . LEU C 3 180 ? 171.917 188.916 113.848 1.00 82.51 180 LEU C O 1
ATOM 9027 N N . PHE C 3 181 ? 172.590 188.379 111.759 1.00 86.82 181 PHE C N 1
ATOM 9028 C CA . PHE C 3 181 ? 173.931 188.947 111.920 1.00 82.51 181 PHE C CA 1
ATOM 9029 C C . PHE C 3 181 ? 173.914 190.426 111.535 1.00 82.74 181 PHE C C 1
ATOM 9030 O O . PHE C 3 181 ? 174.520 190.862 110.554 1.00 85.67 181 PHE C O 1
ATOM 9038 N N . LEU C 3 182 ? 173.215 191.206 112.350 1.00 87.00 182 LEU C N 1
ATOM 9039 C CA . LEU C 3 182 ? 173.128 192.640 112.122 1.00 91.61 182 LEU C CA 1
ATOM 9040 C C . LEU C 3 182 ? 174.454 193.317 112.453 1.00 93.20 182 LEU C C 1
ATOM 9041 O O . LEU C 3 182 ? 175.090 193.003 113.464 1.00 92.38 182 LEU C O 1
ATOM 9043 N N . ASN C 3 183 ? 174.865 194.249 111.600 1.00 99.95 183 ASN C N 1
ATOM 9044 C CA . ASN C 3 183 ? 176.067 195.050 111.791 1.00 98.24 183 ASN C CA 1
ATOM 9045 C C . ASN C 3 183 ? 175.676 196.528 111.839 1.00 100.51 183 ASN C C 1
ATOM 9046 O O . ASN C 3 183 ? 174.493 196.874 111.859 1.00 100.97 183 ASN C O 1
ATOM 9048 N N . ASP C 3 184 ? 176.686 197.402 111.848 1.00 97.71 184 ASP C N 1
ATOM 9049 C CA . ASP C 3 184 ? 176.433 198.829 112.044 1.00 96.25 184 ASP C CA 1
ATOM 9050 C C . ASP C 3 184 ? 175.523 199.397 110.960 1.00 95.20 184 ASP C C 1
ATOM 9051 O O . ASP C 3 184 ? 174.576 200.132 111.258 1.00 92.27 184 ASP C O 1
ATOM 9053 N N . GLN C 3 185 ? 175.789 199.064 109.696 1.00 102.72 185 GLN C N 1
ATOM 9054 C CA . GLN C 3 185 ? 174.952 199.565 108.611 1.00 104.86 185 GLN C CA 1
ATOM 9055 C C . GLN C 3 185 ? 173.545 198.978 108.671 1.00 104.21 185 GLN C C 1
ATOM 9056 O O . GLN C 3 185 ? 172.555 199.693 108.472 1.00 104.56 185 GLN C O 1
ATOM 9062 N N . PHE C 3 186 ? 173.430 197.681 108.955 1.00 95.81 186 PHE C N 1
ATOM 9063 C CA . PHE C 3 186 ? 172.109 197.066 108.996 1.00 95.15 186 PHE C CA 1
ATOM 9064 C C . PHE C 3 186 ? 171.336 197.472 110.244 1.00 96.87 186 PHE C C 1
ATOM 9065 O O . PHE C 3 186 ? 170.110 197.636 110.187 1.00 98.42 186 PHE C O 1
ATOM 9073 N N . VAL C 3 187 ? 172.024 197.648 111.375 1.00 94.53 187 VAL C N 1
ATOM 9074 C CA . VAL C 3 187 ? 171.343 198.201 112.541 1.00 93.91 187 VAL C CA 1
ATOM 9075 C C . VAL C 3 187 ? 170.914 199.632 112.258 1.00 93.46 187 VAL C C 1
ATOM 9076 O O . VAL C 3 187 ? 169.862 200.069 112.726 1.00 95.52 187 VAL C O 1
ATOM 9080 N N . GLN C 3 188 ? 171.703 200.380 111.482 1.00 96.15 188 GLN C N 1
ATOM 9081 C CA . GLN C 3 188 ? 171.273 201.713 111.068 1.00 98.75 188 GLN C CA 1
ATOM 9082 C C . GLN C 3 188 ? 170.014 201.645 110.211 1.00 98.99 188 GLN C C 1
ATOM 9083 O O . GLN C 3 188 ? 169.108 202.473 110.357 1.00 98.09 188 GLN C O 1
ATOM 9085 N N . GLY C 3 189 ? 169.943 200.666 109.308 1.00 90.66 189 GLY C N 1
ATOM 9086 C CA . GLY C 3 189 ? 168.736 200.499 108.508 1.00 88.64 189 GLY C CA 1
ATOM 9087 C C . GLY C 3 189 ? 167.512 200.195 109.355 1.00 89.35 189 GLY C C 1
ATOM 9088 O O . GLY C 3 189 ? 166.454 200.812 109.195 1.00 86.38 189 GLY C O 1
ATOM 9089 N N . LEU C 3 190 ? 167.645 199.252 110.291 1.00 86.18 190 LEU C N 1
ATOM 9090 C CA . LEU C 3 190 ? 166.507 198.923 111.148 1.00 84.20 190 LEU C CA 1
ATOM 9091 C C . LEU C 3 190 ? 166.170 200.062 112.103 1.00 82.47 190 LEU C C 1
ATOM 9092 O O . LEU C 3 190 ? 165.002 200.234 112.476 1.00 80.68 190 LEU C O 1
ATOM 9097 N N . GLU C 3 191 ? 167.169 200.846 112.511 1.00 81.71 191 GLU C N 1
ATOM 9098 C CA . GLU C 3 191 ? 166.909 202.033 113.312 1.00 80.86 191 GLU C CA 1
ATOM 9099 C C . GLU C 3 191 ? 166.124 203.062 112.514 1.00 81.23 191 GLU C C 1
ATOM 9100 O O . GLU C 3 191 ? 165.208 203.701 113.043 1.00 84.94 191 GLU C O 1
ATOM 9102 N N . LYS C 3 192 ? 166.473 203.237 111.239 1.00 79.45 192 LYS C N 1
ATOM 9103 C CA . LYS C 3 192 ? 165.666 204.079 110.367 1.00 84.39 192 LYS C CA 1
ATOM 9104 C C . LYS C 3 192 ? 164.267 203.509 110.205 1.00 84.77 192 LYS C C 1
ATOM 9105 O O . LYS C 3 192 ? 163.314 204.254 109.945 1.00 84.56 192 LYS C O 1
ATOM 9107 N N . GLU C 3 193 ? 164.128 202.192 110.346 1.00 77.28 193 GLU C N 1
ATOM 9108 C CA . GLU C 3 193 ? 162.819 201.566 110.190 1.00 77.71 193 GLU C CA 1
ATOM 9109 C C . GLU C 3 193 ? 161.911 201.836 111.388 1.00 77.55 193 GLU C C 1
ATOM 9110 O O . GLU C 3 193 ? 160.777 202.299 111.223 1.00 74.95 193 GLU C O 1
ATOM 9112 N N . PHE C 3 194 ? 162.386 201.561 112.605 1.00 71.91 194 PHE C N 1
ATOM 9113 C CA . PHE C 3 194 ? 161.496 201.489 113.764 1.00 70.60 194 PHE C CA 1
ATOM 9114 C C . PHE C 3 194 ? 161.394 202.784 114.561 1.00 62.15 194 PHE C C 1
ATOM 9115 O O . PHE C 3 194 ? 160.402 202.978 115.271 1.00 55.20 194 PHE C O 1
ATOM 9123 N N . SER C 3 195 ? 162.380 203.677 114.457 1.00 66.86 195 SER C N 1
ATOM 9124 C CA . SER C 3 195 ? 162.518 204.745 115.442 1.00 69.29 195 SER C CA 1
ATOM 9125 C C . SER C 3 195 ? 161.273 205.623 115.523 1.00 74.67 195 SER C C 1
ATOM 9126 O O . SER C 3 195 ? 160.814 205.959 116.620 1.00 75.51 195 SER C O 1
ATOM 9129 N N . ALA C 3 196 ? 160.708 205.996 114.379 1.00 76.60 196 ALA C N 1
ATOM 9130 C CA . ALA C 3 196 ? 159.576 206.914 114.347 1.00 72.25 196 ALA C CA 1
ATOM 9131 C C . ALA C 3 196 ? 158.223 206.214 114.350 1.00 70.00 196 ALA C C 1
ATOM 9132 O O . ALA C 3 196 ? 157.196 206.892 114.439 1.00 68.49 196 ALA C O 1
ATOM 9134 N N . ALA C 3 197 ? 158.194 204.881 114.267 1.00 65.33 197 ALA C N 1
ATOM 9135 C CA . ALA C 3 197 ? 156.921 204.173 114.174 1.00 63.03 197 ALA C CA 1
ATOM 9136 C C . ALA C 3 197 ? 156.065 204.379 115.415 1.00 60.20 197 ALA C C 1
ATOM 9137 O O . ALA C 3 197 ? 154.843 204.215 115.358 1.00 61.47 197 ALA C O 1
ATOM 9139 N N . TRP C 3 198 ? 156.681 204.716 116.540 1.00 60.45 198 TRP C N 1
ATOM 9140 C CA . TRP C 3 198 ? 155.964 205.079 117.747 1.00 61.65 198 TRP C CA 1
ATOM 9141 C C . TRP C 3 198 ? 156.482 206.422 118.244 1.00 65.07 198 TRP C C 1
ATOM 9142 O O . TRP C 3 198 ? 157.626 206.788 117.960 1.00 62.93 198 TRP C O 1
ATOM 9153 N N . PRO C 3 199 ? 155.665 207.190 118.977 1.00 80.68 199 PRO C N 1
ATOM 9154 C CA . PRO C 3 199 ? 156.158 208.469 119.501 1.00 81.10 199 PRO C CA 1
ATOM 9155 C C . PRO C 3 199 ? 157.214 208.287 120.587 1.00 78.81 199 PRO C C 1
ATOM 9156 O O . PRO C 3 199 ? 156.865 208.250 121.767 1.00 76.86 199 PRO C O 1
ATOM 9160 N N . ALA D 4 2 ? 159.417 162.010 213.261 1.00 34.86 2 ALA E N 1
ATOM 9161 C CA . ALA D 4 2 ? 160.857 161.854 213.382 1.00 35.37 2 ALA E CA 1
ATOM 9162 C C . ALA D 4 2 ? 161.498 161.727 212.013 1.00 31.02 2 ALA E C 1
ATOM 9163 O O . ALA D 4 2 ? 161.336 160.716 211.345 1.00 32.89 2 ALA E O 1
ATOM 9165 N N . LEU D 4 3 ? 162.225 162.751 211.590 1.00 24.66 3 LEU E N 1
ATOM 9166 C CA . LEU D 4 3 ? 162.830 162.696 210.272 1.00 26.57 3 LEU E CA 1
ATOM 9167 C C . LEU D 4 3 ? 164.116 161.898 210.318 1.00 29.62 3 LEU E C 1
ATOM 9168 O O . LEU D 4 3 ? 164.552 161.429 211.367 1.00 39.07 3 LEU E O 1
ATOM 9173 N N . ARG D 4 4 ? 164.730 161.763 209.154 1.00 24.92 4 ARG E N 1
ATOM 9174 C CA . ARG D 4 4 ? 166.069 161.223 209.048 1.00 23.99 4 ARG E CA 1
ATOM 9175 C C . ARG D 4 4 ? 167.080 162.247 208.573 1.00 31.30 4 ARG E C 1
ATOM 9176 O O . ARG D 4 4 ? 168.227 162.211 209.022 1.00 46.54 4 ARG E O 1
ATOM 9184 N N . ALA D 4 5 ? 166.682 163.163 207.696 1.00 26.32 5 ALA E N 1
ATOM 9185 C CA . ALA D 4 5 ? 167.532 164.288 207.336 1.00 36.22 5 ALA E CA 1
ATOM 9186 C C . ALA D 4 5 ? 166.690 165.353 206.648 1.00 42.33 5 ALA E C 1
ATOM 9187 O O . ALA D 4 5 ? 165.557 165.103 206.229 1.00 46.21 5 ALA E O 1
ATOM 9189 N N . VAL D 4 6 ? 167.266 166.551 206.539 1.00 26.01 6 VAL E N 1
ATOM 9190 C CA . VAL D 4 6 ? 166.570 167.735 206.057 1.00 11.72 6 VAL E CA 1
ATOM 9191 C C . VAL D 4 6 ? 167.450 168.412 205.017 1.00 14.43 6 VAL E C 1
ATOM 9192 O O . VAL D 4 6 ? 168.674 168.274 205.028 1.00 28.75 6 VAL E O 1
ATOM 9196 N N . TRP D 4 7 ? 166.820 169.138 204.096 1.00 15.10 7 TRP E N 1
ATOM 9197 C CA . TRP D 4 7 ? 167.580 16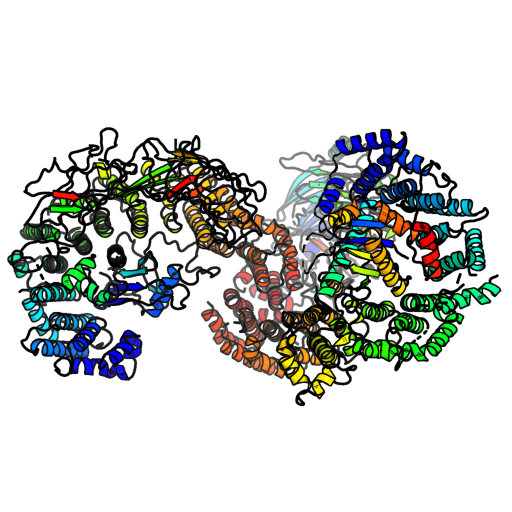9.800 203.048 1.00 28.46 7 TRP E CA 1
ATOM 9198 C C . TRP D 4 7 ? 166.992 171.166 202.728 1.00 38.34 7 TRP E C 1
ATOM 9199 O O . TRP D 4 7 ? 165.858 171.485 203.090 1.00 41.46 7 TRP E O 1
ATOM 9210 N N . LEU D 4 8 ? 167.810 171.977 202.054 1.00 34.21 8 LEU E N 1
ATOM 9211 C CA . LEU D 4 8 ? 167.354 173.203 201.404 1.00 20.85 8 LEU E CA 1
ATOM 9212 C C . LEU D 4 8 ? 168.318 173.445 200.246 1.00 26.43 8 LEU E C 1
ATOM 9213 O O . LEU D 4 8 ? 169.456 173.863 200.468 1.00 46.39 8 LEU E O 1
ATOM 9218 N N . ILE D 4 9 ? 167.860 173.181 199.032 1.00 25.23 9 ILE E N 1
ATOM 9219 C CA . ILE D 4 9 ? 168.674 173.325 197.836 1.00 32.48 9 ILE E CA 1
ATOM 9220 C C . ILE D 4 9 ? 168.061 174.429 196.991 1.00 38.46 9 ILE E C 1
ATOM 9221 O O . ILE D 4 9 ? 166.944 174.278 196.480 1.00 54.27 9 ILE E O 1
ATOM 9226 N N . ARG D 4 10 ? 168.777 175.538 196.842 1.00 41.43 10 ARG E N 1
ATOM 9227 C CA . ARG D 4 10 ? 168.300 176.599 195.971 1.00 45.56 10 ARG E CA 1
ATOM 9228 C C . ARG D 4 10 ? 168.337 176.126 194.525 1.00 51.68 10 ARG E C 1
ATOM 9229 O O . ARG D 4 10 ? 169.291 175.474 194.096 1.00 52.49 10 ARG E O 1
ATOM 9237 N N . HIS D 4 11 ? 167.286 176.441 193.775 1.00 54.66 11 HIS E N 1
ATOM 9238 C CA . HIS D 4 11 ? 167.208 176.030 192.381 1.00 53.09 11 HIS E CA 1
ATOM 9239 C C . HIS D 4 11 ? 168.139 176.896 191.543 1.00 58.57 11 HIS E C 1
ATOM 9240 O O . HIS D 4 11 ? 167.999 178.124 191.521 1.00 57.29 11 HIS E O 1
ATOM 9247 N N . GLU D 4 12 ? 169.086 176.260 190.853 1.00 61.19 12 GLU E N 1
ATOM 9248 C CA . GLU D 4 12 ? 170.066 176.956 190.020 1.00 58.45 12 GLU E CA 1
ATOM 9249 C C . GLU D 4 12 ? 169.970 176.412 188.604 1.00 57.37 12 GLU E C 1
ATOM 9250 O O . GLU D 4 12 ? 170.613 175.405 188.270 1.00 60.34 12 GLU E O 1
ATOM 9252 N N . PRO D 4 13 ? 169.171 177.034 187.742 1.00 58.59 13 PRO E N 1
ATOM 9253 C CA . PRO D 4 13 ? 169.069 176.558 186.359 1.00 62.14 13 PRO E CA 1
ATOM 9254 C C . PRO D 4 13 ? 170.398 176.660 185.633 1.00 64.06 13 PRO E C 1
ATOM 9255 O O . PRO D 4 13 ? 171.198 177.567 185.871 1.00 67.45 13 PRO E O 1
ATOM 9259 N N . GLY D 4 14 ? 170.630 175.706 184.736 1.00 66.11 14 GLY E N 1
ATOM 9260 C CA . GLY D 4 14 ? 171.806 175.692 183.900 1.00 70.25 14 GLY E CA 1
ATOM 9261 C C . GLY D 4 14 ? 173.024 175.035 184.518 1.00 71.28 14 GLY E C 1
ATOM 9262 O O . GLY D 4 14 ? 173.813 174.415 183.797 1.00 73.32 14 GLY E O 1
ATOM 9263 N N . THR D 4 15 ? 173.202 175.160 185.825 1.00 67.59 15 THR E N 1
ATOM 9264 C CA . THR D 4 15 ? 174.349 174.545 186.478 1.00 65.98 15 THR E CA 1
ATOM 9265 C C . THR D 4 15 ? 174.239 173.028 186.385 1.00 66.73 15 THR E C 1
ATOM 9266 O O . THR D 4 15 ? 173.166 172.473 186.650 1.00 69.98 15 THR E O 1
ATOM 9270 N N . PRO D 4 16 ? 175.308 172.326 185.998 1.00 75.05 16 PRO E N 1
ATOM 9271 C CA . PRO D 4 16 ? 175.220 170.858 185.917 1.00 77.18 16 PRO E CA 1
ATOM 9272 C C . PRO D 4 16 ? 174.847 170.204 187.233 1.00 76.38 16 PRO E C 1
ATOM 9273 O O . PRO D 4 16 ? 174.111 169.209 187.239 1.00 76.32 16 PRO E O 1
ATOM 9277 N N . LEU D 4 17 ? 175.333 170.734 188.356 1.00 65.49 17 LEU E N 1
ATOM 9278 C CA . LEU D 4 17 ? 174.931 170.208 189.654 1.00 60.79 17 LEU E CA 1
ATOM 9279 C C . LEU D 4 17 ? 173.501 170.588 190.004 1.00 62.33 17 LEU E C 1
ATOM 9280 O O . LEU D 4 17 ? 172.845 169.861 190.756 1.00 66.98 17 LEU E O 1
ATOM 9285 N N . GLY D 4 18 ? 173.006 171.705 189.476 1.00 58.36 18 GLY E N 1
ATOM 9286 C CA . GLY D 4 18 ? 171.651 172.143 189.685 1.00 55.02 18 GLY E CA 1
ATOM 9287 C C . GLY D 4 18 ? 171.467 173.099 190.844 1.00 56.84 18 GLY E C 1
ATOM 9288 O O . GLY D 4 18 ? 170.458 173.807 190.896 1.00 52.74 18 GLY E O 1
ATOM 9289 N N . GLY D 4 19 ? 172.417 173.143 191.768 1.00 54.46 19 GLY E N 1
ATOM 9290 C CA . GLY D 4 19 ? 172.307 174.054 192.891 1.00 51.59 19 GLY E CA 1
ATOM 9291 C C . GLY D 4 19 ? 173.400 173.796 193.901 1.00 50.55 19 GLY E C 1
ATOM 9292 O O . GLY D 4 19 ? 174.222 172.887 193.752 1.00 50.02 19 GLY E O 1
ATOM 9293 N N . THR D 4 20 ? 173.391 174.619 194.945 1.00 50.01 20 THR E N 1
ATOM 9294 C CA . THR D 4 20 ? 174.353 174.534 196.040 1.00 49.76 20 THR E CA 1
ATOM 9295 C C . THR D 4 20 ? 173.581 174.381 197.344 1.00 46.34 20 THR E C 1
ATOM 9296 O O . THR D 4 20 ? 172.883 175.307 197.771 1.00 44.06 20 THR E O 1
ATOM 9298 N N . VAL D 4 21 ? 173.717 173.215 197.975 1.00 38.76 21 VAL E N 1
ATOM 9299 C CA . VAL D 4 21 ? 173.025 172.959 199.228 1.00 36.66 21 VAL E CA 1
ATOM 9300 C C . VAL D 4 21 ? 173.399 174.011 200.257 1.00 42.93 21 VAL E C 1
ATOM 9301 O O . VAL D 4 21 ? 174.576 174.349 200.439 1.00 51.11 21 VAL E O 1
ATOM 9305 N N . ARG D 4 22 ? 172.386 174.541 200.936 1.00 39.99 22 ARG E N 1
ATOM 9306 C CA . ARG D 4 22 ? 172.581 175.459 202.044 1.00 43.70 22 ARG E CA 1
ATOM 9307 C C . ARG D 4 22 ? 172.319 174.808 203.390 1.00 42.68 22 ARG E C 1
ATOM 9308 O O . ARG D 4 22 ? 172.508 175.457 204.423 1.00 47.79 22 ARG E O 1
ATOM 9316 N N . PHE D 4 23 ? 171.897 173.549 203.409 1.00 23.10 23 PHE E N 1
ATOM 9317 C CA . PHE D 4 23 ? 171.527 172.897 204.659 1.00 27.91 23 PHE E CA 1
ATOM 9318 C C . PHE D 4 23 ? 171.479 171.399 204.421 1.00 37.67 23 PHE E C 1
ATOM 9319 O O . PHE D 4 23 ? 170.716 170.936 203.568 1.00 47.14 23 PHE E O 1
ATOM 9327 N N . SER D 4 24 ? 172.278 170.642 205.171 1.00 36.03 24 SER E N 1
ATOM 9328 C CA . SER D 4 24 ? 172.253 169.181 205.078 1.00 31.32 24 SER E CA 1
ATOM 9329 C C . SER D 4 24 ? 172.612 168.633 206.460 1.00 38.51 24 SER E C 1
ATOM 9330 O O . SER D 4 24 ? 173.789 168.479 206.793 1.00 47.47 24 SER E O 1
ATOM 9333 N N . ARG D 4 25 ? 171.585 168.344 207.254 1.00 32.63 25 ARG E N 1
ATOM 9334 C CA . ARG D 4 25 ? 171.757 167.787 208.587 1.00 35.59 25 ARG E CA 1
ATOM 9335 C C . ARG D 4 25 ? 171.134 166.404 208.653 1.00 34.98 25 ARG E C 1
ATOM 9336 O O . ARG D 4 25 ? 169.931 166.251 208.432 1.00 35.28 25 ARG E O 1
ATOM 9344 N N . ARG D 4 26 ? 171.955 165.408 208.975 1.00 42.85 26 ARG E N 1
ATOM 9345 C CA . ARG D 4 26 ? 171.534 164.020 209.099 1.00 41.43 26 ARG E CA 1
ATOM 9346 C C . ARG D 4 26 ? 171.538 163.612 210.560 1.00 35.02 26 ARG E C 1
ATOM 9347 O O . ARG D 4 26 ? 172.487 163.904 211.295 1.00 42.72 26 ARG E O 1
ATOM 9355 N N . TYR D 4 27 ? 170.478 162.940 210.978 1.00 26.92 27 TYR E N 1
ATOM 9356 C CA . TYR D 4 27 ? 170.359 162.495 212.358 1.00 42.84 27 TYR E CA 1
ATOM 9357 C C . TYR D 4 27 ? 170.557 160.987 212.429 1.00 50.59 27 TYR E C 1
ATOM 9358 O O . TYR D 4 27 ? 169.711 160.232 211.925 1.00 52.29 27 TYR E O 1
ATOM 9367 N N . PRO D 4 28 ? 171.647 160.499 213.040 1.00 50.72 28 PRO E N 1
ATOM 9368 C CA . PRO D 4 28 ? 172.005 159.081 212.909 1.00 47.55 28 PRO E CA 1
ATOM 9369 C C . PRO D 4 28 ? 171.315 158.202 213.930 1.00 50.97 28 PRO E C 1
ATOM 9370 O O . PRO D 4 28 ? 171.213 156.984 213.744 1.00 61.78 28 PRO E O 1
ATOM 9374 N N . THR D 4 29 ? 170.852 158.805 215.021 1.00 33.97 29 THR E N 1
ATOM 9375 C CA . THR D 4 29 ? 170.003 158.066 215.940 1.00 37.98 29 THR E CA 1
ATOM 9376 C C . THR D 4 29 ? 168.805 157.489 215.205 1.00 42.38 29 THR E C 1
ATOM 9377 O O . THR D 4 29 ? 168.481 156.304 215.351 1.00 43.11 29 THR E O 1
ATOM 9381 N N . VAL D 4 30 ? 168.157 158.311 214.379 1.00 37.22 30 VAL E N 1
ATOM 9382 C CA . VAL D 4 30 ? 167.003 157.847 213.625 1.00 35.65 30 VAL E CA 1
ATOM 9383 C C . VAL D 4 30 ? 167.416 156.848 212.556 1.00 43.23 30 VAL E C 1
ATOM 9384 O O . VAL D 4 30 ? 166.627 155.977 212.188 1.00 57.94 30 VAL E O 1
ATOM 9388 N N . GLU D 4 31 ? 168.643 156.934 212.040 1.00 40.08 31 GLU E N 1
ATOM 9389 C CA . GLU D 4 31 ? 169.078 155.937 211.064 1.00 46.24 31 GLU E CA 1
ATOM 9390 C C . GLU D 4 31 ? 169.276 154.568 211.711 1.00 47.85 31 GLU E C 1
ATOM 9391 O O . GLU D 4 31 ? 168.902 153.536 211.134 1.00 51.17 31 GLU E O 1
ATOM 9397 N N . LYS D 4 32 ? 169.860 154.532 212.910 1.00 43.18 32 LYS E N 1
ATOM 9398 C CA . LYS D 4 32 ? 169.942 153.273 213.643 1.00 47.04 32 LYS E CA 1
ATOM 9399 C C . LYS D 4 32 ? 168.551 152.752 213.986 1.00 47.21 32 LYS E C 1
ATOM 9400 O O . LYS D 4 32 ? 168.288 151.543 213.904 1.00 51.08 32 LYS E O 1
ATOM 9406 N N . ARG D 4 33 ? 167.648 153.653 214.376 1.00 33.79 33 ARG E N 1
ATOM 9407 C CA . ARG D 4 33 ? 166.263 153.254 214.585 1.00 31.72 33 ARG E CA 1
ATOM 9408 C C . ARG D 4 33 ? 165.672 152.665 213.315 1.00 28.93 33 ARG E C 1
ATOM 9409 O O . ARG D 4 33 ? 164.883 151.718 213.369 1.00 32.87 33 ARG E O 1
ATOM 9417 N N . ALA D 4 34 ? 166.020 153.234 212.164 1.00 38.94 34 ALA E N 1
ATOM 9418 C CA . ALA D 4 34 ? 165.522 152.722 210.898 1.00 40.23 34 ALA E CA 1
ATOM 9419 C C . ALA D 4 34 ? 166.019 151.312 210.656 1.00 39.48 34 ALA E C 1
ATOM 9420 O O . ALA D 4 34 ? 165.262 150.452 210.200 1.00 47.55 34 ALA E O 1
ATOM 9422 N N . LYS D 4 35 ? 167.291 151.053 210.960 1.00 41.83 35 LYS E N 1
ATOM 9423 C CA . LYS D 4 35 ? 167.792 149.682 210.869 1.00 41.87 35 LYS E CA 1
ATOM 9424 C C . LYS D 4 35 ? 166.965 148.749 211.744 1.00 40.68 35 LYS E C 1
ATOM 9425 O O . LYS D 4 35 ? 166.385 147.771 211.255 1.00 35.91 35 LYS E O 1
ATOM 9427 N N . ALA D 4 36 ? 166.819 149.102 213.023 1.00 46.77 36 ALA E N 1
ATOM 9428 C CA . ALA D 4 36 ? 166.137 148.226 213.972 1.00 44.76 36 ALA E CA 1
ATOM 9429 C C . ALA D 4 36 ? 164.685 147.981 213.578 1.00 49.34 36 ALA E C 1
ATOM 9430 O O . ALA D 4 36 ? 164.171 146.869 213.741 1.00 44.89 36 ALA E O 1
ATOM 9432 N N . PHE D 4 37 ? 164.005 149.009 213.068 1.00 50.61 37 PHE E N 1
ATOM 9433 C CA . PHE D 4 37 ? 162.586 148.901 212.741 1.00 38.00 37 PHE E CA 1
ATOM 9434 C C . PHE D 4 37 ? 162.363 148.224 211.393 1.00 38.98 37 PHE E C 1
ATOM 9435 O O . PHE D 4 37 ? 161.618 147.246 211.294 1.00 48.38 37 PHE E O 1
ATOM 9443 N N . ASN D 4 38 ? 162.985 148.747 210.337 1.00 40.46 38 ASN E N 1
ATOM 9444 C CA . ASN D 4 38 ? 162.776 148.198 209.005 1.00 40.24 38 ASN E CA 1
ATOM 9445 C C . ASN D 4 38 ? 163.294 146.769 208.900 1.00 50.10 38 ASN E C 1
ATOM 9446 O O . ASN D 4 38 ? 162.562 145.867 208.476 1.00 57.69 38 ASN E O 1
ATOM 9451 N N . GLY D 4 39 ? 164.553 146.532 209.274 1.00 56.87 39 GLY E N 1
ATOM 9452 C CA . GLY D 4 39 ? 165.101 145.207 209.082 1.00 60.85 39 GLY E CA 1
ATOM 9453 C C . GLY D 4 39 ? 165.545 144.941 207.660 1.00 60.53 39 GLY E C 1
ATOM 9454 O O . GLY D 4 39 ? 166.361 145.684 207.111 1.00 60.76 39 GLY E O 1
ATOM 9455 N N . MET D 4 40 ? 165.004 143.886 207.048 1.00 58.51 40 MET E N 1
ATOM 9456 C CA . MET D 4 40 ? 165.466 143.454 205.736 1.00 58.58 40 MET E CA 1
ATOM 9457 C C . MET D 4 40 ? 165.107 144.426 204.622 1.00 64.25 40 MET E C 1
ATOM 9458 O O . MET D 4 40 ? 165.616 144.272 203.507 1.00 68.46 40 MET E O 1
ATOM 9460 N N . THR D 4 41 ? 164.249 145.409 204.885 1.00 51.06 41 THR E N 1
ATOM 9461 C CA . THR D 4 41 ? 163.819 146.358 203.871 1.00 49.33 41 THR E CA 1
ATOM 9462 C C . THR D 4 41 ? 164.581 147.673 203.937 1.00 46.83 41 THR E C 1
ATOM 9463 O O . THR D 4 41 ? 164.218 148.625 203.243 1.00 54.83 41 THR E O 1
ATOM 9467 N N . TYR D 4 42 ? 165.632 147.739 204.745 1.00 39.03 42 TYR E N 1
ATOM 9468 C CA . TYR D 4 42 ? 166.367 148.976 204.960 1.00 43.57 42 TYR E CA 1
ATOM 9469 C C . TYR D 4 42 ? 167.091 149.417 203.694 1.00 42.80 42 TYR E C 1
ATOM 9470 O O . TYR D 4 42 ? 167.637 148.607 202.943 1.00 47.24 42 TYR E O 1
ATOM 9479 N N . VAL D 4 43 ? 167.081 150.727 203.469 1.00 38.78 43 VAL E N 1
ATOM 9480 C CA . VAL D 4 43 ? 167.833 151.373 202.399 1.00 41.72 43 VAL E CA 1
ATOM 9481 C C . VAL D 4 43 ? 168.474 152.628 202.981 1.00 49.34 43 VAL E C 1
ATOM 9482 O O . VAL D 4 43 ? 167.759 153.518 203.463 1.00 55.11 43 VAL E O 1
ATOM 9484 N N . PRO D 4 44 ? 169.799 152.744 202.969 1.00 47.04 44 PRO E N 1
ATOM 9485 C CA . PRO D 4 44 ? 170.451 153.860 203.662 1.00 41.60 44 PRO E CA 1
ATOM 9486 C C . PRO D 4 44 ? 170.292 155.183 202.929 1.00 45.32 44 PRO E C 1
ATOM 9487 O O . PRO D 4 44 ? 170.004 155.243 201.732 1.00 50.75 44 PRO E O 1
ATOM 9491 N N . VAL D 4 45 ? 170.485 156.257 203.682 1.00 39.42 45 VAL E N 1
ATOM 9492 C CA . VAL D 4 45 ? 170.402 157.607 203.124 1.00 32.83 45 VAL E CA 1
ATOM 9493 C C . VAL D 4 45 ? 171.721 157.934 202.430 1.00 26.83 45 VAL E C 1
ATOM 9494 O O . VAL D 4 45 ? 172.783 157.825 203.058 1.00 39.41 45 VAL E O 1
ATOM 9498 N N . PRO D 4 46 ? 171.699 158.329 201.170 1.00 27.99 46 PRO E N 1
ATOM 9499 C CA . PRO D 4 46 ? 172.949 158.653 200.472 1.00 34.14 46 PRO E CA 1
ATOM 9500 C C . PRO D 4 46 ? 173.572 159.964 200.915 1.00 37.44 46 PRO E C 1
ATOM 9501 O O . PRO D 4 46 ? 173.119 160.589 201.879 1.00 40.71 46 PRO E O 1
ATOM 9505 N N . GLU D 4 47 ? 174.623 160.381 200.216 1.00 44.17 47 GLU E N 1
ATOM 9506 C CA . GLU D 4 47 ? 175.313 161.627 200.517 1.00 46.50 47 GLU E CA 1
ATOM 9507 C C . GLU D 4 47 ? 174.602 162.784 199.820 1.00 38.13 47 GLU E C 1
ATOM 9508 O O . GLU D 4 47 ? 173.519 162.629 199.251 1.00 40.14 47 GLU E O 1
ATOM 9510 N N . ASP D 4 48 ? 175.213 163.969 199.856 1.00 35.48 48 ASP E N 1
ATOM 9511 C CA . ASP D 4 48 ? 174.556 165.155 199.320 1.00 46.21 48 ASP E CA 1
ATOM 9512 C C . ASP D 4 48 ? 174.497 165.133 197.797 1.00 49.36 48 ASP E C 1
ATOM 9513 O O . ASP D 4 48 ? 173.461 165.464 197.209 1.00 54.47 48 ASP E O 1
ATOM 9518 N N . GLY D 4 49 ? 175.590 164.754 197.143 1.00 43.28 49 GLY E N 1
ATOM 9519 C CA . GLY D 4 49 ? 175.669 164.780 195.699 1.00 42.50 49 GLY E CA 1
ATOM 9520 C C . GLY D 4 49 ? 174.690 163.859 194.993 1.00 50.83 49 GLY E C 1
ATOM 9521 O O . GLY D 4 49 ? 173.899 164.291 194.140 1.00 53.88 49 GLY E O 1
ATOM 9522 N N . PRO D 4 50 ? 174.748 162.558 195.306 1.00 43.59 50 PRO E N 1
ATOM 9523 C CA . PRO D 4 50 ? 173.763 161.633 194.721 1.00 45.99 50 PRO E CA 1
ATOM 9524 C C . PRO D 4 50 ? 172.327 161.997 195.053 1.00 53.31 50 PRO E C 1
ATOM 9525 O O . PRO D 4 50 ? 171.442 161.847 194.200 1.00 52.75 50 PRO E O 1
ATOM 9529 N N . PHE D 4 51 ? 172.071 162.482 196.270 1.00 51.58 51 PHE E N 1
ATOM 9530 C CA . PHE D 4 51 ? 170.718 162.891 196.624 1.00 38.30 51 PHE E CA 1
ATOM 9531 C C . PHE D 4 51 ? 170.254 164.040 195.750 1.00 30.79 51 PHE E C 1
ATOM 9532 O O . PHE D 4 51 ? 169.118 164.047 195.267 1.00 39.22 51 PHE E O 1
ATOM 9540 N N . LEU D 4 52 ? 171.112 165.041 195.562 1.00 30.39 52 LEU E N 1
ATOM 9541 C CA . LEU D 4 52 ? 170.742 166.178 194.731 1.00 40.60 52 LEU E CA 1
ATOM 9542 C C . LEU D 4 52 ? 170.471 165.738 193.303 1.00 45.07 52 LEU E C 1
ATOM 9543 O O . LEU D 4 52 ? 169.472 166.149 192.698 1.00 49.68 52 LEU E O 1
ATOM 9548 N N . ARG D 4 53 ? 171.333 164.879 192.756 1.00 40.78 53 ARG E N 1
ATOM 9549 C CA . ARG D 4 53 ? 171.117 164.390 191.399 1.00 40.43 53 ARG E CA 1
ATOM 9550 C C . ARG D 4 53 ? 169.774 163.680 191.281 1.00 40.87 53 ARG E C 1
ATOM 9551 O O . ARG D 4 53 ? 168.962 164.001 190.404 1.00 46.73 53 ARG E O 1
ATOM 9553 N N . ALA D 4 54 ? 169.509 162.732 192.182 1.00 38.91 54 ALA E N 1
ATOM 9554 C CA . ALA D 4 54 ? 168.277 161.954 192.097 1.00 45.92 54 ALA E CA 1
ATOM 9555 C C . ALA D 4 54 ? 167.042 162.822 192.308 1.00 51.15 54 ALA E C 1
ATOM 9556 O O . ALA D 4 54 ? 166.042 162.668 191.597 1.00 50.10 54 ALA E O 1
ATOM 9558 N N . LEU D 4 55 ? 167.086 163.731 193.285 1.00 44.66 55 LEU E N 1
ATOM 9559 C CA . LEU D 4 55 ? 165.926 164.560 193.586 1.00 33.28 55 LEU E CA 1
ATOM 9560 C C . LEU D 4 55 ? 165.623 165.521 192.450 1.00 32.23 55 LEU E C 1
ATOM 9561 O O . LEU D 4 55 ? 164.458 165.717 192.092 1.00 43.62 55 LEU E O 1
ATOM 9566 N N . LEU D 4 56 ? 166.653 166.136 191.870 1.00 30.63 56 LEU E N 1
ATOM 9567 C CA . LEU D 4 56 ? 166.415 166.998 190.721 1.00 39.58 56 LEU E CA 1
ATOM 9568 C C . LEU D 4 56 ? 165.947 166.200 189.514 1.00 38.98 56 LEU E C 1
ATOM 9569 O O . LEU D 4 56 ? 165.203 166.727 188.680 1.00 44.04 56 LEU E O 1
ATOM 9574 N N . PHE D 4 57 ? 166.369 164.941 189.395 1.00 36.84 57 PHE E N 1
ATOM 9575 C CA . PHE D 4 57 ? 165.860 164.107 188.313 1.00 44.33 57 PHE E CA 1
ATOM 9576 C C . PHE D 4 57 ? 164.379 163.811 188.494 1.00 42.23 57 PHE E C 1
ATOM 9577 O O . PHE D 4 57 ? 163.600 163.883 187.537 1.00 39.99 57 PHE E O 1
ATOM 9585 N N . GLN D 4 58 ? 163.973 163.470 189.714 1.00 40.97 58 GLN E N 1
ATOM 9586 C CA . GLN D 4 58 ? 162.606 163.024 189.942 1.00 38.23 58 GLN E CA 1
ATOM 9587 C C . GLN D 4 58 ? 161.635 164.200 189.945 1.00 35.69 58 GLN E C 1
ATOM 9588 O O . GLN D 4 58 ? 160.501 164.075 189.470 1.00 38.97 58 GLN E O 1
ATOM 9594 N N . LEU D 4 59 ? 162.069 165.352 190.456 1.00 33.37 59 LEU E N 1
ATOM 9595 C CA . LEU D 4 59 ? 161.274 166.574 190.453 1.00 31.17 59 LEU E CA 1
ATOM 9596 C C . LEU D 4 59 ? 161.096 167.164 189.063 1.00 35.16 59 LEU E C 1
ATOM 9597 O O . LEU D 4 59 ? 160.450 168.209 188.942 1.00 43.07 59 LEU E O 1
ATOM 9602 N N . ARG D 4 60 ? 161.648 166.533 188.026 1.00 33.79 60 ARG E N 1
ATOM 9603 C CA . ARG D 4 60 ? 161.552 167.023 186.651 1.00 33.86 60 ARG E CA 1
ATOM 9604 C C . ARG D 4 60 ? 162.094 168.443 186.529 1.00 43.16 60 ARG E C 1
ATOM 9605 O O . ARG D 4 60 ? 161.540 169.281 185.817 1.00 42.71 60 ARG E O 1
ATOM 9607 N N . LEU D 4 61 ? 163.191 168.715 187.233 1.00 48.17 61 LEU E N 1
ATOM 9608 C CA . LEU D 4 61 ? 163.824 170.025 187.235 1.00 40.34 61 LEU E CA 1
ATOM 9609 C C . LEU D 4 61 ? 165.240 170.000 186.686 1.00 39.09 61 LEU E C 1
ATOM 9610 O O . LEU D 4 61 ? 165.882 171.052 186.625 1.00 38.20 61 LEU E O 1
ATOM 9615 N N . LEU D 4 62 ? 165.744 168.838 186.288 1.00 46.10 62 LEU E N 1
ATOM 9616 C CA . LEU D 4 62 ? 167.111 168.690 185.796 1.00 48.72 62 LEU E CA 1
ATOM 9617 C C . LEU D 4 62 ? 167.060 168.093 184.397 1.00 53.47 62 LEU E C 1
ATOM 9618 O O . LEU D 4 62 ? 166.874 166.883 184.243 1.00 55.31 62 LEU E O 1
ATOM 9620 N N . ASP D 4 63 ? 167.228 168.944 183.384 1.00 67.81 63 ASP E N 1
ATOM 9621 C CA . ASP D 4 63 ? 167.353 168.517 181.990 1.00 69.76 63 ASP E CA 1
ATOM 9622 C C . ASP D 4 63 ? 166.162 167.656 181.560 1.00 72.95 63 ASP E C 1
ATOM 9623 O O . ASP D 4 63 ? 166.294 166.474 181.237 1.00 73.88 63 ASP E O 1
ATOM 9625 N N . ASP D 4 64 ? 164.986 168.277 181.560 1.00 77.07 64 ASP E N 1
ATOM 9626 C CA . ASP D 4 64 ? 163.753 167.599 181.158 1.00 76.77 64 ASP E CA 1
ATOM 9627 C C . ASP D 4 64 ? 163.662 167.358 179.650 1.00 76.98 64 ASP E C 1
ATOM 9628 O O . ASP D 4 64 ? 162.589 166.968 179.173 1.00 75.09 64 ASP E O 1
ATOM 9630 N N . ASP D 4 65 ? 164.734 167.570 178.891 1.00 84.94 65 ASP E N 1
ATOM 9631 C CA . ASP D 4 65 ? 164.709 167.407 177.443 1.00 85.78 65 ASP E CA 1
ATOM 9632 C C . ASP D 4 65 ? 164.903 165.964 177.000 1.00 82.41 65 ASP E C 1
ATOM 9633 O O . ASP D 4 65 ? 164.900 165.701 175.792 1.00 82.12 65 ASP E O 1
ATOM 9635 N N . LYS D 4 66 ? 165.083 165.033 177.934 1.00 69.34 66 LYS E N 1
ATOM 9636 C CA . LYS D 4 66 ? 165.216 163.628 177.572 1.00 70.02 66 LYS E CA 1
ATOM 9637 C C . LYS D 4 66 ? 163.949 163.140 176.882 1.00 69.74 66 LYS E C 1
ATOM 9638 O O . LYS D 4 66 ? 162.838 163.551 177.226 1.00 72.80 66 LYS E O 1
ATOM 9640 N N . ASP D 4 67 ? 164.124 162.266 175.891 1.00 51.77 67 ASP E N 1
ATOM 9641 C CA . ASP D 4 67 ? 162.987 161.818 175.094 1.00 52.47 67 ASP E CA 1
ATOM 9642 C C . ASP D 4 67 ? 161.975 161.072 175.951 1.00 49.07 67 ASP E C 1
ATOM 9643 O O . ASP D 4 67 ? 160.784 161.400 175.953 1.00 51.91 67 ASP E O 1
ATOM 9645 N N . PHE D 4 68 ? 162.430 160.065 176.689 1.00 41.35 68 PHE E N 1
ATOM 9646 C CA . PHE D 4 68 ? 161.552 159.307 177.569 1.00 45.41 68 PHE E CA 1
ATOM 9647 C C . PHE D 4 68 ? 162.368 158.487 178.554 1.00 45.39 68 PHE E C 1
ATOM 9648 O O . PHE D 4 68 ? 163.156 157.626 178.152 1.00 49.61 68 PHE E O 1
ATOM 9656 N N . MET D 4 69 ? 162.188 158.745 179.842 1.00 39.06 69 MET E N 1
ATOM 9657 C CA . MET D 4 69 ? 162.808 157.958 180.898 1.00 44.88 69 MET E CA 1
ATOM 9658 C C . MET D 4 69 ? 161.685 157.260 181.646 1.00 47.17 69 MET E C 1
ATOM 9659 O O . MET D 4 69 ? 160.966 157.892 182.425 1.00 52.77 69 MET E O 1
ATOM 9661 N N . GLU D 4 70 ? 161.536 155.959 181.410 1.00 43.26 70 GLU E N 1
ATOM 9662 C CA . GLU D 4 70 ? 160.398 155.230 181.945 1.00 41.40 70 GLU E CA 1
ATOM 9663 C C . GLU D 4 70 ? 160.407 155.163 183.462 1.00 41.93 70 GLU E C 1
ATOM 9664 O O . GLU D 4 70 ? 159.394 154.771 184.049 1.00 43.74 70 GLU E O 1
ATOM 9666 N N . ARG D 4 71 ? 161.520 155.512 184.110 1.00 41.13 71 ARG E N 1
ATOM 9667 C CA . ARG D 4 71 ? 161.545 155.611 185.562 1.00 43.08 71 ARG E CA 1
ATOM 9668 C C . ARG D 4 71 ? 160.939 156.910 186.071 1.00 46.49 71 ARG E C 1
ATOM 9669 O O . ARG D 4 71 ? 160.651 157.014 187.267 1.00 46.32 71 ARG E O 1
ATOM 9671 N N . ARG D 4 72 ? 160.745 157.897 185.199 1.00 45.95 72 ARG E N 1
ATOM 9672 C CA . ARG D 4 72 ? 160.162 159.181 185.565 1.00 45.73 72 ARG E CA 1
ATOM 9673 C C . ARG D 4 72 ? 158.864 159.472 184.831 1.00 50.10 72 ARG E C 1
ATOM 9674 O O . ARG D 4 72 ? 157.858 159.800 185.469 1.00 50.78 72 ARG E O 1
ATOM 9682 N N . ASP D 4 73 ? 158.858 159.361 183.502 1.00 49.26 73 ASP E N 1
ATOM 9683 C CA . ASP D 4 73 ? 157.719 159.734 182.675 1.00 42.37 73 ASP E CA 1
ATOM 9684 C C . ASP D 4 73 ? 156.792 158.565 182.383 1.00 42.84 73 ASP E C 1
ATOM 9685 O O . ASP D 4 73 ? 155.915 158.687 181.524 1.00 43.48 73 ASP E O 1
ATOM 9690 N N . GLY D 4 74 ? 156.966 157.440 183.065 1.00 43.36 74 GLY E N 1
ATOM 9691 C CA . GLY D 4 74 ? 156.225 156.250 182.703 1.00 47.58 74 GLY E CA 1
ATOM 9692 C C . GLY D 4 74 ? 154.739 156.398 182.958 1.00 45.25 74 GLY E C 1
ATOM 9693 O O . GLY D 4 74 ? 154.304 157.151 183.829 1.00 54.57 74 GLY E O 1
ATOM 9694 N N . CYS D 4 75 ? 153.954 155.659 182.181 1.00 33.10 75 CYS E N 1
ATOM 9695 C CA . CYS D 4 75 ? 152.514 155.633 182.369 1.00 35.07 75 CYS E CA 1
ATOM 9696 C C . CYS D 4 75 ? 152.101 154.861 183.609 1.00 41.65 75 CYS E C 1
ATOM 9697 O O . CYS D 4 75 ? 150.930 154.924 183.995 1.00 50.72 75 CYS E O 1
ATOM 9700 N N . SER D 4 76 ? 153.024 154.141 184.238 1.00 35.54 76 SER E N 1
ATOM 9701 C CA . SER D 4 76 ? 152.711 153.349 185.414 1.00 33.93 76 SER E CA 1
ATOM 9702 C C . SER D 4 76 ? 153.173 153.994 186.709 1.00 37.28 76 SER E C 1
ATOM 9703 O O . SER D 4 76 ? 152.737 153.564 187.780 1.00 43.66 76 SER E O 1
ATOM 9706 N N . ARG D 4 77 ? 154.032 155.009 186.642 1.00 36.35 77 ARG E N 1
ATOM 9707 C CA . ARG D 4 77 ? 154.510 155.719 187.827 1.00 37.07 77 ARG E CA 1
ATOM 9708 C C . ARG D 4 77 ? 153.805 157.065 187.930 1.00 33.33 77 ARG E C 1
ATOM 9709 O O . ARG D 4 77 ? 154.261 158.065 187.371 1.00 35.20 77 ARG E O 1
ATOM 9717 N N . ILE D 4 78 ? 152.703 157.075 188.669 1.00 31.73 78 ILE E N 1
ATOM 9718 C CA . ILE D 4 78 ? 151.870 158.251 188.852 1.00 31.56 78 ILE E CA 1
ATOM 9719 C C . ILE D 4 78 ? 152.152 158.825 190.228 1.00 37.26 78 ILE E C 1
ATOM 9720 O O . ILE D 4 78 ? 152.146 158.095 191.226 1.00 47.15 78 ILE E O 1
ATOM 9725 N N . ASN D 4 79 ? 152.404 160.125 190.284 1.00 30.96 79 ASN E N 1
ATOM 9726 C CA . ASN D 4 79 ? 152.673 160.821 191.533 1.00 31.19 79 ASN E CA 1
ATOM 9727 C C . ASN D 4 79 ? 151.519 161.784 191.777 1.00 36.01 79 ASN E C 1
ATOM 9728 O O . ASN D 4 79 ? 151.515 162.911 191.283 1.00 44.49 79 ASN E O 1
ATOM 9733 N N . LYS D 4 80 ? 150.536 161.329 192.538 1.00 35.77 80 LYS E N 1
ATOM 9734 C CA . LYS D 4 80 ? 149.397 162.149 192.910 1.00 36.70 80 LYS E CA 1
ATOM 9735 C C . LYS D 4 80 ? 149.627 162.927 194.195 1.00 38.46 80 LYS E C 1
ATOM 9736 O O . LYS D 4 80 ? 148.717 163.626 194.650 1.00 41.22 80 LYS E O 1
ATOM 9742 N N . THR D 4 81 ? 150.808 162.810 194.796 1.00 37.07 81 THR E N 1
ATOM 9743 C CA . THR D 4 81 ? 151.130 163.491 196.039 1.00 33.41 81 THR E CA 1
ATOM 9744 C C . THR D 4 81 ? 152.572 163.962 195.963 1.00 33.99 81 THR E C 1
ATOM 9745 O O . THR D 4 81 ? 153.354 163.488 195.137 1.00 36.44 81 THR E O 1
ATOM 9749 N N . SER D 4 82 ? 152.920 164.900 196.824 1.00 31.30 82 SER E N 1
ATOM 9750 C CA . SER D 4 82 ? 154.286 165.409 196.799 1.00 32.28 82 SER E CA 1
ATOM 9751 C C . SER D 4 82 ? 155.270 164.511 197.528 1.00 39.88 82 SER E C 1
ATOM 9752 O O . SER D 4 82 ? 156.356 164.994 197.879 1.00 39.65 82 SER E O 1
ATOM 9755 N N . ILE D 4 83 ? 154.955 163.244 197.777 1.00 34.60 83 ILE E N 1
ATOM 9756 C CA . ILE D 4 83 ? 155.840 162.346 198.516 1.00 15.06 83 ILE E CA 1
ATOM 9757 C C . ILE D 4 83 ? 156.394 161.341 197.516 1.00 16.79 83 ILE E C 1
ATOM 9758 O O . ILE D 4 83 ? 155.835 160.270 197.294 1.00 25.86 83 ILE E O 1
ATOM 9763 N N . TYR D 4 84 ? 157.529 161.681 196.938 1.00 24.50 84 TYR E N 1
ATOM 9764 C CA . TYR D 4 84 ? 158.162 160.905 195.891 1.00 27.76 84 TYR E CA 1
ATOM 9765 C C . TYR D 4 84 ? 158.989 159.781 196.501 1.00 29.46 84 TYR E C 1
ATOM 9766 O O . TYR D 4 84 ? 159.272 159.768 197.699 1.00 35.21 84 TYR E O 1
ATOM 9775 N N . GLY D 4 85 ? 159.374 158.827 195.661 1.00 37.48 85 GLY E N 1
ATOM 9776 C CA . GLY D 4 85 ? 160.201 157.731 196.127 1.00 39.75 85 GLY E CA 1
ATOM 9777 C C . GLY D 4 85 ? 161.499 157.618 195.360 1.00 39.68 85 GLY E C 1
ATOM 9778 O O . GLY D 4 85 ? 161.500 157.237 194.188 1.00 38.24 85 GLY E O 1
ATOM 9779 N N . LEU D 4 86 ? 162.613 157.926 196.011 1.00 39.37 86 LEU E N 1
ATOM 9780 C CA . LEU D 4 86 ? 163.866 158.030 195.288 1.00 38.52 86 LEU E CA 1
ATOM 9781 C C . LEU D 4 86 ? 164.507 156.659 195.107 1.00 46.60 86 LEU E C 1
ATOM 9782 O O . LEU D 4 86 ? 164.266 155.720 195.869 1.00 54.66 86 LEU E O 1
ATOM 9787 N N . SER D 4 87 ? 165.332 156.551 194.069 1.00 54.05 87 SER E N 1
ATOM 9788 C CA . SER D 4 87 ? 166.020 155.309 193.725 1.00 54.56 87 SER E CA 1
ATOM 9789 C C . SER D 4 87 ? 167.513 155.599 193.703 1.00 52.30 87 SER E C 1
ATOM 9790 O O . SER D 4 87 ? 168.047 156.037 192.680 1.00 51.96 87 SER E O 1
ATOM 9793 N N . VAL D 4 88 ? 168.186 155.355 194.822 1.00 58.06 88 VAL E N 1
ATOM 9794 C CA . VAL D 4 88 ? 169.607 155.638 194.957 1.00 62.62 88 VAL E CA 1
ATOM 9795 C C . VAL D 4 88 ? 170.343 154.346 195.289 1.00 63.10 88 VAL E C 1
ATOM 9796 O O . VAL D 4 88 ? 169.937 153.606 196.193 1.00 59.84 88 VAL E O 1
ATOM 9800 N N . GLY D 4 89 ? 171.412 154.075 194.545 1.00 75.46 89 GLY E N 1
ATOM 9801 C CA . GLY D 4 89 ? 172.257 152.919 194.806 1.00 73.49 89 GLY E CA 1
ATOM 9802 C C . GLY D 4 89 ? 171.564 151.584 194.646 1.00 76.27 89 GLY E C 1
ATOM 9803 O O . GLY D 4 89 ? 171.785 150.672 195.453 1.00 78.30 89 GLY E O 1
ATOM 9804 N N . GLY D 4 90 ? 170.728 151.445 193.620 1.00 61.52 90 GLY E N 1
ATOM 9805 C CA . GLY D 4 90 ? 169.995 150.208 193.434 1.00 59.81 90 GLY E CA 1
ATOM 9806 C C . GLY D 4 90 ? 168.962 149.935 194.499 1.00 60.00 90 GLY E C 1
ATOM 9807 O O . GLY D 4 90 ? 168.399 148.839 194.544 1.00 61.06 90 GLY E O 1
ATOM 9808 N N . GLU D 4 91 ? 168.691 150.908 195.359 1.00 60.41 91 GLU E N 1
ATOM 9809 C CA . GLU D 4 91 ? 167.699 150.788 196.413 1.00 58.13 91 GLU E CA 1
ATOM 9810 C C . GLU D 4 91 ? 166.668 151.896 196.258 1.00 59.10 91 GLU E C 1
ATOM 9811 O O . GLU D 4 91 ? 167.019 153.051 196.001 1.00 54.95 91 GLU E O 1
ATOM 9813 N N . GLU D 4 92 ? 165.398 151.539 196.413 1.00 57.10 92 GLU E N 1
ATOM 9814 C CA . GLU D 4 92 ? 164.312 152.508 196.312 1.00 51.35 92 GLU E CA 1
ATOM 9815 C C . GLU D 4 92 ? 164.153 153.188 197.664 1.00 46.93 92 GLU E C 1
ATOM 9816 O O . GLU D 4 92 ? 163.566 152.626 198.590 1.00 54.20 92 GLU E O 1
ATOM 9818 N N . LEU D 4 93 ? 164.694 154.397 197.783 1.00 33.77 93 LEU E N 1
ATOM 9819 C CA . LEU D 4 93 ? 164.547 155.182 199.000 1.00 34.10 93 LEU E CA 1
ATOM 9820 C C . LEU D 4 93 ? 163.102 155.630 199.134 1.00 35.08 93 LEU E C 1
ATOM 9821 O O . LEU D 4 93 ? 162.482 156.047 198.152 1.00 44.63 93 LEU E O 1
ATOM 9826 N N . TRP D 4 94 ? 162.567 155.550 200.341 1.00 24.62 94 TRP E N 1
ATOM 9827 C CA . TRP D 4 94 ? 161.156 155.849 200.523 1.00 28.70 94 TRP E CA 1
ATOM 9828 C C . TRP D 4 94 ? 160.865 156.145 201.987 1.00 29.96 94 TRP E C 1
ATOM 9829 O O . TRP D 4 94 ? 161.317 155.403 202.865 1.00 31.94 94 TRP E O 1
ATOM 9840 N N . PRO D 4 95 ? 160.121 157.213 202.300 1.00 17.26 95 PRO E N 1
ATOM 9841 C CA . PRO D 4 95 ? 159.590 158.241 201.411 1.00 10.56 95 PRO E CA 1
ATOM 9842 C C . PRO D 4 95 ? 160.414 159.519 201.398 1.00 26.11 95 PRO E C 1
ATOM 9843 O O . PRO D 4 95 ? 160.992 159.903 202.400 1.00 36.20 95 PRO E O 1
ATOM 9847 N N . VAL D 4 96 ? 160.467 160.204 200.259 1.00 34.10 96 VAL E N 1
ATOM 9848 C CA . VAL D 4 96 ? 161.218 161.442 200.100 1.00 15.60 96 VAL E CA 1
ATOM 9849 C C . VAL D 4 96 ? 160.247 162.538 199.699 1.00 22.21 96 VAL E C 1
ATOM 9850 O O . VAL D 4 96 ? 159.452 162.362 198.769 1.00 38.40 96 VAL E O 1
ATOM 9854 N N . ILE D 4 97 ? 160.315 163.662 200.393 1.00 14.38 97 ILE E N 1
ATOM 9855 C CA . ILE D 4 97 ? 159.393 164.772 200.222 1.00 14.08 97 ILE E CA 1
ATOM 9856 C C . ILE D 4 97 ? 160.105 165.916 199.519 1.00 26.82 97 ILE E C 1
ATOM 9857 O O . ILE D 4 97 ? 161.319 166.085 199.673 1.00 41.11 97 ILE E O 1
ATOM 9862 N N . ALA D 4 98 ? 159.354 166.702 198.745 1.00 25.31 98 ALA E N 1
ATOM 9863 C CA . ALA D 4 98 ? 159.919 167.860 198.065 1.00 29.87 98 ALA E CA 1
ATOM 9864 C C . ALA D 4 98 ? 158.814 168.775 197.551 1.00 32.88 98 ALA E C 1
ATOM 9865 O O . ALA D 4 98 ? 157.707 168.323 197.247 1.00 40.57 98 ALA E O 1
ATOM 9867 N N . PHE D 4 99 ? 159.129 170.068 197.459 1.00 9.82 99 PHE E N 1
ATOM 9868 C CA . PHE D 4 99 ? 158.300 171.015 196.726 1.00 9.47 99 PHE E CA 1
ATOM 9869 C C . PHE D 4 99 ? 159.142 172.231 196.365 1.00 20.91 99 PHE E C 1
ATOM 9870 O O . PHE D 4 99 ? 160.196 172.474 196.953 1.00 37.73 99 PHE E O 1
ATOM 9878 N N . LEU D 4 100 ? 158.652 173.002 195.391 1.00 33.14 100 LEU E N 1
ATOM 9879 C CA . LEU D 4 100 ? 159.376 174.134 194.821 1.00 38.05 100 LEU E CA 1
ATOM 9880 C C . LEU D 4 100 ? 158.526 175.396 194.843 1.00 41.56 100 LEU E C 1
ATOM 9881 O O . LEU D 4 100 ? 157.314 175.342 194.612 1.00 50.01 100 LEU E O 1
ATOM 9886 N N . ARG D 4 101 ? 159.170 176.532 195.114 1.00 28.32 101 ARG E N 1
ATOM 9887 C CA . ARG D 4 101 ? 158.502 177.833 195.087 1.00 31.50 101 ARG E CA 1
ATOM 9888 C C . ARG D 4 101 ? 159.560 178.922 195.069 1.00 43.89 101 ARG E C 1
ATOM 9889 O O . ARG D 4 101 ? 160.393 178.983 195.978 1.00 47.60 101 ARG E O 1
ATOM 9891 N N . ASP D 4 102 ? 159.517 179.784 194.049 1.00 47.42 102 ASP E N 1
ATOM 9892 C CA . ASP D 4 102 ? 160.426 180.929 193.920 1.00 39.27 102 ASP E CA 1
ATOM 9893 C C . ASP D 4 102 ? 161.890 180.491 193.940 1.00 33.80 102 ASP E C 1
ATOM 9894 O O . ASP D 4 102 ? 162.744 181.125 194.560 1.00 29.73 102 ASP E O 1
ATOM 9896 N N . SER D 4 103 ? 162.171 179.390 193.250 1.00 37.03 103 SER E N 1
ATOM 9897 C CA . SER D 4 103 ? 163.518 178.842 193.121 1.00 38.51 103 SER E CA 1
ATOM 9898 C C . SER D 4 103 ? 164.140 178.559 194.491 1.00 49.80 103 SER E C 1
ATOM 9899 O O . SER D 4 103 ? 165.175 179.109 194.866 1.00 58.46 103 SER E O 1
ATOM 9902 N N . MET D 4 104 ? 163.480 177.675 195.239 1.00 46.40 104 MET E N 1
ATOM 9903 C CA . MET D 4 104 ? 163.990 177.230 196.533 1.00 37.86 104 MET E CA 1
ATOM 9904 C C . MET D 4 104 ? 163.344 175.889 196.851 1.00 37.07 104 MET E C 1
ATOM 9905 O O . MET D 4 104 ? 162.142 175.834 197.119 1.00 51.22 104 MET E O 1
ATOM 9907 N N . ILE D 4 105 ? 164.133 174.821 196.810 1.00 26.63 105 ILE E N 1
ATOM 9908 C CA . ILE D 4 105 ? 163.635 173.466 197.027 1.00 15.55 105 ILE E CA 1
ATOM 9909 C C . ILE D 4 105 ? 163.709 173.151 198.512 1.00 16.03 105 ILE E C 1
ATOM 9910 O O . ILE D 4 105 ? 164.569 173.676 199.227 1.00 43.73 105 ILE E O 1
ATOM 9915 N N . TYR D 4 106 ? 162.805 172.305 198.978 1.00 6.60 106 TYR E N 1
ATOM 9916 C CA . TYR D 4 106 ? 162.736 171.903 200.369 1.00 23.85 106 TYR E CA 1
ATOM 9917 C C . TYR D 4 106 ? 162.468 170.406 200.419 1.00 20.58 106 TYR E C 1
ATOM 9918 O O . TYR D 4 106 ? 161.606 169.910 199.694 1.00 29.16 106 TYR E O 1
ATOM 9927 N N . ALA D 4 107 ? 163.200 169.681 201.262 1.00 11.29 107 ALA E N 1
ATOM 9928 C CA . ALA D 4 107 ? 163.146 168.225 201.200 1.00 16.14 107 ALA E CA 1
ATOM 9929 C C . ALA D 4 107 ? 163.402 167.622 202.571 1.00 25.18 107 ALA E C 1
ATOM 9930 O O . ALA D 4 107 ? 163.939 168.281 203.464 1.00 42.22 107 ALA E O 1
ATOM 9932 N N . SER D 4 108 ? 163.017 166.355 202.715 1.00 13.94 108 SER E N 1
ATOM 9933 C CA . SER D 4 108 ? 163.201 165.602 203.947 1.00 14.32 108 SER E CA 1
ATOM 9934 C C . SER D 4 108 ? 162.838 164.146 203.699 1.00 33.00 108 SER E C 1
ATOM 9935 O O . SER D 4 108 ? 162.016 163.832 202.835 1.00 45.78 108 SER E O 1
ATOM 9938 N N . VAL D 4 109 ? 163.461 163.260 204.473 1.00 25.63 109 VAL E N 1
ATOM 9939 C CA . VAL D 4 109 ? 163.124 161.835 204.463 1.00 16.27 109 VAL E CA 1
ATOM 9940 C C . VAL D 4 109 ? 162.716 161.423 205.870 1.00 24.11 109 VAL E C 1
ATOM 9941 O O . VAL D 4 109 ? 163.561 161.397 206.776 1.00 37.84 109 VAL E O 1
ATOM 9945 N N . PRO D 4 110 ? 161.454 161.106 206.104 1.00 23.18 110 PRO E N 1
ATOM 9946 C CA . PRO D 4 110 ? 161.014 160.787 207.463 1.00 29.97 110 PRO E CA 1
ATOM 9947 C C . PRO D 4 110 ? 161.286 159.352 207.871 1.00 29.18 110 PRO E C 1
ATOM 9948 O O . PRO D 4 110 ? 161.946 158.603 207.144 1.00 30.31 110 PRO E O 1
ATOM 9952 N N . LEU D 4 111 ? 160.785 158.963 209.037 1.00 34.68 111 LEU E N 1
ATOM 9953 C CA . LEU D 4 111 ? 160.925 157.606 209.537 1.00 34.24 111 LEU E CA 1
ATOM 9954 C C . LEU D 4 111 ? 159.585 156.891 209.483 1.00 29.27 111 LEU E C 1
ATOM 9955 O O . LEU D 4 111 ? 158.551 157.457 209.846 1.00 36.55 111 LEU E O 1
ATOM 9960 N N . VAL D 4 112 ? 159.613 155.645 209.027 1.00 28.36 112 VAL E N 1
ATOM 9961 C CA . VAL D 4 112 ? 158.466 154.751 209.069 1.00 36.63 112 VAL E CA 1
ATOM 9962 C C . VAL D 4 112 ? 158.803 153.615 210.025 1.00 32.42 112 VAL E C 1
ATOM 9963 O O . VAL D 4 112 ? 159.865 152.995 209.914 1.00 35.16 112 VAL E O 1
ATOM 9967 N N . GLU D 4 113 ? 157.905 153.356 210.969 1.00 38.35 113 GLU E N 1
ATOM 9968 C CA . GLU D 4 113 ? 158.138 152.404 212.051 1.00 34.86 113 GLU E CA 1
ATOM 9969 C C . GLU D 4 113 ? 157.585 151.027 211.721 1.00 39.33 113 GLU E C 1
ATOM 9970 O O . GLU D 4 113 ? 157.078 150.324 212.595 1.00 48.92 113 GLU E O 1
ATOM 9976 N N . GLN D 4 114 ? 157.657 150.630 210.457 1.00 40.09 114 GLN E N 1
ATOM 9977 C CA . GLN D 4 114 ? 157.228 149.304 210.040 1.00 45.82 114 GLN E CA 1
ATOM 9978 C C . GLN D 4 114 ? 157.982 148.944 208.768 1.00 46.09 114 GLN E C 1
ATOM 9979 O O . GLN D 4 114 ? 158.578 149.801 208.113 1.00 50.23 114 GLN E O 1
ATOM 9985 N N . ALA D 4 115 ? 157.958 147.658 208.433 1.00 37.58 115 ALA E N 1
ATOM 9986 C CA . ALA D 4 115 ? 158.690 147.168 207.278 1.00 33.76 115 ALA E CA 1
ATOM 9987 C C . ALA D 4 115 ? 158.085 147.703 205.987 1.00 32.41 115 ALA E C 1
ATOM 9988 O O . ALA D 4 115 ? 156.895 148.012 205.904 1.00 33.62 115 ALA E O 1
ATOM 9990 N N . LEU D 4 116 ? 158.927 147.804 204.967 1.00 41.32 116 LEU E N 1
ATOM 9991 C CA . LEU D 4 116 ? 158.536 148.365 203.684 1.00 48.23 116 LEU E CA 1
ATOM 9992 C C . LEU D 4 116 ? 158.234 147.318 202.623 1.00 52.63 116 LEU E C 1
ATOM 9993 O O . LEU D 4 116 ? 158.087 147.682 201.455 1.00 53.05 116 LEU E O 1
ATOM 9998 N N . SER D 4 117 ? 158.172 146.034 202.977 1.00 52.14 117 SER E N 1
ATOM 9999 C CA . SER D 4 117 ? 157.901 145.023 201.956 1.00 51.82 117 SER E CA 1
ATOM 10000 C C . SER D 4 117 ? 156.561 145.265 201.273 1.00 50.31 117 SER E C 1
ATOM 10001 O O . SER D 4 117 ? 156.518 145.253 200.031 1.00 45.35 117 SER E O 1
ATOM 10004 N N . PRO D 4 118 ? 155.447 145.484 201.988 1.00 49.60 118 PRO E N 1
ATOM 10005 C CA . PRO D 4 118 ? 154.346 146.232 201.377 1.00 51.61 118 PRO E CA 1
ATOM 10006 C C . PRO D 4 118 ? 154.487 147.715 201.683 1.00 54.57 118 PRO E C 1
ATOM 10007 O O . PRO D 4 118 ? 154.654 148.088 202.849 1.00 57.38 118 PRO E O 1
ATOM 10011 N N . ARG D 4 119 ? 154.445 148.563 200.666 1.00 39.27 119 ARG E N 1
ATOM 10012 C CA . ARG D 4 119 ? 154.544 149.998 200.891 1.00 27.25 119 ARG E CA 1
ATOM 10013 C C . ARG D 4 119 ? 153.353 150.463 201.711 1.00 26.96 119 ARG E C 1
ATOM 10014 O O . ARG D 4 119 ? 152.229 150.451 201.197 1.00 31.93 119 ARG E O 1
ATOM 10022 N N . PRO D 4 120 ? 153.536 150.871 202.966 1.00 32.15 120 PRO E N 1
ATOM 10023 C CA . PRO D 4 120 ? 152.383 151.187 203.799 1.00 36.72 120 PRO E CA 1
ATOM 10024 C C . PRO D 4 120 ? 151.640 152.390 203.251 1.00 41.12 120 PRO E C 1
ATOM 10025 O O . PRO D 4 120 ? 152.243 153.272 202.616 1.00 46.39 120 PRO E O 1
ATOM 10029 N N . PRO D 4 121 ? 150.326 152.460 203.449 1.00 33.03 121 PRO E N 1
ATOM 10030 C CA . PRO D 4 121 ? 149.576 153.610 202.941 1.00 35.87 121 PRO E CA 1
ATOM 10031 C C . PRO D 4 121 ? 150.050 154.896 203.599 1.00 41.24 121 PRO E C 1
ATOM 10032 O O . PRO D 4 121 ? 150.381 154.923 204.787 1.00 36.96 121 PRO E O 1
ATOM 10036 N N . LEU D 4 122 ? 150.085 155.968 202.810 1.00 34.37 122 LEU E N 1
ATOM 10037 C CA . LEU D 4 122 ? 150.575 157.249 203.294 1.00 24.49 122 LEU E CA 1
ATOM 10038 C C . LEU D 4 122 ? 149.597 157.931 204.223 1.00 30.41 122 LEU E C 1
ATOM 10039 O O . LEU D 4 122 ? 149.898 159.022 204.716 1.00 39.70 122 LEU E O 1
ATOM 10044 N N . ILE D 4 123 ? 148.444 157.324 204.478 1.00 26.05 123 ILE E N 1
ATOM 10045 C CA . ILE D 4 123 ? 147.475 157.873 205.417 1.00 30.20 123 ILE E CA 1
ATOM 10046 C C . ILE D 4 123 ? 147.840 157.429 206.829 1.00 45.02 123 ILE E C 1
ATOM 10047 O O . ILE D 4 123 ? 147.059 157.609 207.771 1.00 45.62 123 ILE E O 1
ATOM 10049 N N . SER D 4 124 ? 149.028 156.842 206.985 1.00 40.13 124 SER E N 1
ATOM 10050 C CA . SER D 4 124 ? 149.480 156.277 208.249 1.00 26.38 124 SER E CA 1
ATOM 10051 C C . SER D 4 124 ? 150.812 156.823 208.741 1.00 28.58 124 SER E C 1
ATOM 10052 O O . SER D 4 124 ? 150.970 157.026 209.945 1.00 28.06 124 SER E O 1
ATOM 10055 N N . ILE D 4 125 ? 151.766 157.076 207.849 1.00 31.73 125 ILE E N 1
ATOM 10056 C CA . ILE D 4 125 ? 153.089 157.544 208.251 1.00 34.14 125 ILE E CA 1
ATOM 10057 C C . ILE D 4 125 ? 152.974 158.994 208.701 1.00 31.31 125 ILE E C 1
ATOM 10058 O O . ILE D 4 125 ? 152.629 159.873 207.908 1.00 39.82 125 ILE E O 1
ATOM 10063 N N . SER D 4 126 ? 153.271 159.253 209.974 1.00 20.63 126 SER E N 1
ATOM 10064 C CA . SER D 4 126 ? 153.243 160.625 210.469 1.00 26.64 126 SER E CA 1
ATOM 10065 C C . SER D 4 126 ? 154.376 161.449 209.873 1.00 30.93 126 SER E C 1
ATOM 10066 O O . SER D 4 126 ? 154.265 162.679 209.732 1.00 42.16 126 SER E O 1
ATOM 10069 N N . GLY D 4 127 ? 155.466 160.784 209.504 1.00 28.11 127 GLY E N 1
ATOM 10070 C CA . GLY D 4 127 ? 156.655 161.500 209.094 1.00 34.39 127 GLY E CA 1
ATOM 10071 C C . GLY D 4 127 ? 156.475 162.331 207.841 1.00 44.54 127 GLY E C 1
ATOM 10072 O O . GLY D 4 127 ? 157.146 163.348 207.671 1.00 47.55 127 GLY E O 1
ATOM 10073 N N . VAL D 4 128 ? 155.592 161.903 206.939 1.00 37.75 128 VAL E N 1
ATOM 10074 C CA . VAL D 4 128 ? 155.336 162.676 205.724 1.00 30.25 128 VAL E CA 1
ATOM 10075 C C . VAL D 4 128 ? 154.762 164.042 206.075 1.00 30.72 128 VAL E C 1
ATOM 10076 O O . VAL D 4 128 ? 155.238 165.083 205.598 1.00 35.03 128 VAL E O 1
ATOM 10080 N N . SER D 4 129 ? 153.749 164.057 206.939 1.00 19.66 129 SER E N 1
ATOM 10081 C CA . SER D 4 129 ? 153.180 165.314 207.400 1.00 19.47 129 SER E CA 1
ATOM 10082 C C . SER D 4 129 ? 154.212 166.145 208.142 1.00 22.47 129 SER E C 1
ATOM 10083 O O . SER D 4 129 ? 154.285 167.367 207.961 1.00 33.64 129 SER E O 1
ATOM 10086 N N . GLN D 4 130 ? 155.026 165.503 208.984 1.00 29.82 130 GLN E N 1
ATOM 10087 C CA . GLN D 4 130 ? 156.017 166.264 209.742 1.00 35.37 130 GLN E CA 1
ATOM 10088 C C . GLN D 4 130 ? 157.057 166.911 208.828 1.00 37.94 130 GLN E C 1
ATOM 10089 O O . GLN D 4 130 ? 157.378 168.102 208.981 1.00 49.14 130 GLN E O 1
ATOM 10095 N N . GLY D 4 131 ? 157.572 166.157 207.858 1.00 17.69 131 GLY E N 1
ATOM 10096 C CA . GLY D 4 131 ? 158.539 166.717 206.930 1.00 24.08 131 GLY E CA 1
ATOM 10097 C C . GLY D 4 131 ? 157.961 167.846 206.100 1.00 36.31 131 GLY E C 1
ATOM 10098 O O . GLY D 4 131 ? 158.591 168.896 205.927 1.00 32.39 131 GLY E O 1
ATOM 10099 N N . LEU D 4 132 ? 156.743 167.649 205.582 1.00 43.12 132 LEU E N 1
ATOM 10100 C CA . LEU D 4 132 ? 156.078 168.703 204.820 1.00 36.01 132 LEU E CA 1
ATOM 10101 C C . LEU D 4 132 ? 155.899 169.967 205.644 1.00 33.20 132 LEU E C 1
ATOM 10102 O O . LEU D 4 132 ? 156.144 171.075 205.151 1.00 38.97 132 LEU E O 1
ATOM 10107 N N . GLU D 4 133 ? 155.486 169.832 206.901 1.00 28.95 133 GLU E N 1
ATOM 10108 C CA . GLU D 4 133 ? 155.228 171.029 207.688 1.00 29.97 133 GLU E CA 1
ATOM 10109 C C . GLU D 4 133 ? 156.524 171.767 207.996 1.00 35.23 133 GLU E C 1
ATOM 10110 O O . GLU D 4 133 ? 156.568 173.003 207.938 1.00 48.29 133 GLU E O 1
ATOM 10116 N N . LEU D 4 134 ? 157.595 171.035 208.318 1.00 32.17 134 LEU E N 1
ATOM 10117 C CA . LEU D 4 134 ? 158.866 171.712 208.563 1.00 39.37 134 LEU E CA 1
ATOM 10118 C C . LEU D 4 134 ? 159.350 172.432 207.312 1.00 41.66 134 LEU E C 1
ATOM 10119 O O . LEU D 4 134 ? 159.838 173.571 207.384 1.00 48.78 134 LEU E O 1
ATOM 10124 N N . LEU D 4 135 ? 159.223 171.784 206.155 1.00 33.55 135 LEU E N 1
ATOM 10125 C CA . LEU D 4 135 ? 159.659 172.405 204.910 1.00 34.41 135 LEU E CA 1
ATOM 10126 C C . LEU D 4 135 ? 158.856 173.670 204.616 1.00 34.21 135 LEU E C 1
ATOM 10127 O O . LEU D 4 135 ? 159.411 174.680 204.167 1.00 31.50 135 LEU E O 1
ATOM 10132 N N . LEU D 4 136 ? 157.545 173.635 204.873 1.00 32.21 136 LEU E N 1
ATOM 10133 C CA . LEU D 4 136 ? 156.712 174.818 204.670 1.00 30.75 136 LEU E CA 1
ATOM 10134 C C . LEU D 4 136 ? 157.100 175.941 205.621 1.00 28.06 136 LEU E C 1
ATOM 10135 O O . LEU D 4 136 ? 157.095 177.116 205.238 1.00 33.39 136 LEU E O 1
ATOM 10140 N N . GLY D 4 137 ? 157.406 175.605 206.873 1.00 24.27 137 GLY E N 1
ATOM 10141 C CA . GLY D 4 137 ? 157.854 176.625 207.806 1.00 29.54 137 GLY E CA 1
ATOM 10142 C C . GLY D 4 137 ? 159.139 177.288 207.358 1.00 25.78 137 GLY E C 1
ATOM 10143 O O . GLY D 4 137 ? 159.278 178.513 207.427 1.00 34.65 137 GLY E O 1
ATOM 10144 N N . ILE D 4 138 ? 160.090 176.491 206.873 1.00 22.63 138 ILE E N 1
ATOM 10145 C CA . ILE D 4 138 ? 161.325 177.056 206.336 1.00 28.16 138 ILE E CA 1
ATOM 10146 C C . ILE D 4 138 ? 161.027 177.955 205.141 1.00 38.25 138 ILE E C 1
ATOM 10147 O O . ILE D 4 138 ? 161.612 179.038 204.998 1.00 46.58 138 ILE E O 1
ATOM 10152 N N . GLN D 4 139 ? 160.120 177.519 204.260 1.00 46.71 139 GLN E N 1
ATOM 10153 C CA . GLN D 4 139 ? 159.777 178.319 203.084 1.00 39.17 139 GLN E CA 1
ATOM 10154 C C . GLN D 4 139 ? 159.164 179.656 203.478 1.00 25.41 139 GLN E C 1
ATOM 10155 O O . GLN D 4 139 ? 159.466 180.689 202.875 1.00 21.57 139 GLN E O 1
ATOM 10157 N N . ASP D 4 140 ? 158.293 179.651 204.482 1.00 33.23 140 ASP E N 1
ATOM 10158 C CA . ASP D 4 140 ? 157.716 180.899 204.962 1.00 41.53 140 ASP E CA 1
ATOM 10159 C C . ASP D 4 140 ? 158.777 181.793 205.586 1.00 38.34 140 ASP E C 1
ATOM 10160 O O . ASP D 4 140 ? 158.742 183.017 205.420 1.00 37.88 140 ASP E O 1
ATOM 10162 N N . PHE D 4 141 ? 159.721 181.206 206.321 1.00 38.72 141 PHE E N 1
ATOM 10163 C CA . PHE D 4 141 ? 160.740 182.017 206.978 1.00 39.77 141 PHE E CA 1
ATOM 10164 C C . PHE D 4 141 ? 161.666 182.683 205.967 1.00 46.89 141 PHE E C 1
ATOM 10165 O O . PHE D 4 141 ? 161.893 183.896 206.028 1.00 55.14 141 PHE E O 1
ATOM 10173 N N . LEU D 4 142 ? 162.217 181.905 205.031 1.00 46.52 142 LEU E N 1
ATOM 10174 C CA . LEU D 4 142 ? 163.291 182.421 204.185 1.00 46.23 142 LEU E CA 1
ATOM 10175 C C . LEU D 4 142 ? 162.814 183.545 203.270 1.00 56.13 142 LEU E C 1
ATOM 10176 O O . LEU D 4 142 ? 163.508 184.557 203.117 1.00 58.41 142 LEU E O 1
ATOM 10178 N N . TYR D 4 143 ? 161.643 183.396 202.652 1.00 51.60 143 TYR E N 1
ATOM 10179 C CA . TYR D 4 143 ? 161.122 184.376 201.699 1.00 47.47 143 TYR E CA 1
ATOM 10180 C C . TYR D 4 143 ? 159.930 185.136 202.271 1.00 44.02 143 TYR E C 1
ATOM 10181 O O . TYR D 4 143 ? 158.950 185.400 201.574 1.00 43.58 143 TYR E O 1
ATOM 10190 N N . SER D 4 144 ? 160.001 185.480 203.556 1.00 53.77 144 SER E N 1
ATOM 10191 C CA . SER D 4 144 ? 158.894 186.179 204.196 1.00 56.85 144 SER E CA 1
ATOM 10192 C C . SER D 4 144 ? 158.689 187.562 203.594 1.00 58.40 144 SER E C 1
ATOM 10193 O O . SER D 4 144 ? 157.552 187.972 203.334 1.00 55.79 144 SER E O 1
ATOM 10195 N N . SER D 4 145 ? 159.773 188.293 203.363 1.00 67.58 145 SER E N 1
ATOM 10196 C CA . SER D 4 145 ? 159.678 189.642 202.823 1.00 69.97 145 SER E CA 1
ATOM 10197 C C . SER D 4 145 ? 160.995 190.072 202.188 1.00 71.71 145 SER E C 1
ATOM 10198 O O . SER D 4 145 ? 161.305 189.691 201.059 1.00 73.41 145 SER E O 1
ATOM 10200 N N . ASP D 4 151 ? 168.838 191.804 203.680 1.00 69.31 151 ASP E N 1
ATOM 10201 C CA . ASP D 4 151 ? 168.324 190.527 204.159 1.00 66.19 151 ASP E CA 1
ATOM 10202 C C . ASP D 4 151 ? 168.521 189.434 203.120 1.00 68.88 151 ASP E C 1
ATOM 10203 O O . ASP D 4 151 ? 167.869 188.394 203.169 1.00 71.21 151 ASP E O 1
ATOM 10208 N N . LEU D 4 152 ? 169.428 189.678 202.174 1.00 69.12 152 LEU E N 1
ATOM 10209 C CA . LEU D 4 152 ? 169.645 188.717 201.098 1.00 68.87 152 LEU E CA 1
ATOM 10210 C C . LEU D 4 152 ? 170.307 187.443 201.609 1.00 63.65 152 LEU E C 1
ATOM 10211 O O . LEU D 4 152 ? 169.853 186.336 201.298 1.00 60.00 152 LEU E O 1
ATOM 10213 N N . HIS D 4 153 ? 171.377 187.574 202.394 1.00 56.35 153 HIS E N 1
ATOM 10214 C CA . HIS D 4 153 ? 172.130 186.422 202.863 1.00 56.30 153 HIS E CA 1
ATOM 10215 C C . HIS D 4 153 ? 172.203 186.293 204.375 1.00 61.15 153 HIS E C 1
ATOM 10216 O O . HIS D 4 153 ? 172.600 185.229 204.859 1.00 63.16 153 HIS E O 1
ATOM 10218 N N . THR D 4 154 ? 171.834 187.327 205.134 1.00 64.40 154 THR E N 1
ATOM 10219 C CA . THR D 4 154 ? 171.805 187.195 206.587 1.00 68.20 154 THR E CA 1
ATOM 10220 C C . THR D 4 154 ? 170.685 186.283 207.059 1.00 67.05 154 THR E C 1
ATOM 10221 O O . THR D 4 154 ? 170.659 185.910 208.236 1.00 62.66 154 THR E O 1
ATOM 10225 N N . LYS D 4 155 ? 169.750 185.937 206.174 1.00 63.36 155 LYS E N 1
ATOM 10226 C CA . LYS D 4 155 ? 168.721 184.965 206.514 1.00 58.25 155 LYS E CA 1
ATOM 10227 C C . LYS D 4 155 ? 169.186 183.546 206.224 1.00 61.50 155 LYS E C 1
ATOM 10228 O O . LYS D 4 155 ? 168.961 182.639 207.033 1.00 64.78 155 LYS E O 1
ATOM 10234 N N . LEU D 4 156 ? 169.838 183.334 205.081 1.00 57.46 156 LEU E N 1
ATOM 10235 C CA . LEU D 4 156 ? 170.319 182.007 204.724 1.00 55.60 156 LEU E CA 1
ATOM 10236 C C . LEU D 4 156 ? 171.594 181.617 205.459 1.00 60.62 156 LEU E C 1
ATOM 10237 O O . LEU D 4 156 ? 171.918 180.426 205.512 1.00 59.74 156 LEU E O 1
ATOM 10239 N N . SER D 4 157 ? 172.329 182.582 206.017 1.00 56.91 157 SER E N 1
ATOM 10240 C CA . SER D 4 157 ? 173.569 182.250 206.712 1.00 53.31 157 SER E CA 1
ATOM 10241 C C . SER D 4 157 ? 173.294 181.639 208.079 1.00 50.12 157 SER E C 1
ATOM 10242 O O . SER D 4 157 ? 173.968 180.690 208.492 1.00 51.23 157 SER E O 1
ATOM 10244 N N . GLN D 4 158 ? 172.308 182.166 208.793 1.00 46.97 158 GLN E N 1
ATOM 10245 C CA . GLN D 4 158 ? 172.036 181.759 210.163 1.00 52.78 158 GLN E CA 1
ATOM 10246 C C . GLN D 4 158 ? 171.144 180.529 210.251 1.00 55.47 158 GLN E C 1
ATOM 10247 O O . GLN D 4 158 ? 170.822 180.094 211.360 1.00 57.34 158 GLN E O 1
ATOM 10253 N N . LEU D 4 159 ? 170.743 179.963 209.114 1.00 56.08 159 LEU E N 1
ATOM 10254 C CA . LEU D 4 159 ? 169.836 178.815 209.118 1.00 52.91 159 LEU E CA 1
ATOM 10255 C C . LEU D 4 159 ? 170.412 177.587 209.819 1.00 53.29 159 LEU E C 1
ATOM 10256 O O . LEU D 4 159 ? 169.682 176.962 210.611 1.00 56.87 159 LEU E O 1
ATOM 10261 N N . PRO D 4 160 ? 171.657 177.154 209.562 1.00 42.23 160 PRO E N 1
ATOM 10262 C CA . PRO D 4 160 ? 172.179 175.999 210.313 1.00 39.71 160 PRO E CA 1
ATOM 10263 C C . PRO D 4 160 ? 172.239 176.226 211.810 1.00 34.98 160 PRO E C 1
ATOM 10264 O O . PRO D 4 160 ? 171.981 175.298 212.583 1.00 34.39 160 PRO E O 1
ATOM 10268 N N . ASP D 4 161 ? 172.561 177.438 212.246 1.00 43.55 161 ASP E N 1
ATOM 10269 C CA . ASP D 4 161 ? 172.489 177.764 213.662 1.00 47.28 161 ASP E CA 1
ATOM 10270 C C . ASP D 4 161 ? 171.066 178.054 214.114 1.00 50.02 161 ASP E C 1
ATOM 10271 O O . ASP D 4 161 ? 170.842 178.270 215.310 1.00 43.99 161 ASP E O 1
ATOM 10273 N N . LEU D 4 162 ? 170.112 178.073 213.183 1.00 54.70 162 LEU E N 1
ATOM 10274 C CA . LEU D 4 162 ? 168.716 178.355 213.486 1.00 43.97 162 LEU E CA 1
ATOM 10275 C C . LEU D 4 162 ? 167.926 177.083 213.755 1.00 47.17 162 LEU E C 1
ATOM 10276 O O . LEU D 4 162 ? 167.297 176.956 214.808 1.00 52.80 162 LEU E O 1
ATOM 10278 N N . LEU D 4 163 ? 167.961 176.124 212.829 1.00 49.57 163 LEU E N 1
ATOM 10279 C CA . LEU D 4 163 ? 167.102 174.954 212.984 1.00 50.82 163 LEU E CA 1
ATOM 10280 C C . LEU D 4 163 ? 167.615 173.993 214.051 1.00 52.05 163 LEU E C 1
ATOM 10281 O O . LEU D 4 163 ? 166.822 173.230 214.612 1.00 52.62 163 LEU E O 1
ATOM 10286 N N . LEU D 4 164 ? 168.912 174.034 214.365 1.00 47.80 164 LEU E N 1
ATOM 10287 C CA . LEU D 4 164 ? 169.440 173.178 215.424 1.00 48.36 164 LEU E CA 1
ATOM 10288 C C . LEU D 4 164 ? 168.690 173.400 216.728 1.00 47.74 164 LEU E C 1
ATOM 10289 O O . LEU D 4 164 ? 168.449 172.453 217.483 1.00 51.98 164 LEU E O 1
ATOM 10294 N N . GLN D 4 165 ? 168.304 174.645 217.005 1.00 43.31 165 GLN E N 1
ATOM 10295 C CA . GLN D 4 165 ? 167.522 174.919 218.200 1.00 47.34 165 GLN E CA 1
ATOM 10296 C C . GLN D 4 165 ? 166.116 174.345 218.114 1.00 55.77 165 GLN E C 1
ATOM 10297 O O . GLN D 4 165 ? 165.442 174.236 219.143 1.00 58.61 165 GLN E O 1
ATOM 10299 N N . ALA D 4 166 ? 165.661 173.973 216.919 1.00 65.08 166 ALA E N 1
ATOM 10300 C CA . ALA D 4 166 ? 164.310 173.467 216.705 1.00 64.85 166 ALA E CA 1
ATOM 10301 C C . ALA D 4 166 ? 164.254 171.974 216.425 1.00 65.91 166 ALA E C 1
ATOM 10302 O O . ALA D 4 166 ? 163.317 171.307 216.867 1.00 69.26 166 ALA E O 1
ATOM 10304 N N . CYS D 4 167 ? 165.225 171.427 215.697 1.00 62.96 167 CYS E N 1
ATOM 10305 C CA . CYS D 4 167 ? 165.285 169.996 215.399 1.00 65.04 167 CYS E CA 1
ATOM 10306 C C . CYS D 4 167 ? 166.665 169.472 215.777 1.00 69.19 167 CYS E C 1
ATOM 10307 O O . CYS D 4 167 ? 167.523 169.256 214.912 1.00 70.50 167 CYS E O 1
ATOM 10310 N N . PRO D 4 168 ? 166.916 169.263 217.074 1.00 63.00 168 PRO E N 1
ATOM 10311 C CA . PRO D 4 168 ? 168.260 168.867 217.511 1.00 54.73 168 PRO E CA 1
ATOM 10312 C C . PRO D 4 168 ? 168.665 167.467 217.081 1.00 52.43 168 PRO E C 1
ATOM 10313 O O . PRO D 4 168 ? 169.742 167.292 216.505 1.00 52.53 168 PRO E O 1
ATOM 10317 N N . LEU D 4 169 ? 167.826 166.466 217.341 1.00 56.41 169 LEU E N 1
ATOM 10318 C CA . LEU D 4 169 ? 168.205 165.064 217.177 1.00 60.64 169 LEU E CA 1
ATOM 10319 C C . LEU D 4 169 ? 167.109 164.270 216.471 1.00 63.69 169 LEU E C 1
ATOM 10320 O O . LEU D 4 169 ? 166.710 163.189 216.909 1.00 62.84 169 LEU E O 1
ATOM 10325 N N . GLY D 4 170 ? 166.602 164.802 215.359 1.00 54.86 170 GLY E N 1
ATOM 10326 C CA . GLY D 4 170 ? 165.694 164.070 214.502 1.00 45.41 170 GLY E CA 1
ATOM 10327 C C . GLY D 4 170 ? 164.222 164.228 214.815 1.00 49.74 170 GLY E C 1
ATOM 10328 O O . GLY D 4 170 ? 163.390 163.743 214.039 1.00 55.97 170 GLY E O 1
ATOM 10329 N N . THR D 4 171 ? 163.869 164.885 215.917 1.00 57.85 171 THR E N 1
ATOM 10330 C CA . THR D 4 171 ? 162.480 165.115 216.298 1.00 59.73 171 THR E CA 1
ATOM 10331 C C . THR D 4 171 ? 162.251 166.617 216.371 1.00 59.04 171 THR E C 1
ATOM 10332 O O . THR D 4 171 ? 163.045 167.336 216.985 1.00 58.99 171 THR E O 1
ATOM 10336 N N . LEU D 4 172 ? 161.177 167.095 215.746 1.00 48.66 172 LEU E N 1
ATOM 10337 C CA . LEU D 4 172 ? 160.974 168.532 215.687 1.00 49.25 172 LEU E CA 1
ATOM 10338 C C . LEU D 4 172 ? 160.468 169.034 217.025 1.00 52.93 172 LEU E C 1
ATOM 10339 O O . LEU D 4 172 ? 159.910 168.283 217.828 1.00 60.47 172 LEU E O 1
ATOM 10344 N N . LEU D 4 173 ? 160.661 170.322 217.259 1.00 51.00 173 LEU E N 1
ATOM 10345 C CA . LEU D 4 173 ? 160.035 170.994 218.385 1.00 52.12 173 LEU E CA 1
ATOM 10346 C C . LEU D 4 173 ? 159.043 172.049 217.929 1.00 57.72 173 LEU E C 1
ATOM 10347 O O . LEU D 4 173 ? 157.860 171.966 218.267 1.00 60.57 173 LEU E O 1
ATOM 10352 N N . ASP D 4 174 ? 159.487 173.020 217.135 1.00 67.13 174 ASP E N 1
ATOM 10353 C CA . ASP D 4 174 ? 158.633 174.072 216.610 1.00 64.91 174 ASP E CA 1
ATOM 10354 C C . ASP D 4 174 ? 158.954 174.269 215.138 1.00 67.26 174 ASP E C 1
ATOM 10355 O O . ASP D 4 174 ? 160.118 174.189 214.736 1.00 66.00 174 ASP E O 1
ATOM 10360 N N . ALA D 4 175 ? 157.921 174.518 214.335 1.00 74.03 175 ALA E N 1
ATOM 10361 C CA . ALA D 4 175 ? 158.062 174.632 212.889 1.00 74.43 175 ALA E CA 1
ATOM 10362 C C . ALA D 4 175 ? 158.227 176.068 212.405 1.00 74.77 175 ALA E C 1
ATOM 10363 O O . ALA D 4 175 ? 158.351 176.286 211.195 1.00 74.99 175 ALA E O 1
ATOM 10365 N N . ASN D 4 176 ? 158.230 177.043 213.308 1.00 70.10 176 ASN E N 1
ATOM 10366 C CA . ASN D 4 176 ? 158.392 178.449 212.958 1.00 64.61 176 ASN E CA 1
ATOM 10367 C C . ASN D 4 176 ? 159.859 178.818 213.147 1.00 73.99 176 ASN E C 1
ATOM 10368 O O . ASN D 4 176 ? 160.335 178.927 214.281 1.00 76.68 176 ASN E O 1
ATOM 10373 N N . LEU D 4 177 ? 160.581 179.006 212.038 1.00 61.50 177 LEU E N 1
ATOM 10374 C CA . LEU D 4 177 ? 162.006 179.304 212.134 1.00 54.19 177 LEU E CA 1
ATOM 10375 C C . LEU D 4 177 ? 162.274 180.710 212.646 1.00 52.61 177 LEU E C 1
ATOM 10376 O O . LEU D 4 177 ? 163.342 180.956 213.221 1.00 54.91 177 LEU E O 1
ATOM 10381 N N . GLN D 4 178 ? 161.335 181.635 212.451 1.00 62.99 178 GLN E N 1
ATOM 10382 C CA . GLN D 4 178 ? 161.438 182.930 213.109 1.00 64.63 178 GLN E CA 1
ATOM 10383 C C . GLN D 4 178 ? 161.537 182.755 214.615 1.00 67.61 178 GLN E C 1
ATOM 10384 O O . GLN D 4 178 ? 162.238 183.511 215.295 1.00 72.77 178 GLN E O 1
ATOM 10390 N N . ASN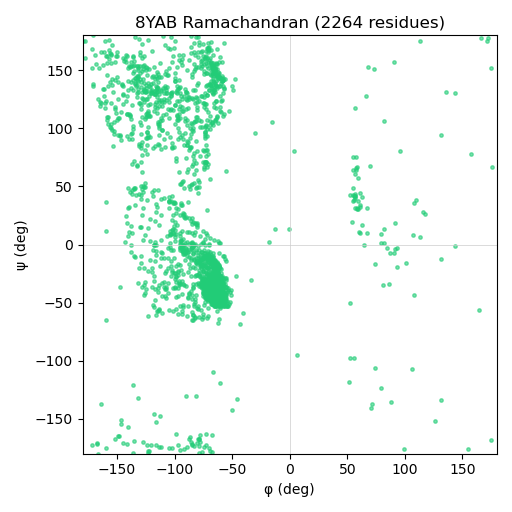 D 4 179 ? 160.860 181.739 215.153 1.00 62.56 179 ASN E N 1
ATOM 10391 C CA . ASN D 4 179 ? 160.958 181.469 216.580 1.00 64.77 179 ASN E CA 1
ATOM 10392 C C . ASN D 4 179 ? 162.313 180.894 216.960 1.00 70.66 179 ASN E C 1
ATOM 10393 O O . ASN D 4 179 ? 162.810 181.168 218.057 1.00 75.64 179 ASN E O 1
ATOM 10398 N N . SER D 4 180 ? 162.928 180.107 216.076 1.00 65.88 180 SER E N 1
ATOM 10399 C CA . SER D 4 180 ? 164.297 179.671 216.325 1.00 67.97 180 SER E CA 1
ATOM 10400 C C . SER D 4 180 ? 165.240 180.865 216.371 1.00 72.58 180 SER E C 1
ATOM 10401 O O . SER D 4 180 ? 166.139 180.926 217.219 1.00 73.27 180 SER E O 1
ATOM 10404 N N . LEU D 4 181 ? 165.049 181.825 215.463 1.00 70.12 181 LEU E N 1
ATOM 10405 C CA . LEU D 4 181 ? 165.846 183.048 215.498 1.00 59.86 181 LEU E CA 1
ATOM 10406 C C . LEU D 4 181 ? 165.598 183.835 216.777 1.00 56.47 181 LEU E C 1
ATOM 10407 O O . LEU D 4 181 ? 166.534 184.381 217.372 1.00 63.11 181 LEU E O 1
ATOM 10412 N N . ASN D 4 182 ? 164.343 183.912 217.209 1.00 58.17 182 ASN E N 1
ATOM 10413 C CA . ASN D 4 182 ? 164.023 184.655 218.421 1.00 67.69 182 ASN E CA 1
ATOM 10414 C C . ASN D 4 182 ? 164.639 184.004 219.654 1.00 69.64 182 ASN E C 1
ATOM 10415 O O . ASN D 4 182 ? 165.099 184.701 220.565 1.00 70.25 182 ASN E O 1
ATOM 10420 N N . SER D 4 183 ? 164.655 182.673 219.704 1.00 71.46 183 SER E N 1
ATOM 10421 C CA . SER D 4 183 ? 165.180 181.963 220.863 1.00 74.53 183 SER E CA 1
ATOM 10422 C C . SER D 4 183 ? 166.698 181.835 220.859 1.00 77.16 183 SER E C 1
ATOM 10423 O O . SER D 4 183 ? 167.294 181.710 221.935 1.00 77.72 183 SER E O 1
ATOM 10425 N N . ILE D 4 184 ? 167.337 181.860 219.690 1.00 76.44 184 ILE E N 1
ATOM 10426 C CA . ILE D 4 184 ? 168.789 181.727 219.636 1.00 74.50 184 ILE E CA 1
ATOM 10427 C C . ILE D 4 184 ? 169.463 183.067 219.894 1.00 73.87 184 ILE E C 1
ATOM 10428 O O . ILE D 4 184 ? 170.339 183.182 220.758 1.00 75.36 184 ILE E O 1
ATOM 10430 N N . ASN D 4 185 ? 169.070 184.098 219.145 1.00 75.14 185 ASN E N 1
ATOM 10431 C CA . ASN D 4 185 ? 169.662 185.418 219.334 1.00 76.12 185 ASN E CA 1
ATOM 10432 C C . ASN D 4 185 ? 169.304 185.996 220.697 1.00 76.14 185 ASN E C 1
ATOM 10433 O O . ASN D 4 185 ? 170.152 186.603 221.361 1.00 76.68 185 ASN E O 1
ATOM 10435 N N . SER D 4 186 ? 168.061 185.817 221.130 1.00 75.63 186 SER E N 1
ATOM 10436 C CA . SER D 4 186 ? 167.575 186.377 222.382 1.00 75.46 186 SER E CA 1
ATOM 10437 C C . SER D 4 186 ? 167.200 185.249 223.330 1.00 74.30 186 SER E C 1
ATOM 10438 O O . SER D 4 186 ? 166.514 184.302 222.933 1.00 71.39 186 SER E O 1
ATOM 10440 N N . VAL D 4 187 ? 167.647 185.355 224.576 1.00 83.61 187 VAL E N 1
ATOM 10441 C CA . VAL D 4 187 ? 167.327 184.362 225.591 1.00 83.42 187 VAL E CA 1
ATOM 10442 C C . VAL D 4 187 ? 165.855 184.458 225.964 1.00 84.15 187 VAL E C 1
ATOM 10443 O O . VAL D 4 187 ? 165.222 185.493 225.761 1.00 84.74 187 VAL E O 1
ATOM 10445 N N . GLN D 4 191 ? 159.470 181.140 231.639 1.00 112.08 191 GLN E N 1
ATOM 10446 C CA . GLN D 4 191 ? 158.110 180.679 231.389 1.00 111.98 191 GLN E CA 1
ATOM 10447 C C . GLN D 4 191 ? 157.644 179.734 232.489 1.00 113.30 191 GLN E C 1
ATOM 10448 O O . GLN D 4 191 ? 157.614 178.519 232.297 1.00 112.76 191 GLN E O 1
ATOM 10450 N N . PRO D 4 192 ? 157.267 180.293 233.642 1.00 112.42 192 PRO E N 1
ATOM 10451 C CA . PRO D 4 192 ? 156.848 179.459 234.775 1.00 110.32 192 PRO E CA 1
ATOM 10452 C C . PRO D 4 192 ? 155.441 178.899 234.651 1.00 111.43 192 PRO E C 1
ATOM 10453 O O . PRO D 4 192 ? 154.994 178.194 235.563 1.00 111.21 192 PRO E O 1
ATOM 10457 N N . GLN D 4 193 ? 154.735 179.191 233.562 1.00 98.13 193 GLN E N 1
ATOM 10458 C CA . GLN D 4 193 ? 153.403 178.661 233.313 1.00 91.80 193 GLN E CA 1
ATOM 10459 C C . GLN D 4 193 ? 153.412 177.923 231.982 1.00 91.04 193 GLN E C 1
ATOM 10460 O O . GLN D 4 193 ? 154.443 177.812 231.314 1.00 91.23 193 GLN E O 1
ATOM 10462 N N . LYS D 4 194 ? 152.244 177.424 231.585 1.00 93.72 194 LYS E N 1
ATOM 10463 C CA . LYS D 4 194 ? 152.135 176.689 230.332 1.00 93.78 194 LYS E CA 1
ATOM 10464 C C . LYS D 4 194 ? 152.089 177.654 229.159 1.00 93.35 194 LYS E C 1
ATOM 10465 O O . LYS D 4 194 ? 151.165 177.602 228.340 1.00 92.71 194 LYS E O 1
ATOM 10467 N N . GLN D 4 195 ? 153.078 178.537 229.072 1.00 91.44 195 GLN E N 1
ATOM 10468 C CA . GLN D 4 195 ? 153.143 179.465 227.955 1.00 91.86 195 GLN E CA 1
ATOM 10469 C C . GLN D 4 195 ? 153.393 178.694 226.662 1.00 91.75 195 GLN E C 1
ATOM 10470 O O . GLN D 4 195 ? 154.177 177.739 226.653 1.00 92.33 195 GLN E O 1
ATOM 10472 N N . PRO D 4 196 ? 152.739 179.074 225.565 1.00 82.16 196 PRO E N 1
ATOM 10473 C CA . PRO D 4 196 ? 152.877 178.305 224.324 1.00 78.51 196 PRO E CA 1
ATOM 10474 C C . PRO D 4 196 ? 154.327 178.217 223.883 1.00 73.97 196 PRO E C 1
ATOM 10475 O O . PRO D 4 196 ? 155.095 179.170 224.016 1.00 75.35 196 PRO E O 1
ATOM 10479 N N . ALA D 4 197 ? 154.700 177.050 223.365 1.00 60.78 197 ALA E N 1
ATOM 10480 C CA . ALA D 4 197 ? 156.086 176.804 222.995 1.00 59.12 197 ALA E CA 1
ATOM 10481 C C . ALA D 4 197 ? 156.490 177.503 221.714 1.00 60.56 197 ALA E C 1
ATOM 10482 O O . ALA D 4 197 ? 157.633 177.328 221.280 1.00 63.76 197 ALA E O 1
ATOM 10484 N N . TRP D 4 198 ? 155.598 178.278 221.096 1.00 67.19 198 TRP E N 1
ATOM 10485 C CA . TRP D 4 198 ? 156.003 179.120 219.979 1.00 72.62 198 TRP E CA 1
ATOM 10486 C C . TRP D 4 198 ? 155.789 180.594 220.308 1.00 71.94 198 TRP E C 1
ATOM 10487 O O . TRP D 4 198 ? 155.242 181.345 219.495 1.00 73.51 198 TRP E O 1
ATOM 10498 N N . LYS D 4 199 ? 156.226 181.017 221.492 1.00 81.95 199 LYS E N 1
ATOM 10499 C CA . LYS D 4 199 ? 156.178 182.426 221.871 1.00 84.27 199 LYS E CA 1
ATOM 10500 C C . LYS D 4 199 ? 157.397 182.756 222.718 1.00 86.84 199 LYS E C 1
ATOM 10501 O O . LYS D 4 199 ? 157.593 182.162 223.782 1.00 81.81 199 LYS E O 1
ATOM 10507 N N . VAL D 4 200 ? 158.203 183.704 222.252 1.00 94.19 200 VAL E N 1
ATOM 10508 C CA . VAL D 4 200 ? 159.358 184.171 223.008 1.00 90.59 200 VAL E CA 1
ATOM 10509 C C . VAL D 4 200 ? 159.001 185.439 223.775 1.00 89.95 200 VAL E C 1
ATOM 10510 O O . VAL D 4 200 ? 158.629 186.452 223.182 1.00 88.47 200 VAL E O 1
ATOM 10514 N N . LYS D 4 206 ? 148.609 197.844 225.341 1.00 91.98 206 LYS E N 1
ATOM 10515 C CA . LYS D 4 206 ? 148.653 198.504 224.043 1.00 91.84 206 LYS E CA 1
ATOM 10516 C C . LYS D 4 206 ? 148.290 197.528 222.932 1.00 90.83 206 LYS E C 1
ATOM 10517 O O . LYS D 4 206 ? 149.157 197.065 222.193 1.00 91.42 206 LYS E O 1
ATOM 10519 N N . ALA D 4 207 ? 147.001 197.223 222.818 1.00 88.43 207 ALA E N 1
ATOM 10520 C CA . ALA D 4 207 ? 146.518 196.244 221.849 1.00 90.46 207 ALA E CA 1
ATOM 10521 C C . ALA D 4 207 ? 146.600 196.835 220.449 1.00 91.92 207 ALA E C 1
ATOM 10522 O O . ALA D 4 207 ? 145.755 197.638 220.049 1.00 88.22 207 ALA E O 1
ATOM 10524 N N . GLN D 4 208 ? 147.625 196.439 219.698 1.00 95.23 208 GLN E N 1
ATOM 10525 C CA . GLN D 4 208 ? 147.798 196.851 218.311 1.00 91.24 208 GLN E CA 1
ATOM 10526 C C . GLN D 4 208 ? 147.678 195.631 217.409 1.00 87.84 208 GLN E C 1
ATOM 10527 O O . GLN D 4 208 ? 148.351 194.618 217.628 1.00 91.24 208 GLN E O 1
ATOM 10533 N N . ILE D 4 209 ? 146.798 195.720 216.415 1.00 68.00 209 ILE E N 1
ATOM 10534 C CA . ILE D 4 209 ? 146.531 194.627 215.488 1.00 66.94 209 ILE E CA 1
ATOM 10535 C C . ILE D 4 209 ? 146.467 195.203 214.082 1.00 71.10 209 ILE E C 1
ATOM 10536 O O . ILE D 4 209 ? 145.804 196.221 213.856 1.00 74.00 209 ILE E O 1
ATOM 10541 N N . SER D 4 210 ? 147.146 194.558 213.138 1.00 67.91 210 SER E N 1
ATOM 10542 C CA . SER D 4 210 ? 147.204 195.023 211.752 1.00 68.37 210 SER E CA 1
ATOM 10543 C C . SER D 4 210 ? 146.563 193.972 210.847 1.00 67.31 210 SER E C 1
ATOM 10544 O O . SER D 4 210 ? 147.257 193.149 210.247 1.00 71.55 210 SER E O 1
ATOM 10546 N N . ILE D 4 211 ? 145.240 194.033 210.717 1.00 48.80 211 ILE E N 1
ATOM 10547 C CA . ILE D 4 211 ? 144.485 193.064 209.928 1.00 45.26 211 ILE E CA 1
ATOM 10548 C C . ILE D 4 211 ? 144.567 193.474 208.463 1.00 51.19 211 ILE E C 1
ATOM 10549 O O . ILE D 4 211 ? 143.919 194.433 208.042 1.00 58.52 211 ILE E O 1
ATOM 10554 N N . SER D 4 212 ? 145.350 192.743 207.681 1.00 52.51 212 SER E N 1
ATOM 10555 C CA . SER D 4 212 ? 145.541 193.031 206.262 1.00 56.15 212 SER E CA 1
ATOM 10556 C C . SER D 4 212 ? 144.699 192.052 205.447 1.00 54.24 212 SER E C 1
ATOM 10557 O O . SER D 4 212 ? 145.196 191.031 204.969 1.00 52.36 212 SER E O 1
ATOM 10560 N N . ILE D 4 213 ? 143.416 192.373 205.286 1.00 46.85 213 ILE E N 1
ATOM 10561 C CA . ILE D 4 213 ? 142.538 191.541 204.478 1.00 36.99 213 ILE E CA 1
ATOM 10562 C C . ILE D 4 213 ? 142.850 191.765 203.004 1.00 39.79 213 ILE E C 1
ATOM 10563 O O . ILE D 4 213 ? 143.223 192.869 202.586 1.00 57.29 213 ILE E O 1
ATOM 10568 N N . THR D 4 214 ? 142.711 190.713 202.204 1.00 31.93 214 THR E N 1
ATOM 10569 C CA . THR D 4 214 ? 143.088 190.772 200.794 1.00 39.37 214 THR E CA 1
ATOM 10570 C C . THR D 4 214 ? 142.188 189.837 200.005 1.00 44.92 214 THR E C 1
ATOM 10571 O O . THR D 4 214 ? 142.312 188.613 200.115 1.00 49.76 214 THR E O 1
ATOM 10575 N N . GLU D 4 215 ? 141.294 190.409 199.208 1.00 43.78 215 GLU E N 1
ATOM 10576 C CA . GLU D 4 215 ? 140.296 189.665 198.448 1.00 41.23 215 GLU E CA 1
ATOM 10577 C C . GLU D 4 215 ? 140.655 189.773 196.970 1.00 39.39 215 GLU E C 1
ATOM 10578 O O . GLU D 4 215 ? 140.332 190.771 196.322 1.00 50.76 215 GLU E O 1
ATOM 10584 N N . THR D 4 216 ? 141.318 188.755 196.432 1.00 27.11 216 THR E N 1
ATOM 10585 C CA . THR D 4 216 ? 141.705 188.745 195.029 1.00 34.24 216 THR E CA 1
ATOM 10586 C C . THR D 4 216 ? 140.537 188.245 194.190 1.00 45.05 216 THR E C 1
ATOM 10587 O O . THR D 4 216 ? 140.013 187.154 194.437 1.00 45.07 216 THR E O 1
ATOM 10591 N N . VAL D 4 217 ? 140.136 189.036 193.198 1.00 50.59 217 VAL E N 1
ATOM 10592 C CA . VAL D 4 217 ? 138.992 188.716 192.349 1.00 44.56 217 VAL E CA 1
ATOM 10593 C C . VAL D 4 217 ? 139.508 188.054 191.081 1.00 40.22 217 VAL E C 1
ATOM 10594 O O . VAL D 4 217 ? 139.914 188.732 190.133 1.00 44.03 217 VAL E O 1
ATOM 10598 N N . LYS D 4 218 ? 139.487 186.730 191.060 1.00 41.97 218 LYS E N 1
ATOM 10599 C CA . LYS D 4 218 ? 139.751 185.957 189.858 1.00 43.68 218 LYS E CA 1
ATOM 10600 C C . LYS D 4 218 ? 138.407 185.580 189.253 1.00 53.24 218 LYS E C 1
ATOM 10601 O O . LYS D 4 218 ? 137.526 185.080 189.961 1.00 52.29 218 LYS E O 1
ATOM 10603 N N . CYS D 4 219 ? 138.244 185.830 187.954 1.00 59.45 219 CYS E N 1
ATOM 10604 C CA . CYS D 4 219 ? 136.946 185.671 187.299 1.00 53.31 219 CYS E CA 1
ATOM 10605 C C . CYS D 4 219 ? 137.151 185.301 185.834 1.00 46.80 219 CYS E C 1
ATOM 10606 O O . CYS D 4 219 ? 137.540 186.146 185.024 1.00 51.14 219 CYS E O 1
ATOM 10608 N N . MET D 4 220 ? 136.882 184.044 185.499 1.00 53.26 220 MET E N 1
ATOM 10609 C CA . MET D 4 220 ? 136.752 183.634 184.101 1.00 59.90 220 MET E CA 1
ATOM 10610 C C . MET D 4 220 ? 135.325 183.968 183.689 1.00 63.61 220 MET E C 1
ATOM 10611 O O . MET D 4 220 ? 134.447 183.105 183.638 1.00 64.22 220 MET E O 1
ATOM 10613 N N . GLN D 4 221 ? 135.096 185.253 183.398 1.00 60.13 221 GLN E N 1
ATOM 10614 C CA . GLN D 4 221 ? 133.737 185.763 183.241 1.00 60.72 221 GLN E CA 1
ATOM 10615 C C . GLN D 4 221 ? 133.001 185.101 182.081 1.00 63.30 221 GLN E C 1
ATOM 10616 O O . GLN D 4 221 ? 131.773 184.972 182.130 1.00 68.26 221 GLN E O 1
ATOM 10622 N N . TYR D 4 222 ? 133.724 184.677 181.043 1.00 59.04 222 TYR E N 1
ATOM 10623 C CA . TYR D 4 222 ? 133.123 183.977 179.913 1.00 61.94 222 TYR E CA 1
ATOM 10624 C C . TYR D 4 222 ? 132.002 184.798 179.289 1.00 64.14 222 TYR E C 1
ATOM 10625 O O . TYR D 4 222 ? 132.260 185.697 178.481 1.00 65.13 222 TYR E O 1
ATOM 10627 N N . GLY D 4 223 ? 130.759 184.499 179.655 1.00 68.64 223 GLY E N 1
ATOM 10628 C CA . GLY D 4 223 ? 129.629 185.278 179.184 1.00 72.84 223 GLY E CA 1
ATOM 10629 C C . GLY D 4 223 ? 128.755 184.583 178.160 1.00 72.05 223 GLY E C 1
ATOM 10630 O O . GLY D 4 223 ? 128.233 185.229 177.246 1.00 71.33 223 GLY E O 1
ATOM 10631 N N . LYS D 4 224 ? 128.584 183.271 178.296 1.00 69.12 224 LYS E N 1
ATOM 10632 C CA . LYS D 4 224 ? 127.710 182.518 177.413 1.00 71.33 224 LYS E CA 1
ATOM 10633 C C . LYS D 4 224 ? 126.329 182.378 178.050 1.00 68.78 224 LYS E C 1
ATOM 10634 O O . LYS D 4 224 ? 126.056 182.913 179.127 1.00 69.01 224 LYS E O 1
ATOM 10640 N N . GLN D 4 225 ? 125.440 181.650 177.375 1.00 63.83 225 GLN E N 1
ATOM 10641 C CA . GLN D 4 225 ? 124.082 181.484 177.884 1.00 65.09 225 GLN E CA 1
ATOM 10642 C C . GLN D 4 225 ? 124.014 180.388 178.941 1.00 64.74 225 GLN E C 1
ATOM 10643 O O . GLN D 4 225 ? 123.680 180.648 180.101 1.00 64.77 225 GLN E O 1
ATOM 10645 N N . ASP D 4 226 ? 124.329 179.153 178.556 1.00 73.60 226 ASP E N 1
ATOM 10646 C CA . ASP D 4 226 ? 124.319 178.056 179.516 1.00 74.59 226 ASP E CA 1
ATOM 10647 C C . ASP D 4 226 ? 125.541 178.078 180.423 1.00 76.36 226 ASP E C 1
ATOM 10648 O O . ASP D 4 226 ? 125.428 177.757 181.612 1.00 76.37 226 ASP E O 1
ATOM 10650 N N . ILE D 4 227 ? 126.707 178.446 179.888 1.00 71.82 227 ILE E N 1
ATOM 10651 C CA . ILE D 4 227 ? 127.919 178.524 180.695 1.00 67.24 227 ILE E CA 1
ATOM 10652 C C . ILE D 4 227 ? 127.774 179.650 181.706 1.00 65.01 227 ILE E C 1
ATOM 10653 O O . ILE D 4 227 ? 127.406 180.778 181.356 1.00 65.21 227 ILE E O 1
ATOM 10658 N N . ALA D 4 228 ? 128.057 179.350 182.966 1.00 57.67 228 ALA E N 1
ATOM 10659 C CA . ALA D 4 228 ? 127.978 180.366 183.998 1.00 61.45 228 ALA E CA 1
ATOM 10660 C C . ALA D 4 228 ? 129.227 181.245 183.983 1.00 62.92 228 ALA E C 1
ATOM 10661 O O . ALA D 4 228 ? 130.309 180.831 183.561 1.00 61.49 228 ALA E O 1
ATOM 10663 N N . ASP D 4 229 ? 129.058 182.483 184.444 1.00 59.71 229 ASP E N 1
ATOM 10664 C CA . ASP D 4 229 ? 130.164 183.426 184.573 1.00 54.97 229 ASP E CA 1
ATOM 10665 C C . ASP D 4 229 ? 130.906 183.108 185.864 1.00 56.95 229 ASP E C 1
ATOM 10666 O O . ASP D 4 229 ? 130.386 183.340 186.959 1.00 58.73 229 ASP E O 1
ATOM 10668 N N . THR D 4 230 ? 132.121 182.586 185.735 1.00 57.50 230 THR E N 1
ATOM 10669 C CA . THR D 4 230 ? 132.855 182.036 186.867 1.00 56.52 230 THR E CA 1
ATOM 10670 C C . THR D 4 230 ? 133.715 183.115 187.508 1.00 50.39 230 THR E C 1
ATOM 10671 O O . THR D 4 230 ? 134.725 183.532 186.937 1.00 48.28 230 THR E O 1
ATOM 10673 N N . TRP D 4 231 ? 133.318 183.555 188.694 1.00 52.34 231 TRP E N 1
ATOM 10674 C CA . TRP D 4 231 ? 134.132 184.445 189.503 1.00 54.38 231 TRP E CA 1
ATOM 10675 C C . TRP D 4 231 ? 134.216 183.884 190.911 1.00 58.88 231 TRP E C 1
ATOM 10676 O O . TRP D 4 231 ? 133.245 183.328 191.433 1.00 61.20 231 TRP E O 1
ATOM 10687 N N . GLN D 4 232 ? 135.385 184.029 191.527 1.00 47.13 232 GLN E N 1
ATOM 10688 C CA . GLN D 4 232 ? 135.475 183.729 192.945 1.00 45.01 232 GLN E CA 1
ATOM 10689 C C . GLN D 4 232 ? 136.613 184.521 193.555 1.00 37.67 232 GLN E C 1
ATOM 10690 O O . GLN D 4 232 ? 137.671 184.689 192.944 1.00 30.88 232 GLN E O 1
ATOM 10696 N N . VAL D 4 233 ? 136.373 184.982 194.775 1.00 45.65 233 VAL E N 1
ATOM 10697 C CA . VAL D 4 233 ? 137.220 185.932 195.474 1.00 44.52 233 VAL E CA 1
ATOM 10698 C C . VAL D 4 233 ? 137.919 185.189 196.606 1.00 54.23 233 VAL E C 1
ATOM 10699 O O . VAL D 4 233 ? 137.256 184.599 197.468 1.00 59.90 233 VAL E O 1
ATOM 10703 N N . ALA D 4 234 ? 139.250 185.217 196.610 1.00 55.84 234 ALA E N 1
ATOM 10704 C CA . ALA D 4 234 ? 140.039 184.538 197.633 1.00 47.11 234 ALA E CA 1
ATOM 10705 C C . ALA D 4 234 ? 140.495 185.553 198.675 1.00 50.76 234 ALA E C 1
ATOM 10706 O O . ALA D 4 234 ? 141.202 186.510 198.345 1.00 59.24 234 ALA E O 1
ATOM 10708 N N . GLY D 4 235 ? 140.098 185.342 199.932 1.00 55.18 235 GLY E N 1
ATOM 10709 C CA . GLY D 4 235 ? 140.384 186.293 200.981 1.00 55.63 235 GLY E CA 1
ATOM 10710 C C . GLY D 4 235 ? 141.083 185.647 202.162 1.00 62.17 235 GLY E C 1
ATOM 10711 O O . GLY D 4 235 ? 141.067 184.429 202.340 1.00 66.15 235 GLY E O 1
ATOM 10712 N N . THR D 4 236 ? 141.704 186.500 202.977 1.00 61.00 236 THR E N 1
ATOM 10713 C CA . THR D 4 236 ? 142.403 186.062 204.178 1.00 56.68 236 THR E CA 1
ATOM 10714 C C . THR D 4 236 ? 142.457 187.216 205.166 1.00 54.14 236 THR E C 1
ATOM 10715 O O . THR D 4 236 ? 142.244 188.375 204.806 1.00 63.56 236 THR E O 1
ATOM 10719 N N . VAL D 4 237 ? 142.740 186.881 206.420 1.00 50.49 237 VAL E N 1
ATOM 10720 C CA . VAL D 4 237 ? 142.887 187.860 207.488 1.00 52.65 237 VAL E CA 1
ATOM 10721 C C . VAL D 4 237 ? 144.178 187.551 208.234 1.00 63.48 237 VAL E C 1
ATOM 10722 O O . VAL D 4 237 ? 144.343 186.446 208.763 1.00 70.22 237 VAL E O 1
ATOM 10724 N N . ALA D 4 238 ? 145.089 188.523 208.279 1.00 74.53 238 ALA E N 1
ATOM 10725 C CA . ALA D 4 238 ? 146.362 188.393 208.984 1.00 73.29 238 ALA E CA 1
ATOM 10726 C C . ALA D 4 238 ? 146.346 189.337 210.180 1.00 73.58 238 ALA E C 1
ATOM 10727 O O . ALA D 4 238 ? 146.419 190.558 210.012 1.00 76.18 238 ALA E O 1
ATOM 10729 N N . CYS D 4 239 ? 146.256 188.775 211.382 1.00 76.10 239 CYS E N 1
ATOM 10730 C CA . CYS D 4 239 ? 146.093 189.551 212.601 1.00 75.83 239 CYS E CA 1
ATOM 10731 C C . CYS D 4 239 ? 147.138 189.127 213.621 1.00 80.62 239 CYS E C 1
ATOM 10732 O O . CYS D 4 239 ? 147.877 188.160 213.421 1.00 84.51 239 CYS E O 1
ATOM 10734 N N . LYS D 4 240 ? 147.192 189.862 214.730 1.00 91.05 240 LYS E N 1
ATOM 10735 C CA . LYS D 4 240 ? 148.145 189.558 215.796 1.00 91.89 240 LYS E CA 1
ATOM 10736 C C . LYS D 4 240 ? 147.676 190.220 217.081 1.00 90.74 240 LYS E C 1
ATOM 10737 O O . LYS D 4 240 ? 147.520 191.444 217.122 1.00 90.67 240 LYS E O 1
ATOM 10739 N N . CYS D 4 241 ? 147.459 189.419 218.127 1.00 92.67 241 CYS E N 1
ATOM 10740 C CA . CYS D 4 241 ? 147.124 189.942 219.452 1.00 91.35 241 CYS E CA 1
ATOM 10741 C C . CYS D 4 241 ? 148.398 190.350 220.195 1.00 90.28 241 CYS E C 1
ATOM 10742 O O . CYS D 4 241 ? 148.659 189.943 221.327 1.00 89.89 241 CYS E O 1
ATOM 10745 N N . ASP D 4 242 ? 149.199 191.182 219.530 1.00 101.85 242 ASP E N 1
ATOM 10746 C CA . ASP D 4 242 ? 150.486 191.618 220.070 1.00 103.89 242 ASP E CA 1
ATOM 10747 C C . ASP D 4 242 ? 150.274 192.649 221.181 1.00 104.15 242 ASP E C 1
ATOM 10748 O O . ASP D 4 242 ? 150.619 193.825 221.067 1.00 101.24 242 ASP E O 1
ATOM 10750 N N . LEU D 4 243 ? 149.689 192.176 222.277 1.00 114.21 243 LEU E N 1
ATOM 10751 C CA . LEU D 4 243 ? 149.400 192.999 223.439 1.00 114.20 243 LEU E CA 1
ATOM 10752 C C . LEU D 4 243 ? 150.049 192.391 224.674 1.00 113.50 243 LEU E C 1
ATOM 10753 O O . LEU D 4 243 ? 150.240 191.174 224.761 1.00 112.13 243 LEU E O 1
ATOM 10755 N N . GLU D 4 244 ? 150.384 193.251 225.630 1.00 117.16 244 GLU E N 1
ATOM 10756 C CA . GLU D 4 244 ? 151.022 192.818 226.864 1.00 115.73 244 GLU E CA 1
ATOM 10757 C C . GLU D 4 244 ? 149.973 192.205 227.789 1.00 116.81 244 GLU E C 1
ATOM 10758 O O . GLU D 4 244 ? 148.830 191.956 227.398 1.00 116.29 244 GLU E O 1
ATOM 10760 N N . GLY D 4 245 ? 150.357 191.951 229.033 1.00 127.36 245 GLY E N 1
ATOM 10761 C CA . GLY D 4 245 ? 149.458 191.373 230.011 1.00 127.27 245 GLY E CA 1
ATOM 10762 C C . GLY D 4 245 ? 149.675 189.882 230.166 1.00 127.91 245 GLY E C 1
ATOM 10763 O O . GLY D 4 245 ? 150.579 189.279 229.581 1.00 128.68 245 GLY E O 1
ATOM 10764 N N . VAL D 4 246 ? 148.816 189.283 230.986 1.00 136.28 246 VAL E N 1
ATOM 10765 C CA . VAL D 4 246 ? 148.887 187.851 231.247 1.00 137.44 246 VAL E CA 1
ATOM 10766 C C . VAL D 4 246 ? 148.038 187.118 230.219 1.00 137.00 246 VAL E C 1
ATOM 10767 O O . VAL D 4 246 ? 148.549 186.308 229.438 1.00 136.73 246 VAL E O 1
ATOM 10769 N N . MET D 4 247 ? 146.736 187.394 230.214 1.00 137.33 247 MET E N 1
ATOM 10770 C CA . MET D 4 247 ? 145.804 186.790 229.261 1.00 138.53 247 MET E CA 1
ATOM 10771 C C . MET D 4 247 ? 144.853 187.857 228.736 1.00 138.77 247 MET E C 1
ATOM 10772 O O . MET D 4 247 ? 143.657 187.858 229.049 1.00 138.94 247 MET E O 1
ATOM 10774 N N . PRO D 4 248 ? 145.356 188.791 227.931 1.00 129.15 248 PRO E N 1
ATOM 10775 C CA . PRO D 4 248 ? 144.464 189.783 227.323 1.00 126.71 248 PRO E CA 1
ATOM 10776 C C . PRO D 4 248 ? 143.546 189.132 226.304 1.00 125.00 248 PRO E C 1
ATOM 10777 O O . PRO D 4 248 ? 143.892 188.133 225.668 1.00 126.90 248 PRO E O 1
ATOM 10781 N N . ALA D 4 249 ? 142.358 189.711 226.150 1.00 116.31 249 ALA E N 1
ATOM 10782 C CA . ALA D 4 249 ? 141.352 189.184 225.238 1.00 118.47 249 ALA E CA 1
ATOM 10783 C C . ALA D 4 249 ? 140.939 190.278 224.268 1.00 117.79 249 ALA E C 1
ATOM 10784 O O . ALA D 4 249 ? 140.333 191.274 224.674 1.00 116.58 249 ALA E O 1
ATOM 10786 N N . VAL D 4 250 ? 141.281 190.102 222.996 1.00 106.08 250 VAL E N 1
ATOM 10787 C CA . VAL D 4 250 ? 140.857 191.028 221.955 1.00 103.78 250 VAL E CA 1
ATOM 10788 C C . VAL D 4 250 ? 140.410 190.242 220.729 1.00 104.22 250 VAL E C 1
ATOM 10789 O O . VAL D 4 250 ? 141.234 189.856 219.892 1.00 103.52 250 VAL E O 1
ATOM 10791 N N . THR D 4 251 ? 139.107 190.001 220.612 1.00 96.04 251 THR E N 1
ATOM 10792 C CA . THR D 4 251 ? 138.519 189.390 219.425 1.00 93.55 251 THR E CA 1
ATOM 10793 C C . THR D 4 251 ? 137.813 190.486 218.637 1.00 98.44 251 THR E C 1
ATOM 10794 O O . THR D 4 251 ? 136.927 191.164 219.168 1.00 98.75 251 THR E O 1
ATOM 10798 N N . ILE D 4 252 ? 138.203 190.656 217.381 1.00 102.34 252 ILE E N 1
ATOM 10799 C CA . ILE D 4 252 ? 137.768 191.787 216.570 1.00 100.04 252 ILE E CA 1
ATOM 10800 C C . ILE D 4 252 ? 136.540 191.392 215.762 1.00 100.15 252 ILE E C 1
ATOM 10801 O O . ILE D 4 252 ? 136.318 190.214 215.461 1.00 100.91 252 ILE E O 1
ATOM 10806 N N . SER D 4 253 ? 135.732 192.389 215.408 1.00 103.53 253 SER E N 1
ATOM 10807 C CA . SER D 4 253 ? 134.512 192.178 214.643 1.00 105.45 253 SER E CA 1
ATOM 10808 C C . SER D 4 253 ? 134.617 192.842 213.276 1.00 106.29 253 SER E C 1
ATOM 10809 O O . SER D 4 253 ? 135.056 193.992 213.163 1.00 101.62 253 SER E O 1
ATOM 10812 N N . LEU D 4 254 ? 134.205 192.109 212.243 1.00 110.66 254 LEU E N 1
ATOM 10813 C CA . LEU D 4 254 ? 134.191 192.586 210.864 1.00 107.97 254 LEU E CA 1
ATOM 10814 C C . LEU D 4 254 ? 132.744 192.824 210.456 1.00 103.96 254 LEU E C 1
ATOM 10815 O O . LEU D 4 254 ? 131.915 191.913 210.545 1.00 105.03 254 LEU E O 1
ATOM 10820 N N . SER D 4 255 ? 132.441 194.037 210.008 1.00 105.41 255 SER E N 1
ATOM 10821 C CA . SER D 4 255 ? 131.058 194.451 209.771 1.00 110.45 255 SER E CA 1
ATOM 10822 C C . SER D 4 255 ? 130.746 194.405 208.276 1.00 112.69 255 SER E C 1
ATOM 10823 O O . SER D 4 255 ? 130.824 195.414 207.574 1.00 111.59 255 SER E O 1
ATOM 10826 N N . LEU D 4 256 ? 130.387 193.216 207.787 1.00 105.01 256 LEU E N 1
ATOM 10827 C CA . LEU D 4 256 ? 129.752 193.108 206.475 1.00 104.91 256 LEU E CA 1
ATOM 10828 C C . LEU D 4 256 ? 128.322 193.635 206.562 1.00 102.70 256 LEU E C 1
ATOM 10829 O O . LEU D 4 256 ? 127.612 193.322 207.523 1.00 103.24 256 LEU E O 1
ATOM 10834 N N . PRO D 4 257 ? 127.870 194.424 205.597 1.00 101.90 257 PRO E N 1
ATOM 10835 C CA . PRO D 4 257 ? 126.569 195.088 205.712 1.00 102.38 257 PRO E CA 1
ATOM 10836 C C . PRO D 4 257 ? 125.428 194.128 205.396 1.00 104.78 257 PRO E C 1
ATOM 10837 O O . PRO D 4 257 ? 125.628 192.951 205.106 1.00 104.69 257 PRO E O 1
ATOM 10841 N N . THR D 4 258 ? 124.206 194.665 205.462 1.00 111.71 258 THR E N 1
ATOM 10842 C CA . THR D 4 258 ? 123.030 193.874 205.116 1.00 111.21 258 THR E CA 1
ATOM 10843 C C . THR D 4 258 ? 123.073 193.441 203.658 1.00 110.57 258 THR E C 1
ATOM 10844 O O . THR D 4 258 ? 122.670 192.322 203.322 1.00 110.26 258 THR E O 1
ATOM 10846 N N . ASN D 4 259 ? 123.552 194.319 202.775 1.00 111.54 259 ASN E N 1
ATOM 10847 C CA . ASN D 4 259 ? 123.739 193.940 201.381 1.00 111.65 259 ASN E CA 1
ATOM 10848 C C . ASN D 4 259 ? 124.786 192.849 201.225 1.00 113.56 259 ASN E C 1
ATOM 10849 O O . ASN D 4 259 ? 124.716 192.071 200.268 1.00 114.07 259 ASN E O 1
ATOM 10851 N N . GLY D 4 260 ? 125.748 192.771 202.142 1.00 110.96 260 GLY E N 1
ATOM 10852 C CA . GLY D 4 260 ? 126.756 191.734 202.069 1.00 109.08 260 GLY E CA 1
ATOM 10853 C C . GLY D 4 260 ? 126.278 190.415 202.651 1.00 110.18 260 GLY E C 1
ATOM 10854 O O . GLY D 4 260 ? 125.438 190.363 203.548 1.00 110.21 260 GLY E O 1
ATOM 10855 N N . SER D 4 261 ? 126.835 189.333 202.119 1.00 103.14 261 SER E N 1
ATOM 10856 C CA . SER D 4 261 ? 126.506 187.982 202.547 1.00 102.36 261 SER E CA 1
ATOM 10857 C C . SER D 4 261 ? 127.245 187.639 203.836 1.00 100.68 261 SER E C 1
ATOM 10858 O O . SER D 4 261 ? 128.177 188.337 204.239 1.00 101.02 261 SER E O 1
ATOM 10860 N N . PRO D 4 262 ? 126.841 186.561 204.529 1.00 85.46 262 PRO E N 1
ATOM 10861 C CA . PRO D 4 262 ? 127.633 186.096 205.675 1.00 85.05 262 PRO E CA 1
ATOM 10862 C C . PRO D 4 262 ? 128.988 185.557 205.240 1.00 86.90 262 PRO E C 1
ATOM 10863 O O . PRO D 4 262 ? 129.310 185.566 204.047 1.00 87.76 262 PRO E O 1
ATOM 10867 N N . LEU D 4 263 ? 129.788 185.084 206.193 1.00 79.87 263 LEU E N 1
ATOM 10868 C CA . LEU D 4 263 ? 131.104 184.556 205.863 1.00 75.34 263 LEU E CA 1
ATOM 10869 C C . LEU D 4 263 ? 130.979 183.307 204.998 1.00 78.24 263 LEU E C 1
ATOM 10870 O O . LEU D 4 263 ? 130.002 182.558 205.086 1.00 80.93 263 LEU E O 1
ATOM 10875 N N . GLN D 4 264 ? 131.981 183.084 204.151 1.00 68.82 264 GLN E N 1
ATOM 10876 C CA . GLN D 4 264 ? 131.985 181.941 203.252 1.00 64.66 264 GLN E CA 1
ATOM 10877 C C . GLN D 4 264 ? 133.382 181.349 203.149 1.00 67.65 264 GLN E C 1
ATOM 10878 O O . GLN D 4 264 ? 134.373 182.083 203.116 1.00 69.03 264 GLN E O 1
ATOM 10880 N N . ASP D 4 265 ? 133.448 180.017 203.097 1.00 68.58 265 ASP E N 1
ATOM 10881 C CA . ASP D 4 265 ? 134.684 179.267 202.858 1.00 70.12 265 ASP E CA 1
ATOM 10882 C C . ASP D 4 265 ? 135.743 179.585 203.920 1.00 68.92 265 ASP E C 1
ATOM 10883 O O . ASP D 4 265 ? 136.789 180.176 203.647 1.00 68.98 265 ASP E O 1
ATOM 10885 N N . ILE D 4 266 ? 135.440 179.166 205.145 1.00 67.91 266 ILE E N 1
ATOM 10886 C CA . ILE D 4 266 ? 136.273 179.459 206.309 1.00 69.49 266 ILE E CA 1
ATOM 10887 C C . ILE D 4 266 ? 137.203 178.282 206.591 1.00 74.79 266 ILE E C 1
ATOM 10888 O O . ILE D 4 266 ? 136.741 177.154 206.794 1.00 73.33 266 ILE E O 1
ATOM 10893 N N . ILE D 4 267 ? 138.516 178.544 206.614 1.00 63.60 267 ILE E N 1
ATOM 10894 C CA . ILE D 4 267 ? 139.492 177.647 207.225 1.00 59.98 267 ILE E CA 1
ATOM 10895 C C . ILE D 4 267 ? 140.453 178.491 208.054 1.00 61.39 267 ILE E C 1
ATOM 10896 O O . ILE D 4 267 ? 140.607 179.694 207.834 1.00 64.82 267 ILE E O 1
ATOM 10901 N N . VAL D 4 268 ? 141.104 177.843 209.022 1.00 53.21 268 VAL E N 1
ATOM 10902 C CA . VAL D 4 268 ? 141.803 178.576 210.071 1.00 50.16 268 VAL E CA 1
ATOM 10903 C C . VAL D 4 268 ? 143.281 178.208 210.146 1.00 52.74 268 VAL E C 1
ATOM 10904 O O . VAL D 4 268 ? 143.778 177.394 209.362 1.00 49.34 268 VAL E O 1
ATOM 10908 N N . HIS D 4 269 ? 143.986 178.824 211.093 1.00 70.32 269 HIS E N 1
ATOM 10909 C CA . HIS D 4 269 ? 145.421 178.695 211.293 1.00 69.56 269 HIS E CA 1
ATOM 10910 C C . HIS D 4 269 ? 145.739 177.507 212.198 1.00 74.05 269 HIS E C 1
ATOM 10911 O O . HIS D 4 269 ? 144.878 177.038 212.947 1.00 76.41 269 HIS E O 1
ATOM 10918 N N . PRO D 4 270 ? 146.970 176.983 212.131 1.00 76.20 270 PRO E N 1
ATOM 10919 C CA . PRO D 4 270 ? 147.372 175.957 213.108 1.00 67.84 270 PRO E CA 1
ATOM 10920 C C . PRO D 4 270 ? 147.220 176.406 214.548 1.00 70.30 270 PRO E C 1
ATOM 10921 O O . PRO D 4 270 ? 146.819 175.608 215.404 1.00 70.88 270 PRO E O 1
ATOM 10925 N N . CYS D 4 271 ? 147.535 177.667 214.842 1.00 69.30 271 CYS E N 1
ATOM 10926 C CA . CYS D 4 271 ? 147.371 178.174 216.197 1.00 68.31 271 CYS E CA 1
ATOM 10927 C C . CYS D 4 271 ? 145.916 178.435 216.536 1.00 65.82 271 CYS E C 1
ATOM 10928 O O . CYS D 4 271 ? 145.579 178.551 217.717 1.00 67.30 271 CYS E O 1
ATOM 10931 N N . VAL D 4 272 ? 145.050 178.529 215.530 1.00 63.84 272 VAL E N 1
ATOM 10932 C CA . VAL D 4 272 ? 143.650 178.819 215.784 1.00 68.22 272 VAL E CA 1
ATOM 10933 C C . VAL D 4 272 ? 143.005 177.650 216.518 1.00 70.67 272 VAL E C 1
ATOM 10934 O O . VAL D 4 272 ? 143.418 176.492 216.383 1.00 69.02 272 VAL E O 1
ATOM 10936 N N . THR D 4 273 ? 141.982 177.960 217.313 1.00 89.32 273 THR E N 1
ATOM 10937 C CA . THR D 4 273 ? 141.370 176.947 218.166 1.00 88.54 273 THR E CA 1
ATOM 10938 C C . THR D 4 273 ? 140.494 176.000 217.355 1.00 88.87 273 THR E C 1
ATOM 10939 O O . THR D 4 273 ? 140.730 174.786 217.329 1.00 90.74 273 THR E O 1
ATOM 10941 N N . SER D 4 274 ? 139.479 176.534 216.684 1.00 85.39 274 SER E N 1
ATOM 10942 C CA . SER D 4 274 ? 138.507 175.696 215.995 1.00 85.72 274 SER E CA 1
ATOM 10943 C C . SER D 4 274 ? 137.773 176.531 214.954 1.00 86.64 274 SER E C 1
ATOM 10944 O O . SER D 4 274 ? 137.961 177.747 214.852 1.00 86.61 274 SER E O 1
ATOM 10946 N N . LEU D 4 275 ? 136.928 175.855 214.177 1.00 83.56 275 LEU E N 1
ATOM 10947 C CA . LEU D 4 275 ? 136.030 176.490 213.228 1.00 82.26 275 LEU E CA 1
ATOM 10948 C C . LEU D 4 275 ? 134.604 176.056 213.537 1.00 83.74 275 LEU E C 1
ATOM 10949 O O . LEU D 4 275 ? 134.365 174.924 213.967 1.00 83.48 275 LEU E O 1
ATOM 10951 N N . ASP D 4 276 ? 133.657 176.966 213.318 1.00 86.78 276 ASP E N 1
ATOM 10952 C CA . ASP D 4 276 ? 132.270 176.701 213.668 1.00 86.93 276 ASP E CA 1
ATOM 10953 C C . ASP D 4 276 ? 131.686 175.625 212.757 1.00 82.86 276 ASP E C 1
ATOM 10954 O O . ASP D 4 276 ? 132.166 175.382 211.647 1.00 84.32 276 ASP E O 1
ATOM 10959 N N . SER D 4 277 ? 130.634 174.967 213.253 1.00 71.12 277 SER E N 1
ATOM 10960 C CA . SER D 4 277 ? 129.987 173.909 212.484 1.00 73.42 277 SER E CA 1
ATOM 10961 C C . SER D 4 277 ? 129.429 174.431 211.167 1.00 74.19 277 SER E C 1
ATOM 10962 O O . SER D 4 277 ? 129.312 173.672 210.199 1.00 72.63 277 SER E O 1
ATOM 10964 N N . ALA D 4 278 ? 129.077 175.716 211.108 1.00 79.53 278 ALA E N 1
ATOM 10965 C CA . ALA D 4 278 ? 128.674 176.307 209.836 1.00 77.99 278 ALA E CA 1
ATOM 10966 C C . ALA D 4 278 ? 129.847 176.385 208.867 1.00 75.74 278 ALA E C 1
ATOM 10967 O O . ALA D 4 278 ? 129.685 176.135 207.669 1.00 69.97 278 ALA E O 1
ATOM 10969 N N . ILE D 4 279 ? 131.035 176.735 209.368 1.00 78.75 279 ILE E N 1
ATOM 10970 C CA . ILE D 4 279 ? 132.219 176.791 208.516 1.00 77.00 279 ILE E CA 1
ATOM 10971 C C . ILE D 4 279 ? 132.511 175.419 207.932 1.00 76.51 279 ILE E C 1
ATOM 10972 O O . ILE D 4 279 ? 132.941 175.296 206.779 1.00 76.47 279 ILE E O 1
ATOM 10974 N N . LEU D 4 280 ? 132.290 174.365 208.718 1.00 82.98 280 LEU E N 1
ATOM 10975 C CA . LEU D 4 280 ? 132.364 173.016 208.170 1.00 84.18 280 LEU E CA 1
ATOM 10976 C C . LEU D 4 280 ? 131.245 172.774 207.166 1.00 85.83 280 LEU E C 1
ATOM 10977 O O . LEU D 4 280 ? 131.443 172.086 206.157 1.00 85.18 280 LEU E O 1
ATOM 10979 N N . THR D 4 281 ? 130.064 173.334 207.425 1.00 83.31 281 THR E N 1
ATOM 10980 C CA . THR D 4 281 ? 128.932 173.121 206.533 1.00 83.14 281 THR E CA 1
ATOM 10981 C C . THR D 4 281 ? 129.017 174.013 205.301 1.00 85.20 281 THR E C 1
ATOM 10982 O O . THR D 4 281 ? 128.950 173.523 204.169 1.00 86.21 281 THR E O 1
ATOM 10984 N N . SER D 4 282 ? 129.185 175.321 205.499 1.00 90.99 282 SER E N 1
ATOM 10985 C CA . SER D 4 282 ? 129.118 176.263 204.386 1.00 92.98 282 SER E CA 1
ATOM 10986 C C . SER D 4 282 ? 130.356 176.152 203.508 1.00 90.45 282 SER E C 1
ATOM 10987 O O . SER D 4 282 ? 131.204 177.050 203.496 1.00 93.21 282 SER E O 1
ATOM 10990 N N . SER D 4 283 ? 130.465 175.053 202.773 1.00 70.47 283 SER E N 1
ATOM 10991 C CA . SER D 4 283 ? 131.570 174.826 201.860 1.00 69.39 283 SER E CA 1
ATOM 10992 C C . SER D 4 283 ? 131.131 175.100 200.430 1.00 67.73 283 SER E C 1
ATOM 10993 O O . SER D 4 283 ? 129.939 175.142 200.124 1.00 67.81 283 SER E O 1
ATOM 10996 N N . SER D 4 284 ? 132.114 175.284 199.558 1.00 72.54 284 SER E N 1
ATOM 10997 C CA . SER D 4 284 ? 131.854 175.535 198.148 1.00 73.66 284 SER E CA 1
ATOM 10998 C C . SER D 4 284 ? 131.750 174.224 197.382 1.00 72.83 284 SER E C 1
ATOM 10999 O O . SER D 4 284 ? 132.158 173.175 197.875 1.00 73.36 284 SER E O 1
ATOM 11002 N N . SER D 4 291 ? 127.493 180.024 212.345 1.00 110.23 291 SER E N 1
ATOM 11003 C CA . SER D 4 291 ? 126.147 180.396 211.924 1.00 113.45 291 SER E CA 1
ATOM 11004 C C . SER D 4 291 ? 126.191 181.443 210.817 1.00 113.50 291 SER E C 1
ATOM 11005 O O . SER D 4 291 ? 127.055 182.319 210.817 1.00 112.65 291 SER E O 1
ATOM 11008 N N . ALA D 4 292 ? 125.250 181.356 209.876 1.00 106.41 292 ALA E N 1
ATOM 11009 C CA . ALA D 4 292 ? 125.172 182.312 208.771 1.00 105.40 292 ALA E CA 1
ATOM 11010 C C . ALA D 4 292 ? 124.635 183.640 209.304 1.00 105.80 292 ALA E C 1
ATOM 11011 O O . ALA D 4 292 ? 123.506 184.057 209.037 1.00 106.77 292 ALA E O 1
ATOM 11013 N N . PHE D 4 293 ? 125.481 184.310 210.082 1.00 104.99 293 PHE E N 1
ATOM 11014 C CA . PHE D 4 293 ? 125.134 185.578 210.697 1.00 105.09 293 PHE E CA 1
ATOM 11015 C C . PHE D 4 293 ? 126.257 186.576 210.466 1.00 107.27 293 PHE E C 1
ATOM 11016 O O . PHE D 4 293 ? 127.436 186.216 210.465 1.00 108.35 293 PHE E O 1
ATOM 11018 N N . SER D 4 294 ? 125.878 187.841 210.266 1.00 110.09 294 SER E N 1
ATOM 11019 C CA . SER D 4 294 ? 126.856 188.919 210.173 1.00 109.33 294 SER E CA 1
ATOM 11020 C C . SER D 4 294 ? 127.518 189.220 211.509 1.00 109.04 294 SER E C 1
ATOM 11021 O O . SER D 4 294 ? 128.490 189.981 211.542 1.00 106.13 294 SER E O 1
ATOM 11024 N N . GLY D 4 295 ? 127.009 188.653 212.600 1.00 116.15 295 GLY E N 1
ATOM 11025 C CA . GLY D 4 295 ? 127.576 188.844 213.910 1.00 112.28 295 GLY E CA 1
ATOM 11026 C C . GLY D 4 295 ? 126.828 188.045 214.956 1.00 113.69 295 GLY E C 1
ATOM 11027 O O . GLY D 4 295 ? 125.816 187.398 214.673 1.00 113.87 295 GLY E O 1
ATOM 11028 N N . PRO D 4 296 ? 127.328 188.061 216.191 1.00 123.34 296 PRO E N 1
ATOM 11029 C CA . PRO D 4 296 ? 128.571 188.699 216.628 1.00 124.49 296 PRO E CA 1
ATOM 11030 C C . PRO D 4 296 ? 129.756 187.796 216.322 1.00 126.61 296 PRO E C 1
ATOM 11031 O O . PRO D 4 296 ? 129.771 186.630 216.707 1.00 127.21 296 PRO E O 1
ATOM 11035 N N . TYR D 4 297 ? 130.766 188.303 215.624 1.00 114.34 297 TYR E N 1
ATOM 11036 C CA . TYR D 4 297 ? 131.887 187.471 215.203 1.00 111.35 297 TYR E CA 1
ATOM 11037 C C . TYR D 4 297 ? 132.753 187.165 216.415 1.00 110.48 297 TYR E C 1
ATOM 11038 O O . TYR D 4 297 ? 133.640 187.940 216.779 1.00 110.67 297 TYR E O 1
ATOM 11047 N N . LYS D 4 298 ? 132.482 186.030 217.054 1.00 105.51 298 LYS E N 1
ATOM 11048 C CA . LYS D 4 298 ? 133.252 185.555 218.200 1.00 106.03 298 LYS E CA 1
ATOM 11049 C C . LYS D 4 298 ? 134.234 184.508 217.686 1.00 107.47 298 LYS E C 1
ATOM 11050 O O . LYS D 4 298 ? 133.855 183.368 217.406 1.00 106.82 298 LYS E O 1
ATOM 11052 N N . PHE D 4 299 ? 135.500 184.901 217.559 1.00 100.58 299 PHE E N 1
ATOM 11053 C CA . PHE D 4 299 ? 136.537 184.027 217.021 1.00 98.48 299 PHE E CA 1
ATOM 11054 C C . PHE D 4 299 ? 137.556 183.698 218.101 1.00 98.31 299 PHE E C 1
ATOM 11055 O O . PHE D 4 299 ? 138.418 184.533 218.417 1.00 100.42 299 PHE E O 1
ATOM 11063 N N . PRO D 4 300 ? 137.496 182.513 218.704 1.00 93.87 300 PRO E N 1
ATOM 11064 C CA . PRO D 4 300 ? 138.533 182.127 219.667 1.00 95.12 300 PRO E CA 1
ATOM 11065 C C . PRO D 4 300 ? 139.904 182.062 219.010 1.00 92.67 300 PRO E C 1
ATOM 11066 O O . PRO D 4 300 ? 140.046 181.665 217.852 1.00 92.24 300 PRO E O 1
ATOM 11070 N N . PHE D 4 301 ? 140.920 182.457 219.769 1.00 88.23 301 PHE E N 1
ATOM 11071 C CA . PHE D 4 301 ? 142.292 182.462 219.288 1.00 89.70 301 PHE E CA 1
ATOM 11072 C C . PHE D 4 301 ? 143.197 182.007 220.427 1.00 93.68 301 PHE E C 1
ATOM 11073 O O . PHE D 4 301 ? 142.734 181.569 221.485 1.00 96.79 301 PHE E O 1
ATOM 11081 N N . THR D 4 302 ? 144.500 182.115 220.200 1.00 81.97 302 THR E N 1
ATOM 11082 C CA . THR D 4 302 ? 145.519 181.964 221.228 1.00 80.09 302 THR E CA 1
ATOM 11083 C C . THR D 4 302 ? 146.601 182.994 220.936 1.00 73.78 302 THR E C 1
ATOM 11084 O O . THR D 4 302 ? 147.286 182.884 219.913 1.00 73.42 302 THR E O 1
ATOM 11088 N N . PRO D 4 303 ? 146.766 184.008 221.783 1.00 73.39 303 PRO E N 1
ATOM 11089 C CA . PRO D 4 303 ? 147.665 185.124 221.455 1.00 79.71 303 PRO E CA 1
ATOM 11090 C C . PRO D 4 303 ? 149.048 184.630 221.072 1.00 79.75 303 PRO E C 1
ATOM 11091 O O . PRO D 4 303 ? 149.758 184.034 221.895 1.00 82.19 303 PRO E O 1
ATOM 11095 N N . PRO D 4 304 ? 149.455 184.836 219.815 1.00 77.21 304 PRO E N 1
ATOM 11096 C CA . PRO D 4 304 ? 150.762 184.351 219.371 1.00 76.43 304 PRO E CA 1
ATOM 11097 C C . PRO D 4 304 ? 151.852 185.403 219.430 1.00 79.69 304 PRO E C 1
ATOM 11098 O O . PRO D 4 304 ? 151.569 186.604 219.441 1.00 78.27 304 PRO E O 1
ATOM 11102 N N . LEU D 4 305 ? 153.107 184.955 219.469 1.00 94.53 305 LEU E N 1
ATOM 11103 C CA . LEU D 4 305 ? 154.210 185.785 219.009 1.00 95.93 305 LEU E CA 1
ATOM 11104 C C . LEU D 4 305 ? 154.299 185.797 217.491 1.00 95.76 305 LEU E C 1
ATOM 11105 O O . LEU D 4 305 ? 155.013 186.634 216.927 1.00 91.47 305 LEU E O 1
ATOM 11107 N N . GLU D 4 306 ? 153.592 184.879 216.835 1.00 90.21 306 GLU E N 1
ATOM 11108 C CA . GLU D 4 306 ? 153.390 184.872 215.397 1.00 89.08 306 GLU E CA 1
ATOM 11109 C C . GLU D 4 306 ? 152.180 185.750 215.072 1.00 89.35 306 GLU E C 1
ATOM 11110 O O . GLU D 4 306 ? 151.722 186.540 215.901 1.00 86.97 306 GLU E O 1
ATOM 11112 N N . SER D 4 307 ? 151.658 185.641 213.853 1.00 76.44 307 SER E N 1
ATOM 11113 C CA . SER D 4 307 ? 150.491 186.410 213.425 1.00 69.20 307 SER E CA 1
ATOM 11114 C C . SER D 4 307 ? 149.316 185.455 213.241 1.00 63.48 307 SER E C 1
ATOM 11115 O O . SER D 4 307 ? 149.185 184.818 212.194 1.00 65.01 307 SER E O 1
ATOM 11117 N N . PHE D 4 308 ? 148.452 185.375 214.249 1.00 69.98 308 PHE E N 1
ATOM 11118 C CA . PHE D 4 308 ? 147.333 184.445 214.198 1.00 75.53 308 PHE E CA 1
ATOM 11119 C C . PHE D 4 308 ? 146.310 184.869 213.152 1.00 79.98 308 PHE E C 1
ATOM 11120 O O . PHE D 4 308 ? 145.997 186.054 213.006 1.00 84.95 308 PHE E O 1
ATOM 11128 N N . ASN D 4 309 ? 145.800 183.890 212.410 1.00 64.02 309 ASN E N 1
ATOM 11129 C CA . ASN D 4 309 ? 144.730 184.100 211.443 1.00 61.17 309 ASN E CA 1
ATOM 11130 C C . ASN D 4 309 ? 143.507 183.360 211.968 1.00 65.16 309 ASN E C 1
ATOM 11131 O O . ASN D 4 309 ? 143.454 182.126 211.918 1.00 68.95 309 ASN E O 1
ATOM 11136 N N . LEU D 4 310 ? 142.527 184.111 212.475 1.00 73.34 310 LEU E N 1
ATOM 11137 C CA . LEU D 4 310 ? 141.341 183.491 213.057 1.00 73.25 310 LEU E CA 1
ATOM 11138 C C . LEU D 4 310 ? 140.504 182.750 212.022 1.00 68.78 310 LEU E C 1
ATOM 11139 O O . LEU D 4 310 ? 139.664 181.928 212.400 1.00 67.53 310 LEU E O 1
ATOM 11141 N N . CYS D 4 311 ? 140.715 183.024 210.736 1.00 60.76 311 CYS E N 1
ATOM 11142 C CA . CYS D 4 311 ? 140.042 182.368 209.624 1.00 56.32 311 CYS E CA 1
ATOM 11143 C C . CYS D 4 311 ? 140.599 182.925 208.324 1.00 56.08 311 CYS E C 1
ATOM 11144 O O . CYS D 4 311 ? 141.203 184.000 208.298 1.00 63.93 311 CYS E O 1
ATOM 11147 N N . HIS D 4 312 ? 140.393 182.175 207.247 1.00 51.71 312 HIS E N 1
ATOM 11148 C CA . HIS D 4 312 ? 140.569 182.664 205.883 1.00 57.66 312 HIS E CA 1
ATOM 11149 C C . HIS D 4 312 ? 139.229 182.493 205.184 1.00 63.90 312 HIS E C 1
ATOM 11150 O O . HIS D 4 312 ? 138.716 181.372 205.096 1.00 58.17 312 HIS E O 1
ATOM 11157 N N . TYR D 4 313 ? 138.655 183.587 204.692 1.00 67.40 313 TYR E N 1
ATOM 11158 C CA . TYR D 4 313 ? 137.311 183.555 204.133 1.00 65.08 313 TYR E CA 1
ATOM 11159 C C . TYR D 4 313 ? 137.297 183.995 202.679 1.00 59.25 313 TYR E C 1
ATOM 11160 O O . TYR D 4 313 ? 137.966 184.958 202.300 1.00 55.00 313 TYR E O 1
ATOM 11169 N N . THR D 4 314 ? 136.516 183.278 201.879 1.00 55.09 314 THR E N 1
ATOM 11170 C CA . THR D 4 314 ? 136.276 183.596 200.478 1.00 57.89 314 THR E CA 1
ATOM 11171 C C . THR D 4 314 ? 134.805 183.977 200.345 1.00 52.59 314 THR E C 1
ATOM 11172 O O . THR D 4 314 ? 133.954 183.154 200.015 1.00 51.37 314 THR E O 1
ATOM 11174 N N . SER D 4 315 ? 134.512 185.246 200.600 1.00 68.69 315 SER E N 1
ATOM 11175 C CA . SER D 4 315 ? 133.132 185.705 200.599 1.00 76.36 315 SER E CA 1
ATOM 11176 C C . SER D 4 315 ? 132.580 185.769 199.180 1.00 77.48 315 SER E C 1
ATOM 11177 O O . SER D 4 315 ? 133.323 185.894 198.203 1.00 78.54 315 SER E O 1
ATOM 11179 N N . GLN D 4 316 ? 131.257 185.680 199.074 1.00 72.85 316 GLN E N 1
ATOM 11180 C CA . GLN D 4 316 ? 130.562 185.739 197.796 1.00 68.08 316 GLN E CA 1
ATOM 11181 C C . GLN D 4 316 ? 129.683 186.981 197.733 1.00 60.64 316 GLN E C 1
ATOM 11182 O O . GLN D 4 316 ? 129.120 187.412 198.743 1.00 61.84 316 GLN E O 1
ATOM 11188 N N . VAL D 4 317 ? 129.614 187.574 196.548 1.00 58.38 317 VAL E N 1
ATOM 11189 C CA . VAL D 4 317 ? 128.721 188.690 196.252 1.00 67.50 317 VAL E CA 1
ATOM 11190 C C . VAL D 4 317 ? 128.196 188.477 194.839 1.00 70.01 317 VAL E C 1
ATOM 11191 O O . VAL D 4 317 ? 128.990 188.268 193.910 1.00 72.51 317 VAL E O 1
ATOM 11195 N N . PRO D 4 318 ? 126.881 188.508 194.630 1.00 58.37 318 PRO E N 1
ATOM 11196 C CA . PRO D 4 318 ? 126.340 188.157 193.309 1.00 60.60 318 PRO E CA 1
ATOM 11197 C C . PRO D 4 318 ? 126.766 189.091 192.187 1.00 55.91 318 PRO E C 1
ATOM 11198 O O . PRO D 4 318 ? 126.734 188.684 191.020 1.00 51.30 318 PRO E O 1
ATOM 11202 N N . VAL D 4 319 ? 127.175 190.316 192.492 1.00 55.07 319 VAL E N 1
ATOM 11203 C CA . VAL D 4 319 ? 127.430 191.332 191.477 1.00 60.27 319 VAL E CA 1
ATOM 11204 C C . VAL D 4 319 ? 128.892 191.229 191.052 1.00 61.54 319 VAL E C 1
ATOM 11205 O O . VAL D 4 319 ? 129.782 191.450 191.888 1.00 55.95 319 VAL E O 1
ATOM 11207 N N . PRO D 4 320 ? 129.182 190.898 189.791 1.00 64.81 320 PRO E N 1
ATOM 11208 C CA . PRO D 4 320 ? 130.556 191.002 189.310 1.00 62.85 320 PRO E CA 1
ATOM 11209 C C . PRO D 4 320 ? 130.995 192.452 189.257 1.00 61.31 320 PRO E C 1
ATOM 11210 O O . PRO D 4 320 ? 130.177 193.355 189.004 1.00 57.50 320 PRO E O 1
ATOM 11214 N N . PRO D 4 321 ? 132.273 192.730 189.490 1.00 59.90 321 PRO E N 1
ATOM 11215 C CA . PRO D 4 321 ? 132.725 194.124 189.522 1.00 52.69 321 PRO E CA 1
ATOM 11216 C C . PRO D 4 321 ? 133.084 194.682 188.154 1.00 49.16 321 PRO E C 1
ATOM 11217 O O . PRO D 4 321 ? 133.000 195.894 187.943 1.00 58.13 321 PRO E O 1
ATOM 11221 N N . ILE D 4 322 ? 133.490 193.823 187.223 1.00 46.70 322 ILE E N 1
ATOM 11222 C CA . ILE D 4 322 ? 133.925 194.254 185.897 1.00 46.15 322 ILE E CA 1
ATOM 11223 C C . ILE D 4 322 ? 133.513 193.188 184.890 1.00 46.83 322 ILE E C 1
ATOM 11224 O O . ILE D 4 322 ? 133.634 191.989 185.157 1.00 60.00 322 ILE E O 1
ATOM 11229 N N . LEU D 4 323 ? 133.021 193.625 183.733 1.00 34.45 323 LEU E N 1
ATOM 11230 C CA . LEU D 4 323 ? 132.592 192.726 182.674 1.00 31.34 323 LEU E CA 1
ATOM 11231 C C . LEU D 4 323 ? 133.314 193.073 181.381 1.00 38.26 323 LEU E C 1
ATOM 11232 O O . LEU D 4 323 ? 133.678 194.227 181.140 1.00 55.47 323 LEU E O 1
ATOM 11237 N N . GLY D 4 324 ? 133.521 192.060 180.543 1.00 19.40 324 GLY E N 1
ATOM 11238 C CA . GLY D 4 324 ? 134.388 192.240 179.394 1.00 28.45 324 GLY E CA 1
ATOM 11239 C C . GLY D 4 324 ? 134.051 191.293 178.268 1.00 33.73 324 GLY E C 1
ATOM 11240 O O . GLY D 4 324 ? 133.237 190.379 178.408 1.00 40.94 324 GLY E O 1
ATOM 11241 N N . SER D 4 325 ? 134.703 191.534 177.133 1.00 39.33 325 SER E N 1
ATOM 11242 C CA . SER D 4 325 ? 134.460 190.789 175.907 1.00 38.60 325 SER E CA 1
ATOM 11243 C C . SER D 4 325 ? 135.689 190.899 175.021 1.00 31.24 325 SER E C 1
ATOM 11244 O O . SER D 4 325 ? 136.582 191.712 175.264 1.00 40.04 325 SER E O 1
ATOM 11247 N N . TYR D 4 326 ? 135.727 190.068 173.985 1.00 33.46 326 TYR E N 1
ATOM 11248 C CA . TYR D 4 326 ? 136.894 189.996 173.117 1.00 36.94 326 TYR E CA 1
ATOM 11249 C C . TYR D 4 326 ? 136.565 189.230 171.843 1.00 47.26 326 TYR E C 1
ATOM 11250 O O . TYR D 4 326 ? 136.096 188.090 171.904 1.00 59.24 326 TYR E O 1
ATOM 11259 N N . HIS D 4 327 ? 136.799 189.844 170.686 1.00 47.61 327 HIS E N 1
ATOM 11260 C CA . HIS D 4 327 ? 136.700 189.169 169.400 1.00 47.40 327 HIS E CA 1
ATOM 11261 C C . HIS D 4 327 ? 138.002 189.384 168.651 1.00 46.33 327 HIS E C 1
ATOM 11262 O O . HIS D 4 327 ? 138.500 190.510 168.590 1.00 56.35 327 HIS E O 1
ATOM 11269 N N . MET D 4 328 ? 138.555 188.315 168.087 1.00 47.17 328 MET E N 1
ATOM 11270 C CA . MET D 4 328 ? 139.757 188.404 167.258 1.00 52.49 328 MET E CA 1
ATOM 11271 C C . MET D 4 328 ? 139.495 187.637 165.969 1.00 57.53 328 MET E C 1
ATOM 11272 O O . MET D 4 328 ? 139.861 186.466 165.849 1.00 60.76 328 MET E O 1
ATOM 11274 N N . LYS D 4 329 ? 138.880 188.304 164.998 1.00 63.82 329 LYS E N 1
ATOM 11275 C CA . LYS D 4 329 ? 138.628 187.691 163.700 1.00 63.85 329 LYS E CA 1
ATOM 11276 C C . LYS D 4 329 ? 139.953 187.512 162.975 1.00 67.04 329 LYS E C 1
ATOM 11277 O O . LYS D 4 329 ? 140.580 188.490 162.560 1.00 70.19 329 LYS E O 1
ATOM 11279 N N . GLU D 4 330 ? 140.384 186.261 162.818 1.00 75.15 330 GLU E N 1
ATOM 11280 C CA . GLU D 4 330 ? 141.686 185.958 162.228 1.00 75.64 330 GLU E CA 1
ATOM 11281 C C . GLU D 4 330 ? 141.616 186.159 160.714 1.00 77.69 330 GLU E C 1
ATOM 11282 O O . GLU D 4 330 ? 141.646 185.220 159.916 1.00 79.79 330 GLU E O 1
ATOM 11284 N N . GLU D 4 331 ? 141.521 187.431 160.324 1.00 77.83 331 GLU E N 1
ATOM 11285 C CA . GLU D 4 331 ? 141.514 187.815 158.913 1.00 76.65 331 GLU E CA 1
ATOM 11286 C C . GLU D 4 331 ? 142.959 187.887 158.419 1.00 76.95 331 GLU E C 1
ATOM 11287 O O . GLU D 4 331 ? 143.529 188.955 158.185 1.00 74.22 331 GLU E O 1
ATOM 11289 N N . GLY D 4 332 ? 143.555 186.708 158.267 1.00 81.19 332 GLY E N 1
ATOM 11290 C CA . GLY D 4 332 ? 144.945 186.619 157.870 1.00 82.03 332 GLY E CA 1
ATOM 11291 C C . GLY D 4 332 ? 145.883 186.980 159.002 1.00 83.91 332 GLY E C 1
ATOM 11292 O O . GLY D 4 332 ? 146.060 186.206 159.948 1.00 82.56 332 GLY E O 1
ATOM 11293 N N . VAL D 4 333 ? 146.490 188.160 158.913 1.00 78.40 333 VAL E N 1
ATOM 11294 C CA . VAL D 4 333 ? 147.400 188.648 159.941 1.00 76.34 333 VAL E CA 1
ATOM 11295 C C . VAL D 4 333 ? 146.775 189.888 160.565 1.00 76.72 333 VAL E C 1
ATOM 11296 O O . VAL D 4 333 ? 147.476 190.825 160.959 1.00 76.50 333 VAL E O 1
ATOM 11300 N N . GLN D 4 334 ? 145.448 189.912 160.633 1.00 74.19 334 GLN E N 1
ATOM 11301 C CA . GLN D 4 334 ? 144.699 191.041 161.178 1.00 76.18 334 GLN E CA 1
ATOM 11302 C C . GLN D 4 334 ? 144.000 190.577 162.452 1.00 72.37 334 GLN E C 1
ATOM 11303 O O . GLN D 4 334 ? 142.836 190.173 162.428 1.00 72.55 334 GLN E O 1
ATOM 11305 N N . LEU D 4 335 ? 144.711 190.654 163.572 1.00 66.03 335 LEU E N 1
ATOM 11306 C CA . LEU D 4 335 ? 144.152 190.267 164.865 1.00 67.67 335 LEU E CA 1
ATOM 11307 C C . LEU D 4 335 ? 143.373 191.446 165.445 1.00 64.04 335 LEU E C 1
ATOM 11308 O O . LEU D 4 335 ? 143.749 192.068 166.439 1.00 66.82 335 LEU E O 1
ATOM 11310 N N . LYS D 4 336 ? 142.251 191.741 164.796 1.00 54.89 336 LYS E N 1
ATOM 11311 C CA . LYS D 4 336 ? 141.433 192.873 165.206 1.00 60.92 336 LYS E CA 1
ATOM 11312 C C . LYS D 4 336 ? 140.730 192.561 166.518 1.00 56.23 336 LYS E C 1
ATOM 11313 O O . LYS D 4 336 ? 139.637 191.988 166.522 1.00 59.55 336 LYS E O 1
ATOM 11315 N N . VAL D 4 337 ? 141.337 192.951 167.632 1.00 44.39 337 VAL E N 1
ATOM 11316 C CA . VAL D 4 337 ? 140.808 192.596 168.957 1.00 48.00 337 VAL E CA 1
ATOM 11317 C C . VAL D 4 337 ? 139.795 193.675 169.315 1.00 42.85 337 VAL E C 1
ATOM 11318 O O . VAL D 4 337 ? 140.064 194.619 170.061 1.00 48.74 337 VAL E O 1
ATOM 11320 N N . THR D 4 338 ? 138.578 193.504 168.808 1.00 36.66 338 THR E N 1
ATOM 11321 C CA . THR D 4 338 ? 137.518 194.460 169.085 1.00 43.46 338 THR E CA 1
ATOM 11322 C C . THR D 4 338 ? 137.035 194.295 170.518 1.00 42.85 338 THR E C 1
ATOM 11323 O O . THR D 4 338 ? 135.920 193.823 170.757 1.00 46.76 338 THR E O 1
ATOM 11325 N N . VAL D 4 339 ? 137.873 194.687 171.477 1.00 31.95 339 VAL E N 1
ATOM 11326 C CA . VAL D 4 339 ? 137.534 194.498 172.875 1.00 30.74 339 VAL E CA 1
ATOM 11327 C C . VAL D 4 339 ? 136.434 195.468 173.289 1.00 33.87 339 VAL E C 1
ATOM 11328 O O . VAL D 4 339 ? 136.174 196.485 172.637 1.00 45.66 339 VAL E O 1
ATOM 11332 N N . ASN D 4 340 ? 135.770 195.134 174.390 1.00 39.87 340 ASN E N 1
ATOM 11333 C CA . ASN D 4 340 ? 134.660 195.934 174.898 1.00 49.40 340 ASN E CA 1
ATOM 11334 C C . ASN D 4 340 ? 134.460 195.581 176.361 1.00 51.13 340 ASN E C 1
ATOM 11335 O O . ASN D 4 340 ? 134.140 194.432 176.681 1.00 50.67 340 ASN E O 1
ATOM 11337 N N . PHE D 4 341 ? 134.645 196.558 177.238 1.00 49.06 341 PHE E N 1
ATOM 11338 C CA . PHE D 4 341 ? 134.623 196.350 178.675 1.00 38.52 341 PHE E CA 1
ATOM 11339 C C . PHE D 4 341 ? 133.353 196.948 179.260 1.00 42.86 341 PHE E C 1
ATOM 11340 O O . PHE D 4 341 ? 132.587 197.633 178.580 1.00 49.80 341 PHE E O 1
ATOM 11348 N N . LYS D 4 342 ? 133.133 196.669 180.545 1.00 38.84 342 LYS E N 1
ATOM 11349 C CA . LYS D 4 342 ? 131.930 197.135 181.232 1.00 41.78 342 LYS E CA 1
ATOM 11350 C C . LYS D 4 342 ? 132.260 197.209 182.720 1.00 39.21 342 LYS E C 1
ATOM 11351 O O . LYS D 4 342 ? 132.315 196.181 183.398 1.00 50.41 342 LYS E O 1
ATOM 11353 N N . LEU D 4 343 ? 132.473 198.423 183.204 1.00 44.00 343 LEU E N 1
ATOM 11354 C CA . LEU D 4 343 ? 132.840 198.667 184.591 1.00 44.42 343 LEU E CA 1
ATOM 11355 C C . LEU D 4 343 ? 131.566 198.841 185.405 1.00 42.12 343 LEU E C 1
ATOM 11356 O O . LEU D 4 343 ? 130.882 199.862 185.287 1.00 54.00 343 LEU E O 1
ATOM 11361 N N . HIS D 4 344 ? 131.239 197.843 186.218 1.00 44.16 344 HIS E N 1
ATOM 11362 C CA . HIS D 4 344 ? 130.049 197.909 187.053 1.00 49.62 344 HIS E CA 1
ATOM 11363 C C . HIS D 4 344 ? 130.125 199.124 187.964 1.00 53.73 344 HIS E C 1
ATOM 11364 O O . HIS D 4 344 ? 131.201 199.495 188.440 1.00 50.08 344 HIS E O 1
ATOM 11371 N N . GLU D 4 345 ? 128.970 199.755 188.191 1.00 72.78 345 GLU E N 1
ATOM 11372 C CA . GLU D 4 345 ? 128.926 201.021 188.918 1.00 75.79 345 GLU E CA 1
ATOM 11373 C C . GLU D 4 345 ? 129.411 200.894 190.356 1.00 73.34 345 GLU E C 1
ATOM 11374 O O . GLU D 4 345 ? 129.798 201.902 190.957 1.00 72.63 345 GLU E O 1
ATOM 11380 N N . SER D 4 346 ? 129.398 199.686 190.922 1.00 59.66 346 SER E N 1
ATOM 11381 C CA . SER D 4 346 ? 129.874 199.490 192.284 1.00 62.20 346 SER E CA 1
ATOM 11382 C C . SER D 4 346 ? 131.385 199.617 192.403 1.00 61.31 346 SER E C 1
ATOM 11383 O O . SER D 4 346 ? 131.900 199.635 193.525 1.00 63.28 346 SER E O 1
ATOM 11385 N N . VAL D 4 347 ? 132.102 199.700 191.291 1.00 59.27 347 VAL E N 1
ATOM 11386 C CA . VAL D 4 347 ? 133.553 199.823 191.309 1.00 62.26 347 VAL E CA 1
ATOM 11387 C C . VAL D 4 347 ? 133.926 201.298 191.264 1.00 65.62 347 VAL E C 1
ATOM 11388 O O . VAL D 4 347 ? 133.493 202.033 190.368 1.00 66.37 347 VAL E O 1
ATOM 11390 N N . ARG D 4 348 ? 134.727 201.732 192.235 1.00 74.62 348 ARG E N 1
ATOM 11391 C CA . ARG D 4 348 ? 135.193 203.112 192.273 1.00 75.83 348 ARG E CA 1
ATOM 11392 C C . ARG D 4 348 ? 136.084 203.399 191.070 1.00 75.39 348 ARG E C 1
ATOM 11393 O O . ARG D 4 348 ? 136.914 202.573 190.681 1.00 76.07 348 ARG E O 1
ATOM 11401 N N . ASN D 4 349 ? 135.911 204.581 190.478 1.00 70.66 349 ASN E N 1
ATOM 11402 C CA . ASN D 4 349 ? 136.608 204.927 189.239 1.00 71.67 349 ASN E CA 1
ATOM 11403 C C . ASN D 4 349 ? 137.963 205.576 189.532 1.00 74.39 349 ASN E C 1
ATOM 11404 O O . ASN D 4 349 ? 138.227 206.730 189.196 1.00 74.12 349 ASN E O 1
ATOM 11409 N N . ASN D 4 350 ? 138.834 204.796 190.178 1.00 69.95 350 ASN E N 1
ATOM 11410 C CA . ASN D 4 350 ? 140.225 205.205 190.384 1.00 68.04 350 ASN E CA 1
ATOM 11411 C C . ASN D 4 350 ? 141.042 203.926 190.571 1.00 71.11 350 ASN E C 1
ATOM 11412 O O . ASN D 4 350 ? 141.042 203.346 191.659 1.00 75.37 350 ASN E O 1
ATOM 11417 N N . PHE D 4 351 ? 141.729 203.507 189.514 1.00 68.22 351 PHE E N 1
ATOM 11418 C CA . PHE D 4 351 ? 142.498 202.271 189.517 1.00 62.99 351 PHE E CA 1
ATOM 11419 C C . PHE D 4 351 ? 143.977 202.599 189.610 1.00 57.61 351 PHE E C 1
ATOM 11420 O O . PHE D 4 351 ? 144.494 203.389 188.814 1.00 66.35 351 PHE E O 1
ATOM 11428 N N . GLU D 4 352 ? 144.651 202.002 190.590 1.00 48.28 352 GLU E N 1
ATOM 11429 C CA . GLU D 4 352 ? 146.069 202.276 190.773 1.00 56.86 352 GLU E CA 1
ATOM 11430 C C . GLU D 4 352 ? 146.876 201.791 189.577 1.00 55.78 352 GLU E C 1
ATOM 11431 O O . GLU D 4 352 ? 147.640 202.557 188.978 1.00 59.14 352 GLU E O 1
ATOM 11437 N N . VAL D 4 353 ? 146.712 200.524 189.203 1.00 44.23 353 VAL E N 1
ATOM 11438 C CA . VAL D 4 353 ? 147.258 200.012 187.951 1.00 45.78 353 VAL E CA 1
ATOM 11439 C C . VAL D 4 353 ? 146.213 199.119 187.300 1.00 48.31 353 VAL E C 1
ATOM 11440 O O . VAL D 4 353 ? 146.105 197.935 187.637 1.00 56.05 353 VAL E O 1
ATOM 11444 N N . CYS D 4 354 ? 145.420 199.671 186.391 1.00 43.83 354 CYS E N 1
ATOM 11445 C CA . CYS D 4 354 ? 144.503 198.858 185.592 1.00 43.01 354 CYS E CA 1
ATOM 11446 C C . CYS D 4 354 ? 145.111 198.483 184.248 1.00 43.97 354 CYS E C 1
ATOM 11447 O O . CYS D 4 354 ? 144.497 198.664 183.203 1.00 51.53 354 CYS E O 1
ATOM 11450 N N . GLU D 4 355 ? 146.314 197.929 184.260 1.00 37.29 355 GLU E N 1
ATOM 11451 C CA . GLU D 4 355 ? 146.981 197.538 183.023 1.00 37.75 355 GLU E CA 1
ATOM 11452 C C . GLU D 4 355 ? 146.248 196.350 182.420 1.00 43.73 355 GLU E C 1
ATOM 11453 O O . GLU D 4 355 ? 146.389 195.216 182.882 1.00 53.87 355 GLU E O 1
ATOM 11459 N N . ALA D 4 356 ? 145.458 196.608 181.382 1.00 39.39 356 ALA E N 1
ATOM 11460 C CA . ALA D 4 356 ? 144.735 195.552 180.677 1.00 42.61 356 ALA E CA 1
ATOM 11461 C C . ALA D 4 356 ? 145.662 194.904 179.649 1.00 42.44 356 ALA E C 1
ATOM 11462 O O . ALA D 4 356 ? 145.421 194.911 178.442 1.00 46.21 356 ALA E O 1
ATOM 11464 N N . HIS D 4 357 ? 146.744 194.333 180.172 1.00 46.83 357 HIS E N 1
ATOM 11465 C CA . HIS D 4 357 ? 147.722 193.636 179.350 1.00 45.27 357 HIS E CA 1
ATOM 11466 C C . HIS D 4 357 ? 147.035 192.637 178.433 1.00 44.68 357 HIS E C 1
ATOM 11467 O O . HIS D 4 357 ? 146.120 191.917 178.840 1.00 46.79 357 HIS E O 1
ATOM 11474 N N . ILE D 4 358 ? 147.473 192.604 177.182 1.00 56.63 358 ILE E N 1
ATOM 11475 C CA . ILE D 4 358 ? 146.890 191.719 176.182 1.00 59.88 358 ILE E CA 1
ATOM 11476 C C . ILE D 4 358 ? 148.007 190.884 175.575 1.00 55.84 358 ILE E C 1
ATOM 11477 O O . ILE D 4 358 ? 148.506 191.212 174.490 1.00 59.20 358 ILE E O 1
ATOM 11479 N N . PRO D 4 359 ? 148.430 189.809 176.234 1.00 57.09 359 PRO E N 1
ATOM 11480 C CA . PRO D 4 359 ? 149.468 188.956 175.653 1.00 59.44 359 PRO E CA 1
ATOM 11481 C C . PRO D 4 359 ? 148.971 188.311 174.373 1.00 58.37 359 PRO E C 1
ATOM 11482 O O . PRO D 4 359 ? 147.769 188.144 174.160 1.00 59.25 359 PRO E O 1
ATOM 11486 N N . PHE D 4 360 ? 149.912 187.949 173.516 1.00 62.68 360 PHE E N 1
ATOM 11487 C CA . PHE D 4 360 ? 149.603 187.464 172.179 1.00 67.32 360 PHE E CA 1
ATOM 11488 C C . PHE D 4 360 ? 150.260 186.116 171.943 1.00 63.47 360 PHE E C 1
ATOM 11489 O O . PHE D 4 360 ? 151.015 185.915 170.990 1.00 67.57 360 PHE E O 1
ATOM 11497 N N . TYR D 4 361 ? 150.009 185.189 172.867 1.00 65.34 361 TYR E N 1
ATOM 11498 C CA . TYR D 4 361 ? 150.457 183.812 172.713 1.00 72.63 361 TYR E CA 1
ATOM 11499 C C . TYR D 4 361 ? 150.121 183.288 171.324 1.00 74.95 361 TYR E C 1
ATOM 11500 O O . TYR D 4 361 ? 149.073 183.611 170.759 1.00 70.50 361 TYR E O 1
ATOM 11509 N N . ASN D 4 362 ? 151.030 182.484 170.775 1.00 89.45 362 ASN E N 1
ATOM 11510 C CA . ASN D 4 362 ? 150.846 181.787 169.502 1.00 90.89 362 ASN E CA 1
ATOM 11511 C C . ASN D 4 362 ? 150.692 182.742 168.321 1.00 91.83 362 ASN E C 1
ATOM 11512 O O . ASN D 4 362 ? 150.234 182.335 167.248 1.00 91.19 362 ASN E O 1
ATOM 11514 N N . ARG D 4 363 ? 151.064 184.006 168.491 1.00 89.63 363 ARG E N 1
ATOM 11515 C CA . ARG D 4 363 ? 151.034 184.971 167.396 1.00 85.75 363 ARG E CA 1
ATOM 11516 C C . ARG D 4 363 ? 152.312 185.793 167.406 1.00 84.91 363 ARG E C 1
ATOM 11517 O O . ARG D 4 363 ? 152.664 186.386 168.425 1.00 87.74 363 ARG E O 1
ATOM 11525 N N . ILE D 4 366 ? 153.814 192.533 167.973 1.00 73.61 366 ILE E N 1
ATOM 11526 C CA . ILE D 4 366 ? 153.118 193.299 166.948 1.00 80.30 366 ILE E CA 1
ATOM 11527 C C . ILE D 4 366 ? 154.100 194.108 166.105 1.00 83.75 366 ILE E C 1
ATOM 11528 O O . ILE D 4 366 ? 154.705 195.065 166.588 1.00 81.97 366 ILE E O 1
ATOM 11533 N N . THR D 4 367 ? 154.255 193.714 164.839 1.00 83.97 367 THR E N 1
ATOM 11534 C CA . THR D 4 367 ? 155.162 194.427 163.945 1.00 80.56 367 THR E CA 1
ATOM 11535 C C . THR D 4 367 ? 154.583 195.773 163.526 1.00 77.91 367 THR E C 1
ATOM 11536 O O . THR D 4 367 ? 155.287 196.789 163.522 1.00 79.51 367 THR E O 1
ATOM 11538 N N . HIS D 4 368 ? 153.301 195.803 163.173 1.00 69.77 368 HIS E N 1
ATOM 11539 C CA . HIS D 4 368 ? 152.645 197.008 162.671 1.00 71.75 368 HIS E CA 1
ATOM 11540 C C . HIS D 4 368 ? 151.440 197.305 163.553 1.00 71.09 368 HIS E C 1
ATOM 11541 O O . HIS D 4 368 ? 150.332 196.826 163.299 1.00 69.30 368 HIS E O 1
ATOM 11543 N N . LEU D 4 369 ? 151.655 198.114 164.585 1.00 66.94 369 LEU E N 1
ATOM 11544 C CA . LEU D 4 369 ? 150.581 198.466 165.504 1.00 66.35 369 LEU E CA 1
ATOM 11545 C C . LEU D 4 369 ? 149.624 199.454 164.852 1.00 66.16 369 LEU E C 1
ATOM 11546 O O . LEU D 4 369 ? 149.557 200.623 165.239 1.00 67.67 369 LEU E O 1
ATOM 11551 N N . GLU D 4 370 ? 148.869 198.990 163.857 1.00 61.34 370 GLU E N 1
ATOM 11552 C CA . GLU D 4 370 ? 147.884 199.836 163.188 1.00 63.74 370 GLU E CA 1
ATOM 11553 C C . GLU D 4 370 ? 146.620 199.926 164.040 1.00 65.19 370 GLU E C 1
ATOM 11554 O O . GLU D 4 370 ? 145.507 199.632 163.607 1.00 68.98 370 GLU E O 1
ATOM 11556 N N . TYR D 4 371 ? 146.816 200.356 165.280 1.00 60.40 371 TYR E N 1
ATOM 11557 C CA . TYR D 4 371 ? 145.765 200.298 166.277 1.00 61.10 371 TYR E CA 1
ATOM 11558 C C . TYR D 4 371 ? 144.871 201.528 166.200 1.00 60.10 371 TYR E C 1
ATOM 11559 O O . TYR D 4 371 ? 145.204 202.544 165.588 1.00 65.17 371 TYR E O 1
ATOM 11568 N N . LYS D 4 372 ? 143.710 201.418 166.842 1.00 54.09 372 LYS E N 1
ATOM 11569 C CA . LYS D 4 372 ? 142.817 202.548 167.088 1.00 54.35 372 LYS E CA 1
ATOM 11570 C C . LYS D 4 372 ? 142.445 202.491 168.567 1.00 51.26 372 LYS E C 1
ATOM 11571 O O . LYS D 4 372 ? 141.417 201.929 168.944 1.00 52.50 372 LYS E O 1
ATOM 11573 N N . ALA D 4 373 ? 143.286 203.087 169.405 1.00 47.12 373 ALA E N 1
ATOM 11574 C CA . ALA D 4 373 ? 143.079 203.056 170.845 1.00 45.88 373 ALA E CA 1
ATOM 11575 C C . ALA D 4 373 ? 142.079 204.132 171.250 1.00 52.13 373 ALA E C 1
ATOM 11576 O O . ALA D 4 373 ? 142.296 205.319 170.986 1.00 63.19 373 ALA E O 1
ATOM 11578 N N . SER D 4 374 ? 140.984 203.718 171.890 1.00 48.29 374 SER E N 1
ATOM 11579 C CA . SER D 4 374 ? 139.991 204.680 172.354 1.00 54.33 374 SER E CA 1
ATOM 11580 C C . SER D 4 374 ? 140.513 205.493 173.530 1.00 60.57 374 SER E C 1
ATOM 11581 O O . SER D 4 374 ? 140.268 206.702 173.611 1.00 63.47 374 SER E O 1
ATOM 11584 N N . PHE D 4 375 ? 141.225 204.853 174.454 1.00 67.18 375 PHE E N 1
ATOM 11585 C CA . PHE D 4 375 ? 141.758 205.544 175.619 1.00 66.07 375 PHE E CA 1
ATOM 11586 C C . PHE D 4 375 ? 143.050 204.876 176.058 1.00 68.97 375 PHE E C 1
ATOM 11587 O O . PHE D 4 375 ? 143.158 203.648 176.041 1.00 73.36 375 PHE E O 1
ATOM 11595 N N . GLY D 4 376 ? 144.024 205.694 176.450 1.00 64.04 376 GLY E N 1
ATOM 11596 C CA . GLY D 4 376 ? 145.300 205.190 176.913 1.00 61.02 376 GLY E CA 1
ATOM 11597 C C . GLY D 4 376 ? 146.170 204.640 175.804 1.00 61.13 376 GLY E C 1
ATOM 11598 O O . GLY D 4 376 ? 145.668 204.146 174.791 1.00 60.55 376 GLY E O 1
ATOM 11599 N N . GLN D 4 377 ? 147.483 204.713 175.988 1.00 63.64 377 GLN E N 1
ATOM 11600 C CA . GLN D 4 377 ? 148.403 204.232 174.972 1.00 67.07 377 GLN E CA 1
ATOM 11601 C C . GLN D 4 377 ? 148.390 202.712 174.905 1.00 64.80 377 GLN E C 1
ATOM 11602 O O . GLN D 4 377 ? 148.194 202.023 175.909 1.00 68.49 377 GLN E O 1
ATOM 11604 N N . LEU D 4 378 ? 148.604 202.188 173.702 1.00 63.35 378 LEU E N 1
ATOM 11605 C CA . LEU D 4 378 ? 148.814 200.759 173.488 1.00 63.39 378 LEU E CA 1
ATOM 11606 C C . LEU D 4 378 ? 150.263 200.603 173.052 1.00 58.67 378 LEU E C 1
ATOM 11607 O O . LEU D 4 378 ? 150.567 200.468 171.867 1.00 57.77 378 LEU E O 1
ATOM 11609 N N . GLU D 4 379 ? 151.157 200.583 174.031 1.00 54.09 379 GLU E N 1
ATOM 11610 C CA . GLU D 4 379 ? 152.587 200.580 173.766 1.00 59.44 379 GLU E CA 1
ATOM 11611 C C . GLU D 4 379 ? 153.038 199.157 173.480 1.00 63.27 379 GLU E C 1
ATOM 11612 O O . GLU D 4 379 ? 153.141 198.336 174.397 1.00 68.89 379 GLU E O 1
ATOM 11614 N N . VAL D 4 380 ? 153.301 198.859 172.209 1.00 63.81 380 VAL E N 1
ATOM 11615 C CA . VAL D 4 380 ? 153.929 197.590 171.868 1.00 63.63 380 VAL E CA 1
ATOM 11616 C C . VAL D 4 380 ? 155.287 197.540 172.546 1.00 65.57 380 VAL E C 1
ATOM 11617 O O . VAL D 4 380 ? 156.097 198.465 172.412 1.00 72.75 380 VAL E O 1
ATOM 11621 N N . PHE D 4 381 ? 155.542 196.469 173.286 1.00 69.97 381 PHE E N 1
ATOM 11622 C CA . PHE D 4 381 ? 156.793 196.386 174.017 1.00 78.43 381 PHE E CA 1
ATOM 11623 C C . PHE D 4 381 ? 157.931 195.962 173.094 1.00 79.24 381 PHE E C 1
ATOM 11624 O O . PHE D 4 381 ? 157.719 195.405 172.012 1.00 74.48 381 PHE E O 1
ATOM 11632 N N . ARG D 4 382 ? 159.159 196.234 173.554 1.00 92.24 382 ARG E N 1
ATOM 11633 C CA . ARG D 4 382 ? 160.335 196.184 172.687 1.00 92.53 382 ARG E CA 1
ATOM 11634 C C . ARG D 4 382 ? 160.493 194.834 172.002 1.00 93.13 382 ARG E C 1
ATOM 11635 O O . ARG D 4 382 ? 161.047 194.761 170.899 1.00 91.93 382 ARG E O 1
ATOM 11637 N N . GLU D 4 383 ? 160.024 193.757 172.633 1.00 89.56 383 GLU E N 1
ATOM 11638 C CA . GLU D 4 383 ? 160.069 192.454 171.986 1.00 88.34 383 GLU E CA 1
ATOM 11639 C C . GLU D 4 383 ? 159.162 192.386 170.766 1.00 86.83 383 GLU E C 1
ATOM 11640 O O . GLU D 4 383 ? 159.380 191.534 169.899 1.00 87.49 383 GLU E O 1
ATOM 11642 N N . LYS D 4 384 ? 158.166 193.269 170.677 1.00 78.34 384 LYS E N 1
ATOM 11643 C CA . LYS D 4 384 ? 157.178 193.242 169.598 1.00 79.77 384 LYS E CA 1
ATOM 11644 C C . LYS D 4 384 ? 156.496 191.879 169.520 1.00 84.12 384 LYS E C 1
ATOM 11645 O O . LYS D 4 384 ? 156.211 191.358 168.439 1.00 83.06 384 LYS E O 1
ATOM 11647 N N . SER D 4 385 ? 156.236 191.296 170.686 1.00 73.46 385 SER E N 1
ATOM 11648 C CA . SER D 4 385 ? 155.586 189.998 170.813 1.00 66.55 385 SER E CA 1
ATOM 11649 C C . SER D 4 385 ? 154.248 190.071 171.525 1.00 63.66 385 SER E C 1
ATOM 11650 O O . SER D 4 385 ? 153.314 189.365 171.142 1.00 64.72 385 SER E O 1
ATOM 11653 N N . LEU D 4 386 ? 154.128 190.910 172.550 1.00 52.23 386 LEU E N 1
ATOM 11654 C CA . LEU D 4 386 ? 152.875 191.078 173.276 1.00 52.65 386 LEU E CA 1
ATOM 11655 C C . LEU D 4 386 ? 152.721 192.552 173.613 1.00 53.48 386 LEU E C 1
ATOM 11656 O O . LEU D 4 386 ? 153.473 193.083 174.434 1.00 57.74 386 LEU E O 1
ATOM 11658 N N . LEU D 4 387 ? 151.746 193.206 172.994 1.00 54.55 387 LEU E N 1
ATOM 11659 C CA . LEU D 4 387 ? 151.545 194.643 173.157 1.00 59.80 387 LEU E CA 1
ATOM 11660 C C . LEU D 4 387 ? 150.719 194.889 174.409 1.00 55.19 387 LEU E C 1
ATOM 11661 O O . LEU D 4 387 ? 149.489 194.838 174.374 1.00 53.49 387 LEU E O 1
ATOM 11663 N N . VAL D 4 388 ? 151.391 195.200 175.511 1.00 48.91 388 VAL E N 1
ATOM 11664 C CA . VAL D 4 388 ? 150.682 195.441 176.758 1.00 52.23 388 VAL E CA 1
ATOM 11665 C C . VAL D 4 388 ? 150.001 196.796 176.670 1.00 51.02 388 VAL E C 1
ATOM 11666 O O . VAL D 4 388 ? 150.617 197.834 176.929 1.00 50.46 388 VAL E O 1
ATOM 11668 N N . TRP D 4 389 ? 148.722 196.789 176.319 1.00 45.53 389 TRP E N 1
ATOM 11669 C CA . TRP D 4 389 ? 147.956 198.020 176.168 1.00 47.14 389 TRP E CA 1
ATOM 11670 C C . TRP D 4 389 ? 147.654 198.584 177.546 1.00 44.66 389 TRP E C 1
ATOM 11671 O O . TRP D 4 389 ? 146.688 198.183 178.196 1.00 45.53 389 TRP E O 1
ATOM 11673 N N . ILE D 4 390 ? 148.472 199.529 177.996 1.00 40.89 390 ILE E N 1
ATOM 11674 C CA . ILE D 4 390 ? 148.256 200.142 179.298 1.00 42.39 390 ILE E CA 1
ATOM 11675 C C . ILE D 4 390 ? 147.061 201.082 179.215 1.00 46.11 390 ILE E C 1
ATOM 11676 O O . ILE D 4 390 ? 147.158 202.192 178.682 1.00 55.91 390 ILE E O 1
ATOM 11681 N N . ILE D 4 391 ? 145.910 200.621 179.709 1.00 44.12 391 ILE E N 1
ATOM 11682 C CA . ILE D 4 391 ? 144.769 201.507 179.878 1.00 43.78 391 ILE E CA 1
ATOM 11683 C C . ILE D 4 391 ? 145.109 202.633 180.837 1.00 46.21 391 ILE E C 1
ATOM 11684 O O . ILE D 4 391 ? 144.606 203.752 180.685 1.00 48.32 391 ILE E O 1
ATOM 11689 N N . GLY D 4 392 ? 145.978 202.378 181.807 1.00 40.62 392 GLY E N 1
ATOM 11690 C CA . GLY D 4 392 ? 146.489 203.436 182.650 1.00 43.92 392 GLY E CA 1
ATOM 11691 C C . GLY D 4 392 ? 145.924 203.464 184.051 1.00 51.10 392 GLY E C 1
ATOM 11692 O O . GLY D 4 392 ? 146.265 202.620 184.883 1.00 52.92 392 GLY E O 1
ATOM 11693 N N . GLN D 4 393 ? 145.067 204.436 184.327 1.00 60.90 393 GLN E N 1
ATOM 11694 C CA . GLN D 4 393 ? 144.578 204.672 185.678 1.00 62.18 393 GLN E CA 1
ATOM 11695 C C . GLN D 4 393 ? 143.066 204.688 185.783 1.00 57.35 393 GLN E C 1
ATOM 11696 O O . GLN D 4 393 ? 142.524 204.302 186.821 1.00 61.69 393 GLN E O 1
ATOM 11698 N N . LYS D 4 394 ? 142.363 205.132 184.747 1.00 60.95 394 LYS E N 1
ATOM 11699 C CA . LYS D 4 394 ? 140.914 205.228 184.807 1.00 68.50 394 LYS E CA 1
ATOM 11700 C C . LYS D 4 394 ? 140.327 205.023 183.420 1.00 70.79 394 LYS E C 1
ATOM 11701 O O . LYS D 4 394 ? 140.906 205.440 182.413 1.00 71.80 394 LYS E O 1
ATOM 11703 N N . PHE D 4 395 ? 139.169 204.370 183.380 1.00 71.12 395 PHE E N 1
ATOM 11704 C CA . PHE D 4 395 ? 138.469 204.167 182.128 1.00 73.04 395 PHE E CA 1
ATOM 11705 C C . PHE D 4 395 ? 137.759 205.450 181.704 1.00 71.29 395 PHE E C 1
ATOM 11706 O O . PHE D 4 395 ? 137.385 206.274 182.542 1.00 68.76 395 PHE E O 1
ATOM 11708 N N . PRO D 4 396 ? 137.569 205.642 180.398 1.00 66.50 396 PRO E N 1
ATOM 11709 C CA . PRO D 4 396 ? 136.827 206.809 179.914 1.00 63.60 396 PRO E CA 1
ATOM 11710 C C . PRO D 4 396 ? 135.421 206.901 180.480 1.00 59.10 396 PRO E C 1
ATOM 11711 O O . PRO D 4 396 ? 134.955 205.993 181.173 1.00 57.13 396 PRO E O 1
ATOM 11715 N N . LYS D 4 397 ? 134.734 208.005 180.191 1.00 72.20 397 LYS E N 1
ATOM 11716 C CA . LYS D 4 397 ? 133.330 208.115 180.561 1.00 76.07 397 LYS E CA 1
ATOM 11717 C C . LYS D 4 397 ? 132.464 207.109 179.815 1.00 76.34 397 LYS E C 1
ATOM 11718 O O . LYS D 4 397 ? 131.345 206.826 180.255 1.00 73.27 397 LYS E O 1
ATOM 11720 N N . SER D 4 398 ? 132.956 206.567 178.701 1.00 73.15 398 SER E N 1
ATOM 11721 C CA . SER D 4 398 ? 132.235 205.563 177.933 1.00 71.24 398 SER E CA 1
ATOM 11722 C C . SER D 4 398 ? 132.376 204.158 178.505 1.00 71.53 398 SER E C 1
ATOM 11723 O O . SER D 4 398 ? 131.603 203.274 178.119 1.00 67.06 398 SER E O 1
ATOM 11725 N N . MET D 4 399 ? 133.333 203.939 179.409 1.00 63.10 399 MET E N 1
ATOM 11726 C CA . MET D 4 399 ? 133.558 202.632 180.028 1.00 54.67 399 MET E CA 1
ATOM 11727 C C . MET D 4 399 ? 133.780 201.553 178.975 1.00 54.27 399 MET E C 1
ATOM 11728 O O . MET D 4 399 ? 133.267 200.438 179.079 1.00 57.13 399 MET E O 1
ATOM 11733 N N . GLU D 4 400 ? 134.552 201.887 177.945 1.00 48.45 400 GLU E N 1
ATOM 11734 C CA . GLU D 4 400 ? 134.813 200.940 176.866 1.00 42.78 400 GLU E CA 1
ATOM 11735 C C . GLU D 4 400 ? 136.073 201.354 176.130 1.00 40.99 400 GLU E C 1
ATOM 11736 O O . GLU D 4 400 ? 136.160 202.481 175.634 1.00 50.59 400 GLU E O 1
ATOM 11738 N N . ILE D 4 401 ? 137.041 200.451 176.066 1.00 32.05 401 ILE E N 1
ATOM 11739 C CA . ILE D 4 401 ? 138.181 200.600 175.196 1.00 37.45 401 ILE E CA 1
ATOM 11740 C C . ILE D 4 401 ? 137.945 199.741 173.961 1.00 36.05 401 ILE E C 1
ATOM 11741 O O . ILE D 4 401 ? 137.011 198.946 173.900 1.00 42.94 401 ILE E O 1
ATOM 11743 N N . SER D 4 402 ? 138.786 199.919 172.948 1.00 38.03 402 SER E N 1
ATOM 11744 C CA . SER D 4 402 ? 138.681 199.126 171.734 1.00 38.67 402 SER E CA 1
ATOM 11745 C C . SER D 4 402 ? 140.027 199.120 171.035 1.00 43.06 402 SER E C 1
ATOM 11746 O O . SER D 4 402 ? 140.872 199.986 171.269 1.00 53.38 402 SER E O 1
ATOM 11749 N N . LEU D 4 403 ? 140.222 198.127 170.170 1.00 46.89 403 LEU E N 1
ATOM 11750 C CA . LEU D 4 403 ? 141.472 198.025 169.423 1.00 51.17 403 LEU E CA 1
ATOM 11751 C C . LEU D 4 403 ? 141.185 197.307 168.109 1.00 51.67 403 LEU E C 1
ATOM 11752 O O . LEU D 4 403 ? 141.190 196.074 168.058 1.00 56.01 403 LEU E O 1
ATOM 11754 N N . SER D 4 404 ? 140.958 198.079 167.053 1.00 55.49 404 SER E N 1
ATOM 11755 C CA . SER D 4 404 ? 140.838 197.522 165.710 1.00 58.32 404 SER E CA 1
ATOM 11756 C C . SER D 4 404 ? 142.189 197.634 165.009 1.00 58.36 404 SER E C 1
ATOM 11757 O O . SER D 4 404 ? 142.358 198.311 163.995 1.00 63.53 404 SER E O 1
ATOM 11759 N N . GLY D 4 405 ? 143.169 196.942 165.590 1.00 54.22 405 GLY E N 1
ATOM 11760 C CA . GLY D 4 405 ? 144.536 197.024 165.142 1.00 55.21 405 GLY E CA 1
ATOM 11761 C C . GLY D 4 405 ? 144.837 196.031 164.041 1.00 56.11 405 GLY E C 1
ATOM 11762 O O . GLY D 4 405 ? 144.610 194.831 164.193 1.00 56.20 405 GLY E O 1
ATOM 11763 N N . THR D 4 406 ? 145.348 196.544 162.922 1.00 77.12 406 THR E N 1
ATOM 11764 C CA . THR D 4 406 ? 145.841 195.701 161.833 1.00 80.55 406 THR E CA 1
ATOM 11765 C C . THR D 4 406 ? 147.278 195.290 162.159 1.00 79.02 406 THR E C 1
ATOM 11766 O O . THR D 4 406 ? 148.258 195.802 161.614 1.00 81.11 406 THR E O 1
ATOM 11768 N N . LEU D 4 407 ? 147.386 194.342 163.085 1.00 69.96 407 LEU E N 1
ATOM 11769 C CA . LEU D 4 407 ? 148.674 193.908 163.616 1.00 72.78 407 LEU E CA 1
ATOM 11770 C C . LEU D 4 407 ? 149.362 193.033 162.574 1.00 76.07 407 LEU E C 1
ATOM 11771 O O . LEU D 4 407 ? 149.357 191.803 162.638 1.00 77.38 407 LEU E O 1
ATOM 11776 N N . THR D 4 408 ? 149.988 193.689 161.602 1.00 86.17 408 THR E N 1
ATOM 11777 C CA . THR D 4 408 ? 150.638 192.975 160.512 1.00 87.92 408 THR E CA 1
ATOM 11778 C C . THR D 4 408 ? 151.916 192.309 161.004 1.00 90.42 408 THR E C 1
ATOM 11779 O O . THR D 4 408 ? 153.020 192.796 160.738 1.00 90.35 408 THR E O 1
ATOM 11781 N N . PHE D 4 409 ? 151.770 191.201 161.726 1.00 89.98 409 PHE E N 1
ATOM 11782 C CA . PHE D 4 409 ? 152.925 190.476 162.233 1.00 88.36 409 PHE E CA 1
ATOM 11783 C C . PHE D 4 409 ? 153.773 189.950 161.082 1.00 89.70 409 PHE E C 1
ATOM 11784 O O . PHE D 4 409 ? 153.262 189.550 160.034 1.00 88.15 409 PHE E O 1
ATOM 11786 N N . GLY D 4 410 ? 155.086 189.945 161.292 1.00 98.80 410 GLY E N 1
ATOM 11787 C CA . GLY D 4 410 ? 156.015 189.553 160.254 1.00 98.19 410 GLY E CA 1
ATOM 11788 C C . GLY D 4 410 ? 156.161 188.052 160.135 1.00 97.82 410 GLY E C 1
ATOM 11789 O O . GLY D 4 410 ? 155.160 187.336 160.038 1.00 94.72 410 GLY E O 1
ATOM 11790 N N . VAL D 4 411 ? 157.405 187.568 160.116 1.00 108.94 411 VAL E N 1
ATOM 11791 C CA . VAL D 4 411 ? 157.644 186.131 160.065 1.00 109.56 411 VAL E CA 1
ATOM 11792 C C . VAL D 4 411 ? 156.975 185.473 161.260 1.00 110.43 411 VAL E C 1
ATOM 11793 O O . VAL D 4 411 ? 157.135 185.914 162.405 1.00 111.05 411 VAL E O 1
ATOM 11795 N N . LYS D 4 412 ? 156.211 184.414 160.995 1.00 108.54 412 LYS E N 1
ATOM 11796 C CA . LYS D 4 412 ? 155.394 183.785 162.024 1.00 106.81 412 LYS E CA 1
ATOM 11797 C C . LYS D 4 412 ? 156.249 183.201 163.139 1.00 105.32 412 LYS E C 1
ATOM 11798 O O . LYS D 4 412 ? 156.948 182.202 162.941 1.00 105.73 412 LYS E O 1
ATOM 11800 N N . GLY D 4 413 ? 156.199 183.819 164.315 1.00 101.16 413 GLY E N 1
ATOM 11801 C CA . GLY D 4 413 ? 156.856 183.262 165.476 1.00 100.82 413 GLY E CA 1
ATOM 11802 C C . GLY D 4 413 ? 156.130 182.026 165.961 1.00 103.44 413 GLY E C 1
ATOM 11803 O O . GLY D 4 413 ? 154.976 182.107 166.391 1.00 102.82 413 GLY E O 1
ATOM 11804 N N . HIS D 4 414 ? 156.784 180.870 165.872 1.00 101.72 414 HIS E N 1
ATOM 11805 C CA . HIS D 4 414 ? 156.192 179.616 166.316 1.00 99.06 414 HIS E CA 1
ATOM 11806 C C . HIS D 4 414 ? 156.654 179.198 167.702 1.00 102.06 414 HIS E C 1
ATOM 11807 O O . HIS D 4 414 ? 155.911 178.510 168.410 1.00 105.19 414 HIS E O 1
ATOM 11809 N N . ASN D 4 415 ? 157.860 179.595 168.103 1.00 96.59 415 ASN E N 1
ATOM 11810 C CA . ASN D 4 415 ? 158.375 179.291 169.431 1.00 97.22 415 ASN E CA 1
ATOM 11811 C C . ASN D 4 415 ? 158.859 180.510 170.200 1.00 94.57 415 ASN E C 1
ATOM 11812 O O . ASN D 4 415 ? 158.960 180.433 171.430 1.00 93.19 415 ASN E O 1
ATOM 11814 N N . LYS D 4 416 ? 159.167 181.621 169.529 1.00 90.04 416 LYS E N 1
ATOM 11815 C CA . LYS D 4 416 ? 159.636 182.807 170.237 1.00 92.55 416 LYS E CA 1
ATOM 11816 C C . LYS D 4 416 ? 158.539 183.402 171.110 1.00 90.63 416 LYS E C 1
ATOM 11817 O O . LYS D 4 416 ? 158.802 183.828 172.240 1.00 90.45 416 LYS E O 1
ATOM 11819 N N . GLN D 4 417 ? 157.310 183.440 170.606 1.00 85.10 417 GLN E N 1
ATOM 11820 C CA . GLN D 4 417 ? 156.221 184.036 171.352 1.00 85.25 417 GLN E CA 1
ATOM 11821 C C . GLN D 4 417 ? 155.926 183.205 172.595 1.00 84.66 417 GLN E C 1
ATOM 11822 O O . GLN D 4 417 ? 156.226 182.010 172.639 1.00 83.53 417 GLN E O 1
ATOM 11828 N N . PRO D 4 418 ? 155.364 183.822 173.632 1.00 76.48 418 PRO E N 1
ATOM 11829 C CA . PRO D 4 418 ? 155.009 183.056 174.835 1.00 77.20 418 PRO E CA 1
ATOM 11830 C C . PRO D 4 418 ? 154.007 181.964 174.502 1.00 76.99 418 PRO E C 1
ATOM 11831 O O . PRO D 4 418 ? 152.872 182.237 174.109 1.00 76.61 418 PRO E O 1
ATOM 11835 N N . PHE D 4 419 ? 154.437 180.714 174.661 1.00 68.33 419 PHE E N 1
ATOM 11836 C CA . PHE D 4 419 ? 153.609 179.558 174.327 1.00 65.87 419 PHE E CA 1
ATOM 11837 C C . PHE D 4 419 ? 152.742 179.214 175.530 1.00 65.09 419 PHE E C 1
ATOM 11838 O O . PHE D 4 419 ? 153.204 178.578 176.481 1.00 69.22 419 PHE E O 1
ATOM 11846 N N . ASP D 4 420 ? 151.482 179.632 175.493 1.00 54.68 420 ASP E N 1
ATOM 11847 C CA . ASP D 4 420 ? 150.517 179.309 176.534 1.00 55.78 420 ASP E CA 1
ATOM 11848 C C . ASP D 4 420 ? 149.454 178.406 175.929 1.00 63.26 420 ASP E C 1
ATOM 11849 O O . ASP D 4 420 ? 148.759 178.806 174.989 1.00 67.56 420 ASP E O 1
ATOM 11851 N N . HIS D 4 421 ? 149.330 177.192 176.467 1.00 55.48 421 HIS E N 1
ATOM 11852 C CA . HIS D 4 421 ? 148.424 176.209 175.890 1.00 50.10 421 HIS E CA 1
ATOM 11853 C C . HIS D 4 421 ? 146.966 176.519 176.173 1.00 50.99 421 HIS E C 1
ATOM 11854 O O . HIS D 4 421 ? 146.089 175.986 175.486 1.00 60.28 421 HIS E O 1
ATOM 11861 N N . ILE D 4 422 ? 146.685 177.373 177.152 1.00 50.76 422 ILE E N 1
ATOM 11862 C CA . ILE D 4 422 ? 145.312 177.713 177.504 1.00 57.14 422 ILE E CA 1
ATOM 11863 C C . ILE D 4 422 ? 144.816 178.803 176.566 1.00 55.29 422 ILE E C 1
ATOM 11864 O O . ILE D 4 422 ? 143.743 179.379 176.773 1.00 52.95 422 ILE E O 1
ATOM 11866 N N . CYS D 4 423 ? 145.606 179.102 175.537 1.00 69.73 423 CYS E N 1
ATOM 11867 C CA . CYS D 4 423 ? 145.283 180.143 174.562 1.00 75.78 423 CYS E CA 1
ATOM 11868 C C . CYS D 4 423 ? 145.718 179.641 173.189 1.00 75.70 423 CYS E C 1
ATOM 11869 O O . CYS D 4 423 ? 146.875 179.819 172.796 1.00 72.38 423 CYS E O 1
ATOM 11872 N N . ILE D 4 424 ? 144.790 179.021 172.462 1.00 78.44 424 ILE E N 1
ATOM 11873 C CA . ILE D 4 424 ? 145.071 178.432 171.158 1.00 76.94 424 ILE E CA 1
ATOM 11874 C C . ILE D 4 424 ? 144.072 178.980 170.149 1.00 75.00 424 ILE E C 1
ATOM 11875 O O . ILE D 4 424 ? 142.865 178.998 170.413 1.00 73.01 424 ILE E O 1
ATOM 11877 N N . GLY D 4 425 ? 144.575 179.419 168.996 1.00 79.05 425 GLY E N 1
ATOM 11878 C CA . GLY D 4 425 ? 143.692 179.899 167.942 1.00 77.70 425 GLY E CA 1
ATOM 11879 C C . GLY D 4 425 ? 143.053 181.227 168.300 1.00 77.84 425 GLY E C 1
ATOM 11880 O O . GLY D 4 425 ? 143.684 182.117 168.880 1.00 75.99 425 GLY E O 1
ATOM 11881 N N . ASN D 4 426 ? 141.778 181.366 167.946 1.00 71.00 426 ASN E N 1
ATOM 11882 C CA . ASN D 4 426 ? 140.994 182.561 168.249 1.00 69.40 426 ASN E CA 1
ATOM 11883 C C . ASN D 4 426 ? 140.579 182.631 169.690 1.00 69.98 426 ASN E C 1
ATOM 11884 O O . ASN D 4 426 ? 139.883 183.575 170.084 1.00 64.75 426 ASN E O 1
ATOM 11886 N N . THR D 4 427 ? 141.000 181.637 170.467 1.00 74.23 427 THR E N 1
ATOM 11887 C CA . THR D 4 427 ? 140.749 181.582 171.898 1.00 69.15 427 THR E CA 1
ATOM 11888 C C . THR D 4 427 ? 141.870 182.294 172.634 1.00 65.18 427 THR E C 1
ATOM 11889 O O . THR D 4 427 ? 143.047 181.966 172.454 1.00 62.46 427 THR E O 1
ATOM 11893 N N . ALA D 4 428 ? 141.499 183.268 173.449 1.00 55.26 428 ALA E N 1
ATOM 11894 C CA . ALA D 4 428 ? 142.404 183.933 174.376 1.00 54.58 428 ALA E CA 1
ATOM 11895 C C . ALA D 4 428 ? 141.544 184.816 175.262 1.00 52.13 428 ALA E C 1
ATOM 11896 O O . ALA D 4 428 ? 140.318 184.858 175.127 1.00 52.03 428 ALA E O 1
ATOM 11898 N N . TYR D 4 429 ? 142.192 185.511 176.185 1.00 45.51 429 TYR E N 1
ATOM 11899 C CA . TYR D 4 429 ? 141.495 186.483 177.006 1.00 48.31 429 TYR E CA 1
ATOM 11900 C C . TYR D 4 429 ? 142.487 187.557 177.409 1.00 51.03 429 TYR E C 1
ATOM 11901 O O . TYR D 4 429 ? 143.702 187.343 177.403 1.00 52.16 429 TYR E O 1
ATOM 11903 N N . ILE D 4 430 ? 141.959 188.721 177.744 1.00 50.48 430 ILE E N 1
ATOM 11904 C CA . ILE D 4 430 ? 142.806 189.831 178.143 1.00 53.94 430 ILE E CA 1
ATOM 11905 C C . ILE D 4 430 ? 143.264 189.591 179.572 1.00 52.80 430 ILE E C 1
ATOM 11906 O O . ILE D 4 430 ? 142.452 189.307 180.460 1.00 54.63 430 ILE E O 1
ATOM 11908 N N . LYS D 4 431 ? 144.571 189.665 179.791 1.00 47.86 431 LYS E N 1
ATOM 11909 C CA . LYS D 4 431 ? 145.133 189.525 181.129 1.00 44.19 431 LYS E CA 1
ATOM 11910 C C . LYS D 4 431 ? 145.152 190.904 181.771 1.00 43.90 431 LYS E C 1
ATOM 11911 O O . LYS D 4 431 ? 146.126 191.646 181.669 1.00 49.47 431 LYS E O 1
ATOM 11913 N N . LEU D 4 432 ? 144.054 191.268 182.423 1.00 31.50 432 LEU E N 1
ATOM 11914 C CA . LEU D 4 432 ? 143.976 192.553 183.110 1.00 33.21 432 LEU E CA 1
ATOM 11915 C C . LEU D 4 432 ? 144.627 192.412 184.477 1.00 38.94 432 LEU E C 1
ATOM 11916 O O . LEU D 4 432 ? 144.047 191.821 185.385 1.00 43.58 432 LEU E O 1
ATOM 11921 N N . ASN D 4 433 ? 145.828 192.969 184.639 1.00 29.59 433 ASN E N 1
ATOM 11922 C CA . ASN D 4 433 ? 146.512 192.917 185.927 1.00 25.27 433 ASN E CA 1
ATOM 11923 C C . ASN D 4 433 ? 146.077 194.052 186.841 1.00 22.96 433 ASN E C 1
ATOM 11924 O O . ASN D 4 433 ? 146.921 194.733 187.426 1.00 19.61 433 ASN E O 1
ATOM 11929 N N . PHE D 4 434 ? 144.774 194.234 187.017 1.00 34.96 434 PHE E N 1
ATOM 11930 C CA . PHE D 4 434 ? 144.253 195.428 187.665 1.00 39.98 434 PHE E CA 1
ATOM 11931 C C . PHE D 4 434 ? 144.253 195.286 189.180 1.00 35.75 434 PHE E C 1
ATOM 11932 O O . PHE D 4 434 ? 144.003 194.201 189.714 1.00 47.49 434 PHE E O 1
ATOM 11940 N N . ARG D 4 435 ? 144.534 196.389 189.859 1.00 37.03 435 ARG E N 1
ATOM 11941 C CA . ARG D 4 435 ? 144.591 196.460 191.307 1.00 39.42 435 ARG E CA 1
ATOM 11942 C C . ARG D 4 435 ? 143.747 197.630 191.786 1.00 42.62 435 ARG E C 1
ATOM 11943 O O . ARG D 4 435 ? 143.416 198.531 191.012 1.00 55.27 435 ARG E O 1
ATOM 11951 N N . ILE D 4 436 ? 143.417 197.617 193.073 1.00 37.67 436 ILE E N 1
ATOM 11952 C CA . ILE D 4 436 ? 142.626 198.665 193.704 1.00 38.88 436 ILE E CA 1
ATOM 11953 C C . ILE D 4 436 ? 142.974 198.693 195.184 1.00 41.26 436 ILE E C 1
ATOM 11954 O O . ILE D 4 436 ? 143.091 197.642 195.820 1.00 48.53 436 ILE E O 1
ATOM 11959 N N . ALA D 4 437 ? 143.127 199.891 195.740 1.00 50.09 437 ALA E N 1
ATOM 11960 C CA . ALA D 4 437 ? 143.429 200.059 197.155 1.00 52.25 437 ALA E CA 1
ATOM 11961 C C . ALA D 4 437 ? 142.151 200.304 197.944 1.00 49.43 437 ALA E C 1
ATOM 11962 O O . ALA D 4 437 ? 141.444 201.287 197.705 1.00 51.79 437 ALA E O 1
ATOM 11964 N N . ASP D 4 438 ? 141.863 199.401 198.877 1.00 44.59 438 ASP E N 1
ATOM 11965 C CA . ASP D 4 438 ? 140.771 199.544 199.837 1.00 41.31 438 ASP E CA 1
ATOM 11966 C C . ASP D 4 438 ? 139.400 199.494 199.173 1.00 40.36 438 ASP E C 1
ATOM 11967 O O . ASP D 4 438 ? 138.451 200.119 199.644 1.00 41.46 438 ASP E O 1
ATOM 11972 N N . TYR D 4 439 ? 139.277 198.735 198.084 1.00 47.79 439 TYR E N 1
ATOM 11973 C CA . TYR D 4 439 ? 137.962 198.424 197.522 1.00 51.11 439 TYR E CA 1
ATOM 11974 C C . TYR D 4 439 ? 138.040 197.036 196.891 1.00 60.81 439 TYR E C 1
ATOM 11975 O O . TYR D 4 439 ? 138.676 196.860 195.848 1.00 61.20 439 TYR E O 1
ATOM 11977 N N . THR D 4 440 ? 137.387 196.068 197.523 1.00 67.67 440 THR E N 1
ATOM 11978 C CA . THR D 4 440 ? 137.347 194.688 197.058 1.00 57.48 440 THR E CA 1
ATOM 11979 C C . THR D 4 440 ? 135.904 194.320 196.707 1.00 60.36 440 THR E C 1
ATOM 11980 O O . THR D 4 440 ? 135.009 195.170 196.695 1.00 60.06 440 THR E O 1
ATOM 11982 N N . LEU D 4 441 ? 135.682 193.039 196.418 1.00 55.88 441 LEU E N 1
ATOM 11983 C CA . LEU D 4 441 ? 134.383 192.556 195.970 1.00 52.86 441 LEU E CA 1
ATOM 11984 C C . LEU D 4 441 ? 133.569 191.905 197.081 1.00 51.57 441 LEU E C 1
ATOM 11985 O O . LEU D 4 441 ? 132.565 191.250 196.794 1.00 52.58 441 LEU E O 1
ATOM 11987 N N . THR D 4 442 ? 133.971 192.067 198.339 1.00 53.99 442 THR E N 1
ATOM 11988 C CA . THR D 4 442 ? 133.326 191.372 199.442 1.00 57.30 442 THR E CA 1
ATOM 11989 C C . THR D 4 442 ? 132.597 192.324 200.379 1.00 54.75 442 THR E C 1
ATOM 11990 O O . THR D 4 442 ? 131.398 192.161 200.614 1.00 56.87 442 THR E O 1
ATOM 11992 N N . GLY D 4 443 ? 133.292 193.316 200.925 1.00 69.47 443 GLY E N 1
ATOM 11993 C CA . GLY D 4 443 ? 132.660 194.260 201.823 1.00 73.84 443 GLY E CA 1
ATOM 11994 C C . GLY D 4 443 ? 133.193 194.209 203.238 1.00 77.31 443 GLY E C 1
ATOM 11995 O O . GLY D 4 443 ? 132.476 194.534 204.189 1.00 78.24 443 GLY E O 1
ATOM 11996 N N . CYS D 4 444 ? 134.448 193.800 203.393 1.00 79.04 444 CYS E N 1
ATOM 11997 C CA . CYS D 4 444 ? 135.046 193.716 204.717 1.00 76.60 444 CYS E CA 1
ATOM 11998 C C . CYS D 4 444 ? 135.133 195.095 205.356 1.00 79.07 444 CYS E C 1
ATOM 11999 O O . CYS D 4 444 ? 135.511 196.076 204.711 1.00 80.90 444 CYS E O 1
ATOM 12001 N N . TYR D 4 445 ? 134.774 195.166 206.638 1.00 97.47 445 TYR E N 1
ATOM 12002 C CA . TYR D 4 445 ? 134.887 196.413 207.391 1.00 99.25 445 TYR E CA 1
ATOM 12003 C C . TYR D 4 445 ? 134.999 196.045 208.871 1.00 103.00 445 TYR E C 1
ATOM 12004 O O . TYR D 4 445 ? 133.986 195.760 209.515 1.00 104.07 445 TYR E O 1
ATOM 12006 N N . ALA D 4 446 ? 136.223 196.059 209.393 1.00 108.36 446 ALA E N 1
ATOM 12007 C CA . ALA D 4 446 ? 136.446 195.697 210.786 1.00 108.00 446 ALA E CA 1
ATOM 12008 C C . ALA D 4 446 ? 135.877 196.759 211.721 1.00 108.39 446 ALA E C 1
ATOM 12009 O O . ALA D 4 446 ? 136.036 197.962 211.496 1.00 104.17 446 ALA E O 1
ATOM 12011 N N . ASP D 4 447 ? 135.219 196.304 212.784 1.00 113.69 447 ASP E N 1
ATOM 12012 C CA . ASP D 4 447 ? 134.582 197.180 213.757 1.00 114.35 447 ASP E CA 1
ATOM 12013 C C . ASP D 4 447 ? 135.262 197.033 215.110 1.00 113.32 447 ASP E C 1
ATOM 12014 O O . ASP D 4 447 ? 135.750 195.952 215.455 1.00 111.75 447 ASP E O 1
ATOM 12016 N N . GLN D 4 448 ? 135.290 198.124 215.873 1.00 117.63 448 GLN E N 1
ATOM 12017 C CA . GLN D 4 448 ? 135.983 198.162 217.154 1.00 117.00 448 GLN E CA 1
ATOM 12018 C C . GLN D 4 448 ? 135.102 198.555 218.328 1.00 116.94 448 GLN E C 1
ATOM 12019 O O . GLN D 4 448 ? 135.436 198.219 219.465 1.00 116.36 448 GLN E O 1
ATOM 12021 N N . HIS D 4 449 ? 133.992 199.257 218.090 1.00 127.75 449 HIS E N 1
ATOM 12022 C CA . HIS D 4 449 ? 133.157 199.725 219.190 1.00 129.44 449 HIS E CA 1
ATOM 12023 C C . HIS D 4 449 ? 132.401 198.595 219.877 1.00 130.77 449 HIS E C 1
ATOM 12024 O O . HIS D 4 449 ? 131.888 198.795 220.983 1.00 130.94 449 HIS E O 1
ATOM 12026 N N . SER D 4 450 ? 132.321 197.418 219.254 1.00 135.28 450 SER E N 1
ATOM 12027 C CA . SER D 4 450 ? 131.597 196.281 219.808 1.00 135.19 450 SER E CA 1
ATOM 12028 C C . SER D 4 450 ? 132.526 195.266 220.467 1.00 133.80 450 SER E C 1
ATOM 12029 O O . SER D 4 450 ? 132.276 194.058 220.396 1.00 133.19 450 SER E O 1
ATOM 12031 N N . VAL D 4 451 ? 133.595 195.734 221.107 1.00 128.63 451 VAL E N 1
ATOM 12032 C CA . VAL D 4 451 ? 134.563 194.828 221.713 1.00 128.56 451 VAL E CA 1
ATOM 12033 C C . VAL D 4 451 ? 133.962 194.226 222.976 1.00 128.95 451 VAL E C 1
ATOM 12034 O O . VAL D 4 451 ? 133.594 194.946 223.911 1.00 128.76 451 VAL E O 1
ATOM 12036 N N . GLN D 4 452 ? 133.858 192.900 223.005 1.00 130.04 452 GLN E N 1
ATOM 12037 C CA . GLN D 4 452 ? 133.395 192.159 224.170 1.00 129.40 452 GLN E CA 1
ATOM 12038 C C . GLN D 4 452 ? 134.447 191.123 224.533 1.00 128.88 452 GLN E C 1
ATOM 12039 O O . GLN D 4 452 ? 134.834 190.306 223.690 1.00 128.92 452 GLN E O 1
ATOM 12041 N N . VAL D 4 453 ? 134.909 191.155 225.783 1.00 120.05 453 VAL E N 1
ATOM 12042 C CA . VAL D 4 453 ? 136.029 190.324 226.207 1.00 119.35 453 VAL E CA 1
ATOM 12043 C C . VAL D 4 453 ? 135.988 190.185 227.720 1.00 119.71 453 VAL E C 1
ATOM 12044 O O . VAL D 4 453 ? 135.335 190.965 228.414 1.00 120.12 453 VAL E O 1
ATOM 12046 N N . PHE D 4 454 ? 136.693 189.178 228.234 1.00 111.95 454 PHE E N 1
ATOM 12047 C CA . PHE D 4 454 ? 136.880 188.992 229.665 1.00 111.29 454 PHE E CA 1
ATOM 12048 C C . PHE D 4 454 ? 138.116 189.712 230.186 1.00 110.05 454 PHE E C 1
ATOM 12049 O O . PHE D 4 454 ? 138.667 189.315 231.219 1.00 110.83 454 PHE E O 1
ATOM 12051 N N . ALA D 4 455 ? 138.566 190.751 229.489 1.00 108.28 455 ALA E N 1
ATOM 12052 C CA . ALA D 4 455 ? 139.716 191.542 229.902 1.00 108.24 455 ALA E CA 1
ATOM 12053 C C . ALA D 4 455 ? 139.459 192.994 229.512 1.00 111.64 455 ALA E C 1
ATOM 12054 O O . ALA D 4 455 ? 138.353 193.357 229.098 1.00 111.73 455 ALA E O 1
ATOM 12056 N N . SER D 4 456 ? 140.485 193.830 229.645 1.00 107.47 456 SER E N 1
ATOM 12057 C CA . SER D 4 456 ? 140.380 195.252 229.354 1.00 105.97 456 SER E CA 1
ATOM 12058 C C . SER D 4 456 ? 141.568 195.692 228.512 1.00 104.60 456 SER E C 1
ATOM 12059 O O . SER D 4 456 ? 142.685 195.202 228.699 1.00 105.20 456 SER E O 1
ATOM 12062 N N . GLY D 4 457 ? 141.323 196.611 227.587 1.00 89.86 457 GLY E N 1
ATOM 12063 C CA . GLY D 4 457 ? 142.396 197.144 226.767 1.00 88.76 457 GLY E CA 1
ATOM 12064 C C . GLY D 4 457 ? 141.835 198.012 225.664 1.00 89.43 457 GLY E C 1
ATOM 12065 O O . GLY D 4 457 ? 140.618 198.124 225.484 1.00 90.44 457 GLY E O 1
ATOM 12066 N N . LYS D 4 458 ? 142.752 198.627 224.917 1.00 89.47 458 LYS E N 1
ATOM 12067 C CA . LYS D 4 458 ? 142.395 199.511 223.811 1.00 89.69 458 LYS E CA 1
ATOM 12068 C C . LYS D 4 458 ? 142.849 198.902 222.492 1.00 92.14 458 LYS E C 1
ATOM 12069 O O . LYS D 4 458 ? 144.046 198.947 222.167 1.00 93.61 458 LYS E O 1
ATOM 12071 N N . PRO D 4 459 ? 141.947 198.327 221.696 1.00 87.01 459 PRO E N 1
ATOM 12072 C CA . PRO D 4 459 ? 142.357 197.705 220.427 1.00 84.25 459 PRO E CA 1
ATOM 12073 C C . PRO D 4 459 ? 142.662 198.750 219.363 1.00 83.51 459 PRO E C 1
ATOM 12074 O O . PRO D 4 459 ? 141.806 199.564 219.010 1.00 82.45 459 PRO E O 1
ATOM 12078 N N . LYS D 4 460 ? 143.892 198.722 218.853 1.00 78.86 460 LYS E N 1
ATOM 12079 C CA . LYS D 4 460 ? 144.304 199.586 217.745 1.00 79.68 460 LYS E CA 1
ATOM 12080 C C . LYS D 4 460 ? 144.235 198.804 216.434 1.00 79.16 460 LYS E C 1
ATOM 12081 O O . LYS D 4 460 ? 145.243 198.458 215.819 1.00 79.78 460 LYS E O 1
ATOM 12083 N N . ILE D 4 461 ? 143.003 198.545 215.998 1.00 61.90 461 ILE E N 1
ATOM 12084 C CA . ILE D 4 461 ? 142.767 197.635 214.883 1.00 60.81 461 ILE E CA 1
ATOM 12085 C C . ILE D 4 461 ? 142.980 198.349 213.557 1.00 57.47 461 ILE E C 1
ATOM 12086 O O . ILE D 4 461 ? 142.039 198.892 212.972 1.00 53.83 461 ILE E O 1
ATOM 12088 N N . SER D 4 462 ? 144.213 198.334 213.065 1.00 56.62 462 SER E N 1
ATOM 12089 C CA . SER D 4 462 ? 144.542 198.972 211.795 1.00 56.41 462 SER E CA 1
ATOM 12090 C C . SER D 4 462 ? 144.090 198.075 210.651 1.00 55.11 462 SER E C 1
ATOM 12091 O O . SER D 4 462 ? 144.908 197.422 210.000 1.00 57.98 462 SER E O 1
ATOM 12094 N N . ALA D 4 463 ? 142.791 198.056 210.380 1.00 42.17 463 ALA E N 1
ATOM 12095 C CA . ALA D 4 463 ? 142.234 197.237 209.316 1.00 42.64 463 ALA E CA 1
ATOM 12096 C C . ALA D 4 463 ? 142.671 197.766 207.957 1.00 39.91 463 ALA E C 1
ATOM 12097 O O . ALA D 4 463 ? 143.316 198.811 207.849 1.00 41.34 463 ALA E O 1
ATOM 12099 N N . TYR D 4 464 ? 142.319 197.022 206.915 1.00 35.77 464 TYR E N 1
ATOM 12100 C CA . TYR D 4 464 ? 142.698 197.373 205.552 1.00 39.16 464 TYR E CA 1
ATOM 12101 C C . TYR D 4 464 ? 141.888 196.513 204.586 1.00 40.56 464 TYR E C 1
ATOM 12102 O O . TYR D 4 464 ? 140.936 195.831 204.981 1.00 41.90 464 TYR E O 1
ATOM 12104 N N . ARG D 4 465 ? 142.257 196.573 203.311 1.00 35.49 465 ARG E N 1
ATOM 12105 C CA . ARG D 4 465 ? 141.706 195.731 202.258 1.00 26.26 465 ARG E CA 1
ATOM 12106 C C . ARG D 4 465 ? 142.610 195.886 201.043 1.00 25.58 465 ARG E C 1
ATOM 12107 O O . ARG D 4 465 ? 143.691 196.476 201.132 1.00 24.03 465 ARG E O 1
ATOM 12109 N N . LYS D 4 466 ? 142.179 195.335 199.914 1.00 36.20 466 LYS E N 1
ATOM 12110 C CA . LYS D 4 466 ? 142.873 195.462 198.638 1.00 39.53 466 LYS E CA 1
ATOM 12111 C C . LYS D 4 466 ? 142.063 194.706 197.595 1.00 46.39 466 LYS E C 1
ATOM 12112 O O . LYS D 4 466 ? 141.058 194.062 197.905 1.00 48.37 466 LYS E O 1
ATOM 12114 N N . LEU D 4 467 ? 142.515 194.802 196.350 1.00 42.23 467 LEU E N 1
ATOM 12115 C CA . LEU D 4 467 ? 141.982 194.031 195.238 1.00 34.14 467 LEU E CA 1
ATOM 12116 C C . LEU D 4 467 ? 143.144 193.738 194.312 1.00 30.08 467 LEU E C 1
ATOM 12117 O O . LEU D 4 467 ? 143.970 194.619 194.058 1.00 45.26 467 LEU E O 1
ATOM 12122 N N . ILE D 4 468 ? 143.218 192.512 193.814 1.00 19.75 468 ILE E N 1
ATOM 12123 C CA . ILE D 4 468 ? 144.284 192.122 192.907 1.00 26.85 468 ILE E CA 1
ATOM 12124 C C . ILE D 4 468 ? 143.646 191.293 191.804 1.00 27.65 468 ILE E C 1
ATOM 12125 O O . ILE D 4 468 ? 142.550 190.754 191.955 1.00 29.82 468 ILE E O 1
ATOM 12130 N N . SER D 4 469 ? 144.316 191.247 190.664 1.00 31.69 469 SER E N 1
ATOM 12131 C CA . SER D 4 469 ? 143.905 190.380 189.570 1.00 37.46 469 SER E CA 1
ATOM 12132 C C . SER D 4 469 ? 144.590 189.038 189.768 1.00 41.28 469 SER E C 1
ATOM 12133 O O . SER D 4 469 ? 145.667 188.780 189.232 1.00 39.28 469 SER E O 1
ATOM 12135 N N . SER D 4 470 ? 143.965 188.177 190.571 1.00 52.07 470 SER E N 1
ATOM 12136 C CA . SER D 4 470 ? 144.469 186.817 190.717 1.00 51.63 470 SER E CA 1
ATOM 12137 C C . SER D 4 470 ? 144.436 186.096 189.377 1.00 53.10 470 SER E C 1
ATOM 12138 O O . SER D 4 470 ? 145.480 185.749 188.814 1.00 53.41 470 SER E O 1
ATOM 12140 N N . ASP D 4 471 ? 143.240 185.886 188.836 1.00 47.24 471 ASP E N 1
ATOM 12141 C CA . ASP D 4 471 ? 143.110 185.409 187.461 1.00 47.73 471 ASP E CA 1
ATOM 12142 C C . ASP D 4 471 ? 141.839 186.042 186.894 1.00 58.76 471 ASP E C 1
ATOM 12143 O O . ASP D 4 471 ? 140.756 185.459 186.966 1.00 54.45 471 ASP E O 1
ATOM 12145 N N . TYR D 4 472 ? 141.995 187.219 186.301 1.00 57.88 472 TYR E N 1
ATOM 12146 C CA . TYR D 4 472 ? 140.889 187.928 185.669 1.00 41.79 472 TYR E CA 1
ATOM 12147 C C . TYR D 4 472 ? 141.115 187.850 184.170 1.00 39.56 472 TYR E C 1
ATOM 12148 O O . TYR D 4 472 ? 141.674 188.759 183.559 1.00 46.33 472 TYR E O 1
ATOM 12157 N N . TYR D 4 473 ? 140.680 186.749 183.587 1.00 45.77 473 TYR E N 1
ATOM 12158 C CA . TYR D 4 473 ? 140.655 186.581 182.145 1.00 52.43 473 TYR E CA 1
ATOM 12159 C C . TYR D 4 473 ? 139.256 186.959 181.683 1.00 56.73 473 TYR E C 1
ATOM 12160 O O . TYR D 4 473 ? 138.295 186.226 181.940 1.00 59.76 473 TYR E O 1
ATOM 12169 N N . ILE D 4 474 ? 139.134 188.095 181.005 1.00 56.48 474 ILE E N 1
ATOM 12170 C CA . ILE D 4 474 ? 137.865 188.412 180.367 1.00 55.38 474 ILE E CA 1
ATOM 12171 C C . ILE D 4 474 ? 137.798 187.494 179.162 1.00 54.43 474 ILE E C 1
ATOM 12172 O O . ILE D 4 474 ? 138.355 187.801 178.103 1.00 50.88 474 ILE E O 1
ATOM 12174 N N . TRP D 4 475 ? 137.133 186.353 179.323 1.00 47.23 475 TRP E N 1
ATOM 12175 C CA . TRP D 4 475 ? 137.252 185.284 178.345 1.00 46.83 475 TRP E CA 1
ATOM 12176 C C . TRP D 4 475 ? 136.493 185.631 177.073 1.00 54.58 475 TRP E C 1
ATOM 12177 O O . TRP D 4 475 ? 135.325 186.030 177.121 1.00 57.88 475 TRP E O 1
ATOM 12188 N N . ASN D 4 476 ? 137.170 185.483 175.934 1.00 59.62 476 ASN E N 1
ATOM 12189 C CA . ASN D 4 476 ? 136.573 185.802 174.645 1.00 57.24 476 ASN E CA 1
ATOM 12190 C C . ASN D 4 476 ? 135.352 184.931 174.403 1.00 62.80 476 ASN E C 1
ATOM 12191 O O . ASN D 4 476 ? 135.457 183.702 174.336 1.00 66.57 476 ASN E O 1
ATOM 12193 N N . SER D 4 477 ? 134.192 185.567 174.274 1.00 59.98 477 SER E N 1
ATOM 12194 C CA . SER D 4 477 ? 132.974 184.840 173.959 1.00 58.30 477 SER E CA 1
ATOM 12195 C C . SER D 4 477 ? 132.838 184.564 172.473 1.00 62.70 477 SER E C 1
ATOM 12196 O O . SER D 4 477 ? 131.845 183.963 172.056 1.00 66.99 477 SER E O 1
ATOM 12199 N N . LYS D 4 478 ? 133.804 184.996 171.670 1.00 62.81 478 LYS E N 1
ATOM 12200 C CA . LYS D 4 478 ? 133.880 184.625 170.267 1.00 65.05 478 LYS E CA 1
ATOM 12201 C C . LYS D 4 478 ? 134.788 183.430 170.030 1.00 64.06 478 LYS E C 1
ATOM 12202 O O . LYS D 4 478 ? 135.326 183.284 168.929 1.00 62.04 478 LYS E O 1
ATOM 12204 N N . ALA D 4 479 ? 134.972 182.579 171.031 1.00 76.71 479 ALA E N 1
ATOM 12205 C CA . ALA D 4 479 ? 135.873 181.440 170.933 1.00 74.93 479 ALA E CA 1
ATOM 12206 C C . ALA D 4 479 ? 135.632 180.530 172.134 1.00 69.04 479 ALA E C 1
ATOM 12207 O O . ALA D 4 479 ? 135.142 180.989 173.170 1.00 69.11 479 ALA E O 1
ATOM 12209 N N . PRO D 4 480 ? 135.955 179.245 172.010 1.00 70.59 480 PRO E N 1
ATOM 12210 C CA . PRO D 4 480 ? 135.826 178.342 173.157 1.00 77.60 480 PRO E CA 1
ATOM 12211 C C . PRO D 4 480 ? 136.772 178.694 174.295 1.00 76.16 480 PRO E C 1
ATOM 12212 O O . PRO D 4 480 ? 137.855 179.249 174.096 1.00 71.41 480 PRO E O 1
ATOM 12216 N N . ALA D 4 481 ? 136.340 178.362 175.504 1.00 66.66 481 ALA E N 1
ATOM 12217 C CA . ALA D 4 481 ? 137.120 178.567 176.702 1.00 59.63 481 ALA E CA 1
ATOM 12218 C C . ALA D 4 481 ? 137.057 177.319 177.567 1.00 61.27 481 ALA E C 1
ATOM 12219 O O . ALA D 4 481 ? 136.009 176.668 177.642 1.00 59.69 481 ALA E O 1
ATOM 12221 N N . PRO D 4 482 ? 138.156 176.961 178.230 1.00 59.40 482 PRO E N 1
ATOM 12222 C CA . PRO D 4 482 ? 138.087 175.909 179.238 1.00 59.39 482 PRO E CA 1
ATOM 12223 C C . PRO D 4 482 ? 137.054 176.213 180.312 1.00 56.90 482 PRO E C 1
ATOM 12224 O O . PRO D 4 482 ? 136.871 177.358 180.727 1.00 54.77 482 PRO E O 1
ATOM 12228 N N . VAL D 4 483 ? 136.372 175.158 180.758 1.00 46.82 483 VAL E N 1
ATOM 12229 C CA . VAL D 4 483 ? 135.239 175.261 181.662 1.00 43.33 483 VAL E CA 1
ATOM 12230 C C . VAL D 4 483 ? 135.405 174.269 182.803 1.00 44.88 483 VAL E C 1
ATOM 12231 O O . VAL D 4 483 ? 135.832 173.129 182.597 1.00 47.30 483 VAL E O 1
ATOM 12235 N N . THR D 4 484 ? 135.041 174.701 184.004 1.00 47.61 484 THR E N 1
ATOM 12236 C CA . THR D 4 484 ? 135.049 173.852 185.185 1.00 46.17 484 THR E CA 1
ATOM 12237 C C . THR D 4 484 ? 133.799 172.972 185.202 1.00 48.76 484 THR E C 1
ATOM 12238 O O . THR D 4 484 ? 133.075 172.852 184.212 1.00 40.97 484 THR E O 1
ATOM 12242 N N . TYR D 4 485 ? 133.531 172.336 186.343 1.00 66.14 485 TYR E N 1
ATOM 12243 C CA . TYR D 4 485 ? 132.462 171.344 186.414 1.00 62.01 485 TYR E CA 1
ATOM 12244 C C . TYR D 4 485 ? 131.090 171.996 186.525 1.00 64.35 485 TYR E C 1
ATOM 12245 O O . TYR D 4 485 ? 130.239 171.828 185.645 1.00 68.93 485 TYR E O 1
ATOM 12247 N N . ALA D 4 486 ? 130.857 172.747 187.603 1.00 74.03 486 ALA E N 1
ATOM 12248 C CA . ALA D 4 486 ? 129.525 173.281 187.869 1.00 75.31 486 ALA E CA 1
ATOM 12249 C C . ALA D 4 486 ? 129.131 174.391 186.905 1.00 71.43 486 ALA E C 1
ATOM 12250 O O . ALA D 4 486 ? 127.946 174.730 186.830 1.00 68.88 486 ALA E O 1
ATOM 12252 N N . SER D 4 487 ? 130.088 174.956 186.169 1.00 64.78 487 SER E N 1
ATOM 12253 C CA . SER D 4 487 ? 129.770 176.048 185.257 1.00 67.18 487 SER E CA 1
ATOM 12254 C C . SER D 4 487 ? 128.786 175.606 184.183 1.00 72.69 487 SER E C 1
ATOM 12255 O O . SER D 4 487 ? 127.849 176.341 183.849 1.00 71.16 487 SER E O 1
ATOM 12257 N N . LEU D 4 488 ? 128.980 174.410 183.626 1.00 79.72 488 LEU E N 1
ATOM 12258 C CA . LEU D 4 488 ? 128.007 173.858 182.691 1.00 80.43 488 LEU E CA 1
ATOM 12259 C C . LEU D 4 488 ? 126.777 173.298 183.392 1.00 81.03 488 LEU E C 1
ATOM 12260 O O . LEU D 4 488 ? 125.749 173.092 182.738 1.00 79.39 488 LEU E O 1
ATOM 12262 N N . LEU D 4 489 ? 126.854 173.057 184.702 1.00 83.60 489 LEU E N 1
ATOM 12263 C CA . LEU D 4 489 ? 125.737 172.471 185.437 1.00 83.25 489 LEU E CA 1
ATOM 12264 C C . LEU D 4 489 ? 124.638 173.509 185.636 1.00 85.57 489 LEU E C 1
ATOM 12265 O O . LEU D 4 489 ? 124.909 174.598 186.149 1.00 82.13 489 LEU E O 1
ATOM 12267 N N . PRO D 4 490 ? 123.389 173.209 185.246 1.00 96.63 490 PRO E N 1
ATOM 12268 C CA . PRO D 4 490 ? 122.256 174.126 185.391 1.00 93.21 490 PRO E CA 1
ATOM 12269 C C . PRO D 4 490 ? 121.778 174.247 186.833 1.00 93.54 490 PRO E C 1
ATOM 12270 O O . PRO D 4 490 ? 122.500 174.807 187.659 1.00 96.50 490 PRO E O 1
ATOM 12274 N N . MET E 5 22 ? 171.228 116.287 138.244 1.00 86.33 22 MET D N 1
ATOM 12275 C CA . MET E 5 22 ? 171.147 115.507 139.472 1.00 88.17 22 MET D CA 1
ATOM 12276 C C . MET E 5 22 ? 169.759 115.614 140.085 1.00 88.45 22 MET D C 1
ATOM 12277 O O . MET E 5 22 ? 169.567 116.288 141.097 1.00 86.21 22 MET D O 1
ATOM 12279 N N . GLY E 5 23 ? 168.791 114.944 139.468 1.00 81.06 23 GLY D N 1
ATOM 12280 C CA . GLY E 5 23 ? 167.411 115.053 139.898 1.00 81.04 23 GLY D CA 1
ATOM 12281 C C . GLY E 5 23 ? 166.734 113.718 140.110 1.00 76.20 23 GLY D C 1
ATOM 12282 O O . GLY E 5 23 ? 165.561 113.555 139.762 1.00 78.30 23 GLY D O 1
ATOM 12283 N N . ARG E 5 24 ? 167.461 112.750 140.662 1.00 67.43 24 ARG D N 1
ATOM 12284 C CA . ARG E 5 24 ? 166.968 111.380 140.707 1.00 73.65 24 ARG D CA 1
ATOM 12285 C C . ARG E 5 24 ? 165.685 111.240 141.518 1.00 73.85 24 ARG D C 1
ATOM 12286 O O . ARG E 5 24 ? 164.627 110.954 140.948 1.00 75.31 24 ARG D O 1
ATOM 12288 N N . VAL E 5 25 ? 165.758 111.439 142.830 1.00 61.91 25 VAL D N 1
ATOM 12289 C CA . VAL E 5 25 ? 164.589 111.304 143.696 1.00 62.00 25 VAL D CA 1
ATOM 12290 C C . VAL E 5 25 ? 164.932 111.860 145.067 1.00 62.69 25 VAL D C 1
ATOM 12291 O O . VAL E 5 25 ? 166.106 112.069 145.388 1.00 58.33 25 VAL D O 1
ATOM 12293 N N . LEU E 5 26 ? 163.902 112.138 145.861 1.00 61.96 26 LEU D N 1
ATOM 12294 C CA . LEU E 5 26 ? 163.996 112.227 147.312 1.00 57.27 26 LEU D CA 1
ATOM 12295 C C . LEU E 5 26 ? 162.821 111.451 147.895 1.00 56.97 26 LEU D C 1
ATOM 12296 O O . LEU E 5 26 ? 162.134 111.942 148.798 1.00 58.84 26 LEU D O 1
ATOM 12298 N N . PRO E 5 27 ? 162.585 110.224 147.427 1.00 41.77 27 PRO D N 1
ATOM 12299 C CA . PRO E 5 27 ? 161.281 109.541 147.582 1.00 34.87 27 PRO D CA 1
ATOM 12300 C C . PRO E 5 27 ? 160.944 109.046 148.987 1.00 38.61 27 PRO D C 1
ATOM 12301 O O . PRO E 5 27 ? 161.151 107.897 149.360 1.00 42.54 27 PRO D O 1
ATOM 12303 N N . MET E 5 28 ? 160.382 109.946 149.790 1.00 52.28 28 MET D N 1
ATOM 12304 C CA . MET E 5 28 ? 159.996 109.645 151.161 1.00 53.57 28 MET D CA 1
ATOM 12305 C C . MET E 5 28 ? 158.668 108.888 151.201 1.00 55.48 28 MET D C 1
ATOM 12306 O O . MET E 5 28 ? 158.045 108.619 150.173 1.00 59.34 28 MET D O 1
ATOM 12308 N N . LEU E 5 29 ? 158.232 108.531 152.412 1.00 67.91 29 LEU D N 1
ATOM 12309 C CA . LEU E 5 29 ? 156.995 107.768 152.596 1.00 69.88 29 LEU D CA 1
ATOM 12310 C C . LEU E 5 29 ? 156.499 107.969 154.025 1.00 67.05 29 LEU D C 1
ATOM 12311 O O . LEU E 5 29 ? 157.110 107.453 154.966 1.00 68.72 29 LEU D O 1
ATOM 12313 N N . LEU E 5 30 ? 155.395 108.698 154.188 1.00 48.79 30 LEU D N 1
ATOM 12314 C CA . LEU E 5 30 ? 154.876 109.051 155.503 1.00 42.64 30 LEU D CA 1
ATOM 12315 C C . LEU E 5 30 ? 153.670 108.224 155.919 1.00 48.33 30 LEU D C 1
ATOM 12316 O O . LEU E 5 30 ? 153.033 108.558 156.921 1.00 52.41 30 LEU D O 1
ATOM 12318 N N . VAL E 5 31 ? 153.329 107.180 155.169 1.00 71.54 31 VAL D N 1
ATOM 12319 C CA . VAL E 5 31 ? 152.286 106.220 155.540 1.00 75.57 31 VAL D CA 1
ATOM 12320 C C . VAL E 5 31 ? 152.347 105.050 154.562 1.00 75.67 31 VAL D C 1
ATOM 12321 O O . VAL E 5 31 ? 152.512 105.270 153.353 1.00 78.46 31 VAL D O 1
ATOM 12323 N N . PRO E 5 32 ? 152.222 103.806 155.020 1.00 67.79 32 PRO D N 1
ATOM 12324 C CA . PRO E 5 32 ? 152.342 102.662 154.111 1.00 67.88 32 PRO D CA 1
ATOM 12325 C C . PRO E 5 32 ? 150.997 102.185 153.582 1.00 73.01 32 PRO D C 1
ATOM 12326 O O . PRO E 5 32 ? 149.945 102.408 154.183 1.00 76.59 32 PRO D O 1
ATOM 12328 N N . VAL E 5 33 ? 151.052 101.510 152.437 1.00 87.97 33 VAL D N 1
ATOM 12329 C CA . VAL E 5 33 ? 149.855 100.911 151.844 1.00 91.26 33 VAL D CA 1
ATOM 12330 C C . VAL E 5 33 ? 150.237 99.694 151.006 1.00 90.51 33 VAL D C 1
ATOM 12331 O O . VAL E 5 33 ? 150.953 99.829 150.004 1.00 88.87 33 VAL D O 1
ATOM 12333 N N . PRO E 5 34 ? 149.758 98.502 151.357 1.00 95.90 34 PRO D N 1
ATOM 12334 C CA . PRO E 5 34 ? 150.199 97.288 150.662 1.00 94.89 34 PRO D CA 1
ATOM 12335 C C . PRO E 5 34 ? 149.673 97.209 149.238 1.00 95.63 34 PRO D C 1
ATOM 12336 O O . PRO E 5 34 ? 148.681 97.840 148.869 1.00 97.70 34 PRO D O 1
ATOM 12338 N N . ALA E 5 35 ? 150.368 96.403 148.431 1.00 96.55 35 ALA D N 1
ATOM 12339 C CA . ALA E 5 35 ? 149.992 96.198 147.037 1.00 96.99 35 ALA D CA 1
ATOM 12340 C C . ALA E 5 35 ? 148.719 95.378 146.884 1.00 98.13 35 ALA D C 1
ATOM 12341 O O . ALA E 5 35 ? 148.201 95.278 145.766 1.00 97.45 35 ALA D O 1
ATOM 12343 N N . GLU E 5 36 ? 148.207 94.793 147.970 1.00 104.64 36 GLU D N 1
ATOM 12344 C CA . GLU E 5 36 ? 146.926 94.099 147.897 1.00 105.84 36 GLU D CA 1
ATOM 12345 C C . GLU E 5 36 ? 145.807 95.053 147.496 1.00 107.93 36 GLU D C 1
ATOM 12346 O O . GLU E 5 36 ? 144.958 94.711 146.665 1.00 107.36 36 GLU D O 1
ATOM 12348 N N . ALA E 5 37 ? 145.789 96.255 148.078 1.00 106.45 37 ALA D N 1
ATOM 12349 C CA . ALA E 5 37 ? 144.800 97.252 147.682 1.00 104.00 37 ALA D CA 1
ATOM 12350 C C . ALA E 5 37 ? 145.160 97.898 146.349 1.00 103.36 37 ALA D C 1
ATOM 12351 O O . ALA E 5 37 ? 144.270 98.216 145.553 1.00 102.34 37 ALA D O 1
ATOM 12353 N N . MET E 5 38 ? 146.455 98.095 146.087 1.00 95.74 38 MET D N 1
ATOM 12354 C CA . MET E 5 38 ? 146.878 98.660 144.810 1.00 94.09 38 MET D CA 1
ATOM 12355 C C . MET E 5 38 ? 146.511 97.760 143.641 1.00 93.83 38 MET D C 1
ATOM 12356 O O . MET E 5 38 ? 146.411 98.242 142.508 1.00 92.04 38 MET D O 1
ATOM 12358 N N . GLY E 5 39 ? 146.320 96.467 143.887 1.00 100.72 39 GLY D N 1
ATOM 12359 C CA . GLY E 5 39 ? 145.754 95.602 142.875 1.00 101.98 39 GLY D CA 1
ATOM 12360 C C . GLY E 5 39 ? 144.262 95.750 142.693 1.00 101.94 39 GLY D C 1
ATOM 12361 O O . GLY E 5 39 ? 143.697 95.151 141.774 1.00 101.67 39 GLY D O 1
ATOM 12362 N N . GLN E 5 40 ? 143.611 96.537 143.554 1.00 93.23 40 GLN D N 1
ATOM 12363 C CA . GLN E 5 40 ? 142.180 96.777 143.465 1.00 91.25 40 GLN D CA 1
ATOM 12364 C C . GLN E 5 40 ? 141.818 98.210 143.107 1.00 94.31 40 GLN D C 1
ATOM 12365 O O . GLN E 5 40 ? 140.686 98.451 142.678 1.00 95.33 40 GLN D O 1
ATOM 12367 N N . LEU E 5 41 ? 142.738 99.158 143.269 1.00 97.43 41 LEU D N 1
ATOM 12368 C CA . LEU E 5 41 ? 142.442 100.556 142.996 1.00 96.36 41 LEU D CA 1
ATOM 12369 C C . LEU E 5 41 ? 142.487 100.835 141.495 1.00 94.73 41 LEU D C 1
ATOM 12370 O O . LEU E 5 41 ? 142.841 99.978 140.681 1.00 96.12 41 LEU D O 1
ATOM 12372 N N . GLY E 5 42 ? 142.120 102.062 141.133 1.00 88.51 42 GLY D N 1
ATOM 12373 C CA . GLY E 5 42 ? 142.061 102.475 139.748 1.00 89.05 42 GLY D CA 1
ATOM 12374 C C . GLY E 5 42 ? 143.398 102.962 139.223 1.00 89.93 42 GLY D C 1
ATOM 12375 O O . GLY E 5 42 ? 144.445 102.828 139.860 1.00 91.56 42 GLY D O 1
ATOM 12376 N N . SER E 5 43 ? 143.350 103.541 138.023 1.00 81.84 43 SER D N 1
ATOM 12377 C CA . SER E 5 43 ? 144.546 104.052 137.368 1.00 84.34 43 SER D CA 1
ATOM 12378 C C . SER E 5 43 ? 144.867 105.497 137.734 1.00 87.46 43 SER D C 1
ATOM 12379 O O . SER E 5 43 ? 146.028 105.904 137.613 1.00 87.18 43 SER D O 1
ATOM 12381 N N . ARG E 5 44 ? 143.879 106.281 138.166 1.00 72.93 44 ARG D N 1
ATOM 12382 C CA . ARG E 5 44 ? 144.105 107.659 138.581 1.00 67.15 44 ARG D CA 1
ATOM 12383 C C . ARG E 5 44 ? 143.353 107.918 139.876 1.00 63.37 44 ARG D C 1
ATOM 12384 O O . ARG E 5 44 ? 142.297 107.329 140.115 1.00 59.32 44 ARG D O 1
ATOM 12386 N N . ALA E 5 45 ? 143.897 108.805 140.704 1.00 51.70 45 ALA D N 1
ATOM 12387 C CA . ALA E 5 45 ? 143.358 109.037 142.034 1.00 50.71 45 ALA D CA 1
ATOM 12388 C C . ALA E 5 45 ? 143.621 110.478 142.441 1.00 56.69 45 ALA D C 1
ATOM 12389 O O . ALA E 5 45 ? 144.416 111.187 141.821 1.00 61.64 45 ALA D O 1
ATOM 12391 N N . GLN E 5 46 ? 142.933 110.908 143.498 1.00 55.14 46 GLN D N 1
ATOM 12392 C CA . GLN E 5 46 ? 143.049 112.277 143.978 1.00 57.71 46 GLN D CA 1
ATOM 12393 C C . GLN E 5 46 ? 142.935 112.289 145.493 1.00 56.96 46 GLN D C 1
ATOM 12394 O O . GLN E 5 46 ? 142.062 111.625 146.057 1.00 56.68 46 GLN D O 1
ATOM 12396 N N . LEU E 5 47 ? 143.804 113.065 146.141 1.00 41.57 47 LEU D N 1
ATOM 12397 C CA . LEU E 5 47 ? 143.910 113.105 147.593 1.00 38.35 47 LEU D CA 1
ATOM 12398 C C . LEU E 5 47 ? 143.443 114.453 148.118 1.00 40.01 47 LEU D C 1
ATOM 12399 O O . LEU E 5 47 ? 143.650 115.483 147.473 1.00 48.83 47 LEU D O 1
ATOM 12401 N N . ARG E 5 48 ? 142.794 114.439 149.279 1.00 34.73 48 ARG D N 1
ATOM 12402 C CA . ARG E 5 48 ? 142.438 115.683 149.936 1.00 33.44 48 ARG D CA 1
ATOM 12403 C C . ARG E 5 48 ? 143.684 116.326 150.537 1.00 45.93 48 ARG D C 1
ATOM 12404 O O . ARG E 5 48 ? 144.713 115.675 150.742 1.00 44.17 48 ARG D O 1
ATOM 12406 N N . THR E 5 49 ? 143.590 117.634 150.794 1.00 51.88 49 THR D N 1
ATOM 12407 C CA . THR E 5 49 ? 144.703 118.349 151.413 1.00 48.05 49 THR D CA 1
ATOM 12408 C C . THR E 5 49 ? 145.060 117.731 152.758 1.00 44.47 49 THR D C 1
ATOM 12409 O O . THR E 5 49 ? 146.225 117.421 153.025 1.00 40.29 49 THR D O 1
ATOM 12411 N N . GLN E 5 50 ? 144.076 117.555 153.611 1.00 46.50 50 GLN D N 1
ATOM 12412 C CA . GLN E 5 50 ? 144.272 116.710 154.767 1.00 46.75 50 GLN D CA 1
ATOM 12413 C C . GLN E 5 50 ? 144.209 115.250 154.334 1.00 50.14 50 GLN D C 1
ATOM 12414 O O . GLN E 5 50 ? 143.637 114.932 153.289 1.00 48.14 50 GLN D O 1
ATOM 12416 N N . PRO E 5 51 ? 144.794 114.347 155.108 1.00 53.19 51 PRO D N 1
ATOM 12417 C CA . PRO E 5 51 ? 144.715 112.929 154.745 1.00 51.62 51 PRO D CA 1
ATOM 12418 C C . PRO E 5 51 ? 143.322 112.380 154.986 1.00 46.54 51 PRO D C 1
ATOM 12419 O O . PRO E 5 51 ? 143.057 111.752 156.015 1.00 50.58 51 PRO D O 1
ATOM 12421 N N . GLU E 5 52 ? 142.416 112.629 154.046 1.00 53.83 52 GLU D N 1
ATOM 12422 C CA . GLU E 5 52 ? 141.029 112.210 154.182 1.00 60.12 52 GLU D CA 1
ATOM 12423 C C . GLU E 5 52 ? 140.696 110.964 153.380 1.00 60.00 52 GLU D C 1
ATOM 12424 O O . GLU E 5 52 ? 139.926 110.127 153.859 1.00 66.64 52 GLU D O 1
ATOM 12426 N N . ALA E 5 53 ? 141.255 110.814 152.186 1.00 50.00 53 ALA D N 1
ATOM 12427 C CA . ALA E 5 53 ? 141.008 109.631 151.377 1.00 52.54 53 ALA D CA 1
ATOM 12428 C C . ALA E 5 53 ? 142.022 109.587 150.247 1.00 47.91 53 ALA D C 1
ATOM 12429 O O . ALA E 5 53 ? 142.896 110.447 150.132 1.00 49.79 53 ALA D O 1
ATOM 12431 N N . LEU E 5 54 ? 141.904 108.547 149.429 1.00 60.80 54 LEU D N 1
ATOM 12432 C CA . LEU E 5 54 ? 142.560 108.476 148.124 1.00 60.13 54 LEU D CA 1
ATOM 12433 C C . LEU E 5 54 ? 141.631 107.667 147.222 1.00 69.35 54 LEU D C 1
ATOM 12434 O O . LEU E 5 54 ? 141.686 106.434 147.212 1.00 72.33 54 LEU D O 1
ATOM 12436 N N . GLY E 5 55 ? 140.778 108.362 146.473 1.00 74.56 55 GLY D N 1
ATOM 12437 C CA . GLY E 5 55 ? 139.788 107.719 145.624 1.00 71.93 55 GLY D CA 1
ATOM 12438 C C . GLY E 5 55 ? 140.299 107.577 144.202 1.00 70.84 55 GLY D C 1
ATOM 12439 O O . GLY E 5 55 ? 140.861 108.515 143.637 1.00 69.57 55 GLY D O 1
ATOM 12440 N N . SER E 5 56 ? 140.088 106.396 143.632 1.00 68.00 56 SER D N 1
ATOM 12441 C CA . SER E 5 56 ? 140.607 106.065 142.316 1.00 67.46 56 SER D CA 1
ATOM 12442 C C . SER E 5 56 ? 139.502 105.466 141.466 1.00 70.93 56 SER D C 1
ATOM 12443 O O . SER E 5 56 ? 138.582 104.824 141.978 1.00 74.85 56 SER D O 1
ATOM 12445 N N . LEU E 5 57 ? 139.604 105.675 140.159 1.00 79.88 57 LEU D N 1
ATOM 12446 C CA . LEU E 5 57 ? 138.540 105.332 139.222 1.00 82.23 57 LEU D CA 1
ATOM 12447 C C . LEU E 5 57 ? 138.889 104.023 138.531 1.00 82.52 57 LEU D C 1
ATOM 12448 O O . LEU E 5 57 ? 139.877 103.948 137.793 1.00 84.74 57 LEU D O 1
ATOM 12450 N N . THR E 5 58 ? 138.077 102.999 138.766 1.00 89.09 58 THR D N 1
ATOM 12451 C CA . THR E 5 58 ? 138.223 101.725 138.081 1.00 90.92 58 THR D CA 1
ATOM 12452 C C . THR E 5 58 ? 137.503 101.773 136.743 1.00 89.43 58 THR D C 1
ATOM 12453 O O . THR E 5 58 ? 136.469 102.430 136.596 1.00 91.26 58 THR D O 1
ATOM 12455 N N . ALA E 5 59 ? 138.058 101.063 135.761 1.00 89.10 59 ALA D N 1
ATOM 12456 C CA . ALA E 5 59 ? 137.458 101.040 134.433 1.00 90.61 59 ALA D CA 1
ATOM 12457 C C . ALA E 5 59 ? 136.070 100.416 134.426 1.00 91.01 59 ALA D C 1
ATOM 12458 O O . ALA E 5 59 ? 135.333 100.601 133.453 1.00 90.86 59 ALA D O 1
ATOM 12460 N N . ALA E 5 60 ? 135.698 99.694 135.481 1.00 91.43 60 ALA D N 1
ATOM 12461 C CA . ALA E 5 60 ? 134.382 99.078 135.572 1.00 93.19 60 ALA D CA 1
ATOM 12462 C C . ALA E 5 60 ? 133.315 100.031 136.091 1.00 91.18 60 ALA D C 1
ATOM 12463 O O . ALA E 5 60 ? 132.156 99.623 136.223 1.00 92.65 60 ALA D O 1
ATOM 12465 N N . GLY E 5 61 ? 133.669 101.275 136.392 1.00 77.83 61 GLY D N 1
ATOM 12466 C CA . GLY E 5 61 ? 132.728 102.252 136.880 1.00 78.23 61 GLY D CA 1
ATOM 12467 C C . GLY E 5 61 ? 132.608 102.309 138.385 1.00 76.62 61 GLY D C 1
ATOM 12468 O O . GLY E 5 61 ? 131.886 103.165 138.903 1.00 80.73 61 GLY D O 1
ATOM 12469 N N . SER E 5 62 ? 133.292 101.421 139.098 1.00 77.70 62 SER D N 1
ATOM 12470 C CA . SER E 5 62 ? 133.246 101.421 140.552 1.00 81.84 62 SER D CA 1
ATOM 12471 C C . SER E 5 62 ? 134.248 102.424 141.106 1.00 79.19 62 SER D C 1
ATOM 12472 O O . SER E 5 62 ? 135.404 102.467 140.675 1.00 76.37 62 SER D O 1
ATOM 12474 N N . LEU E 5 63 ? 133.802 103.235 142.058 1.00 77.75 63 LEU D N 1
ATOM 12475 C CA . LEU E 5 63 ? 134.670 104.208 142.702 1.00 79.29 63 LEU D CA 1
ATOM 12476 C C . LEU E 5 63 ? 135.301 103.587 143.941 1.00 86.30 63 LEU D C 1
ATOM 12477 O O . LEU E 5 63 ? 134.631 103.403 144.962 1.00 90.02 63 LEU D O 1
ATOM 12479 N N . GLN E 5 64 ? 136.589 103.269 143.849 1.00 84.80 64 GLN D N 1
ATOM 12480 C CA . GLN E 5 64 ? 137.338 102.699 144.961 1.00 77.25 64 GLN D CA 1
ATOM 12481 C C . GLN E 5 64 ? 137.976 103.833 145.751 1.00 79.17 64 GLN D C 1
ATOM 12482 O O . GLN E 5 64 ? 138.547 104.760 145.166 1.00 78.89 64 GLN D O 1
ATOM 12484 N N . VAL E 5 65 ? 137.858 103.771 147.071 1.00 77.39 65 VAL D N 1
ATOM 12485 C CA . VAL E 5 65 ? 138.461 104.752 147.961 1.00 79.63 65 VAL D CA 1
ATOM 12486 C C . VAL E 5 65 ? 139.372 104.009 148.925 1.00 83.98 65 VAL D C 1
ATOM 12487 O O . VAL E 5 65 ? 138.898 103.238 149.770 1.00 85.07 65 VAL D O 1
ATOM 12489 N N . LEU E 5 66 ? 140.674 104.240 148.803 1.00 73.17 66 LEU D N 1
ATOM 12490 C CA . LEU E 5 66 ? 141.660 103.676 149.713 1.00 67.25 66 LEU D CA 1
ATOM 12491 C C . LEU E 5 66 ? 141.982 104.720 150.773 1.00 68.21 66 LEU D C 1
ATOM 12492 O O . LEU E 5 66 ? 142.635 105.726 150.478 1.00 70.81 66 LEU D O 1
ATOM 12494 N N . SER E 5 67 ? 141.523 104.485 152.000 1.00 66.00 67 SER D N 1
ATOM 12495 C CA . SER E 5 67 ? 141.686 105.461 153.075 1.00 66.73 67 SER D CA 1
ATOM 12496 C C . SER E 5 67 ? 143.127 105.417 153.565 1.00 72.97 67 SER D C 1
ATOM 12497 O O . SER E 5 67 ? 143.511 104.535 154.335 1.00 75.05 67 SER D O 1
ATOM 12499 N N . LEU E 5 68 ? 143.932 106.382 153.113 1.00 62.40 68 LEU D N 1
ATOM 12500 C CA . LEU E 5 68 ? 145.311 106.543 153.558 1.00 50.44 68 LEU D CA 1
ATOM 12501 C C . LEU E 5 68 ? 145.438 107.541 154.695 1.00 46.46 68 LEU D C 1
ATOM 12502 O O . LEU E 5 68 ? 146.434 108.269 154.766 1.00 53.28 68 LEU D O 1
ATOM 12504 N N . THR E 5 69 ? 144.441 107.614 155.566 1.00 47.60 69 THR D N 1
ATOM 12505 C CA . THR E 5 69 ? 144.500 108.485 156.727 1.00 52.19 69 THR D CA 1
ATOM 12506 C C . THR E 5 69 ? 145.485 107.948 157.757 1.00 61.47 69 THR D C 1
ATOM 12507 O O . THR E 5 69 ? 145.100 107.588 158.869 1.00 63.79 69 THR D O 1
ATOM 12509 N N . ARG E 5 73 ? 144.747 101.553 161.269 1.00 117.85 73 ARG D N 1
ATOM 12510 C CA . ARG E 5 73 ? 145.687 101.297 160.185 1.00 117.37 73 ARG D CA 1
ATOM 12511 C C . ARG E 5 73 ? 145.295 100.047 159.407 1.00 118.46 73 ARG D C 1
ATOM 12512 O O . ARG E 5 73 ? 144.336 99.360 159.755 1.00 119.82 73 ARG D O 1
ATOM 12514 N N . GLY E 5 74 ? 146.048 99.761 158.351 1.00 111.25 74 GLY D N 1
ATOM 12515 C CA . GLY E 5 74 ? 145.775 98.621 157.501 1.00 109.33 74 GLY D CA 1
ATOM 12516 C C . GLY E 5 74 ? 145.215 99.048 156.163 1.00 107.31 74 GLY D C 1
ATOM 12517 O O . GLY E 5 74 ? 145.631 98.544 155.116 1.00 107.95 74 GLY D O 1
ATOM 12518 N N . GLY E 5 75 ? 144.285 99.997 156.187 1.00 105.10 75 GLY D N 1
ATOM 12519 C CA . GLY E 5 75 ? 143.783 100.598 154.968 1.00 108.03 75 GLY D CA 1
ATOM 12520 C C . GLY E 5 75 ? 142.926 99.712 154.088 1.00 110.02 75 GLY D C 1
ATOM 12521 O O . GLY E 5 75 ? 143.339 99.345 152.984 1.00 110.85 75 GLY D O 1
ATOM 12522 N N . GLY E 5 76 ? 141.735 99.358 154.557 1.00 96.40 76 GLY D N 1
ATOM 12523 C CA . GLY E 5 76 ? 140.784 98.674 153.707 1.00 92.59 76 GLY D CA 1
ATOM 12524 C C . GLY E 5 76 ? 140.214 99.596 152.644 1.00 94.23 76 GLY D C 1
ATOM 12525 O O . GLY E 5 76 ? 140.339 100.820 152.697 1.00 94.44 76 GLY D O 1
ATOM 12526 N N . ARG E 5 77 ? 139.568 98.988 151.653 1.00 95.30 77 ARG D N 1
ATOM 12527 C CA . ARG E 5 77 ? 139.040 99.706 150.502 1.00 94.25 77 ARG D CA 1
ATOM 12528 C C . ARG E 5 77 ? 137.518 99.762 150.553 1.00 95.46 77 ARG D C 1
ATOM 12529 O O . ARG E 5 77 ? 136.859 98.834 151.030 1.00 95.79 77 ARG D O 1
ATOM 12531 N N . CYS E 5 78 ? 136.970 100.866 150.051 1.00 98.45 78 CYS D N 1
ATOM 12532 C CA . CYS E 5 78 ? 135.534 101.050 149.913 1.00 96.50 78 CYS D CA 1
ATOM 12533 C C . CYS E 5 78 ? 135.179 101.124 148.436 1.00 95.16 78 CYS D C 1
ATOM 12534 O O . CYS E 5 78 ? 135.961 101.619 147.619 1.00 92.06 78 CYS D O 1
ATOM 12536 N N . CYS E 5 79 ? 133.995 100.620 148.098 1.00 98.31 79 CYS D N 1
ATOM 12537 C CA . CYS E 5 79 ? 133.552 100.517 146.715 1.00 97.71 79 CYS D CA 1
ATOM 12538 C C . CYS E 5 79 ? 132.268 101.311 146.521 1.00 99.24 79 CYS D C 1
ATOM 12539 O O . CYS E 5 79 ? 131.333 101.193 147.320 1.00 99.32 79 CYS D O 1
ATOM 12541 N N . LEU E 5 80 ? 132.233 102.118 145.463 1.00 91.44 80 LEU D N 1
ATOM 12542 C CA . LEU E 5 80 ? 131.040 102.849 145.045 1.00 89.33 80 LEU D CA 1
ATOM 12543 C C . LEU E 5 80 ? 130.766 102.485 143.592 1.00 86.77 80 LEU D C 1
ATOM 12544 O O . LEU E 5 80 ? 131.513 102.890 142.695 1.00 81.95 80 LEU D O 1
ATOM 12546 N N . GLU E 5 81 ? 129.701 101.722 143.364 1.00 91.01 81 GLU D N 1
ATOM 12547 C CA . GLU E 5 81 ? 129.386 101.175 142.051 1.00 90.78 81 GLU D CA 1
ATOM 12548 C C . GLU E 5 81 ? 128.316 102.018 141.371 1.00 93.82 81 GLU D C 1
ATOM 12549 O O . GLU E 5 81 ? 127.376 102.485 142.021 1.00 93.52 81 GLU D O 1
ATOM 12551 N N . GLY E 5 82 ? 128.469 102.208 140.065 1.00 90.34 82 GLY D N 1
ATOM 12552 C CA . GLY E 5 82 ? 127.546 102.979 139.270 1.00 83.58 82 GLY D CA 1
ATOM 12553 C C . GLY E 5 82 ? 128.166 103.295 137.926 1.00 84.64 82 GLY D C 1
ATOM 12554 O O . GLY E 5 82 ? 129.314 102.933 137.652 1.00 89.49 82 GLY D O 1
ATOM 12555 N N . PRO E 5 83 ? 127.425 103.968 137.058 1.00 85.48 83 PRO D N 1
ATOM 12556 C CA . PRO E 5 83 ? 127.966 104.393 135.761 1.00 88.18 83 PRO D CA 1
ATOM 12557 C C . PRO E 5 83 ? 128.665 105.751 135.827 1.00 92.11 83 PRO D C 1
ATOM 12558 O O . PRO E 5 83 ? 128.406 106.648 135.018 1.00 93.61 83 PRO D O 1
ATOM 12560 N N . PHE E 5 84 ? 129.571 105.906 136.791 1.00 77.97 84 PHE D N 1
ATOM 12561 C CA . PHE E 5 84 ? 130.219 107.189 137.032 1.00 73.61 84 PHE D CA 1
ATOM 12562 C C . PHE E 5 84 ? 131.490 107.313 136.200 1.00 75.61 84 PHE D C 1
ATOM 12563 O O . PHE E 5 84 ? 132.325 106.405 136.187 1.00 77.28 84 PHE D O 1
ATOM 12565 N N . TRP E 5 85 ? 131.632 108.440 135.503 1.00 78.45 85 TRP D N 1
ATOM 12566 C CA . TRP E 5 85 ? 132.805 108.716 134.686 1.00 79.19 85 TRP D CA 1
ATOM 12567 C C . TRP E 5 85 ? 133.449 110.061 134.992 1.00 81.59 85 TRP D C 1
ATOM 12568 O O . TRP E 5 85 ? 134.398 110.446 134.300 1.00 80.12 85 TRP D O 1
ATOM 12570 N N . HIS E 5 86 ? 132.959 110.790 135.994 1.00 85.42 86 HIS D N 1
ATOM 12571 C CA . HIS E 5 86 ? 133.551 112.064 136.378 1.00 82.14 86 HIS D CA 1
ATOM 12572 C C . HIS E 5 86 ? 133.168 112.376 137.817 1.00 80.48 86 HIS D C 1
ATOM 12573 O O . HIS E 5 86 ? 132.013 112.200 138.212 1.00 79.35 86 HIS D O 1
ATOM 12575 N N . PHE E 5 87 ? 134.145 112.841 138.589 1.00 77.09 87 PHE D N 1
ATOM 12576 C CA . PHE E 5 87 ? 133.935 113.197 139.985 1.00 76.94 87 PHE D CA 1
ATOM 12577 C C . PHE E 5 87 ? 135.078 114.102 140.418 1.00 78.75 87 PHE D C 1
ATOM 12578 O O . PHE E 5 87 ? 136.097 114.216 139.734 1.00 80.70 87 PHE D O 1
ATOM 12580 N N . LEU E 5 88 ? 134.895 114.750 141.565 1.00 64.78 88 LEU D N 1
ATOM 12581 C CA . LEU E 5 88 ? 135.925 115.633 142.096 1.00 63.44 88 LEU D CA 1
ATOM 12582 C C . LEU E 5 88 ? 135.665 115.860 143.576 1.00 61.96 88 LEU D C 1
ATOM 12583 O O . LEU E 5 88 ? 134.558 116.243 143.961 1.00 57.96 88 LEU D O 1
ATOM 12585 N N . TRP E 5 89 ? 136.687 115.629 144.394 1.00 65.01 89 TRP D N 1
ATOM 12586 C CA . TRP E 5 89 ? 136.553 115.785 145.831 1.00 64.82 89 TRP D CA 1
ATOM 12587 C C . TRP E 5 89 ? 136.471 117.260 146.202 1.00 57.21 89 TRP D C 1
ATOM 12588 O O . TRP E 5 89 ? 136.850 118.144 145.433 1.00 59.91 89 TRP D O 1
ATOM 12590 N N . GLU E 5 90 ? 135.980 117.518 147.408 1.00 55.40 90 GLU D N 1
ATOM 12591 C CA . GLU E 5 90 ? 135.775 118.889 147.866 1.00 60.11 90 GLU D CA 1
ATOM 12592 C C . GLU E 5 90 ? 137.135 119.539 148.081 1.00 65.43 90 GLU D C 1
ATOM 12593 O O . GLU E 5 90 ? 137.779 119.340 149.113 1.00 62.46 90 GLU D O 1
ATOM 12595 N N . ASP E 5 91 ? 137.574 120.324 147.099 1.00 66.33 91 ASP D N 1
ATOM 12596 C CA . ASP E 5 91 ? 138.850 121.029 147.174 1.00 61.37 91 ASP D CA 1
ATOM 12597 C C . ASP E 5 91 ? 138.619 122.351 147.892 1.00 64.03 91 ASP D C 1
ATOM 12598 O O . ASP E 5 91 ? 138.285 123.366 147.281 1.00 65.40 91 ASP D O 1
ATOM 12600 N N . SER E 5 92 ? 138.796 122.336 149.212 1.00 65.91 92 SER D N 1
ATOM 12601 C CA . SER E 5 92 ? 138.676 123.541 150.030 1.00 67.50 92 SER D CA 1
ATOM 12602 C C . SER E 5 92 ? 140.082 124.058 150.326 1.00 71.38 92 SER D C 1
ATOM 12603 O O . SER E 5 92 ? 140.672 123.788 151.372 1.00 69.89 92 SER D O 1
ATOM 12605 N N . ARG E 5 93 ? 140.620 124.817 149.376 1.00 57.50 93 ARG D N 1
ATOM 12606 C CA . ARG E 5 93 ? 141.961 125.377 149.505 1.00 51.15 93 ARG D CA 1
ATOM 12607 C C . ARG E 5 93 ? 141.957 126.636 150.365 1.00 48.13 93 ARG D C 1
ATOM 12608 O O . ARG E 5 93 ? 140.946 126.984 150.974 1.00 47.02 93 ARG D O 1
ATOM 12610 N N . PRO E 5 102 ? 136.199 113.900 153.020 1.00 48.70 102 PRO D N 1
ATOM 12611 C CA . PRO E 5 102 ? 136.000 114.077 151.580 1.00 51.33 102 PRO D CA 1
ATOM 12612 C C . PRO E 5 102 ? 134.540 113.962 151.182 1.00 61.59 102 PRO D C 1
ATOM 12613 O O . PRO E 5 102 ? 133.869 113.016 151.593 1.00 68.90 102 PRO D O 1
ATOM 12615 N N . LYS E 5 103 ? 134.052 114.914 150.390 1.00 60.87 103 LYS D N 1
ATOM 12616 C CA . LYS E 5 103 ? 132.681 114.892 149.885 1.00 59.30 103 LYS D CA 1
ATOM 12617 C C . LYS E 5 103 ? 132.754 114.693 148.375 1.00 53.30 103 LYS D C 1
ATOM 12618 O O . LYS E 5 103 ? 133.006 115.641 147.628 1.00 58.80 103 LYS D O 1
ATOM 12620 N N . LEU E 5 104 ? 132.536 113.465 147.929 1.00 51.54 104 LEU D N 1
ATOM 12621 C CA . LEU E 5 104 ? 132.665 113.129 146.522 1.00 58.60 104 LEU D CA 1
ATOM 12622 C C . LEU E 5 104 ? 131.351 113.384 145.800 1.00 68.73 104 LEU D C 1
ATOM 12623 O O . LEU E 5 104 ? 130.299 112.890 146.218 1.00 70.26 104 LEU D O 1
ATOM 12625 N N . LEU E 5 105 ? 131.415 114.155 144.718 1.00 78.80 105 LEU D N 1
ATOM 12626 C CA . LEU E 5 105 ? 130.274 114.403 143.848 1.00 76.24 105 LEU D CA 1
ATOM 12627 C C . LEU E 5 105 ? 130.581 113.850 142.465 1.00 72.30 105 LEU D C 1
ATOM 12628 O O . LEU E 5 105 ? 131.640 114.136 141.900 1.00 66.07 105 LEU D O 1
ATOM 12630 N N . ALA E 5 106 ? 129.661 113.056 141.926 1.00 85.12 106 ALA D N 1
ATOM 12631 C CA . ALA E 5 106 ? 129.865 112.386 140.651 1.00 87.65 106 ALA D CA 1
ATOM 12632 C C . ALA E 5 106 ? 128.590 112.419 139.821 1.00 89.28 106 ALA D C 1
ATOM 12633 O O . ALA E 5 106 ? 127.479 112.501 140.353 1.00 84.41 106 ALA D O 1
ATOM 12635 N N . LEU E 5 107 ? 128.767 112.351 138.505 1.00 87.15 107 LEU D N 1
ATOM 12636 C CA . LEU E 5 107 ? 127.670 112.326 137.548 1.00 84.30 107 LEU D CA 1
ATOM 12637 C C . LEU E 5 107 ? 127.727 111.013 136.782 1.00 83.08 107 LEU D C 1
ATOM 12638 O O . LEU E 5 107 ? 128.782 110.643 136.257 1.00 83.84 107 LEU D O 1
ATOM 12640 N N . GLY E 5 108 ? 126.597 110.321 136.711 1.00 81.81 108 GLY D N 1
ATOM 12641 C CA . GLY E 5 108 ? 126.535 109.016 136.090 1.00 82.67 108 GLY D CA 1
ATOM 12642 C C . GLY E 5 108 ? 126.505 109.096 134.579 1.00 82.02 108 GLY D C 1
ATOM 12643 O O . GLY E 5 108 ? 126.838 110.117 133.972 1.00 83.56 108 GLY D O 1
ATOM 12644 N N . GLU E 5 109 ? 126.110 107.982 133.962 1.00 86.39 109 GLU D N 1
ATOM 12645 C CA . GLU E 5 109 ? 125.990 107.945 132.510 1.00 87.35 109 GLU D CA 1
ATOM 12646 C C . GLU E 5 109 ? 124.758 108.694 132.021 1.00 89.77 109 GLU D C 1
ATOM 12647 O O . GLU E 5 109 ? 124.769 109.241 130.913 1.00 91.08 109 GLU D O 1
ATOM 12649 N N . ASN E 5 110 ? 123.698 108.734 132.825 1.00 90.89 110 ASN D N 1
ATOM 12650 C CA . ASN E 5 110 ? 122.462 109.404 132.456 1.00 91.93 110 ASN D CA 1
ATOM 12651 C C . ASN E 5 110 ? 122.468 110.884 132.814 1.00 91.55 110 ASN D C 1
ATOM 12652 O O . ASN E 5 110 ? 121.394 111.479 132.962 1.00 93.75 110 ASN D O 1
ATOM 12654 N N . TYR E 5 111 ? 123.651 111.485 132.961 1.00 84.39 111 TYR D N 1
ATOM 12655 C CA . TYR E 5 111 ? 123.794 112.888 133.350 1.00 84.22 111 TYR D CA 1
ATOM 12656 C C . TYR E 5 111 ? 123.095 113.181 134.676 1.00 86.30 111 TYR D C 1
ATOM 12657 O O . TYR E 5 111 ? 122.596 114.286 134.897 1.00 86.87 111 TYR D O 1
ATOM 12659 N N . GLU E 5 112 ? 123.052 112.193 135.563 1.00 91.19 112 GLU D N 1
ATOM 12660 C CA . GLU E 5 112 ? 122.513 112.360 136.905 1.00 90.56 112 GLU D CA 1
ATOM 12661 C C . GLU E 5 112 ? 123.665 112.543 137.883 1.00 95.28 112 GLU D C 1
ATOM 12662 O O . GLU E 5 112 ? 124.520 111.661 138.012 1.00 97.25 112 GLU D O 1
ATOM 12664 N N . LEU E 5 113 ? 123.683 113.681 138.571 1.00 100.12 113 LEU D N 1
ATOM 12665 C CA . LEU E 5 113 ? 124.773 114.038 139.471 1.00 99.44 113 LEU D CA 1
ATOM 12666 C C . LEU E 5 113 ? 124.405 113.658 140.899 1.00 100.47 113 LEU D C 1
ATOM 12667 O O . LEU E 5 113 ? 123.282 113.914 141.345 1.00 100.16 113 LEU D O 1
ATOM 12669 N N . LEU E 5 114 ? 125.348 113.040 141.606 1.00 88.23 114 LEU D N 1
ATOM 12670 C CA . LEU E 5 114 ? 125.130 112.570 142.963 1.00 86.71 114 LEU D CA 1
ATOM 12671 C C . LEU E 5 114 ? 126.254 113.045 143.871 1.00 84.41 114 LEU D C 1
ATOM 12672 O O . LEU E 5 114 ? 127.373 113.298 143.420 1.00 82.10 114 LEU D O 1
ATOM 12674 N N . ILE E 5 115 ? 125.939 113.168 145.158 1.00 91.25 115 ILE D N 1
ATOM 12675 C CA . ILE E 5 115 ? 126.904 113.549 146.183 1.00 93.35 115 ILE D CA 1
ATOM 12676 C C . ILE E 5 115 ? 126.820 112.533 147.315 1.00 95.87 115 ILE D C 1
ATOM 12677 O O . ILE E 5 115 ? 125.778 112.416 147.971 1.00 95.14 115 ILE D O 1
ATOM 12679 N N . TYR E 5 116 ? 127.916 111.806 147.550 1.00 91.82 116 TYR D N 1
ATOM 12680 C CA . TYR E 5 116 ? 127.998 110.809 148.611 1.00 87.40 116 TYR D CA 1
ATOM 12681 C C . TYR E 5 116 ? 129.155 111.148 149.537 1.00 87.44 116 TYR D C 1
ATOM 12682 O O . TYR E 5 116 ? 130.232 111.543 149.079 1.00 87.79 116 TYR D O 1
ATOM 12684 N N . GLU E 5 117 ? 128.930 110.992 150.839 1.00 91.58 117 GLU D N 1
ATOM 12685 C CA . GLU E 5 117 ? 129.898 111.372 151.861 1.00 92.88 117 GLU D CA 1
ATOM 12686 C C . GLU E 5 117 ? 130.545 110.129 152.458 1.00 94.75 117 GLU D C 1
ATOM 12687 O O . GLU E 5 117 ? 129.848 109.188 152.850 1.00 97.59 117 GLU D O 1
ATOM 12689 N N . PHE E 5 118 ? 131.872 110.132 152.523 1.00 78.22 118 PHE D N 1
ATOM 12690 C CA . PHE E 5 118 ? 132.632 109.044 153.119 1.00 73.65 118 PHE D CA 1
ATOM 12691 C C . PHE E 5 118 ? 133.284 109.540 154.400 1.00 75.11 118 PHE D C 1
ATOM 12692 O O . PHE E 5 118 ? 133.892 110.613 154.416 1.00 77.51 118 PHE D O 1
ATOM 12694 N N . ASN E 5 119 ? 133.143 108.766 155.472 1.00 97.77 119 ASN D N 1
ATOM 12695 C CA . ASN E 5 119 ? 133.652 109.136 156.787 1.00 100.23 119 ASN D CA 1
ATOM 12696 C C . ASN E 5 119 ? 134.777 108.185 157.178 1.00 100.17 119 ASN D C 1
ATOM 12697 O O . ASN E 5 119 ? 134.581 106.965 157.209 1.00 98.30 119 ASN D O 1
ATOM 12699 N N . LEU E 5 120 ? 135.942 108.748 157.492 1.00 105.17 120 LEU D N 1
ATOM 12700 C CA . LEU E 5 120 ? 137.147 107.982 157.807 1.00 106.20 120 LEU D CA 1
ATOM 12701 C C . LEU E 5 120 ? 137.387 107.886 159.307 1.00 108.03 120 LEU D C 1
ATOM 12702 O O . LEU E 5 120 ? 138.533 107.915 159.763 1.00 106.32 120 LEU D O 1
ATOM 12704 N N . LYS E 5 121 ? 136.321 107.775 160.097 1.00 114.90 121 LYS D N 1
ATOM 12705 C CA . LYS E 5 121 ? 136.443 107.717 161.548 1.00 112.66 121 LYS D CA 1
ATOM 12706 C C . LYS E 5 121 ? 136.966 106.350 161.975 1.00 107.20 121 LYS D C 1
ATOM 12707 O O . LYS E 5 121 ? 136.319 105.325 161.729 1.00 103.60 121 LYS D O 1
ATOM 12709 N N . ASP E 5 122 ? 138.139 106.341 162.612 1.00 100.09 122 ASP D N 1
ATOM 12710 C CA . ASP E 5 122 ? 138.740 105.134 163.179 1.00 99.92 122 ASP D CA 1
ATOM 12711 C C . ASP E 5 122 ? 138.966 104.050 162.127 1.00 100.95 122 ASP D C 1
ATOM 12712 O O . ASP E 5 122 ? 138.911 102.857 162.431 1.00 102.40 122 ASP D O 1
ATOM 12714 N N . GLY E 5 123 ? 139.226 104.449 160.886 1.00 103.06 123 GLY D N 1
ATOM 12715 C CA . GLY E 5 123 ? 139.538 103.495 159.840 1.00 103.32 123 GLY D CA 1
ATOM 12716 C C . GLY E 5 123 ? 138.354 102.783 159.227 1.00 102.76 123 GLY D C 1
ATOM 12717 O O . GLY E 5 123 ? 138.554 101.847 158.445 1.00 98.81 123 GLY D O 1
ATOM 12718 N N . ARG E 5 124 ? 137.132 103.195 159.546 1.00 105.63 124 ARG D N 1
ATOM 12719 C CA . ARG E 5 124 ? 135.935 102.562 159.005 1.00 106.44 124 ARG D CA 1
ATOM 12720 C C . ARG E 5 124 ? 135.625 103.174 157.644 1.00 104.76 124 ARG D C 1
ATOM 12721 O O . ARG E 5 124 ? 135.094 104.286 157.561 1.00 100.72 124 ARG D O 1
ATOM 12723 N N . CYS E 5 125 ? 135.937 102.439 156.578 1.00 97.27 125 CYS D N 1
ATOM 12724 C CA . CYS E 5 125 ? 135.683 102.915 155.225 1.00 95.86 125 CYS D CA 1
ATOM 12725 C C . CYS E 5 125 ? 134.197 102.833 154.898 1.00 99.68 125 CYS D C 1
ATOM 12726 O O . CYS E 5 125 ? 133.793 102.083 154.004 1.00 99.86 125 CYS D O 1
ATOM 12728 N N . ASP E 5 126 ? 133.383 103.608 155.608 1.00 101.52 126 ASP D N 1
ATOM 12729 C CA . ASP E 5 126 ? 131.936 103.600 155.447 1.00 101.00 126 ASP D CA 1
ATOM 12730 C C . ASP E 5 126 ? 131.501 104.861 154.718 1.00 98.54 126 ASP D C 1
ATOM 12731 O O . ASP E 5 126 ? 131.972 105.957 155.035 1.00 98.66 126 ASP D O 1
ATOM 12733 N N . ALA E 5 127 ? 130.602 104.704 153.750 1.00 92.65 127 ALA D N 1
ATOM 12734 C CA . ALA E 5 127 ? 130.140 105.812 152.930 1.00 96.42 127 ALA D CA 1
ATOM 12735 C C . ALA E 5 127 ? 128.620 105.870 152.930 1.00 94.96 127 ALA D C 1
ATOM 12736 O O . ALA E 5 127 ? 127.943 104.850 153.082 1.00 96.10 127 ALA D O 1
ATOM 12738 N N . THR E 5 128 ? 128.092 107.079 152.757 1.00 88.31 128 THR D N 1
ATOM 12739 C CA . THR E 5 128 ? 126.658 107.315 152.697 1.00 89.83 128 THR D CA 1
ATOM 12740 C C . THR E 5 128 ? 126.360 108.285 151.563 1.00 95.49 128 THR D C 1
ATOM 12741 O O . THR E 5 128 ? 127.172 109.164 151.263 1.00 93.45 128 THR D O 1
ATOM 12743 N N . ILE E 5 129 ? 125.194 108.125 150.939 1.00 100.80 129 ILE D N 1
ATOM 12744 C CA . ILE E 5 129 ? 124.778 108.979 149.831 1.00 94.39 129 ILE D CA 1
ATOM 12745 C C . ILE E 5 129 ? 123.853 110.064 150.366 1.00 94.22 129 ILE D C 1
ATOM 12746 O O . ILE E 5 129 ? 122.822 109.769 150.979 1.00 94.59 129 ILE D O 1
ATOM 12748 N N . LEU E 5 130 ? 124.221 111.323 150.131 1.00 102.41 130 LEU D N 1
ATOM 12749 C CA . LEU E 5 130 ? 123.507 112.464 150.696 1.00 104.17 130 LEU D CA 1
ATOM 12750 C C . LEU E 5 130 ? 122.576 113.133 149.688 1.00 106.27 130 LEU D C 1
ATOM 12751 O O . LEU E 5 130 ? 121.373 113.249 149.935 1.00 106.98 130 LEU D O 1
ATOM 12753 N N . TYR E 5 131 ? 123.111 113.578 148.550 1.00 104.02 131 TYR D N 1
ATOM 12754 C CA . TYR E 5 131 ? 122.349 114.360 147.584 1.00 103.56 131 TYR D CA 1
ATOM 12755 C C . TYR E 5 131 ? 122.398 113.706 146.212 1.00 101.64 131 TYR D C 1
ATOM 12756 O O . TYR E 5 131 ? 123.456 113.256 145.764 1.00 101.22 131 TYR D O 1
ATOM 12758 N N . SER E 5 132 ? 121.244 113.669 145.546 1.00 93.69 132 SER D N 1
ATOM 12759 C CA . SER E 5 132 ? 121.108 113.066 144.229 1.00 93.36 132 SER D CA 1
ATOM 12760 C C . SER E 5 132 ? 120.355 114.019 143.315 1.00 93.83 132 SER D C 1
ATOM 12761 O O . SER E 5 132 ? 119.455 114.737 143.762 1.00 94.81 132 SER D O 1
ATOM 12763 N N . CYS E 5 133 ? 120.726 114.024 142.034 1.00 96.78 133 CYS D N 1
ATOM 12764 C CA . CYS E 5 133 ? 120.096 114.887 141.042 1.00 99.63 133 CYS D CA 1
ATOM 12765 C C . CYS E 5 133 ? 119.765 114.071 139.804 1.00 100.40 133 CYS D C 1
ATOM 12766 O O . CYS E 5 133 ? 120.582 113.257 139.364 1.00 96.42 133 CYS D O 1
ATOM 12768 N N . SER E 5 134 ? 118.578 114.296 139.245 1.00 111.52 134 SER D N 1
ATOM 12769 C CA . SER E 5 134 ? 118.081 113.555 138.094 1.00 110.41 134 SER D CA 1
ATOM 12770 C C . SER E 5 134 ? 118.221 114.368 136.810 1.00 111.27 134 SER D C 1
ATOM 12771 O O . SER E 5 134 ? 118.293 115.599 136.827 1.00 111.91 134 SER D O 1
ATOM 12773 N N . ARG E 5 135 ? 118.255 113.651 135.683 1.00 108.02 135 ARG D N 1
ATOM 12774 C CA . ARG E 5 135 ? 118.443 114.299 134.386 1.00 106.19 135 ARG D CA 1
ATOM 12775 C C . ARG E 5 135 ? 117.257 115.183 134.026 1.00 103.92 135 ARG D C 1
ATOM 12776 O O . ARG E 5 135 ? 117.433 116.261 133.446 1.00 103.75 135 ARG D O 1
ATOM 12778 N N . GLU E 5 136 ? 116.042 114.735 134.341 1.00 108.76 136 GLU D N 1
ATOM 12779 C CA . GLU E 5 136 ? 114.866 115.545 134.051 1.00 111.49 136 GLU D CA 1
ATOM 12780 C C . GLU E 5 136 ? 114.918 116.868 134.802 1.00 113.00 136 GLU D C 1
ATOM 12781 O O . GLU E 5 136 ? 114.605 117.923 134.239 1.00 114.82 136 GLU D O 1
ATOM 12783 N N . ALA E 5 137 ? 115.324 116.833 136.073 1.00 108.96 137 ALA D N 1
ATOM 12784 C CA . ALA E 5 137 ? 115.439 118.065 136.843 1.00 109.79 137 ALA D CA 1
ATOM 12785 C C . ALA E 5 137 ? 116.517 118.975 136.267 1.00 111.20 137 ALA D C 1
ATOM 12786 O O . ALA E 5 137 ? 116.355 120.200 136.244 1.00 110.57 137 ALA D O 1
ATOM 12788 N N . LEU E 5 138 ? 117.627 118.396 135.802 1.00 116.63 138 LEU D N 1
ATOM 12789 C CA . LEU E 5 138 ? 118.686 119.205 135.206 1.00 117.17 138 LEU D CA 1
ATOM 12790 C C . LEU E 5 138 ? 118.208 119.892 133.932 1.00 117.52 138 LEU D C 1
ATOM 12791 O O . LEU E 5 138 ? 118.466 121.085 133.726 1.00 116.84 138 LEU D O 1
ATOM 12793 N N . GLN E 5 139 ? 117.504 119.158 133.066 1.00 111.30 139 GLN D N 1
ATOM 12794 C CA . GLN E 5 139 ? 116.958 119.772 131.860 1.00 107.14 139 GLN D CA 1
ATOM 12795 C C . GLN E 5 139 ? 115.933 120.841 132.208 1.00 105.16 139 GLN D C 1
ATOM 12796 O O . GLN E 5 139 ? 115.87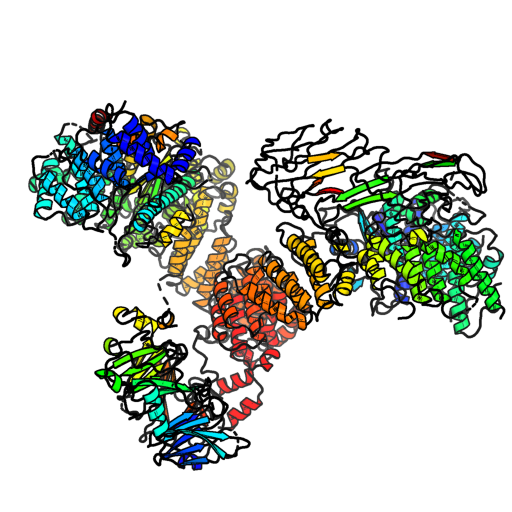0 121.886 131.553 1.00 104.14 139 GLN D O 1
ATOM 12798 N N . LYS E 5 140 ? 115.119 120.597 133.239 1.00 103.58 140 LYS D N 1
ATOM 12799 C CA . LYS E 5 140 ? 114.139 121.589 133.663 1.00 104.21 140 LYS D CA 1
ATOM 12800 C C . LYS E 5 140 ? 114.815 122.869 134.134 1.00 106.85 140 LYS D C 1
ATOM 12801 O O . LYS E 5 140 ? 114.395 123.974 133.770 1.00 109.07 140 LYS D O 1
ATOM 12803 N N . LEU E 5 141 ? 115.868 122.738 134.943 1.00 102.88 141 LEU D N 1
ATOM 12804 C CA . LEU E 5 141 ? 116.590 123.914 135.418 1.00 100.87 141 LEU D CA 1
ATOM 12805 C C . LEU E 5 141 ? 117.300 124.631 134.279 1.00 98.89 141 LEU D C 1
ATOM 12806 O O . LEU E 5 141 ? 117.415 125.861 134.300 1.00 98.30 141 LEU D O 1
ATOM 12808 N N . ILE E 5 142 ? 117.785 123.885 133.286 1.00 102.89 142 ILE D N 1
ATOM 12809 C CA . ILE E 5 142 ? 118.424 124.516 132.137 1.00 105.59 142 ILE D CA 1
ATOM 12810 C C . ILE E 5 142 ? 117.401 125.283 131.310 1.00 108.49 142 ILE D C 1
ATOM 12811 O O . ILE E 5 142 ? 117.674 126.389 130.828 1.00 109.80 142 ILE D O 1
ATOM 12813 N N . ASP E 5 143 ? 116.210 124.708 131.127 1.00 105.33 143 ASP D N 1
ATOM 12814 C CA . ASP E 5 143 ? 115.184 125.360 130.321 1.00 101.83 143 ASP D CA 1
ATOM 12815 C C . ASP E 5 143 ? 114.609 126.579 131.030 1.00 101.28 143 ASP D C 1
ATOM 12816 O O . ASP E 5 143 ? 114.273 127.576 130.381 1.00 100.78 143 ASP D O 1
ATOM 12818 N N . ASP E 5 144 ? 114.497 126.524 132.360 1.00 102.61 144 ASP D N 1
ATOM 12819 C CA . ASP E 5 144 ? 113.916 127.637 133.104 1.00 102.49 144 ASP D CA 1
ATOM 12820 C C . ASP E 5 144 ? 114.728 128.916 132.962 1.00 102.43 144 ASP D C 1
ATOM 12821 O O . ASP E 5 144 ? 114.218 129.999 133.269 1.00 101.08 144 ASP D O 1
ATOM 12823 N N . GLN E 5 145 ? 115.978 128.818 132.514 1.00 107.94 145 GLN D N 1
ATOM 12824 C CA . GLN E 5 145 ? 116.796 129.982 132.211 1.00 108.32 145 GLN D CA 1
ATOM 12825 C C . GLN E 5 145 ? 116.665 130.421 130.758 1.00 107.95 145 GLN D C 1
ATOM 12826 O O . GLN E 5 145 ? 117.569 131.084 130.237 1.00 111.13 145 GLN D O 1
ATOM 12828 N N . ASP E 5 146 ? 115.562 130.062 130.099 1.00 103.08 146 ASP D N 1
ATOM 12829 C CA . ASP E 5 146 ? 115.304 130.448 128.712 1.00 105.59 146 ASP D CA 1
ATOM 12830 C C . ASP E 5 146 ? 116.425 129.986 127.785 1.00 104.76 146 ASP D C 1
ATOM 12831 O O . ASP E 5 146 ? 116.863 130.717 126.895 1.00 106.47 146 ASP D O 1
ATOM 12833 N N . ILE E 5 147 ? 116.897 128.764 127.998 1.00 104.74 147 ILE D N 1
ATOM 12834 C CA . ILE E 5 147 ? 117.928 128.156 127.167 1.00 106.33 147 ILE D CA 1
ATOM 12835 C C . ILE E 5 147 ? 117.273 127.024 126.390 1.00 106.56 147 ILE D C 1
ATOM 12836 O O . ILE E 5 147 ? 116.963 125.967 126.955 1.00 106.37 147 ILE D O 1
ATOM 12838 N N . SER E 5 148 ? 117.066 127.237 125.095 1.00 109.08 148 SER D N 1
ATOM 12839 C CA . SER E 5 148 ? 116.405 126.250 124.243 1.00 110.79 148 SER D CA 1
ATOM 12840 C C . SER E 5 148 ? 117.391 125.209 123.725 1.00 111.61 148 SER D C 1
ATOM 12841 O O . SER E 5 148 ? 117.480 124.944 122.527 1.00 110.46 148 SER D O 1
ATOM 12843 N N . ILE E 5 149 ? 118.144 124.606 124.641 1.00 107.02 149 ILE D N 1
ATOM 12844 C CA . ILE E 5 149 ? 119.105 123.560 124.317 1.00 103.27 149 ILE D CA 1
ATOM 12845 C C . ILE E 5 149 ? 118.909 122.414 125.297 1.00 102.03 149 ILE D C 1
ATOM 12846 O O . ILE E 5 149 ? 118.843 122.635 126.511 1.00 102.28 149 ILE D O 1
ATOM 12848 N N . SER E 5 150 ? 118.808 121.198 124.772 1.00 93.64 150 SER D N 1
ATOM 12849 C CA . SER E 5 150 ? 118.702 120.019 125.617 1.00 93.96 150 SER D CA 1
ATOM 12850 C C . SER E 5 150 ? 120.082 119.611 126.115 1.00 97.02 150 SER D C 1
ATOM 12851 O O . SER E 5 150 ? 121.058 119.616 125.359 1.00 95.76 150 SER D O 1
ATOM 12853 N N . LEU E 5 151 ? 120.157 119.256 127.396 1.00 90.11 151 LEU D N 1
ATOM 12854 C CA . LEU E 5 151 ? 121.427 118.878 128.002 1.00 83.81 151 LEU D CA 1
ATOM 12855 C C . LEU E 5 151 ? 121.969 117.616 127.348 1.00 83.46 151 LEU D C 1
ATOM 12856 O O . LEU E 5 151 ? 121.435 116.522 127.554 1.00 85.09 151 LEU D O 1
ATOM 12858 N N . LEU E 5 152 ? 123.023 117.759 126.550 1.00 80.64 152 LEU D N 1
ATOM 12859 C CA . LEU E 5 152 ? 123.662 116.622 125.905 1.00 84.33 152 LEU D CA 1
ATOM 12860 C C . LEU E 5 152 ? 124.933 116.168 126.608 1.00 86.50 152 LEU D C 1
ATOM 12861 O O . LEU E 5 152 ? 125.311 114.999 126.483 1.00 83.95 152 LEU D O 1
ATOM 12863 N N . SER E 5 153 ? 125.598 117.058 127.345 1.00 75.29 153 SER D N 1
ATOM 12864 C CA . SER E 5 153 ? 126.830 116.709 128.043 1.00 71.65 153 SER D CA 1
ATOM 12865 C C . SER E 5 153 ? 127.097 117.744 129.124 1.00 72.60 153 SER D C 1
ATOM 12866 O O . SER E 5 153 ? 126.992 118.947 128.868 1.00 71.47 153 SER D O 1
ATOM 12868 N N . LEU E 5 154 ? 127.441 117.278 130.324 1.00 65.84 154 LEU D N 1
ATOM 12869 C CA . LEU E 5 154 ? 127.814 118.150 131.432 1.00 61.79 154 LEU D CA 1
ATOM 12870 C C . LEU E 5 154 ? 129.205 117.760 131.912 1.00 63.66 154 LEU D C 1
ATOM 12871 O O . LEU E 5 154 ? 129.422 116.618 132.332 1.00 66.73 154 LEU D O 1
ATOM 12873 N N . ARG E 5 155 ? 130.140 118.705 131.850 1.00 60.50 155 ARG D N 1
ATOM 12874 C CA . ARG E 5 155 ? 131.505 118.511 132.323 1.00 59.75 155 ARG D CA 1
ATOM 12875 C C . ARG E 5 155 ? 131.746 119.424 133.514 1.00 57.81 155 ARG D C 1
ATOM 12876 O O . ARG E 5 155 ? 131.373 120.601 133.482 1.00 61.81 155 ARG D O 1
ATOM 12878 N N . ILE E 5 156 ? 132.361 118.884 134.560 1.00 39.78 156 ILE D N 1
ATOM 12879 C CA . ILE E 5 156 ? 132.521 119.641 135.792 1.00 44.55 156 ILE D CA 1
ATOM 12880 C C . ILE E 5 156 ? 133.623 120.681 135.623 1.00 44.63 156 ILE D C 1
ATOM 12881 O O . ILE E 5 156 ? 134.431 120.632 134.693 1.00 39.04 156 ILE D O 1
ATOM 12883 N N . LEU E 5 157 ? 133.619 121.664 136.520 1.00 39.78 157 LEU D N 1
ATOM 12884 C CA . LEU E 5 157 ? 134.628 122.712 136.508 1.00 30.89 157 LEU D CA 1
ATOM 12885 C C . LEU E 5 157 ? 135.207 122.935 137.898 1.00 31.44 157 LEU D C 1
ATOM 12886 O O . LEU E 5 157 ? 136.390 123.262 138.031 1.00 43.75 157 LEU D O 1
ATOM 12888 N N . SER E 5 158 ? 134.396 122.751 138.936 1.00 25.97 158 SER D N 1
ATOM 12889 C CA . SER E 5 158 ? 134.848 122.996 140.300 1.00 33.04 158 SER D CA 1
ATOM 12890 C C . SER E 5 158 ? 133.779 122.509 141.266 1.00 40.29 158 SER D C 1
ATOM 12891 O O . SER E 5 158 ? 132.652 122.200 140.872 1.00 39.17 158 SER D O 1
ATOM 12893 N N . PHE E 5 159 ? 134.155 122.443 142.545 1.00 50.00 159 PHE D N 1
ATOM 12894 C CA . PHE E 5 159 ? 133.218 122.107 143.617 1.00 45.78 159 PHE D CA 1
ATOM 12895 C C . PHE E 5 159 ? 133.759 122.728 144.902 1.00 43.04 159 PHE D C 1
ATOM 12896 O O . PHE E 5 159 ? 134.647 122.155 145.539 1.00 52.08 159 PHE D O 1
ATOM 12898 N N . HIS E 5 160 ? 133.226 123.887 145.277 1.00 29.99 160 HIS D N 1
ATOM 12899 C CA . HIS E 5 160 ? 133.745 124.629 146.418 1.00 36.87 160 HIS D CA 1
ATOM 12900 C C . HIS E 5 160 ? 132.600 125.227 147.216 1.00 41.51 160 HIS D C 1
ATOM 12901 O O . HIS E 5 160 ? 131.693 125.835 146.641 1.00 45.21 160 HIS D O 1
ATOM 12903 N N . ASN E 5 161 ? 132.661 125.063 148.538 1.00 39.98 161 ASN D N 1
ATOM 12904 C CA . ASN E 5 161 ? 131.653 125.594 149.454 1.00 39.30 161 ASN D CA 1
ATOM 12905 C C . ASN E 5 161 ? 130.251 125.166 149.036 1.00 41.38 161 ASN D C 1
ATOM 12906 O O . ASN E 5 161 ? 129.309 125.960 149.035 1.00 40.07 161 ASN D O 1
ATOM 12908 N N . ASN E 5 162 ? 130.120 123.896 148.658 1.00 42.96 162 ASN D N 1
ATOM 12909 C CA . ASN E 5 162 ? 128.881 123.289 148.180 1.00 43.03 162 ASN D CA 1
ATOM 12910 C C . ASN E 5 162 ? 128.350 123.943 146.911 1.00 42.73 162 ASN D C 1
ATOM 12911 O O . ASN E 5 162 ? 127.224 123.651 146.495 1.00 43.75 162 ASN D O 1
ATOM 12913 N N . THR E 5 163 ? 129.133 124.811 146.278 1.00 43.56 163 THR D N 1
ATOM 12914 C CA . THR E 5 163 ? 128.736 125.486 145.052 1.00 43.99 163 THR D CA 1
ATOM 12915 C C . THR E 5 163 ? 129.549 124.934 143.892 1.00 40.85 163 THR D C 1
ATOM 12916 O O . THR E 5 163 ? 130.782 124.950 143.930 1.00 48.53 163 THR D O 1
ATOM 12918 N N . SER E 5 164 ? 128.858 124.466 142.862 1.00 29.20 164 SER D N 1
ATOM 12919 C CA . SER E 5 164 ? 129.486 123.823 141.723 1.00 29.43 164 SER D CA 1
ATOM 12920 C C . SER E 5 164 ? 129.266 124.652 140.468 1.00 37.13 164 SER D C 1
ATOM 12921 O O . SER E 5 164 ? 128.160 125.138 140.217 1.00 49.17 164 SER D O 1
ATOM 12923 N N . LEU E 5 165 ? 130.327 124.812 139.687 1.00 37.93 165 LEU D N 1
ATOM 12924 C CA . LEU E 5 165 ? 130.256 125.440 138.377 1.00 42.22 165 LEU D CA 1
ATOM 12925 C C . LEU E 5 165 ? 130.321 124.358 137.311 1.00 40.65 165 LEU D C 1
ATOM 12926 O O . LEU E 5 165 ? 131.211 123.502 137.344 1.00 50.86 165 LEU D O 1
ATOM 12928 N N . LEU E 5 166 ? 129.376 124.389 136.377 1.00 33.69 166 LEU D N 1
ATOM 12929 C CA . LEU E 5 166 ? 129.297 123.396 135.318 1.00 33.63 166 LEU D CA 1
ATOM 12930 C C . LEU E 5 166 ? 129.137 124.100 133.983 1.00 36.60 166 LEU D C 1
ATOM 12931 O O . LEU E 5 166 ? 128.330 125.025 133.861 1.00 39.60 166 LEU D O 1
ATOM 12933 N N . PHE E 5 167 ? 129.904 123.667 132.988 1.00 30.37 167 PHE D N 1
ATOM 12934 C CA . PHE E 5 167 ? 129.756 124.169 131.628 1.00 28.54 167 PHE D CA 1
ATOM 12935 C C . PHE E 5 167 ? 128.738 123.292 130.907 1.00 43.22 167 PHE D C 1
ATOM 12936 O O . PHE E 5 167 ? 129.107 122.338 130.216 1.00 48.68 167 PHE D O 1
ATOM 12938 N N . ILE E 5 168 ? 127.454 123.622 131.066 1.00 48.00 168 ILE D N 1
ATOM 12939 C CA . ILE E 5 168 ? 126.359 122.827 130.515 1.00 39.59 168 ILE D CA 1
ATOM 12940 C C . ILE E 5 168 ? 126.348 122.975 129.003 1.00 41.08 168 ILE D C 1
ATOM 12941 O O . ILE E 5 168 ? 126.562 124.071 128.474 1.00 38.24 168 ILE D O 1
ATOM 12943 N N . ASN E 5 169 ? 126.120 121.862 128.307 1.00 52.77 169 ASN D N 1
ATOM 12944 C CA . ASN E 5 169 ? 126.069 121.817 126.845 1.00 55.11 169 ASN D CA 1
ATOM 12945 C C . ASN E 5 169 ? 127.320 122.410 126.213 1.00 48.44 169 ASN D C 1
ATOM 12946 O O . ASN E 5 169 ? 127.309 122.783 125.038 1.00 49.84 169 ASN D O 1
ATOM 12948 N N . LYS E 5 170 ? 128.396 122.507 126.987 1.00 39.95 170 LYS D N 1
ATOM 12949 C CA . LYS E 5 170 ? 129.644 123.153 126.599 1.00 44.53 170 LYS D CA 1
ATOM 12950 C C . LYS E 5 170 ? 129.467 124.627 126.257 1.00 53.25 170 LYS D C 1
ATOM 12951 O O . LYS E 5 170 ? 130.399 125.252 125.740 1.00 64.10 170 LYS D O 1
ATOM 12953 N N . CYS E 5 171 ? 128.308 125.207 126.541 1.00 41.63 171 CYS D N 1
ATOM 12954 C CA . CYS E 5 171 ? 128.048 126.586 126.144 1.00 39.41 171 CYS D CA 1
ATOM 12955 C C . CYS E 5 171 ? 127.564 127.466 127.282 1.00 37.30 171 CYS D C 1
ATOM 12956 O O . CYS E 5 171 ? 127.931 128.640 127.336 1.00 35.20 171 CYS D O 1
ATOM 12958 N N . VAL E 5 172 ? 126.755 126.937 128.191 1.00 33.66 172 VAL D N 1
ATOM 12959 C CA . VAL E 5 172 ? 126.166 127.726 129.265 1.00 29.79 172 VAL D CA 1
ATOM 12960 C C . VAL E 5 172 ? 126.914 127.421 130.552 1.00 33.47 172 VAL D C 1
ATOM 12961 O O . VAL E 5 172 ? 126.876 126.289 131.048 1.00 40.54 172 VAL D O 1
ATOM 12963 N N . ILE E 5 173 ? 127.586 128.428 131.102 1.00 35.67 173 ILE D N 1
ATOM 12964 C CA . ILE E 5 173 ? 128.334 128.265 132.344 1.00 37.22 173 ILE D CA 1
ATOM 12965 C C . ILE E 5 173 ? 127.368 128.479 133.502 1.00 32.69 173 ILE D C 1
ATOM 12966 O O . ILE E 5 173 ? 127.305 129.566 134.078 1.00 33.97 173 ILE D O 1
ATOM 12968 N N . LEU E 5 174 ? 126.640 127.432 133.866 1.00 32.62 174 LEU D N 1
ATOM 12969 C CA . LEU E 5 174 ? 125.608 127.498 134.893 1.00 35.06 174 LEU D CA 1
ATOM 12970 C C . LEU E 5 174 ? 126.254 127.230 136.244 1.00 32.25 174 LEU D C 1
ATOM 12971 O O . LEU E 5 174 ? 126.799 126.146 136.474 1.00 40.83 174 LEU D O 1
ATOM 12973 N N . HIS E 5 175 ? 126.193 128.213 137.134 1.00 32.57 175 HIS D N 1
ATOM 12974 C CA . HIS E 5 175 ? 126.778 128.090 138.464 1.00 43.24 175 HIS D CA 1
ATOM 12975 C C . HIS E 5 175 ? 125.698 127.606 139.421 1.00 36.76 175 HIS D C 1
ATOM 12976 O O . HIS E 5 175 ? 124.943 128.404 139.979 1.00 44.94 175 HIS D O 1
ATOM 12978 N N . ILE E 5 176 ? 125.632 126.298 139.627 1.00 22.66 176 ILE D N 1
ATOM 12979 C CA . ILE E 5 176 ? 124.653 125.704 140.517 1.00 29.70 176 ILE D CA 1
ATOM 12980 C C . ILE E 5 176 ? 125.015 126.057 141.951 1.00 36.60 176 ILE D C 1
ATOM 12981 O O . ILE E 5 176 ? 126.078 126.612 142.236 1.00 40.34 176 ILE D O 1
ATOM 12983 N N . ILE E 5 177 ? 124.100 125.762 142.870 1.00 52.11 177 ILE D N 1
ATOM 12984 C CA . ILE E 5 177 ? 124.357 125.883 144.300 1.00 54.54 177 ILE D CA 1
ATOM 12985 C C . ILE E 5 177 ? 123.474 124.881 145.029 1.00 58.82 177 ILE D C 1
ATOM 12986 O O . ILE E 5 177 ? 122.243 124.991 144.987 1.00 63.00 177 ILE D O 1
ATOM 12988 N N . PHE E 5 178 ? 124.095 123.914 145.698 1.00 63.71 178 PHE D N 1
ATOM 12989 C CA . PHE E 5 178 ? 123.337 122.968 146.503 1.00 60.99 178 PHE D CA 1
ATOM 12990 C C . PHE E 5 178 ? 123.364 123.448 147.947 1.00 66.60 178 PHE D C 1
ATOM 12991 O O . PHE E 5 178 ? 124.275 123.094 148.707 1.00 71.19 178 PHE D O 1
ATOM 12993 N N . PRO E 5 179 ? 122.389 124.246 148.361 1.00 80.17 179 PRO D N 1
ATOM 12994 C CA . PRO E 5 179 ? 122.466 124.924 149.658 1.00 79.39 179 PRO D CA 1
ATOM 12995 C C . PRO E 5 179 ? 121.938 124.038 150.781 1.00 81.23 179 PRO D C 1
ATOM 12996 O O . PRO E 5 179 ? 121.500 122.910 150.571 1.00 81.31 179 PRO D O 1
ATOM 12998 N N . GLU E 5 180 ? 121.987 124.583 151.992 1.00 94.54 180 GLU D N 1
ATOM 12999 C CA . GLU E 5 180 ? 121.541 123.859 153.169 1.00 95.61 180 GLU D CA 1
ATOM 13000 C C . GLU E 5 180 ? 120.020 123.713 153.162 1.00 99.46 180 GLU D C 1
ATOM 13001 O O . GLU E 5 180 ? 119.313 124.270 152.317 1.00 100.94 180 GLU D O 1
ATOM 13003 N N . ARG E 5 181 ? 119.521 122.937 154.128 1.00 109.87 181 ARG D N 1
ATOM 13004 C CA . ARG E 5 181 ? 118.092 122.654 154.272 1.00 110.81 181 ARG D CA 1
ATOM 13005 C C . ARG E 5 181 ? 117.518 121.987 153.025 1.00 110.12 181 ARG D C 1
ATOM 13006 O O . ARG E 5 181 ? 116.339 122.161 152.704 1.00 111.53 181 ARG D O 1
ATOM 13008 N N . ASP E 5 182 ? 118.353 121.219 152.322 1.00 106.94 182 ASP D N 1
ATOM 13009 C CA . ASP E 5 182 ? 117.941 120.466 151.135 1.00 106.72 182 ASP D CA 1
ATOM 13010 C C . ASP E 5 182 ? 117.303 121.376 150.088 1.00 107.64 182 ASP D C 1
ATOM 13011 O O . ASP E 5 182 ? 116.345 121.002 149.408 1.00 108.66 182 ASP D O 1
ATOM 13013 N N . ALA E 5 183 ? 117.837 122.587 149.960 1.00 104.43 183 ALA D N 1
ATOM 13014 C CA . ALA E 5 183 ? 117.358 123.507 148.940 1.00 104.26 183 ALA D CA 1
ATOM 13015 C C . ALA E 5 183 ? 117.701 122.979 147.553 1.00 105.19 183 ALA D C 1
ATOM 13016 O O . ALA E 5 183 ? 118.764 122.388 147.341 1.00 104.35 183 ALA D O 1
ATOM 13018 N N . ALA E 5 184 ? 116.792 123.193 146.607 1.00 96.13 184 ALA D N 1
ATOM 13019 C CA . ALA E 5 184 ? 116.986 122.693 145.255 1.00 94.82 184 ALA D CA 1
ATOM 13020 C C . ALA E 5 184 ? 118.150 123.405 144.579 1.00 92.28 184 ALA D C 1
ATOM 13021 O O . ALA E 5 184 ? 118.527 124.520 144.949 1.00 90.62 184 ALA D O 1
ATOM 13023 N N . ILE E 5 185 ? 118.727 122.740 143.580 1.00 82.61 185 ILE D N 1
ATOM 13024 C CA . ILE E 5 185 ? 119.861 123.282 142.841 1.00 84.57 185 ILE D CA 1
ATOM 13025 C C . ILE E 5 185 ? 119.370 124.322 141.842 1.00 84.48 185 ILE D C 1
ATOM 13026 O O . ILE E 5 185 ? 118.864 123.978 140.768 1.00 82.55 185 ILE D O 1
ATOM 13028 N N . ARG E 5 186 ? 119.520 125.597 142.188 1.00 74.89 186 ARG D N 1
ATOM 13029 C CA . ARG E 5 186 ? 119.094 126.703 141.342 1.00 73.54 186 ARG D CA 1
ATOM 13030 C C . ARG E 5 186 ? 120.313 127.499 140.901 1.00 69.90 186 ARG D C 1
ATOM 13031 O O . ARG E 5 186 ? 121.156 127.860 141.728 1.00 69.97 186 ARG D O 1
ATOM 13033 N N . VAL E 5 187 ? 120.395 127.778 139.604 1.00 51.12 187 VAL D N 1
ATOM 13034 C CA . VAL E 5 187 ? 121.550 128.460 139.033 1.00 52.34 187 VAL D CA 1
ATOM 13035 C C . VAL E 5 187 ? 121.549 129.919 139.463 1.00 49.71 187 VAL D C 1
ATOM 13036 O O . VAL E 5 187 ? 120.740 130.719 138.981 1.00 49.37 187 VAL D O 1
ATOM 13038 N N . LEU E 5 188 ? 122.461 130.277 140.369 1.00 44.74 188 LEU D N 1
ATOM 13039 C CA . LEU E 5 188 ? 122.585 131.665 140.796 1.00 40.30 188 LEU D CA 1
ATOM 13040 C C . LEU E 5 188 ? 123.152 132.551 139.698 1.00 43.66 188 LEU D C 1
ATOM 13041 O O . LEU E 5 188 ? 123.167 133.777 139.852 1.00 47.85 188 LEU D O 1
ATOM 13043 N N . ASN E 5 189 ? 123.637 131.961 138.610 1.00 44.72 189 ASN D N 1
ATOM 13044 C CA . ASN E 5 189 ? 124.048 132.697 137.424 1.00 44.32 189 ASN D CA 1
ATOM 13045 C C . ASN E 5 189 ? 124.029 131.750 136.239 1.00 43.44 189 ASN D C 1
ATOM 13046 O O . ASN E 5 189 ? 124.318 130.560 136.384 1.00 51.44 189 ASN D O 1
ATOM 13048 N N . CYS E 5 190 ? 123.679 132.276 135.069 1.00 22.20 190 CYS D N 1
ATOM 13049 C CA . CYS E 5 190 ? 123.681 131.471 133.851 1.00 21.48 190 CYS D CA 1
ATOM 13050 C C . CYS E 5 190 ? 123.912 132.422 132.684 1.00 26.10 190 CYS D C 1
ATOM 13051 O O . CYS E 5 190 ? 122.971 133.055 132.200 1.00 39.71 190 CYS D O 1
ATOM 13053 N N . PHE E 5 191 ? 125.158 132.511 132.240 1.00 19.15 191 PHE D N 1
ATOM 13054 C CA . PHE E 5 191 ? 125.549 133.399 131.160 1.00 24.09 191 PHE D CA 1
ATOM 13055 C C . PHE E 5 191 ? 126.023 132.568 129.983 1.00 26.97 191 PHE D C 1
ATOM 13056 O O . PHE E 5 191 ? 127.019 131.847 130.091 1.00 39.16 191 PHE D O 1
ATOM 13058 N N . THR E 5 192 ? 125.318 132.673 128.864 1.00 22.98 192 THR D N 1
ATOM 13059 C CA . THR E 5 192 ? 125.765 132.020 127.646 1.00 24.34 192 THR D CA 1
ATOM 13060 C C . THR E 5 192 ? 127.108 132.591 127.224 1.00 26.44 192 THR D C 1
ATOM 13061 O O . THR E 5 192 ? 127.415 133.756 127.485 1.00 24.08 192 THR D O 1
ATOM 13063 N N . LEU E 5 193 ? 127.918 131.758 126.595 1.00 40.67 193 LEU D N 1
ATOM 13064 C CA . LEU E 5 193 ? 129.245 132.190 126.194 1.00 43.68 193 LEU D CA 1
ATOM 13065 C C . LEU E 5 193 ? 129.128 133.299 125.156 1.00 40.81 193 LEU D C 1
ATOM 13066 O O . LEU E 5 193 ? 128.513 133.093 124.101 1.00 40.08 193 LEU D O 1
ATOM 13068 N N . PRO E 5 194 ? 129.711 134.466 125.397 1.00 37.57 194 PRO D N 1
ATOM 13069 C CA . PRO E 5 194 ? 129.623 135.540 124.402 1.00 41.72 194 PRO D CA 1
ATOM 13070 C C . PRO E 5 194 ? 130.428 135.215 123.159 1.00 44.65 194 PRO D C 1
ATOM 13071 O O . PRO E 5 194 ? 131.319 135.970 122.763 1.00 49.00 194 PRO D O 1
ATOM 13073 N N . LEU E 5 195 ? 130.120 134.085 122.543 1.00 54.03 195 LEU D N 1
ATOM 13074 C CA . LEU E 5 195 ? 130.795 133.619 121.345 1.00 56.70 195 LEU D CA 1
ATOM 13075 C C . LEU E 5 195 ? 129.777 132.934 120.451 1.00 64.36 195 LEU D C 1
ATOM 13076 O O . LEU E 5 195 ? 128.722 132.494 120.921 1.00 62.26 195 LEU D O 1
ATOM 13078 N N . PRO E 5 196 ? 130.060 132.837 119.156 1.00 87.58 196 PRO D N 1
ATOM 13079 C CA . PRO E 5 196 ? 129.146 132.132 118.254 1.00 85.84 196 PRO D CA 1
ATOM 13080 C C . PRO E 5 196 ? 129.147 130.636 118.521 1.00 85.99 196 PRO D C 1
ATOM 13081 O O . PRO E 5 196 ? 130.069 130.078 119.121 1.00 84.58 196 PRO D O 1
ATOM 13083 N N . ALA E 5 197 ? 128.079 129.982 118.058 1.00 87.63 197 ALA D N 1
ATOM 13084 C CA . ALA E 5 197 ? 127.959 128.538 118.220 1.00 87.88 197 ALA D CA 1
ATOM 13085 C C . ALA E 5 197 ? 129.014 127.778 117.427 1.00 88.72 197 ALA D C 1
ATOM 13086 O O . ALA E 5 197 ? 129.184 126.573 117.642 1.00 85.98 197 ALA D O 1
ATOM 13088 N N . GLN E 5 198 ? 129.716 128.448 116.509 1.00 91.31 198 GLN D N 1
ATOM 13089 C CA . GLN E 5 198 ? 130.773 127.785 115.754 1.00 89.88 198 GLN D CA 1
ATOM 13090 C C . GLN E 5 198 ? 131.887 127.302 116.673 1.00 92.05 198 GLN D C 1
ATOM 13091 O O . GLN E 5 198 ? 132.428 126.207 116.482 1.00 90.95 198 GLN D O 1
ATOM 13093 N N . ALA E 5 199 ? 132.247 128.107 117.672 1.00 95.53 199 ALA D N 1
ATOM 13094 C CA . ALA E 5 199 ? 133.283 127.745 118.629 1.00 96.38 199 ALA D CA 1
ATOM 13095 C C . ALA E 5 199 ? 132.748 127.494 120.033 1.00 94.85 199 ALA D C 1
ATOM 13096 O O . ALA E 5 199 ? 133.518 127.074 120.904 1.00 93.22 199 ALA D O 1
ATOM 13098 N N . VAL E 5 200 ? 131.459 127.742 120.276 1.00 77.77 200 VAL D N 1
ATOM 13099 C CA . VAL E 5 200 ? 130.904 127.544 121.612 1.00 73.71 200 VAL D CA 1
ATOM 13100 C C . VAL E 5 200 ? 130.865 126.065 121.964 1.00 68.83 200 VAL D C 1
ATOM 13101 O O . VAL E 5 200 ? 131.108 125.682 123.112 1.00 71.68 200 VAL D O 1
ATOM 13103 N N . ASP E 5 201 ? 130.568 125.212 120.993 1.00 67.53 201 ASP D N 1
ATOM 13104 C CA . ASP E 5 201 ? 130.463 123.785 121.256 1.00 70.92 201 ASP D CA 1
ATOM 13105 C C . ASP E 5 201 ? 131.807 123.069 121.231 1.00 74.58 201 ASP D C 1
ATOM 13106 O O . ASP E 5 201 ? 131.845 121.857 121.468 1.00 75.66 201 ASP D O 1
ATOM 13108 N N . MET E 5 202 ? 132.904 123.775 120.955 1.00 77.53 202 MET D N 1
ATOM 13109 C CA . MET E 5 202 ? 134.229 123.172 120.864 1.00 78.48 202 MET D CA 1
ATOM 13110 C C . MET E 5 202 ? 135.069 123.437 122.114 1.00 80.34 202 MET D C 1
ATOM 13111 O O . MET E 5 202 ? 136.299 123.347 122.075 1.00 74.94 202 MET D O 1
ATOM 13113 N N . ILE E 5 203 ? 134.417 123.757 123.230 1.00 70.34 203 ILE D N 1
ATOM 13114 C CA . ILE E 5 203 ? 135.113 124.041 124.480 1.00 63.25 203 ILE D CA 1
ATOM 13115 C C . ILE E 5 203 ? 135.684 122.750 125.055 1.00 69.60 203 ILE D C 1
ATOM 13116 O O . ILE E 5 203 ? 135.172 121.653 124.806 1.00 71.30 203 ILE D O 1
ATOM 13118 N N . ILE E 5 204 ? 136.760 122.878 125.835 1.00 57.51 204 ILE D N 1
ATOM 13119 C CA . ILE E 5 204 ? 137.440 121.713 126.396 1.00 51.32 204 ILE D CA 1
ATOM 13120 C C . ILE E 5 204 ? 137.498 121.795 127.917 1.00 49.17 204 ILE D C 1
ATOM 13121 O O . ILE E 5 204 ? 136.940 120.942 128.614 1.00 50.68 204 ILE D O 1
ATOM 13123 N N . ASP E 5 205 ? 138.162 122.823 128.442 1.00 36.63 205 ASP D N 1
ATOM 13124 C CA . ASP E 5 205 ? 138.443 122.939 129.866 1.00 29.50 205 ASP D CA 1
ATOM 13125 C C . ASP E 5 205 ? 137.700 124.122 130.467 1.00 29.87 205 ASP D C 1
ATOM 13126 O O . ASP E 5 205 ? 137.609 125.188 129.853 1.00 33.12 205 ASP D O 1
ATOM 13128 N N . THR E 5 206 ? 137.171 123.925 131.672 1.00 20.96 206 THR D N 1
ATOM 13129 C CA . THR E 5 206 ? 136.497 124.969 132.436 1.00 15.37 206 THR D CA 1
ATOM 13130 C C . THR E 5 206 ? 137.186 125.085 133.788 1.00 24.68 206 THR D C 1
ATOM 13131 O O . THR E 5 206 ? 136.883 124.322 134.710 1.00 29.72 206 THR D O 1
ATOM 13133 N N . GLN E 5 207 ? 138.105 126.043 133.907 1.00 27.77 207 GLN D N 1
ATOM 13134 C CA . GLN E 5 207 ? 138.962 126.192 135.076 1.00 15.06 207 GLN D CA 1
ATOM 13135 C C . GLN E 5 207 ? 138.602 127.465 135.822 1.00 17.78 207 GLN D C 1
ATOM 13136 O O . GLN E 5 207 ? 138.610 128.553 135.239 1.00 34.71 207 GLN D O 1
ATOM 13138 N N . LEU E 5 208 ? 138.295 127.333 137.104 1.00 5.85 208 LEU D N 1
ATOM 13139 C CA . LEU E 5 208 ? 138.021 128.477 137.960 1.00 18.99 208 LEU D CA 1
ATOM 13140 C C . LEU E 5 208 ? 139.239 128.737 138.837 1.00 35.41 208 LEU D C 1
ATOM 13141 O O . LEU E 5 208 ? 139.607 127.891 139.660 1.00 41.40 208 LEU D O 1
ATOM 13143 N N . CYS E 5 209 ? 139.859 129.904 138.663 1.00 33.80 209 CYS D N 1
ATOM 13144 C CA . CYS E 5 209 ? 141.062 130.293 139.400 1.00 28.87 209 CYS D CA 1
ATOM 13145 C C . CYS E 5 209 ? 140.814 131.671 140.002 1.00 32.84 209 CYS D C 1
ATOM 13146 O O . CYS E 5 209 ? 141.128 132.689 139.382 1.00 35.57 209 CYS D O 1
ATOM 13148 N N . ARG E 5 210 ? 140.251 131.691 141.209 1.00 41.97 210 ARG D N 1
ATOM 13149 C CA . ARG E 5 210 ? 139.973 132.928 141.939 1.00 46.25 210 ARG D CA 1
ATOM 13150 C C . ARG E 5 210 ? 138.999 133.826 141.177 1.00 52.09 210 ARG D C 1
ATOM 13151 O O . ARG E 5 210 ? 139.064 135.054 141.259 1.00 47.22 210 ARG D O 1
ATOM 13153 N N . GLY E 5 211 ? 138.085 133.208 140.430 1.00 45.99 211 GLY D N 1
ATOM 13154 C CA . GLY E 5 211 ? 137.003 133.908 139.779 1.00 35.19 211 GLY D CA 1
ATOM 13155 C C . GLY E 5 211 ? 137.193 134.167 138.297 1.00 39.72 211 GLY D C 1
ATOM 13156 O O . GLY E 5 211 ? 136.212 134.477 137.613 1.00 48.07 211 GLY D O 1
ATOM 13157 N N . ILE E 5 212 ? 138.411 134.047 137.779 1.00 29.57 212 ILE D N 1
ATOM 13158 C CA . ILE E 5 212 ? 138.666 134.324 136.356 1.00 24.52 212 ILE D CA 1
ATOM 13159 C C . ILE E 5 212 ? 138.404 133.019 135.617 1.00 25.25 212 ILE D C 1
ATOM 13160 O O . ILE E 5 212 ? 139.311 132.273 135.244 1.00 21.83 212 ILE D O 1
ATOM 13162 N N . LEU E 5 213 ? 137.126 132.759 135.361 1.00 32.13 213 LEU D N 1
ATOM 13163 C CA . LEU E 5 213 ? 136.720 131.537 134.682 1.00 28.83 213 LEU D CA 1
ATOM 13164 C C . LEU E 5 213 ? 137.250 131.538 133.258 1.00 30.82 213 LEU D C 1
ATOM 13165 O O . LEU E 5 213 ? 136.905 132.414 132.458 1.00 43.45 213 LEU D O 1
ATOM 13167 N N . PHE E 5 214 ? 138.085 130.561 132.939 1.00 23.35 214 PHE D N 1
ATOM 13168 C CA . PHE E 5 214 ? 138.619 130.402 131.599 1.00 23.86 214 PHE D CA 1
ATOM 13169 C C . PHE E 5 214 ? 137.970 129.196 130.942 1.00 24.35 214 PHE D C 1
ATOM 13170 O O . PHE E 5 214 ? 137.908 128.117 131.539 1.00 35.47 214 PHE D O 1
ATOM 13172 N N . VAL E 5 215 ? 137.483 129.381 129.722 1.00 21.54 215 VAL D N 1
ATOM 13173 C CA . VAL E 5 215 ? 136.970 128.293 128.905 1.00 31.60 215 VAL D CA 1
ATOM 13174 C C . VAL E 5 215 ? 137.848 128.196 127.667 1.00 37.53 215 VAL D C 1
ATOM 13175 O O . VAL E 5 215 ? 137.926 129.144 126.878 1.00 41.30 215 VAL D O 1
ATOM 13177 N N . LEU E 5 216 ? 138.503 127.056 127.496 1.00 42.11 216 LEU D N 1
ATOM 13178 C CA . LEU E 5 216 ? 139.409 126.835 126.381 1.00 39.37 216 LEU D CA 1
ATOM 13179 C C . LEU E 5 216 ? 138.668 126.153 125.242 1.00 52.89 216 LEU D C 1
ATOM 13180 O O . LEU E 5 216 ? 138.024 125.119 125.446 1.00 53.11 216 LEU D O 1
ATOM 13182 N N . SER E 5 217 ? 138.763 126.730 124.049 1.00 63.73 217 SER D N 1
ATOM 13183 C CA . SER E 5 217 ? 138.243 126.119 122.835 1.00 60.69 217 SER D CA 1
ATOM 13184 C C . SER E 5 217 ? 139.373 125.392 122.123 1.00 61.15 217 SER D C 1
ATOM 13185 O O . SER E 5 217 ? 140.508 125.877 122.085 1.00 62.46 217 SER D O 1
ATOM 13187 N N . SER E 5 218 ? 139.060 124.229 121.553 1.00 57.74 218 SER D N 1
ATOM 13188 C CA . SER E 5 218 ? 140.108 123.367 121.020 1.00 60.70 218 SER D CA 1
ATOM 13189 C C . SER E 5 218 ? 140.834 123.993 119.839 1.00 63.66 218 SER D C 1
ATOM 13190 O O . SER E 5 218 ? 141.888 123.489 119.438 1.00 63.56 218 SER D O 1
ATOM 13192 N N . LEU E 5 219 ? 140.295 125.070 119.268 1.00 59.71 219 LEU D N 1
ATOM 13193 C CA . LEU E 5 219 ? 140.920 125.727 118.129 1.00 55.74 219 LEU D CA 1
ATOM 13194 C C . LEU E 5 219 ? 142.069 126.643 118.526 1.00 50.46 219 LEU D C 1
ATOM 13195 O O . LEU E 5 219 ? 142.780 127.130 117.642 1.00 53.08 219 LEU D O 1
ATOM 13197 N N . GLY E 5 220 ? 142.269 126.890 119.817 1.00 44.89 220 GLY D N 1
ATOM 13198 C CA . GLY E 5 220 ? 143.414 127.667 120.246 1.00 52.28 220 GLY D CA 1
ATOM 13199 C C . GLY E 5 220 ? 143.113 129.050 120.784 1.00 54.90 220 GLY D C 1
ATOM 13200 O O . GLY E 5 220 ? 143.864 129.994 120.527 1.00 59.16 220 GLY D O 1
ATOM 13201 N N . TRP E 5 221 ? 142.021 129.189 121.529 1.00 52.46 221 TRP D N 1
ATOM 13202 C CA . TRP E 5 221 ? 141.688 130.449 122.174 1.00 50.68 221 TRP D CA 1
ATOM 13203 C C . TRP E 5 221 ? 141.170 130.172 123.575 1.00 46.92 221 TRP D C 1
ATOM 13204 O O . TRP E 5 221 ? 140.612 129.107 123.846 1.00 51.28 221 TRP D O 1
ATOM 13206 N N . ILE E 5 222 ? 141.357 131.142 124.464 1.00 28.84 222 ILE D N 1
ATOM 13207 C CA . ILE E 5 222 ? 140.922 131.039 125.852 1.00 34.29 222 ILE D CA 1
ATOM 13208 C C . ILE E 5 222 ? 140.150 132.304 126.190 1.00 29.47 222 ILE D C 1
ATOM 13209 O O . ILE E 5 222 ? 140.748 133.368 126.387 1.00 35.63 222 ILE D O 1
ATOM 13211 N N . TYR E 5 223 ? 138.831 132.191 126.279 1.00 27.66 223 TYR D N 1
ATOM 13212 C CA . TYR E 5 223 ? 137.967 133.340 126.517 1.00 29.80 223 TYR D CA 1
ATOM 13213 C C . TYR E 5 223 ? 137.811 133.536 128.018 1.00 22.12 223 TYR D C 1
ATOM 13214 O O . TYR E 5 223 ? 136.865 133.024 128.623 1.00 32.83 223 TYR D O 1
ATOM 13216 N N . ILE E 5 224 ? 138.712 134.306 128.610 1.00 14.93 224 ILE D N 1
ATOM 13217 C CA . ILE E 5 224 ? 138.715 134.543 130.044 1.00 15.99 224 ILE D CA 1
ATOM 13218 C C . ILE E 5 224 ? 137.475 135.368 130.360 1.00 18.59 224 ILE D C 1
ATOM 13219 O O . ILE E 5 224 ? 137.419 136.567 130.084 1.00 35.28 224 ILE D O 1
ATOM 13221 N N . PHE E 5 225 ? 136.477 134.720 130.936 1.00 17.85 225 PHE D N 1
ATOM 13222 C CA . PHE E 5 225 ? 135.279 135.370 131.432 1.00 18.68 225 PHE D CA 1
ATOM 13223 C C . PHE E 5 225 ? 135.328 135.462 132.951 1.00 26.19 225 PHE D C 1
ATOM 13224 O O . PHE E 5 225 ? 136.171 134.854 133.612 1.00 38.70 225 PHE D O 1
ATOM 13226 N N . ASP E 5 226 ? 134.411 136.241 133.505 1.00 27.60 226 ASP D N 1
ATOM 13227 C CA . ASP E 5 226 ? 134.300 136.405 134.945 1.00 33.13 226 ASP D CA 1
ATOM 13228 C C . ASP E 5 226 ? 132.984 135.810 135.418 1.00 40.07 226 ASP D C 1
ATOM 13229 O O . ASP E 5 226 ? 131.914 136.210 134.951 1.00 44.97 226 ASP D O 1
ATOM 13231 N N . VAL E 5 227 ? 133.065 134.859 136.350 1.00 42.61 227 VAL D N 1
ATOM 13232 C CA . VAL E 5 227 ? 131.867 134.216 136.870 1.00 45.33 227 VAL D CA 1
ATOM 13233 C C . VAL E 5 227 ? 130.993 135.197 137.634 1.00 51.24 227 VAL D C 1
ATOM 13234 O O . VAL E 5 227 ? 129.791 134.959 137.794 1.00 48.08 227 VAL D O 1
ATOM 13236 N N . VAL E 5 228 ? 131.569 136.298 138.119 1.00 57.27 228 VAL D N 1
ATOM 13237 C CA . VAL E 5 228 ? 130.783 137.277 138.862 1.00 59.42 228 VAL D CA 1
ATOM 13238 C C . VAL E 5 228 ? 129.785 137.981 137.947 1.00 60.31 228 VAL D C 1
ATOM 13239 O O . VAL E 5 228 ? 128.612 138.151 138.301 1.00 56.38 228 VAL D O 1
ATOM 13241 N N . ASP E 5 229 ? 130.227 138.399 136.762 1.00 54.54 229 ASP D N 1
ATOM 13242 C CA . ASP E 5 229 ? 129.390 139.176 135.856 1.00 48.82 229 ASP D CA 1
ATOM 13243 C C . ASP E 5 229 ? 129.124 138.501 134.521 1.00 51.38 229 ASP D C 1
ATOM 13244 O O . ASP E 5 229 ? 128.088 138.769 133.909 1.00 56.10 229 ASP D O 1
ATOM 13246 N N . GLY E 5 230 ? 130.021 137.639 134.053 1.00 43.61 230 GLY D N 1
ATOM 13247 C CA . GLY E 5 230 ? 129.856 136.983 132.775 1.00 37.56 230 GLY D CA 1
ATOM 13248 C C . GLY E 5 230 ? 130.514 137.679 131.609 1.00 33.31 230 GLY D C 1
ATOM 13249 O O . GLY E 5 230 ? 130.476 137.149 130.494 1.00 32.55 230 GLY D O 1
ATOM 13250 N N . THR E 5 231 ? 131.119 138.838 131.827 1.00 24.18 231 THR D N 1
ATOM 13251 C CA . THR E 5 231 ? 131.704 139.590 130.731 1.00 25.68 231 THR D CA 1
ATOM 13252 C C . THR E 5 231 ? 132.885 138.846 130.128 1.00 30.71 231 THR D C 1
ATOM 13253 O O . THR E 5 231 ? 133.596 138.106 130.811 1.00 45.31 231 THR D O 1
ATOM 13255 N N . TYR E 5 232 ? 133.093 139.046 128.829 1.00 16.49 232 TYR D N 1
ATOM 13256 C CA . TYR E 5 232 ? 134.335 138.617 128.193 1.00 14.96 232 TYR D CA 1
ATOM 13257 C C . TYR E 5 232 ? 135.406 139.612 128.628 1.00 25.97 232 TYR D C 1
ATOM 13258 O O . TYR E 5 232 ? 135.766 140.549 127.911 1.00 33.17 232 TYR D O 1
ATOM 13260 N N . VAL E 5 233 ? 135.915 139.402 129.847 1.00 27.56 233 VAL D N 1
ATOM 13261 C CA . VAL E 5 233 ? 136.823 140.366 130.462 1.00 18.64 233 VAL D CA 1
ATOM 13262 C C . VAL E 5 233 ? 138.111 140.476 129.664 1.00 15.04 233 VAL D C 1
ATOM 13263 O O . VAL E 5 233 ? 138.758 141.530 129.646 1.00 32.06 233 VAL D O 1
ATOM 13265 N N . ALA E 5 234 ? 138.506 139.402 128.994 1.00 5.09 234 ALA D N 1
ATOM 13266 C CA . ALA E 5 234 ? 139.692 139.438 128.155 1.00 18.80 234 ALA D CA 1
ATOM 13267 C C . ALA E 5 234 ? 139.612 138.300 127.154 1.00 13.10 234 ALA D C 1
ATOM 13268 O O . ALA E 5 234 ? 138.610 137.589 127.066 1.00 22.28 234 ALA D O 1
ATOM 13270 N N . HIS E 5 235 ? 140.683 138.145 126.391 1.00 16.78 235 HIS D N 1
ATOM 13271 C CA . HIS E 5 235 ? 140.829 137.048 125.453 1.00 21.09 235 HIS D CA 1
ATOM 13272 C C . HIS E 5 235 ? 142.308 136.827 125.199 1.00 16.44 235 HIS D C 1
ATOM 13273 O O . HIS E 5 235 ? 143.073 137.786 125.075 1.00 28.44 235 HIS D O 1
ATOM 13275 N N . VAL E 5 236 ? 142.708 135.566 125.120 1.00 20.43 236 VAL D N 1
ATOM 13276 C CA . VAL E 5 236 ? 144.109 135.196 124.977 1.00 32.77 236 VAL D CA 1
ATOM 13277 C C . VAL E 5 236 ? 144.273 134.478 123.649 1.00 38.07 236 VAL D C 1
ATOM 13278 O O . VAL E 5 236 ? 143.532 133.535 123.347 1.00 45.44 236 VAL D O 1
ATOM 13280 N N . ASP E 5 237 ? 145.242 134.917 122.858 1.00 47.37 237 ASP D N 1
ATOM 13281 C CA . ASP E 5 237 ? 145.495 134.321 121.552 1.00 52.52 237 ASP D CA 1
ATOM 13282 C C . ASP E 5 237 ? 146.595 133.284 121.709 1.00 55.76 237 ASP D C 1
ATOM 13283 O O . ASP E 5 237 ? 147.782 133.603 121.621 1.00 63.60 237 ASP D O 1
ATOM 13285 N N . LEU E 5 238 ? 146.199 132.033 121.947 1.00 62.29 238 LEU D N 1
ATOM 13286 C CA . LEU E 5 238 ? 147.179 130.953 121.994 1.00 66.44 238 LEU D CA 1
ATOM 13287 C C . LEU E 5 238 ? 147.819 130.737 120.629 1.00 69.67 238 LEU D C 1
ATOM 13288 O O . LEU E 5 238 ? 148.991 130.352 120.539 1.00 66.09 238 LEU D O 1
ATOM 13290 N N . ALA E 5 239 ? 147.063 130.971 119.555 1.00 81.49 239 ALA D N 1
ATOM 13291 C CA . ALA E 5 239 ? 147.621 130.845 118.213 1.00 81.54 239 ALA D CA 1
ATOM 13292 C C . ALA E 5 239 ? 148.707 131.885 117.964 1.00 83.30 239 ALA D C 1
ATOM 13293 O O . ALA E 5 239 ? 149.739 131.583 117.354 1.00 80.91 239 ALA D O 1
ATOM 13295 N N . LEU E 5 240 ? 148.492 133.118 118.429 1.00 91.59 240 LEU D N 1
ATOM 13296 C CA . LEU E 5 240 ? 149.477 134.173 118.225 1.00 91.71 240 LEU D CA 1
ATOM 13297 C C . LEU E 5 240 ? 150.764 133.922 118.998 1.00 92.76 240 LEU D C 1
ATOM 13298 O O . LEU E 5 240 ? 151.786 134.548 118.697 1.00 93.79 240 LEU D O 1
ATOM 13300 N N . HIS E 5 241 ? 150.738 133.025 119.986 1.00 100.84 241 HIS D N 1
ATOM 13301 C CA . HIS E 5 241 ? 151.948 132.704 120.733 1.00 104.03 241 HIS D CA 1
ATOM 13302 C C . HIS E 5 241 ? 153.003 132.032 119.863 1.00 107.32 241 HIS D C 1
ATOM 13303 O O . HIS E 5 241 ? 154.175 131.995 120.251 1.00 106.04 241 HIS D O 1
ATOM 13305 N N . LYS E 5 242 ? 152.617 131.506 118.706 1.00 109.53 242 LYS D N 1
ATOM 13306 C CA . LYS E 5 242 ? 153.566 130.882 117.794 1.00 107.66 242 LYS D CA 1
ATOM 13307 C C . LYS E 5 242 ? 154.427 131.937 117.109 1.00 107.31 242 LYS D C 1
ATOM 13308 O O . LYS E 5 242 ? 154.136 133.131 117.182 1.00 107.60 242 LYS D O 1
ATOM 13310 N N . ILE E 5 256 ? 151.145 123.265 117.480 1.00 67.44 256 ILE D N 1
ATOM 13311 C CA . ILE E 5 256 ? 150.214 122.204 117.124 1.00 67.34 256 ILE D CA 1
ATOM 13312 C C . ILE E 5 256 ? 148.781 122.682 117.300 1.00 68.44 256 ILE D C 1
ATOM 13313 O O . ILE E 5 256 ? 148.461 123.834 117.015 1.00 69.87 256 ILE D O 1
ATOM 13315 N N . SER E 5 257 ? 147.921 121.788 117.772 1.00 67.97 257 SER D N 1
ATOM 13316 C CA . SER E 5 257 ? 146.524 122.112 118.018 1.00 67.47 257 SER D CA 1
ATOM 13317 C C . SER E 5 257 ? 146.019 121.203 119.132 1.00 71.71 257 SER D C 1
ATOM 13318 O O . SER E 5 257 ? 146.805 120.546 119.822 1.00 71.27 257 SER D O 1
ATOM 13320 N N . SER E 5 258 ? 144.699 121.175 119.312 1.00 85.24 258 SER D N 1
ATOM 13321 C CA . SER E 5 258 ? 144.040 120.289 120.270 1.00 86.43 258 SER D CA 1
ATOM 13322 C C . SER E 5 258 ? 144.569 120.510 121.689 1.00 87.93 258 SER D C 1
ATOM 13323 O O . SER E 5 258 ? 145.177 119.629 122.299 1.00 85.03 258 SER D O 1
ATOM 13325 N N . PHE E 5 259 ? 144.322 121.712 122.207 1.00 95.98 259 PHE D N 1
ATOM 13326 C CA . PHE E 5 259 ? 144.705 122.048 123.578 1.00 94.97 259 PHE D CA 1
ATOM 13327 C C . PHE E 5 259 ? 143.867 121.203 124.527 1.00 95.53 259 PHE D C 1
ATOM 13328 O O . PHE E 5 259 ? 142.690 121.486 124.758 1.00 99.06 259 PHE D O 1
ATOM 13330 N N . THR E 5 260 ? 144.474 120.154 125.084 1.00 85.58 260 THR D N 1
ATOM 13331 C CA . THR E 5 260 ? 143.727 119.248 125.949 1.00 88.44 260 THR D CA 1
ATOM 13332 C C . THR E 5 260 ? 143.382 119.911 127.275 1.00 87.25 260 THR D C 1
ATOM 13333 O O . THR E 5 260 ? 142.235 119.847 127.733 1.00 87.38 260 THR D O 1
ATOM 13335 N N . SER E 5 261 ? 144.357 120.557 127.908 1.00 75.38 261 SER D N 1
ATOM 13336 C CA . SER E 5 261 ? 144.121 121.177 129.200 1.00 74.59 261 SER D CA 1
ATOM 13337 C C . SER E 5 261 ? 145.117 122.304 129.413 1.00 72.16 261 SER D C 1
ATOM 13338 O O . SER E 5 261 ? 146.204 122.323 128.833 1.00 69.55 261 SER D O 1
ATOM 13340 N N . LEU E 5 262 ? 144.724 123.244 130.264 1.00 63.43 262 LEU D N 1
ATOM 13341 C CA . LEU E 5 262 ? 145.558 124.376 130.623 1.00 60.08 262 LEU D CA 1
ATOM 13342 C C . LEU E 5 262 ? 145.540 124.530 132.133 1.00 67.68 262 LEU D C 1
ATOM 13343 O O . LEU E 5 262 ? 144.499 124.345 132.771 1.00 65.07 262 LEU D O 1
ATOM 13345 N N . LYS E 5 263 ? 146.694 124.869 132.700 1.00 71.07 263 LYS D N 1
ATOM 13346 C CA . LYS E 5 263 ? 146.842 125.049 134.135 1.00 67.09 263 LYS D CA 1
ATOM 13347 C C . LYS E 5 263 ? 147.050 126.523 134.449 1.00 57.43 263 LYS D C 1
ATOM 13348 O O . LYS E 5 263 ? 147.844 127.201 133.795 1.00 48.90 263 LYS D O 1
ATOM 13350 N N . VAL E 5 264 ? 146.332 127.008 135.457 1.00 49.32 264 VAL D N 1
ATOM 13351 C CA . VAL E 5 264 ? 146.420 128.391 135.907 1.00 51.97 264 VAL D CA 1
ATOM 13352 C C . VAL E 5 264 ? 147.122 128.414 137.258 1.00 57.79 264 VAL D C 1
ATOM 13353 O O . VAL E 5 264 ? 146.760 127.653 138.164 1.00 61.60 264 VAL D O 1
ATOM 13355 N N . SER E 5 265 ? 148.124 129.280 137.390 1.00 47.73 265 SER D N 1
ATOM 13356 C CA . SER E 5 265 ? 148.751 129.498 138.683 1.00 40.93 265 SER D CA 1
ATOM 13357 C C . SER E 5 265 ? 147.737 130.071 139.663 1.00 44.29 265 SER D C 1
ATOM 13358 O O . SER E 5 265 ? 146.788 130.759 139.278 1.00 49.88 265 SER D O 1
ATOM 13360 N N . GLN E 5 266 ? 147.938 129.778 140.947 1.00 41.54 266 GLN D N 1
ATOM 13361 C CA . GLN E 5 266 ? 146.965 130.181 141.957 1.00 40.18 266 GLN D CA 1
ATOM 13362 C C . GLN E 5 266 ? 146.908 131.689 142.140 1.00 44.97 266 GLN D C 1
ATOM 13363 O O . GLN E 5 266 ? 145.991 132.187 142.800 1.00 51.21 266 GLN D O 1
ATOM 13365 N N . ASP E 5 267 ? 147.866 132.427 141.585 1.00 51.40 267 ASP D N 1
ATOM 13366 C CA . ASP E 5 267 ? 147.845 133.882 141.610 1.00 57.10 267 ASP D CA 1
ATOM 13367 C C . ASP E 5 267 ? 147.431 134.485 140.273 1.00 60.38 267 ASP D C 1
ATOM 13368 O O . ASP E 5 267 ? 147.575 135.697 140.083 1.00 55.85 267 ASP D O 1
ATOM 13370 N N . LEU E 5 268 ? 146.918 133.667 139.347 1.00 58.25 268 LEU D N 1
ATOM 13371 C CA . LEU E 5 268 ? 146.565 134.117 137.997 1.00 51.89 268 LEU D CA 1
ATOM 13372 C C . LEU E 5 268 ? 147.757 134.779 137.313 1.00 49.58 268 LEU D C 1
ATOM 13373 O O . LEU E 5 268 ? 147.627 135.817 136.665 1.00 48.56 268 LEU D O 1
ATOM 13375 N N . ASP E 5 269 ? 148.931 134.168 137.461 1.00 37.15 269 ASP D N 1
ATOM 13376 C CA . ASP E 5 269 ? 150.188 134.783 137.057 1.00 37.58 269 ASP D CA 1
ATOM 13377 C C . ASP E 5 269 ? 150.815 134.081 135.861 1.00 32.68 269 ASP D C 1
ATOM 13378 O O . ASP E 5 269 ? 151.300 134.738 134.938 1.00 40.92 269 ASP D O 1
ATOM 13380 N N . VAL E 5 270 ? 150.831 132.754 135.869 1.00 28.45 270 VAL D N 1
ATOM 13381 C CA . VAL E 5 270 ? 151.397 131.969 134.783 1.00 33.46 270 VAL D CA 1
ATOM 13382 C C . VAL E 5 270 ? 150.415 130.866 134.433 1.00 45.10 270 VAL D C 1
ATOM 13383 O O . VAL E 5 270 ? 149.849 130.229 135.328 1.00 53.56 270 VAL D O 1
ATOM 13385 N N . ALA E 5 271 ? 150.202 130.652 133.138 1.00 48.93 271 ALA D N 1
ATOM 13386 C CA . ALA E 5 271 ? 149.296 129.626 132.644 1.00 45.56 271 ALA D CA 1
ATOM 13387 C C . ALA E 5 271 ? 150.045 128.728 131.674 1.00 48.69 271 ALA D C 1
ATOM 13388 O O . ALA E 5 271 ? 150.742 129.220 130.781 1.00 44.05 271 ALA D O 1
ATOM 13390 N N . VAL E 5 272 ? 149.907 127.418 131.859 1.00 55.99 272 VAL D N 1
ATOM 13391 C CA . VAL E 5 272 ? 150.560 126.421 131.019 1.00 53.61 272 VAL D CA 1
ATOM 13392 C C . VAL E 5 272 ? 149.478 125.520 130.453 1.00 52.91 272 VAL D C 1
ATOM 13393 O O . VAL E 5 272 ? 148.682 124.950 131.206 1.00 56.80 272 VAL D O 1
ATOM 13395 N N . ILE E 5 273 ? 149.450 125.390 129.132 1.00 61.20 273 ILE D N 1
ATOM 13396 C CA . ILE E 5 273 ? 148.417 124.642 128.432 1.00 59.63 273 ILE D CA 1
ATOM 13397 C C . ILE E 5 273 ? 149.050 123.392 127.849 1.00 66.03 273 ILE D C 1
ATOM 13398 O O . ILE E 5 273 ? 150.009 123.479 127.073 1.00 71.49 273 ILE D O 1
ATOM 13400 N N . VAL E 5 274 ? 148.516 122.232 128.217 1.00 73.77 274 VAL D N 1
ATOM 13401 C CA . VAL E 5 274 ? 149.017 120.947 127.747 1.00 74.14 274 VAL D CA 1
ATOM 13402 C C . VAL E 5 274 ? 148.026 120.410 126.729 1.00 76.87 274 VAL D C 1
ATOM 13403 O O . VAL E 5 274 ? 146.865 120.143 127.062 1.00 77.36 274 VAL D O 1
ATOM 13405 N N . SER E 5 275 ? 148.482 120.256 125.493 1.00 88.01 275 SER D N 1
ATOM 13406 C CA . SER E 5 275 ? 147.635 119.765 124.417 1.00 86.17 275 SER D CA 1
ATOM 13407 C C . SER E 5 275 ? 147.516 118.247 124.522 1.00 88.14 275 SER D C 1
ATOM 13408 O O . SER E 5 275 ? 147.983 117.624 125.479 1.00 91.00 275 SER D O 1
ATOM 13410 N N . SER E 5 276 ? 146.882 117.630 123.529 1.00 96.09 276 SER D N 1
ATOM 13411 C CA . SER E 5 276 ? 146.785 116.178 123.480 1.00 97.99 276 SER D CA 1
ATOM 13412 C C . SER E 5 276 ? 148.034 115.521 122.909 1.00 99.32 276 SER D C 1
ATOM 13413 O O . SER E 5 276 ? 148.111 114.288 122.891 1.00 101.00 276 SER D O 1
ATOM 13415 N N . SER E 5 277 ? 149.007 116.306 122.445 1.00 104.22 277 SER D N 1
ATOM 13416 C CA . SER E 5 277 ? 150.222 115.785 121.835 1.00 105.67 277 SER D CA 1
ATOM 13417 C C . SER E 5 277 ? 151.417 115.818 122.783 1.00 107.72 277 SER D C 1
ATOM 13418 O O . SER E 5 277 ? 152.562 115.871 122.320 1.00 108.08 277 SER D O 1
ATOM 13420 N N . ASN E 5 278 ? 151.173 115.787 124.096 1.00 106.32 278 ASN D N 1
ATOM 13421 C CA . ASN E 5 278 ? 152.235 115.794 125.106 1.00 102.10 278 ASN D CA 1
ATOM 13422 C C . ASN E 5 278 ? 153.153 117.005 124.945 1.00 101.19 278 ASN D C 1
ATOM 13423 O O . ASN E 5 278 ? 154.379 116.896 125.024 1.00 99.81 278 ASN D O 1
ATOM 13425 N N . SER E 5 279 ? 152.553 118.169 124.706 1.00 96.54 279 SER D N 1
ATOM 13426 C CA . SER E 5 279 ? 153.276 119.429 124.584 1.00 97.59 279 SER D CA 1
ATOM 13427 C C . SER E 5 279 ? 152.671 120.431 125.556 1.00 97.27 279 SER D C 1
ATOM 13428 O O . SER E 5 279 ? 151.447 120.589 125.607 1.00 96.46 279 SER D O 1
ATOM 13430 N N . ALA E 5 280 ? 153.524 121.098 126.328 1.00 86.43 280 ALA D N 1
ATOM 13431 C CA . ALA E 5 280 ? 153.098 122.108 127.286 1.00 85.03 280 ALA D CA 1
ATOM 13432 C C . ALA E 5 280 ? 153.901 123.382 127.067 1.00 87.04 280 ALA D C 1
ATOM 13433 O O . ALA E 5 280 ? 155.132 123.336 126.973 1.00 89.64 280 ALA D O 1
ATOM 13435 N N . VAL E 5 281 ? 153.203 124.512 126.986 1.00 71.12 281 VAL D N 1
ATOM 13436 C CA . VAL E 5 281 ? 153.820 125.818 126.798 1.00 67.64 281 VAL D CA 1
ATOM 13437 C C . VAL E 5 281 ? 153.273 126.754 127.862 1.00 66.04 281 VAL D C 1
ATOM 13438 O O . VAL E 5 281 ? 152.066 126.763 128.124 1.00 63.37 281 VAL D O 1
ATOM 13440 N N . ALA E 5 282 ? 154.157 127.530 128.481 1.00 60.12 282 ALA D N 1
ATOM 13441 C CA . ALA E 5 282 ? 153.787 128.430 129.563 1.00 58.96 282 ALA D CA 1
ATOM 13442 C C . ALA E 5 282 ? 154.289 129.832 129.258 1.00 54.60 282 ALA D C 1
ATOM 13443 O O . ALA E 5 282 ? 155.486 130.030 129.029 1.00 51.12 282 ALA D O 1
ATOM 13445 N N . LEU E 5 283 ? 153.374 130.800 129.276 1.00 44.16 283 LEU D N 1
ATOM 13446 C CA . LEU E 5 283 ? 153.699 132.196 129.032 1.00 44.42 283 LEU D CA 1
ATOM 13447 C C . LEU E 5 283 ? 152.993 133.050 130.070 1.00 40.49 283 LEU D C 1
ATOM 13448 O O . LEU E 5 283 ? 151.956 132.658 130.609 1.00 40.24 283 LEU D O 1
ATOM 13450 N N . ASN E 5 284 ? 153.558 134.223 130.342 1.00 28.96 284 ASN D N 1
ATOM 13451 C CA . ASN E 5 284 ? 153.096 135.069 131.436 1.00 28.37 284 ASN D CA 1
ATOM 13452 C C . ASN E 5 284 ? 151.887 135.883 131.004 1.00 32.99 284 ASN D C 1
ATOM 13453 O O . ASN E 5 284 ? 151.898 136.492 129.933 1.00 41.38 284 ASN D O 1
ATOM 13455 N N . LEU E 5 285 ? 150.854 135.905 131.853 1.00 34.03 285 LEU D N 1
ATOM 13456 C CA . LEU E 5 285 ? 149.621 136.606 131.508 1.00 32.61 285 LEU D CA 1
ATOM 13457 C C . LEU E 5 285 ? 149.864 138.097 131.303 1.00 42.50 285 LEU D C 1
ATOM 13458 O O . LEU E 5 285 ? 149.367 138.687 130.335 1.00 46.81 285 LEU D O 1
ATOM 13460 N N . ASN E 5 286 ? 150.639 138.722 132.195 1.00 40.86 286 ASN D N 1
ATOM 13461 C CA . ASN E 5 286 ? 150.915 140.150 132.068 1.00 33.03 286 ASN D CA 1
ATOM 13462 C C . ASN E 5 286 ? 151.657 140.453 130.773 1.00 36.22 286 ASN D C 1
ATOM 13463 O O . ASN E 5 286 ? 151.247 141.325 129.993 1.00 39.22 286 ASN D O 1
ATOM 13465 N N . LEU E 5 287 ? 152.747 139.731 130.519 1.00 35.71 287 LEU D N 1
ATOM 13466 C CA . LEU E 5 287 ? 153.501 139.949 129.291 1.00 38.96 287 LEU D CA 1
ATOM 13467 C C . LEU E 5 287 ? 152.690 139.552 128.061 1.00 37.74 287 LEU D C 1
ATOM 13468 O O . LEU E 5 287 ? 152.750 140.230 127.032 1.00 35.67 287 LEU D O 1
ATOM 13470 N N . TYR E 5 288 ? 151.928 138.458 128.140 1.00 32.46 288 TYR D N 1
ATOM 13471 C CA . TYR E 5 288 ? 151.178 138.010 126.969 1.00 30.70 288 TYR D CA 1
ATOM 13472 C C . TYR E 5 288 ? 149.960 138.881 126.707 1.00 35.57 288 TYR D C 1
ATOM 13473 O O . TYR E 5 288 ? 149.299 138.719 125.676 1.00 31.57 288 TYR D O 1
ATOM 13475 N N . PHE E 5 289 ? 149.617 139.771 127.640 1.00 40.97 289 PHE D N 1
ATOM 13476 C CA . PHE E 5 289 ? 148.551 140.731 127.375 1.00 40.98 289 PHE D CA 1
ATOM 13477 C C . PHE E 5 289 ? 149.113 142.087 126.959 1.00 46.98 289 PHE D C 1
ATOM 13478 O O . PHE E 5 289 ? 148.447 142.845 126.245 1.00 45.31 289 PHE D O 1
ATOM 13480 N N . ARG E 5 290 ? 150.331 142.420 127.400 1.00 45.39 290 ARG D N 1
ATOM 13481 C CA . ARG E 5 290 ? 150.904 143.715 127.038 1.00 43.58 290 ARG D CA 1
ATOM 13482 C C . ARG E 5 290 ? 151.673 143.650 125.720 1.00 44.65 290 ARG D C 1
ATOM 13483 O O . ARG E 5 290 ? 151.414 144.437 124.804 1.00 37.66 290 ARG D O 1
ATOM 13485 N N . GLN E 5 291 ? 152.612 142.706 125.604 1.00 43.70 291 GLN D N 1
ATOM 13486 C CA . GLN E 5 291 ? 153.459 142.604 124.420 1.00 39.61 291 GLN D CA 1
ATOM 13487 C C . GLN E 5 291 ? 152.661 142.343 123.151 1.00 43.39 291 GLN D C 1
ATOM 13488 O O . GLN E 5 291 ? 153.176 142.568 122.052 1.00 44.94 291 GLN D O 1
ATOM 13490 N N . HIS E 5 292 ? 151.428 141.865 123.275 1.00 39.76 292 HIS D N 1
ATOM 13491 C CA . HIS E 5 292 ? 150.487 141.796 122.157 1.00 35.68 292 HIS D CA 1
ATOM 13492 C C . HIS E 5 292 ? 149.184 142.455 122.587 1.00 34.28 292 HIS D C 1
ATOM 13493 O O . HIS E 5 292 ? 148.127 141.821 122.629 1.00 30.18 292 HIS D O 1
ATOM 13495 N N . PRO E 5 293 ? 149.229 143.753 122.898 1.00 31.47 293 PRO D N 1
ATOM 13496 C CA . PRO E 5 293 ? 148.046 144.419 123.463 1.00 39.48 293 PRO D CA 1
ATOM 13497 C C . PRO E 5 293 ? 146.871 144.518 122.511 1.00 45.55 293 PRO D C 1
ATOM 13498 O O . PRO E 5 293 ? 145.779 144.903 122.946 1.00 41.28 293 PRO D O 1
ATOM 13500 N N . GLY E 5 294 ? 147.056 144.205 121.228 1.00 53.07 294 GLY D N 1
ATOM 13501 C CA . GLY E 5 294 ? 145.938 144.235 120.302 1.00 51.90 294 GLY D CA 1
ATOM 13502 C C . GLY E 5 294 ? 144.851 143.233 120.642 1.00 52.11 294 GLY D C 1
ATOM 13503 O O . GLY E 5 294 ? 143.662 143.531 120.501 1.00 48.59 294 GLY D O 1
ATOM 13504 N N . HIS E 5 295 ? 145.237 142.039 121.092 1.00 40.97 295 HIS D N 1
ATOM 13505 C CA . HIS E 5 295 ? 144.280 141.002 121.457 1.00 37.23 295 HIS D CA 1
ATOM 13506 C C . HIS E 5 295 ? 143.633 141.235 122.815 1.00 35.86 295 HIS D C 1
ATOM 13507 O O . HIS E 5 295 ? 142.576 140.658 123.086 1.00 28.92 295 HIS D O 1
ATOM 13509 N N . LEU E 5 296 ? 144.222 142.073 123.659 1.00 40.26 296 LEU D N 1
ATOM 13510 C CA . LEU E 5 296 ? 143.737 142.280 125.015 1.00 37.28 296 LEU D CA 1
ATOM 13511 C C . LEU E 5 296 ? 142.555 143.237 124.993 1.00 34.83 296 LEU D C 1
ATOM 13512 O O . LEU E 5 296 ? 142.693 144.393 124.581 1.00 35.35 296 LEU D O 1
ATOM 13514 N N . LEU E 5 297 ? 141.399 142.756 125.436 1.00 29.93 297 LEU D N 1
ATOM 13515 C CA . LEU E 5 297 ? 140.188 143.560 125.498 1.00 31.52 297 LEU D CA 1
ATOM 13516 C C . LEU E 5 297 ? 139.890 144.057 126.901 1.00 31.54 297 LEU D C 1
ATOM 13517 O O . LEU E 5 297 ? 138.773 144.516 127.156 1.00 27.83 297 LEU D O 1
ATOM 13519 N N . CYS E 5 298 ? 140.849 143.961 127.814 1.00 36.37 298 CYS D N 1
ATOM 13520 C CA . CYS E 5 298 ? 140.648 144.415 129.185 1.00 39.91 298 CYS D CA 1
ATOM 13521 C C . CYS E 5 298 ? 140.480 145.930 129.244 1.00 41.13 298 CYS D C 1
ATOM 13522 O O . CYS E 5 298 ? 140.847 146.642 128.309 1.00 43.13 298 CYS D O 1
ATOM 13524 N N . ASP E 5 316 ? 154.804 177.000 138.867 1.00 30.00 316 ASP D N 1
ATOM 13525 C CA . ASP E 5 316 ? 155.324 177.398 140.140 1.00 30.00 316 ASP D CA 1
ATOM 13526 C C . ASP E 5 316 ? 154.785 176.388 140.936 1.00 30.00 316 ASP D C 1
ATOM 13527 O O . ASP E 5 316 ? 153.596 176.379 141.124 1.00 30.00 316 ASP D O 1
ATOM 13532 N N . ASP E 5 317 ? 155.669 175.492 141.314 1.00 52.74 317 ASP D N 1
ATOM 13533 C CA . ASP E 5 317 ? 155.361 174.330 142.084 1.00 52.74 317 ASP D CA 1
ATOM 13534 C C . ASP E 5 317 ? 154.205 173.653 141.358 1.00 52.74 317 ASP D C 1
ATOM 13535 O O . ASP E 5 317 ? 154.358 173.286 140.203 1.00 52.74 317 ASP D O 1
ATOM 13537 N N . PRO E 5 318 ? 153.039 173.520 142.024 1.00 47.21 318 PRO D N 1
ATOM 13538 C CA . PRO E 5 318 ? 151.841 173.000 141.434 1.00 47.21 318 PRO D CA 1
ATOM 13539 C C . PRO E 5 318 ? 151.441 173.440 140.060 1.00 47.21 318 PRO D C 1
ATOM 13540 O O . PRO E 5 318 ? 151.559 172.646 139.233 1.00 47.21 318 PRO D O 1
ATOM 13544 N N . VAL E 5 319 ? 151.040 174.651 139.792 1.00 55.31 319 VAL D N 1
ATOM 13545 C CA . VAL E 5 319 ? 150.469 175.007 138.447 1.00 55.31 319 VAL D CA 1
ATOM 13546 C C . VAL E 5 319 ? 150.906 174.384 137.099 1.00 55.31 319 VAL D C 1
ATOM 13547 O O . VAL E 5 319 ? 150.180 174.363 136.132 1.00 55.31 319 VAL D O 1
ATOM 13549 N N . ASN E 5 320 ? 152.151 174.003 137.027 1.00 51.46 320 ASN D N 1
ATOM 13550 C CA . ASN E 5 320 ? 152.789 173.327 135.951 1.00 51.46 320 ASN D CA 1
ATOM 13551 C C . ASN E 5 320 ? 152.774 171.935 136.376 1.00 51.46 320 ASN D C 1
ATOM 13552 O O . ASN E 5 320 ? 152.416 171.151 135.572 1.00 51.46 320 ASN D O 1
ATOM 13554 N N . SER E 5 321 ? 153.095 171.555 137.597 1.00 46.76 321 SER D N 1
ATOM 13555 C CA . SER E 5 321 ? 152.950 170.108 137.920 1.00 46.76 321 SER D CA 1
ATOM 13556 C C . SER E 5 321 ? 151.590 169.373 137.632 1.00 46.76 321 SER D C 1
ATOM 13557 O O . SER E 5 321 ? 151.569 168.219 137.160 1.00 46.76 321 SER D O 1
ATOM 13560 N N . ALA E 5 322 ? 150.430 170.002 137.897 1.00 53.80 322 ALA D N 1
ATOM 13561 C CA . ALA E 5 322 ? 149.114 169.343 137.643 1.00 53.80 322 ALA D CA 1
ATOM 13562 C C . ALA E 5 322 ? 148.765 169.403 136.179 1.00 53.80 322 ALA D C 1
ATOM 13563 O O . ALA E 5 322 ? 148.031 168.656 135.647 1.00 53.80 322 ALA D O 1
ATOM 13565 N N . TYR E 5 323 ? 149.365 170.347 135.512 1.00 49.96 323 TYR D N 1
ATOM 13566 C CA . TYR E 5 323 ? 149.270 170.495 134.099 1.00 49.96 323 TYR D CA 1
ATOM 13567 C C . TYR E 5 323 ? 150.155 169.491 133.486 1.00 49.96 323 TYR D C 1
ATOM 13568 O O . TYR E 5 323 ? 149.919 169.101 132.472 1.00 49.96 323 TYR D O 1
ATOM 13570 N N . ASN E 5 324 ? 151.203 169.051 134.126 1.00 49.26 324 ASN D N 1
ATOM 13571 C CA . ASN E 5 324 ? 152.007 168.001 133.637 1.00 49.26 324 ASN D CA 1
ATOM 13572 C C . ASN E 5 324 ? 151.008 166.824 133.763 1.00 49.26 324 ASN D C 1
ATOM 13573 O O . ASN E 5 324 ? 150.820 166.124 132.764 1.00 49.26 324 ASN D O 1
ATOM 13575 N N . MET E 5 325 ? 150.272 166.618 134.900 1.00 49.95 325 MET D N 1
ATOM 13576 C CA . MET E 5 325 ? 149.133 165.586 134.938 1.00 49.95 325 MET D CA 1
ATOM 13577 C C . MET E 5 325 ? 148.006 165.680 133.920 1.00 49.95 325 MET D C 1
ATOM 13578 O O . MET E 5 325 ? 147.192 164.845 133.923 1.00 49.95 325 MET D O 1
ATOM 13580 N N . LYS E 5 326 ? 147.858 166.764 133.212 1.00 52.52 326 LYS D N 1
ATOM 13581 C CA . LYS E 5 326 ? 146.869 166.824 132.224 1.00 52.52 326 LYS D CA 1
ATOM 13582 C C . LYS E 5 326 ? 147.394 167.276 130.935 1.00 52.52 326 LYS D C 1
ATOM 13583 O O . LYS E 5 326 ? 146.632 167.607 130.140 1.00 52.52 326 LYS D O 1
ATOM 13585 N N . LEU E 5 327 ? 148.667 167.297 130.686 1.00 44.04 327 LEU D N 1
ATOM 13586 C CA . LEU E 5 327 ? 149.107 167.752 129.380 1.00 44.04 327 LEU D CA 1
ATOM 13587 C C . LEU E 5 327 ? 149.509 166.630 128.569 1.00 44.04 327 LEU D C 1
ATOM 13588 O O . LEU E 5 327 ? 149.886 166.760 127.438 1.00 44.04 327 LEU D O 1
ATOM 13593 N N . ALA E 5 328 ? 149.225 165.536 129.126 1.00 37.86 328 ALA D N 1
ATOM 13594 C CA . ALA E 5 328 ? 149.642 164.289 128.575 1.00 37.86 328 ALA D CA 1
ATOM 13595 C C . ALA E 5 328 ? 150.210 164.050 127.167 1.00 37.86 328 ALA D C 1
ATOM 13596 O O . ALA E 5 328 ? 150.246 162.885 126.769 1.00 37.86 328 ALA D O 1
ATOM 13598 N N . LYS E 5 329 ? 150.625 165.045 126.383 1.00 30.00 329 LYS D N 1
ATOM 13599 C CA . LYS E 5 329 ? 151.276 164.696 125.150 1.00 30.00 329 LYS D CA 1
ATOM 13600 C C . LYS E 5 329 ? 152.592 164.158 125.743 1.00 30.00 329 LYS D C 1
ATOM 13601 O O . LYS E 5 329 ? 152.987 163.068 125.479 1.00 30.00 329 LYS D O 1
ATOM 13603 N N . PHE E 5 330 ? 153.256 164.957 126.562 1.00 30.00 330 PHE D N 1
ATOM 13604 C CA . PHE E 5 330 ? 154.418 164.580 127.337 1.00 30.00 330 PHE D CA 1
ATOM 13605 C C . PHE E 5 330 ? 154.077 164.887 128.797 1.00 30.00 330 PHE D C 1
ATOM 13606 O O . PHE E 5 330 ? 152.945 165.164 129.132 1.00 30.00 330 PHE D O 1
ATOM 13608 N N . SER E 5 331 ? 155.057 164.767 129.674 1.00 34.29 331 SER D N 1
ATOM 13609 C CA . SER E 5 331 ? 154.919 165.130 131.087 1.00 34.29 331 SER D CA 1
ATOM 13610 C C . SER E 5 331 ? 156.142 165.537 131.855 1.00 34.29 331 SER D C 1
ATOM 13611 O O . SER E 5 331 ? 156.706 164.751 132.602 1.00 34.29 331 SER D O 1
ATOM 13614 N N . PHE E 5 332 ? 156.445 166.830 131.716 1.00 39.18 332 PHE D N 1
ATOM 13615 C CA . PHE E 5 332 ? 157.594 167.534 132.303 1.00 39.18 332 PHE D CA 1
ATOM 13616 C C . PHE E 5 332 ? 158.669 166.728 133.054 1.00 39.18 332 PHE D C 1
ATOM 13617 O O . PHE E 5 332 ? 159.501 166.198 132.293 1.00 39.18 332 PHE D O 1
ATOM 13619 N N . GLN E 5 333 ? 158.515 166.651 134.427 1.00 39.63 333 GLN D N 1
ATOM 13620 C CA . GLN E 5 333 ? 159.331 166.169 135.531 1.00 39.63 333 GLN D CA 1
ATOM 13621 C C . GLN E 5 333 ? 159.860 167.496 135.817 1.00 39.63 333 GLN D C 1
ATOM 13622 O O . GLN E 5 333 ? 160.944 167.821 135.389 1.00 39.63 333 GLN D O 1
ATOM 13624 N N . ILE E 5 334 ? 159.058 168.265 136.532 1.00 39.35 334 ILE D N 1
ATOM 13625 C CA . ILE E 5 334 ? 159.315 169.665 136.750 1.00 39.35 334 ILE D CA 1
ATOM 13626 C C . ILE E 5 334 ? 159.294 170.255 138.126 1.00 39.35 334 ILE D C 1
ATOM 13627 O O . ILE E 5 334 ? 158.274 170.281 138.792 1.00 39.35 334 ILE D O 1
ATOM 13629 N N . ASP E 5 335 ? 160.474 170.792 138.447 1.00 41.60 335 ASP D N 1
ATOM 13630 C CA . ASP E 5 335 ? 160.916 171.495 139.656 1.00 41.60 335 ASP D CA 1
ATOM 13631 C C . ASP E 5 335 ? 162.329 171.639 139.242 1.00 41.60 335 ASP D C 1
ATOM 13632 O O . ASP E 5 335 ? 163.212 171.090 139.833 1.00 41.60 335 ASP D O 1
ATOM 13637 N N . ARG E 5 336 ? 162.519 172.420 138.213 1.00 45.90 336 ARG D N 1
ATOM 13638 C CA . ARG E 5 336 ? 163.776 172.502 137.586 1.00 45.90 336 ARG D CA 1
ATOM 13639 C C . ARG E 5 336 ? 165.007 173.271 138.035 1.00 45.90 336 ARG D C 1
ATOM 13640 O O . ARG E 5 336 ? 165.676 173.817 137.196 1.00 45.90 336 ARG D O 1
ATOM 13648 N N . SER E 5 337 ? 165.395 173.105 139.312 1.00 37.93 337 SER D N 1
ATOM 13649 C CA . SER E 5 337 ? 166.593 173.651 139.971 1.00 32.62 337 SER D CA 1
ATOM 13650 C C . SER E 5 337 ? 167.917 173.092 139.492 1.00 41.92 337 SER D C 1
ATOM 13651 O O . SER E 5 337 ? 168.045 172.416 138.473 1.00 47.47 337 SER D O 1
ATOM 13654 N N . TRP E 5 338 ? 168.946 173.317 140.284 1.00 39.90 338 TRP D N 1
ATOM 13655 C CA . TRP E 5 338 ? 170.261 172.788 139.952 1.00 31.10 338 TRP D CA 1
ATOM 13656 C C . TRP E 5 338 ? 170.897 172.232 141.166 1.00 23.22 338 TRP D C 1
ATOM 13657 O O . TRP E 5 338 ? 172.010 172.465 141.404 1.00 25.05 338 TRP D O 1
ATOM 13659 N N . LYS E 5 339 ? 170.082 171.511 141.912 1.00 26.10 339 LYS D N 1
ATOM 13660 C CA . LYS E 5 339 ? 170.338 170.810 143.161 1.00 36.47 339 LYS D CA 1
ATOM 13661 C C . LYS E 5 339 ? 169.480 169.550 143.221 1.00 45.37 339 LYS D C 1
ATOM 13662 O O . LYS E 5 339 ? 169.903 168.577 143.797 1.00 46.40 339 LYS D O 1
ATOM 13664 N N . ALA E 5 340 ? 168.249 169.591 142.706 1.00 42.64 340 ALA D N 1
ATOM 13665 C CA . ALA E 5 340 ? 167.406 168.419 142.536 1.00 33.79 340 ALA D CA 1
ATOM 13666 C C . ALA E 5 340 ? 167.506 167.825 141.141 1.00 38.95 340 ALA D C 1
ATOM 13667 O O . ALA E 5 340 ? 166.798 166.861 140.841 1.00 49.95 340 ALA D O 1
ATOM 13669 N N . GLN E 5 341 ? 168.356 168.378 140.283 1.00 36.25 341 GLN D N 1
ATOM 13670 C CA . GLN E 5 341 ? 168.684 167.752 139.012 1.00 37.37 341 GLN D CA 1
ATOM 13671 C C . GLN E 5 341 ? 169.862 166.794 139.124 1.00 34.99 341 GLN D C 1
ATOM 13672 O O . GLN E 5 341 ? 170.172 166.097 138.154 1.00 42.74 341 GLN D O 1
ATOM 13678 N N . LEU E 5 342 ? 170.518 166.743 140.284 1.00 33.02 342 LEU D N 1
ATOM 13679 C CA . LEU E 5 342 ? 171.520 165.721 140.549 1.00 38.54 342 LEU D CA 1
ATOM 13680 C C . LEU E 5 342 ? 170.893 164.428 141.045 1.00 43.87 342 LEU D C 1
ATOM 13681 O O . LEU E 5 342 ? 171.412 163.339 140.765 1.00 50.50 342 LEU D O 1
ATOM 13686 N N . SER E 5 343 ? 169.804 164.532 141.805 1.00 46.85 343 SER D N 1
ATOM 13687 C CA . SER E 5 343 ? 169.097 163.340 142.252 1.00 46.06 343 SER D CA 1
ATOM 13688 C C . SER E 5 343 ? 168.610 162.523 141.069 1.00 40.20 343 SER D C 1
ATOM 13689 O O . SER E 5 343 ? 168.592 161.290 141.123 1.00 45.52 343 SER D O 1
ATOM 13692 N N . SER E 5 344 ? 168.205 163.192 139.991 1.00 37.40 344 SER D N 1
ATOM 13693 C CA . SER E 5 344 ? 167.765 162.467 138.806 1.00 46.23 344 SER D CA 1
ATOM 13694 C C . SER E 5 344 ? 168.902 161.649 138.215 1.00 49.16 344 SER D C 1
ATOM 13695 O O . SER E 5 344 ? 168.710 160.485 137.842 1.00 53.49 344 SER D O 1
ATOM 13698 N N . LEU E 5 345 ? 170.096 162.237 138.129 1.00 37.36 345 LEU D N 1
ATOM 13699 C CA . LEU E 5 345 ? 171.249 161.502 137.623 1.00 39.42 345 LEU D CA 1
ATOM 13700 C C . LEU E 5 345 ? 171.596 160.332 138.529 1.00 45.93 345 LEU D C 1
ATOM 13701 O O . LEU E 5 345 ? 171.906 159.234 138.049 1.00 49.26 345 LEU D O 1
ATOM 13706 N N . ASN E 5 346 ? 171.548 160.549 139.845 1.00 48.30 346 ASN D N 1
ATOM 13707 C CA . ASN E 5 346 ? 171.833 159.465 140.779 1.00 47.29 346 ASN D CA 1
ATOM 13708 C C . ASN E 5 346 ? 170.841 158.322 140.615 1.00 58.37 346 ASN D C 1
ATOM 13709 O O . ASN E 5 346 ? 171.235 157.151 140.582 1.00 57.04 346 ASN D O 1
ATOM 13711 N N . GLU E 5 347 ? 169.548 158.641 140.500 1.00 57.55 347 GLU D N 1
ATOM 13712 C CA . GLU E 5 347 ? 168.539 157.599 140.343 1.00 41.52 347 GLU D CA 1
ATOM 13713 C C . GLU E 5 347 ? 168.706 156.862 139.027 1.00 41.03 347 GLU D C 1
ATOM 13714 O O . GLU E 5 347 ? 168.584 155.634 138.979 1.00 50.88 347 GLU D O 1
ATOM 13720 N N . THR E 5 348 ? 168.971 157.589 137.943 1.00 37.50 348 THR D N 1
ATOM 13721 C CA . THR E 5 348 ? 169.154 156.928 136.659 1.00 47.47 348 THR D CA 1
ATOM 13722 C C . THR E 5 348 ? 170.353 155.990 136.689 1.00 51.83 348 THR D C 1
ATOM 13723 O O . THR E 5 348 ? 170.262 154.848 136.225 1.00 58.16 348 THR D O 1
ATOM 13727 N N . ILE E 5 349 ? 171.476 156.441 137.254 1.00 51.10 349 ILE D N 1
ATOM 13728 C CA . ILE E 5 349 ? 172.657 155.586 137.327 1.00 51.46 349 ILE D CA 1
ATOM 13729 C C . ILE E 5 349 ? 172.390 154.376 138.212 1.00 53.73 349 ILE D C 1
ATOM 13730 O O . ILE E 5 349 ? 172.752 153.246 137.866 1.00 52.59 349 ILE D O 1
ATOM 13735 N N . LYS E 5 350 ? 171.738 154.586 139.358 1.00 58.40 350 LYS D N 1
ATOM 13736 C CA . LYS E 5 350 ? 171.513 153.497 140.302 1.00 57.37 350 LYS D CA 1
ATOM 13737 C C . LYS E 5 350 ? 170.567 152.446 139.734 1.00 60.58 350 LYS D C 1
ATOM 13738 O O . LYS E 5 350 ? 170.872 151.248 139.753 1.00 61.58 350 LYS D O 1
ATOM 13744 N N . ASN E 5 351 ? 169.412 152.873 139.220 1.00 54.14 351 ASN D N 1
ATOM 13745 C CA . ASN E 5 351 ? 168.431 151.926 138.707 1.00 53.47 351 ASN D CA 1
ATOM 13746 C C . ASN E 5 351 ? 168.821 151.366 137.349 1.00 57.92 351 ASN D C 1
ATOM 13747 O O . ASN E 5 351 ? 168.289 150.327 136.947 1.00 62.94 351 ASN D O 1
ATOM 13752 N N . SER E 5 352 ? 169.729 152.023 136.637 1.00 58.69 352 SER D N 1
ATOM 13753 C CA . SER E 5 352 ? 170.159 151.548 135.333 1.00 59.33 352 SER D CA 1
ATOM 13754 C C . SER E 5 352 ? 171.036 150.308 135.459 1.00 59.25 352 SER D C 1
ATOM 13755 O O . SER E 5 352 ? 172.167 150.382 135.939 1.00 57.39 352 SER D O 1
ATOM 13758 N N . PRO E 5 361 ? 149.350 143.806 136.945 1.00 33.27 361 PRO D N 1
ATOM 13759 C CA . PRO E 5 361 ? 149.579 143.072 135.697 1.00 38.50 361 PRO D CA 1
ATOM 13760 C C . PRO E 5 361 ? 148.339 143.028 134.813 1.00 41.54 361 PRO D C 1
ATOM 13761 O O . PRO E 5 361 ? 147.488 143.909 134.909 1.00 42.71 361 PRO D O 1
ATOM 13763 N N . TRP E 5 362 ? 148.248 142.006 133.961 1.00 36.32 362 TRP D N 1
ATOM 13764 C CA . TRP E 5 362 ? 147.120 141.906 133.041 1.00 32.34 362 TRP D CA 1
ATOM 13765 C C . TRP E 5 362 ? 145.807 141.744 133.787 1.00 34.09 362 TRP D C 1
ATOM 13766 O O . TRP E 5 362 ? 144.806 142.381 133.443 1.00 43.14 362 TRP D O 1
ATOM 13768 N N . PHE E 5 363 ? 145.791 140.900 134.815 1.00 36.98 363 PHE D N 1
ATOM 13769 C CA . PHE E 5 363 ? 144.556 140.599 135.523 1.00 44.55 363 PHE D CA 1
ATOM 13770 C C . PHE E 5 363 ? 144.057 141.764 136.364 1.00 47.48 363 PHE D C 1
ATOM 13771 O O . PHE E 5 363 ? 142.968 141.663 136.937 1.00 50.21 363 PHE D O 1
ATOM 13773 N N . GLN E 5 364 ? 144.824 142.851 136.467 1.00 43.70 364 GLN D N 1
ATOM 13774 C CA . GLN E 5 364 ? 144.417 143.967 137.314 1.00 44.50 364 GLN D CA 1
ATOM 13775 C C . GLN E 5 364 ? 143.115 144.587 136.827 1.00 48.63 364 GLN D C 1
ATOM 13776 O O . GLN E 5 364 ? 142.234 144.911 137.631 1.00 52.61 364 GLN D O 1
ATOM 13778 N N . ASP E 5 365 ? 142.978 144.764 135.512 1.00 55.54 365 ASP D N 1
ATOM 13779 C CA . ASP E 5 365 ? 141.749 145.330 134.967 1.00 54.59 365 ASP D CA 1
ATOM 13780 C C . ASP E 5 365 ? 140.576 144.374 135.135 1.00 57.06 365 ASP D C 1
ATOM 13781 O O . ASP E 5 365 ? 139.458 144.804 135.438 1.00 58.92 365 ASP D O 1
ATOM 13783 N N . ILE E 5 366 ? 140.807 143.079 134.945 1.00 54.29 366 ILE D N 1
ATOM 13784 C CA . ILE E 5 366 ? 139.735 142.079 135.074 1.00 54.92 366 ILE D CA 1
ATOM 13785 C C . ILE E 5 366 ? 139.694 141.697 136.547 1.00 59.95 366 ILE D C 1
ATOM 13786 O O . ILE E 5 366 ? 140.277 140.706 136.995 1.00 62.43 366 ILE D O 1
ATOM 13788 N N . LEU E 5 367 ? 138.978 142.503 137.323 1.00 69.62 367 LEU D N 1
ATOM 13789 C CA . LEU E 5 367 ? 138.906 142.309 138.766 1.00 70.26 367 LEU D CA 1
ATOM 13790 C C . LEU E 5 367 ? 138.052 141.100 139.117 1.00 70.89 367 LEU D C 1
ATOM 13791 O O . LEU E 5 367 ? 138.555 140.108 139.640 1.00 71.83 367 LEU D O 1
ATOM 13793 N N . LYS E 5 414 ? 160.743 126.764 128.257 1.00 104.66 414 LYS D N 1
ATOM 13794 C CA . LYS E 5 414 ? 160.719 126.171 126.925 1.00 103.78 414 LYS D CA 1
ATOM 13795 C C . LYS E 5 414 ? 159.423 125.401 126.689 1.00 102.61 414 LYS D C 1
ATOM 13796 O O . LYS E 5 414 ? 158.332 125.895 126.969 1.00 102.24 414 LYS D O 1
ATOM 13798 N N . ILE E 5 415 ? 159.556 124.186 126.166 1.00 96.04 415 ILE D N 1
ATOM 13799 C CA . ILE E 5 415 ? 158.426 123.314 125.883 1.00 95.96 415 ILE D CA 1
ATOM 13800 C C . ILE E 5 415 ? 158.757 121.919 126.389 1.00 93.49 415 ILE D C 1
ATOM 13801 O O . ILE E 5 415 ? 159.882 121.438 126.221 1.00 93.53 415 ILE D O 1
ATOM 13803 N N . MET E 5 416 ? 157.778 121.274 127.007 1.00 99.25 416 MET D N 1
ATOM 13804 C CA . MET E 5 416 ? 157.943 119.931 127.542 1.00 102.43 416 MET D CA 1
ATOM 13805 C C . MET E 5 416 ? 157.510 118.919 126.488 1.00 106.52 416 MET D C 1
ATOM 13806 O O . MET E 5 416 ? 156.334 118.873 126.112 1.00 106.25 416 MET D O 1
ATOM 13808 N N . HIS E 5 417 ? 158.464 118.115 126.011 1.00 118.61 417 HIS D N 1
ATOM 13809 C CA . HIS E 5 417 ? 158.162 117.058 125.046 1.00 117.65 417 HIS D CA 1
ATOM 13810 C C . HIS E 5 417 ? 159.133 115.908 125.315 1.00 116.15 417 HIS D C 1
ATOM 13811 O O . HIS E 5 417 ? 160.242 115.894 124.773 1.00 113.97 417 HIS D O 1
ATOM 13813 N N . ILE E 5 418 ? 158.700 114.951 126.132 1.00 121.66 418 ILE D N 1
ATOM 13814 C CA . ILE E 5 418 ? 159.566 113.862 126.564 1.00 121.46 418 ILE D CA 1
ATOM 13815 C C . ILE E 5 418 ? 159.793 112.914 125.399 1.00 120.91 418 ILE D C 1
ATOM 13816 O O . ILE E 5 418 ? 158.923 112.105 125.061 1.00 119.30 418 ILE D O 1
ATOM 13818 N N . SER E 5 419 ? 160.965 113.008 124.782 1.00 127.73 419 SER D N 1
ATOM 13819 C CA . SER E 5 419 ? 161.297 112.176 123.632 1.00 129.05 419 SER D CA 1
ATOM 13820 C C . SER E 5 419 ? 161.733 110.784 124.074 1.00 128.61 419 SER D C 1
ATOM 13821 O O . SER E 5 419 ? 162.528 110.130 123.399 1.00 127.44 419 SER D O 1
ATOM 13823 N N . GLU E 5 423 ? 155.438 108.911 124.821 1.00 98.37 423 GLU D N 1
ATOM 13824 C CA . GLU E 5 423 ? 154.167 109.618 124.724 1.00 99.91 423 GLU D CA 1
ATOM 13825 C C . GLU E 5 423 ? 153.302 109.365 125.956 1.00 98.61 423 GLU D C 1
ATOM 13826 O O . GLU E 5 423 ? 152.706 108.297 126.093 1.00 98.30 423 GLU D O 1
ATOM 13828 N N . PRO E 5 424 ? 153.245 110.344 126.856 1.00 91.80 424 PRO D N 1
ATOM 13829 C CA . PRO E 5 424 ? 152.395 110.198 128.042 1.00 92.24 424 PRO D CA 1
ATOM 13830 C C . PRO E 5 424 ? 150.925 110.091 127.663 1.00 93.47 424 PRO D C 1
ATOM 13831 O O . PRO E 5 424 ? 150.463 110.709 126.702 1.00 93.28 424 PRO D O 1
ATOM 13833 N N . ILE E 5 425 ? 150.187 109.293 128.436 1.00 92.50 425 ILE D N 1
ATOM 13834 C CA . ILE E 5 425 ? 148.775 109.072 128.142 1.00 91.81 425 ILE D CA 1
ATOM 13835 C C . ILE E 5 425 ? 147.952 110.305 128.497 1.00 91.59 425 ILE D C 1
ATOM 13836 O O . ILE E 5 425 ? 147.147 110.785 127.691 1.00 91.34 425 ILE D O 1
ATOM 13838 N N . GLU E 5 426 ? 148.142 110.839 129.705 1.00 90.79 426 GLU D N 1
ATOM 13839 C CA . GLU E 5 426 ? 147.370 111.988 130.190 1.00 91.04 426 GLU D CA 1
ATOM 13840 C C . GLU E 5 426 ? 148.341 112.942 130.881 1.00 91.09 426 GLU D C 1
ATOM 13841 O O . GLU E 5 426 ? 148.585 112.833 132.085 1.00 90.14 426 GLU D O 1
ATOM 13843 N N . LEU E 5 427 ? 148.883 113.885 130.111 1.00 83.52 427 LEU D N 1
ATOM 13844 C CA . LEU E 5 427 ? 149.882 114.827 130.613 1.00 81.00 427 LEU D CA 1
ATOM 13845 C C . LEU E 5 427 ? 149.169 115.951 131.357 1.00 82.44 427 LEU D C 1
ATOM 13846 O O . LEU E 5 427 ? 149.118 117.103 130.919 1.00 84.58 427 LEU D O 1
ATOM 13848 N N . LYS E 5 428 ? 148.611 115.604 132.512 1.00 85.04 428 LYS D N 1
ATOM 13849 C CA . LYS E 5 428 ? 147.879 116.548 133.350 1.00 84.75 428 LYS D CA 1
ATOM 13850 C C . LYS E 5 428 ? 148.816 117.049 134.439 1.00 85.26 428 LYS D C 1
ATOM 13851 O O . LYS E 5 428 ? 149.144 116.308 135.372 1.00 89.34 428 LYS D O 1
ATOM 13853 N N . CYS E 5 429 ? 149.251 118.301 134.318 1.00 83.61 429 CYS D N 1
ATOM 13854 C CA . CYS E 5 429 ? 150.115 118.885 135.333 1.00 87.86 429 CYS D CA 1
ATOM 13855 C C . CYS E 5 429 ? 149.359 119.015 136.651 1.00 90.70 429 CYS D C 1
ATOM 13856 O O . CYS E 5 429 ? 148.221 119.492 136.684 1.00 93.21 429 CYS D O 1
ATOM 13858 N N . VAL E 5 430 ? 149.997 118.579 137.742 1.00 79.62 430 VAL D N 1
ATOM 13859 C CA . VAL E 5 430 ? 149.311 118.501 139.030 1.00 74.44 430 VAL D CA 1
ATOM 13860 C C . VAL E 5 430 ? 148.983 119.891 139.556 1.00 74.77 430 VAL D C 1
ATOM 13861 O O . VAL E 5 430 ? 147.855 120.157 139.986 1.00 77.60 430 VAL D O 1
ATOM 13863 N N . SER E 5 431 ? 149.961 120.792 139.548 1.00 80.56 431 SER D N 1
ATOM 13864 C CA . SER E 5 431 ? 149.752 122.167 139.982 1.00 82.54 431 SER D CA 1
ATOM 13865 C C . SER E 5 431 ? 150.892 123.021 139.447 1.00 84.57 431 SER D C 1
ATOM 13866 O O . SER E 5 431 ? 151.990 122.526 139.179 1.00 85.39 431 SER D O 1
ATOM 13868 N N . VAL E 5 432 ? 150.614 124.314 139.292 1.00 79.04 432 VAL D N 1
ATOM 13869 C CA . VAL E 5 432 ? 151.589 125.281 138.800 1.00 78.53 432 VAL D CA 1
ATOM 13870 C C . VAL E 5 432 ? 151.633 126.448 139.775 1.00 80.55 432 VAL D C 1
ATOM 13871 O O . VAL E 5 432 ? 150.594 127.042 140.086 1.00 82.79 432 VAL D O 1
ATOM 13873 N N . THR E 5 433 ? 152.825 126.771 140.257 1.00 90.21 433 THR D N 1
ATOM 13874 C CA . THR E 5 433 ? 153.049 127.885 141.164 1.00 90.59 433 THR D CA 1
ATOM 13875 C C . THR E 5 433 ? 153.700 129.034 140.403 1.00 91.39 433 THR D C 1
ATOM 13876 O O . THR E 5 433 ? 153.873 128.986 139.182 1.00 92.57 433 THR D O 1
ATOM 13878 N N . GLY E 5 434 ? 154.060 130.083 141.144 1.00 99.26 434 GLY D N 1
ATOM 13879 C CA . GLY E 5 434 ? 154.654 131.249 140.513 1.00 99.76 434 GLY D CA 1
ATOM 13880 C C . GLY E 5 434 ? 155.984 130.951 139.848 1.00 102.97 434 GLY D C 1
ATOM 13881 O O . GLY E 5 434 ? 156.292 131.494 138.784 1.00 101.83 434 GLY D O 1
ATOM 13882 N N . PHE E 5 435 ? 156.791 130.081 140.461 1.00 98.35 435 PHE D N 1
ATOM 13883 C CA . PHE E 5 435 ? 158.134 129.805 139.968 1.00 93.31 435 PHE D CA 1
ATOM 13884 C C . PHE E 5 435 ? 158.397 128.321 139.735 1.00 92.52 435 PHE D C 1
ATOM 13885 O O . PHE E 5 435 ? 159.539 127.947 139.449 1.00 91.42 435 PHE D O 1
ATOM 13887 N N . THR E 5 436 ? 157.378 127.472 139.834 1.00 91.23 436 THR D N 1
ATOM 13888 C CA . THR E 5 436 ? 157.559 126.041 139.637 1.00 90.24 436 THR D CA 1
ATOM 13889 C C . THR E 5 436 ? 156.316 125.477 138.961 1.00 91.06 436 THR D C 1
ATOM 13890 O O . THR E 5 436 ? 155.246 126.089 138.975 1.00 91.99 436 THR D O 1
ATOM 13892 N N . ALA E 5 437 ? 156.477 124.299 138.358 1.00 90.15 437 ALA D N 1
ATOM 13893 C CA . ALA E 5 437 ? 155.378 123.602 137.703 1.00 90.83 437 ALA D CA 1
ATOM 13894 C C . ALA E 5 437 ? 155.616 122.103 137.795 1.00 96.80 437 ALA D C 1
ATOM 13895 O O . ALA E 5 437 ? 156.674 121.622 137.382 1.00 101.83 437 ALA D O 1
ATOM 13897 N N . LEU E 5 438 ? 154.637 121.373 138.327 1.00 97.14 438 LEU D N 1
ATOM 13898 C CA . LEU E 5 438 ? 154.745 119.934 138.541 1.00 95.48 438 LEU D CA 1
ATOM 13899 C C . LEU E 5 438 ? 153.703 119.205 137.703 1.00 94.55 438 LEU D C 1
ATOM 13900 O O . LEU E 5 438 ? 152.523 119.572 137.714 1.00 93.22 438 LEU D O 1
ATOM 13902 N N . PHE E 5 439 ? 154.138 118.165 136.993 1.00 100.83 439 PHE D N 1
ATOM 13903 C CA . PHE E 5 439 ? 153.286 117.456 136.050 1.00 99.22 439 PHE D CA 1
ATOM 13904 C C . PHE E 5 439 ? 153.324 115.960 136.331 1.00 100.50 439 PHE D C 1
ATOM 13905 O O . PHE E 5 439 ? 154.237 115.451 136.988 1.00 102.61 439 PHE D O 1
ATOM 13907 N N . THR E 5 440 ? 152.313 115.260 135.820 1.00 98.69 440 THR D N 1
ATOM 13908 C CA . THR E 5 440 ? 152.176 113.821 135.987 1.00 99.07 440 THR D CA 1
ATOM 13909 C C . THR E 5 440 ? 152.140 113.136 134.626 1.00 96.77 440 THR D C 1
ATOM 13910 O O . THR E 5 440 ? 151.452 113.583 133.704 1.00 98.26 440 THR D O 1
ATOM 13912 N N . TRP E 5 441 ? 152.890 112.043 134.509 1.00 102.41 441 TRP D N 1
ATOM 13913 C CA . TRP E 5 441 ? 152.903 111.235 133.299 1.00 103.89 441 TRP D CA 1
ATOM 13914 C C . TRP E 5 441 ? 153.072 109.773 133.689 1.00 109.10 441 TRP D C 1
ATOM 13915 O O . TRP E 5 441 ? 153.990 109.428 134.438 1.00 112.30 441 TRP D O 1
ATOM 13917 N N . GLU E 5 442 ? 152.185 108.918 133.178 1.00 110.88 442 GLU D N 1
ATOM 13918 C CA . GLU E 5 442 ? 152.175 107.498 133.511 1.00 108.27 442 GLU D CA 1
ATOM 13919 C C . GLU E 5 442 ? 152.218 106.674 132.233 1.00 110.11 442 GLU D C 1
ATOM 13920 O O . GLU E 5 442 ? 151.481 106.958 131.283 1.00 109.48 442 GLU D O 1
ATOM 13922 N N . VAL E 5 443 ? 153.077 105.658 132.212 1.00 133.48 443 VAL D N 1
ATOM 13923 C CA . VAL E 5 443 ? 153.243 104.784 131.055 1.00 134.59 443 VAL D CA 1
ATOM 13924 C C . VAL E 5 443 ? 153.362 103.344 131.540 1.00 135.94 443 VAL D C 1
ATOM 13925 O O . VAL E 5 443 ? 154.017 103.069 132.550 1.00 137.02 443 VAL D O 1
ATOM 13927 N N . GLU E 5 444 ? 152.721 102.422 130.819 1.00 144.62 444 GLU D N 1
ATOM 13928 C CA . GLU E 5 444 ? 152.748 101.020 131.228 1.00 145.04 444 GLU D CA 1
ATOM 13929 C C . GLU E 5 444 ? 154.094 100.365 130.943 1.00 145.66 444 GLU D C 1
ATOM 13930 O O . GLU E 5 444 ? 154.515 99.472 131.686 1.00 145.52 444 GLU D O 1
ATOM 13932 N N . ARG E 5 445 ? 154.776 100.787 129.875 1.00 146.61 445 ARG D N 1
ATOM 13933 C CA . ARG E 5 445 ? 156.007 100.116 129.466 1.00 145.72 445 ARG D CA 1
ATOM 13934 C C . ARG E 5 445 ? 157.110 100.268 130.508 1.00 145.85 445 ARG D C 1
ATOM 13935 O O . ARG E 5 445 ? 157.819 99.302 130.813 1.00 145.86 445 ARG D O 1
ATOM 13937 N N . MET E 5 446 ? 157.275 101.469 131.064 1.00 138.29 446 MET D N 1
ATOM 13938 C CA . MET E 5 446 ? 158.377 101.745 131.975 1.00 138.03 446 MET D CA 1
ATOM 13939 C C . MET E 5 446 ? 157.949 102.170 133.370 1.00 136.45 446 MET D C 1
ATOM 13940 O O . MET E 5 446 ? 158.733 102.001 134.309 1.00 134.77 446 MET D O 1
ATOM 13942 N N . GLY E 5 447 ? 156.742 102.714 133.536 1.00 131.32 447 GLY D N 1
ATOM 13943 C CA . GLY E 5 447 ? 156.269 103.188 134.822 1.00 130.98 447 GLY D CA 1
ATOM 13944 C C . GLY E 5 447 ? 155.801 104.634 134.737 1.00 130.53 447 GLY D C 1
ATOM 13945 O O . GLY E 5 447 ? 155.366 105.102 133.678 1.00 128.63 447 GLY D O 1
ATOM 13946 N N . TYR E 5 448 ? 155.909 105.343 135.855 1.00 126.25 448 TYR D N 1
ATOM 13947 C CA . TYR E 5 448 ? 155.446 106.719 135.961 1.00 125.07 448 TYR D CA 1
ATOM 13948 C C . TYR E 5 448 ? 156.635 107.666 135.893 1.00 125.28 448 TYR D C 1
ATOM 13949 O O . TYR E 5 448 ? 157.625 107.481 136.610 1.00 125.32 448 TYR D O 1
ATOM 13951 N N . THR E 5 449 ? 156.535 108.674 135.031 1.00 118.94 449 THR D N 1
ATOM 13952 C CA . THR E 5 449 ? 157.544 109.718 134.907 1.00 117.85 449 THR D CA 1
ATOM 13953 C C . THR E 5 449 ? 156.958 111.017 135.444 1.00 119.09 449 THR D C 1
ATOM 13954 O O . THR E 5 449 ? 156.043 111.585 134.838 1.00 118.98 449 THR D O 1
ATOM 13956 N N . ILE E 5 450 ? 157.484 111.482 136.574 1.00 119.01 450 ILE D N 1
ATOM 13957 C CA . ILE E 5 450 ? 157.023 112.707 137.216 1.00 118.68 450 ILE D CA 1
ATOM 13958 C C . ILE E 5 450 ? 157.960 113.837 136.821 1.00 116.34 450 ILE D C 1
ATOM 13959 O O . ILE E 5 450 ? 159.187 113.686 136.877 1.00 115.32 450 ILE D O 1
ATOM 13961 N N . THR E 5 451 ? 157.387 114.968 136.418 1.00 107.98 451 THR D N 1
ATOM 13962 C CA . THR E 5 451 ? 158.149 116.099 135.912 1.00 109.46 451 THR D CA 1
ATOM 13963 C C . THR E 5 451 ? 157.936 117.318 136.798 1.00 108.28 451 THR D C 1
ATOM 13964 O O . THR E 5 451 ? 156.848 117.523 137.345 1.00 106.60 451 THR D O 1
ATOM 13966 N N . LEU E 5 452 ? 158.989 118.119 136.940 1.00 102.10 452 LEU D N 1
ATOM 13967 C CA . LEU E 5 452 ? 158.934 119.379 137.665 1.00 100.00 452 LEU D CA 1
ATOM 13968 C C . LEU E 5 452 ? 159.606 120.449 136.821 1.00 99.61 452 LEU D C 1
ATOM 13969 O O . LEU E 5 452 ? 160.746 120.271 136.384 1.00 98.07 452 LEU D O 1
ATOM 13971 N N . TRP E 5 453 ? 158.899 121.553 136.591 1.00 98.36 453 TRP D N 1
ATOM 13972 C CA . TRP E 5 453 ? 159.403 122.665 135.799 1.00 96.61 453 TRP D CA 1
ATOM 13973 C C . TRP E 5 453 ? 159.454 123.922 136.654 1.00 90.48 453 TRP D C 1
ATOM 13974 O O . TRP E 5 453 ? 158.500 124.237 137.365 1.00 84.39 453 TRP D O 1
ATOM 13976 N N . ASP E 5 454 ? 160.578 124.625 136.588 1.00 88.90 454 ASP D N 1
ATOM 13977 C CA . ASP E 5 454 ? 160.757 125.881 137.303 1.00 87.78 454 ASP D CA 1
ATOM 13978 C C . ASP E 5 454 ? 160.391 127.029 136.372 1.00 90.28 454 ASP D C 1
ATOM 13979 O O . ASP E 5 454 ? 161.026 127.214 135.328 1.00 90.45 454 ASP D O 1
ATOM 13981 N N . LEU E 5 455 ? 159.366 127.797 136.749 1.00 89.20 455 LEU D N 1
ATOM 13982 C CA . LEU E 5 455 ? 158.879 128.852 135.868 1.00 86.34 455 LEU D CA 1
ATOM 13983 C C . LEU E 5 455 ? 159.933 129.929 135.654 1.00 87.28 455 LEU D C 1
ATOM 13984 O O . LEU E 5 455 ? 160.119 130.405 134.529 1.00 89.86 455 LEU D O 1
ATOM 13986 N N . GLU E 5 456 ? 160.638 130.321 136.712 1.00 86.24 456 GLU D N 1
ATOM 13987 C CA . GLU E 5 456 ? 161.632 131.378 136.587 1.00 86.67 456 GLU D CA 1
ATOM 13988 C C . GLU E 5 456 ? 162.981 130.862 136.095 1.00 89.53 456 GLU D C 1
ATOM 13989 O O . GLU E 5 456 ? 163.653 131.542 135.313 1.00 88.37 456 GLU D O 1
ATOM 13991 N N . THR E 5 457 ? 163.394 129.673 136.532 1.00 92.91 457 THR D N 1
ATOM 13992 C CA . THR E 5 457 ? 164.716 129.152 136.209 1.00 89.58 457 THR D CA 1
ATOM 13993 C C . THR E 5 457 ? 164.738 128.270 134.968 1.00 87.29 457 THR D C 1
ATOM 13994 O O . THR E 5 457 ? 165.826 127.893 134.520 1.00 86.22 457 THR D O 1
ATOM 13996 N N . GLN E 5 458 ? 163.576 127.926 134.413 1.00 89.38 458 GLN D N 1
ATOM 13997 C CA . GLN E 5 458 ? 163.466 127.161 133.171 1.00 92.23 458 GLN D CA 1
ATOM 13998 C C . GLN E 5 458 ? 164.165 125.808 133.247 1.00 92.97 458 GLN D C 1
ATOM 13999 O O . GLN E 5 458 ? 164.660 125.307 132.234 1.00 93.45 458 GLN D O 1
ATOM 14001 N N . GLY E 5 459 ? 164.221 125.203 134.428 1.00 96.59 459 GLY D N 1
ATOM 14002 C CA . GLY E 5 459 ? 164.815 123.892 134.602 1.00 95.61 459 GLY D CA 1
ATOM 14003 C C . GLY E 5 459 ? 163.758 122.818 134.781 1.00 94.13 459 GLY D C 1
ATOM 14004 O O . GLY E 5 459 ? 162.662 123.082 135.270 1.00 97.05 459 GLY D O 1
ATOM 14005 N N . MET E 5 460 ? 164.098 121.595 134.379 1.00 84.91 460 MET D N 1
ATOM 14006 C CA . MET E 5 460 ? 163.180 120.468 134.457 1.00 84.26 460 MET D CA 1
ATOM 14007 C C . MET E 5 460 ? 163.857 119.293 135.149 1.00 89.25 460 MET D C 1
ATOM 14008 O O . MET E 5 460 ? 165.042 119.032 134.918 1.00 91.07 460 MET D O 1
ATOM 14010 N N . GLN E 5 461 ? 163.107 118.592 135.999 1.00 93.92 461 GLN D N 1
ATOM 14011 C CA . GLN E 5 461 ? 163.578 117.386 136.671 1.00 91.16 461 GLN D CA 1
ATOM 14012 C C . GLN E 5 461 ? 162.567 116.273 136.442 1.00 94.10 461 GLN D C 1
ATOM 14013 O O . GLN E 5 461 ? 161.462 116.314 136.993 1.00 95.79 461 GLN D O 1
ATOM 14015 N N . CYS E 5 462 ? 162.947 115.279 135.643 1.00 110.14 462 CYS D N 1
ATOM 14016 C CA . CYS E 5 462 ? 162.071 114.168 135.290 1.00 111.83 462 CYS D CA 1
ATOM 14017 C C . CYS E 5 462 ? 162.655 112.876 135.843 1.00 110.83 462 CYS D C 1
ATOM 14018 O O . CYS E 5 462 ? 163.792 112.513 135.516 1.00 105.51 462 CYS D O 1
ATOM 14020 N N . PHE E 5 463 ? 161.874 112.180 136.665 1.00 119.93 463 PHE D N 1
ATOM 14021 C CA . PHE E 5 463 ? 162.294 110.944 137.308 1.00 119.67 463 PHE D CA 1
ATOM 14022 C C . PHE E 5 463 ? 161.394 109.798 136.867 1.00 121.51 463 PHE D C 1
ATOM 14023 O O . PHE E 5 463 ? 160.175 109.961 136.756 1.00 121.35 463 PHE D O 1
ATOM 14025 N N . SER E 5 464 ? 162.000 108.640 136.622 1.00 117.60 464 SER D N 1
ATOM 14026 C CA . SER E 5 464 ? 161.284 107.439 136.212 1.00 115.27 464 SER D CA 1
ATOM 14027 C C . SER E 5 464 ? 161.058 106.553 137.428 1.00 113.94 464 SER D C 1
ATOM 14028 O O . SER E 5 464 ? 161.963 106.376 138.248 1.00 113.76 464 SER D O 1
ATOM 14030 N N . LEU E 5 465 ? 159.851 106.006 137.544 1.00 121.12 465 LEU D N 1
ATOM 14031 C CA . LEU E 5 465 ? 159.475 105.170 138.674 1.00 123.24 465 LEU D CA 1
ATOM 14032 C C . LEU E 5 465 ? 159.029 103.800 138.180 1.00 124.46 465 LEU D C 1
ATOM 14033 O O . LEU E 5 465 ? 159.064 103.504 136.983 1.00 124.66 465 LEU D O 1
ATOM 14035 N N . GLY E 5 466 ? 158.607 102.964 139.127 1.00 123.08 466 GLY D N 1
ATOM 14036 C CA . GLY E 5 466 ? 158.180 101.612 138.824 1.00 122.56 466 GLY D CA 1
ATOM 14037 C C . GLY E 5 466 ? 156.858 101.541 138.089 1.00 121.89 466 GLY D C 1
ATOM 14038 O O . GLY E 5 466 ? 156.145 102.543 137.980 1.00 120.82 466 GLY D O 1
ATOM 14039 N N . THR E 5 467 ? 156.513 100.356 137.589 1.00 107.94 467 THR D N 1
ATOM 14040 C CA . THR E 5 467 ? 155.323 100.170 136.771 1.00 106.49 467 THR D CA 1
ATOM 14041 C C . THR E 5 467 ? 154.056 99.949 137.588 1.00 106.22 467 THR D C 1
ATOM 14042 O O . THR E 5 467 ? 152.978 99.814 137.000 1.00 105.82 467 THR D O 1
ATOM 14044 N N . LYS E 5 468 ? 154.149 99.905 138.915 1.00 93.46 468 LYS D N 1
ATOM 14045 C CA . LYS E 5 468 ? 152.975 99.800 139.783 1.00 92.13 468 LYS D CA 1
ATOM 14046 C C . LYS E 5 468 ? 152.942 101.040 140.670 1.00 89.72 468 LYS D C 1
ATOM 14047 O O . LYS E 5 468 ? 153.367 101.008 141.826 1.00 87.94 468 LYS D O 1
ATOM 14049 N N . CYS E 5 469 ? 152.399 102.127 140.125 1.00 87.22 469 CYS D N 1
ATOM 14050 C CA . CYS E 5 469 ? 152.341 103.409 140.813 1.00 88.13 469 CYS D CA 1
ATOM 14051 C C . CYS E 5 469 ? 151.460 104.356 140.014 1.00 88.23 469 CYS D C 1
ATOM 14052 O O . CYS E 5 469 ? 151.574 104.430 138.789 1.00 87.61 469 CYS D O 1
ATOM 14054 N N . ILE E 5 470 ? 150.591 105.079 140.715 1.00 78.16 470 ILE D N 1
ATOM 14055 C CA . ILE E 5 470 ? 149.700 106.042 140.068 1.00 78.98 470 ILE D CA 1
ATOM 14056 C C . ILE E 5 470 ? 149.668 107.318 140.883 1.00 78.89 470 ILE D C 1
ATOM 14057 O O . ILE E 5 470 ? 149.905 107.318 142.099 1.00 80.13 470 ILE D O 1
ATOM 14059 N N . PRO E 5 471 ? 149.377 108.438 140.228 1.00 50.43 471 PRO D N 1
ATOM 14060 C CA . PRO E 5 471 ? 149.334 109.711 140.950 1.00 41.69 471 PRO D CA 1
ATOM 14061 C C . PRO E 5 471 ? 148.100 109.812 141.827 1.00 39.74 471 PRO D C 1
ATOM 14062 O O . PRO E 5 471 ? 147.123 109.082 141.658 1.00 44.05 471 PRO D O 1
ATOM 14064 N N . VAL E 5 472 ? 148.167 110.720 142.791 1.00 35.08 472 VAL D N 1
ATOM 14065 C CA . VAL E 5 472 ? 147.064 111.009 143.695 1.00 36.13 472 VAL D CA 1
ATOM 14066 C C . VAL E 5 472 ? 146.999 112.522 143.807 1.00 42.08 472 VAL D C 1
ATOM 14067 O O . VAL E 5 472 ? 147.767 113.130 144.559 1.00 45.76 472 VAL D O 1
ATOM 14069 N N . ASP E 5 473 ? 146.082 113.135 143.063 1.00 46.75 473 ASP D N 1
ATOM 14070 C CA . ASP E 5 473 ? 146.011 114.586 142.981 1.00 45.64 473 ASP D CA 1
ATOM 14071 C C . ASP E 5 473 ? 145.656 115.183 144.333 1.00 45.84 473 ASP D C 1
ATOM 14072 O O . ASP E 5 473 ? 144.512 115.085 144.790 1.00 41.53 473 ASP D O 1
ATOM 14074 N N . SER E 5 474 ? 146.638 115.806 144.978 1.00 59.41 474 SER D N 1
ATOM 14075 C CA . SER E 5 474 ? 146.439 116.429 146.283 1.00 59.39 474 SER D CA 1
ATOM 14076 C C . SER E 5 474 ? 145.637 117.701 146.061 1.00 60.24 474 SER D C 1
ATOM 14077 O O . SER E 5 474 ? 146.185 118.778 145.829 1.00 63.98 474 SER D O 1
ATOM 14079 N N . SER E 5 475 ? 144.314 117.574 146.145 1.00 54.03 475 SER D N 1
ATOM 14080 C CA . SER E 5 475 ? 143.431 118.705 145.897 1.00 51.35 475 SER D CA 1
ATOM 14081 C C . SER E 5 475 ? 143.524 119.704 147.044 1.00 60.28 475 SER D C 1
ATOM 14082 O O . SER E 5 475 ? 142.558 119.900 147.789 1.00 58.98 475 SER D O 1
ATOM 14084 N N . GLY E 5 476 ? 144.686 120.343 147.187 1.00 69.75 476 GLY D N 1
ATOM 14085 C CA . GLY E 5 476 ? 144.945 121.232 148.303 1.00 66.10 476 GLY D CA 1
ATOM 14086 C C . GLY E 5 476 ? 146.136 122.151 148.108 1.00 68.21 476 GLY D C 1
ATOM 14087 O O . GLY E 5 476 ? 146.318 122.730 147.032 1.00 62.67 476 GLY D O 1
ATOM 14088 N N . ASP E 5 477 ? 146.951 122.296 149.155 1.00 69.30 477 ASP D N 1
ATOM 14089 C CA . ASP E 5 477 ? 148.069 123.232 149.162 1.00 60.93 477 ASP D CA 1
ATOM 14090 C C . ASP E 5 477 ? 149.427 122.574 148.970 1.00 57.45 477 ASP D C 1
ATOM 14091 O O . ASP E 5 477 ? 150.350 123.226 148.474 1.00 59.32 477 ASP D O 1
ATOM 14093 N N . GLN E 5 478 ? 149.581 121.308 149.344 1.00 55.88 478 GLN D N 1
ATOM 14094 C CA . GLN E 5 478 ? 150.874 120.631 149.265 1.00 57.18 478 GLN D CA 1
ATOM 14095 C C . GLN E 5 478 ? 151.036 120.062 147.864 1.00 54.35 478 GLN D C 1
ATOM 14096 O O . GLN E 5 478 ? 150.582 118.960 147.561 1.00 56.05 478 GLN D O 1
ATOM 14098 N N . GLN E 5 479 ? 151.700 120.824 147.000 1.00 71.58 479 GLN D N 1
ATOM 14099 C CA . GLN E 5 479 ? 151.903 120.433 145.604 1.00 74.29 479 GLN D CA 1
ATOM 14100 C C . GLN E 5 479 ? 153.231 119.711 145.400 1.00 75.66 479 GLN D C 1
ATOM 14101 O O . GLN E 5 479 ? 154.043 120.087 144.555 1.00 80.04 479 GLN D O 1
ATOM 14103 N N . LEU E 5 480 ? 153.461 118.661 146.180 1.00 62.44 480 LEU D N 1
ATOM 14104 C CA . LEU E 5 480 ? 154.582 117.755 145.971 1.00 61.19 480 LEU D CA 1
ATOM 14105 C C . LEU E 5 480 ? 154.027 116.408 145.534 1.00 59.90 480 LEU D C 1
ATOM 14106 O O . LEU E 5 480 ? 153.092 115.892 146.153 1.00 59.83 480 LEU D O 1
ATOM 14108 N N . CYS E 5 481 ? 154.607 115.837 144.483 1.00 49.56 481 CYS D N 1
ATOM 14109 C CA . CYS E 5 481 ? 153.964 114.703 143.837 1.00 48.12 481 CYS D CA 1
ATOM 14110 C C . CYS E 5 481 ? 153.855 113.538 144.809 1.00 52.55 481 CYS D C 1
ATOM 14111 O O . CYS E 5 481 ? 154.844 112.854 145.093 1.00 63.82 481 CYS D O 1
ATOM 14113 N N . PHE E 5 482 ? 152.648 113.313 145.320 1.00 56.47 482 PHE D N 1
ATOM 14114 C CA . PHE E 5 482 ? 152.382 112.243 146.272 1.00 57.89 482 PHE D CA 1
ATOM 14115 C C . PHE E 5 482 ? 151.955 110.997 145.509 1.00 56.82 482 PHE D C 1
ATOM 14116 O O . PHE E 5 482 ? 150.758 110.743 145.346 1.00 61.71 482 PHE D O 1
ATOM 14118 N N . VAL E 5 483 ? 152.930 110.215 145.058 1.00 50.49 483 VAL D N 1
ATOM 14119 C CA . VAL E 5 483 ? 152.691 109.071 144.191 1.00 48.30 483 VAL D CA 1
ATOM 14120 C C . VAL E 5 483 ? 152.446 107.857 145.069 1.00 58.41 483 VAL D C 1
ATOM 14121 O O . VAL E 5 483 ? 153.211 107.597 146.003 1.00 63.63 483 VAL D O 1
ATOM 14123 N N . LEU E 5 484 ? 151.373 107.128 144.780 1.00 78.56 484 LEU D N 1
ATOM 14124 C CA . LEU E 5 484 ? 151.072 105.874 145.466 1.00 77.84 484 LEU D CA 1
ATOM 14125 C C . LEU E 5 484 ? 151.951 104.792 144.852 1.00 76.77 484 LEU D C 1
ATOM 14126 O O . LEU E 5 484 ? 151.735 104.373 143.712 1.00 74.00 484 LEU D O 1
ATOM 14128 N N . THR E 5 485 ? 152.959 104.355 145.601 1.00 77.48 485 THR D N 1
ATOM 14129 C CA . THR E 5 485 ? 153.886 103.332 145.155 1.00 77.79 485 THR D CA 1
ATOM 14130 C C . THR E 5 485 ? 153.458 101.974 145.706 1.00 79.37 485 THR D C 1
ATOM 14131 O O . THR E 5 485 ? 152.386 101.829 146.299 1.00 78.32 485 THR D O 1
ATOM 14133 N N . GLU E 5 486 ? 154.306 100.962 145.507 1.00 87.58 486 GLU D N 1
ATOM 14134 C CA . GLU E 5 486 ? 153.973 99.616 145.961 1.00 86.24 486 GLU D CA 1
ATOM 14135 C C . GLU E 5 486 ? 153.803 99.570 147.472 1.00 88.48 486 GLU D C 1
ATOM 14136 O O . GLU E 5 486 ? 152.851 98.966 147.978 1.00 89.81 486 GLU D O 1
ATOM 14138 N N . ASN E 5 487 ? 154.713 100.208 148.210 1.00 82.47 487 ASN D N 1
ATOM 14139 C CA . ASN E 5 487 ? 154.575 100.269 149.659 1.00 80.30 487 ASN D CA 1
ATOM 14140 C C . ASN E 5 487 ? 153.498 101.250 150.091 1.00 78.76 487 ASN D C 1
ATOM 14141 O O . ASN E 5 487 ? 153.006 101.151 151.218 1.00 77.28 487 ASN D O 1
ATOM 14143 N N . GLY E 5 488 ? 153.120 102.189 149.227 1.00 74.07 488 GLY D N 1
ATOM 14144 C CA . GLY E 5 488 ? 152.058 103.116 149.555 1.00 75.43 488 GLY D CA 1
ATOM 14145 C C . GLY E 5 488 ? 152.377 104.573 149.291 1.00 78.81 488 GLY D C 1
ATOM 14146 O O . GLY E 5 488 ? 152.891 104.917 148.223 1.00 80.57 488 GLY D O 1
ATOM 14147 N N . LEU E 5 489 ? 152.070 105.433 150.263 1.00 74.60 489 LEU D N 1
ATOM 14148 C CA . LEU E 5 489 ? 152.247 106.870 150.097 1.00 73.55 489 LEU D CA 1
ATOM 14149 C C . LEU E 5 489 ? 153.720 107.219 149.912 1.00 73.81 489 LEU D C 1
ATOM 14150 O O . LEU E 5 489 ? 154.592 106.699 150.611 1.00 72.33 489 LEU D O 1
ATOM 14152 N N . SER E 5 490 ? 153.993 108.103 148.954 1.00 65.73 490 SER D N 1
ATOM 14153 C CA . SER E 5 490 ? 155.354 108.488 148.613 1.00 59.66 490 SER D CA 1
ATOM 14154 C C . SER E 5 490 ? 155.356 109.911 148.072 1.00 65.27 490 SER D C 1
ATOM 14155 O O . SER E 5 490 ? 154.823 110.164 146.988 1.00 69.02 490 SER D O 1
ATOM 14157 N N . LEU E 5 491 ? 155.962 110.832 148.824 1.00 59.36 491 LEU D N 1
ATOM 14158 C CA . LEU E 5 491 ? 156.036 112.243 148.452 1.00 56.56 491 LEU D CA 1
ATOM 14159 C C . LEU E 5 491 ? 157.390 112.502 147.808 1.00 49.92 491 LEU D C 1
ATOM 14160 O O . LEU E 5 491 ? 158.420 112.479 148.488 1.00 57.58 491 LEU D O 1
ATOM 14162 N N . ILE E 5 492 ? 157.393 112.756 146.506 1.00 37.72 492 ILE D N 1
ATOM 14163 C CA . ILE E 5 492 ? 158.631 112.892 145.751 1.00 39.76 492 ILE D CA 1
ATOM 14164 C C . ILE E 5 492 ? 159.065 114.352 145.767 1.00 51.11 492 ILE D C 1
ATOM 14165 O O . ILE E 5 492 ? 158.296 115.243 145.390 1.00 56.26 492 ILE D O 1
ATOM 14167 N N . LEU E 5 493 ? 160.300 114.598 146.205 1.00 67.07 493 LEU D N 1
ATOM 14168 C CA . LEU E 5 493 ? 160.887 115.931 146.265 1.00 68.33 493 LEU D CA 1
ATOM 14169 C C . LEU E 5 493 ? 162.182 115.951 145.466 1.00 69.33 493 LEU D C 1
ATOM 14170 O O . LEU E 5 493 ? 162.637 114.926 144.953 1.00 71.60 493 LEU D O 1
ATOM 14172 N N . PHE E 5 494 ? 162.782 117.134 145.363 1.00 75.55 494 PHE D N 1
ATOM 14173 C CA . PHE E 5 494 ? 163.997 117.319 144.578 1.00 76.15 494 PHE D CA 1
ATOM 14174 C C . PHE E 5 494 ? 165.039 118.077 145.386 1.00 80.65 494 PHE D C 1
ATOM 14175 O O . PHE E 5 494 ? 164.737 119.120 145.974 1.00 81.69 494 PHE D O 1
ATOM 14177 N N . GLY E 5 495 ? 166.265 117.548 145.410 1.00 78.78 495 GLY D N 1
ATOM 14178 C CA . GLY E 5 495 ? 167.407 118.245 145.962 1.00 76.27 495 GLY D CA 1
ATOM 14179 C C . GLY E 5 495 ? 167.633 118.075 147.449 1.00 70.02 495 GLY D C 1
ATOM 14180 O O . GLY E 5 495 ? 168.670 118.524 147.953 1.00 67.03 495 GLY D O 1
ATOM 14181 N N . LEU E 5 496 ? 166.715 117.438 148.165 1.00 63.51 496 LEU D N 1
ATOM 14182 C CA . LEU E 5 496 ? 166.806 117.300 149.612 1.00 66.68 496 LEU D CA 1
ATOM 14183 C C . LEU E 5 496 ? 167.477 115.976 149.958 1.00 69.52 496 LEU D C 1
ATOM 14184 O O . LEU E 5 496 ? 166.926 114.905 149.683 1.00 69.57 496 LEU D O 1
ATOM 14186 N N . THR E 5 497 ? 168.661 116.054 150.560 1.00 60.63 497 THR D N 1
ATOM 14187 C CA . THR E 5 497 ? 169.351 114.863 151.029 1.00 56.37 497 THR D CA 1
ATOM 14188 C C . THR E 5 497 ? 168.688 114.334 152.293 1.00 56.80 497 THR D C 1
ATOM 14189 O O . THR E 5 497 ? 168.034 115.075 153.032 1.00 62.33 497 THR D O 1
ATOM 14191 N N . GLN E 5 498 ? 168.856 113.030 152.538 1.00 52.48 498 GLN D N 1
ATOM 14192 C CA . GLN E 5 498 ? 168.272 112.430 153.735 1.00 53.13 498 GLN D CA 1
ATOM 14193 C C . GLN E 5 498 ? 168.847 113.062 154.992 1.00 51.17 498 GLN D C 1
ATOM 14194 O O . GLN E 5 498 ? 168.113 113.362 155.942 1.00 49.56 498 GLN D O 1
ATOM 14196 N N . GLU E 5 499 ? 170.159 113.284 155.009 1.00 58.46 499 GLU D N 1
ATOM 14197 C CA . GLU E 5 499 ? 170.765 113.985 156.130 1.00 61.47 499 GLU D CA 1
ATOM 14198 C C . GLU E 5 499 ? 170.219 115.399 156.245 1.00 57.30 499 GLU D C 1
ATOM 14199 O O . GLU E 5 499 ? 169.869 115.844 157.339 1.00 58.31 499 GLU D O 1
ATOM 14201 N N . GLU E 5 500 ? 170.123 116.116 155.122 1.00 59.46 500 GLU D N 1
ATOM 14202 C CA . GLU E 5 500 ? 169.626 117.489 155.162 1.00 64.28 500 GLU D CA 1
ATOM 14203 C C . GLU E 5 500 ? 168.180 117.543 155.635 1.00 61.18 500 GLU D C 1
ATOM 14204 O O . GLU E 5 500 ? 167.821 118.389 156.461 1.00 59.44 500 GLU D O 1
ATOM 14206 N N . PHE E 5 501 ? 167.343 116.631 155.140 1.00 63.45 501 PHE D N 1
ATOM 14207 C CA . PHE E 5 501 ? 165.938 116.609 155.535 1.00 63.20 501 PHE D CA 1
ATOM 14208 C C . PHE E 5 501 ? 165.776 116.281 157.017 1.00 66.80 501 PHE D C 1
ATOM 14209 O O . PHE E 5 501 ? 165.041 116.967 157.742 1.00 64.80 501 PHE D O 1
ATOM 14211 N N . LEU E 5 502 ? 166.447 115.226 157.486 1.00 72.54 502 LEU D N 1
ATOM 14212 C CA . LEU E 5 502 ? 166.333 114.862 158.896 1.00 70.50 502 LEU D CA 1
ATOM 14213 C C . LEU E 5 502 ? 166.932 115.942 159.791 1.00 67.56 502 LEU D C 1
ATOM 14214 O O . LEU E 5 502 ? 166.409 116.219 160.877 1.00 68.16 502 LEU D O 1
ATOM 14216 N N . ASN E 5 503 ? 168.022 116.569 159.350 1.00 56.17 503 ASN D N 1
ATOM 14217 C CA . ASN E 5 503 ? 168.612 117.661 160.108 1.00 53.04 503 ASN D CA 1
ATOM 14218 C C . ASN E 5 503 ? 167.653 118.832 160.213 1.00 53.79 503 ASN D C 1
ATOM 14219 O O . ASN E 5 503 ? 167.571 119.478 161.259 1.00 56.22 503 ASN D O 1
ATOM 14221 N N . ARG E 5 504 ? 166.932 119.137 159.129 1.00 50.81 504 ARG D N 1
ATOM 14222 C CA . ARG E 5 504 ? 165.961 120.223 159.180 1.00 53.70 504 ARG D CA 1
ATOM 14223 C C . ARG E 5 504 ? 164.787 119.873 160.079 1.00 52.21 504 ARG D C 1
ATOM 14224 O O . ARG E 5 504 ? 164.244 120.751 160.757 1.00 52.70 504 ARG D O 1
ATOM 14226 N N . LEU E 5 505 ? 164.385 118.602 160.103 1.00 41.97 505 LEU D N 1
ATOM 14227 C CA . LEU E 5 505 ? 163.356 118.189 161.053 1.00 41.53 505 LEU D CA 1
ATOM 14228 C C . LEU E 5 505 ? 163.837 118.366 162.486 1.00 46.69 505 LEU D C 1
ATOM 14229 O O . LEU E 5 505 ? 163.102 118.878 163.337 1.00 47.63 505 LEU D O 1
ATOM 14231 N N . MET E 5 506 ? 165.082 117.967 162.764 1.00 62.50 506 MET D N 1
ATOM 14232 C CA . MET E 5 506 ? 165.636 118.105 164.109 1.00 64.40 506 MET D CA 1
ATOM 14233 C C . MET E 5 506 ? 165.804 119.570 164.497 1.00 65.09 506 MET D C 1
ATOM 14234 O O . MET E 5 506 ? 165.551 119.948 165.646 1.00 64.85 506 MET D O 1
ATOM 14236 N N . ILE E 5 507 ? 166.250 120.407 163.558 1.00 55.68 507 ILE D N 1
ATOM 14237 C CA . ILE E 5 507 ? 166.305 121.845 163.775 1.00 43.77 507 ILE D CA 1
ATOM 14238 C C . ILE E 5 507 ? 164.921 122.455 163.860 1.00 49.66 507 ILE D C 1
ATOM 14239 O O . ILE E 5 507 ? 164.788 123.617 164.255 1.00 48.68 507 ILE D O 1
ATOM 14241 N N . HIS E 5 508 ? 163.892 121.696 163.480 1.00 64.06 508 HIS D N 1
ATOM 14242 C CA . HIS E 5 508 ? 162.494 122.082 163.624 1.00 64.33 508 HIS D CA 1
ATOM 14243 C C . HIS E 5 508 ? 161.827 121.458 164.843 1.00 66.59 508 HIS D C 1
ATOM 14244 O O . HIS E 5 508 ? 161.001 122.110 165.487 1.00 70.17 508 HIS D O 1
ATOM 14246 N N . GLY E 5 509 ? 162.165 120.216 165.183 1.00 65.18 509 GLY D N 1
ATOM 14247 C CA . GLY E 5 509 ? 161.517 119.542 166.293 1.00 66.47 509 GLY D CA 1
ATOM 14248 C C . GLY E 5 509 ? 162.415 118.599 167.068 1.00 69.63 509 GLY D C 1
ATOM 14249 O O . GLY E 5 509 ? 163.629 118.805 167.141 1.00 68.65 509 GLY D O 1
ATOM 14250 N N . SER E 5 510 ? 161.828 117.561 167.657 1.00 76.13 510 SER D N 1
ATOM 14251 C CA . SER E 5 510 ? 162.571 116.590 168.445 1.00 73.23 510 SER D CA 1
ATOM 14252 C C . SER E 5 510 ? 163.207 115.536 167.543 1.00 72.96 510 SER D C 1
ATOM 14253 O O . SER E 5 510 ? 162.976 115.488 166.333 1.00 73.85 510 SER D O 1
ATOM 14255 N N . ALA E 5 511 ? 164.025 114.676 168.155 1.00 75.80 511 ALA D N 1
ATOM 14256 C CA . ALA E 5 511 ? 164.692 113.614 167.412 1.00 79.38 511 ALA D CA 1
ATOM 14257 C C . ALA E 5 511 ? 163.773 112.439 167.104 1.00 81.48 511 ALA D C 1
ATOM 14258 O O . ALA E 5 511 ? 164.142 111.574 166.299 1.00 80.44 511 ALA D O 1
ATOM 14260 N N . SER E 5 512 ? 162.591 112.386 167.726 1.00 73.08 512 SER D N 1
ATOM 14261 C CA . SER E 5 512 ? 161.665 111.287 167.471 1.00 65.64 512 SER D CA 1
ATOM 14262 C C . SER E 5 512 ? 161.219 111.264 166.015 1.00 64.58 512 SER D C 1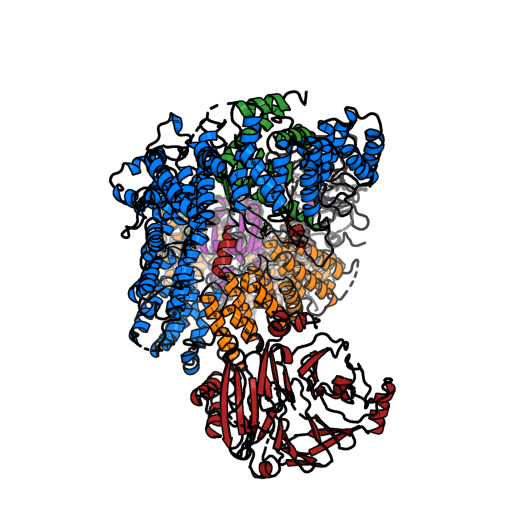
ATOM 14263 O O . SER E 5 512 ? 161.153 110.196 165.393 1.00 66.00 512 SER D O 1
ATOM 14265 N N . THR E 5 513 ? 160.900 112.432 165.456 1.00 59.59 513 THR D N 1
ATOM 14266 C CA . THR E 5 513 ? 160.485 112.493 164.060 1.00 61.86 513 THR D CA 1
ATOM 14267 C C . THR E 5 513 ? 161.610 112.050 163.137 1.00 62.74 513 THR D C 1
ATOM 14268 O O . THR E 5 513 ? 161.370 111.363 162.135 1.00 67.44 513 THR D O 1
ATOM 14270 N N . VAL E 5 514 ? 162.845 112.445 163.453 1.00 55.96 514 VAL D N 1
ATOM 14271 C CA . VAL E 5 514 ? 163.981 112.025 162.641 1.00 56.61 514 VAL D CA 1
ATOM 14272 C C . VAL E 5 514 ? 164.124 110.514 162.691 1.00 58.28 514 VAL D C 1
ATOM 14273 O O . VAL E 5 514 ? 164.356 109.861 161.665 1.00 62.86 514 VAL D O 1
ATOM 14275 N N . ASP E 5 515 ? 163.972 109.935 163.882 1.00 53.11 515 ASP D N 1
ATOM 14276 C CA . ASP E 5 515 ? 164.056 108.486 164.008 1.00 57.84 515 ASP D CA 1
ATOM 14277 C C . ASP E 5 515 ? 162.975 107.803 163.183 1.00 58.39 515 ASP D C 1
ATOM 14278 O O . ASP E 5 515 ? 163.244 106.813 162.495 1.00 56.85 515 ASP D O 1
ATOM 14280 N N . THR E 5 516 ? 161.749 108.325 163.230 1.00 48.24 516 THR D N 1
ATOM 14281 C CA . THR E 5 516 ? 160.657 107.715 162.478 1.00 35.87 516 THR D CA 1
ATOM 14282 C C . THR E 5 516 ? 160.929 107.764 160.980 1.00 42.21 516 THR D C 1
ATOM 14283 O O . THR E 5 516 ? 160.824 106.746 160.284 1.00 46.55 516 THR D O 1
ATOM 14285 N N . LEU E 5 517 ? 161.300 108.940 160.468 1.00 60.38 517 LEU D N 1
ATOM 14286 C CA . LEU E 5 517 ? 161.502 109.091 159.028 1.00 60.96 517 LEU D CA 1
ATOM 14287 C C . LEU E 5 517 ? 162.727 108.327 158.537 1.00 56.54 517 LEU D C 1
ATOM 14288 O O . LEU E 5 517 ? 162.795 107.964 157.357 1.00 48.40 517 LEU D O 1
ATOM 14290 N N . CYS E 5 518 ? 163.712 108.098 159.408 1.00 49.36 518 CYS D N 1
ATOM 14291 C CA . CYS E 5 518 ? 164.849 107.276 159.017 1.00 44.59 518 CYS D CA 1
ATOM 14292 C C . CYS E 5 518 ? 164.529 105.791 159.087 1.00 48.08 518 CYS D C 1
ATOM 14293 O O . CYS E 5 518 ? 165.059 105.010 158.289 1.00 56.81 518 CYS D O 1
ATOM 14295 N N . HIS E 5 519 ? 163.678 105.379 160.027 1.00 43.54 519 HIS D N 1
ATOM 14296 C CA . HIS E 5 519 ? 163.369 103.962 160.176 1.00 48.85 519 HIS D CA 1
ATOM 14297 C C . HIS E 5 519 ? 162.372 103.467 159.140 1.00 47.00 519 HIS D C 1
ATOM 14298 O O . HIS E 5 519 ? 162.472 102.317 158.699 1.00 43.61 519 HIS D O 1
ATOM 14300 N N . LEU E 5 520 ? 161.419 104.310 158.728 1.00 47.27 520 LEU D N 1
ATOM 14301 C CA . LEU E 5 520 ? 160.352 103.849 157.843 1.00 45.09 520 LEU D CA 1
ATOM 14302 C C . LEU E 5 520 ? 160.869 103.388 156.486 1.00 44.05 520 LEU D C 1
ATOM 14303 O O . LEU E 5 520 ? 160.130 102.727 155.749 1.00 45.06 520 LEU D O 1
ATOM 14305 N N . ASN E 5 521 ? 162.104 103.722 156.134 1.00 43.53 521 ASN D N 1
ATOM 14306 C CA . ASN E 5 521 ? 162.716 103.205 154.917 1.00 42.09 521 ASN D CA 1
ATOM 14307 C C . ASN E 5 521 ? 164.107 102.643 155.211 1.00 39.22 521 ASN D C 1
ATOM 14308 O O . ASN E 5 521 ? 165.120 103.303 154.990 1.00 35.67 521 ASN D O 1
#

Foldseek 3Di:
DDDVVVVVLLVCLAPPDLVNLQVLLVVQLVALVPDPDVVNVVSLVSVLSSCQSYPPADPHDVSSVVSLLVLLLVVVDDPVSNQSSLSVLLRNDDDPPCPHAQPRHLDPVSNQSVLSNQVSHDPPPPRLLRNVVSVLVSVVDCDVVQVCVVSVLVSCVVPLDSCDPVSLVVVVCVLCCLCAAEPCPVSVSSNVVSLVRVLSSLVSHCVVVCVVGVVCVLCVNAPCVQVSNLVSLLSSLSSLLSCCVVPVVSLVVSLVVVVVVCVPCLPPPPNVLSLLSVCLSVLVSHDDLCRSVVCLQQVVLLPPLLDLVSLLSSLCSQQVCLVSADPVNLVSNLWQVLSNLSNCLRRVPSPLVRLLRNQLSNDDDPCVLVVLVSLQCSLVLSLLSLLVLCPPDDPPVSPSGDPDFDPDQLNVVCPVVVCVVVSCVSSDRGDDDHDDFCQVVLVSCVRCLAPPSSLSSLVSSLSSLVSNLVSCLVVDDDVRLLSLVVSCLVCLQRGRPRPPRSVRVLVSSLVVNVSSCVVPVCNCVVCLPSLLVLLLDQVNCVRNQPNLLSSLLSLLQSPAPPPSDDPCSLVSSLVSLVNSQVVQCVGHDLSNLQSSLSSNLSSLLQPPVCLVVCVVPVVVVLVVLCVSVSSNPNNCCRNVVSVDNPRSNEPSPDDPPPPPPDDPPCVVVPD/DVCPVVCVVCVVPPQVVCPDDVVLCPLVVLLVCLLPDVDDQVRNVVSLVVLLPPLCRRQQALVSLLVSLVSLVVSQVPHPPDDGPCNLSSLNSSLNNNLNNVNAAPPHVSNVVSLVVLVVLLLQVSQCNVLSSLVSLLVSCVSQPLQNLPQLLSCLVCVVPDHQLLSSLSSNLSNVQRVQVQQVVVVHGCVPSNNNDRPSRVVVVVVVVVVSVLSSVVSCVPPDLQSSLVSLLVVLVRPLPPPDCPSCVVVLVVLLVDLDLRSLVSNQSSCLRNAQRPDDPCNVVVNLLVLLCQLDPVVDDNVSNLVSLVCNVVRRHRPPDVVSLVSQADDPVDDLVSNLSRLVSLLVVQLPPVVRSLVVVLVRLLVLLVVLLPPPDDCSSVVSNLSSLLSNQVSRLDDCVSVVSVLVSVLVSCLSDLVCQVSVLVSLVPGDPSPNPVSLVSNVCSLLVDLAPDPSLLSSLQSLLSRDAPDDPPSSLNSLVSNQVVDDDVSSLVSSVSNVVSHLLRQDAPPNLVSLVCSLVRHHDPVSNVSSVVSSCLNHPDDNVVSVVPD/DWQWKFKWFADACPQIDTLDIGGLDADDDDDPPPDDDVVRVVLSRVVRSVLRRVVNVVQRVCLVPPPQPRPPQPRWDWDKDKDDPPSPHPQIWMKTWTDDDTIIMITTHHPPDDRVLRNVVRSVLVVCCCPVQVCPPVVVSVRVVVVVVVLSCVLQPPRRDHDPDDDVNVVVSCVVRVVVDD/DFFWKWKFFADPPDQQRGDTLGIDGFVVLVVLQCVQAPPQDDDDDDDRQVSVQVCVQVCNHPVVDPDDCVRPNPVDDDPDQFPWTQGPNHTHPTKGWDDDPRMIIITGGGDRHYPPPPDDPVPDVRRVVRVLLRVLLVCQCPVPPPCVSSNCVVVQCCQAQVRRDGRDSHSVQSVCPRVDPDPDPDPPQAPLFEKEWEKEWAWAWLQQDDDLFHTDIWIWIFTWIARPDDDDDDDWDWAWAFDPLFWAWAQKDFDPQFDDDDVVNVVRHCVRDSDDPDQDGGHGPGTGTSITTTGDHPDDQKAKAWFQDPPPQFRFTFIWIDGPPLDDFWWPFFFQWAFDAQFAPAFQWDWPAQAQAQDPVNGTGRGGSDTGDDPVRTIGIRTRRNDDDGDRDPGPHDPQADDRWFFTFGFTKDWQDEDGRIGMDDPPTDDPHDDDHNYNYTYMYGHPHHGNTHNNDDGDGDDCSSPD/DWAWPKFFDFFAACVVLVVFAFAWAAALQQAWTWGAHPQQWIWIFRRNPPTDIDIRHAQWDDWDDALALHWIWTAHPQRKIWIKAFGCPPNPRDIGTDDIGHQVVVQVLCVVVVHPDRFPDWDWAHAYPQWTWICTLLFWGFTWHCDPPRDDTHGPDTAGQPDDPVQSNQWAHFYAQPFQTWTDGQAAKIQRAGPVPGDSQWIAGRVVVPDTAQNAKAAANVNFKIWTQGQQRKIDIDTQACRCPVCVVRTPHVVPPLQVVLVVVPVHRDPDPDDDPVVVVVVVVCVVPCGSCPRVCPMGDPVGFRDFAWLHDHPFKTKTWGADQVFGIWIWMATNVVRDMRIYTDHNSKHFHRHSHDPRFTQIQHNRGTIGIDTDADLVNVLVVVVVVHPNVVNVVRVPVD

InterPro domains:
  IPR016024 Armadillo-type fold [SSF48371] (5-735)
  IPR028222 AP-5 complex subunit zeta-1 [PTHR46488] (1-806)
  IPR055450 AP-5 complex subunit zeta-1, ARM repeats domain [PF14764] (319-437)
  IPR056856 AP-5 complex subunit zeta-1, C-terminal TPR domain [PF25154] (449-797)
  IPR056857 AP-5 complex subunit zeta-1, N-terminal TPR domain [PF25153] (1-278)

B-factor: mean 66.48, std 26.61, range [4.84, 147.83]